Protein 5HV8 (pdb70)

Solvent-accessible surface area: 5661 Å² total; per-residue (Å²): 106,62,112,34,219,128,110,82,82,61,80,134,76,20,52,100,54,5,32,72,23,3,0,35,1,0,6,92,32,49,63,75,97,76,38,156,66,9,58,64,99,34,36,1,168,107,31,36,19,90,77,119,25,5,77,79,0,38,40,37,0,16,152,76,0,46,49,133,6,62,99,66,1,10,128,94,71,57,27,0,91,24,1,7,80,37,3,30,47,63,25,77,122,38,236

Radius of gyration: 12.17 Å; Cα contacts (8 Å, |Δi|>4): 109; chains: 1; bounding box: 34×26×21 Å

B-factor: mean 1.42, std 1.52, range [0.15, 10.18]

Nearest PDB structures (foldseek):
  5hv8-assembly1_A  TM=9.496E-01  e=5.974E-14  Mycobacterium ulcerans
  5hvc-assembly1_A  TM=9.156E-01  e=1.585E-11  Mycobacterium ulcerans
  6h0q-assembly1_A  TM=8.865E-01  e=1.321E-10  Mycobacterium ulcerans Agy99
  6h0j-assembly1_A  TM=8.607E-01  e=4.567E-07  Mycobacterium ulcerans Agy99
  7vrs-assembly1_C  TM=9.158E-01  e=1.319E-06  Streptomyces albus subsp. albus

Foldseek 3Di:
DACAVPPDHDLVNLLVCQLLQLLVLLCVLVVDDRSVPDDQADFSVVVPDDLVSLQSSVVSVCVVLVDDDDSCLCVVDGTSSRSSVVSSCVNVVPD

Sequence (95 aa):
GSHMRLNGLSPQQQQQTLATLVAAATATVLGHHTPESISPATAFKDLGIDSLTALELRNTLTHNTGLDLPPTLIFDHPTPHALTQHLHTRLTQSHGSHMRLNGLSPQQQQQTLATLVAAATATVLGHHTPESISPATAFKDLGIDSLTALELRNTLTHNTGLDLPPTLIFDHPTPHALTQHLHTRLTQSHGSHMRLNGLSPQQQQQTLATLVAAATATVLGHHTPESISPATAFKDLGIDSLTALELRNTLTHNTGLDLPPTLIFDHPTPHALTQHLHTRLTQSHGSHMRLNGLSPQQQQQTLATLVAAATATVLGHHTPESISPATAFKDLGIDSLTALELRNTLTHNTGLDLPPTLIFDHPTPHALTQHLHTRLTQSHGSHMRLNGLSPQQQQQTLATLVAAATATVLGHHTPESISPATAFKDLGIDSLTALELRNTLTHNTGLDLPPTLIFDHPTPHALTQHLHTRLTQSHGSHMRLNGLSPQQQQQTLATLVAAATATVLGHHTPESISPATAFKDLGIDSLTALELRNTLTHNTGLDLPPTLIFDHPTPHALTQHLHTRLTQSHGSHMRLNGLSPQQQQQTLATLVAAATATVLGHHTPESISPATAFKDLGIDSLTALELRNTLTHNTGLDLPPTLIFDHPTPHALTQHLHTRLTQSHGSHMRLNGLSPQQQQQTLATLVAAATATVLGHHTPESISPATAFKDLGIDSLTALELRNTLTHNTGLDLPPTLIFDHPTPHALTQHLHTRLTQSHGSHMRLNGLSPQQQQQTLATLVAAATATVLGHHTPESISPATAFKDLGIDSLTALELRNTLTHNTGLDLPPTLIFDHPTPHALTQHLHTRLTQSHGSHMRLNGLSPQQQQQTLATLVAAATATVLGHHTPESISPATAFKDLGIDSLTALELRNTLTHNTGLDLPPTLIFDHPTPHALTQHLHTRLTQSHGSHMRLNGLSPQQQQQTLATLVAAATATVLGHHTPESISPATAFKDLGIDSLTALELRNTLTHNTGLDLPPTLIFDHPTPHALTQHLHTRLTQSHGSHMRLNGLSPQQQQQTLATLVAAATATVLGHHTPESISPATAFKDLGIDSLTALELRNTLTHNTGLDLPPTLIFDHPTPHALTQHLHTRLTQSHGSHMRLNGLSPQQQQQTLATLVAAATATVLGHHTPESISPATAFKDLGIDSLTALELRNTLTHNTGLDLPPTLIFDHPTPHALTQHLHTRLTQSHGSHMRLNGLSPQQQQQTLATLVAAATATVLGHHTPESISPATAFKDLGIDSLTALELRNTLTHNTGLDLPPTLIFDHPTPHALTQHLHTRLTQSHGSHMRLNGLSPQQQQQTLATLVAAATATVLGHHTPESISPATAFKDLGIDSLTALELRNTLTHNTGLDLPPTLIFDHPTPHALTQHLHTRLTQSHGSHMRLNGLSPQQQQQTLATLVAAATATVLGHHTPESISPATAFKDLGIDSLTALELRNTLTHNTGLDLPPTLIFDHPTPHALTQHLHTRLTQSHGSHMRLNGLSPQQQQQTLATLVAAATATVLGHHTPESISPATAFKDLGIDSLTALELRNTLTHNTGLDLPPTLIFDHPTPHALTQHLHTRLTQSHGSHMRLNGLSPQQQQQTLATLVAAATATVLGHHTPESISPATAFKDLGIDSLTALELRNTLTHNTGLDLPPTLIFDHPTPHALTQHLHTRLTQSHGSHMRLNGLSPQQQQQTLATLVAAATATVLGHHTPESISPATAFKDLGIDSLTALELRNTLTHNTGLDLPPTLIFDHPTPHALTQHLHTRLTQSHGSHMRLNGLSPQQQQQTLATLVAAATATVLGHHTPESISPATAFKDLGIDSLTALELRNTLTHNTGLDLPPTLIFDHPTPHALTQHLHTRLTQSH

Organism: Mycobacterium ulcerans (strain Agy99) (NCBI:txid362242)

CATH classification: 1.10.1200.10

InterPro domains:
  IPR001227 Acyl transferase domain superfamily [G3DSA:3.40.366.10] (590-896)
  IPR006162 Phosphopantetheine attachment site [PS00012] (2091-2106)
  IPR009081 Phosphopantetheine binding ACP domain [PF00550] (2067-2132)
  IPR009081 Phosphopantetheine binding ACP domain [PS50075] (2061-2136)
  IPR011032 GroES-like superfamily [SSF50129] (1473-1600)
  IPR013154 Alcohol dehydrogenase-like, N-terminal [PF08240] (1487-1564)
  IPR013968 Polyketide synthase-like, ketoreductase domain [PF08659] (1783-1961)
  IPR014030 Beta-ketoacyl synthase-like, N-terminal domain [PF00109] (35-282)
  IPR014031 Beta-ketoacyl synthase, C-terminal domain [PF02801] (290-407)
  IPR014043 Acyl transferase domain [PF00698] (590-912)
  IPR014043 Acyl transferase domain [SM00827] (592-893)
  IPR016035 Acyl transferase/acyl hydrolase/lysophospholipase [SSF52151] (588-879)
  IPR016036 Malonyl-CoA ACP transacylase, ACP-binding [SSF55048] (719-783)
  IPR016039 Thiolase-like [G3DSA:3.40.47.10] (26-480)
  IPR016039 Thiolase-like [SSF53901] (31-396)
  IPR018201 Beta-ketoacyl synthase, active site [PS00606] (195-211)
  IPR020802 Thioesterase TesA-like [SM00824] (2203-2384)
  IPR020806 Polyketide synthase-like, phosphopantetheine-binding domain [SM00823] (2064-2136)
  IPR020807 Polyketide/metazoan fatty acid synthase-like, dehydratase domain [SM00826] (955-1128)
  IPR020841 Polyketide synthase, beta-ketoacyl synthase domain [PS52004] (34-457)

Structure (mmCIF, N/CA/C/O backbone):
data_5HV8
#
_entry.id   5HV8
#
loop_
_entity.id
_entity.type
_entity.pdbx_description
1 polymer 'Type I modular polyketide synthase'
2 non-polymer 'S-[2-({N-[(2R)-2-hydroxy-3,3-dimethyl-4-(phosphonooxy)butanoyl]-beta-alanyl}amino)ethyl] octanethioate'
#
loop_
_atom_site.group_PDB
_atom_site.id
_atom_site.type_symbol
_atom_site.label_atom_id
_atom_site.label_alt_id
_atom_site.label_comp_id
_atom_site.label_asym_id
_atom_site.label_entity_id
_atom_site.label_seq_id
_atom_site.pdbx_PDB_ins_code
_atom_site.Cartn_x
_atom_site.Cartn_y
_atom_site.Cartn_z
_atom_site.occupancy
_atom_site.B_iso_or_equiv
_atom_site.auth_seq_id
_atom_site.auth_comp_id
_atom_site.auth_asym_id
_atom_site.auth_atom_id
_atom_site.pdbx_PDB_model_num
ATOM 1 N N . GLY A 1 1 ? 10.952 -5.690 -12.093 1.00 6.58 2046 GLY A N 1
ATOM 2 C CA . GLY A 1 1 ? 10.140 -5.103 -11.004 1.00 6.00 2046 GLY A CA 1
ATOM 3 C C . GLY A 1 1 ? 11.001 -4.460 -9.939 1.00 4.95 2046 GLY A C 1
ATOM 4 O O . GLY A 1 1 ? 12.228 -4.451 -10.056 1.00 5.03 2046 GLY A O 1
ATOM 10 N N . SER A 1 2 ? 10.348 -3.939 -8.901 1.00 4.27 2047 SER A N 1
ATOM 11 C CA . SER A 1 2 ? 11.002 -3.238 -7.795 1.00 3.35 2047 SER A CA 1
ATOM 12 C C . SER A 1 2 ? 11.921 -2.115 -8.289 1.00 3.13 2047 SER A C 1
ATOM 13 O O . SER A 1 2 ? 13.108 -2.319 -8.550 1.00 3.47 2047 SER A O 1
ATOM 21 N N . HIS A 1 3 ? 11.347 -0.919 -8.388 1.00 3.12 2048 HIS A N 1
ATOM 22 C CA . HIS A 1 3 ? 12.077 0.292 -8.773 1.00 3.29 2048 HIS A CA 1
ATOM 23 C C . HIS A 1 3 ? 12.969 0.782 -7.625 1.00 2.68 2048 HIS A C 1
ATOM 24 O O . HIS A 1 3 ? 13.340 1.953 -7.554 1.00 3.15 2048 HIS A O 1
ATOM 39 N N . MET A 1 4 ? 13.301 -0.132 -6.732 1.00 2.16 2049 MET A N 1
ATOM 40 C CA . MET A 1 4 ? 13.977 0.188 -5.485 1.00 2.54 2049 MET A CA 1
ATOM 41 C C . MET A 1 4 ? 15.473 0.339 -5.667 1.00 3.09 2049 MET A C 1
ATOM 42 O O . MET A 1 4 ? 16.231 0.275 -4.702 1.00 3.75 2049 MET A O 1
ATOM 56 N N . ARG A 1 5 ? 15.905 0.544 -6.895 1.00 3.38 2050 ARG A N 1
ATOM 57 C CA . ARG A 1 5 ? 17.313 0.746 -7.151 1.00 4.33 2050 ARG A CA 1
ATOM 58 C C . ARG A 1 5 ? 17.726 2.135 -6.670 1.00 4.19 2050 ARG A C 1
ATOM 59 O O . ARG A 1 5 ? 18.908 2.459 -6.574 1.00 4.88 2050 ARG A O 1
ATOM 80 N N . LEU A 1 6 ? 16.724 2.942 -6.338 1.00 3.64 2051 LEU A N 1
ATOM 81 C CA . LEU A 1 6 ? 16.937 4.255 -5.740 1.00 3.84 2051 LEU A CA 1
ATOM 82 C C . LEU A 1 6 ? 17.140 4.118 -4.231 1.00 3.17 2051 LEU A C 1
ATOM 83 O O . LEU A 1 6 ? 16.926 5.067 -3.473 1.00 3.42 2051 LEU A O 1
ATOM 99 N N . ASN A 1 7 ? 17.540 2.922 -3.812 1.00 2.84 2052 ASN A N 1
ATOM 100 C CA . ASN A 1 7 ? 17.790 2.620 -2.408 1.00 3.03 2052 ASN A CA 1
ATOM 101 C C . ASN A 1 7 ? 18.859 3.539 -1.827 1.00 2.88 2052 ASN A C 1
ATOM 102 O O . ASN A 1 7 ? 19.725 4.044 -2.544 1.00 2.92 2052 ASN A O 1
ATOM 113 N N . GLY A 1 8 ? 18.785 3.752 -0.525 1.00 3.23 2053 GLY A N 1
ATOM 114 C CA . GLY A 1 8 ? 19.650 4.708 0.133 1.00 3.43 2053 GLY A CA 1
ATOM 115 C C . GLY A 1 8 ? 18.862 5.891 0.648 1.00 2.89 2053 GLY A C 1
ATOM 116 O O . GLY A 1 8 ? 19.429 6.905 1.057 1.00 2.97 2053 GLY A O 1
ATOM 120 N N . LEU A 1 9 ? 17.546 5.757 0.614 1.00 2.44 2054 LEU A N 1
ATOM 121 C CA . LEU A 1 9 ? 16.646 6.756 1.163 1.00 2.06 2054 LEU A CA 1
ATOM 122 C C . LEU A 1 9 ? 16.463 6.534 2.654 1.00 1.93 2054 LEU A C 1
ATOM 123 O O . LEU A 1 9 ? 16.543 5.403 3.136 1.00 2.10 2054 LEU A O 1
ATOM 139 N N . SER A 1 10 ? 16.228 7.612 3.380 1.00 1.75 2055 SER A N 1
ATOM 140 C CA . SER A 1 10 ? 15.870 7.517 4.781 1.00 1.71 2055 SER A CA 1
ATOM 141 C C . SER A 1 10 ? 14.449 6.967 4.892 1.00 1.44 2055 SER A C 1
ATOM 142 O O . SER A 1 10 ? 13.678 7.067 3.931 1.00 1.25 2055 SER A O 1
ATOM 150 N N . PRO A 1 11 ? 14.087 6.370 6.046 1.00 1.48 2056 PRO A N 1
ATOM 151 C CA . PRO A 1 11 ? 12.785 5.727 6.237 1.00 1.29 2056 PRO A CA 1
ATOM 152 C C . PRO A 1 11 ? 11.625 6.543 5.678 1.00 1.09 2056 PRO A C 1
ATOM 153 O O . PRO A 1 11 ? 10.860 6.053 4.848 1.00 0.87 2056 PRO A O 1
ATOM 164 N N . GLN A 1 12 ? 11.527 7.796 6.103 1.00 1.22 2057 GLN A N 1
ATOM 165 C CA . GLN A 1 12 ? 10.411 8.651 5.716 1.00 1.17 2057 GLN A CA 1
ATOM 166 C C . GLN A 1 12 ? 10.433 9.008 4.230 1.00 1.01 2057 GLN A C 1
ATOM 167 O O . GLN A 1 12 ? 9.380 9.226 3.633 1.00 0.95 2057 GLN A O 1
ATOM 181 N N . GLN A 1 13 ? 11.619 9.060 3.625 1.00 1.07 2058 GLN A N 1
ATOM 182 C CA . GLN A 1 13 ? 11.722 9.356 2.196 1.00 1.08 2058 GLN A CA 1
ATOM 183 C C . GLN A 1 13 ? 11.134 8.216 1.377 1.00 0.89 2058 GLN A C 1
ATOM 184 O O . GLN A 1 13 ? 10.564 8.427 0.305 1.00 0.84 2058 GLN A O 1
ATOM 198 N N . GLN A 1 14 ? 11.281 7.005 1.881 1.00 0.87 2059 GLN A N 1
ATOM 199 C CA . GLN A 1 14 ? 10.645 5.858 1.264 1.00 0.75 2059 GLN A CA 1
ATOM 200 C C . GLN A 1 14 ? 9.162 5.843 1.612 1.00 0.58 2059 GLN A C 1
ATOM 201 O O . GLN A 1 14 ? 8.320 5.650 0.742 1.00 0.54 2059 GLN A O 1
ATOM 215 N N . GLN A 1 15 ? 8.853 6.073 2.888 1.00 0.54 2060 GLN A N 1
ATOM 216 C CA . GLN A 1 15 ? 7.475 6.091 3.365 1.00 0.45 2060 GLN A CA 1
ATOM 217 C C . GLN A 1 15 ? 6.601 7.058 2.578 1.00 0.44 2060 GLN A C 1
ATOM 218 O O . GLN A 1 15 ? 5.488 6.712 2.217 1.00 0.42 2060 GLN A O 1
ATOM 232 N N . GLN A 1 16 ? 7.095 8.265 2.310 1.00 0.58 2061 GLN A N 1
ATOM 233 C CA . GLN A 1 16 ? 6.312 9.236 1.546 1.00 0.61 2061 GLN A CA 1
ATOM 234 C C . GLN A 1 16 ? 5.971 8.682 0.164 1.00 0.51 2061 GLN A C 1
ATOM 235 O O . GLN A 1 16 ? 4.857 8.850 -0.331 1.00 0.45 2061 GLN A O 1
ATOM 249 N N . THR A 1 17 ? 6.939 8.008 -0.436 1.00 0.53 2062 THR A N 1
ATOM 250 C CA . THR A 1 17 ? 6.740 7.307 -1.696 1.00 0.50 2062 THR A CA 1
ATOM 251 C C . THR A 1 17 ? 5.624 6.275 -1.570 1.00 0.39 2062 THR A C 1
ATOM 252 O O . THR A 1 17 ? 4.747 6.167 -2.430 1.00 0.42 2062 THR A O 1
ATOM 263 N N . LEU A 1 18 ? 5.650 5.546 -0.472 1.00 0.37 2063 LEU A N 1
ATOM 264 C CA . LEU A 1 18 ? 4.746 4.433 -0.261 1.00 0.29 2063 LEU A CA 1
ATOM 265 C C . LEU A 1 18 ? 3.364 4.915 0.157 1.00 0.22 2063 LEU A C 1
ATOM 266 O O . LEU A 1 18 ? 2.355 4.352 -0.257 1.00 0.21 2063 LEU A O 1
ATOM 282 N N . ALA A 1 19 ? 3.329 5.975 0.959 1.00 0.25 2064 ALA A N 1
ATOM 283 C CA . ALA A 1 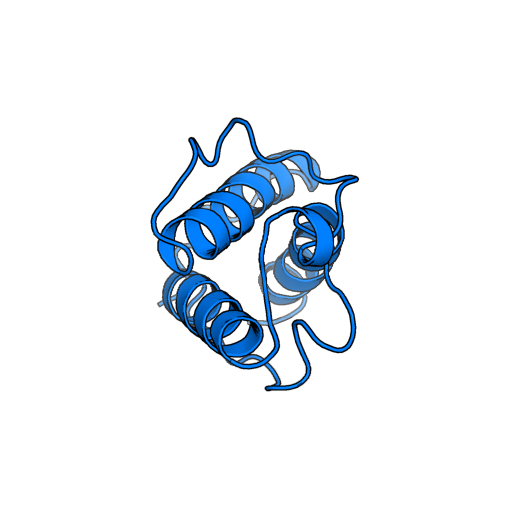19 ? 2.078 6.604 1.361 1.00 0.27 2064 ALA A CA 1
ATOM 284 C C . ALA A 1 19 ? 1.379 7.214 0.155 1.00 0.25 2064 ALA A C 1
ATOM 285 O O . ALA A 1 19 ? 0.161 7.394 0.148 1.00 0.30 2064 ALA A O 1
ATOM 292 N N . THR A 1 20 ? 2.162 7.530 -0.864 1.00 0.24 2065 THR A N 1
ATOM 293 C CA . THR A 1 20 ? 1.614 8.022 -2.115 1.00 0.27 2065 THR A CA 1
ATOM 294 C C . THR A 1 20 ? 1.158 6.841 -2.960 1.00 0.24 2065 THR A C 1
ATOM 295 O O . THR A 1 20 ? 0.117 6.891 -3.611 1.00 0.29 2065 THR A O 1
ATOM 306 N N . LEU A 1 21 ? 1.943 5.771 -2.909 1.00 0.21 2066 LEU A N 1
ATOM 307 C CA . LEU A 1 21 ? 1.639 4.540 -3.623 1.00 0.21 2066 LEU A CA 1
ATOM 308 C C . LEU A 1 21 ? 0.298 3.968 -3.195 1.00 0.18 2066 LEU A C 1
ATOM 309 O O . LEU A 1 21 ? -0.621 3.869 -3.994 1.00 0.20 2066 LEU A O 1
ATOM 325 N N . VAL A 1 22 ? 0.211 3.584 -1.933 1.00 0.17 2067 VAL A N 1
ATOM 326 C CA . VAL A 1 22 ? -1.001 2.982 -1.383 1.00 0.18 2067 VAL A CA 1
ATOM 327 C C . VAL A 1 22 ? -2.223 3.880 -1.596 1.00 0.19 2067 VAL A C 1
ATOM 328 O O . VAL A 1 22 ? -3.312 3.394 -1.904 1.00 0.22 2067 VAL A O 1
ATOM 341 N N . ALA A 1 23 ? -2.033 5.183 -1.450 1.00 0.19 2068 ALA A N 1
ATOM 342 C CA . ALA A 1 23 ? -3.095 6.140 -1.715 1.00 0.23 2068 ALA A CA 1
ATOM 343 C C . ALA A 1 23 ? -3.500 6.110 -3.184 1.00 0.23 2068 ALA A C 1
ATOM 344 O O . ALA A 1 23 ? -4.680 6.000 -3.506 1.00 0.29 2068 ALA A O 1
ATOM 351 N N . ALA A 1 24 ? -2.520 6.194 -4.078 1.00 0.20 2069 ALA A N 1
ATOM 352 C CA . ALA A 1 24 ? -2.792 6.139 -5.506 1.00 0.22 2069 ALA A CA 1
ATOM 353 C C . ALA A 1 24 ? -3.391 4.795 -5.867 1.00 0.23 2069 ALA A C 1
ATOM 354 O O . ALA A 1 24 ? -4.230 4.693 -6.759 1.00 0.29 2069 ALA A O 1
ATOM 361 N N . ALA A 1 25 ? -2.967 3.774 -5.143 1.00 0.21 2070 ALA A N 1
ATOM 362 C CA . ALA A 1 25 ? -3.485 2.438 -5.317 1.00 0.24 2070 ALA A CA 1
ATOM 363 C C . ALA A 1 25 ? -4.971 2.399 -4.987 1.00 0.26 2070 ALA A C 1
ATOM 364 O O . ALA A 1 25 ? -5.787 2.060 -5.838 1.00 0.34 2070 ALA A O 1
ATOM 371 N N . THR A 1 26 ? -5.319 2.813 -3.772 1.00 0.24 2071 THR A N 1
ATOM 372 C CA . THR A 1 26 ? -6.693 2.716 -3.290 1.00 0.28 2071 THR A CA 1
ATOM 373 C C . THR A 1 26 ? -7.613 3.658 -4.045 1.00 0.31 2071 THR A C 1
ATOM 374 O O . THR A 1 26 ? -8.764 3.321 -4.343 1.00 0.37 2071 THR A O 1
ATOM 385 N N . ALA A 1 27 ? -7.097 4.823 -4.387 1.00 0.31 2072 ALA A N 1
ATOM 386 C CA . ALA A 1 27 ? -7.876 5.792 -5.124 1.00 0.40 2072 ALA A CA 1
ATOM 387 C C . ALA A 1 27 ? -8.149 5.295 -6.539 1.00 0.42 2072 ALA A C 1
ATOM 388 O O . ALA A 1 27 ? -9.114 5.710 -7.172 1.00 0.54 2072 ALA A O 1
ATOM 395 N N . THR A 1 28 ? -7.309 4.386 -7.017 1.00 0.36 2073 THR A N 1
ATOM 396 C CA . THR A 1 28 ? -7.491 3.789 -8.333 1.00 0.40 2073 THR A CA 1
ATOM 397 C C . THR A 1 28 ? -8.523 2.662 -8.299 1.00 0.29 2073 THR A C 1
ATOM 398 O O . THR A 1 28 ? -9.374 2.572 -9.184 1.00 0.34 2073 THR A O 1
ATOM 409 N N . VAL A 1 29 ? -8.469 1.824 -7.266 1.00 0.20 2074 VAL A N 1
ATOM 410 C CA . VAL A 1 29 ? -9.395 0.691 -7.161 1.00 0.22 2074 VAL A CA 1
ATOM 411 C C . VAL A 1 29 ? -10.830 1.203 -7.059 1.00 0.27 2074 VAL A C 1
ATOM 412 O O . VAL A 1 29 ? -11.762 0.610 -7.603 1.00 0.41 2074 VAL A O 1
ATOM 425 N N . LEU A 1 30 ? -10.991 2.318 -6.357 1.00 0.27 2075 LEU A N 1
ATOM 426 C CA . LEU A 1 30 ? -12.297 2.952 -6.223 1.00 0.37 2075 LEU A CA 1
ATOM 427 C C . LEU A 1 30 ? -12.549 3.980 -7.324 1.00 0.42 2075 LEU A C 1
ATOM 428 O O . LEU A 1 30 ? -13.667 4.467 -7.488 1.00 1.24 2075 LEU A O 1
ATOM 444 N N . GLY A 1 31 ? -11.494 4.303 -8.067 1.00 1.16 2076 GLY A N 1
ATOM 445 C CA . GLY A 1 31 ? -11.593 5.256 -9.161 1.00 1.30 2076 GLY A CA 1
ATOM 446 C C . GLY A 1 31 ? -12.018 6.641 -8.708 1.00 0.86 2076 GLY A C 1
ATOM 447 O O . GLY A 1 31 ? -12.894 7.253 -9.318 1.00 1.11 2076 GLY A O 1
ATOM 451 N N . HIS A 1 32 ? -11.384 7.150 -7.657 1.00 0.88 2077 HIS A N 1
ATOM 452 C CA . HIS A 1 32 ? -11.791 8.420 -7.062 1.00 0.79 2077 HIS A CA 1
ATOM 453 C C . HIS A 1 32 ? -10.624 9.092 -6.342 1.00 1.18 2077 HIS A C 1
ATOM 454 O O . HIS A 1 32 ? -9.636 8.435 -6.044 1.00 2.09 2077 HIS A O 1
ATOM 469 N N . HIS A 1 33 ? -10.755 10.389 -6.076 1.00 1.15 2078 HIS A N 1
ATOM 470 C CA . HIS A 1 33 ? -9.955 11.086 -5.055 1.00 1.82 2078 HIS A CA 1
ATOM 471 C C . HIS A 1 33 ? -8.472 11.237 -5.409 1.00 1.20 2078 HIS A C 1
ATOM 472 O O . HIS A 1 33 ? -7.819 10.304 -5.865 1.00 1.46 2078 HIS A O 1
ATOM 487 N N . THR A 1 34 ? -7.952 12.435 -5.173 1.00 1.12 2079 THR A N 1
ATOM 488 C CA . THR A 1 34 ? -6.526 12.698 -5.287 1.00 0.78 2079 THR A CA 1
ATOM 489 C C . THR A 1 34 ? -5.769 11.907 -4.222 1.00 0.67 2079 THR A C 1
ATOM 490 O O . THR A 1 34 ? -6.004 12.086 -3.028 1.00 0.86 2079 THR A O 1
ATOM 501 N N . PRO A 1 35 ? -4.854 11.017 -4.640 1.00 0.48 2080 PRO A N 1
ATOM 502 C CA . PRO A 1 35 ? -4.091 10.159 -3.720 1.00 0.48 2080 PRO A CA 1
ATOM 503 C C . PRO A 1 35 ? -3.298 10.961 -2.694 1.00 0.69 2080 PRO A C 1
ATOM 504 O O . PRO A 1 35 ? -3.064 10.505 -1.576 1.00 0.70 2080 PRO A O 1
ATOM 515 N N . GLU A 1 36 ? -2.894 12.161 -3.078 1.00 0.93 2081 GLU A N 1
ATOM 516 C CA . GLU A 1 36 ? -2.146 13.042 -2.189 1.00 1.22 2081 GLU A CA 1
ATOM 517 C C . GLU A 1 36 ? -3.002 13.459 -1.002 1.00 1.21 2081 GLU A C 1
ATOM 518 O O . GLU A 1 36 ? -2.491 13.839 0.050 1.00 1.32 2081 GLU A O 1
ATOM 530 N N . SER A 1 37 ? -4.311 13.368 -1.182 1.00 1.13 2082 SER A N 1
ATOM 531 C CA . SER A 1 37 ? -5.256 13.830 -0.187 1.00 1.23 2082 SER A CA 1
ATOM 532 C C . SER A 1 37 ? -5.809 12.660 0.635 1.00 0.99 2082 SER A C 1
ATOM 533 O O . SER A 1 37 ? -6.726 12.835 1.436 1.00 1.06 2082 SER A O 1
ATOM 541 N N . ILE A 1 38 ? -5.261 11.465 0.429 1.00 0.76 2083 ILE A N 1
ATOM 542 C CA . ILE A 1 38 ? -5.659 10.305 1.211 1.00 0.55 2083 ILE A CA 1
ATOM 543 C C . ILE A 1 38 ? -4.898 10.274 2.530 1.00 0.43 2083 ILE A C 1
ATOM 544 O O . ILE A 1 38 ? -3.683 10.069 2.555 1.00 0.46 2083 ILE A O 1
ATOM 560 N N . SER A 1 39 ? -5.618 10.501 3.616 1.00 0.38 2084 SER A N 1
ATOM 561 C CA . SER A 1 39 ? -5.013 10.591 4.932 1.00 0.32 2084 SER A CA 1
ATOM 562 C C . SER A 1 39 ? -4.602 9.212 5.454 1.00 0.29 2084 SER A C 1
ATOM 563 O O . SER A 1 39 ? -5.404 8.280 5.499 1.00 0.31 2084 SER A O 1
ATOM 571 N N . PRO A 1 40 ? -3.325 9.086 5.850 1.00 0.29 2085 PRO A N 1
ATOM 572 C CA . PRO A 1 40 ? -2.740 7.833 6.350 1.00 0.28 2085 PRO A CA 1
ATOM 573 C C . PRO A 1 40 ? -3.432 7.288 7.584 1.00 0.28 2085 PRO A C 1
ATOM 574 O O . PRO A 1 40 ? -3.584 6.077 7.737 1.00 0.33 2085 PRO A O 1
ATOM 585 N N . ALA A 1 41 ? -3.816 8.188 8.468 1.00 0.30 2086 ALA A N 1
ATOM 586 C CA . ALA A 1 41 ? -4.466 7.813 9.721 1.00 0.36 2086 ALA A CA 1
ATOM 587 C C . ALA A 1 41 ? -5.896 7.319 9.503 1.00 0.30 2086 ALA A C 1
ATOM 588 O O . ALA A 1 41 ? -6.549 6.868 10.446 1.00 0.28 2086 ALA A O 1
ATOM 595 N N . THR A 1 42 ? -6.387 7.405 8.274 1.00 0.32 2087 THR A N 1
ATOM 596 C CA . THR A 1 42 ? -7.732 6.948 7.969 1.00 0.28 2087 THR A CA 1
ATOM 597 C C . THR A 1 42 ? -7.726 5.482 7.555 1.00 0.24 2087 THR A C 1
ATOM 598 O O . THR A 1 42 ? -6.738 4.972 7.033 1.00 0.28 2087 THR A O 1
ATOM 609 N N . ALA A 1 43 ? -8.842 4.824 7.786 1.00 0.23 2088 ALA A N 1
ATOM 610 C CA . ALA A 1 43 ? -8.999 3.417 7.461 1.00 0.25 2088 ALA A CA 1
ATOM 611 C C . ALA A 1 43 ? -9.583 3.266 6.070 1.00 0.22 2088 ALA A C 1
ATOM 612 O O . ALA A 1 43 ? -10.445 4.048 5.670 1.00 0.25 2088 ALA A O 1
ATOM 619 N N . PHE A 1 44 ? -9.120 2.249 5.340 1.00 0.21 2089 PHE A N 1
ATOM 620 C CA . PHE A 1 44 ? -9.637 1.958 4.001 1.00 0.20 2089 PHE A CA 1
ATOM 621 C C . PHE A 1 44 ? -11.147 1.797 4.026 1.00 0.24 2089 PHE A C 1
ATOM 622 O O . PHE A 1 44 ? -11.827 2.077 3.040 1.00 0.26 2089 PHE A O 1
ATOM 639 N N . LYS A 1 45 ? -11.646 1.335 5.161 1.00 0.30 2090 LYS A N 1
ATOM 640 C CA . LYS A 1 45 ? -13.062 1.335 5.467 1.00 0.40 2090 LYS A CA 1
ATOM 641 C C . LYS A 1 45 ? -13.700 2.650 5.048 1.00 0.37 2090 LYS A C 1
ATOM 642 O O . LYS A 1 45 ? -14.561 2.703 4.167 1.00 0.47 2090 LYS A O 1
ATOM 661 N N . ASP A 1 46 ? -13.237 3.704 5.702 1.00 0.33 2091 ASP A N 1
ATOM 662 C CA . ASP A 1 46 ? -13.725 5.056 5.478 1.00 0.35 2091 ASP A CA 1
ATOM 663 C C . ASP A 1 46 ? -13.495 5.520 4.038 1.00 0.33 2091 ASP A C 1
ATOM 664 O O . ASP A 1 46 ? -14.341 6.208 3.465 1.00 0.39 2091 ASP A O 1
ATOM 673 N N . LEU A 1 47 ? -12.359 5.144 3.447 1.00 0.30 2092 LEU A N 1
ATOM 674 C CA . LEU A 1 47 ? -12.040 5.568 2.085 1.00 0.32 2092 LEU A CA 1
ATOM 675 C C . LEU A 1 47 ? -12.986 4.936 1.060 1.00 0.30 2092 LEU A C 1
ATOM 676 O O . LEU A 1 47 ? -13.135 5.453 -0.050 1.00 0.36 2092 LEU A O 1
ATOM 692 N N . GLY A 1 48 ? -13.620 3.824 1.427 1.00 0.26 2093 GLY A N 1
ATOM 693 C CA . GLY A 1 48 ? -14.613 3.219 0.552 1.00 0.26 2093 GLY A CA 1
ATOM 694 C C . GLY A 1 48 ? -14.243 1.812 0.130 1.00 0.22 2093 GLY A C 1
ATOM 695 O O . GLY A 1 48 ? -14.868 1.237 -0.760 1.00 0.27 2093 GLY A O 1
ATOM 699 N N . ILE A 1 49 ? -13.225 1.265 0.766 1.00 0.22 2094 ILE A N 1
ATOM 700 C CA . ILE A 1 49 ? -12.725 -0.057 0.434 1.00 0.19 2094 ILE A CA 1
ATOM 701 C C . ILE A 1 49 ? -13.615 -1.157 1.007 1.00 0.18 2094 ILE A C 1
ATOM 702 O O . ILE A 1 49 ? -13.993 -1.120 2.179 1.00 0.22 2094 ILE A O 1
ATOM 718 N N . ASP A 1 50 ? -13.961 -2.120 0.164 1.00 0.19 2095 ASP A N 1
ATOM 719 C CA . ASP A 1 50 ? -14.671 -3.310 0.611 1.00 0.26 2095 ASP A CA 1
ATOM 720 C C . ASP A 1 50 ? -13.717 -4.489 0.597 1.00 0.21 2095 ASP A C 1
ATOM 721 O O . ASP A 1 50 ? -12.506 -4.304 0.547 1.00 0.23 2095 ASP A O 1
ATOM 730 N N . SER A 1 51 ? -14.246 -5.697 0.616 1.00 0.30 2096 SER A N 1
ATOM 731 C CA . SER A 1 51 ? -13.386 -6.868 0.628 1.00 0.35 2096 SER A CA 1
ATOM 732 C C . SER A 1 51 ? -12.825 -7.158 -0.756 1.00 0.30 2096 SER A C 1
ATOM 733 O O . SER A 1 51 ? -11.683 -7.594 -0.899 1.00 0.38 2096 SER A O 1
ATOM 740 N N . LEU A 1 52 ? -13.621 -6.879 -1.772 1.00 0.29 2097 LEU A N 1
ATOM 741 C CA . LEU A 1 52 ? -13.230 -7.154 -3.144 1.00 0.35 2097 LEU A CA 1
ATOM 742 C C . LEU A 1 52 ? -12.183 -6.157 -3.609 1.00 0.26 2097 LEU A C 1
ATOM 743 O O . LEU A 1 52 ? -11.190 -6.522 -4.226 1.00 0.35 2097 LEU A O 1
ATOM 759 N N . THR A 1 53 ? -12.401 -4.894 -3.297 1.00 0.19 2098 THR A N 1
ATOM 760 C CA . THR A 1 53 ? -11.475 -3.851 -3.693 1.00 0.16 2098 THR A CA 1
ATOM 761 C C . THR A 1 53 ? -10.244 -3.818 -2.798 1.00 0.15 2098 THR A C 1
ATOM 762 O O . THR A 1 53 ? -9.226 -3.222 -3.149 1.00 0.19 2098 THR A O 1
ATOM 773 N N . ALA A 1 54 ? -10.342 -4.470 -1.648 1.00 0.15 2099 ALA A N 1
ATOM 774 C CA . ALA A 1 54 ? -9.198 -4.642 -0.770 1.00 0.19 2099 ALA A CA 1
ATOM 775 C C . ALA A 1 54 ? -8.076 -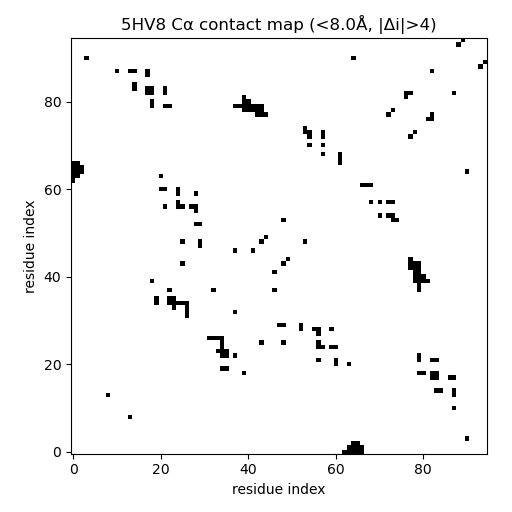5.375 -1.496 1.00 0.22 2099 ALA A C 1
ATOM 776 O O . ALA A 1 54 ? -6.926 -4.937 -1.494 1.00 0.29 2099 ALA A O 1
ATOM 783 N N . LEU A 1 55 ? -8.420 -6.479 -2.146 1.00 0.22 2100 LEU A N 1
ATOM 784 C CA . LEU A 1 55 ? -7.421 -7.278 -2.833 1.00 0.27 2100 LEU A CA 1
ATOM 785 C C . LEU A 1 55 ? -6.912 -6.550 -4.070 1.00 0.26 2100 LEU A C 1
ATOM 786 O O . LEU A 1 55 ? -5.731 -6.622 -4.389 1.00 0.29 2100 LEU A O 1
ATOM 802 N N . GLU A 1 56 ? -7.803 -5.827 -4.743 1.00 0.24 2101 GLU A N 1
ATOM 803 C CA . GLU A 1 56 ? -7.437 -5.033 -5.908 1.00 0.26 2101 GLU A CA 1
ATOM 804 C C . GLU A 1 56 ? -6.431 -3.945 -5.546 1.00 0.24 2101 GLU A C 1
ATOM 805 O O . GLU A 1 56 ? -5.511 -3.652 -6.315 1.00 0.27 2101 GLU A O 1
ATOM 817 N N . LEU A 1 57 ? -6.613 -3.338 -4.381 1.00 0.21 2102 LEU A N 1
ATOM 818 C CA . LEU A 1 57 ? -5.653 -2.384 -3.861 1.00 0.22 2102 LEU A CA 1
ATOM 819 C C . LEU A 1 57 ? -4.291 -3.044 -3.728 1.00 0.24 2102 LEU A C 1
ATOM 820 O O . LEU A 1 57 ? -3.291 -2.545 -4.252 1.00 0.27 2102 LEU A O 1
ATOM 836 N N . ARG A 1 58 ? -4.270 -4.170 -3.022 1.00 0.26 2103 ARG A N 1
ATOM 837 C CA . ARG A 1 58 ? -3.055 -4.938 -2.839 1.00 0.34 2103 ARG A CA 1
ATOM 838 C C . ARG A 1 58 ? -2.433 -5.249 -4.193 1.00 0.35 2103 ARG A C 1
ATOM 839 O O . ARG A 1 58 ? -1.248 -5.026 -4.403 1.00 0.43 2103 ARG A O 1
ATOM 860 N N . ASN A 1 59 ? -3.260 -5.758 -5.101 1.00 0.33 2104 ASN A N 1
ATOM 861 C CA . ASN A 1 59 ? -2.843 -6.071 -6.463 1.00 0.38 2104 ASN A CA 1
ATOM 862 C C . ASN A 1 59 ? -2.093 -4.901 -7.085 1.00 0.39 2104 ASN A C 1
ATOM 863 O O . ASN A 1 59 ? -0.996 -5.062 -7.619 1.00 0.48 2104 ASN A O 1
ATOM 874 N N . THR A 1 60 ? -2.679 -3.717 -6.982 1.00 0.33 2105 THR A N 1
ATOM 875 C CA . THR A 1 60 ? -2.096 -2.517 -7.555 1.00 0.39 2105 THR A CA 1
ATOM 876 C C . THR A 1 60 ? -0.730 -2.200 -6.939 1.00 0.42 2105 THR A C 1
ATOM 877 O O . THR A 1 60 ? 0.261 -2.048 -7.655 1.00 0.51 2105 THR A O 1
ATOM 888 N N . LEU A 1 61 ? -0.666 -2.124 -5.612 1.00 0.42 2106 LEU A N 1
ATOM 889 C CA . LEU A 1 61 ? 0.578 -1.756 -4.947 1.00 0.55 2106 LEU A CA 1
ATOM 890 C C . LEU A 1 61 ? 1.605 -2.889 -5.010 1.00 0.54 2106 LEU A C 1
ATOM 891 O O . LEU A 1 61 ? 2.801 -2.654 -4.860 1.00 0.56 2106 LEU A O 1
ATOM 907 N N . THR A 1 62 ? 1.141 -4.109 -5.253 1.00 0.56 2107 THR A N 1
ATOM 908 C CA . THR A 1 62 ? 2.035 -5.238 -5.462 1.00 0.62 2107 THR A CA 1
ATOM 909 C C . THR A 1 62 ? 2.689 -5.135 -6.841 1.00 0.60 2107 THR A C 1
ATOM 910 O O . THR A 1 62 ? 3.884 -5.392 -7.000 1.00 0.64 2107 THR A O 1
ATOM 921 N N . HIS A 1 63 ? 1.903 -4.719 -7.829 1.00 0.58 2108 HIS A N 1
ATOM 922 C CA . HIS A 1 63 ? 2.412 -4.521 -9.182 1.00 0.62 2108 HIS A CA 1
ATOM 923 C C . HIS A 1 63 ? 3.383 -3.348 -9.225 1.00 0.60 2108 HIS A C 1
ATOM 924 O O . HIS A 1 63 ? 4.244 -3.272 -10.098 1.00 0.68 2108 HIS A O 1
ATOM 939 N N . ASN A 1 64 ? 3.239 -2.437 -8.275 1.00 0.57 2109 ASN A N 1
ATOM 940 C CA . ASN A 1 64 ? 4.092 -1.261 -8.209 1.00 0.64 2109 ASN A CA 1
ATOM 941 C C . ASN A 1 64 ? 5.315 -1.498 -7.333 1.00 0.66 2109 ASN A C 1
ATOM 942 O O . ASN A 1 64 ? 6.207 -0.652 -7.261 1.00 0.85 2109 ASN A O 1
ATOM 953 N N . THR A 1 65 ? 5.359 -2.638 -6.659 1.00 0.65 2110 THR A N 1
ATOM 954 C CA . THR A 1 65 ? 6.500 -2.971 -5.821 1.00 0.78 2110 THR A CA 1
ATOM 955 C C . THR A 1 65 ? 7.340 -4.093 -6.428 1.00 0.81 2110 THR A C 1
ATOM 956 O O . THR A 1 65 ? 8.548 -4.157 -6.210 1.00 1.02 2110 THR A O 1
ATOM 967 N N . GLY A 1 66 ? 6.697 -4.978 -7.184 1.00 0.72 2111 GLY A N 1
ATOM 968 C CA . GLY A 1 66 ? 7.424 -6.015 -7.898 1.00 0.86 2111 GLY A CA 1
ATOM 969 C C . GLY A 1 66 ? 7.707 -7.233 -7.043 1.00 0.88 2111 GLY A C 1
ATOM 970 O O . GLY A 1 66 ? 8.415 -8.148 -7.462 1.00 1.05 2111 GLY A O 1
ATOM 974 N N . LEU A 1 67 ? 7.164 -7.245 -5.840 1.00 0.84 2112 LEU A N 1
ATOM 975 C CA . LEU A 1 67 ? 7.326 -8.373 -4.942 1.00 0.92 2112 LEU A CA 1
ATOM 976 C C . LEU A 1 67 ? 6.015 -9.119 -4.784 1.00 0.80 2112 LEU A C 1
ATOM 977 O O . LEU A 1 67 ? 5.061 -8.869 -5.519 1.00 0.97 2112 LEU A O 1
ATOM 993 N N . ASP A 1 68 ? 5.974 -10.036 -3.837 1.00 0.77 2113 ASP A N 1
ATOM 994 C CA . ASP A 1 68 ? 4.787 -10.838 -3.616 1.00 0.77 2113 ASP A CA 1
ATOM 995 C C . ASP A 1 68 ? 4.179 -10.513 -2.260 1.00 0.92 2113 ASP A C 1
ATOM 996 O O . ASP A 1 68 ? 4.897 -10.364 -1.267 1.00 1.14 2113 ASP A O 1
ATOM 1005 N N . LEU A 1 69 ? 2.862 -10.410 -2.220 1.00 1.05 2114 LEU A N 1
ATOM 1006 C CA . LEU A 1 69 ? 2.171 -9.953 -1.027 1.00 1.34 2114 LEU A CA 1
ATOM 1007 C C . LEU A 1 69 ? 0.979 -10.862 -0.712 1.00 1.00 2114 LEU A C 1
ATOM 1008 O O . LEU A 1 69 ? 0.280 -11.314 -1.618 1.00 1.04 2114 LEU A O 1
ATOM 1024 N N . PRO A 1 70 ? 0.742 -11.143 0.580 1.00 0.85 2115 PRO A N 1
ATOM 1025 C CA . PRO A 1 70 ? -0.340 -12.036 1.025 1.00 0.64 2115 PRO A CA 1
ATOM 1026 C C . PRO A 1 70 ? -1.722 -11.459 0.749 1.00 0.57 2115 PRO A C 1
ATOM 1027 O O . PRO A 1 70 ? -1.932 -10.257 0.872 1.00 0.58 2115 PRO A O 1
ATOM 1038 N N . PRO A 1 71 ? -2.695 -12.319 0.397 1.00 0.57 2116 PRO A N 1
ATOM 1039 C CA . PRO A 1 71 ? -4.081 -11.898 0.141 1.00 0.62 2116 PRO A CA 1
ATOM 1040 C C . PRO A 1 71 ? -4.765 -11.354 1.396 1.00 0.58 2116 PRO A C 1
ATOM 1041 O O . PRO A 1 71 ? -5.879 -10.840 1.335 1.00 0.68 2116 PRO A O 1
ATOM 1052 N N . THR A 1 72 ? -4.075 -11.455 2.521 1.00 0.54 2117 THR A N 1
ATOM 1053 C CA . THR A 1 72 ? -4.585 -10.976 3.797 1.00 0.59 2117 THR A CA 1
ATOM 1054 C C . THR A 1 72 ? -4.011 -9.605 4.107 1.00 0.50 2117 THR A C 1
ATOM 1055 O O . THR A 1 72 ? -4.245 -9.041 5.171 1.00 0.54 2117 THR A O 1
ATOM 1066 N N . LEU A 1 73 ? -3.242 -9.107 3.154 1.00 0.45 2118 LEU A N 1
ATOM 1067 C CA . LEU A 1 73 ? -2.607 -7.798 3.220 1.00 0.45 2118 LEU A CA 1
ATOM 1068 C C . LEU A 1 73 ? -3.514 -6.734 3.843 1.00 0.41 2118 LEU A C 1
ATOM 1069 O O . LEU A 1 73 ? -3.219 -6.199 4.914 1.00 0.43 2118 LEU A O 1
ATOM 1085 N N . ILE A 1 74 ? -4.619 -6.442 3.168 1.00 0.38 2119 ILE A N 1
ATOM 1086 C CA . ILE A 1 74 ? -5.545 -5.406 3.614 1.00 0.40 2119 ILE A CA 1
ATOM 1087 C C . ILE A 1 74 ? -6.349 -5.880 4.821 1.00 0.42 2119 ILE A C 1
ATOM 1088 O O . ILE A 1 74 ? -6.810 -5.080 5.631 1.00 0.50 2119 ILE A O 1
ATOM 1104 N N . PHE A 1 75 ? -6.491 -7.190 4.943 1.00 0.46 2120 PHE A N 1
ATOM 1105 C CA . PHE A 1 75 ? -7.222 -7.788 6.046 1.00 0.53 2120 PHE A CA 1
ATOM 1106 C C . PHE A 1 75 ? -6.494 -7.535 7.362 1.00 0.52 2120 PHE A C 1
ATOM 1107 O O . PHE A 1 75 ? -7.119 -7.308 8.399 1.00 0.60 2120 PHE A O 1
ATOM 1124 N N . ASP A 1 76 ? -5.171 -7.563 7.303 1.00 0.48 2121 ASP A N 1
ATOM 1125 C CA . ASP A 1 76 ? -4.341 -7.417 8.490 1.00 0.49 2121 ASP A CA 1
ATOM 1126 C C . ASP A 1 76 ? -3.989 -5.965 8.783 1.00 0.45 2121 ASP A C 1
ATOM 1127 O O . ASP A 1 76 ? -4.056 -5.532 9.930 1.00 0.51 2121 ASP A O 1
ATOM 1136 N N . HIS A 1 77 ? -3.605 -5.207 7.758 1.00 0.38 2122 HIS A N 1
ATOM 1137 C CA . HIS A 1 77 ? -3.095 -3.850 7.988 1.00 0.37 2122 HIS A CA 1
ATOM 1138 C C . HIS A 1 77 ? -3.811 -2.819 7.124 1.00 0.34 2122 HIS A C 1
ATOM 1139 O O . HIS A 1 77 ? -3.180 -2.202 6.267 1.00 0.32 2122 HIS A O 1
ATOM 1154 N N . PRO A 1 78 ? -5.121 -2.593 7.298 1.00 0.36 2123 PRO A N 1
ATOM 1155 C CA . PRO A 1 78 ? -5.799 -1.613 6.475 1.00 0.34 2123 PRO A CA 1
ATOM 1156 C C . PRO A 1 78 ? -5.633 -0.183 6.990 1.00 0.32 2123 PRO A C 1
ATOM 1157 O O . PRO A 1 78 ? -6.241 0.206 7.984 1.00 0.36 2123 PRO A O 1
ATOM 1168 N N . THR A 1 79 ? -4.808 0.566 6.267 1.00 0.27 2124 THR A N 1
ATOM 1169 C CA . THR A 1 79 ? -4.695 2.025 6.315 1.00 0.23 2124 THR A CA 1
ATOM 1170 C C . THR A 1 79 ? -3.681 2.396 5.248 1.00 0.22 2124 THR A C 1
ATOM 1171 O O . THR A 1 79 ? -2.890 1.533 4.853 1.00 0.26 2124 THR A O 1
ATOM 1182 N N . PRO A 1 80 ? -3.650 3.629 4.747 1.00 0.19 2125 PRO A N 1
ATOM 1183 C CA . PRO A 1 80 ? -2.548 4.047 3.894 1.00 0.18 2125 PRO A CA 1
ATOM 1184 C C . PRO A 1 80 ? -1.231 3.978 4.675 1.00 0.17 2125 PRO A C 1
ATOM 1185 O O . PRO A 1 80 ? -0.200 3.548 4.157 1.00 0.20 2125 PRO A O 1
ATOM 1196 N N . HIS A 1 81 ? -1.305 4.369 5.950 1.00 0.23 2126 HIS A N 1
ATOM 1197 C CA . HIS A 1 81 ? -0.152 4.361 6.849 1.00 0.31 2126 HIS A CA 1
ATOM 1198 C C . HIS A 1 81 ? 0.407 2.956 7.070 1.00 0.29 2126 HIS A C 1
ATOM 1199 O O . HIS A 1 81 ? 1.589 2.723 6.840 1.00 0.32 2126 HIS A O 1
ATOM 1214 N N . ALA A 1 82 ? -0.435 2.031 7.524 1.00 0.28 2127 ALA A N 1
ATOM 1215 C CA . ALA A 1 82 ? 0.031 0.699 7.909 1.00 0.29 2127 ALA A CA 1
ATOM 1216 C C . ALA A 1 82 ? 0.704 -0.019 6.748 1.00 0.26 2127 ALA A C 1
ATOM 1217 O O . ALA A 1 82 ? 1.724 -0.688 6.927 1.00 0.30 2127 ALA A O 1
ATOM 1224 N N . LEU A 1 83 ? 0.145 0.123 5.555 1.00 0.22 2128 LEU A N 1
ATOM 1225 C CA . LEU A 1 83 ? 0.741 -0.479 4.381 1.00 0.21 2128 LEU A CA 1
ATOM 1226 C C . LEU A 1 83 ? 2.071 0.182 4.055 1.00 0.21 2128 LEU A C 1
ATOM 1227 O O . LEU A 1 83 ? 3.006 -0.482 3.612 1.00 0.23 2128 LEU A O 1
ATOM 1243 N N . THR A 1 84 ? 2.151 1.486 4.295 1.00 0.21 2129 THR A N 1
ATOM 1244 C CA . THR A 1 84 ? 3.390 2.231 4.114 1.00 0.24 2129 THR A CA 1
ATOM 1245 C C . THR A 1 84 ? 4.522 1.590 4.908 1.00 0.25 2129 THR A C 1
ATOM 1246 O O . THR A 1 84 ? 5.646 1.457 4.424 1.00 0.33 2129 THR A O 1
ATOM 1257 N N . GLN A 1 85 ? 4.200 1.165 6.114 1.00 0.25 2130 GLN A N 1
ATOM 1258 C CA . GLN A 1 85 ? 5.181 0.551 6.999 1.00 0.28 2130 GLN A CA 1
ATOM 1259 C C . GLN A 1 85 ? 5.506 -0.856 6.522 1.00 0.23 2130 GLN A C 1
ATOM 1260 O O . GLN A 1 85 ? 6.675 -1.232 6.408 1.00 0.22 2130 GLN A O 1
ATOM 1274 N N . HIS A 1 86 ? 4.463 -1.628 6.232 1.00 0.25 2131 HIS A N 1
ATOM 1275 C CA . HIS A 1 86 ? 4.637 -3.004 5.788 1.00 0.27 2131 HIS A CA 1
ATOM 1276 C C . HIS A 1 86 ? 5.458 -3.053 4.507 1.00 0.26 2131 HIS A C 1
ATOM 1277 O O . HIS A 1 86 ? 6.435 -3.794 4.420 1.00 0.30 2131 HIS A O 1
ATOM 1292 N N . LEU A 1 87 ? 5.070 -2.252 3.521 1.00 0.27 2132 LEU A N 1
ATOM 1293 C CA . LEU A 1 87 ? 5.759 -2.238 2.239 1.00 0.33 2132 LEU A CA 1
ATOM 1294 C C . LEU A 1 87 ? 7.159 -1.659 2.377 1.00 0.35 2132 LEU A C 1
ATOM 1295 O O . LEU A 1 87 ? 8.056 -2.021 1.623 1.00 0.47 2132 LEU A O 1
ATOM 1311 N N . HIS A 1 88 ? 7.354 -0.775 3.350 1.00 0.28 2133 HIS A N 1
ATOM 1312 C CA . HIS A 1 88 ? 8.680 -0.237 3.620 1.00 0.34 2133 HIS A CA 1
ATOM 1313 C C . HIS A 1 88 ? 9.613 -1.367 4.045 1.00 0.38 2133 HIS A C 1
ATOM 1314 O O . HIS A 1 88 ? 10.727 -1.487 3.541 1.00 0.55 2133 HIS A O 1
ATOM 1329 N N . THR A 1 89 ? 9.126 -2.204 4.952 1.00 0.32 2134 THR A N 1
ATOM 1330 C CA . THR A 1 89 ? 9.860 -3.367 5.414 1.00 0.43 2134 THR A CA 1
ATOM 1331 C C . THR A 1 89 ? 10.042 -4.372 4.279 1.00 0.51 2134 THR A C 1
ATOM 1332 O O . THR A 1 89 ? 11.083 -5.010 4.160 1.00 0.66 2134 THR A O 1
ATOM 1343 N N . ARG A 1 90 ? 9.030 -4.489 3.430 1.00 0.52 2135 ARG A N 1
ATOM 1344 C CA . ARG A 1 90 ? 9.079 -5.405 2.298 1.00 0.71 2135 ARG A CA 1
ATOM 1345 C C . ARG A 1 90 ? 10.168 -5.006 1.304 1.00 0.88 2135 ARG A C 1
ATOM 1346 O O . ARG A 1 90 ? 10.692 -5.844 0.579 1.00 1.12 2135 ARG A O 1
ATOM 1367 N N . LEU A 1 91 ? 10.478 -3.718 1.261 1.00 0.92 2136 LEU A N 1
ATOM 1368 C CA . LEU A 1 91 ? 11.425 -3.187 0.291 1.00 1.20 2136 LEU A CA 1
ATOM 1369 C C . LEU A 1 91 ? 12.848 -3.172 0.834 1.00 1.16 2136 LEU A C 1
ATOM 1370 O O . LEU A 1 91 ? 13.801 -3.402 0.093 1.00 1.43 2136 LEU A O 1
ATOM 1386 N N . THR A 1 92 ? 12.992 -2.885 2.115 1.00 0.96 2137 THR A N 1
ATOM 1387 C CA . THR A 1 92 ? 14.311 -2.772 2.719 1.00 1.08 2137 THR A CA 1
ATOM 1388 C C . THR A 1 92 ? 14.777 -4.113 3.271 1.00 1.17 2137 THR A C 1
ATOM 1389 O O . THR A 1 92 ? 15.900 -4.557 3.020 1.00 1.41 2137 THR A O 1
ATOM 1400 N N . GLN A 1 93 ? 13.888 -4.755 4.003 1.00 1.17 2138 GLN A N 1
ATOM 1401 C CA . GLN A 1 93 ? 14.191 -5.991 4.692 1.00 1.45 2138 GLN A CA 1
ATOM 1402 C C . GLN A 1 93 ? 14.090 -7.196 3.755 1.00 1.71 2138 GLN A C 1
ATOM 1403 O O . GLN A 1 93 ? 14.761 -8.211 3.956 1.00 2.00 2138 GLN A O 1
ATOM 1417 N N . SER A 1 94 ? 13.274 -7.079 2.722 1.00 1.82 2139 SER A N 1
ATOM 1418 C CA . SER A 1 94 ? 13.080 -8.176 1.790 1.00 2.34 2139 SER A CA 1
ATOM 1419 C C . SER A 1 94 ? 13.536 -7.787 0.385 1.00 2.85 2139 SER A C 1
ATOM 1420 O O . SER A 1 94 ? 13.274 -6.679 -0.079 1.00 3.41 2139 SER A O 1
ATOM 1428 N N . HIS A 1 95 ? 14.226 -8.700 -0.287 1.00 3.20 2140 HIS A N 1
ATOM 1429 C CA . HIS A 1 95 ? 14.662 -8.474 -1.655 1.00 4.12 2140 HIS A CA 1
ATOM 1430 C C . HIS A 1 95 ? 14.521 -9.750 -2.473 1.00 4.36 2140 HIS A C 1
ATOM 1431 O O . HIS A 1 95 ? 13.737 -9.745 -3.443 1.00 4.66 2140 HIS A O 1
ATOM 1512 N N . GLY A 1 1 ? 8.711 -3.080 -12.245 1.00 6.58 2046 GLY A N 2
ATOM 1513 C CA . GLY A 1 1 ? 9.817 -3.354 -11.299 1.00 6.00 2046 GLY A CA 2
ATOM 1514 C C . GLY A 1 1 ? 9.491 -2.899 -9.896 1.00 4.95 2046 GLY A C 2
ATOM 1515 O O . GLY A 1 1 ? 8.488 -2.217 -9.676 1.00 5.03 2046 GLY A O 2
ATOM 1521 N N . SER A 1 2 ? 10.331 -3.274 -8.947 1.00 4.27 2047 SER A N 2
ATOM 1522 C CA . SER A 1 2 ? 10.140 -2.887 -7.562 1.00 3.35 2047 SER A CA 2
ATOM 1523 C C . SER A 1 2 ? 11.079 -1.742 -7.206 1.00 3.13 2047 SER A C 2
ATOM 1524 O O . SER A 1 2 ? 12.132 -1.571 -7.822 1.00 3.47 2047 SER A O 2
ATOM 1532 N N . HIS A 1 3 ? 10.706 -0.966 -6.196 1.00 3.12 2048 HIS A N 2
ATOM 1533 C CA . HIS A 1 3 ? 11.548 0.132 -5.730 1.00 3.29 2048 HIS A CA 2
ATOM 1534 C C . HIS A 1 3 ? 12.638 -0.390 -4.808 1.00 2.68 2048 HIS A C 2
ATOM 1535 O O . HIS A 1 3 ? 13.285 0.371 -4.095 1.00 3.15 2048 HIS A O 2
ATOM 1550 N N . MET A 1 4 ? 12.838 -1.697 -4.845 1.00 2.16 2049 MET A N 2
ATOM 1551 C CA . MET A 1 4 ? 13.855 -2.349 -4.043 1.00 2.54 2049 MET A CA 2
ATOM 1552 C C . MET A 1 4 ? 15.205 -2.203 -4.688 1.00 3.09 2049 MET A C 2
ATOM 1553 O O . MET A 1 4 ? 16.243 -2.341 -4.044 1.00 3.75 2049 MET A O 2
ATOM 1567 N N . ARG A 1 5 ? 15.182 -1.910 -5.970 1.00 3.38 2050 ARG A N 2
ATOM 1568 C CA . ARG A 1 5 ? 16.406 -1.704 -6.709 1.00 4.33 2050 ARG A CA 2
ATOM 1569 C C . ARG A 1 5 ? 16.913 -0.288 -6.472 1.00 4.19 2050 ARG A C 2
ATOM 1570 O O . ARG A 1 5 ? 18.000 0.088 -6.908 1.00 4.88 2050 ARG A O 2
ATOM 1591 N N . LEU A 1 6 ? 16.101 0.487 -5.764 1.00 3.64 2051 LEU A N 2
ATOM 1592 C CA . LEU A 1 6 ? 16.437 1.853 -5.402 1.00 3.84 2051 LEU A CA 2
ATOM 1593 C C . LEU A 1 6 ? 16.826 1.907 -3.931 1.00 3.17 2051 LEU A C 2
ATOM 1594 O O . LEU A 1 6 ? 16.737 2.953 -3.287 1.00 3.42 2051 LEU A O 2
ATOM 1610 N N . ASN A 1 7 ? 17.237 0.755 -3.412 1.00 2.84 2052 ASN A N 2
ATOM 1611 C CA . ASN A 1 7 ? 17.638 0.616 -2.016 1.00 3.03 2052 ASN A CA 2
ATOM 1612 C C . ASN A 1 7 ? 18.791 1.562 -1.684 1.00 2.88 2052 ASN A C 2
ATOM 1613 O O . ASN A 1 7 ? 19.609 1.886 -2.544 1.00 2.92 2052 ASN A O 2
ATOM 1624 N N . GLY A 1 8 ? 18.854 1.985 -0.432 1.00 3.23 2053 GLY A N 2
ATOM 1625 C CA . GLY A 1 8 ? 19.839 2.961 -0.022 1.00 3.43 2053 GLY A CA 2
ATOM 1626 C C . GLY A 1 8 ? 19.199 4.285 0.334 1.00 2.89 2053 GLY A C 2
ATOM 1627 O O . GLY A 1 8 ? 19.887 5.262 0.630 1.00 2.97 2053 GLY A O 2
ATOM 1631 N N . LEU A 1 9 ? 17.874 4.316 0.292 1.00 2.44 2054 LEU A N 2
ATOM 1632 C CA . LEU A 1 9 ? 17.118 5.490 0.695 1.00 2.06 2054 LEU A CA 2
ATOM 1633 C C . LEU A 1 9 ? 16.890 5.501 2.196 1.00 1.93 2054 LEU A C 2
ATOM 1634 O O . LEU A 1 9 ? 16.855 4.451 2.843 1.00 2.10 2054 LEU A O 2
ATOM 1650 N N . SER A 1 10 ? 16.732 6.693 2.742 1.00 1.75 2055 SER A N 2
ATOM 1651 C CA . SER A 1 10 ? 16.383 6.851 4.139 1.00 1.71 2055 SER A CA 2
ATOM 1652 C C . SER A 1 10 ? 14.891 6.574 4.316 1.00 1.44 2055 SER A C 2
ATOM 1653 O O . SER A 1 10 ? 14.122 6.727 3.364 1.00 1.25 2055 SER A O 2
ATOM 1661 N N . PRO A 1 11 ? 14.465 6.147 5.521 1.00 1.48 2056 PRO A N 2
ATOM 1662 C CA . PRO A 1 11 ? 13.071 5.784 5.798 1.00 1.29 2056 PRO A CA 2
ATOM 1663 C C . PRO A 1 11 ? 12.056 6.756 5.197 1.00 1.09 2056 PRO A C 2
ATOM 1664 O O . PRO A 1 11 ? 11.197 6.347 4.417 1.00 0.87 2056 PRO A O 2
ATOM 1675 N N . GLN A 1 12 ? 12.181 8.036 5.534 1.00 1.22 2057 GLN A N 2
ATOM 1676 C CA . GLN A 1 12 ? 11.235 9.055 5.077 1.00 1.17 2057 GLN A CA 2
ATOM 1677 C C . GLN A 1 12 ? 11.236 9.208 3.554 1.00 1.01 2057 GLN A C 2
ATOM 1678 O O . GLN A 1 12 ? 10.214 9.552 2.961 1.00 0.95 2057 GLN A O 2
ATOM 1692 N N . GLN A 1 13 ? 12.375 8.946 2.923 1.00 1.07 2058 GLN A N 2
ATOM 1693 C CA . GLN A 1 13 ? 12.479 9.050 1.470 1.00 1.08 2058 GLN A CA 2
ATOM 1694 C C . GLN A 1 13 ? 11.621 7.987 0.795 1.00 0.89 2058 GLN A C 2
ATOM 1695 O O . GLN A 1 13 ? 10.978 8.242 -0.219 1.00 0.84 2058 GLN A O 2
ATOM 1709 N N . GLN A 1 14 ? 11.623 6.795 1.364 1.00 0.87 2059 GLN A N 2
ATOM 1710 C CA . GLN A 1 14 ? 10.798 5.711 0.859 1.00 0.75 2059 GLN A CA 2
ATOM 1711 C C . GLN A 1 14 ? 9.348 5.886 1.298 1.00 0.58 2059 GLN A C 2
ATOM 1712 O O . GLN A 1 14 ? 8.439 5.792 0.482 1.00 0.54 2059 GLN A O 2
ATOM 1726 N N . GLN A 1 15 ? 9.140 6.144 2.589 1.00 0.54 2060 GLN A N 2
ATOM 1727 C CA . GLN A 1 15 ? 7.804 6.331 3.142 1.00 0.45 2060 GLN A CA 2
ATOM 1728 C C . GLN A 1 15 ? 6.955 7.296 2.324 1.00 0.44 2060 GLN A C 2
ATOM 1729 O O . GLN A 1 15 ? 5.799 7.004 2.057 1.00 0.42 2060 GLN A O 2
ATOM 1743 N N . GLN A 1 16 ? 7.518 8.425 1.911 1.00 0.58 2061 GLN A N 2
ATOM 1744 C CA . GLN A 1 16 ? 6.754 9.395 1.126 1.00 0.61 2061 GLN A CA 2
ATOM 1745 C C . GLN A 1 16 ? 6.282 8.781 -0.193 1.00 0.51 2061 GLN A C 2
ATOM 1746 O O . GLN A 1 16 ? 5.127 8.951 -0.587 1.00 0.45 2061 GLN A O 2
ATOM 1760 N N . THR A 1 17 ? 7.174 8.056 -0.858 1.00 0.53 2062 THR A N 2
ATOM 1761 C CA . THR A 1 17 ? 6.831 7.339 -2.079 1.00 0.50 2062 THR A CA 2
ATOM 1762 C C . THR A 1 17 ? 5.735 6.312 -1.814 1.00 0.39 2062 THR A C 2
ATOM 1763 O O . THR A 1 17 ? 4.674 6.339 -2.435 1.00 0.42 2062 THR A O 2
ATOM 1774 N N . LEU A 1 18 ? 6.002 5.422 -0.877 1.00 0.37 2063 LEU A N 2
ATOM 1775 C CA . LEU A 1 18 ? 5.102 4.343 -0.533 1.00 0.29 2063 LEU A CA 2
ATOM 1776 C C . LEU A 1 18 ? 3.758 4.857 -0.024 1.00 0.22 2063 LEU A C 2
ATOM 1777 O O . LEU A 1 18 ? 2.719 4.278 -0.330 1.00 0.21 2063 LEU A O 2
ATOM 1793 N N . ALA A 1 19 ? 3.783 5.951 0.733 1.00 0.25 2064 ALA A N 2
ATOM 1794 C CA . ALA A 1 19 ? 2.561 6.571 1.236 1.00 0.27 2064 ALA A CA 2
ATOM 1795 C C . ALA A 1 19 ? 1.733 7.136 0.094 1.00 0.25 2064 ALA A C 2
ATOM 1796 O O . ALA A 1 19 ? 0.512 7.253 0.193 1.00 0.30 2064 ALA A O 2
ATOM 1803 N N . THR A 1 20 ? 2.405 7.483 -0.990 1.00 0.24 2065 THR A N 2
ATOM 1804 C CA . THR A 1 20 ? 1.728 7.974 -2.173 1.00 0.27 2065 THR A CA 2
ATOM 1805 C C . THR A 1 20 ? 1.238 6.791 -2.996 1.00 0.24 2065 THR A C 2
ATOM 1806 O O . THR A 1 20 ? 0.145 6.821 -3.556 1.00 0.29 2065 THR A O 2
ATOM 1817 N N . LEU A 1 21 ? 2.057 5.744 -3.035 1.00 0.21 2066 LEU A N 2
ATOM 1818 C CA . LEU A 1 21 ? 1.700 4.490 -3.688 1.00 0.21 2066 LEU A CA 2
ATOM 1819 C C . LEU A 1 21 ? 0.398 3.944 -3.133 1.00 0.18 2066 LEU A C 2
ATOM 1820 O O . LEU A 1 21 ? -0.579 3.781 -3.856 1.00 0.20 2066 LEU A O 2
ATOM 1836 N N . VAL A 1 22 ? 0.407 3.661 -1.843 1.00 0.17 2067 VAL A N 2
ATOM 1837 C CA . VAL A 1 22 ? -0.754 3.096 -1.168 1.00 0.18 2067 VAL A CA 2
ATOM 1838 C C . VAL A 1 22 ? -1.993 3.976 -1.340 1.00 0.19 2067 VAL A C 2
ATOM 1839 O O . VAL A 1 22 ? -3.087 3.471 -1.603 1.00 0.22 2067 VAL A O 2
ATOM 1852 N N . ALA A 1 23 ? -1.821 5.286 -1.207 1.00 0.19 2068 ALA A N 2
ATOM 1853 C CA . ALA A 1 23 ? -2.912 6.215 -1.431 1.00 0.23 2068 ALA A CA 2
ATOM 1854 C C . ALA A 1 23 ? -3.406 6.120 -2.867 1.00 0.23 2068 ALA A C 2
ATOM 1855 O O . ALA A 1 23 ? -4.601 5.995 -3.104 1.00 0.29 2068 ALA A O 2
ATOM 1862 N N . ALA A 1 24 ? -2.481 6.153 -3.821 1.00 0.20 2069 ALA A N 2
ATOM 1863 C CA . ALA A 1 24 ? -2.841 6.062 -5.227 1.00 0.22 2069 ALA A CA 2
ATOM 1864 C C . ALA A 1 24 ? -3.542 4.748 -5.504 1.00 0.23 2069 ALA A C 2
ATOM 1865 O O . ALA A 1 24 ? -4.520 4.701 -6.244 1.00 0.29 2069 ALA A O 2
ATOM 1872 N N . ALA A 1 25 ? -3.048 3.693 -4.883 1.00 0.21 2070 ALA A N 2
ATOM 1873 C CA . ALA A 1 25 ? -3.644 2.380 -5.012 1.00 0.24 2070 ALA A CA 2
ATOM 1874 C C . ALA A 1 25 ? -5.084 2.386 -4.510 1.00 0.26 2070 ALA A C 2
ATOM 1875 O O . ALA A 1 25 ? -6.007 2.084 -5.264 1.00 0.34 2070 ALA A O 2
ATOM 1882 N N . THR A 1 26 ? -5.283 2.787 -3.255 1.00 0.24 2071 THR A N 2
ATOM 1883 C CA . THR A 1 26 ? -6.606 2.734 -2.645 1.00 0.28 2071 THR A CA 2
ATOM 1884 C C . THR A 1 26 ? -7.541 3.739 -3.297 1.00 0.31 2071 THR A C 2
ATOM 1885 O O . THR A 1 26 ? -8.761 3.564 -3.306 1.00 0.37 2071 THR A O 2
ATOM 1896 N N . ALA A 1 27 ? -6.959 4.781 -3.860 1.00 0.31 2072 ALA A N 2
ATOM 1897 C CA . ALA A 1 27 ? -7.731 5.773 -4.577 1.00 0.40 2072 ALA A CA 2
ATOM 1898 C C . ALA A 1 27 ? -8.152 5.260 -5.945 1.00 0.42 2072 ALA A C 2
ATOM 1899 O O . ALA A 1 27 ? -9.239 5.573 -6.408 1.00 0.54 2072 ALA A O 2
ATOM 1906 N N . THR A 1 28 ? -7.305 4.450 -6.573 1.00 0.36 2073 THR A N 2
ATOM 1907 C CA . THR A 1 28 ? -7.561 3.974 -7.929 1.00 0.40 2073 THR A CA 2
ATOM 1908 C C . THR A 1 28 ? -8.567 2.826 -7.954 1.00 0.29 2073 THR A C 2
ATOM 1909 O O . THR A 1 28 ? -9.458 2.800 -8.800 1.00 0.34 2073 THR A O 2
ATOM 1920 N N . VAL A 1 29 ? -8.441 1.891 -7.018 1.00 0.20 2074 VAL A N 2
ATOM 1921 C CA . VAL A 1 29 ? -9.348 0.740 -6.969 1.00 0.22 2074 VAL A CA 2
ATOM 1922 C C . VAL A 1 29 ? -10.774 1.224 -6.772 1.00 0.27 2074 VAL A C 2
ATOM 1923 O O . VAL A 1 29 ? -11.728 0.648 -7.288 1.00 0.41 2074 VAL A O 2
ATOM 1936 N N . LEU A 1 30 ? -10.895 2.296 -6.014 1.00 0.27 2075 LEU A N 2
ATOM 1937 C CA . LEU A 1 30 ? -12.187 2.927 -5.784 1.00 0.37 2075 LEU A CA 2
ATOM 1938 C C . LEU A 1 30 ? -12.499 3.954 -6.871 1.00 0.42 2075 LEU A C 2
ATOM 1939 O O . LEU A 1 30 ? -13.650 4.083 -7.285 1.00 1.24 2075 LEU A O 2
ATOM 1955 N N . GLY A 1 31 ? -11.475 4.658 -7.340 1.00 1.16 2076 GLY A N 2
ATOM 1956 C CA . GLY A 1 31 ? -11.664 5.693 -8.347 1.00 1.30 2076 GLY A CA 2
ATOM 1957 C C . GLY A 1 31 ? -12.575 6.792 -7.849 1.00 0.86 2076 GLY A C 2
ATOM 1958 O O . GLY A 1 31 ? -13.762 6.809 -8.178 1.00 1.11 2076 GLY A O 2
ATOM 1962 N N . HIS A 1 32 ? -12.031 7.715 -7.058 1.00 0.88 2077 HIS A N 2
ATOM 1963 C CA . HIS A 1 32 ? -12.881 8.664 -6.343 1.00 0.79 2077 HIS A CA 2
ATOM 1964 C C . HIS A 1 32 ? -12.098 9.771 -5.627 1.00 1.18 2077 HIS A C 2
ATOM 1965 O O . HIS A 1 32 ? -12.699 10.712 -5.111 1.00 2.09 2077 HIS A O 2
ATOM 1980 N N . HIS A 1 33 ? -10.774 9.677 -5.581 1.00 1.15 2078 HIS A N 2
ATOM 1981 C CA . HIS A 1 33 ? -10.018 10.549 -4.689 1.00 1.82 2078 HIS A CA 2
ATOM 1982 C C . HIS A 1 33 ? -8.582 10.730 -5.152 1.00 1.20 2078 HIS A C 2
ATOM 1983 O O . HIS A 1 33 ? -7.963 9.803 -5.660 1.00 1.46 2078 HIS A O 2
ATOM 1998 N N . THR A 1 34 ? -8.065 11.935 -4.968 1.00 1.12 2079 THR A N 2
ATOM 1999 C CA . THR A 1 34 ? -6.672 12.222 -5.244 1.00 0.78 2079 THR A CA 2
ATOM 2000 C C . THR A 1 34 ? -5.802 11.601 -4.146 1.00 0.67 2079 THR A C 2
ATOM 2001 O O . THR A 1 34 ? -6.069 11.791 -2.961 1.00 0.86 2079 THR A O 2
ATOM 2012 N N . PRO A 1 35 ? -4.734 10.869 -4.521 1.00 0.48 2080 PRO A N 2
ATOM 2013 C CA . PRO A 1 35 ? -3.912 10.118 -3.567 1.00 0.48 2080 PRO A CA 2
ATOM 2014 C C . PRO A 1 35 ? -3.156 11.058 -2.653 1.00 0.69 2080 PRO A C 2
ATOM 2015 O O . PRO A 1 35 ? -2.845 10.739 -1.507 1.00 0.70 2080 PRO A O 2
ATOM 2026 N N . GLU A 1 36 ? -2.876 12.228 -3.192 1.00 0.93 2081 GLU A N 2
ATOM 2027 C CA . GLU A 1 36 ? -2.213 13.291 -2.468 1.00 1.22 2081 GLU A CA 2
ATOM 2028 C C . GLU A 1 36 ? -3.063 13.732 -1.284 1.00 1.21 2081 GLU A C 2
ATOM 2029 O O . GLU A 1 36 ? -2.550 14.157 -0.250 1.00 1.32 2081 GLU A O 2
ATOM 2041 N N . SER A 1 37 ? -4.369 13.581 -1.444 1.00 1.13 2082 SER A N 2
ATOM 2042 C CA . SER A 1 37 ? -5.332 14.088 -0.491 1.00 1.23 2082 SER A CA 2
ATOM 2043 C C . SER A 1 37 ? -5.867 12.963 0.407 1.00 0.99 2082 SER A C 2
ATOM 2044 O O . SER A 1 37 ? -6.862 13.136 1.109 1.00 1.06 2082 SER A O 2
ATOM 2052 N N . ILE A 1 38 ? -5.220 11.803 0.368 1.00 0.76 2083 ILE A N 2
ATOM 2053 C CA . ILE A 1 38 ? -5.599 10.695 1.230 1.00 0.55 2083 ILE A CA 2
ATOM 2054 C C . ILE A 1 38 ? -4.954 10.825 2.603 1.00 0.43 2083 ILE A C 2
ATOM 2055 O O . ILE A 1 38 ? -3.743 11.023 2.719 1.00 0.46 2083 ILE A O 2
ATOM 2071 N N . SER A 1 39 ? -5.780 10.734 3.635 1.00 0.38 2084 SER A N 2
ATOM 2072 C CA . SER A 1 39 ? -5.317 10.858 5.005 1.00 0.32 2084 SER A CA 2
ATOM 2073 C C . SER A 1 39 ? -4.782 9.524 5.526 1.00 0.29 2084 SER A C 2
ATOM 2074 O O . SER A 1 39 ? -5.478 8.510 5.497 1.00 0.31 2084 SER A O 2
ATOM 2082 N N . PRO A 1 40 ? -3.531 9.527 6.012 1.00 0.29 2085 PRO A N 2
ATOM 2083 C CA . PRO A 1 40 ? -2.837 8.319 6.491 1.00 0.28 2085 PRO A CA 2
ATOM 2084 C C . PRO A 1 40 ? -3.493 7.669 7.703 1.00 0.28 2085 PRO A C 2
ATOM 2085 O O . PRO A 1 40 ? -3.439 6.450 7.863 1.00 0.33 2085 PRO A O 2
ATOM 2096 N N . ALA A 1 41 ? -4.091 8.487 8.556 1.00 0.30 2086 ALA A N 2
ATOM 2097 C CA . ALA A 1 41 ? -4.671 8.001 9.802 1.00 0.36 2086 ALA A CA 2
ATOM 2098 C C . ALA A 1 41 ? -6.052 7.382 9.597 1.00 0.30 2086 ALA A C 2
ATOM 2099 O O . ALA A 1 41 ? -6.588 6.735 10.502 1.00 0.28 2086 ALA A O 2
ATOM 2106 N N . THR A 1 42 ? -6.631 7.570 8.419 1.00 0.32 2087 THR A N 2
ATOM 2107 C CA . THR A 1 42 ? -7.961 7.049 8.152 1.00 0.28 2087 THR A CA 2
ATOM 2108 C C . THR A 1 42 ? -7.897 5.605 7.672 1.00 0.24 2087 THR A C 2
ATOM 2109 O O . THR A 1 42 ? -6.934 5.182 7.036 1.00 0.28 2087 THR A O 2
ATOM 2120 N N . ALA A 1 43 ? -8.947 4.870 7.970 1.00 0.23 2088 ALA A N 2
ATOM 2121 C CA . ALA A 1 43 ? -9.049 3.468 7.609 1.00 0.25 2088 ALA A CA 2
ATOM 2122 C C . ALA A 1 43 ? -9.668 3.330 6.237 1.00 0.22 2088 ALA A C 2
ATOM 2123 O O . ALA A 1 43 ? -10.618 4.030 5.903 1.00 0.25 2088 ALA A O 2
ATOM 2130 N N . PHE A 1 44 ? -9.118 2.410 5.452 1.00 0.21 2089 PHE A N 2
ATOM 2131 C CA . PHE A 1 44 ? -9.564 2.176 4.079 1.00 0.20 2089 PHE A CA 2
ATOM 2132 C C . PHE A 1 44 ? -11.062 1.930 3.987 1.00 0.24 2089 PHE A C 2
ATOM 2133 O O . PHE A 1 44 ? -11.679 2.251 2.975 1.00 0.26 2089 PHE A O 2
ATOM 2150 N N . LYS A 1 45 ? -11.640 1.354 5.034 1.00 0.30 2090 LYS A N 2
ATOM 2151 C CA . LYS A 1 45 ? -13.078 1.153 5.093 1.00 0.40 2090 LYS A CA 2
ATOM 2152 C C . LYS A 1 45 ? -13.815 2.480 4.974 1.00 0.37 2090 LYS A C 2
ATOM 2153 O O . LYS A 1 45 ? -14.833 2.583 4.288 1.00 0.47 2090 LYS A O 2
ATOM 2172 N N . ASP A 1 46 ? -13.268 3.497 5.633 1.00 0.33 2091 ASP A N 2
ATOM 2173 C CA . ASP A 1 46 ? -13.837 4.835 5.613 1.00 0.35 2091 ASP A CA 2
ATOM 2174 C C . ASP A 1 46 ? -13.631 5.484 4.246 1.00 0.33 2091 ASP A C 2
ATOM 2175 O O . ASP A 1 46 ? -14.441 6.300 3.807 1.00 0.39 2091 ASP A O 2
ATOM 2184 N N . LEU A 1 47 ? -12.542 5.115 3.570 1.00 0.30 2092 LEU A N 2
ATOM 2185 C CA . LEU A 1 47 ? -12.271 5.634 2.237 1.00 0.32 2092 LEU A CA 2
ATOM 2186 C C . LEU A 1 47 ? -13.127 4.921 1.189 1.00 0.30 2092 LEU A C 2
ATOM 2187 O O . LEU A 1 47 ? -13.341 5.451 0.098 1.00 0.36 2092 LEU A O 2
ATOM 2203 N N . GLY A 1 48 ? -13.607 3.720 1.510 1.00 0.26 2093 GLY A N 2
ATOM 2204 C CA . GLY A 1 48 ? -14.543 3.046 0.626 1.00 0.26 2093 GLY A CA 2
ATOM 2205 C C . GLY A 1 48 ? -14.139 1.625 0.268 1.00 0.22 2093 GLY A C 2
ATOM 2206 O O . GLY A 1 48 ? -14.823 0.967 -0.515 1.00 0.27 2093 GLY A O 2
ATOM 2210 N N . ILE A 1 49 ? -13.036 1.149 0.826 1.00 0.22 2094 ILE A N 2
ATOM 2211 C CA . ILE A 1 49 ? -12.548 -0.198 0.544 1.00 0.19 2094 ILE A CA 2
ATOM 2212 C C . ILE A 1 49 ? -13.504 -1.271 1.051 1.00 0.18 2094 ILE A C 2
ATOM 2213 O O . ILE A 1 49 ? -13.919 -1.256 2.210 1.00 0.22 2094 ILE A O 2
ATOM 2229 N N . ASP A 1 50 ? -13.860 -2.191 0.163 1.00 0.19 2095 ASP A N 2
ATOM 2230 C CA . ASP A 1 50 ? -14.614 -3.377 0.546 1.00 0.26 2095 ASP A CA 2
ATOM 2231 C C . ASP A 1 50 ? -13.692 -4.579 0.485 1.00 0.21 2095 ASP A C 2
ATOM 2232 O O . ASP A 1 50 ? -12.502 -4.428 0.236 1.00 0.23 2095 ASP A O 2
ATOM 2241 N N . SER A 1 51 ? -14.224 -5.769 0.684 1.00 0.30 2096 SER A N 2
ATOM 2242 C CA . SER A 1 51 ? -13.396 -6.958 0.555 1.00 0.35 2096 SER A CA 2
ATOM 2243 C C . SER A 1 51 ? -13.038 -7.185 -0.908 1.00 0.30 2096 SER A C 2
ATOM 2244 O O . SER A 1 51 ? -11.990 -7.745 -1.229 1.00 0.38 2096 SER A O 2
ATOM 2251 N N . LEU A 1 52 ? -13.915 -6.716 -1.779 1.00 0.29 2097 LEU A N 2
ATOM 2252 C CA . LEU A 1 52 ? -13.724 -6.831 -3.220 1.00 0.35 2097 LEU A CA 2
ATOM 2253 C C . LEU A 1 52 ? -12.512 -6.034 -3.666 1.00 0.26 2097 LEU A C 2
ATOM 2254 O O . LEU A 1 52 ? -11.560 -6.574 -4.216 1.00 0.35 2097 LEU A O 2
ATOM 2270 N N . THR A 1 53 ? -12.545 -4.745 -3.400 1.00 0.19 2098 THR A N 2
ATOM 2271 C CA . THR A 1 53 ? -11.464 -3.859 -3.799 1.00 0.16 2098 THR A CA 2
ATOM 2272 C C . THR A 1 53 ? -10.215 -4.055 -2.948 1.00 0.15 2098 THR A C 2
ATOM 2273 O O . THR A 1 53 ? -9.136 -3.566 -3.289 1.00 0.19 2098 THR A O 2
ATOM 2284 N N . ALA A 1 54 ? -10.362 -4.787 -1.854 1.00 0.15 2099 ALA A N 2
ATOM 2285 C CA . ALA A 1 54 ? -9.232 -5.144 -1.012 1.00 0.19 2099 ALA A CA 2
ATOM 2286 C C . ALA A 1 54 ? -8.218 -5.990 -1.781 1.00 0.22 2099 ALA A C 2
ATOM 2287 O O . ALA A 1 54 ? -7.010 -5.873 -1.565 1.00 0.29 2099 ALA A O 2
ATOM 2294 N N . LEU A 1 55 ? -8.694 -6.837 -2.688 1.00 0.22 2100 LEU A N 2
ATOM 2295 C CA . LEU A 1 55 ? -7.785 -7.658 -3.475 1.00 0.27 2100 LEU A CA 2
ATOM 2296 C C . LEU A 1 55 ? -7.127 -6.829 -4.575 1.00 0.26 2100 LEU A C 2
ATOM 2297 O O . LEU A 1 55 ? -5.924 -6.929 -4.790 1.00 0.29 2100 LEU A O 2
ATOM 2313 N N . GLU A 1 56 ? -7.911 -5.977 -5.237 1.00 0.24 2101 GLU A N 2
ATOM 2314 C CA . GLU A 1 56 ? -7.399 -5.106 -6.291 1.00 0.26 2101 GLU A CA 2
ATOM 2315 C C . GLU A 1 56 ? -6.325 -4.171 -5.764 1.00 0.24 2101 GLU A C 2
ATOM 2316 O O . GLU A 1 56 ? -5.328 -3.912 -6.436 1.00 0.27 2101 GLU A O 2
ATOM 2328 N N . LEU A 1 57 ? -6.538 -3.667 -4.565 1.00 0.21 2102 LEU A N 2
ATOM 2329 C CA . LEU A 1 57 ? -5.602 -2.758 -3.945 1.00 0.22 2102 LEU A CA 2
ATOM 2330 C C . LEU A 1 57 ? -4.256 -3.432 -3.727 1.00 0.24 2102 LEU A C 2
ATOM 2331 O O . LEU A 1 57 ? -3.217 -2.919 -4.148 1.00 0.27 2102 LEU A O 2
ATOM 2347 N N . ARG A 1 58 ? -4.275 -4.591 -3.083 1.00 0.26 2103 ARG A N 2
ATOM 2348 C CA . ARG A 1 58 ? -3.041 -5.303 -2.798 1.00 0.34 2103 ARG A CA 2
ATOM 2349 C C . ARG A 1 58 ? -2.417 -5.817 -4.091 1.00 0.35 2103 ARG A C 2
ATOM 2350 O O . ARG A 1 58 ? -1.208 -6.038 -4.152 1.00 0.43 2103 ARG A O 2
ATOM 2371 N N . ASN A 1 59 ? -3.248 -5.999 -5.119 1.00 0.33 2104 ASN A N 2
ATOM 2372 C CA . ASN A 1 59 ? -2.766 -6.344 -6.451 1.00 0.38 2104 ASN A CA 2
ATOM 2373 C C . ASN A 1 59 ? -1.799 -5.277 -6.945 1.00 0.39 2104 ASN A C 2
ATOM 2374 O O . ASN A 1 59 ? -0.711 -5.583 -7.428 1.00 0.48 2104 ASN A O 2
ATOM 2385 N N . THR A 1 60 ? -2.194 -4.019 -6.789 1.00 0.33 2105 THR A N 2
ATOM 2386 C CA . THR A 1 60 ? -1.370 -2.896 -7.209 1.00 0.39 2105 THR A CA 2
ATOM 2387 C C . THR A 1 60 ? -0.173 -2.706 -6.270 1.00 0.42 2105 THR A C 2
ATOM 2388 O O . THR A 1 60 ? 0.951 -2.469 -6.723 1.00 0.51 2105 THR A O 2
ATOM 2399 N N . LEU A 1 61 ? -0.419 -2.829 -4.966 1.00 0.42 2106 LEU A N 2
ATOM 2400 C CA . LEU A 1 61 ? 0.622 -2.633 -3.954 1.00 0.55 2106 LEU A CA 2
ATOM 2401 C C . LEU A 1 61 ? 1.754 -3.639 -4.112 1.00 0.54 2106 LEU A C 2
ATOM 2402 O O . LEU A 1 61 ? 2.922 -3.264 -4.247 1.00 0.56 2106 LEU A O 2
ATOM 2418 N N . THR A 1 62 ? 1.400 -4.915 -4.094 1.00 0.56 2107 THR A N 2
ATOM 2419 C CA . THR A 1 62 ? 2.380 -5.984 -4.154 1.00 0.62 2107 THR A CA 2
ATOM 2420 C C . THR A 1 62 ? 3.081 -6.002 -5.512 1.00 0.60 2107 THR A C 2
ATOM 2421 O O . THR A 1 62 ? 4.223 -6.430 -5.618 1.00 0.64 2107 THR A O 2
ATOM 2432 N N . HIS A 1 63 ? 2.396 -5.525 -6.545 1.00 0.58 2108 HIS A N 2
ATOM 2433 C CA . HIS A 1 63 ? 2.986 -5.441 -7.878 1.00 0.62 2108 HIS A CA 2
ATOM 2434 C C . HIS A 1 63 ? 4.099 -4.393 -7.919 1.00 0.60 2108 HIS A C 2
ATOM 2435 O O . HIS A 1 63 ? 5.054 -4.521 -8.678 1.00 0.68 2108 HIS A O 2
ATOM 2450 N N . ASN A 1 64 ? 3.975 -3.363 -7.092 1.00 0.57 2109 ASN A N 2
ATOM 2451 C CA . ASN A 1 64 ? 4.971 -2.293 -7.045 1.00 0.64 2109 ASN A CA 2
ATOM 2452 C C . ASN A 1 64 ? 6.212 -2.743 -6.285 1.00 0.66 2109 ASN A C 2
ATOM 2453 O O . ASN A 1 64 ? 7.298 -2.177 -6.429 1.00 0.85 2109 ASN A O 2
ATOM 2464 N N . THR A 1 65 ? 6.039 -3.761 -5.468 1.00 0.65 2110 THR A N 2
ATOM 2465 C CA . THR A 1 65 ? 7.092 -4.220 -4.588 1.00 0.78 2110 THR A CA 2
ATOM 2466 C C . THR A 1 65 ? 7.657 -5.590 -4.979 1.00 0.81 2110 THR A C 2
ATOM 2467 O O . THR A 1 65 ? 8.853 -5.832 -4.842 1.00 1.02 2110 THR A O 2
ATOM 2478 N N . GLY A 1 66 ? 6.806 -6.487 -5.444 1.00 0.72 2111 GLY A N 2
ATOM 2479 C CA . GLY A 1 66 ? 7.289 -7.743 -5.981 1.00 0.86 2111 GLY A CA 2
ATOM 2480 C C . GLY A 1 66 ? 7.125 -8.928 -5.045 1.00 0.88 2111 GLY A C 2
ATOM 2481 O O . GLY A 1 66 ? 7.536 -10.039 -5.388 1.00 1.05 2111 GLY A O 2
ATOM 2485 N N . LEU A 1 67 ? 6.551 -8.716 -3.859 1.00 0.84 2112 LEU A N 2
ATOM 2486 C CA . LEU A 1 67 ? 6.273 -9.820 -2.948 1.00 0.92 2112 LEU A CA 2
ATOM 2487 C C . LEU A 1 67 ? 5.213 -10.741 -3.523 1.00 0.80 2112 LEU A C 2
ATOM 2488 O O . LEU A 1 67 ? 4.807 -10.630 -4.679 1.00 0.97 2112 LEU A O 2
ATOM 2504 N N . ASP A 1 68 ? 4.763 -11.642 -2.684 1.00 0.77 2113 ASP A N 2
ATOM 2505 C CA . ASP A 1 68 ? 3.741 -12.598 -3.050 1.00 0.77 2113 ASP A CA 2
ATOM 2506 C C . ASP A 1 68 ? 2.394 -12.172 -2.478 1.00 0.92 2113 ASP A C 2
ATOM 2507 O O . ASP A 1 68 ? 2.293 -11.837 -1.298 1.00 1.14 2113 ASP A O 2
ATOM 2516 N N . LEU A 1 69 ? 1.379 -12.178 -3.334 1.00 1.05 2114 LEU A N 2
ATOM 2517 C CA . LEU A 1 69 ? 0.044 -11.669 -3.005 1.00 1.34 2114 LEU A CA 2
ATOM 2518 C C . LEU A 1 69 ? -0.614 -12.441 -1.861 1.00 1.00 2114 LEU A C 2
ATOM 2519 O O . LEU A 1 69 ? -1.026 -13.588 -2.032 1.00 1.04 2114 LEU A O 2
ATOM 2535 N N . PRO A 1 70 ? -0.724 -11.817 -0.676 1.00 0.85 2115 PRO A N 2
ATOM 2536 C CA . PRO A 1 70 ? -1.425 -12.388 0.462 1.00 0.64 2115 PRO A CA 2
ATOM 2537 C C . PRO A 1 70 ? -2.887 -11.962 0.505 1.00 0.57 2115 PRO A C 2
ATOM 2538 O O . PRO A 1 70 ? -3.186 -10.768 0.495 1.00 0.58 2115 PRO A O 2
ATOM 2549 N N . PRO A 1 71 ? -3.819 -12.918 0.591 1.00 0.57 2116 PRO A N 2
ATOM 2550 C CA . PRO A 1 71 ? -5.252 -12.613 0.667 1.00 0.62 2116 PRO A CA 2
ATOM 2551 C C . PRO A 1 71 ? -5.608 -11.801 1.912 1.00 0.58 2116 PRO A C 2
ATOM 2552 O O . PRO A 1 71 ? -6.715 -11.281 2.032 1.00 0.68 2116 PRO A O 2
ATOM 2563 N N . THR A 1 72 ? -4.654 -11.680 2.824 1.00 0.54 2117 THR A N 2
ATOM 2564 C CA . THR A 1 72 ? -4.895 -11.029 4.102 1.00 0.59 2117 THR A CA 2
ATOM 2565 C C . THR A 1 72 ? -4.311 -9.620 4.148 1.00 0.50 2117 THR A C 2
ATOM 2566 O O . THR A 1 72 ? -4.394 -8.945 5.170 1.00 0.54 2117 THR A O 2
ATOM 2577 N N . LEU A 1 73 ? -3.731 -9.185 3.034 1.00 0.45 2118 LEU A N 2
ATOM 2578 C CA . LEU A 1 73 ? -3.039 -7.899 2.959 1.00 0.45 2118 LEU A CA 2
ATOM 2579 C C . LEU A 1 73 ? -3.896 -6.757 3.514 1.00 0.41 2118 LEU A C 2
ATOM 2580 O O . LEU A 1 73 ? -3.573 -6.168 4.546 1.00 0.43 2118 LEU A O 2
ATOM 2596 N N . ILE A 1 74 ? -4.995 -6.461 2.833 1.00 0.38 2119 ILE A N 2
ATOM 2597 C CA . ILE A 1 74 ? -5.881 -5.373 3.238 1.00 0.40 2119 ILE A CA 2
ATOM 2598 C C . ILE A 1 74 ? -6.787 -5.825 4.383 1.00 0.42 2119 ILE A C 2
ATOM 2599 O O . ILE A 1 74 ? -7.393 -5.017 5.076 1.00 0.50 2119 ILE A O 2
ATOM 2615 N N . PHE A 1 75 ? -6.845 -7.129 4.585 1.00 0.46 2120 PHE A N 2
ATOM 2616 C CA . PHE A 1 75 ? -7.669 -7.713 5.627 1.00 0.53 2120 PHE A CA 2
ATOM 2617 C C . PHE A 1 75 ? -7.057 -7.449 6.999 1.00 0.52 2120 PHE A C 2
ATOM 2618 O O . PHE A 1 75 ? -7.766 -7.219 7.982 1.00 0.60 2120 PHE A O 2
ATOM 2635 N N . ASP A 1 76 ? -5.733 -7.485 7.050 1.00 0.48 2121 ASP A N 2
ATOM 2636 C CA . ASP A 1 76 ? -5.007 -7.293 8.294 1.00 0.49 2121 ASP A CA 2
ATOM 2637 C C . ASP A 1 76 ? -4.585 -5.844 8.493 1.00 0.45 2121 ASP A C 2
ATOM 2638 O O . ASP A 1 76 ? -4.610 -5.342 9.615 1.00 0.51 2121 ASP A O 2
ATOM 2647 N N . HIS A 1 77 ? -4.194 -5.165 7.419 1.00 0.38 2122 HIS A N 2
ATOM 2648 C CA . HIS A 1 77 ? -3.623 -3.825 7.561 1.00 0.37 2122 HIS A CA 2
ATOM 2649 C C . HIS A 1 77 ? -4.246 -2.821 6.594 1.00 0.34 2122 HIS A C 2
ATOM 2650 O O . HIS A 1 77 ? -3.536 -2.276 5.754 1.00 0.32 2122 HIS A O 2
ATOM 2665 N N . PRO A 1 78 ? -5.556 -2.534 6.660 1.00 0.36 2123 PRO A N 2
ATOM 2666 C CA . PRO A 1 78 ? -6.104 -1.502 5.800 1.00 0.34 2123 PRO A CA 2
ATOM 2667 C C . PRO A 1 78 ? -5.872 -0.114 6.391 1.00 0.32 2123 PRO A C 2
ATOM 2668 O O . PRO A 1 78 ? -6.543 0.297 7.338 1.00 0.36 2123 PRO A O 2
ATOM 2679 N N . THR A 1 79 ? -4.926 0.603 5.801 1.00 0.27 2124 THR A N 2
ATOM 2680 C CA . THR A 1 79 ? -4.619 1.987 6.155 1.00 0.23 2124 THR A CA 2
ATOM 2681 C C . THR A 1 79 ? -3.518 2.496 5.230 1.00 0.22 2124 THR A C 2
ATOM 2682 O O . THR A 1 79 ? -2.661 1.709 4.828 1.00 0.26 2124 THR A O 2
ATOM 2693 N N . PRO A 1 80 ? -3.495 3.786 4.871 1.00 0.19 2125 PRO A N 2
ATOM 2694 C CA . PRO A 1 80 ? -2.445 4.316 4.004 1.00 0.18 2125 PRO A CA 2
ATOM 2695 C C . PRO A 1 80 ? -1.065 4.199 4.657 1.00 0.17 2125 PRO A C 2
ATOM 2696 O O . PRO A 1 80 ? -0.163 3.539 4.129 1.00 0.20 2125 PRO A O 2
ATOM 2707 N N . HIS A 1 81 ? -0.926 4.805 5.834 1.00 0.23 2126 HIS A N 2
ATOM 2708 C CA . HIS A 1 81 ? 0.348 4.831 6.551 1.00 0.31 2126 HIS A CA 2
ATOM 2709 C C . HIS A 1 81 ? 0.787 3.433 6.976 1.00 0.29 2126 HIS A C 2
ATOM 2710 O O . HIS A 1 81 ? 1.963 3.089 6.871 1.00 0.32 2126 HIS A O 2
ATOM 2725 N N . ALA A 1 82 ? -0.153 2.634 7.460 1.00 0.28 2127 ALA A N 2
ATOM 2726 C CA . ALA A 1 82 ? 0.169 1.304 7.961 1.00 0.29 2127 ALA A CA 2
ATOM 2727 C C . ALA A 1 82 ? 0.707 0.414 6.852 1.00 0.26 2127 ALA A C 2
ATOM 2728 O O . ALA A 1 82 ? 1.706 -0.285 7.036 1.00 0.30 2127 ALA A O 2
ATOM 2735 N N . LEU A 1 83 ? 0.046 0.438 5.701 1.00 0.22 2128 LEU A N 2
ATOM 2736 C CA . LEU A 1 83 ? 0.529 -0.290 4.537 1.00 0.21 2128 LEU A CA 2
ATOM 2737 C C . LEU A 1 83 ? 1.890 0.233 4.097 1.00 0.21 2128 LEU A C 2
ATOM 2738 O O . LEU A 1 83 ? 2.732 -0.540 3.640 1.00 0.23 2128 LEU A O 2
ATOM 2754 N N . THR A 1 84 ? 2.106 1.540 4.245 1.00 0.21 2129 THR A N 2
ATOM 2755 C CA . THR A 1 84 ? 3.399 2.138 3.928 1.00 0.24 2129 THR A CA 2
ATOM 2756 C C . THR A 1 84 ? 4.506 1.407 4.666 1.00 0.25 2129 THR A C 2
ATOM 2757 O O . THR A 1 84 ? 5.509 1.015 4.076 1.00 0.33 2129 THR A O 2
ATOM 2768 N N . GLN A 1 85 ? 4.291 1.203 5.954 1.00 0.25 2130 GLN A N 2
ATOM 2769 C CA . GLN A 1 85 ? 5.259 0.537 6.805 1.00 0.28 2130 GLN A CA 2
ATOM 2770 C C . GLN A 1 85 ? 5.479 -0.908 6.362 1.00 0.23 2130 GLN A C 2
ATOM 2771 O O . GLN A 1 85 ? 6.597 -1.418 6.413 1.00 0.22 2130 GLN A O 2
ATOM 2785 N N . HIS A 1 86 ? 4.412 -1.561 5.908 1.00 0.25 2131 HIS A N 2
ATOM 2786 C CA . HIS A 1 86 ? 4.523 -2.932 5.423 1.00 0.27 2131 HIS A CA 2
ATOM 2787 C C . HIS A 1 86 ? 5.445 -2.991 4.213 1.00 0.26 2131 HIS A C 2
ATOM 2788 O O . HIS A 1 86 ? 6.433 -3.728 4.212 1.00 0.30 2131 HIS A O 2
ATOM 2803 N N . LEU A 1 87 ? 5.131 -2.206 3.191 1.00 0.27 2132 LEU A N 2
ATOM 2804 C CA . LEU A 1 87 ? 5.910 -2.238 1.965 1.00 0.33 2132 LEU A CA 2
ATOM 2805 C C . LEU A 1 87 ? 7.283 -1.611 2.182 1.00 0.35 2132 LEU A C 2
ATOM 2806 O O . LEU A 1 87 ? 8.241 -1.947 1.491 1.00 0.47 2132 LEU A O 2
ATOM 2822 N N . HIS A 1 88 ? 7.381 -0.714 3.157 1.00 0.28 2133 HIS A N 2
ATOM 2823 C CA . HIS A 1 88 ? 8.662 -0.123 3.524 1.00 0.34 2133 HIS A CA 2
ATOM 2824 C C . HIS A 1 88 ? 9.593 -1.199 4.057 1.00 0.38 2133 HIS A C 2
ATOM 2825 O O . HIS A 1 88 ? 10.772 -1.241 3.704 1.00 0.55 2133 HIS A O 2
ATOM 2840 N N . THR A 1 89 ? 9.048 -2.076 4.887 1.00 0.32 2134 THR A N 2
ATOM 2841 C CA . THR A 1 89 ? 9.800 -3.195 5.421 1.00 0.43 2134 THR A CA 2
ATOM 2842 C C . THR A 1 89 ? 10.210 -4.149 4.303 1.00 0.51 2134 THR A C 2
ATOM 2843 O O . THR A 1 89 ? 11.310 -4.696 4.322 1.00 0.66 2134 THR A O 2
ATOM 2854 N N . ARG A 1 90 ? 9.326 -4.326 3.319 1.00 0.52 2135 ARG A N 2
ATOM 2855 C CA . ARG A 1 90 ? 9.599 -5.178 2.174 1.00 0.71 2135 ARG A CA 2
ATOM 2856 C C . ARG A 1 90 ? 10.858 -4.718 1.441 1.00 0.88 2135 ARG A C 2
ATOM 2857 O O . ARG A 1 90 ? 11.608 -5.526 0.897 1.00 1.12 2135 ARG A O 2
ATOM 2878 N N . LEU A 1 91 ? 11.078 -3.409 1.449 1.00 0.92 2136 LEU A N 2
ATOM 2879 C CA . LEU A 1 91 ? 12.221 -2.807 0.781 1.00 1.20 2136 LEU A CA 2
ATOM 2880 C C . LEU A 1 91 ? 13.455 -2.843 1.672 1.00 1.16 2136 LEU A C 2
ATOM 2881 O O . LEU A 1 91 ? 14.551 -3.143 1.205 1.00 1.43 2136 LEU A O 2
ATOM 2897 N N . THR A 1 92 ? 13.269 -2.563 2.962 1.00 0.96 2137 THR A N 2
ATOM 2898 C CA . THR A 1 92 ? 14.384 -2.530 3.902 1.00 1.08 2137 THR A CA 2
ATOM 2899 C C . THR A 1 92 ? 14.916 -3.934 4.162 1.00 1.17 2137 THR A C 2
ATOM 2900 O O . THR A 1 92 ? 15.961 -4.115 4.787 1.00 1.41 2137 THR A O 2
ATOM 2911 N N . GLN A 1 93 ? 14.176 -4.923 3.677 1.00 1.17 2138 GLN A N 2
ATOM 2912 C CA . GLN A 1 93 ? 14.619 -6.301 3.672 1.00 1.45 2138 GLN A CA 2
ATOM 2913 C C . GLN A 1 93 ? 15.920 -6.449 2.879 1.00 1.71 2138 GLN A C 2
ATOM 2914 O O . GLN A 1 93 ? 16.686 -7.392 3.084 1.00 2.00 2138 GLN A O 2
ATOM 2928 N N . SER A 1 94 ? 16.168 -5.502 1.984 1.00 1.82 2139 SER A N 2
ATOM 2929 C CA . SER A 1 94 ? 17.367 -5.513 1.163 1.00 2.34 2139 SER A CA 2
ATOM 2930 C C . SER A 1 94 ? 18.534 -4.865 1.910 1.00 2.85 2139 SER A C 2
ATOM 2931 O O . SER A 1 94 ? 18.903 -3.723 1.637 1.00 3.41 2139 SER A O 2
ATOM 2939 N N . HIS A 1 95 ? 19.088 -5.593 2.872 1.00 3.20 2140 HIS A N 2
ATOM 2940 C CA . HIS A 1 95 ? 20.233 -5.118 3.647 1.00 4.12 2140 HIS A CA 2
ATOM 2941 C C . HIS A 1 95 ? 21.406 -4.752 2.737 1.00 4.36 2140 HIS A C 2
ATOM 2942 O O . HIS A 1 95 ? 21.845 -5.615 1.949 1.00 4.66 2140 HIS A O 2
ATOM 3023 N N . GLY A 1 1 ? 15.853 -9.916 -4.950 1.00 6.58 2046 GLY A N 3
ATOM 3024 C CA . GLY A 1 1 ? 15.368 -8.931 -3.957 1.00 6.00 2046 GLY A CA 3
ATOM 3025 C C . GLY A 1 1 ? 14.711 -7.740 -4.615 1.00 4.95 2046 GLY A C 3
ATOM 3026 O O . GLY A 1 1 ? 14.425 -7.763 -5.814 1.00 5.03 2046 GLY A O 3
ATOM 3032 N N . SER A 1 2 ? 14.472 -6.699 -3.836 1.00 4.27 2047 SER A N 3
ATOM 3033 C CA . SER A 1 2 ? 13.840 -5.498 -4.342 1.00 3.35 2047 SER A CA 3
ATOM 3034 C C . SER A 1 2 ? 14.878 -4.403 -4.570 1.00 3.13 2047 SER A C 3
ATOM 3035 O O . SER A 1 2 ? 15.749 -4.174 -3.729 1.00 3.47 2047 SER A O 3
ATOM 3043 N N . HIS A 1 3 ? 14.766 -3.717 -5.705 1.00 3.12 2048 HIS A N 3
ATOM 3044 C CA . HIS A 1 3 ? 15.695 -2.640 -6.065 1.00 3.29 2048 HIS A CA 3
ATOM 3045 C C . HIS A 1 3 ? 15.512 -1.432 -5.149 1.00 2.68 2048 HIS A C 3
ATOM 3046 O O . HIS A 1 3 ? 16.279 -0.471 -5.196 1.00 3.15 2048 HIS A O 3
ATOM 3061 N N . MET A 1 4 ? 14.489 -1.515 -4.317 1.00 2.16 2049 MET A N 3
ATOM 3062 C CA . MET A 1 4 ? 14.098 -0.435 -3.424 1.00 2.54 2049 MET A CA 3
ATOM 3063 C C . MET A 1 4 ? 15.207 -0.080 -2.462 1.00 3.09 2049 MET A C 3
ATOM 3064 O O . MET A 1 4 ? 15.673 1.055 -2.405 1.00 3.75 2049 MET A O 3
ATOM 3078 N N . ARG A 1 5 ? 15.619 -1.080 -1.716 1.00 3.38 2050 ARG A N 3
ATOM 3079 C CA . ARG A 1 5 ? 16.597 -0.909 -0.654 1.00 4.33 2050 ARG A CA 3
ATOM 3080 C C . ARG A 1 5 ? 17.976 -0.653 -1.246 1.00 4.19 2050 ARG A C 3
ATOM 3081 O O . ARG A 1 5 ? 18.871 -0.149 -0.572 1.00 4.88 2050 ARG A O 3
ATOM 3102 N N . LEU A 1 6 ? 18.132 -0.993 -2.518 1.00 3.64 2051 LEU A N 3
ATOM 3103 C CA . LEU A 1 6 ? 19.421 -0.884 -3.179 1.00 3.84 2051 LEU A CA 3
ATOM 3104 C C . LEU A 1 6 ? 19.754 0.567 -3.501 1.00 3.17 2051 LEU A C 3
ATOM 3105 O O . LEU A 1 6 ? 20.838 1.051 -3.162 1.00 3.42 2051 LEU A O 3
ATOM 3121 N N . ASN A 1 7 ? 18.829 1.266 -4.143 1.00 2.84 2052 ASN A N 3
ATOM 3122 C CA . ASN A 1 7 ? 19.111 2.615 -4.610 1.00 3.03 2052 ASN A CA 3
ATOM 3123 C C . ASN A 1 7 ? 18.713 3.675 -3.589 1.00 2.88 2052 ASN A C 3
ATOM 3124 O O . ASN A 1 7 ? 17.531 3.850 -3.292 1.00 2.92 2052 ASN A O 3
ATOM 3135 N N . GLY A 1 8 ? 19.736 4.373 -3.080 1.00 3.23 2053 GLY A N 3
ATOM 3136 C CA . GLY A 1 8 ? 19.579 5.588 -2.281 1.00 3.43 2053 GLY A CA 3
ATOM 3137 C C . GLY A 1 8 ? 18.420 5.599 -1.297 1.00 2.89 2053 GLY A C 3
ATOM 3138 O O . GLY A 1 8 ? 17.774 6.634 -1.130 1.00 2.97 2053 GLY A O 3
ATOM 3142 N N . LEU A 1 9 ? 18.145 4.486 -0.638 1.00 2.44 2054 LEU A N 3
ATOM 3143 C CA . LEU A 1 9 ? 17.036 4.448 0.290 1.00 2.06 2054 LEU A CA 3
ATOM 3144 C C . LEU A 1 9 ? 17.494 4.589 1.734 1.00 1.93 2054 LEU A C 3
ATOM 3145 O O . LEU A 1 9 ? 18.232 3.769 2.283 1.00 2.10 2054 LEU A O 3
ATOM 3161 N N . SER A 1 10 ? 17.111 5.720 2.274 1.00 1.75 2055 SER A N 3
ATOM 3162 C CA . SER A 1 10 ? 17.094 5.976 3.696 1.00 1.71 2055 SER A CA 3
ATOM 3163 C C . SER A 1 10 ? 15.637 5.863 4.128 1.00 1.44 2055 SER A C 3
ATOM 3164 O O . SER A 1 10 ? 14.766 6.152 3.315 1.00 1.25 2055 SER A O 3
ATOM 3172 N N . PRO A 1 11 ? 15.338 5.465 5.375 1.00 1.48 2056 PRO A N 3
ATOM 3173 C CA . PRO A 1 11 ? 13.965 5.161 5.820 1.00 1.29 2056 PRO A CA 3
ATOM 3174 C C . PRO A 1 11 ? 12.876 6.075 5.236 1.00 1.09 2056 PRO A C 3
ATOM 3175 O O . PRO A 1 11 ? 11.834 5.590 4.793 1.00 0.87 2056 PRO A O 3
ATOM 3186 N N . GLN A 1 12 ? 13.131 7.379 5.201 1.00 1.22 2057 GLN A N 3
ATOM 3187 C CA . GLN A 1 12 ? 12.138 8.346 4.727 1.00 1.17 2057 GLN A CA 3
ATOM 3188 C C . GLN A 1 12 ? 11.934 8.288 3.206 1.00 1.01 2057 GLN A C 3
ATOM 3189 O O . GLN A 1 12 ? 10.836 8.557 2.718 1.00 0.95 2057 GLN A O 3
ATOM 3203 N N . GLN A 1 13 ? 12.982 7.918 2.467 1.00 1.07 2058 GLN A N 3
ATOM 3204 C CA . GLN A 1 13 ? 12.928 7.875 0.999 1.00 1.08 2058 GLN A CA 3
ATOM 3205 C C . GLN A 1 13 ? 11.786 7.001 0.507 1.00 0.89 2058 GLN A C 3
ATOM 3206 O O . GLN A 1 13 ? 10.980 7.421 -0.319 1.00 0.84 2058 GLN A O 3
ATOM 3220 N N . GLN A 1 14 ? 11.714 5.786 1.018 1.00 0.87 2059 GLN A N 3
ATOM 3221 C CA . GLN A 1 14 ? 10.711 4.845 0.555 1.00 0.75 2059 GLN A CA 3
ATOM 3222 C C . GLN A 1 14 ? 9.340 5.146 1.146 1.00 0.58 2059 GLN A C 3
ATOM 3223 O O . GLN A 1 14 ? 8.334 4.981 0.470 1.00 0.54 2059 GLN A O 3
ATOM 3237 N N . GLN A 1 15 ? 9.295 5.607 2.391 1.00 0.54 2060 GLN A N 3
ATOM 3238 C CA . GLN A 1 15 ? 8.027 5.951 3.023 1.00 0.45 2060 GLN A CA 3
ATOM 3239 C C . GLN A 1 15 ? 7.211 6.926 2.182 1.00 0.44 2060 GLN A C 3
ATOM 3240 O O . GLN A 1 15 ? 6.026 6.702 1.962 1.00 0.42 2060 GLN A O 3
ATOM 3254 N N . GLN A 1 16 ? 7.836 7.994 1.694 1.00 0.58 2061 GLN A N 3
ATOM 3255 C CA . GLN A 1 16 ? 7.109 8.977 0.895 1.00 0.61 2061 GLN A CA 3
ATOM 3256 C C . GLN A 1 16 ? 6.597 8.353 -0.405 1.00 0.51 2061 GLN A C 3
ATOM 3257 O O . GLN A 1 16 ? 5.474 8.629 -0.835 1.00 0.45 2061 GLN A O 3
ATOM 3271 N N . THR A 1 17 ? 7.428 7.518 -1.016 1.00 0.53 2062 THR A N 3
ATOM 3272 C CA . THR A 1 17 ? 7.040 6.763 -2.201 1.00 0.50 2062 THR A CA 3
ATOM 3273 C C . THR A 1 17 ? 5.822 5.891 -1.913 1.00 0.39 2062 THR A C 3
ATOM 3274 O O . THR A 1 17 ? 4.771 6.038 -2.533 1.00 0.42 2062 THR A O 3
ATOM 3285 N N . LEU A 1 18 ? 5.983 4.996 -0.956 1.00 0.37 2063 LEU A N 3
ATOM 3286 C CA . LEU A 1 18 ? 4.959 4.050 -0.572 1.00 0.29 2063 LEU A CA 3
ATOM 3287 C C . LEU A 1 18 ? 3.684 4.742 -0.102 1.00 0.22 2063 LEU A C 3
ATOM 3288 O O . LEU A 1 18 ? 2.585 4.276 -0.392 1.00 0.21 2063 LEU A O 3
ATOM 3304 N N . ALA A 1 19 ? 3.836 5.856 0.606 1.00 0.25 2064 ALA A N 3
ATOM 3305 C CA . ALA A 1 19 ? 2.692 6.641 1.061 1.00 0.27 2064 ALA A CA 3
ATOM 3306 C C . ALA A 1 19 ? 1.915 7.201 -0.122 1.00 0.25 2064 ALA A C 3
ATOM 3307 O O . ALA A 1 19 ? 0.714 7.440 -0.032 1.00 0.30 2064 ALA A O 3
ATOM 3314 N N . THR A 1 20 ? 2.611 7.408 -1.228 1.00 0.24 2065 THR A N 3
ATOM 3315 C CA . THR A 1 20 ? 1.980 7.879 -2.445 1.00 0.27 2065 THR A CA 3
ATOM 3316 C C . THR A 1 20 ? 1.379 6.698 -3.188 1.00 0.24 2065 THR A C 3
ATOM 3317 O O . THR A 1 20 ? 0.273 6.777 -3.717 1.00 0.29 2065 THR A O 3
ATOM 3328 N N . LEU A 1 21 ? 2.123 5.600 -3.197 1.00 0.21 2066 LEU A N 3
ATOM 3329 C CA . LEU A 1 21 ? 1.681 4.360 -3.813 1.00 0.21 2066 LEU A CA 3
ATOM 3330 C C . LEU A 1 21 ? 0.345 3.918 -3.252 1.00 0.18 2066 LEU A C 3
ATOM 3331 O O . LEU A 1 21 ? -0.634 3.820 -3.980 1.00 0.20 2066 LEU A O 3
ATOM 3347 N N . VAL A 1 22 ? 0.320 3.649 -1.962 1.00 0.17 2067 VAL A N 3
ATOM 3348 C CA . VAL A 1 22 ? -0.887 3.168 -1.304 1.00 0.18 2067 VAL A CA 3
ATOM 3349 C C . VAL A 1 22 ? -2.050 4.146 -1.482 1.00 0.19 2067 VAL A C 3
ATOM 3350 O O . VAL A 1 22 ? -3.184 3.737 -1.733 1.00 0.22 2067 VAL A O 3
ATOM 3363 N N . ALA A 1 23 ? -1.754 5.432 -1.367 1.00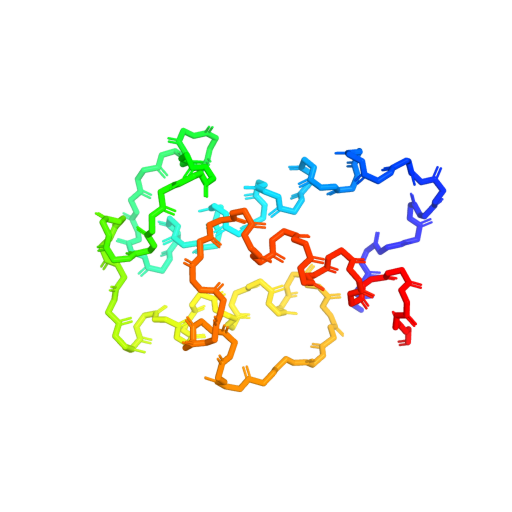 0.19 2068 ALA A N 3
ATOM 3364 C CA . ALA A 1 23 ? -2.745 6.472 -1.572 1.00 0.23 2068 ALA A CA 3
ATOM 3365 C C . ALA A 1 23 ? -3.288 6.434 -2.995 1.00 0.23 2068 ALA A C 3
ATOM 3366 O O . ALA A 1 23 ? -4.501 6.443 -3.206 1.00 0.29 2068 ALA A O 3
ATOM 3373 N N . ALA A 1 24 ? -2.390 6.381 -3.970 1.00 0.20 2069 ALA A N 3
ATOM 3374 C CA . ALA A 1 24 ? -2.785 6.340 -5.365 1.00 0.22 2069 ALA A CA 3
ATOM 3375 C C . ALA A 1 24 ? -3.464 5.023 -5.681 1.00 0.23 2069 ALA A C 3
ATOM 3376 O O . ALA A 1 24 ? -4.360 4.965 -6.517 1.00 0.29 2069 ALA A O 3
ATOM 3383 N N . ALA A 1 25 ? -3.046 3.977 -4.987 1.00 0.21 2070 ALA A N 3
ATOM 3384 C CA . ALA A 1 25 ? -3.642 2.668 -5.143 1.00 0.24 2070 ALA A CA 3
ATOM 3385 C C . ALA A 1 25 ? -5.103 2.721 -4.746 1.00 0.26 2070 ALA A C 3
ATOM 3386 O O . ALA A 1 25 ? -5.983 2.585 -5.591 1.00 0.34 2070 ALA A O 3
ATOM 3393 N N . THR A 1 26 ? -5.345 3.000 -3.466 1.00 0.24 2071 THR A N 3
ATOM 3394 C CA . THR A 1 26 ? -6.689 2.975 -2.903 1.00 0.28 2071 THR A CA 3
ATOM 3395 C C . THR A 1 26 ? -7.607 3.960 -3.604 1.00 0.31 2071 THR A C 3
ATOM 3396 O O . THR A 1 26 ? -8.812 3.723 -3.740 1.00 0.37 2071 THR A O 3
ATOM 3407 N N . ALA A 1 27 ? -7.035 5.055 -4.058 1.00 0.31 2072 ALA A N 3
ATOM 3408 C CA . ALA A 1 27 ? -7.807 6.067 -4.738 1.00 0.40 2072 ALA A CA 3
ATOM 3409 C C . ALA A 1 27 ? -8.224 5.609 -6.126 1.00 0.42 2072 ALA A C 3
ATOM 3410 O O . ALA A 1 27 ? -9.309 5.950 -6.591 1.00 0.54 2072 ALA A O 3
ATOM 3417 N N . THR A 1 28 ? -7.375 4.816 -6.765 1.00 0.36 2073 THR A N 3
ATOM 3418 C CA . THR A 1 28 ? -7.624 4.362 -8.124 1.00 0.40 2073 THR A CA 3
ATOM 3419 C C . THR A 1 28 ? -8.574 3.165 -8.154 1.00 0.29 2073 THR A C 3
ATOM 3420 O O . THR A 1 28 ? -9.363 3.023 -9.092 1.00 0.34 2073 THR A O 3
ATOM 3431 N N . VAL A 1 29 ? -8.508 2.317 -7.125 1.00 0.20 2074 VAL A N 3
ATOM 3432 C CA . VAL A 1 29 ? -9.393 1.151 -7.037 1.00 0.22 2074 VAL A CA 3
ATOM 3433 C C . VAL A 1 29 ? -10.839 1.587 -7.215 1.00 0.27 2074 VAL A C 3
ATOM 3434 O O . VAL A 1 29 ? -11.531 1.149 -8.134 1.00 0.41 2074 VAL A O 3
ATOM 3447 N N . LEU A 1 30 ? -11.282 2.456 -6.318 1.00 0.27 2075 LEU A N 3
ATOM 3448 C CA . LEU A 1 30 ? -12.596 3.052 -6.400 1.00 0.37 2075 LEU A CA 3
ATOM 3449 C C . LEU A 1 30 ? -12.667 4.096 -7.509 1.00 0.42 2075 LEU A C 3
ATOM 3450 O O . LEU A 1 30 ? -13.653 4.164 -8.237 1.00 1.24 2075 LEU A O 3
ATOM 3466 N N . GLY A 1 31 ? -11.617 4.897 -7.636 1.00 1.16 2076 GLY A N 3
ATOM 3467 C CA . GLY A 1 31 ? -11.652 6.020 -8.552 1.00 1.30 2076 GLY A CA 3
ATOM 3468 C C . GLY A 1 31 ? -12.546 7.115 -8.019 1.00 0.86 2076 GLY A C 3
ATOM 3469 O O . GLY A 1 31 ? -13.732 7.170 -8.353 1.00 1.11 2076 GLY A O 3
ATOM 3473 N N . HIS A 1 32 ? -11.993 7.986 -7.176 1.00 0.88 2077 HIS A N 3
ATOM 3474 C CA . HIS A 1 32 ? -12.826 8.928 -6.432 1.00 0.79 2077 HIS A CA 3
ATOM 3475 C C . HIS A 1 32 ? -12.022 9.951 -5.623 1.00 1.18 2077 HIS A C 3
ATOM 3476 O O . HIS A 1 32 ? -12.607 10.834 -5.003 1.00 2.09 2077 HIS A O 3
ATOM 3491 N N . HIS A 1 33 ? -10.699 9.848 -5.609 1.00 1.15 2078 HIS A N 3
ATOM 3492 C CA . HIS A 1 33 ? -9.923 10.644 -4.664 1.00 1.82 2078 HIS A CA 3
ATOM 3493 C C . HIS A 1 33 ? -8.525 10.938 -5.188 1.00 1.20 2078 HIS A C 3
ATOM 3494 O O . HIS A 1 33 ? -7.919 10.117 -5.874 1.00 1.46 2078 HIS A O 3
ATOM 3509 N N . THR A 1 34 ? -8.035 12.123 -4.868 1.00 1.12 2079 THR A N 3
ATOM 3510 C CA . THR A 1 34 ? -6.658 12.488 -5.130 1.00 0.78 2079 THR A CA 3
ATOM 3511 C C . THR A 1 34 ? -5.752 11.762 -4.138 1.00 0.67 2079 THR A C 3
ATOM 3512 O O . THR A 1 34 ? -5.975 11.832 -2.930 1.00 0.86 2079 THR A O 3
ATOM 3523 N N . PRO A 1 35 ? -4.710 11.065 -4.624 1.00 0.48 2080 PRO A N 3
ATOM 3524 C CA . PRO A 1 35 ? -3.806 10.291 -3.765 1.00 0.48 2080 PRO A CA 3
ATOM 3525 C C . PRO A 1 35 ? -3.052 11.201 -2.812 1.00 0.69 2080 PRO A C 3
ATOM 3526 O O . PRO A 1 35 ? -2.584 10.790 -1.755 1.00 0.70 2080 PRO A O 3
ATOM 3537 N N . GLU A 1 36 ? -2.953 12.452 -3.213 1.00 0.93 2081 GLU A N 3
ATOM 3538 C CA . GLU A 1 36 ? -2.286 13.474 -2.434 1.00 1.22 2081 GLU A CA 3
ATOM 3539 C C . GLU A 1 36 ? -3.120 13.845 -1.218 1.00 1.21 2081 GLU A C 3
ATOM 3540 O O . GLU A 1 36 ? -2.623 14.419 -0.251 1.00 1.32 2081 GLU A O 3
ATOM 3552 N N . SER A 1 37 ? -4.396 13.502 -1.284 1.00 1.13 2082 SER A N 3
ATOM 3553 C CA . SER A 1 37 ? -5.346 13.882 -0.263 1.00 1.23 2082 SER A CA 3
ATOM 3554 C C . SER A 1 37 ? -5.806 12.661 0.546 1.00 0.99 2082 SER A C 3
ATOM 3555 O O . SER A 1 37 ? -6.725 12.750 1.361 1.00 1.06 2082 SER A O 3
ATOM 3563 N N . ILE A 1 38 ? -5.179 11.511 0.313 1.00 0.76 2083 ILE A N 3
ATOM 3564 C CA . ILE A 1 38 ? -5.484 10.312 1.083 1.00 0.55 2083 ILE A CA 3
ATOM 3565 C C . ILE A 1 38 ? -4.963 10.463 2.506 1.00 0.43 2083 ILE A C 3
ATOM 3566 O O . ILE A 1 38 ? -3.752 10.524 2.726 1.00 0.46 2083 ILE A O 3
ATOM 3582 N N . SER A 1 39 ? -5.874 10.553 3.463 1.00 0.38 2084 SER A N 3
ATOM 3583 C CA . SER A 1 39 ? -5.492 10.705 4.854 1.00 0.32 2084 SER A CA 3
ATOM 3584 C C . SER A 1 39 ? -4.921 9.399 5.399 1.00 0.29 2084 SER A C 3
ATOM 3585 O O . SER A 1 39 ? -5.556 8.347 5.325 1.00 0.31 2084 SER A O 3
ATOM 3593 N N . PRO A 1 40 ? -3.706 9.468 5.959 1.00 0.29 2085 PRO A N 3
ATOM 3594 C CA . PRO A 1 40 ? -2.952 8.292 6.421 1.00 0.28 2085 PRO A CA 3
ATOM 3595 C C . PRO A 1 40 ? -3.596 7.572 7.598 1.00 0.28 2085 PRO A C 3
ATOM 3596 O O . PRO A 1 40 ? -3.469 6.355 7.732 1.00 0.33 2085 PRO A O 3
ATOM 3607 N N . ALA A 1 41 ? -4.270 8.330 8.450 1.00 0.30 2086 ALA A N 3
ATOM 3608 C CA . ALA A 1 41 ? -4.854 7.779 9.665 1.00 0.36 2086 ALA A CA 3
ATOM 3609 C C . ALA A 1 41 ? -6.213 7.137 9.407 1.00 0.30 2086 ALA A C 3
ATOM 3610 O O . ALA A 1 41 ? -6.716 6.382 10.241 1.00 0.28 2086 ALA A O 3
ATOM 3617 N N . THR A 1 42 ? -6.807 7.426 8.259 1.00 0.32 2087 THR A N 3
ATOM 3618 C CA . THR A 1 42 ? -8.126 6.897 7.946 1.00 0.28 2087 THR A CA 3
ATOM 3619 C C . THR A 1 42 ? -8.040 5.426 7.557 1.00 0.24 2087 THR A C 3
ATOM 3620 O O . THR A 1 42 ? -7.022 4.954 7.057 1.00 0.28 2087 THR A O 3
ATOM 3631 N N . ALA A 1 43 ? -9.125 4.716 7.787 1.00 0.23 2088 ALA A N 3
ATOM 3632 C CA . ALA A 1 43 ? -9.208 3.301 7.477 1.00 0.25 2088 ALA A CA 3
ATOM 3633 C C . ALA A 1 43 ? -9.783 3.111 6.087 1.00 0.22 2088 ALA A C 3
ATOM 3634 O O . ALA A 1 43 ? -10.661 3.865 5.670 1.00 0.25 2088 ALA A O 3
ATOM 3641 N N . PHE A 1 44 ? -9.297 2.095 5.378 1.00 0.21 2089 PHE A N 3
ATOM 3642 C CA . PHE A 1 44 ? -9.779 1.798 4.032 1.00 0.20 2089 PHE A CA 3
ATOM 3643 C C . PHE A 1 44 ? -11.279 1.546 4.039 1.00 0.24 2089 PHE A C 3
ATOM 3644 O O . PHE A 1 44 ? -11.963 1.804 3.051 1.00 0.26 2089 PHE A O 3
ATOM 3661 N N . LYS A 1 45 ? -11.773 1.061 5.169 1.00 0.30 2090 LYS A N 3
ATOM 3662 C CA . LYS A 1 45 ? -13.196 0.935 5.418 1.00 0.40 2090 LYS A CA 3
ATOM 3663 C C . LYS A 1 45 ? -13.903 2.244 5.074 1.00 0.37 2090 LYS A C 3
ATOM 3664 O O . LYS A 1 45 ? -14.867 2.274 4.307 1.00 0.47 2090 LYS A O 3
ATOM 3683 N N . ASP A 1 46 ? -13.387 3.317 5.647 1.00 0.33 2091 ASP A N 3
ATOM 3684 C CA . ASP A 1 46 ? -13.960 4.644 5.490 1.00 0.35 2091 ASP A CA 3
ATOM 3685 C C . ASP A 1 46 ? -13.644 5.250 4.126 1.00 0.33 2091 ASP A C 3
ATOM 3686 O O . ASP A 1 46 ? -14.413 6.067 3.621 1.00 0.39 2091 ASP A O 3
ATOM 3695 N N . LEU A 1 47 ? -12.517 4.863 3.527 1.00 0.30 2092 LEU A N 3
ATOM 3696 C CA . LEU A 1 47 ? -12.171 5.343 2.191 1.00 0.32 2092 LEU A CA 3
ATOM 3697 C C . LEU A 1 47 ? -13.095 4.737 1.139 1.00 0.30 2092 LEU A C 3
ATOM 3698 O O . LEU A 1 47 ? -13.213 5.263 0.030 1.00 0.36 2092 LEU A O 3
ATOM 3714 N N . GLY A 1 48 ? -13.728 3.621 1.484 1.00 0.26 2093 GLY A N 3
ATOM 3715 C CA . GLY A 1 48 ? -14.721 3.032 0.609 1.00 0.26 2093 GLY A CA 3
ATOM 3716 C C . GLY A 1 48 ? -14.334 1.642 0.156 1.00 0.22 2093 GLY A C 3
ATOM 3717 O O . GLY A 1 48 ? -15.022 1.028 -0.657 1.00 0.27 2093 GLY A O 3
ATOM 3721 N N . ILE A 1 49 ? -13.228 1.154 0.685 1.00 0.22 2094 ILE A N 3
ATOM 3722 C CA . ILE A 1 49 ? -12.713 -0.162 0.349 1.00 0.19 2094 ILE A CA 3
ATOM 3723 C C . ILE A 1 49 ? -13.589 -1.265 0.931 1.00 0.18 2094 ILE A C 3
ATOM 3724 O O . ILE A 1 49 ? -14.003 -1.201 2.091 1.00 0.22 2094 ILE A O 3
ATOM 3740 N N . ASP A 1 50 ? -13.873 -2.267 0.114 1.00 0.19 2095 ASP A N 3
ATOM 3741 C CA . ASP A 1 50 ? -14.611 -3.441 0.562 1.00 0.26 2095 ASP A CA 3
ATOM 3742 C C . ASP A 1 50 ? -13.706 -4.652 0.475 1.00 0.21 2095 ASP A C 3
ATOM 3743 O O . ASP A 1 50 ? -12.514 -4.511 0.231 1.00 0.23 2095 ASP A O 3
ATOM 3752 N N . SER A 1 51 ? -14.262 -5.838 0.637 1.00 0.30 2096 SER A N 3
ATOM 3753 C CA . SER A 1 51 ? -13.465 -7.047 0.510 1.00 0.35 2096 SER A CA 3
ATOM 3754 C C . SER A 1 51 ? -13.054 -7.253 -0.941 1.00 0.30 2096 SER A C 3
ATOM 3755 O O . SER A 1 51 ? -12.036 -7.879 -1.242 1.00 0.38 2096 SER A O 3
ATOM 3762 N N . LEU A 1 52 ? -13.854 -6.681 -1.822 1.00 0.29 2097 LEU A N 3
ATOM 3763 C CA . LEU A 1 52 ? -13.683 -6.832 -3.257 1.00 0.35 2097 LEU A CA 3
ATOM 3764 C C . LEU A 1 52 ? -12.537 -5.965 -3.745 1.00 0.26 2097 LEU A C 3
ATOM 3765 O O . LEU A 1 52 ? -11.652 -6.417 -4.463 1.00 0.35 2097 LEU A O 3
ATOM 3781 N N . THR A 1 53 ? -12.556 -4.716 -3.328 1.00 0.19 2098 THR A N 3
ATOM 3782 C CA . THR A 1 53 ? -11.531 -3.770 -3.721 1.00 0.16 2098 THR A CA 3
ATOM 3783 C C . THR A 1 53 ? -10.279 -3.893 -2.862 1.00 0.15 2098 THR A C 3
ATOM 3784 O O . THR A 1 53 ? -9.212 -3.409 -3.238 1.00 0.19 2098 THR A O 3
ATOM 3795 N N . ALA A 1 54 ? -10.407 -4.548 -1.714 1.00 0.15 2099 ALA A N 3
ATOM 3796 C CA . ALA A 1 54 ? -9.259 -4.829 -0.865 1.00 0.19 2099 ALA A CA 3
ATOM 3797 C C . ALA A 1 54 ? -8.221 -5.647 -1.619 1.00 0.22 2099 ALA A C 3
ATOM 3798 O O . ALA A 1 54 ? -7.020 -5.381 -1.538 1.00 0.29 2099 ALA A O 3
ATOM 3805 N N . LEU A 1 55 ? -8.685 -6.631 -2.377 1.00 0.22 2100 LEU A N 3
ATOM 3806 C CA . LEU A 1 55 ? -7.779 -7.472 -3.131 1.00 0.27 2100 LEU A CA 3
ATOM 3807 C C . LEU A 1 55 ? -7.223 -6.710 -4.328 1.00 0.26 2100 LEU A C 3
ATOM 3808 O O . LEU A 1 55 ? -6.034 -6.792 -4.610 1.00 0.29 2100 LEU A O 3
ATOM 3824 N N . GLU A 1 56 ? -8.075 -5.936 -5.002 1.00 0.24 2101 GLU A N 3
ATOM 3825 C CA . GLU A 1 56 ? -7.642 -5.097 -6.114 1.00 0.26 2101 GLU A CA 3
ATOM 3826 C C . GLU A 1 56 ? -6.569 -4.110 -5.677 1.00 0.24 2101 GLU A C 3
ATOM 3827 O O . GLU A 1 56 ? -5.624 -3.842 -6.418 1.00 0.27 2101 GLU A O 3
ATOM 3839 N N . LEU A 1 57 ? -6.724 -3.568 -4.482 1.00 0.21 2102 LEU A N 3
ATOM 3840 C CA . LEU A 1 57 ? -5.766 -2.625 -3.939 1.00 0.22 2102 LEU A CA 3
ATOM 3841 C C . LEU A 1 57 ? -4.396 -3.280 -3.793 1.00 0.24 2102 LEU A C 3
ATOM 3842 O O . LEU A 1 57 ? -3.410 -2.822 -4.374 1.00 0.27 2102 LEU A O 3
ATOM 3858 N N . ARG A 1 58 ? -4.342 -4.370 -3.030 1.00 0.26 2103 ARG A N 3
ATOM 3859 C CA . ARG A 1 58 ? -3.082 -5.058 -2.788 1.00 0.34 2103 ARG A CA 3
ATOM 3860 C C . ARG A 1 58 ? -2.547 -5.700 -4.067 1.00 0.35 2103 ARG A C 3
ATOM 3861 O O . ARG A 1 58 ? -1.353 -5.985 -4.165 1.00 0.43 2103 ARG A O 3
ATOM 3882 N N . ASN A 1 59 ? -3.428 -5.919 -5.043 1.00 0.33 2104 ASN A N 3
ATOM 3883 C CA . ASN A 1 59 ? -3.015 -6.379 -6.364 1.00 0.38 2104 ASN A CA 3
ATOM 3884 C C . ASN A 1 59 ? -2.011 -5.404 -6.965 1.00 0.39 2104 ASN A C 3
ATOM 3885 O O . ASN A 1 59 ? -0.929 -5.800 -7.401 1.00 0.48 2104 ASN A O 3
ATOM 3896 N N . THR A 1 60 ? -2.365 -4.124 -6.957 1.00 0.33 2105 THR A N 3
ATOM 3897 C CA . THR A 1 60 ? -1.509 -3.092 -7.516 1.00 0.39 2105 THR A CA 3
ATOM 3898 C C . THR A 1 60 ? -0.318 -2.807 -6.600 1.00 0.42 2105 THR A C 3
ATOM 3899 O O . THR A 1 60 ? 0.793 -2.564 -7.073 1.00 0.51 2105 THR A O 3
ATOM 3910 N N . LEU A 1 61 ? -0.547 -2.854 -5.289 1.00 0.42 2106 LEU A N 3
ATOM 3911 C CA . LEU A 1 61 ? 0.522 -2.632 -4.318 1.00 0.55 2106 LEU A CA 3
ATOM 3912 C C . LEU A 1 61 ? 1.654 -3.629 -4.525 1.00 0.54 2106 LEU A C 3
ATOM 3913 O O . LEU A 1 61 ? 2.824 -3.251 -4.609 1.00 0.56 2106 LEU A O 3
ATOM 3929 N N . THR A 1 62 ? 1.297 -4.900 -4.619 1.00 0.56 2107 THR A N 3
ATOM 3930 C CA . THR A 1 62 ? 2.274 -5.952 -4.826 1.00 0.62 2107 THR A CA 3
ATOM 3931 C C . THR A 1 62 ? 2.877 -5.853 -6.231 1.00 0.60 2107 THR A C 3
ATOM 3932 O O . THR A 1 62 ? 4.056 -6.138 -6.437 1.00 0.64 2107 THR A O 3
ATOM 3943 N N . HIS A 1 63 ? 2.059 -5.413 -7.184 1.00 0.58 2108 HIS A N 3
ATOM 3944 C CA . HIS A 1 63 ? 2.498 -5.229 -8.568 1.00 0.62 2108 HIS A CA 3
ATOM 3945 C C . HIS A 1 63 ? 3.602 -4.175 -8.640 1.00 0.60 2108 HIS A C 3
ATOM 3946 O O . HIS A 1 63 ? 4.597 -4.343 -9.347 1.00 0.68 2108 HIS A O 3
ATOM 3961 N N . ASN A 1 64 ? 3.417 -3.093 -7.901 1.00 0.57 2109 ASN A N 3
ATOM 3962 C CA . ASN A 1 64 ? 4.381 -1.998 -7.868 1.00 0.64 2109 ASN A CA 3
ATOM 3963 C C . ASN A 1 64 ? 5.669 -2.427 -7.177 1.00 0.66 2109 ASN A C 3
ATOM 3964 O O . ASN A 1 64 ? 6.765 -2.020 -7.562 1.00 0.85 2109 ASN A O 3
ATOM 3975 N N . THR A 1 65 ? 5.526 -3.256 -6.160 1.00 0.65 2110 THR A N 3
ATOM 3976 C CA . THR A 1 65 ? 6.636 -3.588 -5.289 1.00 0.78 2110 THR A CA 3
ATOM 3977 C C . THR A 1 65 ? 7.449 -4.781 -5.796 1.00 0.81 2110 THR A C 3
ATOM 3978 O O . THR A 1 65 ? 8.668 -4.828 -5.622 1.00 1.02 2110 THR A O 3
ATOM 3989 N N . GLY A 1 66 ? 6.775 -5.742 -6.417 1.00 0.72 2111 GLY A N 3
ATOM 3990 C CA . GLY A 1 66 ? 7.459 -6.909 -6.947 1.00 0.86 2111 GLY A CA 3
ATOM 3991 C C . GLY A 1 66 ? 7.475 -8.057 -5.959 1.00 0.88 2111 GLY A C 3
ATOM 3992 O O . GLY A 1 66 ? 8.101 -9.091 -6.200 1.00 1.05 2111 GLY A O 3
ATOM 3996 N N . LEU A 1 67 ? 6.790 -7.860 -4.842 1.00 0.84 2112 LEU A N 3
ATOM 3997 C CA . LEU A 1 67 ? 6.688 -8.868 -3.794 1.00 0.92 2112 LEU A CA 3
ATOM 3998 C C . LEU A 1 67 ? 5.704 -9.962 -4.186 1.00 0.80 2112 LEU A C 3
ATOM 3999 O O . LEU A 1 67 ? 5.248 -10.032 -5.331 1.00 0.97 2112 LEU A O 3
ATOM 4015 N N . ASP A 1 68 ? 5.391 -10.810 -3.226 1.00 0.77 2113 ASP A N 3
ATOM 4016 C CA . ASP A 1 68 ? 4.421 -11.871 -3.415 1.00 0.77 2113 ASP A CA 3
ATOM 4017 C C . ASP A 1 68 ? 3.086 -11.433 -2.837 1.00 0.92 2113 ASP A C 3
ATOM 4018 O O . ASP A 1 68 ? 3.051 -10.811 -1.779 1.00 1.14 2113 ASP A O 3
ATOM 4027 N N . LEU A 1 69 ? 2.007 -11.743 -3.540 1.00 1.05 2114 LEU A N 3
ATOM 4028 C CA . LEU A 1 69 ? 0.675 -11.257 -3.190 1.00 1.34 2114 LEU A CA 3
ATOM 4029 C C . LEU A 1 69 ? 0.041 -12.054 -2.046 1.00 1.00 2114 LEU A C 3
ATOM 4030 O O . LEU A 1 69 ? -0.389 -13.194 -2.240 1.00 1.04 2114 LEU A O 3
ATOM 4046 N N . PRO A 1 70 ? -0.027 -11.467 -0.837 1.00 0.85 2115 PRO A N 3
ATOM 4047 C CA . PRO A 1 70 ? -0.691 -12.077 0.304 1.00 0.64 2115 PRO A CA 3
ATOM 4048 C C . PRO A 1 70 ? -2.155 -11.666 0.404 1.00 0.57 2115 PRO A C 3
ATOM 4049 O O . PRO A 1 70 ? -2.489 -10.490 0.253 1.00 0.58 2115 PRO A O 3
ATOM 4060 N N . PRO A 1 71 ? -3.052 -12.616 0.691 1.00 0.57 2116 PRO A N 3
ATOM 4061 C CA . PRO A 1 71 ? -4.481 -12.326 0.839 1.00 0.62 2116 PRO A CA 3
ATOM 4062 C C . PRO A 1 71 ? -4.785 -11.581 2.139 1.00 0.58 2116 PRO A C 3
ATOM 4063 O O . PRO A 1 71 ? -5.914 -11.159 2.379 1.00 0.68 2116 PRO A O 3
ATOM 4074 N N . THR A 1 72 ? -3.764 -11.416 2.967 1.00 0.54 2117 THR A N 3
ATOM 4075 C CA . THR A 1 72 ? -3.927 -10.813 4.279 1.00 0.59 2117 THR A CA 3
ATOM 4076 C C . THR A 1 72 ? -3.443 -9.371 4.296 1.00 0.50 2117 THR A C 3
ATOM 4077 O O . THR A 1 72 ? -3.444 -8.721 5.337 1.00 0.54 2117 THR A O 3
ATOM 4088 N N . LEU A 1 73 ? -3.015 -8.891 3.138 1.00 0.45 2118 LEU A N 3
ATOM 4089 C CA . LEU A 1 73 ? -2.454 -7.551 3.007 1.00 0.45 2118 LEU A CA 3
ATOM 4090 C C . LEU A 1 73 ? -3.382 -6.486 3.597 1.00 0.41 2118 LEU A C 3
ATOM 4091 O O . LEU A 1 73 ? -3.053 -5.852 4.600 1.00 0.43 2118 LEU A O 3
ATOM 4107 N N . ILE A 1 74 ? -4.546 -6.311 2.985 1.00 0.38 2119 ILE A N 3
ATOM 4108 C CA . ILE A 1 74 ? -5.496 -5.293 3.425 1.00 0.40 2119 ILE A CA 3
ATOM 4109 C C . ILE A 1 74 ? -6.301 -5.811 4.618 1.00 0.42 2119 ILE A C 3
ATOM 4110 O O . ILE A 1 74 ? -6.952 -5.051 5.329 1.00 0.50 2119 ILE A O 3
ATOM 4126 N N . PHE A 1 75 ? -6.232 -7.115 4.835 1.00 0.46 2120 PHE A N 3
ATOM 4127 C CA . PHE A 1 75 ? -6.890 -7.748 5.968 1.00 0.53 2120 PHE A CA 3
ATOM 4128 C C . PHE A 1 75 ? -6.211 -7.346 7.272 1.00 0.52 2120 PHE A C 3
ATOM 4129 O O . PHE A 1 75 ? -6.852 -6.856 8.200 1.00 0.60 2120 PHE A O 3
ATOM 4146 N N . ASP A 1 76 ? -4.904 -7.556 7.323 1.00 0.48 2121 ASP A N 3
ATOM 4147 C CA . ASP A 1 76 ? -4.144 -7.365 8.550 1.00 0.49 2121 ASP A CA 3
ATOM 4148 C C . ASP A 1 76 ? -3.781 -5.906 8.767 1.00 0.45 2121 ASP A C 3
ATOM 4149 O O . ASP A 1 76 ? -3.864 -5.398 9.885 1.00 0.51 2121 ASP A O 3
ATOM 4158 N N . HIS A 1 77 ? -3.394 -5.226 7.698 1.00 0.38 2122 HIS A N 3
ATOM 4159 C CA . HIS A 1 77 ? -2.857 -3.874 7.827 1.00 0.37 2122 HIS A CA 3
ATOM 4160 C C . HIS A 1 77 ? -3.653 -2.864 7.004 1.00 0.34 2122 HIS A C 3
ATOM 4161 O O . HIS A 1 77 ? -3.071 -2.205 6.145 1.00 0.32 2122 HIS A O 3
ATOM 4176 N N . PRO A 1 78 ? -4.971 -2.687 7.205 1.00 0.36 2123 PRO A N 3
ATOM 4177 C CA . PRO A 1 78 ? -5.665 -1.693 6.416 1.00 0.34 2123 PRO A CA 3
ATOM 4178 C C . PRO A 1 78 ? -5.469 -0.292 6.986 1.00 0.32 2123 PRO A C 3
ATOM 4179 O O . PRO A 1 78 ? -6.076 0.087 7.989 1.00 0.36 2123 PRO A O 3
ATOM 4190 N N . THR A 1 79 ? -4.617 0.464 6.312 1.00 0.27 2124 THR A N 3
ATOM 4191 C CA . THR A 1 79 ? -4.419 1.889 6.535 1.00 0.23 2124 THR A CA 3
ATOM 4192 C C . THR A 1 79 ? -3.400 2.384 5.515 1.00 0.22 2124 THR A C 3
ATOM 4193 O O . THR A 1 79 ? -2.493 1.628 5.159 1.00 0.26 2124 THR A O 3
ATOM 4204 N N . PRO A 1 80 ? -3.501 3.619 5.024 1.00 0.19 2125 PRO A N 3
ATOM 4205 C CA . PRO A 1 80 ? -2.524 4.148 4.072 1.00 0.18 2125 PRO A CA 3
ATOM 4206 C C . PRO A 1 80 ? -1.118 4.180 4.674 1.00 0.17 2125 PRO A C 3
ATOM 4207 O O . PRO A 1 80 ? -0.175 3.607 4.120 1.00 0.20 2125 PRO A O 3
ATOM 4218 N N . HIS A 1 81 ? -0.999 4.813 5.838 1.00 0.23 2126 HIS A N 3
ATOM 4219 C CA . HIS A 1 81 ? 0.287 4.955 6.517 1.00 0.31 2126 HIS A CA 3
ATOM 4220 C C . HIS A 1 81 ? 0.828 3.612 7.000 1.00 0.29 2126 HIS A C 3
ATOM 4221 O O . HIS A 1 81 ? 2.037 3.392 7.002 1.00 0.32 2126 HIS A O 3
ATOM 4236 N N . ALA A 1 82 ? -0.059 2.722 7.410 1.00 0.28 2127 ALA A N 3
ATOM 4237 C CA . ALA A 1 82 ? 0.357 1.435 7.949 1.00 0.29 2127 ALA A CA 3
ATOM 4238 C C . ALA A 1 82 ? 0.934 0.546 6.858 1.00 0.26 2127 ALA A C 3
ATOM 4239 O O . ALA A 1 82 ? 1.933 -0.145 7.071 1.00 0.30 2127 ALA A O 3
ATOM 4246 N N . LEU A 1 83 ? 0.310 0.567 5.686 1.00 0.22 2128 LEU A N 3
ATOM 4247 C CA . LEU A 1 83 ? 0.847 -0.150 4.542 1.00 0.21 2128 LEU A CA 3
ATOM 4248 C C . LEU A 1 83 ? 2.201 0.423 4.152 1.00 0.21 2128 LEU A C 3
ATOM 4249 O O . LEU A 1 83 ? 3.081 -0.307 3.698 1.00 0.23 2128 LEU A O 3
ATOM 4265 N N . THR A 1 84 ? 2.368 1.728 4.360 1.00 0.21 2129 THR A N 3
ATOM 4266 C CA . THR A 1 84 ? 3.643 2.384 4.112 1.00 0.24 2129 THR A CA 3
ATOM 4267 C C . THR A 1 84 ? 4.753 1.722 4.913 1.00 0.25 2129 THR A C 3
ATOM 4268 O O . THR A 1 84 ? 5.869 1.576 4.432 1.00 0.33 2129 THR A O 3
ATOM 4279 N N . GLN A 1 85 ? 4.426 1.294 6.121 1.00 0.25 2130 GLN A N 3
ATOM 4280 C CA . GLN A 1 85 ? 5.414 0.680 6.999 1.00 0.28 2130 GLN A CA 3
ATOM 4281 C C . GLN A 1 85 ? 5.631 -0.777 6.620 1.00 0.23 2130 GLN A C 3
ATOM 4282 O O . GLN A 1 85 ? 6.769 -1.239 6.517 1.00 0.22 2130 GLN A O 3
ATOM 4296 N N . HIS A 1 86 ? 4.533 -1.496 6.407 1.00 0.25 2131 HIS A N 3
ATOM 4297 C CA . HIS A 1 86 ? 4.601 -2.914 6.071 1.00 0.27 2131 HIS A CA 3
ATOM 4298 C C . HIS A 1 86 ? 5.403 -3.123 4.799 1.00 0.26 2131 HIS A C 3
ATOM 4299 O O . HIS A 1 86 ? 6.384 -3.865 4.785 1.00 0.30 2131 HIS A O 3
ATOM 4314 N N . LEU A 1 87 ? 4.981 -2.457 3.735 1.00 0.27 2132 LEU A N 3
ATOM 4315 C CA . LEU A 1 87 ? 5.647 -2.589 2.448 1.00 0.33 2132 LEU A CA 3
ATOM 4316 C C . LEU A 1 87 ? 7.061 -2.024 2.509 1.00 0.35 2132 LEU A C 3
ATOM 4317 O O . LEU A 1 87 ? 7.946 -2.483 1.793 1.00 0.47 2132 LEU A O 3
ATOM 4333 N N . HIS A 1 88 ? 7.280 -1.047 3.387 1.00 0.28 2133 HIS A N 3
ATOM 4334 C CA . HIS A 1 88 ? 8.609 -0.474 3.563 1.00 0.34 2133 HIS A CA 3
ATOM 4335 C C . HIS A 1 88 ? 9.565 -1.534 4.080 1.00 0.38 2133 HIS A C 3
ATOM 4336 O O . HIS A 1 88 ? 10.713 -1.611 3.649 1.00 0.55 2133 HIS A O 3
ATOM 4351 N N . THR A 1 89 ? 9.078 -2.359 4.990 1.00 0.32 2134 THR A N 3
ATOM 4352 C CA . THR A 1 89 ? 9.867 -3.443 5.529 1.00 0.43 2134 THR A CA 3
ATOM 4353 C C . THR A 1 89 ? 10.033 -4.550 4.492 1.00 0.51 2134 THR A C 3
ATOM 4354 O O . THR A 1 89 ? 11.116 -5.092 4.335 1.00 0.66 2134 THR A O 3
ATOM 4365 N N . ARG A 1 90 ? 8.969 -4.836 3.749 1.00 0.52 2135 ARG A N 3
ATOM 4366 C CA . ARG A 1 90 ? 8.997 -5.872 2.723 1.00 0.71 2135 ARG A CA 3
ATOM 4367 C C . ARG A 1 90 ? 10.098 -5.595 1.700 1.00 0.88 2135 ARG A C 3
ATOM 4368 O O . ARG A 1 90 ? 10.837 -6.491 1.289 1.00 1.12 2135 ARG A O 3
ATOM 4389 N N . LEU A 1 91 ? 10.207 -4.329 1.330 1.00 0.92 2136 LEU A N 3
ATOM 4390 C CA . LEU A 1 91 ? 11.099 -3.888 0.274 1.00 1.20 2136 LEU A CA 3
ATOM 4391 C C . LEU A 1 91 ? 12.525 -3.685 0.775 1.00 1.16 2136 LEU A C 3
ATOM 4392 O O . LEU A 1 91 ? 13.466 -3.625 -0.016 1.00 1.43 2136 LEU A O 3
ATOM 4408 N N . THR A 1 92 ? 12.682 -3.560 2.082 1.00 0.96 2137 THR A N 3
ATOM 4409 C CA . THR A 1 92 ? 13.998 -3.358 2.661 1.00 1.08 2137 THR A CA 3
ATOM 4410 C C . THR A 1 92 ? 14.548 -4.664 3.219 1.00 1.17 2137 THR A C 3
ATOM 4411 O O . THR A 1 92 ? 15.754 -4.812 3.423 1.00 1.41 2137 THR A O 3
ATOM 4422 N N . GLN A 1 93 ? 13.650 -5.604 3.463 1.00 1.17 2138 GLN A N 3
ATOM 4423 C CA . GLN A 1 93 ? 14.016 -6.922 3.930 1.00 1.45 2138 GLN A CA 3
ATOM 4424 C C . GLN A 1 93 ? 14.599 -7.752 2.796 1.00 1.71 2138 GLN A C 3
ATOM 4425 O O . GLN A 1 93 ? 15.647 -8.381 2.947 1.00 2.00 2138 GLN A O 3
ATOM 4439 N N . SER A 1 94 ? 13.922 -7.745 1.663 1.00 1.82 2139 SER A N 3
ATOM 4440 C CA . SER A 1 94 ? 14.393 -8.460 0.493 1.00 2.34 2139 SER A CA 3
ATOM 4441 C C . SER A 1 94 ? 15.147 -7.507 -0.427 1.00 2.85 2139 SER A C 3
ATOM 4442 O O . SER A 1 94 ? 14.537 -6.704 -1.134 1.00 3.41 2139 SER A O 3
ATOM 4450 N N . HIS A 1 95 ? 16.471 -7.578 -0.398 1.00 3.20 2140 HIS A N 3
ATOM 4451 C CA . HIS A 1 95 ? 17.294 -6.717 -1.229 1.00 4.12 2140 HIS A CA 3
ATOM 4452 C C . HIS A 1 95 ? 18.479 -7.488 -1.804 1.00 4.36 2140 HIS A C 3
ATOM 4453 O O . HIS A 1 95 ? 18.324 -8.078 -2.889 1.00 4.66 2140 HIS A O 3
ATOM 4534 N N . GLY A 1 1 ? 12.399 -9.572 -8.693 1.00 6.58 2046 GLY A N 4
ATOM 4535 C CA . GLY A 1 1 ? 13.048 -8.264 -8.939 1.00 6.00 2046 GLY A CA 4
ATOM 4536 C C . GLY A 1 1 ? 12.190 -7.105 -8.481 1.00 4.95 2046 GLY A C 4
ATOM 4537 O O . GLY A 1 1 ? 10.962 -7.187 -8.506 1.00 5.03 2046 GLY A O 4
ATOM 4543 N N . SER A 1 2 ? 12.834 -6.030 -8.055 1.00 4.27 2047 SER A N 4
ATOM 4544 C CA . SER A 1 2 ? 12.131 -4.836 -7.617 1.00 3.35 2047 SER A CA 4
ATOM 4545 C C . SER A 1 2 ? 12.877 -3.589 -8.073 1.00 3.13 2047 SER A C 4
ATOM 4546 O O . SER A 1 2 ? 14.084 -3.629 -8.323 1.00 3.47 2047 SER A O 4
ATOM 4554 N N . HIS A 1 3 ? 12.151 -2.487 -8.184 1.00 3.12 2048 HIS A N 4
ATOM 4555 C CA . HIS A 1 3 ? 12.734 -1.206 -8.580 1.00 3.29 2048 HIS A CA 4
ATOM 4556 C C . HIS A 1 3 ? 13.329 -0.488 -7.370 1.00 2.68 2048 HIS A C 4
ATOM 4557 O O . HIS A 1 3 ? 13.505 0.730 -7.370 1.00 3.15 2048 HIS A O 4
ATOM 4572 N N . MET A 1 4 ? 13.633 -1.264 -6.344 1.00 2.16 2049 MET A N 4
ATOM 4573 C CA . MET A 1 4 ? 14.106 -0.739 -5.070 1.00 2.54 2049 MET A CA 4
ATOM 4574 C C . MET A 1 4 ? 15.616 -0.751 -4.991 1.00 3.09 2049 MET A C 4
ATOM 4575 O O . MET A 1 4 ? 16.190 -0.562 -3.921 1.00 3.75 2049 MET A O 4
ATOM 4589 N N . ARG A 1 5 ? 16.267 -0.959 -6.118 1.00 3.38 2050 ARG A N 4
ATOM 4590 C CA . ARG A 1 5 ? 17.706 -1.127 -6.116 1.00 4.33 2050 ARG A CA 4
ATOM 4591 C C . ARG A 1 5 ? 18.414 0.226 -6.043 1.00 4.19 2050 ARG A C 4
ATOM 4592 O O . ARG A 1 5 ? 19.638 0.312 -6.126 1.00 4.88 2050 ARG A O 4
ATOM 4613 N N . LEU A 1 6 ? 17.620 1.274 -5.858 1.00 3.64 2051 LEU A N 4
ATOM 4614 C CA . LEU A 1 6 ? 18.111 2.644 -5.707 1.00 3.84 2051 LEU A CA 4
ATOM 4615 C C . LEU A 1 6 ? 18.680 2.880 -4.305 1.00 3.17 2051 LEU A C 4
ATOM 4616 O O . LEU A 1 6 ? 18.617 3.999 -3.788 1.00 3.42 2051 LEU A O 4
ATOM 4632 N N . ASN A 1 7 ? 19.172 1.799 -3.688 1.00 2.84 2052 ASN A N 4
ATOM 4633 C CA . ASN A 1 7 ? 19.736 1.816 -2.331 1.00 3.03 2052 ASN A CA 4
ATOM 4634 C C . ASN A 1 7 ? 20.578 3.066 -2.069 1.00 2.88 2052 ASN A C 4
ATOM 4635 O O . ASN A 1 7 ? 21.209 3.618 -2.976 1.00 2.92 2052 ASN A O 4
ATOM 4646 N N . GLY A 1 8 ? 20.601 3.482 -0.814 1.00 3.23 2053 GLY A N 4
ATOM 4647 C CA . GLY A 1 8 ? 21.174 4.762 -0.456 1.00 3.43 2053 GLY A CA 4
ATOM 4648 C C . GLY A 1 8 ? 20.085 5.715 -0.028 1.00 2.89 2053 GLY A C 4
ATOM 4649 O O . GLY A 1 8 ? 20.337 6.871 0.315 1.00 2.97 2053 GLY A O 4
ATOM 4653 N N . LEU A 1 9 ? 18.865 5.198 -0.053 1.00 2.44 2054 LEU A N 4
ATOM 4654 C CA . LEU A 1 9 ? 17.683 5.946 0.324 1.00 2.06 2054 LEU A CA 4
ATOM 4655 C C . LEU A 1 9 ? 17.620 6.095 1.839 1.00 1.93 2054 LEU A C 4
ATOM 4656 O O . LEU A 1 9 ? 17.939 5.161 2.579 1.00 2.10 2054 LEU A O 4
ATOM 4672 N N . SER A 1 10 ? 17.250 7.273 2.299 1.00 1.75 2055 SER A N 4
ATOM 4673 C CA . SER A 1 10 ? 16.925 7.459 3.699 1.00 1.71 2055 SER A CA 4
ATOM 4674 C C . SER A 1 10 ? 15.509 6.930 3.908 1.00 1.44 2055 SER A C 4
ATOM 4675 O O . SER A 1 10 ? 14.685 7.070 3.015 1.00 1.25 2055 SER A O 4
ATOM 4683 N N . PRO A 1 11 ? 15.214 6.305 5.059 1.00 1.48 2056 PRO A N 4
ATOM 4684 C CA . PRO A 1 11 ? 13.931 5.629 5.314 1.00 1.29 2056 PRO A CA 4
ATOM 4685 C C . PRO A 1 11 ? 12.702 6.348 4.741 1.00 1.09 2056 PRO A C 4
ATOM 4686 O O . PRO A 1 11 ? 11.841 5.712 4.126 1.00 0.87 2056 PRO A O 4
ATOM 4697 N N . GLN A 1 12 ? 12.638 7.666 4.913 1.00 1.22 2057 GLN A N 4
ATOM 4698 C CA . GLN A 1 12 ? 11.476 8.442 4.478 1.00 1.17 2057 GLN A CA 4
ATOM 4699 C C . GLN A 1 12 ? 11.360 8.518 2.955 1.00 1.01 2057 GLN A C 4
ATOM 4700 O O . GLN A 1 12 ? 10.293 8.834 2.429 1.00 0.95 2057 GLN A O 4
ATOM 4714 N N . GLN A 1 13 ? 12.450 8.226 2.252 1.00 1.07 2058 GLN A N 4
ATOM 4715 C CA . GLN A 1 13 ? 12.442 8.215 0.790 1.00 1.08 2058 GLN A CA 4
ATOM 4716 C C . GLN A 1 13 ? 11.435 7.204 0.275 1.00 0.89 2058 GLN A C 4
ATOM 4717 O O . GLN A 1 13 ? 10.506 7.551 -0.448 1.00 0.84 2058 GLN A O 4
ATOM 4731 N N . GLN A 1 14 ? 11.620 5.953 0.652 1.00 0.87 2059 GLN A N 4
ATOM 4732 C CA . GLN A 1 14 ? 10.679 4.922 0.275 1.00 0.75 2059 GLN A CA 4
ATOM 4733 C C . GLN A 1 14 ? 9.318 5.163 0.919 1.00 0.58 2059 GLN A C 4
ATOM 4734 O O . GLN A 1 14 ? 8.295 5.002 0.268 1.00 0.54 2059 GLN A O 4
ATOM 4748 N N . GLN A 1 15 ? 9.299 5.570 2.187 1.00 0.54 2060 GLN A N 4
ATOM 4749 C CA . GLN A 1 15 ? 8.043 5.833 2.876 1.00 0.45 2060 GLN A CA 4
ATOM 4750 C C . GLN A 1 15 ? 7.154 6.817 2.116 1.00 0.44 2060 GLN A C 4
ATOM 4751 O O . GLN A 1 15 ? 5.955 6.600 2.018 1.00 0.42 2060 GLN A O 4
ATOM 4765 N N . GLN A 1 16 ? 7.725 7.886 1.568 1.00 0.58 2061 GLN A N 4
ATOM 4766 C CA . GLN A 1 16 ? 6.914 8.845 0.820 1.00 0.61 2061 GLN A CA 4
ATOM 4767 C C . GLN A 1 16 ? 6.390 8.218 -0.471 1.00 0.51 2061 GLN A C 4
ATOM 4768 O O . GLN A 1 16 ? 5.225 8.393 -0.827 1.00 0.45 2061 GLN A O 4
ATOM 4782 N N . THR A 1 17 ? 7.256 7.486 -1.160 1.00 0.53 2062 THR A N 4
ATOM 4783 C CA . THR A 1 17 ? 6.865 6.734 -2.348 1.00 0.50 2062 THR A CA 4
ATOM 4784 C C . THR A 1 17 ? 5.713 5.785 -2.038 1.00 0.39 2062 THR A C 4
ATOM 4785 O O . THR A 1 17 ? 4.650 5.861 -2.647 1.00 0.42 2062 THR A O 4
ATOM 4796 N N . LEU A 1 18 ? 5.940 4.903 -1.082 1.00 0.37 2063 LEU A N 4
ATOM 4797 C CA . LEU A 1 18 ? 4.963 3.923 -0.662 1.00 0.29 2063 LEU A CA 4
ATOM 4798 C C . LEU A 1 18 ? 3.680 4.583 -0.160 1.00 0.22 2063 LEU A C 4
ATOM 4799 O O . LEU A 1 18 ? 2.587 4.080 -0.410 1.00 0.21 2063 LEU A O 4
ATOM 4815 N N . ALA A 1 19 ? 3.816 5.717 0.526 1.00 0.25 2064 ALA A N 4
ATOM 4816 C CA . ALA A 1 19 ? 2.661 6.472 1.007 1.00 0.27 2064 ALA A CA 4
ATOM 4817 C C . ALA A 1 19 ? 1.848 7.027 -0.156 1.00 0.25 2064 ALA A C 4
ATOM 4818 O O . ALA A 1 19 ? 0.626 7.139 -0.077 1.00 0.30 2064 ALA A O 4
ATOM 4825 N N . THR A 1 20 ? 2.534 7.362 -1.237 1.00 0.24 2065 THR A N 4
ATOM 4826 C CA . THR A 1 20 ? 1.876 7.887 -2.419 1.00 0.27 2065 THR A CA 4
ATOM 4827 C C . THR A 1 20 ? 1.300 6.737 -3.227 1.00 0.24 2065 THR A C 4
ATOM 4828 O O . THR A 1 20 ? 0.207 6.831 -3.781 1.00 0.29 2065 THR A O 4
ATOM 4839 N N . LEU A 1 21 ? 2.050 5.645 -3.260 1.00 0.21 2066 LEU A N 4
ATOM 4840 C CA . LEU A 1 21 ? 1.623 4.419 -3.911 1.00 0.21 2066 LEU A CA 4
ATOM 4841 C C . LEU A 1 21 ? 0.294 3.947 -3.360 1.00 0.18 2066 LEU A C 4
ATOM 4842 O O . LEU A 1 21 ? -0.682 3.843 -4.090 1.00 0.20 2066 LEU A O 4
ATOM 4858 N N . VAL A 1 22 ? 0.273 3.662 -2.072 1.00 0.17 2067 VAL A N 4
ATOM 4859 C CA . VAL A 1 22 ? -0.930 3.166 -1.417 1.00 0.18 2067 VAL A CA 4
ATOM 4860 C C . VAL A 1 22 ? -2.103 4.134 -1.597 1.00 0.19 2067 VAL A C 4
ATOM 4861 O O . VAL A 1 22 ? -3.236 3.716 -1.846 1.00 0.22 2067 VAL A O 4
ATOM 4874 N N . ALA A 1 23 ? -1.816 5.421 -1.484 1.00 0.19 2068 ALA A N 4
ATOM 4875 C CA . ALA A 1 23 ? -2.811 6.458 -1.701 1.00 0.23 2068 ALA A CA 4
ATOM 4876 C C . ALA A 1 23 ? -3.355 6.409 -3.124 1.00 0.23 2068 ALA A C 4
ATOM 4877 O O . ALA A 1 23 ? -4.567 6.397 -3.335 1.00 0.29 2068 ALA A O 4
ATOM 4884 N N . ALA A 1 24 ? -2.455 6.370 -4.097 1.00 0.20 2069 ALA A N 4
ATOM 4885 C CA . ALA A 1 24 ? -2.846 6.312 -5.494 1.00 0.22 2069 ALA A CA 4
ATOM 4886 C C . ALA A 1 24 ? -3.520 4.991 -5.805 1.00 0.23 2069 ALA A C 4
ATOM 4887 O O . ALA A 1 24 ? -4.415 4.924 -6.642 1.00 0.29 2069 ALA A O 4
ATOM 4894 N N . ALA A 1 25 ? -3.094 3.947 -5.114 1.00 0.21 2070 ALA A N 4
ATOM 4895 C CA . ALA A 1 25 ? -3.674 2.632 -5.282 1.00 0.24 2070 ALA A CA 4
ATOM 4896 C C . ALA A 1 25 ? -5.137 2.650 -4.877 1.00 0.26 2070 ALA A C 4
ATOM 4897 O O . ALA A 1 25 ? -6.019 2.434 -5.704 1.00 0.34 2070 ALA A O 4
ATOM 4904 N N . THR A 1 26 ? -5.384 2.974 -3.613 1.00 0.24 2071 THR A N 4
ATOM 4905 C CA . THR A 1 26 ? -6.732 2.952 -3.059 1.00 0.28 2071 THR A CA 4
ATOM 4906 C C . THR A 1 26 ? -7.648 3.912 -3.805 1.00 0.31 2071 THR A C 4
ATOM 4907 O O . THR A 1 26 ? -8.820 3.613 -4.053 1.00 0.37 2071 THR A O 4
ATOM 4918 N N . ALA A 1 27 ? -7.098 5.046 -4.195 1.00 0.31 2072 ALA A N 4
ATOM 4919 C CA . ALA A 1 27 ? -7.870 6.056 -4.884 1.00 0.40 2072 ALA A CA 4
ATOM 4920 C C . ALA A 1 27 ? -8.240 5.615 -6.293 1.00 0.42 2072 ALA A C 4
ATOM 4921 O O . ALA A 1 27 ? -9.212 6.102 -6.857 1.00 0.54 2072 ALA A O 4
ATOM 4928 N N . THR A 1 28 ? -7.468 4.693 -6.850 1.00 0.36 2073 THR A N 4
ATOM 4929 C CA . THR A 1 28 ? -7.714 4.209 -8.201 1.00 0.40 2073 THR A CA 4
ATOM 4930 C C . THR A 1 28 ? -8.649 2.997 -8.212 1.00 0.29 2073 THR A C 4
ATOM 4931 O O . THR A 1 28 ? -9.468 2.856 -9.118 1.00 0.34 2073 THR A O 4
ATOM 4942 N N . VAL A 1 29 ? -8.545 2.134 -7.203 1.00 0.20 2074 VAL A N 4
ATOM 4943 C CA . VAL A 1 29 ? -9.411 0.953 -7.140 1.00 0.22 2074 VAL A CA 4
ATOM 4944 C C . VAL A 1 29 ? -10.854 1.399 -6.946 1.00 0.27 2074 VAL A C 4
ATOM 4945 O O . VAL A 1 29 ? -11.787 0.818 -7.504 1.00 0.41 2074 VAL A O 4
ATOM 4958 N N . LEU A 1 30 ? -11.016 2.446 -6.152 1.00 0.27 2075 LEU A N 4
ATOM 4959 C CA . LEU A 1 30 ? -12.323 3.052 -5.934 1.00 0.37 2075 LEU A CA 4
ATOM 4960 C C . LEU A 1 30 ? -12.616 4.120 -6.982 1.00 0.42 2075 LEU A C 4
ATOM 4961 O O . LEU A 1 30 ? -13.764 4.286 -7.388 1.00 1.24 2075 LEU A O 4
ATOM 4977 N N . GLY A 1 31 ? -11.580 4.830 -7.424 1.00 1.16 2076 GLY A N 4
ATOM 4978 C CA . GLY A 1 31 ? -11.763 5.905 -8.391 1.00 1.30 2076 GLY A CA 4
ATOM 4979 C C . GLY A 1 31 ? -12.682 6.984 -7.859 1.00 0.86 2076 GLY A C 4
ATOM 4980 O O . GLY A 1 31 ? -13.868 7.009 -8.189 1.00 1.11 2076 GLY A O 4
ATOM 4984 N N . HIS A 1 32 ? -12.141 7.885 -7.037 1.00 0.88 2077 HIS A N 4
ATOM 4985 C CA . HIS A 1 32 ? -12.997 8.814 -6.299 1.00 0.79 2077 HIS A CA 4
ATOM 4986 C C . HIS A 1 32 ? -12.213 9.884 -5.527 1.00 1.18 2077 HIS A C 4
ATOM 4987 O O . HIS A 1 32 ? -12.819 10.680 -4.814 1.00 2.09 2077 HIS A O 4
ATOM 5002 N N . HIS A 1 33 ? -10.889 9.920 -5.644 1.00 1.15 2078 HIS A N 4
ATOM 5003 C CA . HIS A 1 33 ? -10.108 10.775 -4.749 1.00 1.82 2078 HIS A CA 4
ATOM 5004 C C . HIS A 1 33 ? -8.703 11.029 -5.279 1.00 1.20 2078 HIS A C 4
ATOM 5005 O O . HIS A 1 33 ? -8.101 10.163 -5.908 1.00 1.46 2078 HIS A O 4
ATOM 5020 N N . THR A 1 34 ? -8.201 12.227 -5.017 1.00 1.12 2079 THR A N 4
ATOM 5021 C CA . THR A 1 34 ? -6.821 12.573 -5.306 1.00 0.78 2079 THR A CA 4
ATOM 5022 C C . THR A 1 34 ? -5.892 11.872 -4.313 1.00 0.67 2079 THR A C 4
ATOM 5023 O O . THR A 1 34 ? -6.019 12.050 -3.099 1.00 0.86 2079 THR A O 4
ATOM 5034 N N . PRO A 1 35 ? -4.948 11.062 -4.829 1.00 0.48 2080 PRO A N 4
ATOM 5035 C CA . PRO A 1 35 ? -4.024 10.266 -4.007 1.00 0.48 2080 PRO A CA 4
ATOM 5036 C C . PRO A 1 35 ? -3.237 11.120 -3.022 1.00 0.69 2080 PRO A C 4
ATOM 5037 O O . PRO A 1 35 ? -2.959 10.700 -1.903 1.00 0.70 2080 PRO A O 4
ATOM 5048 N N . GLU A 1 36 ? -2.895 12.326 -3.446 1.00 0.93 2081 GLU A N 4
ATOM 5049 C CA . GLU A 1 36 ? -2.167 13.259 -2.629 1.00 1.22 2081 GLU A CA 4
ATOM 5050 C C . GLU A 1 36 ? -2.939 13.595 -1.350 1.00 1.21 2081 GLU A C 4
ATOM 5051 O O . GLU A 1 36 ? -2.349 13.931 -0.321 1.00 1.32 2081 GLU A O 4
ATOM 5063 N N . SER A 1 37 ? -4.256 13.462 -1.412 1.00 1.13 2082 SER A N 4
ATOM 5064 C CA . SER A 1 37 ? -5.117 13.870 -0.317 1.00 1.23 2082 SER A CA 4
ATOM 5065 C C . SER A 1 37 ? -5.665 12.656 0.448 1.00 0.99 2082 SER A C 4
ATOM 5066 O O . SER A 1 37 ? -6.628 12.775 1.207 1.00 1.06 2082 SER A O 4
ATOM 5074 N N . ILE A 1 38 ? -5.072 11.485 0.235 1.00 0.76 2083 ILE A N 4
ATOM 5075 C CA . ILE A 1 38 ? -5.458 10.293 0.988 1.00 0.55 2083 ILE A CA 4
ATOM 5076 C C . ILE A 1 38 ? -4.951 10.398 2.422 1.00 0.43 2083 ILE A C 4
ATOM 5077 O O . ILE A 1 38 ? -3.739 10.385 2.663 1.00 0.46 2083 ILE A O 4
ATOM 5093 N N . SER A 1 39 ? -5.877 10.515 3.364 1.00 0.38 2084 SER A N 4
ATOM 5094 C CA . SER A 1 39 ? -5.520 10.693 4.763 1.00 0.32 2084 SER A CA 4
ATOM 5095 C C . SER A 1 39 ? -4.989 9.393 5.364 1.00 0.29 2084 SER A C 4
ATOM 5096 O O . SER A 1 39 ? -5.643 8.352 5.310 1.00 0.31 2084 SER A O 4
ATOM 5104 N N . PRO A 1 40 ? -3.787 9.461 5.951 1.00 0.29 2085 PRO A N 4
ATOM 5105 C CA . PRO A 1 40 ? -3.066 8.292 6.478 1.00 0.28 2085 PRO A CA 4
ATOM 5106 C C . PRO A 1 40 ? -3.725 7.644 7.692 1.00 0.28 2085 PRO A C 4
ATOM 5107 O O . PRO A 1 40 ? -3.620 6.431 7.884 1.00 0.33 2085 PRO A O 4
ATOM 5118 N N . ALA A 1 41 ? -4.380 8.451 8.517 1.00 0.30 2086 ALA A N 4
ATOM 5119 C CA . ALA A 1 41 ? -4.952 7.962 9.769 1.00 0.36 2086 ALA A CA 4
ATOM 5120 C C . ALA A 1 41 ? -6.301 7.277 9.558 1.00 0.30 2086 ALA A C 4
ATOM 5121 O O . ALA A 1 41 ? -6.800 6.589 10.450 1.00 0.28 2086 ALA A O 4
ATOM 5128 N N . THR A 1 42 ? -6.885 7.456 8.385 1.00 0.32 2087 THR A N 4
ATOM 5129 C CA . THR A 1 42 ? -8.185 6.876 8.097 1.00 0.28 2087 THR A CA 4
ATOM 5130 C C . THR A 1 42 ? -8.035 5.429 7.644 1.00 0.24 2087 THR A C 4
ATOM 5131 O O . THR A 1 42 ? -7.022 5.047 7.065 1.00 0.28 2087 THR A O 4
ATOM 5142 N N . ALA A 1 43 ? -9.054 4.640 7.905 1.00 0.23 2088 ALA A N 4
ATOM 5143 C CA . ALA A 1 43 ? -9.052 3.232 7.545 1.00 0.25 2088 ALA A CA 4
ATOM 5144 C C . ALA A 1 43 ? -9.639 3.057 6.159 1.00 0.22 2088 ALA A C 4
ATOM 5145 O O . ALA A 1 43 ? -10.596 3.743 5.805 1.00 0.25 2088 ALA A O 4
ATOM 5152 N N . PHE A 1 44 ? -9.067 2.140 5.378 1.00 0.21 2089 PHE A N 4
ATOM 5153 C CA . PHE A 1 44 ? -9.555 1.864 4.021 1.00 0.20 2089 PHE A CA 4
ATOM 5154 C C . PHE A 1 44 ? -11.046 1.585 4.018 1.00 0.24 2089 PHE A C 4
ATOM 5155 O O . PHE A 1 44 ? -11.743 1.897 3.055 1.00 0.26 2089 PHE A O 4
ATOM 5172 N N . LYS A 1 45 ? -11.513 1.001 5.107 1.00 0.30 2090 LYS A N 4
ATOM 5173 C CA . LYS A 1 45 ? -12.929 0.790 5.333 1.00 0.40 2090 LYS A CA 4
ATOM 5174 C C . LYS A 1 45 ? -13.704 2.081 5.101 1.00 0.37 2090 LYS A C 4
ATOM 5175 O O . LYS A 1 45 ? -14.623 2.138 4.285 1.00 0.47 2090 LYS A O 4
ATOM 5194 N N . ASP A 1 46 ? -13.295 3.121 5.813 1.00 0.33 2091 ASP A N 4
ATOM 5195 C CA . ASP A 1 46 ? -13.921 4.431 5.719 1.00 0.35 2091 ASP A CA 4
ATOM 5196 C C . ASP A 1 46 ? -13.618 5.107 4.374 1.00 0.33 2091 ASP A C 4
ATOM 5197 O O . ASP A 1 46 ? -14.417 5.907 3.881 1.00 0.39 2091 ASP A O 4
ATOM 5206 N N . LEU A 1 47 ? -12.465 4.791 3.777 1.00 0.30 2092 LEU A N 4
ATOM 5207 C CA . LEU A 1 47 ? -12.102 5.354 2.473 1.00 0.32 2092 LEU A CA 4
ATOM 5208 C C . LEU A 1 47 ? -13.036 4.855 1.368 1.00 0.30 2092 LEU A C 4
ATOM 5209 O O . LEU A 1 47 ? -13.144 5.483 0.314 1.00 0.36 2092 LEU A O 4
ATOM 5225 N N . GLY A 1 48 ? -13.698 3.728 1.609 1.00 0.26 2093 GLY A N 4
ATOM 5226 C CA . GLY A 1 48 ? -14.636 3.198 0.635 1.00 0.26 2093 GLY A CA 4
ATOM 5227 C C . GLY A 1 48 ? -14.285 1.789 0.214 1.00 0.22 2093 GLY A C 4
ATOM 5228 O O . GLY A 1 48 ? -15.059 1.123 -0.475 1.00 0.27 2093 GLY A O 4
ATOM 5232 N N . ILE A 1 49 ? -13.111 1.344 0.634 1.00 0.22 2094 ILE A N 4
ATOM 5233 C CA . ILE A 1 49 ? -12.611 0.018 0.315 1.00 0.19 2094 ILE A CA 4
ATOM 5234 C C . ILE A 1 49 ? -13.518 -1.071 0.869 1.00 0.18 2094 ILE A C 4
ATOM 5235 O O . ILE A 1 49 ? -13.904 -1.042 2.040 1.00 0.22 2094 ILE A O 4
ATOM 5251 N N . ASP A 1 50 ? -13.864 -2.021 0.017 1.00 0.19 2095 ASP A N 4
ATOM 5252 C CA . ASP A 1 50 ? -14.601 -3.196 0.447 1.00 0.26 2095 ASP A CA 4
ATOM 5253 C C . ASP A 1 50 ? -13.645 -4.366 0.529 1.00 0.21 2095 ASP A C 4
ATOM 5254 O O . ASP A 1 50 ? -12.442 -4.190 0.409 1.00 0.23 2095 ASP A O 4
ATOM 5263 N N . SER A 1 51 ? -14.170 -5.558 0.700 1.00 0.30 2096 SER A N 4
ATOM 5264 C CA . SER A 1 51 ? -13.332 -6.743 0.677 1.00 0.35 2096 SER A CA 4
ATOM 5265 C C . SER A 1 51 ? -12.930 -7.047 -0.757 1.00 0.30 2096 SER A C 4
ATOM 5266 O O . SER A 1 51 ? -11.883 -7.635 -1.025 1.00 0.38 2096 SER A O 4
ATOM 5273 N N . LEU A 1 52 ? -13.774 -6.595 -1.666 1.00 0.29 2097 LEU A N 4
ATOM 5274 C CA . LEU A 1 52 ? -13.595 -6.820 -3.091 1.00 0.35 2097 LEU A CA 4
ATOM 5275 C C . LEU A 1 52 ? -12.454 -5.976 -3.627 1.00 0.26 2097 LEU A C 4
ATOM 5276 O O . LEU A 1 52 ? -11.545 -6.472 -4.281 1.00 0.35 2097 LEU A O 4
ATOM 5292 N N . THR A 1 53 ? -12.507 -4.696 -3.335 1.00 0.19 2098 THR A N 4
ATOM 5293 C CA . THR A 1 53 ? -11.463 -3.782 -3.764 1.00 0.16 2098 THR A CA 4
ATOM 5294 C C . THR A 1 53 ? -10.218 -3.891 -2.893 1.00 0.15 2098 THR A C 4
ATOM 5295 O O . THR A 1 53 ? -9.152 -3.392 -3.257 1.00 0.19 2098 THR A O 4
ATOM 5306 N N . ALA A 1 54 ? -10.354 -4.551 -1.751 1.00 0.15 2099 ALA A N 4
ATOM 5307 C CA . ALA A 1 54 ? -9.218 -4.824 -0.883 1.00 0.19 2099 ALA A CA 4
ATOM 5308 C C . ALA A 1 54 ? -8.164 -5.652 -1.614 1.00 0.22 2099 ALA A C 4
ATOM 5309 O O . ALA A 1 54 ? -6.965 -5.415 -1.472 1.00 0.29 2099 ALA A O 4
ATOM 5316 N N . LEU A 1 55 ? -8.609 -6.617 -2.412 1.00 0.22 2100 LEU A N 4
ATOM 5317 C CA . LEU A 1 55 ? -7.678 -7.443 -3.165 1.00 0.27 2100 LEU A CA 4
ATOM 5318 C C . LEU A 1 55 ? -7.085 -6.654 -4.331 1.00 0.26 2100 LEU A C 4
ATOM 5319 O O . LEU A 1 55 ? -5.886 -6.723 -4.575 1.00 0.29 2100 LEU A O 4
ATOM 5335 N N . GLU A 1 56 ? -7.918 -5.876 -5.015 1.00 0.24 2101 GLU A N 4
ATOM 5336 C CA . GLU A 1 56 ? -7.470 -5.041 -6.125 1.00 0.26 2101 GLU A CA 4
ATOM 5337 C C . GLU A 1 56 ? -6.409 -4.042 -5.679 1.00 0.24 2101 GLU A C 4
ATOM 5338 O O . GLU A 1 56 ? -5.441 -3.779 -6.397 1.00 0.27 2101 GLU A O 4
ATOM 5350 N N . LEU A 1 57 ? -6.603 -3.476 -4.499 1.00 0.21 2102 LEU A N 4
ATOM 5351 C CA . LEU A 1 57 ? -5.649 -2.545 -3.936 1.00 0.22 2102 LEU A CA 4
ATOM 5352 C C . LEU A 1 57 ? -4.287 -3.210 -3.761 1.00 0.24 2102 LEU A C 4
ATOM 5353 O O . LEU A 1 57 ? -3.279 -2.728 -4.280 1.00 0.27 2102 LEU A O 4
ATOM 5369 N N . ARG A 1 58 ? -4.263 -4.333 -3.049 1.00 0.26 2103 ARG A N 4
ATOM 5370 C CA . ARG A 1 58 ? -3.008 -5.024 -2.779 1.00 0.34 2103 ARG A CA 4
ATOM 5371 C C . ARG A 1 58 ? -2.431 -5.625 -4.060 1.00 0.35 2103 ARG A C 4
ATOM 5372 O O . ARG A 1 58 ? -1.228 -5.884 -4.141 1.00 0.43 2103 ARG A O 4
ATOM 5393 N N . ASN A 1 59 ? -3.293 -5.846 -5.053 1.00 0.33 2104 ASN A N 4
ATOM 5394 C CA . ASN A 1 59 ? -2.853 -6.271 -6.376 1.00 0.38 2104 ASN A CA 4
ATOM 5395 C C . ASN A 1 59 ? -1.896 -5.237 -6.951 1.00 0.39 2104 ASN A C 4
ATOM 5396 O O . ASN A 1 59 ? -0.819 -5.575 -7.444 1.00 0.48 2104 ASN A O 4
ATOM 5407 N N . THR A 1 60 ? -2.285 -3.973 -6.855 1.00 0.33 2105 THR A N 4
ATOM 5408 C CA . THR A 1 60 ? -1.452 -2.879 -7.321 1.00 0.39 2105 THR A CA 4
ATOM 5409 C C . THR A 1 60 ? -0.211 -2.740 -6.447 1.00 0.42 2105 THR A C 4
ATOM 5410 O O . THR A 1 60 ? 0.902 -2.631 -6.953 1.00 0.51 2105 THR A O 4
ATOM 5421 N N . LEU A 1 61 ? -0.414 -2.775 -5.131 1.00 0.42 2106 LEU A N 4
ATOM 5422 C CA . LEU A 1 61 ? 0.677 -2.600 -4.175 1.00 0.55 2106 LEU A CA 4
ATOM 5423 C C . LEU A 1 61 ? 1.787 -3.620 -4.404 1.00 0.54 2106 LEU A C 4
ATOM 5424 O O . LEU A 1 61 ? 2.959 -3.264 -4.490 1.00 0.56 2106 LEU A O 4
ATOM 5440 N N . THR A 1 62 ? 1.408 -4.883 -4.520 1.00 0.56 2107 THR A N 4
ATOM 5441 C CA . THR A 1 62 ? 2.371 -5.953 -4.720 1.00 0.62 2107 THR A CA 4
ATOM 5442 C C . THR A 1 62 ? 3.069 -5.828 -6.075 1.00 0.60 2107 THR A C 4
ATOM 5443 O O . THR A 1 62 ? 4.287 -5.985 -6.178 1.00 0.64 2107 THR A O 4
ATOM 5454 N N . HIS A 1 63 ? 2.297 -5.517 -7.104 1.00 0.58 2108 HIS A N 4
ATOM 5455 C CA . HIS A 1 63 ? 2.827 -5.456 -8.458 1.00 0.62 2108 HIS A CA 4
ATOM 5456 C C . HIS A 1 63 ? 3.731 -4.241 -8.627 1.00 0.60 2108 HIS A C 4
ATOM 5457 O O . HIS A 1 63 ? 4.678 -4.261 -9.410 1.00 0.68 2108 HIS A O 4
ATOM 5472 N N . ASN A 1 64 ? 3.435 -3.193 -7.875 1.00 0.57 2109 ASN A N 4
ATOM 5473 C CA . ASN A 1 64 ? 4.174 -1.941 -7.966 1.00 0.64 2109 ASN A CA 4
ATOM 5474 C C . ASN A 1 64 ? 5.456 -2.008 -7.147 1.00 0.66 2109 ASN A C 4
ATOM 5475 O O . ASN A 1 64 ? 6.318 -1.139 -7.254 1.00 0.85 2109 ASN A O 4
ATOM 5486 N N . THR A 1 65 ? 5.580 -3.038 -6.322 1.00 0.65 2110 THR A N 4
ATOM 5487 C CA . THR A 1 65 ? 6.734 -3.171 -5.452 1.00 0.78 2110 THR A CA 4
ATOM 5488 C C . THR A 1 65 ? 7.688 -4.258 -5.936 1.00 0.81 2110 THR A C 4
ATOM 5489 O O . THR A 1 65 ? 8.906 -4.080 -5.915 1.00 1.02 2110 THR A O 4
ATOM 5500 N N . GLY A 1 66 ? 7.125 -5.371 -6.392 1.00 0.72 2111 GLY A N 4
ATOM 5501 C CA . GLY A 1 66 ? 7.938 -6.494 -6.821 1.00 0.86 2111 GLY A CA 4
ATOM 5502 C C . GLY A 1 66 ? 7.939 -7.608 -5.793 1.00 0.88 2111 GLY A C 4
ATOM 5503 O O . GLY A 1 66 ? 8.811 -8.479 -5.801 1.00 1.05 2111 GLY A O 4
ATOM 5507 N N . LEU A 1 67 ? 6.962 -7.566 -4.900 1.00 0.84 2112 LEU A N 4
ATOM 5508 C CA . LEU A 1 67 ? 6.813 -8.567 -3.853 1.00 0.92 2112 LEU A CA 4
ATOM 5509 C C . LEU A 1 67 ? 5.908 -9.699 -4.309 1.00 0.80 2112 LEU A C 4
ATOM 5510 O O . LEU A 1 67 ? 5.555 -9.799 -5.488 1.00 0.97 2112 LEU A O 4
ATOM 5526 N N . ASP A 1 68 ? 5.544 -10.546 -3.362 1.00 0.77 2113 ASP A N 4
ATOM 5527 C CA . ASP A 1 68 ? 4.654 -11.662 -3.623 1.00 0.77 2113 ASP A CA 4
ATOM 5528 C C . ASP A 1 68 ? 3.307 -11.414 -2.958 1.00 0.92 2113 ASP A C 4
ATOM 5529 O O . ASP A 1 68 ? 3.251 -11.018 -1.793 1.00 1.14 2113 ASP A O 4
ATOM 5538 N N . LEU A 1 69 ? 2.235 -11.659 -3.705 1.00 1.05 2114 LEU A N 4
ATOM 5539 C CA . LEU A 1 69 ? 0.885 -11.262 -3.309 1.00 1.34 2114 LEU A CA 4
ATOM 5540 C C . LEU A 1 69 ? 0.365 -12.038 -2.096 1.00 1.00 2114 LEU A C 4
ATOM 5541 O O . LEU A 1 69 ? 0.089 -13.235 -2.184 1.00 1.04 2114 LEU A O 4
ATOM 5557 N N . PRO A 1 70 ? 0.237 -11.362 -0.941 1.00 0.85 2115 PRO A N 4
ATOM 5558 C CA . PRO A 1 70 ? -0.393 -11.926 0.241 1.00 0.64 2115 PRO A CA 4
ATOM 5559 C C . PRO A 1 70 ? -1.884 -11.610 0.296 1.00 0.57 2115 PRO A C 4
ATOM 5560 O O . PRO A 1 70 ? -2.276 -10.445 0.230 1.00 0.58 2115 PRO A O 4
ATOM 5571 N N . PRO A 1 71 ? -2.739 -12.626 0.440 1.00 0.57 2116 PRO A N 4
ATOM 5572 C CA . PRO A 1 71 ? -4.187 -12.421 0.529 1.00 0.62 2116 PRO A CA 4
ATOM 5573 C C . PRO A 1 71 ? -4.589 -11.703 1.817 1.00 0.58 2116 PRO A C 4
ATOM 5574 O O . PRO A 1 71 ? -5.728 -11.266 1.971 1.00 0.68 2116 PRO A O 4
ATOM 5585 N N . THR A 1 72 ? -3.631 -11.556 2.720 1.00 0.54 2117 THR A N 4
ATOM 5586 C CA . THR A 1 72 ? -3.892 -11.004 4.039 1.00 0.59 2117 THR A CA 4
ATOM 5587 C C . THR A 1 72 ? -3.465 -9.543 4.135 1.00 0.50 2117 THR A C 4
ATOM 5588 O O . THR A 1 72 ? -3.587 -8.923 5.189 1.00 0.54 2117 THR A O 4
ATOM 5599 N N . LEU A 1 73 ? -2.983 -9.004 3.021 1.00 0.45 2118 LEU A N 4
ATOM 5600 C CA . LEU A 1 73 ? -2.447 -7.645 2.965 1.00 0.45 2118 LEU A CA 4
ATOM 5601 C C . LEU A 1 73 ? -3.400 -6.624 3.599 1.00 0.41 2118 LEU A C 4
ATOM 5602 O O . LEU A 1 73 ? -3.119 -6.075 4.665 1.00 0.43 2118 LEU A O 4
ATOM 5618 N N . ILE A 1 74 ? -4.530 -6.383 2.943 1.00 0.38 2119 ILE A N 4
ATOM 5619 C CA . ILE A 1 74 ? -5.503 -5.406 3.425 1.00 0.40 2119 ILE A CA 4
ATOM 5620 C C . ILE A 1 74 ? -6.311 -5.991 4.580 1.00 0.42 2119 ILE A C 4
ATOM 5621 O O . ILE A 1 74 ? -6.949 -5.272 5.344 1.00 0.50 2119 ILE A O 4
ATOM 5637 N N . PHE A 1 75 ? -6.252 -7.307 4.713 1.00 0.46 2120 PHE A N 4
ATOM 5638 C CA . PHE A 1 75 ? -6.980 -8.011 5.752 1.00 0.53 2120 PHE A CA 4
ATOM 5639 C C . PHE A 1 75 ? -6.356 -7.741 7.115 1.00 0.52 2120 PHE A C 4
ATOM 5640 O O . PHE A 1 75 ? -7.055 -7.606 8.120 1.00 0.60 2120 PHE A O 4
ATOM 5657 N N . ASP A 1 76 ? -5.035 -7.666 7.139 1.00 0.48 2121 ASP A N 4
ATOM 5658 C CA . ASP A 1 76 ? -4.300 -7.484 8.376 1.00 0.49 2121 ASP A CA 4
ATOM 5659 C C . ASP A 1 76 ? -3.959 -6.027 8.634 1.00 0.45 2121 ASP A C 4
ATOM 5660 O O . ASP A 1 76 ? -3.905 -5.593 9.784 1.00 0.51 2121 ASP A O 4
ATOM 5669 N N . HIS A 1 77 ? -3.714 -5.269 7.574 1.00 0.38 2122 HIS A N 4
ATOM 5670 C CA . HIS A 1 77 ? -3.209 -3.908 7.736 1.00 0.37 2122 HIS A CA 4
ATOM 5671 C C . HIS A 1 77 ? -3.966 -2.916 6.866 1.00 0.34 2122 HIS A C 4
ATOM 5672 O O . HIS A 1 77 ? -3.360 -2.306 5.987 1.00 0.32 2122 HIS A O 4
ATOM 5687 N N . PRO A 1 78 ? -5.278 -2.706 7.044 1.00 0.36 2123 PRO A N 4
ATOM 5688 C CA . PRO A 1 78 ? -5.931 -1.700 6.241 1.00 0.34 2123 PRO A CA 4
ATOM 5689 C C . PRO A 1 78 ? -5.722 -0.307 6.825 1.00 0.32 2123 PRO A C 4
ATOM 5690 O O . PRO A 1 78 ? -6.374 0.090 7.791 1.00 0.36 2123 PRO A O 4
ATOM 5701 N N . THR A 1 79 ? -4.824 0.435 6.193 1.00 0.27 2124 THR A N 4
ATOM 5702 C CA . THR A 1 79 ? -4.584 1.845 6.473 1.00 0.23 2124 THR A CA 4
ATOM 5703 C C . THR A 1 79 ? -3.515 2.360 5.508 1.00 0.22 2124 THR A C 4
ATOM 5704 O O . THR A 1 79 ? -2.574 1.624 5.204 1.00 0.26 2124 THR A O 4
ATOM 5715 N N . PRO A 1 80 ? -3.619 3.596 5.007 1.00 0.19 2125 PRO A N 4
ATOM 5716 C CA . PRO A 1 80 ? -2.639 4.130 4.053 1.00 0.18 2125 PRO A CA 4
ATOM 5717 C C . PRO A 1 80 ? -1.229 4.153 4.642 1.00 0.17 2125 PRO A C 4
ATOM 5718 O O . PRO A 1 80 ? -0.298 3.558 4.089 1.00 0.20 2125 PRO A O 4
ATOM 5729 N N . HIS A 1 81 ? -1.093 4.813 5.788 1.00 0.23 2126 HIS A N 4
ATOM 5730 C CA . HIS A 1 81 ? 0.195 4.946 6.462 1.00 0.31 2126 HIS A CA 4
ATOM 5731 C C . HIS A 1 81 ? 0.731 3.593 6.923 1.00 0.29 2126 HIS A C 4
ATOM 5732 O O . HIS A 1 81 ? 1.931 3.333 6.839 1.00 0.32 2126 HIS A O 4
ATOM 5747 N N . ALA A 1 82 ? -0.159 2.744 7.416 1.00 0.28 2127 ALA A N 4
ATOM 5748 C CA . ALA A 1 82 ? 0.233 1.445 7.945 1.00 0.29 2127 ALA A CA 4
ATOM 5749 C C . ALA A 1 82 ? 0.861 0.573 6.869 1.00 0.26 2127 ALA A C 4
ATOM 5750 O O . ALA A 1 82 ? 1.896 -0.057 7.091 1.00 0.30 2127 ALA A O 4
ATOM 5757 N N . LEU A 1 83 ? 0.232 0.542 5.699 1.00 0.22 2128 LEU A N 4
ATOM 5758 C CA . LEU A 1 83 ? 0.767 -0.205 4.572 1.00 0.21 2128 LEU A CA 4
ATOM 5759 C C . LEU A 1 83 ? 2.150 0.301 4.191 1.00 0.21 2128 LEU A C 4
ATOM 5760 O O . LEU A 1 83 ? 3.020 -0.489 3.839 1.00 0.23 2128 LEU A O 4
ATOM 5776 N N . THR A 1 84 ? 2.354 1.614 4.277 1.00 0.21 2129 THR A N 4
ATOM 5777 C CA . THR A 1 84 ? 3.657 2.199 3.989 1.00 0.24 2129 THR A CA 4
ATOM 5778 C C . THR A 1 84 ? 4.735 1.526 4.820 1.00 0.25 2129 THR A C 4
ATOM 5779 O O . THR A 1 84 ? 5.799 1.178 4.318 1.00 0.33 2129 THR A O 4
ATOM 5790 N N . GLN A 1 85 ? 4.424 1.323 6.082 1.00 0.25 2130 GLN A N 4
ATOM 5791 C CA . GLN A 1 85 ? 5.353 0.723 7.021 1.00 0.28 2130 GLN A CA 4
ATOM 5792 C C . GLN A 1 85 ? 5.589 -0.746 6.684 1.00 0.23 2130 GLN A C 4
ATOM 5793 O O . GLN A 1 85 ? 6.735 -1.188 6.577 1.00 0.22 2130 GLN A O 4
ATOM 5807 N N . HIS A 1 86 ? 4.500 -1.493 6.500 1.00 0.25 2131 HIS A N 4
ATOM 5808 C CA . HIS A 1 86 ? 4.589 -2.911 6.153 1.00 0.27 2131 HIS A CA 4
ATOM 5809 C C . HIS A 1 86 ? 5.384 -3.098 4.874 1.00 0.26 2131 HIS A C 4
ATOM 5810 O O . HIS A 1 86 ? 6.353 -3.856 4.834 1.00 0.30 2131 HIS A O 4
ATOM 5825 N N . LEU A 1 87 ? 4.960 -2.402 3.833 1.00 0.27 2132 LEU A N 4
ATOM 5826 C CA . LEU A 1 87 ? 5.604 -2.496 2.533 1.00 0.33 2132 LEU A CA 4
ATOM 5827 C C . LEU A 1 87 ? 7.055 -2.035 2.609 1.00 0.35 2132 LEU A C 4
ATOM 5828 O O . LEU A 1 87 ? 7.925 -2.611 1.961 1.00 0.47 2132 LEU A O 4
ATOM 5844 N N . HIS A 1 88 ? 7.324 -1.020 3.425 1.00 0.28 2133 HIS A N 4
ATOM 5845 C CA . HIS A 1 88 ? 8.683 -0.509 3.569 1.00 0.34 2133 HIS A CA 4
ATOM 5846 C C . HIS A 1 88 ? 9.603 -1.592 4.115 1.00 0.38 2133 HIS A C 4
ATOM 5847 O O . HIS A 1 88 ? 10.772 -1.673 3.736 1.00 0.55 2133 HIS A O 4
ATOM 5862 N N . THR A 1 89 ? 9.066 -2.427 4.989 1.00 0.32 2134 THR A N 4
ATOM 5863 C CA . THR A 1 89 ? 9.821 -3.533 5.544 1.00 0.43 2134 THR A CA 4
ATOM 5864 C C . THR A 1 89 ? 9.995 -4.640 4.504 1.00 0.51 2134 THR A C 4
ATOM 5865 O O . THR A 1 89 ? 11.064 -5.226 4.387 1.00 0.66 2134 THR A O 4
ATOM 5876 N N . ARG A 1 90 ? 8.941 -4.903 3.738 1.00 0.52 2135 ARG A N 4
ATOM 5877 C CA . ARG A 1 90 ? 8.953 -5.941 2.718 1.00 0.71 2135 ARG A CA 4
ATOM 5878 C C . ARG A 1 90 ? 10.100 -5.752 1.730 1.00 0.88 2135 ARG A C 4
ATOM 5879 O O . ARG A 1 90 ? 10.864 -6.678 1.461 1.00 1.12 2135 ARG A O 4
ATOM 5900 N N . LEU A 1 91 ? 10.206 -4.544 1.196 1.00 0.92 2136 LEU A N 4
ATOM 5901 C CA . LEU A 1 91 ? 11.208 -4.219 0.196 1.00 1.20 2136 LEU A CA 4
ATOM 5902 C C . LEU A 1 91 ? 12.621 -4.260 0.767 1.00 1.16 2136 LEU A C 4
ATOM 5903 O O . LEU A 1 91 ? 13.541 -4.746 0.111 1.00 1.43 2136 LEU A O 4
ATOM 5919 N N . THR A 1 92 ? 12.796 -3.775 1.987 1.00 0.96 2137 THR A N 4
ATOM 5920 C CA . THR A 1 92 ? 14.110 -3.794 2.616 1.00 1.08 2137 THR A CA 4
ATOM 5921 C C . THR A 1 92 ? 14.487 -5.223 3.000 1.00 1.17 2137 THR A C 4
ATOM 5922 O O . THR A 1 92 ? 15.664 -5.578 3.069 1.00 1.41 2137 THR A O 4
ATOM 5933 N N . GLN A 1 93 ? 13.466 -6.041 3.225 1.00 1.17 2138 GLN A N 4
ATOM 5934 C CA . GLN A 1 93 ? 13.634 -7.458 3.481 1.00 1.45 2138 GLN A CA 4
ATOM 5935 C C . GLN A 1 93 ? 13.804 -8.233 2.175 1.00 1.71 2138 GLN A C 4
ATOM 5936 O O . GLN A 1 93 ? 13.927 -9.458 2.178 1.00 2.00 2138 GLN A O 4
ATOM 5950 N N . SER A 1 94 ? 13.792 -7.513 1.063 1.00 1.82 2139 SER A N 4
ATOM 5951 C CA . SER A 1 94 ? 14.002 -8.110 -0.245 1.00 2.34 2139 SER A CA 4
ATOM 5952 C C . SER A 1 94 ? 15.300 -7.588 -0.849 1.00 2.85 2139 SER A C 4
ATOM 5953 O O . SER A 1 94 ? 15.386 -7.321 -2.049 1.00 3.41 2139 SER A O 4
ATOM 5961 N N . HIS A 1 95 ? 16.308 -7.447 -0.004 1.00 3.20 2140 HIS A N 4
ATOM 5962 C CA . HIS A 1 95 ? 17.600 -6.935 -0.426 1.00 4.12 2140 HIS A CA 4
ATOM 5963 C C . HIS A 1 95 ? 18.365 -8.005 -1.194 1.00 4.36 2140 HIS A C 4
ATOM 5964 O O . HIS A 1 95 ? 18.502 -7.874 -2.425 1.00 4.66 2140 HIS A O 4
ATOM 6045 N N . GLY A 1 1 ? 17.467 -7.300 -5.750 1.00 6.58 2046 GLY A N 5
ATOM 6046 C CA . GLY A 1 1 ? 16.326 -7.004 -4.852 1.00 6.00 2046 GLY A CA 5
ATOM 6047 C C . GLY A 1 1 ? 15.193 -6.322 -5.585 1.00 4.95 2046 GLY A C 5
ATOM 6048 O O . GLY A 1 1 ? 15.010 -6.528 -6.786 1.00 5.03 2046 GLY A O 5
ATOM 6054 N N . SER A 1 2 ? 14.432 -5.513 -4.868 1.00 4.27 2047 SER A N 5
ATOM 6055 C CA . SER A 1 2 ? 13.342 -4.763 -5.466 1.00 3.35 2047 SER A CA 5
ATOM 6056 C C . SER A 1 2 ? 13.609 -3.262 -5.365 1.00 3.13 2047 SER A C 5
ATOM 6057 O O . SER A 1 2 ? 12.785 -2.510 -4.857 1.00 3.47 2047 SER A O 5
ATOM 6065 N N . HIS A 1 3 ? 14.758 -2.829 -5.878 1.00 3.12 2048 HIS A N 5
ATOM 6066 C CA . HIS A 1 3 ? 15.177 -1.421 -5.800 1.00 3.29 2048 HIS A CA 5
ATOM 6067 C C . HIS A 1 3 ? 14.390 -0.537 -6.771 1.00 2.68 2048 HIS A C 5
ATOM 6068 O O . HIS A 1 3 ? 14.862 0.523 -7.181 1.00 3.15 2048 HIS A O 5
ATOM 6083 N N . MET A 1 4 ? 13.205 -1.008 -7.134 1.00 2.16 2049 MET A N 5
ATOM 6084 C CA . MET A 1 4 ? 12.315 -0.358 -8.096 1.00 2.54 2049 MET A CA 5
ATOM 6085 C C . MET A 1 4 ? 12.259 1.164 -7.966 1.00 3.09 2049 MET A C 5
ATOM 6086 O O . MET A 1 4 ? 12.827 1.893 -8.780 1.00 3.75 2049 MET A O 5
ATOM 6100 N N . ARG A 1 5 ? 11.583 1.635 -6.942 1.00 3.38 2050 ARG A N 5
ATOM 6101 C CA . ARG A 1 5 ? 11.335 3.061 -6.778 1.00 4.33 2050 ARG A CA 5
ATOM 6102 C C . ARG A 1 5 ? 12.048 3.641 -5.563 1.00 4.19 2050 ARG A C 5
ATOM 6103 O O . ARG A 1 5 ? 11.954 4.839 -5.298 1.00 4.88 2050 ARG A O 5
ATOM 6124 N N . LEU A 1 6 ? 12.753 2.802 -4.822 1.00 3.64 2051 LEU A N 5
ATOM 6125 C CA . LEU A 1 6 ? 13.362 3.246 -3.574 1.00 3.84 2051 LEU A CA 5
ATOM 6126 C C . LEU A 1 6 ? 14.872 3.078 -3.588 1.00 3.17 2051 LEU A C 5
ATOM 6127 O O . LEU A 1 6 ? 15.503 3.021 -2.531 1.00 3.42 2051 LEU A O 5
ATOM 6143 N N . ASN A 1 7 ? 15.456 3.007 -4.772 1.00 2.84 2052 ASN A N 5
ATOM 6144 C CA . ASN A 1 7 ? 16.891 2.804 -4.879 1.00 3.03 2052 ASN A CA 5
ATOM 6145 C C . ASN A 1 7 ? 17.631 4.046 -4.400 1.00 2.88 2052 ASN A C 5
ATOM 6146 O O . ASN A 1 7 ? 17.493 5.123 -4.975 1.00 2.92 2052 ASN A O 5
ATOM 6157 N N . GLY A 1 8 ? 18.409 3.885 -3.337 1.00 3.23 2053 GLY A N 5
ATOM 6158 C CA . GLY A 1 8 ? 19.166 4.993 -2.786 1.00 3.43 2053 GLY A CA 5
ATOM 6159 C C . GLY A 1 8 ? 18.310 5.944 -1.969 1.00 2.89 2053 GLY A C 5
ATOM 6160 O O . GLY A 1 8 ? 18.761 7.024 -1.590 1.00 2.97 2053 GLY A O 5
ATOM 6164 N N . LEU A 1 9 ? 17.074 5.547 -1.695 1.00 2.44 2054 LEU A N 5
ATOM 6165 C CA . LEU A 1 9 ? 16.149 6.381 -0.943 1.00 2.06 2054 LEU A CA 5
ATOM 6166 C C . LEU A 1 9 ? 16.344 6.198 0.554 1.00 1.93 2054 LEU A C 5
ATOM 6167 O O . LEU A 1 9 ? 16.643 5.100 1.027 1.00 2.10 2054 LEU A O 5
ATOM 6183 N N . SER A 1 10 ? 16.178 7.287 1.286 1.00 1.75 2055 SER A N 5
ATOM 6184 C CA . SER A 1 10 ? 16.285 7.270 2.736 1.00 1.71 2055 SER A CA 5
ATOM 6185 C C . SER A 1 10 ? 14.953 6.817 3.333 1.00 1.44 2055 SER A C 5
ATOM 6186 O O . SER A 1 10 ? 13.902 7.116 2.769 1.00 1.25 2055 SER A O 5
ATOM 6194 N N . PRO A 1 11 ? 14.984 6.080 4.461 1.00 1.48 2056 PRO A N 5
ATOM 6195 C CA . PRO A 1 11 ? 13.789 5.514 5.110 1.00 1.29 2056 PRO A CA 5
ATOM 6196 C C . PRO A 1 11 ? 12.559 6.427 5.085 1.00 1.09 2056 PRO A C 5
ATOM 6197 O O . PRO A 1 11 ? 11.474 5.998 4.682 1.00 0.87 2056 PRO A O 5
ATOM 6208 N N . GLN A 1 12 ? 12.733 7.679 5.490 1.00 1.22 2057 GLN A N 5
ATOM 6209 C CA . GLN A 1 12 ? 11.646 8.627 5.543 1.00 1.17 2057 GLN A CA 5
ATOM 6210 C C . GLN A 1 12 ? 11.125 8.938 4.140 1.00 1.01 2057 GLN A C 5
ATOM 6211 O O . GLN A 1 12 ? 9.918 8.952 3.904 1.00 0.95 2057 GLN A O 5
ATOM 6225 N N . GLN A 1 13 ? 12.051 9.160 3.212 1.00 1.07 2058 GLN A N 5
ATOM 6226 C CA . GLN A 1 13 ? 11.708 9.457 1.826 1.00 1.08 2058 GLN A CA 5
ATOM 6227 C C . GLN A 1 13 ? 10.921 8.307 1.212 1.00 0.89 2058 GLN A C 5
ATOM 6228 O O . GLN A 1 13 ? 10.016 8.513 0.401 1.00 0.84 2058 GLN A O 5
ATOM 6242 N N . GLN A 1 14 ? 11.269 7.096 1.621 1.00 0.87 2059 GLN A N 5
ATOM 6243 C CA . GLN A 1 14 ? 10.616 5.899 1.122 1.00 0.75 2059 GLN A CA 5
ATOM 6244 C C . GLN A 1 14 ? 9.160 5.858 1.561 1.00 0.58 2059 GLN A C 5
ATOM 6245 O O . GLN A 1 14 ? 8.277 5.556 0.762 1.00 0.54 2059 GLN A O 5
ATOM 6259 N N . GLN A 1 15 ? 8.909 6.168 2.832 1.00 0.54 2060 GLN A N 5
ATOM 6260 C CA . GLN A 1 15 ? 7.547 6.205 3.344 1.00 0.45 2060 GLN A CA 5
ATOM 6261 C C . GLN A 1 15 ? 6.688 7.174 2.549 1.00 0.44 2060 GLN A C 5
ATOM 6262 O O . GLN A 1 15 ? 5.532 6.886 2.272 1.00 0.42 2060 GLN A O 5
ATOM 6276 N N . GLN A 1 16 ? 7.261 8.311 2.176 1.00 0.58 2061 GLN A N 5
ATOM 6277 C CA . GLN A 1 16 ? 6.543 9.306 1.381 1.00 0.61 2061 GLN A CA 5
ATOM 6278 C C . GLN A 1 16 ? 6.055 8.681 0.088 1.00 0.51 2061 GLN A C 5
ATOM 6279 O O . GLN A 1 16 ? 4.890 8.817 -0.295 1.00 0.45 2061 GLN A O 5
ATOM 6293 N N . THR A 1 17 ? 6.974 8.000 -0.568 1.00 0.53 2062 THR A N 5
ATOM 6294 C CA . THR A 1 17 ? 6.676 7.257 -1.787 1.00 0.50 2062 THR A CA 5
ATOM 6295 C C . THR A 1 17 ? 5.524 6.278 -1.567 1.00 0.39 2062 THR A C 5
ATOM 6296 O O . THR A 1 17 ? 4.486 6.367 -2.219 1.00 0.42 2062 THR A O 5
ATOM 6307 N N . LEU A 1 18 ? 5.721 5.358 -0.640 1.00 0.37 2063 LEU A N 5
ATOM 6308 C CA . LEU A 1 18 ? 4.753 4.323 -0.342 1.00 0.29 2063 LEU A CA 5
ATOM 6309 C C . LEU A 1 18 ? 3.414 4.896 0.112 1.00 0.22 2063 LEU A C 5
ATOM 6310 O O . LEU A 1 18 ? 2.364 4.370 -0.250 1.00 0.21 2063 LEU A O 5
ATOM 6326 N N . ALA A 1 19 ? 3.454 5.980 0.880 1.00 0.25 2064 ALA A N 5
ATOM 6327 C CA . ALA A 1 19 ? 2.241 6.654 1.333 1.00 0.27 2064 ALA A CA 5
ATOM 6328 C C . ALA A 1 19 ? 1.466 7.230 0.155 1.00 0.25 2064 ALA A C 5
ATOM 6329 O O . ALA A 1 19 ? 0.248 7.404 0.216 1.00 0.30 2064 ALA A O 5
ATOM 6336 N N . THR A 1 20 ? 2.179 7.520 -0.919 1.00 0.24 2065 THR A N 5
ATOM 6337 C CA . THR A 1 20 ? 1.558 8.020 -2.129 1.00 0.27 2065 THR A CA 5
ATOM 6338 C C . THR A 1 20 ? 1.107 6.847 -2.990 1.00 0.24 2065 THR A C 5
ATOM 6339 O O . THR A 1 20 ? 0.056 6.895 -3.627 1.00 0.29 2065 THR A O 5
ATOM 6350 N N . LEU A 1 21 ? 1.910 5.787 -2.977 1.00 0.21 2066 LEU A N 5
ATOM 6351 C CA . LEU A 1 21 ? 1.588 4.555 -3.682 1.00 0.21 2066 LEU A CA 5
ATOM 6352 C C . LEU A 1 21 ? 0.265 3.983 -3.210 1.00 0.18 2066 LEU A C 5
ATOM 6353 O O . LEU A 1 21 ? -0.668 3.849 -3.986 1.00 0.20 2066 LEU A O 5
ATOM 6369 N N . VAL A 1 22 ? 0.207 3.634 -1.937 1.00 0.17 2067 VAL A N 5
ATOM 6370 C CA . VAL A 1 22 ? -0.989 3.040 -1.347 1.00 0.18 2067 VAL A CA 5
ATOM 6371 C C . VAL A 1 22 ? -2.215 3.930 -1.562 1.00 0.19 2067 VAL A C 5
ATOM 6372 O O . VAL A 1 22 ? -3.313 3.436 -1.823 1.00 0.22 2067 VAL A O 5
ATOM 6385 N N . ALA A 1 23 ? -2.018 5.236 -1.468 1.00 0.19 2068 ALA A N 5
ATOM 6386 C CA . ALA A 1 23 ? -3.079 6.183 -1.758 1.00 0.23 2068 ALA A CA 5
ATOM 6387 C C . ALA A 1 23 ? -3.503 6.081 -3.218 1.00 0.23 2068 ALA A C 5
ATOM 6388 O O . ALA A 1 23 ? -4.684 5.935 -3.518 1.00 0.29 2068 ALA A O 5
ATOM 6395 N N . ALA A 1 24 ? -2.537 6.140 -4.127 1.00 0.20 2069 ALA A N 5
ATOM 6396 C CA . ALA A 1 24 ? -2.823 6.011 -5.548 1.00 0.22 2069 ALA A CA 5
ATOM 6397 C C . ALA A 1 24 ? -3.433 4.655 -5.844 1.00 0.23 2069 ALA A C 5
ATOM 6398 O O . ALA A 1 24 ? -4.292 4.522 -6.709 1.00 0.29 2069 ALA A O 5
ATOM 6405 N N . ALA A 1 25 ? -2.992 3.658 -5.099 1.00 0.21 2070 ALA A N 5
ATOM 6406 C CA . ALA A 1 25 ? -3.513 2.317 -5.219 1.00 0.24 2070 ALA A CA 5
ATOM 6407 C C . ALA A 1 25 ? -4.996 2.289 -4.870 1.00 0.26 2070 ALA A C 5
ATOM 6408 O O . ALA A 1 25 ? -5.822 1.896 -5.689 1.00 0.34 2070 ALA A O 5
ATOM 6415 N N . THR A 1 26 ? -5.337 2.772 -3.677 1.00 0.24 2071 THR A N 5
ATOM 6416 C CA . THR A 1 26 ? -6.711 2.716 -3.196 1.00 0.28 2071 THR A CA 5
ATOM 6417 C C . THR A 1 26 ? -7.601 3.661 -3.989 1.00 0.31 2071 THR A C 5
ATOM 6418 O O . THR A 1 26 ? -8.785 3.392 -4.210 1.00 0.37 2071 THR A O 5
ATOM 6429 N N . ALA A 1 27 ? -7.020 4.753 -4.445 1.00 0.31 2072 ALA A N 5
ATOM 6430 C CA . ALA A 1 27 ? -7.753 5.706 -5.249 1.00 0.40 2072 ALA A CA 5
ATOM 6431 C C . ALA A 1 27 ? -8.029 5.142 -6.637 1.00 0.42 2072 ALA A C 5
ATOM 6432 O O . ALA A 1 27 ? -8.935 5.591 -7.321 1.00 0.54 2072 ALA A O 5
ATOM 6439 N N . THR A 1 28 ? -7.247 4.149 -7.037 1.00 0.36 2073 THR A N 5
ATOM 6440 C CA . THR A 1 28 ? -7.455 3.478 -8.314 1.00 0.40 2073 THR A CA 5
ATOM 6441 C C . THR A 1 28 ? -8.536 2.405 -8.201 1.00 0.29 2073 THR A C 5
ATOM 6442 O O . THR A 1 28 ? -9.375 2.258 -9.093 1.00 0.34 2073 THR A O 5
ATOM 6453 N N . VAL A 1 29 ? -8.527 1.672 -7.092 1.00 0.20 2074 VAL A N 5
ATOM 6454 C CA . VAL A 1 29 ? -9.484 0.585 -6.890 1.00 0.22 2074 VAL A CA 5
ATOM 6455 C C . VAL A 1 29 ? -10.895 1.153 -6.766 1.00 0.27 2074 VAL A C 5
ATOM 6456 O O . VAL A 1 29 ? -11.859 0.603 -7.301 1.00 0.41 2074 VAL A O 5
ATOM 6469 N N . LEU A 1 30 ? -10.995 2.264 -6.056 1.00 0.27 2075 LEU A N 5
ATOM 6470 C CA . LEU A 1 30 ? -12.273 2.935 -5.856 1.00 0.37 2075 LEU A CA 5
ATOM 6471 C C . LEU A 1 30 ? -12.542 3.981 -6.936 1.00 0.42 2075 LEU A C 5
ATOM 6472 O O . LEU A 1 30 ? -13.686 4.146 -7.356 1.00 1.24 2075 LEU A O 5
ATOM 6488 N N . GLY A 1 31 ? -11.502 4.672 -7.391 1.00 1.16 2076 GLY A N 5
ATOM 6489 C CA . GLY A 1 31 ? -11.687 5.751 -8.352 1.00 1.30 2076 GLY A CA 5
ATOM 6490 C C . GLY A 1 31 ? -12.586 6.837 -7.798 1.00 0.86 2076 GLY A C 5
ATOM 6491 O O . GLY A 1 31 ? -13.778 6.880 -8.112 1.00 1.11 2076 GLY A O 5
ATOM 6495 N N . HIS A 1 32 ? -12.026 7.717 -6.973 1.00 0.88 2077 HIS A N 5
ATOM 6496 C CA . HIS A 1 32 ? -12.856 8.647 -6.212 1.00 0.79 2077 HIS A CA 5
ATOM 6497 C C . HIS A 1 32 ? -12.053 9.751 -5.518 1.00 1.18 2077 HIS A C 5
ATOM 6498 O O . HIS A 1 32 ? -12.641 10.621 -4.880 1.00 2.09 2077 HIS A O 5
ATOM 6513 N N . HIS A 1 33 ? -10.729 9.727 -5.614 1.00 1.15 2078 HIS A N 5
ATOM 6514 C CA . HIS A 1 33 ? -9.929 10.632 -4.798 1.00 1.82 2078 HIS A CA 5
ATOM 6515 C C . HIS A 1 33 ? -8.528 10.813 -5.356 1.00 1.20 2078 HIS A C 5
ATOM 6516 O O . HIS A 1 33 ? -7.910 9.863 -5.818 1.00 1.46 2078 HIS A O 5
ATOM 6531 N N . THR A 1 34 ? -8.041 12.045 -5.311 1.00 1.12 2079 THR A N 5
ATOM 6532 C CA . THR A 1 34 ? -6.659 12.335 -5.648 1.00 0.78 2079 THR A CA 5
ATOM 6533 C C . THR A 1 34 ? -5.738 11.719 -4.597 1.00 0.67 2079 THR A C 5
ATOM 6534 O O . THR A 1 34 ? -5.836 12.040 -3.412 1.00 0.86 2079 THR A O 5
ATOM 6545 N N . PRO A 1 35 ? -4.840 10.819 -5.027 1.00 0.48 2080 PRO A N 5
ATOM 6546 C CA . PRO A 1 35 ? -3.948 10.072 -4.127 1.00 0.48 2080 PRO A CA 5
ATOM 6547 C C . PRO A 1 35 ? -3.124 10.982 -3.224 1.00 0.69 2080 PRO A C 5
ATOM 6548 O O . PRO A 1 35 ? -2.768 10.613 -2.106 1.00 0.70 2080 PRO A O 5
ATOM 6559 N N . GLU A 1 36 ? -2.841 12.177 -3.719 1.00 0.93 2081 GLU A N 5
ATOM 6560 C CA . GLU A 1 36 ? -2.054 13.159 -2.983 1.00 1.22 2081 GLU A CA 5
ATOM 6561 C C . GLU A 1 36 ? -2.800 13.631 -1.740 1.00 1.21 2081 GLU A C 5
ATOM 6562 O O . GLU A 1 36 ? -2.197 14.105 -0.780 1.00 1.32 2081 GLU A O 5
ATOM 6574 N N . SER A 1 37 ? -4.112 13.484 -1.767 1.00 1.13 2082 SER A N 5
ATOM 6575 C CA . SER A 1 37 ? -4.962 14.022 -0.728 1.00 1.23 2082 SER A CA 5
ATOM 6576 C C . SER A 1 37 ? -5.578 12.902 0.125 1.00 0.99 2082 SER A C 5
ATOM 6577 O O . SER A 1 37 ? -6.572 13.109 0.820 1.00 1.06 2082 SER A O 5
ATOM 6585 N N . ILE A 1 38 ? -5.002 11.708 0.058 1.00 0.76 2083 ILE A N 5
ATOM 6586 C CA . ILE A 1 38 ? -5.465 10.603 0.880 1.00 0.55 2083 ILE A CA 5
ATOM 6587 C C . ILE A 1 38 ? -4.769 10.622 2.237 1.00 0.43 2083 ILE A C 5
ATOM 6588 O O . ILE A 1 38 ? -3.544 10.522 2.321 1.00 0.46 2083 ILE A O 5
ATOM 6604 N N . SER A 1 39 ? -5.562 10.773 3.289 1.00 0.38 2084 SER A N 5
ATOM 6605 C CA . SER A 1 39 ? -5.039 10.878 4.642 1.00 0.32 2084 SER A CA 5
ATOM 6606 C C . SER A 1 39 ? -4.591 9.522 5.179 1.00 0.29 2084 SER A C 5
ATOM 6607 O O . SER A 1 39 ? -5.310 8.526 5.082 1.00 0.31 2084 SER A O 5
ATOM 6615 N N . PRO A 1 40 ? -3.384 9.484 5.762 1.00 0.29 2085 PRO A N 5
ATOM 6616 C CA . PRO A 1 40 ? -2.792 8.265 6.328 1.00 0.28 2085 PRO A CA 5
ATOM 6617 C C . PRO A 1 40 ? -3.493 7.792 7.597 1.00 0.28 2085 PRO A C 5
ATOM 6618 O O . PRO A 1 40 ? -3.536 6.593 7.880 1.00 0.33 2085 PRO A O 5
ATOM 6629 N N . ALA A 1 41 ? -4.026 8.741 8.361 1.00 0.30 2086 ALA A N 5
ATOM 6630 C CA . ALA A 1 41 ? -4.691 8.433 9.622 1.00 0.36 2086 ALA A CA 5
ATOM 6631 C C . ALA A 1 41 ? -6.067 7.816 9.395 1.00 0.30 2086 ALA A C 5
ATOM 6632 O O . ALA A 1 41 ? -6.670 7.263 10.319 1.00 0.28 2086 ALA A O 5
ATOM 6639 N N . THR A 1 42 ? -6.561 7.914 8.171 1.00 0.32 2087 THR A N 5
ATOM 6640 C CA . THR A 1 42 ? -7.857 7.362 7.833 1.00 0.28 2087 THR A CA 5
ATOM 6641 C C . THR A 1 42 ? -7.761 5.859 7.615 1.00 0.24 2087 THR A C 5
ATOM 6642 O O . THR A 1 42 ? -6.694 5.323 7.325 1.00 0.28 2087 THR A O 5
ATOM 6653 N N . ALA A 1 43 ? -8.888 5.198 7.755 1.00 0.23 2088 ALA A N 5
ATOM 6654 C CA . ALA A 1 43 ? -8.976 3.765 7.571 1.00 0.25 2088 ALA A CA 5
ATOM 6655 C C . ALA A 1 43 ? -9.535 3.464 6.194 1.00 0.22 2088 ALA A C 5
ATOM 6656 O O . ALA A 1 43 ? -10.352 4.224 5.678 1.00 0.25 2088 ALA A O 5
ATOM 6663 N N . PHE A 1 44 ? -9.104 2.356 5.599 1.00 0.21 2089 PHE A N 5
ATOM 6664 C CA . PHE A 1 44 ? -9.630 1.941 4.304 1.00 0.20 2089 PHE A CA 5
ATOM 6665 C C . PHE A 1 44 ? -11.119 1.661 4.412 1.00 0.24 2089 PHE A C 5
ATOM 6666 O O . PHE A 1 44 ? -11.859 1.791 3.440 1.00 0.26 2089 PHE A O 5
ATOM 6683 N N . LYS A 1 45 ? -11.538 1.286 5.613 1.00 0.30 2090 LYS A N 5
ATOM 6684 C CA . LYS A 1 45 ? -12.946 1.158 5.946 1.00 0.40 2090 LYS A CA 5
ATOM 6685 C C . LYS A 1 45 ? -13.684 2.435 5.564 1.00 0.37 2090 LYS A C 5
ATOM 6686 O O . LYS A 1 45 ? -14.670 2.414 4.829 1.00 0.47 2090 LYS A O 5
ATOM 6705 N N . ASP A 1 46 ? -13.176 3.544 6.074 1.00 0.33 2091 ASP A N 5
ATOM 6706 C CA . ASP A 1 46 ? -13.764 4.856 5.844 1.00 0.35 2091 ASP A CA 5
ATOM 6707 C C . ASP A 1 46 ? -13.575 5.307 4.402 1.00 0.33 2091 ASP A C 5
ATOM 6708 O O . ASP A 1 46 ? -14.485 5.873 3.797 1.00 0.39 2091 ASP A O 5
ATOM 6717 N N . LEU A 1 47 ? -12.392 5.053 3.855 1.00 0.30 2092 LEU A N 5
ATOM 6718 C CA . LEU A 1 47 ? -12.048 5.502 2.514 1.00 0.32 2092 LEU A CA 5
ATOM 6719 C C . LEU A 1 47 ? -12.883 4.813 1.433 1.00 0.30 2092 LEU A C 5
ATOM 6720 O O . LEU A 1 47 ? -12.992 5.325 0.319 1.00 0.36 2092 LEU A O 5
ATOM 6736 N N . GLY A 1 48 ? -13.468 3.660 1.754 1.00 0.26 2093 GLY A N 5
ATOM 6737 C CA . GLY A 1 48 ? -14.403 3.032 0.832 1.00 0.26 2093 GLY A CA 5
ATOM 6738 C C . GLY A 1 48 ? -13.989 1.640 0.392 1.00 0.22 2093 GLY A C 5
ATOM 6739 O O . GLY A 1 48 ? -14.576 1.080 -0.532 1.00 0.27 2093 GLY A O 5
ATOM 6743 N N . ILE A 1 49 ? -12.986 1.081 1.044 1.00 0.22 2094 ILE A N 5
ATOM 6744 C CA . ILE A 1 49 ? -12.484 -0.239 0.691 1.00 0.19 2094 ILE A CA 5
ATOM 6745 C C . ILE A 1 49 ? -13.436 -1.339 1.137 1.00 0.18 2094 ILE A C 5
ATOM 6746 O O . ILE A 1 49 ? -13.775 -1.451 2.318 1.00 0.22 2094 ILE A O 5
ATOM 6762 N N . ASP A 1 50 ? -13.879 -2.140 0.179 1.00 0.19 2095 ASP A N 5
ATOM 6763 C CA . ASP A 1 50 ? -14.687 -3.310 0.473 1.00 0.26 2095 ASP A CA 5
ATOM 6764 C C . ASP A 1 50 ? -13.835 -4.554 0.298 1.00 0.21 2095 ASP A C 5
ATOM 6765 O O . ASP A 1 50 ? -12.617 -4.459 0.218 1.00 0.23 2095 ASP A O 5
ATOM 6774 N N . SER A 1 51 ? -14.461 -5.713 0.207 1.00 0.30 2096 SER A N 5
ATOM 6775 C CA . SER A 1 51 ? -13.709 -6.955 0.121 1.00 0.35 2096 SER A CA 5
ATOM 6776 C C . SER A 1 51 ? -13.091 -7.138 -1.258 1.00 0.30 2096 SER A C 5
ATOM 6777 O O . SER A 1 51 ? -11.963 -7.615 -1.394 1.00 0.38 2096 SER A O 5
ATOM 6784 N N . LEU A 1 52 ? -13.832 -6.733 -2.268 1.00 0.29 2097 LEU A N 5
ATOM 6785 C CA . LEU A 1 52 ? -13.416 -6.904 -3.649 1.00 0.35 2097 LEU A CA 5
ATOM 6786 C C . LEU A 1 52 ? -12.308 -5.928 -4.000 1.00 0.26 2097 LEU A C 5
ATOM 6787 O O . LEU A 1 52 ? -11.348 -6.268 -4.680 1.00 0.35 2097 LEU A O 5
ATOM 6803 N N . THR A 1 53 ? -12.444 -4.708 -3.524 1.00 0.19 2098 THR A N 5
ATOM 6804 C CA . THR A 1 53 ? -11.451 -3.685 -3.784 1.00 0.16 2098 THR A CA 5
ATOM 6805 C C . THR A 1 53 ? -10.247 -3.805 -2.859 1.00 0.15 2098 THR A C 5
ATOM 6806 O O . THR A 1 53 ? -9.190 -3.229 -3.125 1.00 0.19 2098 THR A O 5
ATOM 6817 N N . ALA A 1 54 ? -10.398 -4.574 -1.789 1.00 0.15 2099 ALA A N 5
ATOM 6818 C CA . ALA A 1 54 ? -9.283 -4.870 -0.903 1.00 0.19 2099 ALA A CA 5
ATOM 6819 C C . ALA A 1 54 ? -8.188 -5.607 -1.663 1.00 0.22 2099 ALA A C 5
ATOM 6820 O O . ALA A 1 54 ? -7.006 -5.283 -1.546 1.00 0.29 2099 ALA A O 5
ATOM 6827 N N . LEU A 1 55 ? -8.586 -6.586 -2.465 1.00 0.22 2100 LEU A N 5
ATOM 6828 C CA . LEU A 1 55 ? -7.622 -7.357 -3.225 1.00 0.27 2100 LEU A CA 5
ATOM 6829 C C . LEU A 1 55 ? -7.015 -6.496 -4.323 1.00 0.26 2100 LEU A C 5
ATOM 6830 O O . LEU A 1 55 ? -5.815 -6.548 -4.561 1.00 0.29 2100 LEU A O 5
ATOM 6846 N N . GLU A 1 56 ? -7.847 -5.672 -4.947 1.00 0.24 2101 GLU A N 5
ATOM 6847 C CA . GLU A 1 56 ? -7.408 -4.784 -6.016 1.00 0.26 2101 GLU A CA 5
ATOM 6848 C C . GLU A 1 56 ? -6.327 -3.825 -5.537 1.00 0.24 2101 GLU A C 5
ATOM 6849 O O . GLU A 1 56 ? -5.360 -3.564 -6.250 1.00 0.27 2101 GLU A O 5
ATOM 6861 N N . LEU A 1 57 ? -6.495 -3.303 -4.330 1.00 0.21 2102 LEU A N 5
ATOM 6862 C CA . LEU A 1 57 ? -5.532 -2.381 -3.760 1.00 0.22 2102 LEU A CA 5
ATOM 6863 C C . LEU A 1 57 ? -4.171 -3.043 -3.636 1.00 0.24 2102 LEU A C 5
ATOM 6864 O O . LEU A 1 57 ? -3.170 -2.528 -4.140 1.00 0.27 2102 LEU A O 5
ATOM 6880 N N . ARG A 1 58 ? -4.135 -4.192 -2.965 1.00 0.26 2103 ARG A N 5
ATOM 6881 C CA . ARG A 1 58 ? -2.880 -4.891 -2.768 1.00 0.34 2103 ARG A CA 5
ATOM 6882 C C . ARG A 1 58 ? -2.320 -5.327 -4.121 1.00 0.35 2103 ARG A C 5
ATOM 6883 O O . ARG A 1 58 ? -1.113 -5.336 -4.314 1.00 0.43 2103 ARG A O 5
ATOM 6904 N N . ASN A 1 59 ? -3.209 -5.654 -5.064 1.00 0.33 2104 ASN A N 5
ATOM 6905 C CA . ASN A 1 59 ? -2.802 -5.970 -6.430 1.00 0.38 2104 ASN A CA 5
ATOM 6906 C C . ASN A 1 59 ? -1.979 -4.824 -7.008 1.00 0.39 2104 ASN A C 5
ATOM 6907 O O . ASN A 1 59 ? -0.859 -5.022 -7.485 1.00 0.48 2104 ASN A O 5
ATOM 6918 N N . THR A 1 60 ? -2.535 -3.620 -6.926 1.00 0.33 2105 THR A N 5
ATOM 6919 C CA . THR A 1 60 ? -1.902 -2.434 -7.480 1.00 0.39 2105 THR A CA 5
ATOM 6920 C C . THR A 1 60 ? -0.536 -2.176 -6.845 1.00 0.42 2105 THR A C 5
ATOM 6921 O O . THR A 1 60 ? 0.467 -2.029 -7.552 1.00 0.51 2105 THR A O 5
ATOM 6932 N N . LEU A 1 61 ? -0.485 -2.145 -5.518 1.00 0.42 2106 LEU A N 5
ATOM 6933 C CA . LEU A 1 61 ? 0.756 -1.820 -4.828 1.00 0.55 2106 LEU A CA 5
ATOM 6934 C C . LEU A 1 61 ? 1.772 -2.965 -4.907 1.00 0.54 2106 LEU A C 5
ATOM 6935 O O . LEU A 1 61 ? 2.975 -2.733 -4.783 1.00 0.56 2106 LEU A O 5
ATOM 6951 N N . THR A 1 62 ? 1.300 -4.188 -5.139 1.00 0.56 2107 THR A N 5
ATOM 6952 C CA . THR A 1 62 ? 2.198 -5.313 -5.367 1.00 0.62 2107 THR A CA 5
ATOM 6953 C C . THR A 1 62 ? 2.831 -5.208 -6.754 1.00 0.60 2107 THR A C 5
ATOM 6954 O O . THR A 1 62 ? 4.028 -5.437 -6.921 1.00 0.64 2107 THR A O 5
ATOM 6965 N N . HIS A 1 63 ? 2.023 -4.832 -7.744 1.00 0.58 2108 HIS A N 5
ATOM 6966 C CA . HIS A 1 63 ? 2.525 -4.637 -9.103 1.00 0.62 2108 HIS A CA 5
ATOM 6967 C C . HIS A 1 63 ? 3.558 -3.515 -9.136 1.00 0.60 2108 HIS A C 5
ATOM 6968 O O . HIS A 1 63 ? 4.501 -3.552 -9.924 1.00 0.68 2108 HIS A O 5
ATOM 6983 N N . ASN A 1 64 ? 3.374 -2.523 -8.274 1.00 0.57 2109 ASN A N 5
ATOM 6984 C CA . ASN A 1 64 ? 4.307 -1.405 -8.184 1.00 0.64 2109 ASN A CA 5
ATOM 6985 C C . ASN A 1 64 ? 5.623 -1.847 -7.561 1.00 0.66 2109 ASN A C 5
ATOM 6986 O O . ASN A 1 64 ? 6.696 -1.587 -8.101 1.00 0.85 2109 ASN A O 5
ATOM 6997 N N . THR A 1 65 ? 5.527 -2.521 -6.426 1.00 0.65 2110 THR A N 5
ATOM 6998 C CA . THR A 1 65 ? 6.701 -2.908 -5.665 1.00 0.78 2110 THR A CA 5
ATOM 6999 C C . THR A 1 65 ? 7.499 -3.998 -6.376 1.00 0.81 2110 THR A C 5
ATOM 7000 O O . THR A 1 65 ? 8.731 -3.991 -6.362 1.00 1.02 2110 THR A O 5
ATOM 7011 N N . GLY A 1 66 ? 6.793 -4.932 -6.997 1.00 0.72 2111 GLY A N 5
ATOM 7012 C CA . GLY A 1 66 ? 7.449 -5.962 -7.779 1.00 0.86 2111 GLY A CA 5
ATOM 7013 C C . GLY A 1 66 ? 7.566 -7.270 -7.030 1.00 0.88 2111 GLY A C 5
ATOM 7014 O O . GLY A 1 66 ? 7.583 -8.341 -7.635 1.00 1.05 2111 GLY A O 5
ATOM 7018 N N . LEU A 1 67 ? 7.649 -7.181 -5.711 1.00 0.84 2112 LEU A N 5
ATOM 7019 C CA . LEU A 1 67 ? 7.770 -8.361 -4.864 1.00 0.92 2112 LEU A CA 5
ATOM 7020 C C . LEU A 1 67 ? 6.408 -9.003 -4.618 1.00 0.80 2112 LEU A C 5
ATOM 7021 O O . LEU A 1 67 ? 5.408 -8.606 -5.213 1.00 0.97 2112 LEU A O 5
ATOM 7037 N N . ASP A 1 68 ? 6.381 -9.999 -3.748 1.00 0.77 2113 ASP A N 5
ATOM 7038 C CA . ASP A 1 68 ? 5.175 -10.785 -3.526 1.00 0.77 2113 ASP A CA 5
ATOM 7039 C C . ASP A 1 68 ? 4.513 -10.427 -2.206 1.00 0.92 2113 ASP A C 5
ATOM 7040 O O . ASP A 1 68 ? 5.171 -10.367 -1.166 1.00 1.14 2113 ASP A O 5
ATOM 7049 N N . LEU A 1 69 ? 3.212 -10.192 -2.258 1.00 1.05 2114 LEU A N 5
ATOM 7050 C CA . LEU A 1 69 ? 2.448 -9.811 -1.080 1.00 1.34 2114 LEU A CA 5
ATOM 7051 C C . LEU A 1 69 ? 1.279 -10.769 -0.863 1.00 1.00 2114 LEU A C 5
ATOM 7052 O O . LEU A 1 69 ? 0.664 -11.237 -1.821 1.00 1.04 2114 LEU A O 5
ATOM 7068 N N . PRO A 1 70 ? 0.976 -11.078 0.408 1.00 0.85 2115 PRO A N 5
ATOM 7069 C CA . PRO A 1 70 ? -0.089 -12.020 0.779 1.00 0.64 2115 PRO A CA 5
ATOM 7070 C C . PRO A 1 70 ? -1.490 -11.512 0.452 1.00 0.57 2115 PRO A C 5
ATOM 7071 O O . PRO A 1 70 ? -1.745 -10.308 0.452 1.00 0.58 2115 PRO A O 5
ATOM 7082 N N . PRO A 1 71 ? -2.425 -12.445 0.202 1.00 0.57 2116 PRO A N 5
ATOM 7083 C CA . PRO A 1 71 ? -3.834 -12.121 -0.050 1.00 0.62 2116 PRO A CA 5
ATOM 7084 C C . PRO A 1 71 ? -4.543 -11.638 1.213 1.00 0.58 2116 PRO A C 5
ATOM 7085 O O . PRO A 1 71 ? -5.713 -11.260 1.186 1.00 0.68 2116 PRO A O 5
ATOM 7096 N N . THR A 1 72 ? -3.810 -11.644 2.310 1.00 0.54 2117 THR A N 5
ATOM 7097 C CA . THR A 1 72 ? -4.317 -11.210 3.599 1.00 0.59 2117 THR A CA 5
ATOM 7098 C C . THR A 1 72 ? -3.844 -9.795 3.888 1.00 0.50 2117 THR A C 5
ATOM 7099 O O . THR A 1 72 ? -4.089 -9.244 4.956 1.00 0.54 2117 THR A O 5
ATOM 7110 N N . LEU A 1 73 ? -3.151 -9.238 2.905 1.00 0.45 2118 LEU A N 5
ATOM 7111 C CA . LEU A 1 73 ? -2.607 -7.886 2.957 1.00 0.45 2118 LEU A CA 5
ATOM 7112 C C . LEU A 1 73 ? -3.565 -6.886 3.611 1.00 0.41 2118 LEU A C 5
ATOM 7113 O O . LEU A 1 73 ? -3.277 -6.342 4.680 1.00 0.43 2118 LEU A O 5
ATOM 7129 N N . ILE A 1 74 ? -4.707 -6.663 2.971 1.00 0.38 2119 ILE A N 5
ATOM 7130 C CA . ILE A 1 74 ? -5.668 -5.666 3.432 1.00 0.40 2119 ILE A CA 5
ATOM 7131 C C . ILE A 1 74 ? -6.518 -6.226 4.576 1.00 0.42 2119 ILE A C 5
ATOM 7132 O O . ILE A 1 74 ? -7.264 -5.507 5.232 1.00 0.50 2119 ILE A O 5
ATOM 7148 N N . PHE A 1 75 ? -6.370 -7.517 4.825 1.00 0.46 2120 PHE A N 5
ATOM 7149 C CA . PHE A 1 75 ? -7.075 -8.178 5.905 1.00 0.53 2120 PHE A CA 5
ATOM 7150 C C . PHE A 1 75 ? -6.365 -7.913 7.230 1.00 0.52 2120 PHE A C 5
ATOM 7151 O O . PHE A 1 75 ? -7.001 -7.673 8.258 1.00 0.60 2120 PHE A O 5
ATOM 7168 N N . ASP A 1 76 ? -5.039 -7.947 7.187 1.00 0.48 2121 ASP A N 5
ATOM 7169 C CA . ASP A 1 76 ? -4.226 -7.744 8.374 1.00 0.49 2121 ASP A CA 5
ATOM 7170 C C . ASP A 1 76 ? -3.952 -6.271 8.630 1.00 0.45 2121 ASP A C 5
ATOM 7171 O O . ASP A 1 76 ? -4.047 -5.809 9.764 1.00 0.51 2121 ASP A O 5
ATOM 7180 N N . HIS A 1 77 ? -3.612 -5.525 7.585 1.00 0.38 2122 HIS A N 5
ATOM 7181 C CA . HIS A 1 77 ? -3.155 -4.148 7.775 1.00 0.37 2122 HIS A CA 5
ATOM 7182 C C . HIS A 1 77 ? -3.891 -3.172 6.865 1.00 0.34 2122 HIS A C 5
ATOM 7183 O O . HIS A 1 77 ? -3.258 -2.557 6.012 1.00 0.32 2122 HIS A O 5
ATOM 7198 N N . PRO A 1 78 ? -5.214 -2.984 6.983 1.00 0.36 2123 PRO A N 5
ATOM 7199 C CA . PRO A 1 78 ? -5.857 -1.989 6.149 1.00 0.34 2123 PRO A CA 5
ATOM 7200 C C . PRO A 1 78 ? -5.691 -0.587 6.727 1.00 0.32 2123 PRO A C 5
ATOM 7201 O O . PRO A 1 78 ? -6.367 -0.201 7.681 1.00 0.36 2123 PRO A O 5
ATOM 7212 N N . THR A 1 79 ? -4.799 0.172 6.107 1.00 0.27 2124 THR A N 5
ATOM 7213 C CA . THR A 1 79 ? -4.595 1.589 6.387 1.00 0.23 2124 THR A CA 5
ATOM 7214 C C . THR A 1 79 ? -3.537 2.130 5.428 1.00 0.22 2124 THR A C 5
ATOM 7215 O O . THR A 1 79 ? -2.604 1.400 5.089 1.00 0.26 2124 THR A O 5
ATOM 7226 N N . PRO A 1 80 ? -3.641 3.381 4.968 1.00 0.19 2125 PRO A N 5
ATOM 7227 C CA . PRO A 1 80 ? -2.660 3.944 4.036 1.00 0.18 2125 PRO A CA 5
ATOM 7228 C C . PRO A 1 80 ? -1.247 3.936 4.626 1.00 0.17 2125 PRO A C 5
ATOM 7229 O O . PRO A 1 80 ? -0.333 3.309 4.079 1.00 0.20 2125 PRO A O 5
ATOM 7240 N N . HIS A 1 81 ? -1.088 4.604 5.767 1.00 0.23 2126 HIS A N 5
ATOM 7241 C CA . HIS A 1 81 ? 0.209 4.706 6.436 1.00 0.31 2126 HIS A CA 5
ATOM 7242 C C . HIS A 1 81 ? 0.719 3.340 6.887 1.00 0.29 2126 HIS A C 5
ATOM 7243 O O . HIS A 1 81 ? 1.914 3.068 6.817 1.00 0.32 2126 HIS A O 5
ATOM 7258 N N . ALA A 1 82 ? -0.181 2.491 7.354 1.00 0.28 2127 ALA A N 5
ATOM 7259 C CA . ALA A 1 82 ? 0.210 1.189 7.875 1.00 0.29 2127 ALA A CA 5
ATOM 7260 C C . ALA A 1 82 ? 0.754 0.288 6.771 1.00 0.26 2127 ALA A C 5
ATOM 7261 O O . ALA A 1 82 ? 1.749 -0.410 6.969 1.00 0.30 2127 ALA A O 5
ATOM 7268 N N . LEU A 1 83 ? 0.109 0.299 5.609 1.00 0.22 2128 LEU A N 5
ATOM 7269 C CA . LEU A 1 83 ? 0.645 -0.403 4.451 1.00 0.21 2128 LEU A CA 5
ATOM 7270 C C . LEU A 1 83 ? 2.005 0.160 4.073 1.00 0.21 2128 LEU A C 5
ATOM 7271 O O . LEU A 1 83 ? 2.903 -0.583 3.680 1.00 0.23 2128 LEU A O 5
ATOM 7287 N N . THR A 1 84 ? 2.146 1.475 4.208 1.00 0.21 2129 THR A N 5
ATOM 7288 C CA . THR A 1 84 ? 3.423 2.141 3.989 1.00 0.24 2129 THR A CA 5
ATOM 7289 C C . THR A 1 84 ? 4.513 1.490 4.828 1.00 0.25 2129 THR A C 5
ATOM 7290 O O . THR A 1 84 ? 5.616 1.232 4.352 1.00 0.33 2129 THR A O 5
ATOM 7301 N N . GLN A 1 85 ? 4.171 1.191 6.066 1.00 0.25 2130 GLN A N 5
ATOM 7302 C CA . GLN A 1 85 ? 5.104 0.577 6.996 1.00 0.28 2130 GLN A CA 5
ATOM 7303 C C . GLN A 1 85 ? 5.406 -0.847 6.565 1.00 0.23 2130 GLN A C 5
ATOM 7304 O O . GLN A 1 85 ? 6.565 -1.259 6.515 1.00 0.22 2130 GLN A O 5
ATOM 7318 N N . HIS A 1 86 ? 4.356 -1.591 6.243 1.00 0.25 2131 HIS A N 5
ATOM 7319 C CA . HIS A 1 86 ? 4.501 -2.977 5.825 1.00 0.27 2131 HIS A CA 5
ATOM 7320 C C . HIS A 1 86 ? 5.382 -3.077 4.591 1.00 0.26 2131 HIS A C 5
ATOM 7321 O O . HIS A 1 86 ? 6.376 -3.800 4.587 1.00 0.30 2131 HIS A O 5
ATOM 7336 N N . LEU A 1 87 ? 5.008 -2.343 3.554 1.00 0.27 2132 LEU A N 5
ATOM 7337 C CA . LEU A 1 87 ? 5.748 -2.361 2.297 1.00 0.33 2132 LEU A CA 5
ATOM 7338 C C . LEU A 1 87 ? 7.174 -1.857 2.485 1.00 0.35 2132 LEU A C 5
ATOM 7339 O O . LEU A 1 87 ? 8.098 -2.349 1.836 1.00 0.47 2132 LEU A O 5
ATOM 7355 N N . HIS A 1 88 ? 7.355 -0.891 3.380 1.00 0.28 2133 HIS A N 5
ATOM 7356 C CA . HIS A 1 88 ? 8.684 -0.376 3.669 1.00 0.34 2133 HIS A CA 5
ATOM 7357 C C . HIS A 1 88 ? 9.522 -1.486 4.298 1.00 0.38 2133 HIS A C 5
ATOM 7358 O O . HIS A 1 88 ? 10.643 -1.741 3.885 1.00 0.55 2133 HIS A O 5
ATOM 7373 N N . THR A 1 89 ? 8.930 -2.192 5.247 1.00 0.32 2134 THR A N 5
ATOM 7374 C CA . THR A 1 89 ? 9.597 -3.285 5.935 1.00 0.43 2134 THR A CA 5
ATOM 7375 C C . THR A 1 89 ? 9.916 -4.442 4.976 1.00 0.51 2134 THR A C 5
ATOM 7376 O O . THR A 1 89 ? 10.707 -5.320 5.288 1.00 0.66 2134 THR A O 5
ATOM 7387 N N . ARG A 1 90 ? 9.273 -4.474 3.820 1.00 0.52 2135 ARG A N 5
ATOM 7388 C CA . ARG A 1 90 ? 9.510 -5.549 2.873 1.00 0.71 2135 ARG A CA 5
ATOM 7389 C C . ARG A 1 90 ? 10.825 -5.364 2.128 1.00 0.88 2135 ARG A C 5
ATOM 7390 O O . ARG A 1 90 ? 11.773 -6.126 2.330 1.00 1.12 2135 ARG A O 5
ATOM 7411 N N . LEU A 1 91 ? 10.881 -4.351 1.278 1.00 0.92 2136 LEU A N 5
ATOM 7412 C CA . LEU A 1 91 ? 12.033 -4.117 0.440 1.00 1.20 2136 LEU A CA 5
ATOM 7413 C C . LEU A 1 91 ? 13.166 -3.453 1.220 1.00 1.16 2136 LEU A C 5
ATOM 7414 O O . LEU A 1 91 ? 14.337 -3.768 1.023 1.00 1.43 2136 LEU A O 5
ATOM 7430 N N . THR A 1 92 ? 12.812 -2.564 2.127 1.00 0.96 2137 THR A N 5
ATOM 7431 C CA . THR A 1 92 ? 13.789 -1.767 2.836 1.00 1.08 2137 THR A CA 5
ATOM 7432 C C . THR A 1 92 ? 14.515 -2.596 3.888 1.00 1.17 2137 THR A C 5
ATOM 7433 O O . THR A 1 92 ? 15.726 -2.460 4.082 1.00 1.41 2137 THR A O 5
ATOM 7444 N N . GLN A 1 93 ? 13.774 -3.468 4.551 1.00 1.17 2138 GLN A N 5
ATOM 7445 C CA . GLN A 1 93 ? 14.363 -4.429 5.464 1.00 1.45 2138 GLN A CA 5
ATOM 7446 C C . GLN A 1 93 ? 14.998 -5.568 4.664 1.00 1.71 2138 GLN A C 5
ATOM 7447 O O . GLN A 1 93 ? 15.859 -6.292 5.172 1.00 2.00 2138 GLN A O 5
ATOM 7461 N N . SER A 1 94 ? 14.590 -5.682 3.399 1.00 1.82 2139 SER A N 5
ATOM 7462 C CA . SER A 1 94 ? 15.231 -6.570 2.434 1.00 2.34 2139 SER A CA 5
ATOM 7463 C C . SER A 1 94 ? 15.302 -8.005 2.946 1.00 2.85 2139 SER A C 5
ATOM 7464 O O . SER A 1 94 ? 16.322 -8.436 3.497 1.00 3.41 2139 SER A O 5
ATOM 7472 N N . HIS A 1 95 ? 14.220 -8.740 2.760 1.00 3.20 2140 HIS A N 5
ATOM 7473 C CA . HIS A 1 95 ? 14.177 -10.132 3.172 1.00 4.12 2140 HIS A CA 5
ATOM 7474 C C . HIS A 1 95 ? 14.569 -11.030 2.003 1.00 4.36 2140 HIS A C 5
ATOM 7475 O O . HIS A 1 95 ? 15.649 -11.647 2.072 1.00 4.66 2140 HIS A O 5
ATOM 7556 N N . GLY A 1 1 ? 15.044 -1.845 -13.055 1.00 6.58 2046 GLY A N 6
ATOM 7557 C CA . GLY A 1 1 ? 14.216 -0.939 -12.224 1.00 6.00 2046 GLY A CA 6
ATOM 7558 C C . GLY A 1 1 ? 14.332 -1.273 -10.756 1.00 4.95 2046 GLY A C 6
ATOM 7559 O O . GLY A 1 1 ? 14.994 -2.244 -10.389 1.00 5.03 2046 GLY A O 6
ATOM 7565 N N . SER A 1 2 ? 13.691 -0.483 -9.911 1.00 4.27 2047 SER A N 6
ATOM 7566 C CA . SER A 1 2 ? 13.732 -0.717 -8.481 1.00 3.35 2047 SER A CA 6
ATOM 7567 C C . SER A 1 2 ? 12.504 -1.485 -8.026 1.00 3.13 2047 SER A C 6
ATOM 7568 O O . SER A 1 2 ? 11.720 -1.967 -8.847 1.00 3.47 2047 SER A O 6
ATOM 7576 N N . HIS A 1 3 ? 12.337 -1.603 -6.719 1.00 3.12 2048 HIS A N 6
ATOM 7577 C CA . HIS A 1 3 ? 11.152 -2.228 -6.175 1.00 3.29 2048 HIS A CA 6
ATOM 7578 C C . HIS A 1 3 ? 9.950 -1.299 -6.258 1.00 2.68 2048 HIS A C 6
ATOM 7579 O O . HIS A 1 3 ? 8.877 -1.727 -6.670 1.00 3.15 2048 HIS A O 6
ATOM 7594 N N . MET A 1 4 ? 10.109 -0.023 -5.891 1.00 2.16 2049 MET A N 6
ATOM 7595 C CA . MET A 1 4 ? 8.963 0.878 -5.962 1.00 2.54 2049 MET A CA 6
ATOM 7596 C C . MET A 1 4 ? 9.062 1.848 -7.116 1.00 3.09 2049 MET A C 6
ATOM 7597 O O . MET A 1 4 ? 8.508 1.605 -8.187 1.00 3.75 2049 MET A O 6
ATOM 7611 N N . ARG A 1 5 ? 9.765 2.953 -6.902 1.00 3.38 2050 ARG A N 6
ATOM 7612 C CA . ARG A 1 5 ? 10.014 3.882 -7.977 1.00 4.33 2050 ARG A CA 6
ATOM 7613 C C . ARG A 1 5 ? 11.510 4.106 -8.220 1.00 4.19 2050 ARG A C 6
ATOM 7614 O O . ARG A 1 5 ? 12.035 3.838 -9.299 1.00 4.88 2050 ARG A O 6
ATOM 7635 N N . LEU A 1 6 ? 12.175 4.608 -7.180 1.00 3.64 2051 LEU A N 6
ATOM 7636 C CA . LEU A 1 6 ? 13.584 5.008 -7.244 1.00 3.84 2051 LEU A CA 6
ATOM 7637 C C . LEU A 1 6 ? 14.410 4.377 -6.125 1.00 3.17 2051 LEU A C 6
ATOM 7638 O O . LEU A 1 6 ? 15.401 4.972 -5.703 1.00 3.42 2051 LEU A O 6
ATOM 7654 N N . ASN A 1 7 ? 13.970 3.219 -5.618 1.00 2.84 2052 ASN A N 6
ATOM 7655 C CA . ASN A 1 7 ? 14.521 2.619 -4.381 1.00 3.03 2052 ASN A CA 6
ATOM 7656 C C . ASN A 1 7 ? 16.041 2.788 -4.239 1.00 2.88 2052 ASN A C 6
ATOM 7657 O O . ASN A 1 7 ? 16.786 2.815 -5.222 1.00 2.92 2052 ASN A O 6
ATOM 7668 N N . GLY A 1 8 ? 16.485 2.835 -2.992 1.00 3.23 2053 GLY A N 6
ATOM 7669 C CA . GLY A 1 8 ? 17.823 3.294 -2.678 1.00 3.43 2053 GLY A CA 6
ATOM 7670 C C . GLY A 1 8 ? 17.752 4.616 -1.946 1.00 2.89 2053 GLY A C 6
ATOM 7671 O O . GLY A 1 8 ? 18.702 5.400 -1.926 1.00 2.97 2053 GLY A O 6
ATOM 7675 N N . LEU A 1 9 ? 16.592 4.845 -1.347 1.00 2.44 2054 LEU A N 6
ATOM 7676 C CA . LEU A 1 9 ? 16.294 6.068 -0.623 1.00 2.06 2054 LEU A CA 6
ATOM 7677 C C . LEU A 1 9 ? 16.508 5.883 0.872 1.00 1.93 2054 LEU A C 6
ATOM 7678 O O . LEU A 1 9 ? 16.692 4.762 1.349 1.00 2.10 2054 LEU A O 6
ATOM 7694 N N . SER A 1 10 ? 16.484 6.989 1.600 1.00 1.75 2055 SER A N 6
ATOM 7695 C CA . SER A 1 10 ? 16.494 6.946 3.050 1.00 1.71 2055 SER A CA 6
ATOM 7696 C C . SER A 1 10 ? 15.097 6.571 3.547 1.00 1.44 2055 SER A C 6
ATOM 7697 O O . SER A 1 10 ? 14.120 6.771 2.827 1.00 1.25 2055 SER A O 6
ATOM 7705 N N . PRO A 1 11 ? 14.987 6.009 4.767 1.00 1.48 2056 PRO A N 6
ATOM 7706 C CA . PRO A 1 11 ? 13.715 5.553 5.348 1.00 1.29 2056 PRO A CA 6
ATOM 7707 C C . PRO A 1 11 ? 12.516 6.463 5.044 1.00 1.09 2056 PRO A C 6
ATOM 7708 O O . PRO A 1 11 ? 11.518 6.009 4.476 1.00 0.87 2056 PRO A O 6
ATOM 7719 N N . GLN A 1 12 ? 12.618 7.741 5.400 1.00 1.22 2057 GLN A N 6
ATOM 7720 C CA . GLN A 1 12 ? 11.513 8.681 5.196 1.00 1.17 2057 GLN A CA 6
ATOM 7721 C C . GLN A 1 12 ? 11.289 8.975 3.712 1.00 1.01 2057 GLN A C 6
ATOM 7722 O O . GLN A 1 12 ? 10.152 9.128 3.266 1.00 0.95 2057 GLN A O 6
ATOM 7736 N N . GLN A 1 13 ? 12.379 9.042 2.953 1.00 1.07 2058 GLN A N 6
ATOM 7737 C CA . GLN A 1 13 ? 12.305 9.239 1.506 1.00 1.08 2058 GLN A CA 6
ATOM 7738 C C . GLN A 1 13 ? 11.568 8.076 0.851 1.00 0.89 2058 GLN A C 6
ATOM 7739 O O . GLN A 1 13 ? 10.879 8.236 -0.158 1.00 0.84 2058 GLN A O 6
ATOM 7753 N N . GLN A 1 14 ? 11.731 6.900 1.430 1.00 0.87 2059 GLN A N 6
ATOM 7754 C CA . GLN A 1 14 ? 11.024 5.722 0.974 1.00 0.75 2059 GLN A CA 6
ATOM 7755 C C . GLN A 1 14 ? 9.551 5.806 1.371 1.00 0.58 2059 GLN A C 6
ATOM 7756 O O . GLN A 1 14 ? 8.674 5.690 0.523 1.00 0.54 2059 GLN A O 6
ATOM 7770 N N . GLN A 1 15 ? 9.285 6.034 2.658 1.00 0.54 2060 GLN A N 6
ATOM 7771 C CA . GLN A 1 15 ? 7.914 6.084 3.162 1.00 0.45 2060 GLN A CA 6
ATOM 7772 C C . GLN A 1 15 ? 7.046 7.099 2.430 1.00 0.44 2060 GLN A C 6
ATOM 7773 O O . GLN A 1 15 ? 5.892 6.809 2.137 1.00 0.42 2060 GLN A O 6
ATOM 7787 N N . GLN A 1 16 ? 7.581 8.278 2.130 1.00 0.58 2061 GLN A N 6
ATOM 7788 C CA . GLN A 1 16 ? 6.802 9.282 1.404 1.00 0.61 2061 GLN A CA 6
ATOM 7789 C C . GLN A 1 16 ? 6.345 8.730 0.055 1.00 0.51 2061 GLN A C 6
ATOM 7790 O O . GLN A 1 16 ? 5.225 8.978 -0.389 1.00 0.45 2061 GLN A O 6
ATOM 7804 N N . THR A 1 17 ? 7.223 7.968 -0.577 1.00 0.53 2062 THR A N 6
ATOM 7805 C CA . THR A 1 17 ? 6.901 7.263 -1.808 1.00 0.50 2062 THR A CA 6
ATOM 7806 C C . THR A 1 17 ? 5.759 6.275 -1.583 1.00 0.39 2062 THR A C 6
ATOM 7807 O O . THR A 1 17 ? 4.714 6.352 -2.225 1.00 0.42 2062 THR A O 6
ATOM 7818 N N . LEU A 1 18 ? 5.979 5.354 -0.659 1.00 0.37 2063 LEU A N 6
ATOM 7819 C CA . LEU A 1 18 ? 5.026 4.310 -0.334 1.00 0.29 2063 LEU A CA 6
ATOM 7820 C C . LEU A 1 18 ? 3.681 4.880 0.099 1.00 0.22 2063 LEU A C 6
ATOM 7821 O O . LEU A 1 18 ? 2.636 4.360 -0.282 1.00 0.21 2063 LEU A O 6
ATOM 7837 N N . ALA A 1 19 ? 3.717 5.952 0.881 1.00 0.25 2064 ALA A N 6
ATOM 7838 C CA . ALA A 1 19 ? 2.505 6.621 1.333 1.00 0.27 2064 ALA A CA 6
ATOM 7839 C C . ALA A 1 19 ? 1.735 7.197 0.155 1.00 0.25 2064 ALA A C 6
ATOM 7840 O O . ALA A 1 19 ? 0.514 7.337 0.206 1.00 0.30 2064 ALA A O 6
ATOM 7847 N N . THR A 1 20 ? 2.456 7.521 -0.908 1.00 0.24 2065 THR A N 6
ATOM 7848 C CA . THR A 1 20 ? 1.837 8.032 -2.115 1.00 0.27 2065 THR A CA 6
ATOM 7849 C C . THR A 1 20 ? 1.345 6.870 -2.969 1.00 0.24 2065 THR A C 6
ATOM 7850 O O . THR A 1 20 ? 0.284 6.940 -3.584 1.00 0.29 2065 THR A O 6
ATOM 7861 N N . LEU A 1 21 ? 2.125 5.794 -2.971 1.00 0.21 2066 LEU A N 6
ATOM 7862 C CA . LEU A 1 21 ? 1.767 4.577 -3.682 1.00 0.21 2066 LEU A CA 6
ATOM 7863 C C . LEU A 1 21 ? 0.439 4.032 -3.191 1.00 0.18 2066 LEU A C 6
ATOM 7864 O O . LEU A 1 21 ? -0.521 3.949 -3.948 1.00 0.20 2066 LEU A O 6
ATOM 7880 N N . VAL A 1 22 ? 0.404 3.664 -1.923 1.00 0.17 2067 VAL A N 6
ATOM 7881 C CA . VAL A 1 22 ? -0.792 3.090 -1.318 1.00 0.18 2067 VAL A CA 6
ATOM 7882 C C . VAL A 1 22 ? -2.001 4.009 -1.496 1.00 0.19 2067 VAL A C 6
ATOM 7883 O O . VAL A 1 22 ? -3.115 3.548 -1.762 1.00 0.22 2067 VAL A O 6
ATOM 7896 N N . ALA A 1 23 ? -1.770 5.307 -1.363 1.00 0.19 2068 ALA A N 6
ATOM 7897 C CA . ALA A 1 23 ? -2.795 6.298 -1.620 1.00 0.23 2068 ALA A CA 6
ATOM 7898 C C . ALA A 1 23 ? -3.280 6.202 -3.063 1.00 0.23 2068 ALA A C 6
ATOM 7899 O O . ALA A 1 23 ? -4.459 5.967 -3.315 1.00 0.29 2068 ALA A O 6
ATOM 7906 N N . ALA A 1 24 ? -2.360 6.345 -4.010 1.00 0.20 2069 ALA A N 6
ATOM 7907 C CA . ALA A 1 24 ? -2.704 6.287 -5.423 1.00 0.22 2069 ALA A CA 6
ATOM 7908 C C . ALA A 1 24 ? -3.334 4.946 -5.779 1.00 0.23 2069 ALA A C 6
ATOM 7909 O O . ALA A 1 24 ? -4.188 4.864 -6.663 1.00 0.29 2069 ALA A O 6
ATOM 7916 N N . ALA A 1 25 ? -2.921 3.905 -5.069 1.00 0.21 2070 ALA A N 6
ATOM 7917 C CA . ALA A 1 25 ? -3.455 2.573 -5.267 1.00 0.24 2070 ALA A CA 6
ATOM 7918 C C . ALA A 1 25 ? -4.943 2.534 -4.944 1.00 0.26 2070 ALA A C 6
ATOM 7919 O O . ALA A 1 25 ? -5.754 2.152 -5.783 1.00 0.34 2070 ALA A O 6
ATOM 7926 N N . THR A 1 26 ? -5.303 2.980 -3.743 1.00 0.24 2071 THR A N 6
ATOM 7927 C CA . THR A 1 26 ? -6.693 2.945 -3.302 1.00 0.28 2071 THR A CA 6
ATOM 7928 C C . THR A 1 26 ? -7.512 3.973 -4.070 1.00 0.31 2071 THR A C 6
ATOM 7929 O O . THR A 1 26 ? -8.728 3.848 -4.225 1.00 0.37 2071 THR A O 6
ATOM 7940 N N . ALA A 1 27 ? -6.816 4.982 -4.553 1.00 0.31 2072 ALA A N 6
ATOM 7941 C CA . ALA A 1 27 ? -7.403 5.999 -5.403 1.00 0.40 2072 ALA A CA 6
ATOM 7942 C C . ALA A 1 27 ? -7.707 5.436 -6.784 1.00 0.42 2072 ALA A C 6
ATOM 7943 O O . ALA A 1 27 ? -8.507 5.993 -7.527 1.00 0.54 2072 ALA A O 6
ATOM 7950 N N . THR A 1 28 ? -7.057 4.335 -7.123 1.00 0.36 2073 THR A N 6
ATOM 7951 C CA . THR A 1 28 ? -7.311 3.660 -8.385 1.00 0.40 2073 THR A CA 6
ATOM 7952 C C . THR A 1 28 ? -8.402 2.595 -8.237 1.00 0.29 2073 THR A C 6
ATOM 7953 O O . THR A 1 28 ? -9.227 2.406 -9.134 1.00 0.34 2073 THR A O 6
ATOM 7964 N N . VAL A 1 29 ? -8.409 1.903 -7.102 1.00 0.20 2074 VAL A N 6
ATOM 7965 C CA . VAL A 1 29 ? -9.395 0.849 -6.872 1.00 0.22 2074 VAL A CA 6
ATOM 7966 C C . VAL A 1 29 ? -10.772 1.468 -6.648 1.00 0.27 2074 VAL A C 6
ATOM 7967 O O . VAL A 1 29 ? -11.765 1.042 -7.236 1.00 0.41 2074 VAL A O 6
ATOM 7980 N N . LEU A 1 30 ? -10.812 2.488 -5.804 1.00 0.27 2075 LEU A N 6
ATOM 7981 C CA . LEU A 1 30 ? -12.039 3.229 -5.539 1.00 0.37 2075 LEU A CA 6
ATOM 7982 C C . LEU A 1 30 ? -12.171 4.424 -6.477 1.00 0.42 2075 LEU A C 6
ATOM 7983 O O . LEU A 1 30 ? -11.230 4.775 -7.187 1.00 1.24 2075 LEU A O 6
ATOM 7999 N N . GLY A 1 31 ? -13.336 5.061 -6.450 1.00 1.16 2076 GLY A N 6
ATOM 8000 C CA . GLY A 1 31 ? -13.597 6.186 -7.326 1.00 1.30 2076 GLY A CA 6
ATOM 8001 C C . GLY A 1 31 ? -13.348 7.521 -6.654 1.00 0.86 2076 GLY A C 6
ATOM 8002 O O . GLY A 1 31 ? -14.275 8.307 -6.448 1.00 1.11 2076 GLY A O 6
ATOM 8006 N N . HIS A 1 32 ? -12.093 7.777 -6.314 1.00 0.88 2077 HIS A N 6
ATOM 8007 C CA . HIS A 1 32 ? -11.696 9.039 -5.692 1.00 0.79 2077 HIS A CA 6
ATOM 8008 C C . HIS A 1 32 ? -10.220 9.296 -5.986 1.00 1.18 2077 HIS A C 6
ATOM 8009 O O . HIS A 1 32 ? -9.411 9.492 -5.083 1.00 2.09 2077 HIS A O 6
ATOM 8024 N N . HIS A 1 33 ? -9.867 9.298 -7.258 1.00 1.15 2078 HIS A N 6
ATOM 8025 C CA . HIS A 1 33 ? -8.463 9.285 -7.636 1.00 1.82 2078 HIS A CA 6
ATOM 8026 C C . HIS A 1 33 ? -7.798 10.656 -7.488 1.00 1.20 2078 HIS A C 6
ATOM 8027 O O . HIS A 1 33 ? -7.448 11.319 -8.462 1.00 1.46 2078 HIS A O 6
ATOM 8042 N N . THR A 1 34 ? -7.664 11.070 -6.241 1.00 1.12 2079 THR A N 6
ATOM 8043 C CA . THR A 1 34 ? -6.795 12.161 -5.857 1.00 0.78 2079 THR A CA 6
ATOM 8044 C C . THR A 1 34 ? -6.091 11.766 -4.564 1.00 0.67 2079 THR A C 6
ATOM 8045 O O . THR A 1 34 ? -6.633 11.950 -3.474 1.00 0.86 2079 THR A O 6
ATOM 8056 N N . PRO A 1 35 ? -4.877 11.204 -4.667 1.00 0.48 2080 PRO A N 6
ATOM 8057 C CA . PRO A 1 35 ? -4.163 10.637 -3.516 1.00 0.48 2080 PRO A CA 6
ATOM 8058 C C . PRO A 1 35 ? -3.841 11.698 -2.472 1.00 0.69 2080 PRO A C 6
ATOM 8059 O O . PRO A 1 35 ? -3.599 11.392 -1.305 1.00 0.70 2080 PRO A O 6
ATOM 8070 N N . GLU A 1 36 ? -3.865 12.947 -2.913 1.00 0.93 2081 GLU A N 6
ATOM 8071 C CA . GLU A 1 36 ? -3.648 14.092 -2.074 1.00 1.22 2081 GLU A CA 6
ATOM 8072 C C . GLU A 1 36 ? -4.705 14.177 -0.970 1.00 1.21 2081 GLU A C 6
ATOM 8073 O O . GLU A 1 36 ? -4.416 14.573 0.159 1.00 1.32 2081 GLU A O 6
ATOM 8085 N N . SER A 1 37 ? -5.922 13.770 -1.299 1.00 1.13 2082 SER A N 6
ATOM 8086 C CA . SER A 1 37 ? -7.045 13.901 -0.384 1.00 1.23 2082 SER A CA 6
ATOM 8087 C C . SER A 1 37 ? -7.169 12.662 0.509 1.00 0.99 2082 SER A C 6
ATOM 8088 O O . SER A 1 37 ? -8.072 12.567 1.342 1.00 1.06 2082 SER A O 6
ATOM 8096 N N . ILE A 1 38 ? -6.246 11.725 0.340 1.00 0.76 2083 ILE A N 6
ATOM 8097 C CA . ILE A 1 38 ? -6.235 10.506 1.132 1.00 0.55 2083 ILE A CA 6
ATOM 8098 C C . ILE A 1 38 ? -5.429 10.711 2.408 1.00 0.43 2083 ILE A C 6
ATOM 8099 O O . ILE A 1 38 ? -4.219 10.937 2.359 1.00 0.46 2083 ILE A O 6
ATOM 8115 N N . SER A 1 39 ? -6.110 10.652 3.543 1.00 0.38 2084 SER A N 6
ATOM 8116 C CA . SER A 1 39 ? -5.464 10.839 4.831 1.00 0.32 2084 SER A CA 6
ATOM 8117 C C . SER A 1 39 ? -4.841 9.528 5.303 1.00 0.29 2084 SER A C 6
ATOM 8118 O O . SER A 1 39 ? -5.484 8.479 5.289 1.00 0.31 2084 SER A O 6
ATOM 8126 N N . PRO A 1 40 ? -3.574 9.586 5.740 1.00 0.29 2085 PRO A N 6
ATOM 8127 C CA . PRO A 1 40 ? -2.786 8.400 6.104 1.00 0.28 2085 PRO A CA 6
ATOM 8128 C C . PRO A 1 40 ? -3.354 7.637 7.290 1.00 0.28 2085 PRO A C 6
ATOM 8129 O O . PRO A 1 40 ? -3.190 6.420 7.391 1.00 0.33 2085 PRO A O 6
ATOM 8140 N N . ALA A 1 41 ? -4.003 8.362 8.187 1.00 0.30 2086 ALA A N 6
ATOM 8141 C CA . ALA A 1 41 ? -4.511 7.776 9.421 1.00 0.36 2086 ALA A CA 6
ATOM 8142 C C . ALA A 1 41 ? -5.947 7.273 9.286 1.00 0.30 2086 ALA A C 6
ATOM 8143 O O . ALA A 1 41 ? -6.516 6.763 10.251 1.00 0.28 2086 ALA A O 6
ATOM 8150 N N . THR A 1 42 ? -6.541 7.405 8.110 1.00 0.32 2087 THR A N 6
ATOM 8151 C CA . THR A 1 42 ? -7.896 6.915 7.912 1.00 0.28 2087 THR A CA 6
ATOM 8152 C C . THR A 1 42 ? -7.872 5.454 7.506 1.00 0.24 2087 THR A C 6
ATOM 8153 O O . THR A 1 42 ? -6.984 5.009 6.788 1.00 0.28 2087 THR A O 6
ATOM 8164 N N . ALA A 1 43 ? -8.868 4.728 7.951 1.00 0.23 2088 ALA A N 6
ATOM 8165 C CA . ALA A 1 43 ? -8.969 3.307 7.673 1.00 0.25 2088 ALA A CA 6
ATOM 8166 C C . ALA A 1 43 ? -9.617 3.097 6.323 1.00 0.22 2088 ALA A C 6
ATOM 8167 O O . ALA A 1 43 ? -10.592 3.765 5.987 1.00 0.25 2088 ALA A O 6
ATOM 8174 N N . PHE A 1 44 ? -9.066 2.161 5.553 1.00 0.21 2089 PHE A N 6
ATOM 8175 C CA . PHE A 1 44 ? -9.567 1.861 4.211 1.00 0.20 2089 PHE A CA 6
ATOM 8176 C C . PHE A 1 44 ? -11.058 1.563 4.217 1.00 0.24 2089 PHE A C 6
ATOM 8177 O O . PHE A 1 44 ? -11.746 1.813 3.228 1.00 0.26 2089 PHE A O 6
ATOM 8194 N N . LYS A 1 45 ? -11.545 1.032 5.330 1.00 0.30 2090 LYS A N 6
ATOM 8195 C CA . LYS A 1 45 ? -12.961 0.804 5.524 1.00 0.40 2090 LYS A CA 6
ATOM 8196 C C . LYS A 1 45 ? -13.732 2.094 5.278 1.00 0.37 2090 LYS A C 6
ATOM 8197 O O . LYS A 1 45 ? -14.715 2.117 4.539 1.00 0.47 2090 LYS A O 6
ATOM 8216 N N . ASP A 1 46 ? -13.252 3.166 5.890 1.00 0.33 2091 ASP A N 6
ATOM 8217 C CA . ASP A 1 46 ? -13.902 4.465 5.807 1.00 0.35 2091 ASP A CA 6
ATOM 8218 C C . ASP A 1 46 ? -13.803 5.053 4.400 1.00 0.33 2091 ASP A C 6
ATOM 8219 O O . ASP A 1 46 ? -14.737 5.701 3.930 1.00 0.39 2091 ASP A O 6
ATOM 8228 N N . LEU A 1 47 ? -12.679 4.813 3.721 1.00 0.30 2092 LEU A N 6
ATOM 8229 C CA . LEU A 1 47 ? -12.475 5.359 2.382 1.00 0.32 2092 LEU A CA 6
ATOM 8230 C C . LEU A 1 47 ? -13.411 4.709 1.364 1.00 0.30 2092 LEU A C 6
ATOM 8231 O O . LEU A 1 47 ? -13.687 5.287 0.313 1.00 0.36 2092 LEU A O 6
ATOM 8247 N N . GLY A 1 48 ? -13.903 3.516 1.674 1.00 0.26 2093 GLY A N 6
ATOM 8248 C CA . GLY A 1 48 ? -14.830 2.855 0.775 1.00 0.26 2093 GLY A CA 6
ATOM 8249 C C . GLY A 1 48 ? -14.357 1.480 0.362 1.00 0.22 2093 GLY A C 6
ATOM 8250 O O . GLY A 1 48 ? -15.031 0.784 -0.401 1.00 0.27 2093 GLY A O 6
ATOM 8254 N N . ILE A 1 49 ? -13.193 1.094 0.861 1.00 0.22 2094 ILE A N 6
ATOM 8255 C CA . ILE A 1 49 ? -12.611 -0.203 0.560 1.00 0.19 2094 ILE A CA 6
ATOM 8256 C C . ILE A 1 49 ? -13.475 -1.332 1.099 1.00 0.18 2094 ILE A C 6
ATOM 8257 O O . ILE A 1 49 ? -13.799 -1.368 2.286 1.00 0.22 2094 ILE A O 6
ATOM 8273 N N . ASP A 1 50 ? -13.859 -2.233 0.214 1.00 0.19 2095 ASP A N 6
ATOM 8274 C CA . ASP A 1 50 ? -14.568 -3.438 0.612 1.00 0.26 2095 ASP A CA 6
ATOM 8275 C C . ASP A 1 50 ? -13.587 -4.589 0.679 1.00 0.21 2095 ASP A C 6
ATOM 8276 O O . ASP A 1 50 ? -12.382 -4.379 0.660 1.00 0.23 2095 ASP A O 6
ATOM 8285 N N . SER A 1 51 ? -14.091 -5.802 0.735 1.00 0.30 2096 SER A N 6
ATOM 8286 C CA . SER A 1 51 ? -13.227 -6.962 0.616 1.00 0.35 2096 SER A CA 6
ATOM 8287 C C . SER A 1 51 ? -12.874 -7.158 -0.852 1.00 0.30 2096 SER A C 6
ATOM 8288 O O . SER A 1 51 ? -11.884 -7.800 -1.201 1.00 0.38 2096 SER A O 6
ATOM 8295 N N . LEU A 1 52 ? -13.702 -6.557 -1.697 1.00 0.29 2097 LEU A N 6
ATOM 8296 C CA . LEU A 1 52 ? -13.549 -6.624 -3.142 1.00 0.35 2097 LEU A CA 6
ATOM 8297 C C . LEU A 1 52 ? -12.384 -5.766 -3.599 1.00 0.26 2097 LEU A C 6
ATOM 8298 O O . LEU A 1 52 ? -11.418 -6.253 -4.170 1.00 0.35 2097 LEU A O 6
ATOM 8314 N N . THR A 1 53 ? -12.471 -4.484 -3.317 1.00 0.19 2098 THR A N 6
ATOM 8315 C CA . THR A 1 53 ? -11.428 -3.553 -3.710 1.00 0.16 2098 THR A CA 6
ATOM 8316 C C . THR A 1 53 ? -10.182 -3.698 -2.845 1.00 0.15 2098 THR A C 6
ATOM 8317 O O . THR A 1 53 ? -9.139 -3.110 -3.134 1.00 0.19 2098 THR A O 6
ATOM 8328 N N . ALA A 1 54 ? -10.289 -4.500 -1.795 1.00 0.15 2099 ALA A N 6
ATOM 8329 C CA . ALA A 1 54 ? -9.144 -4.820 -0.963 1.00 0.19 2099 ALA A CA 6
ATOM 8330 C C . ALA A 1 54 ? -8.140 -5.657 -1.743 1.00 0.22 2099 ALA A C 6
ATOM 8331 O O . ALA A 1 54 ? -6.936 -5.406 -1.691 1.00 0.29 2099 ALA A O 6
ATOM 8338 N N . LEU A 1 55 ? -8.636 -6.646 -2.485 1.00 0.22 2100 LEU A N 6
ATOM 8339 C CA . LEU A 1 55 ? -7.760 -7.482 -3.292 1.00 0.27 2100 LEU A CA 6
ATOM 8340 C C . LEU A 1 55 ? -7.199 -6.679 -4.458 1.00 0.26 2100 LEU A C 6
ATOM 8341 O O . LEU A 1 55 ? -6.037 -6.833 -4.816 1.00 0.29 2100 LEU A O 6
ATOM 8357 N N . GLU A 1 56 ? -8.025 -5.801 -5.021 1.00 0.24 2101 GLU A N 6
ATOM 8358 C CA . GLU A 1 56 ? -7.598 -4.901 -6.085 1.00 0.26 2101 GLU A CA 6
ATOM 8359 C C . GLU A 1 56 ? -6.460 -4.007 -5.627 1.00 0.24 2101 GLU A C 6
ATOM 8360 O O . GLU A 1 56 ? -5.521 -3.744 -6.381 1.00 0.27 2101 GLU A O 6
ATOM 8372 N N . LEU A 1 57 ? -6.551 -3.527 -4.397 1.00 0.21 2102 LEU A N 6
ATOM 8373 C CA . LEU A 1 57 ? -5.496 -2.719 -3.825 1.00 0.22 2102 LEU A CA 6
ATOM 8374 C C . LEU A 1 57 ? -4.206 -3.522 -3.754 1.00 0.24 2102 LEU A C 6
ATOM 8375 O O . LEU A 1 57 ? -3.153 -3.046 -4.171 1.00 0.27 2102 LEU A O 6
ATOM 8391 N N . ARG A 1 58 ? -4.298 -4.751 -3.248 1.00 0.26 2103 ARG A N 6
ATOM 8392 C CA . ARG A 1 58 ? -3.139 -5.636 -3.196 1.00 0.34 2103 ARG A CA 6
ATOM 8393 C C . ARG A 1 58 ? -2.602 -5.861 -4.599 1.00 0.35 2103 ARG A C 6
ATOM 8394 O O . ARG A 1 58 ? -1.401 -5.783 -4.826 1.00 0.43 2103 ARG A O 6
ATOM 8415 N N . ASN A 1 59 ? -3.512 -6.139 -5.529 1.00 0.33 2104 ASN A N 6
ATOM 8416 C CA . ASN A 1 59 ? -3.172 -6.317 -6.940 1.00 0.38 2104 ASN A CA 6
ATOM 8417 C C . ASN A 1 59 ? -2.325 -5.155 -7.439 1.00 0.39 2104 ASN A C 6
ATOM 8418 O O . ASN A 1 59 ? -1.287 -5.349 -8.074 1.00 0.48 2104 ASN A O 6
ATOM 8429 N N . THR A 1 60 ? -2.766 -3.948 -7.122 1.00 0.33 2105 THR A N 6
ATOM 8430 C CA . THR A 1 60 ? -2.072 -2.746 -7.540 1.00 0.39 2105 THR A CA 6
ATOM 8431 C C . THR A 1 60 ? -0.725 -2.621 -6.824 1.00 0.42 2105 THR A C 6
ATOM 8432 O O . THR A 1 60 ? 0.301 -2.357 -7.450 1.00 0.51 2105 THR A O 6
ATOM 8443 N N . LEU A 1 61 ? -0.736 -2.839 -5.512 1.00 0.42 2106 LEU A N 6
ATOM 8444 C CA . LEU A 1 61 ? 0.472 -2.730 -4.699 1.00 0.55 2106 LEU A CA 6
ATOM 8445 C C . LEU A 1 61 ? 1.514 -3.768 -5.110 1.00 0.54 2106 LEU A C 6
ATOM 8446 O O . LEU A 1 61 ? 2.679 -3.440 -5.265 1.00 0.56 2106 LEU A O 6
ATOM 8462 N N . THR A 1 62 ? 1.088 -5.011 -5.300 1.00 0.56 2107 THR A N 6
ATOM 8463 C CA . THR A 1 62 ? 1.993 -6.091 -5.681 1.00 0.62 2107 THR A CA 6
ATOM 8464 C C . THR A 1 62 ? 2.741 -5.746 -6.970 1.00 0.60 2107 THR A C 6
ATOM 8465 O O . THR A 1 62 ? 3.958 -5.928 -7.072 1.00 0.64 2107 THR A O 6
ATOM 8476 N N . HIS A 1 63 ? 2.004 -5.216 -7.938 1.00 0.58 2108 HIS A N 6
ATOM 8477 C CA . HIS A 1 63 ? 2.571 -4.827 -9.223 1.00 0.62 2108 HIS A CA 6
ATOM 8478 C C . HIS A 1 63 ? 3.511 -3.628 -9.074 1.00 0.60 2108 HIS A C 6
ATOM 8479 O O . HIS A 1 63 ? 4.390 -3.412 -9.904 1.00 0.68 2108 HIS A O 6
ATOM 8494 N N . ASN A 1 64 ? 3.328 -2.862 -8.009 1.00 0.57 2109 ASN A N 6
ATOM 8495 C CA . ASN A 1 64 ? 4.080 -1.630 -7.814 1.00 0.64 2109 ASN A CA 6
ATOM 8496 C C . ASN A 1 64 ? 5.211 -1.794 -6.805 1.00 0.66 2109 ASN A C 6
ATOM 8497 O O . ASN A 1 64 ? 6.083 -0.933 -6.700 1.00 0.85 2109 ASN A O 6
ATOM 8508 N N . THR A 1 65 ? 5.195 -2.893 -6.067 1.00 0.65 2110 THR A N 6
ATOM 8509 C CA . THR A 1 65 ? 6.196 -3.136 -5.038 1.00 0.78 2110 THR A CA 6
ATOM 8510 C C . THR A 1 65 ? 7.233 -4.153 -5.510 1.00 0.81 2110 THR A C 6
ATOM 8511 O O . THR A 1 65 ? 8.308 -4.297 -4.916 1.00 1.02 2110 THR A O 6
ATOM 8522 N N . GLY A 1 66 ? 6.891 -4.875 -6.568 1.00 0.72 2111 GLY A N 6
ATOM 8523 C CA . GLY A 1 66 ? 7.836 -5.768 -7.204 1.00 0.86 2111 GLY A CA 6
ATOM 8524 C C . GLY A 1 66 ? 7.815 -7.172 -6.640 1.00 0.88 2111 GLY A C 6
ATOM 8525 O O . GLY A 1 66 ? 8.015 -8.141 -7.367 1.00 1.05 2111 GLY A O 6
ATOM 8529 N N . LEU A 1 67 ? 7.550 -7.287 -5.355 1.00 0.84 2112 LEU A N 6
ATOM 8530 C CA . LEU A 1 67 ? 7.537 -8.572 -4.687 1.00 0.92 2112 LEU A CA 6
ATOM 8531 C C . LEU A 1 67 ? 6.125 -9.047 -4.401 1.00 0.80 2112 LEU A C 6
ATOM 8532 O O . LEU A 1 67 ? 5.146 -8.387 -4.751 1.00 0.97 2112 LEU A O 6
ATOM 8548 N N . ASP A 1 68 ? 6.044 -10.200 -3.768 1.00 0.77 2113 ASP A N 6
ATOM 8549 C CA . ASP A 1 68 ? 4.781 -10.858 -3.505 1.00 0.77 2113 ASP A CA 6
ATOM 8550 C C . ASP A 1 68 ? 4.056 -10.199 -2.338 1.00 0.92 2113 ASP A C 6
ATOM 8551 O O . ASP A 1 68 ? 4.681 -9.548 -1.496 1.00 1.14 2113 ASP A O 6
ATOM 8560 N N . LEU A 1 69 ? 2.744 -10.363 -2.298 1.00 1.05 2114 LEU A N 6
ATOM 8561 C CA . LEU A 1 69 ? 1.929 -9.731 -1.277 1.00 1.34 2114 LEU A CA 6
ATOM 8562 C C . LEU A 1 69 ? 0.833 -10.694 -0.812 1.00 1.00 2114 LEU A C 6
ATOM 8563 O O . LEU A 1 69 ? 0.167 -11.325 -1.635 1.00 1.04 2114 LEU A O 6
ATOM 8579 N N . PRO A 1 70 ? 0.641 -10.822 0.512 1.00 0.85 2115 PRO A N 6
ATOM 8580 C CA . PRO A 1 70 ? -0.329 -11.762 1.094 1.00 0.64 2115 PRO A CA 6
ATOM 8581 C C . PRO A 1 70 ? -1.780 -11.353 0.850 1.00 0.57 2115 PRO A C 6
ATOM 8582 O O . PRO A 1 70 ? -2.099 -10.168 0.763 1.00 0.58 2115 PRO A O 6
ATOM 8593 N N . PRO A 1 71 ? -2.685 -12.343 0.755 1.00 0.57 2116 PRO A N 6
ATOM 8594 C CA . PRO A 1 71 ? -4.119 -12.099 0.555 1.00 0.62 2116 PRO A CA 6
ATOM 8595 C C . PRO A 1 71 ? -4.789 -11.511 1.796 1.00 0.58 2116 PRO A C 6
ATOM 8596 O O . PRO A 1 71 ? -5.947 -11.099 1.759 1.00 0.68 2116 PRO A O 6
ATOM 8607 N N . THR A 1 72 ? -4.051 -11.469 2.890 1.00 0.54 2117 THR A N 6
ATOM 8608 C CA . THR A 1 72 ? -4.551 -10.915 4.136 1.00 0.59 2117 THR A CA 6
ATOM 8609 C C . THR A 1 72 ? -4.034 -9.499 4.331 1.00 0.50 2117 THR A C 6
ATOM 8610 O O . THR A 1 72 ? -4.248 -8.885 5.368 1.00 0.54 2117 THR A O 6
ATOM 8621 N N . LEU A 1 73 ? -3.330 -9.013 3.315 1.00 0.45 2118 LEU A N 6
ATOM 8622 C CA . LEU A 1 73 ? -2.741 -7.677 3.301 1.00 0.45 2118 LEU A CA 6
ATOM 8623 C C . LEU A 1 73 ? -3.690 -6.612 3.866 1.00 0.41 2118 LEU A C 6
ATOM 8624 O O . LEU A 1 73 ? -3.413 -6.021 4.913 1.00 0.43 2118 LEU A O 6
ATOM 8640 N N . ILE A 1 74 ? -4.807 -6.383 3.182 1.00 0.38 2119 ILE A N 6
ATOM 8641 C CA . ILE A 1 74 ? -5.760 -5.358 3.598 1.00 0.40 2119 ILE A CA 6
ATOM 8642 C C . ILE A 1 74 ? -6.595 -5.857 4.774 1.00 0.42 2119 ILE A C 6
ATOM 8643 O O . ILE A 1 74 ? -7.061 -5.078 5.598 1.00 0.50 2119 ILE A O 6
ATOM 8659 N N . PHE A 1 75 ? -6.771 -7.170 4.839 1.00 0.46 2120 PHE A N 6
ATOM 8660 C CA . PHE A 1 75 ? -7.452 -7.814 5.959 1.00 0.53 2120 PHE A CA 6
ATOM 8661 C C . PHE A 1 75 ? -6.790 -7.434 7.279 1.00 0.52 2120 PHE A C 6
ATOM 8662 O O . PHE A 1 75 ? -7.454 -7.043 8.240 1.00 0.60 2120 PHE A O 6
ATOM 8679 N N . ASP A 1 76 ? -5.476 -7.558 7.303 1.00 0.48 2121 ASP A N 6
ATOM 8680 C CA . ASP A 1 76 ? -4.699 -7.343 8.514 1.00 0.49 2121 ASP A CA 6
ATOM 8681 C C . ASP A 1 76 ? -4.414 -5.863 8.749 1.00 0.45 2121 ASP A C 6
ATOM 8682 O O . ASP A 1 76 ? -4.633 -5.352 9.846 1.00 0.51 2121 ASP A O 6
ATOM 8691 N N . HIS A 1 77 ? -3.929 -5.173 7.722 1.00 0.38 2122 HIS A N 6
ATOM 8692 C CA . HIS A 1 77 ? -3.437 -3.806 7.908 1.00 0.37 2122 HIS A CA 6
ATOM 8693 C C . HIS A 1 77 ? -4.121 -2.821 6.968 1.00 0.34 2122 HIS A C 6
ATOM 8694 O O . HIS A 1 77 ? -3.458 -2.265 6.093 1.00 0.32 2122 HIS A O 6
ATOM 8709 N N . PRO A 1 78 ? -5.431 -2.559 7.087 1.00 0.36 2123 PRO A N 6
ATOM 8710 C CA . PRO A 1 78 ? -6.031 -1.571 6.217 1.00 0.34 2123 PRO A CA 6
ATOM 8711 C C . PRO A 1 78 ? -5.808 -0.156 6.744 1.00 0.32 2123 PRO A C 6
ATOM 8712 O O . PRO A 1 78 ? -6.459 0.284 7.692 1.00 0.36 2123 PRO A O 6
ATOM 8723 N N . THR A 1 79 ? -4.893 0.548 6.094 1.00 0.27 2124 THR A N 6
ATOM 8724 C CA . THR A 1 79 ? -4.639 1.966 6.323 1.00 0.23 2124 THR A CA 6
ATOM 8725 C C . THR A 1 79 ? -3.559 2.424 5.348 1.00 0.22 2124 THR A C 6
ATOM 8726 O O . THR A 1 79 ? -2.648 1.646 5.057 1.00 0.26 2124 THR A O 6
ATOM 8737 N N . PRO A 1 80 ? -3.620 3.651 4.822 1.00 0.19 2125 PRO A N 6
ATOM 8738 C CA . PRO A 1 80 ? -2.609 4.136 3.881 1.00 0.18 2125 PRO A CA 6
ATOM 8739 C C . PRO A 1 80 ? -1.206 4.091 4.493 1.00 0.17 2125 PRO A C 6
ATOM 8740 O O . PRO A 1 80 ? -0.321 3.389 4.000 1.00 0.20 2125 PRO A O 6
ATOM 8751 N N . HIS A 1 81 ? -1.034 4.805 5.606 1.00 0.23 2126 HIS A N 6
ATOM 8752 C CA . HIS A 1 81 ? 0.267 4.908 6.269 1.00 0.31 2126 HIS A CA 6
ATOM 8753 C C . HIS A 1 81 ? 0.731 3.571 6.841 1.00 0.29 2126 HIS A C 6
ATOM 8754 O O . HIS A 1 81 ? 1.926 3.297 6.900 1.00 0.32 2126 HIS A O 6
ATOM 8769 N N . ALA A 1 82 ? -0.203 2.748 7.278 1.00 0.28 2127 ALA A N 6
ATOM 8770 C CA . ALA A 1 82 ? 0.152 1.487 7.910 1.00 0.29 2127 ALA A CA 6
ATOM 8771 C C . ALA A 1 82 ? 0.711 0.507 6.891 1.00 0.26 2127 ALA A C 6
ATOM 8772 O O . ALA A 1 82 ? 1.679 -0.201 7.170 1.00 0.30 2127 ALA A O 6
ATOM 8779 N N . LEU A 1 83 ? 0.108 0.465 5.709 1.00 0.22 2128 LEU A N 6
ATOM 8780 C CA . LEU A 1 83 ? 0.668 -0.303 4.614 1.00 0.21 2128 LEU A CA 6
ATOM 8781 C C . LEU A 1 83 ? 2.044 0.227 4.250 1.00 0.21 2128 LEU A C 6
ATOM 8782 O O . LEU A 1 83 ? 2.940 -0.540 3.910 1.00 0.23 2128 LEU A O 6
ATOM 8798 N N . THR A 1 84 ? 2.205 1.544 4.338 1.00 0.21 2129 THR A N 6
ATOM 8799 C CA . THR A 1 84 ? 3.491 2.186 4.103 1.00 0.24 2129 THR A CA 6
ATOM 8800 C C . THR A 1 84 ? 4.576 1.551 4.967 1.00 0.25 2129 THR A C 6
ATOM 8801 O O . THR A 1 84 ? 5.709 1.363 4.527 1.00 0.33 2129 THR A O 6
ATOM 8812 N N . GLN A 1 85 ? 4.199 1.191 6.181 1.00 0.25 2130 GLN A N 6
ATOM 8813 C CA . GLN A 1 85 ? 5.125 0.584 7.127 1.00 0.28 2130 GLN A CA 6
ATOM 8814 C C . GLN A 1 85 ? 5.461 -0.838 6.693 1.00 0.23 2130 GLN A C 6
ATOM 8815 O O . GLN A 1 85 ? 6.626 -1.238 6.683 1.00 0.22 2130 GLN A O 6
ATOM 8829 N N . HIS A 1 86 ? 4.432 -1.591 6.313 1.00 0.25 2131 HIS A N 6
ATOM 8830 C CA . HIS A 1 86 ? 4.613 -2.974 5.886 1.00 0.27 2131 HIS A CA 6
ATOM 8831 C C . HIS A 1 86 ? 5.410 -3.035 4.589 1.00 0.26 2131 HIS A C 6
ATOM 8832 O O . HIS A 1 86 ? 6.325 -3.846 4.444 1.00 0.30 2131 HIS A O 6
ATOM 8847 N N . LEU A 1 87 ? 5.057 -2.183 3.643 1.00 0.27 2132 LEU A N 6
ATOM 8848 C CA . LEU A 1 87 ? 5.728 -2.173 2.358 1.00 0.33 2132 LEU A CA 6
ATOM 8849 C C . LEU A 1 87 ? 7.123 -1.575 2.475 1.00 0.35 2132 LEU A C 6
ATOM 8850 O O . LEU A 1 87 ? 7.976 -1.822 1.627 1.00 0.47 2132 LEU A O 6
ATOM 8866 N N . HIS A 1 88 ? 7.365 -0.801 3.529 1.00 0.28 2133 HIS A N 6
ATOM 8867 C CA . HIS A 1 88 ? 8.706 -0.301 3.787 1.00 0.34 2133 HIS A CA 6
ATOM 8868 C C . HIS A 1 88 ? 9.591 -1.446 4.257 1.00 0.38 2133 HIS A C 6
ATOM 8869 O O . HIS A 1 88 ? 10.795 -1.453 4.008 1.00 0.55 2133 HIS A O 6
ATOM 8884 N N . THR A 1 89 ? 8.980 -2.421 4.918 1.00 0.32 2134 THR A N 6
ATOM 8885 C CA . THR A 1 89 ? 9.679 -3.636 5.298 1.00 0.43 2134 THR A CA 6
ATOM 8886 C C . THR A 1 89 ? 9.990 -4.458 4.052 1.00 0.51 2134 THR A C 6
ATOM 8887 O O . THR A 1 89 ? 11.095 -4.968 3.888 1.00 0.66 2134 THR A O 6
ATOM 8898 N N . ARG A 1 90 ? 9.007 -4.547 3.160 1.00 0.52 2135 ARG A N 6
ATOM 8899 C CA . ARG A 1 90 ? 9.176 -5.242 1.889 1.00 0.71 2135 ARG A CA 6
ATOM 8900 C C . ARG A 1 90 ? 10.285 -4.576 1.073 1.00 0.88 2135 ARG A C 6
ATOM 8901 O O . ARG A 1 90 ? 11.084 -5.238 0.420 1.00 1.12 2135 ARG A O 6
ATOM 8922 N N . LEU A 1 91 ? 10.307 -3.251 1.117 1.00 0.92 2136 LEU A N 6
ATOM 8923 C CA . LEU A 1 91 ? 11.304 -2.461 0.429 1.00 1.20 2136 LEU A CA 6
ATOM 8924 C C . LEU A 1 91 ? 12.691 -2.640 1.035 1.00 1.16 2136 LEU A C 6
ATOM 8925 O O . LEU A 1 91 ? 13.676 -2.773 0.311 1.00 1.43 2136 LEU A O 6
ATOM 8941 N N . THR A 1 92 ? 12.767 -2.642 2.361 1.00 0.96 2137 THR A N 6
ATOM 8942 C CA . THR A 1 92 ? 14.044 -2.787 3.047 1.00 1.08 2137 THR A CA 6
ATOM 8943 C C . THR A 1 92 ? 14.574 -4.214 2.923 1.00 1.17 2137 THR A C 6
ATOM 8944 O O . THR A 1 92 ? 15.724 -4.495 3.269 1.00 1.41 2137 THR A O 6
ATOM 8955 N N . GLN A 1 93 ? 13.724 -5.105 2.429 1.00 1.17 2138 GLN A N 6
ATOM 8956 C CA . GLN A 1 93 ? 14.129 -6.449 2.071 1.00 1.45 2138 GLN A CA 6
ATOM 8957 C C . GLN A 1 93 ? 15.043 -6.415 0.847 1.00 1.71 2138 GLN A C 6
ATOM 8958 O O . GLN A 1 93 ? 15.762 -7.375 0.564 1.00 2.00 2138 GLN A O 6
ATOM 8972 N N . SER A 1 94 ? 14.985 -5.289 0.128 1.00 1.82 2139 SER A N 6
ATOM 8973 C CA . SER A 1 94 ? 15.890 -5.001 -0.979 1.00 2.34 2139 SER A CA 6
ATOM 8974 C C . SER A 1 94 ? 15.744 -6.035 -2.098 1.00 2.85 2139 SER A C 6
ATOM 8975 O O . SER A 1 94 ? 14.701 -6.677 -2.234 1.00 3.41 2139 SER A O 6
ATOM 8983 N N . HIS A 1 95 ? 16.776 -6.159 -2.917 1.00 3.20 2140 HIS A N 6
ATOM 8984 C CA . HIS A 1 95 ? 16.795 -7.139 -3.989 1.00 4.12 2140 HIS A CA 6
ATOM 8985 C C . HIS A 1 95 ? 18.071 -7.967 -3.906 1.00 4.36 2140 HIS A C 6
ATOM 8986 O O . HIS A 1 95 ? 19.124 -7.501 -4.380 1.00 4.66 2140 HIS A O 6
ATOM 9067 N N . GLY A 1 1 ? 18.388 -7.503 -3.968 1.00 6.58 2046 GLY A N 7
ATOM 9068 C CA . GLY A 1 1 ? 17.457 -7.730 -2.839 1.00 6.00 2046 GLY A CA 7
ATOM 9069 C C . GLY A 1 1 ? 16.156 -6.982 -3.025 1.00 4.95 2046 GLY A C 7
ATOM 9070 O O . GLY A 1 1 ? 15.398 -7.262 -3.956 1.00 5.03 2046 GLY A O 7
ATOM 9076 N N . SER A 1 2 ? 15.900 -6.017 -2.155 1.00 4.27 2047 SER A N 7
ATOM 9077 C CA . SER A 1 2 ? 14.665 -5.255 -2.210 1.00 3.35 2047 SER A CA 7
ATOM 9078 C C . SER A 1 2 ? 14.925 -3.769 -1.971 1.00 3.13 2047 SER A C 7
ATOM 9079 O O . SER A 1 2 ? 14.097 -3.066 -1.398 1.00 3.47 2047 SER A O 7
ATOM 9087 N N . HIS A 1 3 ? 16.073 -3.286 -2.428 1.00 3.12 2048 HIS A N 7
ATOM 9088 C CA . HIS A 1 3 ? 16.418 -1.875 -2.264 1.00 3.29 2048 HIS A CA 7
ATOM 9089 C C . HIS A 1 3 ? 15.999 -1.080 -3.490 1.00 2.68 2048 HIS A C 7
ATOM 9090 O O . HIS A 1 3 ? 16.475 0.026 -3.736 1.00 3.15 2048 HIS A O 7
ATOM 9105 N N . MET A 1 4 ? 15.067 -1.663 -4.225 1.00 2.16 2049 MET A N 7
ATOM 9106 C CA . MET A 1 4 ? 14.561 -1.118 -5.479 1.00 2.54 2049 MET A CA 7
ATOM 9107 C C . MET A 1 4 ? 13.991 0.291 -5.348 1.00 3.09 2049 MET A C 7
ATOM 9108 O O . MET A 1 4 ? 14.145 1.116 -6.246 1.00 3.75 2049 MET A O 7
ATOM 9122 N N . ARG A 1 5 ? 13.342 0.564 -4.237 1.00 3.38 2050 ARG A N 7
ATOM 9123 C CA . ARG A 1 5 ? 12.555 1.790 -4.106 1.00 4.33 2050 ARG A CA 7
ATOM 9124 C C . ARG A 1 5 ? 13.165 2.799 -3.137 1.00 4.19 2050 ARG A C 7
ATOM 9125 O O . ARG A 1 5 ? 12.590 3.860 -2.914 1.00 4.88 2050 ARG A O 7
ATOM 9146 N N . LEU A 1 6 ? 14.321 2.495 -2.566 1.00 3.64 2051 LEU A N 7
ATOM 9147 C CA . LEU A 1 6 ? 14.939 3.419 -1.615 1.00 3.84 2051 LEU A CA 7
ATOM 9148 C C . LEU A 1 6 ? 16.077 4.194 -2.253 1.00 3.17 2051 LEU A C 7
ATOM 9149 O O . LEU A 1 6 ? 16.965 4.691 -1.562 1.00 3.42 2051 LEU A O 7
ATOM 9165 N N . ASN A 1 7 ? 16.051 4.295 -3.573 1.00 2.84 2052 ASN A N 7
ATOM 9166 C CA . ASN A 1 7 ? 17.040 5.087 -4.286 1.00 3.03 2052 ASN A CA 7
ATOM 9167 C C . ASN A 1 7 ? 16.872 6.555 -3.932 1.00 2.88 2052 ASN A C 7
ATOM 9168 O O . ASN A 1 7 ? 15.822 7.144 -4.182 1.00 2.92 2052 ASN A O 7
ATOM 9179 N N . GLY A 1 8 ? 17.899 7.135 -3.327 1.00 3.23 2053 GLY A N 7
ATOM 9180 C CA . GLY A 1 8 ? 17.846 8.531 -2.930 1.00 3.43 2053 GLY A CA 7
ATOM 9181 C C . GLY A 1 8 ? 17.016 8.770 -1.674 1.00 2.89 2053 GLY A C 7
ATOM 9182 O O . GLY A 1 8 ? 17.296 9.691 -0.907 1.00 2.97 2053 GLY A O 7
ATOM 9186 N N . LEU A 1 9 ? 16.003 7.941 -1.456 1.00 2.44 2054 LEU A N 7
ATOM 9187 C CA . LEU A 1 9 ? 15.089 8.121 -0.337 1.00 2.06 2054 LEU A CA 7
ATOM 9188 C C . LEU A 1 9 ? 15.686 7.622 0.969 1.00 1.93 2054 LEU A C 7
ATOM 9189 O O . LEU A 1 9 ? 16.381 6.605 1.010 1.00 2.10 2054 LEU A O 7
ATOM 9205 N N . SER A 1 10 ? 15.423 8.365 2.026 1.00 1.75 2055 SER A N 7
ATOM 9206 C CA . SER A 1 10 ? 15.709 7.925 3.377 1.00 1.71 2055 SER A CA 7
ATOM 9207 C C . SER A 1 10 ? 14.455 7.245 3.935 1.00 1.44 2055 SER A C 7
ATOM 9208 O O . SER A 1 10 ? 13.400 7.320 3.301 1.00 1.25 2055 SER A O 7
ATOM 9216 N N . PRO A 1 11 ? 14.540 6.556 5.091 1.00 1.48 2056 PRO A N 7
ATOM 9217 C CA . PRO A 1 11 ? 13.388 5.880 5.707 1.00 1.29 2056 PRO A CA 7
ATOM 9218 C C . PRO A 1 11 ? 12.080 6.681 5.645 1.00 1.09 2056 PRO A C 7
ATOM 9219 O O . PRO A 1 11 ? 11.028 6.133 5.306 1.00 0.87 2056 PRO A O 7
ATOM 9230 N N . GLN A 1 12 ? 12.144 7.970 5.962 1.00 1.22 2057 GLN A N 7
ATOM 9231 C CA . GLN A 1 12 ? 10.954 8.819 5.953 1.00 1.17 2057 GLN A CA 7
ATOM 9232 C C . GLN A 1 12 ? 10.540 9.183 4.529 1.00 1.01 2057 GLN A C 7
ATOM 9233 O O . GLN A 1 12 ? 9.351 9.198 4.206 1.00 0.95 2057 GLN A O 7
ATOM 9247 N N . GLN A 1 13 ? 11.528 9.462 3.677 1.00 1.07 2058 GLN A N 7
ATOM 9248 C CA . GLN A 1 13 ? 11.269 9.780 2.272 1.00 1.08 2058 GLN A CA 7
ATOM 9249 C C . GLN A 1 13 ? 10.550 8.620 1.593 1.00 0.89 2058 GLN A C 7
ATOM 9250 O O . GLN A 1 13 ? 9.717 8.813 0.703 1.00 0.84 2058 GLN A O 7
ATOM 9264 N N . GLN A 1 14 ? 10.891 7.412 2.017 1.00 0.87 2059 GLN A N 7
ATOM 9265 C CA . GLN A 1 14 ? 10.222 6.214 1.545 1.00 0.75 2059 GLN A CA 7
ATOM 9266 C C . GLN A 1 14 ? 8.760 6.216 1.962 1.00 0.58 2059 GLN A C 7
ATOM 9267 O O . GLN A 1 14 ? 7.873 6.127 1.122 1.00 0.54 2059 GLN A O 7
ATOM 9281 N N . GLN A 1 15 ? 8.520 6.313 3.264 1.00 0.54 2060 GLN A N 7
ATOM 9282 C CA . GLN A 1 15 ? 7.176 6.272 3.818 1.00 0.45 2060 GLN A CA 7
ATOM 9283 C C . GLN A 1 15 ? 6.213 7.225 3.119 1.00 0.44 2060 GLN A C 7
ATOM 9284 O O . GLN A 1 15 ? 5.086 6.844 2.827 1.00 0.42 2060 GLN A O 7
ATOM 9298 N N . GLN A 1 16 ? 6.644 8.447 2.830 1.00 0.58 2061 GLN A N 7
ATOM 9299 C CA . GLN A 1 16 ? 5.767 9.385 2.134 1.00 0.61 2061 GLN A CA 7
ATOM 9300 C C . GLN A 1 16 ? 5.550 8.956 0.684 1.00 0.51 2061 GLN A C 7
ATOM 9301 O O . GLN A 1 16 ? 4.455 9.105 0.145 1.00 0.45 2061 GLN A O 7
ATOM 9315 N N . THR A 1 17 ? 6.594 8.419 0.064 1.00 0.53 2062 THR A N 7
ATOM 9316 C CA . THR A 1 17 ? 6.482 7.835 -1.269 1.00 0.50 2062 THR A CA 7
ATOM 9317 C C . THR A 1 17 ? 5.456 6.708 -1.278 1.00 0.39 2062 THR A C 7
ATOM 9318 O O . THR A 1 17 ? 4.485 6.741 -2.031 1.00 0.42 2062 THR A O 7
ATOM 9329 N N . LEU A 1 18 ? 5.689 5.714 -0.433 1.00 0.37 2063 LEU A N 7
ATOM 9330 C CA . LEU A 1 18 ? 4.806 4.577 -0.296 1.00 0.29 2063 LEU A CA 7
ATOM 9331 C C . LEU A 1 18 ? 3.398 5.011 0.074 1.00 0.22 2063 LEU A C 7
ATOM 9332 O O . LEU A 1 18 ? 2.430 4.464 -0.444 1.00 0.21 2063 LEU A O 7
ATOM 9348 N N . ALA A 1 19 ? 3.294 6.002 0.956 1.00 0.25 2064 ALA A N 7
ATOM 9349 C CA . ALA A 1 19 ? 2.002 6.579 1.313 1.00 0.27 2064 ALA A CA 7
ATOM 9350 C C . ALA A 1 19 ? 1.316 7.166 0.087 1.00 0.25 2064 ALA A C 7
ATOM 9351 O O . ALA A 1 19 ? 0.095 7.155 -0.012 1.00 0.30 2064 ALA A O 7
ATOM 9358 N N . THR A 1 20 ? 2.113 7.658 -0.853 1.00 0.24 2065 THR A N 7
ATOM 9359 C CA . THR A 1 20 ? 1.580 8.209 -2.090 1.00 0.27 2065 THR A CA 7
ATOM 9360 C C . THR A 1 20 ? 1.220 7.073 -3.041 1.00 0.24 2065 THR A C 7
ATOM 9361 O O . THR A 1 20 ? 0.245 7.150 -3.789 1.00 0.29 2065 THR A O 7
ATOM 9372 N N . LEU A 1 21 ? 2.016 6.014 -2.991 1.00 0.21 2066 LEU A N 7
ATOM 9373 C CA . LEU A 1 21 ? 1.758 4.817 -3.771 1.00 0.21 2066 LEU A CA 7
ATOM 9374 C C . LEU A 1 21 ? 0.446 4.178 -3.359 1.00 0.18 2066 LEU A C 7
ATOM 9375 O O . LEU A 1 21 ? -0.486 4.114 -4.146 1.00 0.20 2066 LEU A O 7
ATOM 9391 N N . VAL A 1 22 ? 0.389 3.710 -2.123 1.00 0.17 2067 VAL A N 7
ATOM 9392 C CA . VAL A 1 22 ? -0.802 3.047 -1.597 1.00 0.18 2067 VAL A CA 7
ATOM 9393 C C . VAL A 1 22 ? -2.043 3.930 -1.746 1.00 0.19 2067 VAL A C 7
ATOM 9394 O O . VAL A 1 22 ? -3.126 3.442 -2.064 1.00 0.22 2067 VAL A O 7
ATOM 9407 N N . ALA A 1 23 ? -1.877 5.228 -1.522 1.00 0.19 2068 ALA A N 7
ATOM 9408 C CA . ALA A 1 23 ? -2.951 6.181 -1.743 1.00 0.23 2068 ALA A CA 7
ATOM 9409 C C . ALA A 1 23 ? -3.405 6.146 -3.197 1.00 0.23 2068 ALA A C 7
ATOM 9410 O O . ALA A 1 23 ? -4.572 5.896 -3.483 1.00 0.29 2068 ALA A O 7
ATOM 9417 N N . ALA A 1 24 ? -2.478 6.364 -4.121 1.00 0.20 2069 ALA A N 7
ATOM 9418 C CA . ALA A 1 24 ? -2.807 6.333 -5.536 1.00 0.22 2069 ALA A CA 7
ATOM 9419 C C . ALA A 1 24 ? -3.350 4.964 -5.919 1.00 0.23 2069 ALA A C 7
ATOM 9420 O O . ALA A 1 24 ? -4.247 4.851 -6.753 1.00 0.29 2069 ALA A O 7
ATOM 9427 N N . ALA A 1 25 ? -2.818 3.939 -5.272 1.00 0.21 2070 ALA A N 7
ATOM 9428 C CA . ALA A 1 25 ? -3.256 2.575 -5.479 1.00 0.24 2070 ALA A CA 7
ATOM 9429 C C . ALA A 1 25 ? -4.727 2.417 -5.109 1.00 0.26 2070 ALA A C 7
ATOM 9430 O O . ALA A 1 25 ? -5.538 2.033 -5.946 1.00 0.34 2070 ALA A O 7
ATOM 9437 N N . THR A 1 26 ? -5.072 2.773 -3.875 1.00 0.24 2071 THR A N 7
ATOM 9438 C CA . THR A 1 26 ? -6.427 2.577 -3.368 1.00 0.28 2071 THR A CA 7
ATOM 9439 C C . THR A 1 26 ? -7.410 3.491 -4.078 1.00 0.31 2071 THR A C 7
ATOM 9440 O O . THR A 1 26 ? -8.582 3.158 -4.247 1.00 0.37 2071 THR A O 7
ATOM 9451 N N . ALA A 1 27 ? -6.918 4.633 -4.506 1.00 0.31 2072 ALA A N 7
ATOM 9452 C CA . ALA A 1 27 ? -7.725 5.578 -5.250 1.00 0.40 2072 ALA A CA 7
ATOM 9453 C C . ALA A 1 27 ? -7.972 5.079 -6.668 1.00 0.42 2072 ALA A C 7
ATOM 9454 O O . ALA A 1 27 ? -8.890 5.530 -7.345 1.00 0.54 2072 ALA A O 7
ATOM 9461 N N . THR A 1 28 ? -7.148 4.149 -7.112 1.00 0.36 2073 THR A N 7
ATOM 9462 C CA . THR A 1 28 ? -7.357 3.512 -8.403 1.00 0.40 2073 THR A CA 7
ATOM 9463 C C . THR A 1 28 ? -8.334 2.341 -8.275 1.00 0.29 2073 THR A C 7
ATOM 9464 O O . THR A 1 28 ? -9.095 2.051 -9.200 1.00 0.34 2073 THR A O 7
ATOM 9475 N N . VAL A 1 29 ? -8.323 1.678 -7.122 1.00 0.20 2074 VAL A N 7
ATOM 9476 C CA . VAL A 1 29 ? -9.217 0.545 -6.891 1.00 0.22 2074 VAL A CA 7
ATOM 9477 C C . VAL A 1 29 ? -10.641 1.051 -6.694 1.00 0.27 2074 VAL A C 7
ATOM 9478 O O . VAL A 1 29 ? -11.608 0.436 -7.141 1.00 0.41 2074 VAL A O 7
ATOM 9491 N N . LEU A 1 30 ? -10.751 2.184 -6.015 1.00 0.27 2075 LEU A N 7
ATOM 9492 C CA . LEU A 1 30 ? -12.038 2.816 -5.771 1.00 0.37 2075 LEU A CA 7
ATOM 9493 C C . LEU A 1 30 ? -12.417 3.754 -6.909 1.00 0.42 2075 LEU A C 7
ATOM 9494 O O . LEU A 1 30 ? -11.717 3.828 -7.918 1.00 1.24 2075 LEU A O 7
ATOM 9510 N N . GLY A 1 31 ? -13.526 4.463 -6.747 1.00 1.16 2076 GLY A N 7
ATOM 9511 C CA . GLY A 1 31 ? -13.955 5.406 -7.758 1.00 1.30 2076 GLY A CA 7
ATOM 9512 C C . GLY A 1 31 ? -13.191 6.708 -7.670 1.00 0.86 2076 GLY A C 7
ATOM 9513 O O . GLY A 1 31 ? -12.542 7.124 -8.636 1.00 1.11 2076 GLY A O 7
ATOM 9517 N N . HIS A 1 32 ? -13.263 7.349 -6.507 1.00 0.88 2077 HIS A N 7
ATOM 9518 C CA . HIS A 1 32 ? -12.535 8.592 -6.263 1.00 0.79 2077 HIS A CA 7
ATOM 9519 C C . HIS A 1 32 ? -11.034 8.352 -6.404 1.00 1.18 2077 HIS A C 7
ATOM 9520 O O . HIS A 1 32 ? -10.527 7.319 -5.968 1.00 2.09 2077 HIS A O 7
ATOM 9535 N N . HIS A 1 33 ? -10.321 9.296 -6.995 1.00 1.15 2078 HIS A N 7
ATOM 9536 C CA . HIS A 1 33 ? -8.894 9.124 -7.203 1.00 1.82 2078 HIS A CA 7
ATOM 9537 C C . HIS A 1 33 ? -8.132 10.428 -6.962 1.00 1.20 2078 HIS A C 7
ATOM 9538 O O . HIS A 1 33 ? -7.632 11.064 -7.886 1.00 1.46 2078 HIS A O 7
ATOM 9553 N N . THR A 1 34 ? -8.092 10.828 -5.702 1.00 1.12 2079 THR A N 7
ATOM 9554 C CA . THR A 1 34 ? -7.187 11.867 -5.239 1.00 0.78 2079 THR A CA 7
ATOM 9555 C C . THR A 1 34 ? -6.328 11.292 -4.122 1.00 0.67 2079 THR A C 7
ATOM 9556 O O . THR A 1 34 ? -6.757 11.225 -2.975 1.00 0.86 2079 THR A O 7
ATOM 9567 N N . PRO A 1 35 ? -5.108 10.848 -4.437 1.00 0.48 2080 PRO A N 7
ATOM 9568 C CA . PRO A 1 35 ? -4.237 10.190 -3.461 1.00 0.48 2080 PRO A CA 7
ATOM 9569 C C . PRO A 1 35 ? -3.794 11.162 -2.377 1.00 0.69 2080 PRO A C 7
ATOM 9570 O O . PRO A 1 35 ? -3.312 10.771 -1.314 1.00 0.70 2080 PRO A O 7
ATOM 9581 N N . GLU A 1 36 ? -3.964 12.436 -2.677 1.00 0.93 2081 GLU A N 7
ATOM 9582 C CA . GLU A 1 36 ? -3.653 13.510 -1.784 1.00 1.22 2081 GLU A CA 7
ATOM 9583 C C . GLU A 1 36 ? -4.600 13.529 -0.588 1.00 1.21 2081 GLU A C 7
ATOM 9584 O O . GLU A 1 36 ? -4.177 13.687 0.556 1.00 1.32 2081 GLU A O 7
ATOM 9596 N N . SER A 1 37 ? -5.880 13.349 -0.869 1.00 1.13 2082 SER A N 7
ATOM 9597 C CA . SER A 1 37 ? -6.910 13.479 0.143 1.00 1.23 2082 SER A CA 7
ATOM 9598 C C . SER A 1 37 ? -6.958 12.244 1.032 1.00 0.99 2082 SER A C 7
ATOM 9599 O O . SER A 1 37 ? -7.486 12.278 2.146 1.00 1.06 2082 SER A O 7
ATOM 9607 N N . ILE A 1 38 ? -6.374 11.172 0.531 1.00 0.76 2083 ILE A N 7
ATOM 9608 C CA . ILE A 1 38 ? -6.334 9.900 1.239 1.00 0.55 2083 ILE A CA 7
ATOM 9609 C C . ILE A 1 38 ? -5.452 10.006 2.477 1.00 0.43 2083 ILE A C 7
ATOM 9610 O O . ILE A 1 38 ? -4.226 9.902 2.397 1.00 0.46 2083 ILE A O 7
ATOM 9626 N N . SER A 1 39 ? -6.088 10.224 3.616 1.00 0.38 2084 SER A N 7
ATOM 9627 C CA . SER A 1 39 ? -5.378 10.450 4.861 1.00 0.32 2084 SER A CA 7
ATOM 9628 C C . SER A 1 39 ? -4.888 9.132 5.460 1.00 0.29 2084 SER A C 7
ATOM 9629 O O . SER A 1 39 ? -5.646 8.169 5.579 1.00 0.31 2084 SER A O 7
ATOM 9637 N N . PRO A 1 40 ? -3.603 9.090 5.857 1.00 0.29 2085 PRO A N 7
ATOM 9638 C CA . PRO A 1 40 ? -2.951 7.880 6.382 1.00 0.28 2085 PRO A CA 7
ATOM 9639 C C . PRO A 1 40 ? -3.584 7.369 7.663 1.00 0.28 2085 PRO A C 7
ATOM 9640 O O . PRO A 1 40 ? -3.589 6.166 7.929 1.00 0.33 2085 PRO A O 7
ATOM 9651 N N . ALA A 1 41 ? -4.095 8.293 8.458 1.00 0.30 2086 ALA A N 7
ATOM 9652 C CA . ALA A 1 41 ? -4.725 7.953 9.724 1.00 0.36 2086 ALA A CA 7
ATOM 9653 C C . ALA A 1 41 ? -6.108 7.342 9.516 1.00 0.30 2086 ALA A C 7
ATOM 9654 O O . ALA A 1 41 ? -6.668 6.731 10.427 1.00 0.28 2086 ALA A O 7
ATOM 9661 N N . THR A 1 42 ? -6.653 7.498 8.316 1.00 0.32 2087 THR A N 7
ATOM 9662 C CA . THR A 1 42 ? -7.968 6.963 8.013 1.00 0.28 2087 THR A CA 7
ATOM 9663 C C . THR A 1 42 ? -7.866 5.503 7.591 1.00 0.24 2087 THR A C 7
ATOM 9664 O O . THR A 1 42 ? -6.881 5.082 6.989 1.00 0.28 2087 THR A O 7
ATOM 9675 N N . ALA A 1 43 ? -8.903 4.757 7.899 1.00 0.23 2088 ALA A N 7
ATOM 9676 C CA . ALA A 1 43 ? -8.965 3.337 7.604 1.00 0.25 2088 ALA A CA 7
ATOM 9677 C C . ALA A 1 43 ? -9.496 3.122 6.204 1.00 0.22 2088 ALA A C 7
ATOM 9678 O O . ALA A 1 43 ? -10.377 3.856 5.760 1.00 0.25 2088 ALA A O 7
ATOM 9685 N N . PHE A 1 44 ? -8.965 2.112 5.515 1.00 0.21 2089 PHE A N 7
ATOM 9686 C CA . PHE A 1 44 ? -9.402 1.795 4.160 1.00 0.20 2089 PHE A CA 7
ATOM 9687 C C . PHE A 1 44 ? -10.914 1.629 4.104 1.00 0.24 2089 PHE A C 7
ATOM 9688 O O . PHE A 1 44 ? -11.543 1.956 3.101 1.00 0.26 2089 PHE A O 7
ATOM 9705 N N . LYS A 1 45 ? -11.480 1.138 5.198 1.00 0.30 2090 LYS A N 7
ATOM 9706 C CA . LYS A 1 45 ? -12.918 1.064 5.369 1.00 0.40 2090 LYS A CA 7
ATOM 9707 C C . LYS A 1 45 ? -13.562 2.401 5.044 1.00 0.37 2090 LYS A C 7
ATOM 9708 O O . LYS A 1 45 ? -14.384 2.518 4.134 1.00 0.47 2090 LYS A O 7
ATOM 9727 N N . ASP A 1 46 ? -13.163 3.401 5.817 1.00 0.33 2091 ASP A N 7
ATOM 9728 C CA . ASP A 1 46 ? -13.648 4.764 5.664 1.00 0.35 2091 ASP A CA 7
ATOM 9729 C C . ASP A 1 46 ? -13.332 5.329 4.278 1.00 0.33 2091 ASP A C 7
ATOM 9730 O O . ASP A 1 46 ? -14.122 6.093 3.722 1.00 0.39 2091 ASP A O 7
ATOM 9739 N N . LEU A 1 47 ? -12.183 4.949 3.710 1.00 0.30 2092 LEU A N 7
ATOM 9740 C CA . LEU A 1 47 ? -11.802 5.431 2.382 1.00 0.32 2092 LEU A CA 7
ATOM 9741 C C . LEU A 1 47 ? -12.725 4.880 1.296 1.00 0.30 2092 LEU A C 7
ATOM 9742 O O . LEU A 1 47 ? -12.831 5.467 0.217 1.00 0.36 2092 LEU A O 7
ATOM 9758 N N . GLY A 1 48 ? -13.391 3.764 1.576 1.00 0.26 2093 GLY A N 7
ATOM 9759 C CA . GLY A 1 48 ? -14.327 3.199 0.617 1.00 0.26 2093 GLY A CA 7
ATOM 9760 C C . GLY A 1 48 ? -14.026 1.748 0.296 1.00 0.22 2093 GLY A C 7
ATOM 9761 O O . GLY A 1 48 ? -14.803 1.081 -0.388 1.00 0.27 2093 GLY A O 7
ATOM 9765 N N . ILE A 1 49 ? -12.903 1.263 0.800 1.00 0.22 2094 ILE A N 7
ATOM 9766 C CA . ILE A 1 49 ? -12.450 -0.099 0.549 1.00 0.19 2094 ILE A CA 7
ATOM 9767 C C . ILE A 1 49 ? -13.418 -1.136 1.108 1.00 0.18 2094 ILE A C 7
ATOM 9768 O O . ILE A 1 49 ? -13.780 -1.099 2.286 1.00 0.22 2094 ILE A O 7
ATOM 9784 N N . ASP A 1 50 ? -13.834 -2.051 0.247 1.00 0.19 2095 ASP A N 7
ATOM 9785 C CA . ASP A 1 50 ? -14.617 -3.202 0.666 1.00 0.26 2095 ASP A CA 7
ATOM 9786 C C . ASP A 1 50 ? -13.711 -4.419 0.680 1.00 0.21 2095 ASP A C 7
ATOM 9787 O O . ASP A 1 50 ? -12.499 -4.285 0.581 1.00 0.23 2095 ASP A O 7
ATOM 9796 N N . SER A 1 51 ? -14.280 -5.604 0.774 1.00 0.30 2096 SER A N 7
ATOM 9797 C CA . SER A 1 51 ? -13.467 -6.806 0.680 1.00 0.35 2096 SER A CA 7
ATOM 9798 C C . SER A 1 51 ? -13.023 -7.006 -0.760 1.00 0.30 2096 SER A C 7
ATOM 9799 O O . SER A 1 51 ? -11.933 -7.506 -1.037 1.00 0.38 2096 SER A O 7
ATOM 9806 N N . LEU A 1 52 ? -13.879 -6.570 -1.664 1.00 0.29 2097 LEU A N 7
ATOM 9807 C CA . LEU A 1 52 ? -13.641 -6.669 -3.096 1.00 0.35 2097 LEU A CA 7
ATOM 9808 C C . LEU A 1 52 ? -12.427 -5.855 -3.497 1.00 0.26 2097 LEU A C 7
ATOM 9809 O O . LEU A 1 52 ? -11.446 -6.376 -4.012 1.00 0.35 2097 LEU A O 7
ATOM 9825 N N . THR A 1 53 ? -12.502 -4.571 -3.234 1.00 0.19 2098 THR A N 7
ATOM 9826 C CA . THR A 1 53 ? -11.451 -3.650 -3.625 1.00 0.16 2098 THR A CA 7
ATOM 9827 C C . THR A 1 53 ? -10.204 -3.778 -2.754 1.00 0.15 2098 THR A C 7
ATOM 9828 O O . THR A 1 53 ? -9.154 -3.216 -3.077 1.00 0.19 2098 THR A O 7
ATOM 9839 N N . ALA A 1 54 ? -10.312 -4.533 -1.668 1.00 0.15 2099 ALA A N 7
ATOM 9840 C CA . ALA A 1 54 ? -9.169 -4.792 -0.804 1.00 0.19 2099 ALA A CA 7
ATOM 9841 C C . ALA A 1 54 ? -8.074 -5.525 -1.574 1.00 0.22 2099 ALA A C 7
ATOM 9842 O O . ALA A 1 54 ? -6.891 -5.199 -1.460 1.00 0.29 2099 ALA A O 7
ATOM 9849 N N . LEU A 1 55 ? -8.476 -6.493 -2.386 1.00 0.22 2100 LEU A N 7
ATOM 9850 C CA . LEU A 1 55 ? -7.525 -7.276 -3.161 1.00 0.27 2100 LEU A CA 7
ATOM 9851 C C . LEU A 1 55 ? -6.997 -6.470 -4.343 1.00 0.26 2100 LEU A C 7
ATOM 9852 O O . LEU A 1 55 ? -5.838 -6.601 -4.718 1.00 0.29 2100 LEU A O 7
ATOM 9868 N N . GLU A 1 56 ? -7.851 -5.626 -4.910 1.00 0.24 2101 GLU A N 7
ATOM 9869 C CA . GLU A 1 56 ? -7.474 -4.775 -6.034 1.00 0.26 2101 GLU A CA 7
ATOM 9870 C C . GLU A 1 56 ? -6.349 -3.824 -5.648 1.00 0.24 2101 GLU A C 7
ATOM 9871 O O . GLU A 1 56 ? -5.457 -3.543 -6.449 1.00 0.27 2101 GLU A O 7
ATOM 9883 N N . LEU A 1 57 ? -6.391 -3.327 -4.421 1.00 0.21 2102 LEU A N 7
ATOM 9884 C CA . LEU A 1 57 ? -5.325 -2.488 -3.912 1.00 0.22 2102 LEU A CA 7
ATOM 9885 C C . LEU A 1 57 ? -4.040 -3.289 -3.839 1.00 0.24 2102 LEU A C 7
ATOM 9886 O O . LEU A 1 57 ? -2.994 -2.855 -4.330 1.00 0.27 2102 LEU A O 7
ATOM 9902 N N . ARG A 1 58 ? -4.139 -4.462 -3.226 1.00 0.26 2103 ARG A N 7
ATOM 9903 C CA . ARG A 1 58 ? -3.011 -5.365 -3.115 1.00 0.34 2103 ARG A CA 7
ATOM 9904 C C . ARG A 1 58 ? -2.434 -5.631 -4.503 1.00 0.35 2103 ARG A C 7
ATOM 9905 O O . ARG A 1 58 ? -1.227 -5.573 -4.708 1.00 0.43 2103 ARG A O 7
ATOM 9926 N N . ASN A 1 59 ? -3.327 -5.891 -5.455 1.00 0.33 2104 ASN A N 7
ATOM 9927 C CA . ASN A 1 59 ? -2.962 -6.077 -6.854 1.00 0.38 2104 ASN A CA 7
ATOM 9928 C C . ASN A 1 59 ? -2.134 -4.902 -7.367 1.00 0.39 2104 ASN A C 7
ATOM 9929 O O . ASN A 1 59 ? -1.060 -5.082 -7.945 1.00 0.48 2104 ASN A O 7
ATOM 9940 N N . THR A 1 60 ? -2.633 -3.700 -7.120 1.00 0.33 2105 THR A N 7
ATOM 9941 C CA . THR A 1 60 ? -2.039 -2.487 -7.659 1.00 0.39 2105 THR A CA 7
ATOM 9942 C C . THR A 1 60 ? -0.619 -2.249 -7.135 1.00 0.42 2105 THR A C 7
ATOM 9943 O O . THR A 1 60 ? 0.321 -2.133 -7.923 1.00 0.51 2105 THR A O 7
ATOM 9954 N N . LEU A 1 61 ? -0.449 -2.201 -5.818 1.00 0.42 2106 LEU A N 7
ATOM 9955 C CA . LEU A 1 61 ? 0.858 -1.881 -5.242 1.00 0.55 2106 LEU A CA 7
ATOM 9956 C C . LEU A 1 61 ? 1.881 -2.992 -5.494 1.00 0.54 2106 LEU A C 7
ATOM 9957 O O . LEU A 1 61 ? 3.087 -2.751 -5.448 1.00 0.56 2106 LEU A O 7
ATOM 9973 N N . THR A 1 62 ? 1.407 -4.196 -5.786 1.00 0.56 2107 THR A N 7
ATOM 9974 C CA . THR A 1 62 ? 2.290 -5.295 -6.137 1.00 0.62 2107 THR A CA 7
ATOM 9975 C C . THR A 1 62 ? 2.850 -5.102 -7.543 1.00 0.60 2107 THR A C 7
ATOM 9976 O O . THR A 1 62 ? 3.991 -5.464 -7.827 1.00 0.64 2107 THR A O 7
ATOM 9987 N N . HIS A 1 63 ? 2.049 -4.501 -8.414 1.00 0.58 2108 HIS A N 7
ATOM 9988 C CA . HIS A 1 63 ? 2.503 -4.168 -9.760 1.00 0.62 2108 HIS A CA 7
ATOM 9989 C C . HIS A 1 63 ? 3.485 -3.006 -9.704 1.00 0.60 2108 HIS A C 7
ATOM 9990 O O . HIS A 1 63 ? 4.251 -2.771 -10.637 1.00 0.68 2108 HIS A O 7
ATOM 10005 N N . ASN A 1 64 ? 3.453 -2.284 -8.595 1.00 0.57 2109 ASN A N 7
ATOM 10006 C CA . ASN A 1 64 ? 4.313 -1.130 -8.399 1.00 0.64 2109 ASN A CA 7
ATOM 10007 C C . ASN A 1 64 ? 5.602 -1.510 -7.681 1.00 0.66 2109 ASN A C 7
ATOM 10008 O O . ASN A 1 64 ? 6.598 -0.790 -7.759 1.00 0.85 2109 ASN A O 7
ATOM 10019 N N . THR A 1 65 ? 5.587 -2.634 -6.977 1.00 0.65 2110 THR A N 7
ATOM 10020 C CA . THR A 1 65 ? 6.771 -3.086 -6.268 1.00 0.78 2110 THR A CA 7
ATOM 10021 C C . THR A 1 65 ? 7.469 -4.230 -7.002 1.00 0.81 2110 THR A C 7
ATOM 10022 O O . THR A 1 65 ? 8.691 -4.252 -7.111 1.00 1.02 2110 THR A O 7
ATOM 10033 N N . GLY A 1 66 ? 6.687 -5.164 -7.526 1.00 0.72 2111 GLY A N 7
ATOM 10034 C CA . GLY A 1 66 ? 7.255 -6.286 -8.249 1.00 0.86 2111 GLY A CA 7
ATOM 10035 C C . GLY A 1 66 ? 7.471 -7.499 -7.362 1.00 0.88 2111 GLY A C 7
ATOM 10036 O O . GLY A 1 66 ? 7.843 -8.571 -7.842 1.00 1.05 2111 GLY A O 7
ATOM 10040 N N . LEU A 1 67 ? 7.233 -7.336 -6.068 1.00 0.84 2112 LEU A N 7
ATOM 10041 C CA . LEU A 1 67 ? 7.420 -8.419 -5.110 1.00 0.92 2112 LEU A CA 7
ATOM 10042 C C . LEU A 1 67 ? 6.130 -9.198 -4.917 1.00 0.80 2112 LEU A C 7
ATOM 10043 O O . LEU A 1 67 ? 5.165 -9.009 -5.653 1.00 0.97 2112 LEU A O 7
ATOM 10059 N N . ASP A 1 68 ? 6.131 -10.083 -3.940 1.00 0.77 2113 ASP A N 7
ATOM 10060 C CA . ASP A 1 68 ? 4.985 -10.934 -3.678 1.00 0.77 2113 ASP A CA 7
ATOM 10061 C C . ASP A 1 68 ? 4.342 -10.572 -2.355 1.00 0.92 2113 ASP A C 7
ATOM 10062 O O . ASP A 1 68 ? 4.953 -10.701 -1.294 1.00 1.14 2113 ASP A O 7
ATOM 10071 N N . LEU A 1 69 ? 3.105 -10.123 -2.431 1.00 1.05 2114 LEU A N 7
ATOM 10072 C CA . LEU A 1 69 ? 2.419 -9.554 -1.286 1.00 1.34 2114 LEU A CA 7
ATOM 10073 C C . LEU A 1 69 ? 1.479 -10.576 -0.622 1.00 1.00 2114 LEU A C 7
ATOM 10074 O O . LEU A 1 69 ? 1.121 -11.589 -1.226 1.00 1.04 2114 LEU A O 7
ATOM 10090 N N . PRO A 1 70 ? 1.083 -10.316 0.640 1.00 0.85 2115 PRO A N 7
ATOM 10091 C CA . PRO A 1 70 ? 0.193 -11.182 1.406 1.00 0.64 2115 PRO A CA 7
ATOM 10092 C C . PRO A 1 70 ? -1.279 -10.807 1.264 1.00 0.57 2115 PRO A C 7
ATOM 10093 O O . PRO A 1 70 ? -1.626 -9.629 1.146 1.00 0.58 2115 PRO A O 7
ATOM 10104 N N . PRO A 1 71 ? -2.171 -11.803 1.319 1.00 0.57 2116 PRO A N 7
ATOM 10105 C CA . PRO A 1 71 ? -3.618 -11.570 1.305 1.00 0.62 2116 PRO A CA 7
ATOM 10106 C C . PRO A 1 71 ? -4.100 -10.903 2.592 1.00 0.58 2116 PRO A C 7
ATOM 10107 O O . PRO A 1 71 ? -5.276 -10.574 2.738 1.00 0.68 2116 PRO A O 7
ATOM 10118 N N . THR A 1 72 ? -3.173 -10.691 3.516 1.00 0.54 2117 THR A N 7
ATOM 10119 C CA . THR A 1 72 ? -3.488 -10.115 4.807 1.00 0.59 2117 THR A CA 7
ATOM 10120 C C . THR A 1 72 ? -3.262 -8.605 4.836 1.00 0.50 2117 THR A C 7
ATOM 10121 O O . THR A 1 72 ? -3.486 -7.975 5.866 1.00 0.54 2117 THR A O 7
ATOM 10132 N N . LEU A 1 73 ? -2.804 -8.033 3.716 1.00 0.45 2118 LEU A N 7
ATOM 10133 C CA . LEU A 1 73 ? -2.612 -6.583 3.603 1.00 0.45 2118 LEU A CA 7
ATOM 10134 C C . LEU A 1 73 ? -3.729 -5.783 4.260 1.00 0.41 2118 LEU A C 7
ATOM 10135 O O . LEU A 1 73 ? -3.534 -5.163 5.304 1.00 0.43 2118 LEU A O 7
ATOM 10151 N N . ILE A 1 74 ? -4.901 -5.820 3.648 1.00 0.38 2119 ILE A N 7
ATOM 10152 C CA . ILE A 1 74 ? -6.011 -4.975 4.063 1.00 0.40 2119 ILE A CA 7
ATOM 10153 C C . ILE A 1 74 ? -6.753 -5.616 5.232 1.00 0.42 2119 ILE A C 7
ATOM 10154 O O . ILE A 1 74 ? -7.712 -5.067 5.769 1.00 0.50 2119 ILE A O 7
ATOM 10170 N N . PHE A 1 75 ? -6.288 -6.788 5.624 1.00 0.46 2120 PHE A N 7
ATOM 10171 C CA . PHE A 1 75 ? -6.852 -7.506 6.747 1.00 0.53 2120 PHE A CA 7
ATOM 10172 C C . PHE A 1 75 ? -6.167 -7.078 8.038 1.00 0.52 2120 PHE A C 7
ATOM 10173 O O . PHE A 1 75 ? -6.820 -6.743 9.025 1.00 0.60 2120 PHE A O 7
ATOM 10190 N N . ASP A 1 76 ? -4.841 -7.078 8.011 1.00 0.48 2121 ASP A N 7
ATOM 10191 C CA . ASP A 1 76 ? -4.043 -6.825 9.203 1.00 0.49 2121 ASP A CA 7
ATOM 10192 C C . ASP A 1 76 ? -3.575 -5.379 9.266 1.00 0.45 2121 ASP A C 7
ATOM 10193 O O . ASP A 1 76 ? -3.541 -4.769 10.338 1.00 0.51 2121 ASP A O 7
ATOM 10202 N N . HIS A 1 77 ? -3.235 -4.822 8.111 1.00 0.38 2122 HIS A N 7
ATOM 10203 C CA . HIS A 1 77 ? -2.594 -3.509 8.058 1.00 0.37 2122 HIS A CA 7
ATOM 10204 C C . HIS A 1 77 ? -3.411 -2.488 7.258 1.00 0.34 2122 HIS A C 7
ATOM 10205 O O . HIS A 1 77 ? -2.828 -1.760 6.454 1.00 0.32 2122 HIS A O 7
ATOM 10220 N N . PRO A 1 78 ? -4.748 -2.381 7.417 1.00 0.36 2123 PRO A N 7
ATOM 10221 C CA . PRO A 1 78 ? -5.485 -1.473 6.567 1.00 0.34 2123 PRO A CA 7
ATOM 10222 C C . PRO A 1 78 ? -5.439 -0.026 7.054 1.00 0.32 2123 PRO A C 7
ATOM 10223 O O . PRO A 1 78 ? -6.079 0.338 8.038 1.00 0.36 2123 PRO A O 7
ATOM 10234 N N . THR A 1 79 ? -4.662 0.759 6.323 1.00 0.27 2124 THR A N 7
ATOM 10235 C CA . THR A 1 79 ? -4.664 2.220 6.299 1.00 0.23 2124 THR A CA 7
ATOM 10236 C C . THR A 1 79 ? -3.652 2.597 5.235 1.00 0.22 2124 THR A C 7
ATOM 10237 O O . THR A 1 79 ? -2.817 1.755 4.893 1.00 0.26 2124 THR A O 7
ATOM 10248 N N . PRO A 1 80 ? -3.668 3.809 4.684 1.00 0.19 2125 PRO A N 7
ATOM 10249 C CA . PRO A 1 80 ? -2.601 4.227 3.781 1.00 0.18 2125 PRO A CA 7
ATOM 10250 C C . PRO A 1 80 ? -1.235 4.115 4.470 1.00 0.17 2125 PRO A C 7
ATOM 10251 O O . PRO A 1 80 ? -0.244 3.717 3.863 1.00 0.20 2125 PRO A O 7
ATOM 10262 N N . HIS A 1 81 ? -1.215 4.420 5.766 1.00 0.23 2126 HIS A N 7
ATOM 10263 C CA . HIS A 1 81 ? 0.022 4.406 6.542 1.00 0.31 2126 HIS A CA 7
ATOM 10264 C C . HIS A 1 81 ? 0.456 2.988 6.919 1.00 0.29 2126 HIS A C 7
ATOM 10265 O O . HIS A 1 81 ? 1.608 2.622 6.704 1.00 0.32 2126 HIS A O 7
ATOM 10280 N N . ALA A 1 82 ? -0.451 2.197 7.487 1.00 0.28 2127 ALA A N 7
ATOM 10281 C CA . ALA A 1 82 ? -0.099 0.855 7.953 1.00 0.29 2127 ALA A CA 7
ATOM 10282 C C . ALA A 1 82 ? 0.351 -0.027 6.799 1.00 0.26 2127 ALA A C 7
ATOM 10283 O O . ALA A 1 82 ? 1.247 -0.859 6.954 1.00 0.30 2127 ALA A O 7
ATOM 10290 N N . LEU A 1 83 ? -0.265 0.156 5.639 1.00 0.22 2128 LEU A N 7
ATOM 10291 C CA . LEU A 1 83 ? 0.136 -0.565 4.455 1.00 0.21 2128 LEU A CA 7
ATOM 10292 C C . LEU A 1 83 ? 1.528 -0.116 4.011 1.00 0.21 2128 LEU A C 7
ATOM 10293 O O . LEU A 1 83 ? 2.354 -0.934 3.598 1.00 0.23 2128 LEU A O 7
ATOM 10309 N N . THR A 1 84 ? 1.778 1.187 4.122 1.00 0.21 2129 THR A N 7
ATOM 10310 C CA . THR A 1 84 ? 3.098 1.753 3.858 1.00 0.24 2129 THR A CA 7
ATOM 10311 C C . THR A 1 84 ? 4.164 1.064 4.697 1.00 0.25 2129 THR A C 7
ATOM 10312 O O . THR A 1 84 ? 5.222 0.696 4.192 1.00 0.33 2129 THR A O 7
ATOM 10323 N N . GLN A 1 85 ? 3.863 0.880 5.970 1.00 0.25 2130 GLN A N 7
ATOM 10324 C CA . GLN A 1 85 ? 4.784 0.249 6.904 1.00 0.28 2130 GLN A CA 7
ATOM 10325 C C . GLN A 1 85 ? 5.201 -1.131 6.418 1.00 0.23 2130 GLN A C 7
ATOM 10326 O O . GLN A 1 85 ? 6.386 -1.471 6.424 1.00 0.22 2130 GLN A O 7
ATOM 10340 N N . HIS A 1 86 ? 4.228 -1.914 5.973 1.00 0.25 2131 HIS A N 7
ATOM 10341 C CA . HIS A 1 86 ? 4.495 -3.267 5.515 1.00 0.27 2131 HIS A CA 7
ATOM 10342 C C . HIS A 1 86 ? 5.400 -3.254 4.294 1.00 0.26 2131 HIS A C 7
ATOM 10343 O O . HIS A 1 86 ? 6.399 -3.969 4.238 1.00 0.30 2131 HIS A O 7
ATOM 10358 N N . LEU A 1 87 ? 5.042 -2.443 3.317 1.00 0.27 2132 LEU A N 7
ATOM 10359 C CA . LEU A 1 87 ? 5.829 -2.350 2.095 1.00 0.33 2132 LEU A CA 7
ATOM 10360 C C . LEU A 1 87 ? 7.170 -1.666 2.347 1.00 0.35 2132 LEU A C 7
ATOM 10361 O O . LEU A 1 87 ? 8.131 -1.892 1.617 1.00 0.47 2132 LEU A O 7
ATOM 10377 N N . HIS A 1 88 ? 7.242 -0.847 3.388 1.00 0.28 2133 HIS A N 7
ATOM 10378 C CA . HIS A 1 88 ? 8.507 -0.251 3.788 1.00 0.34 2133 HIS A CA 7
ATOM 10379 C C . HIS A 1 88 ? 9.408 -1.325 4.387 1.00 0.38 2133 HIS A C 7
ATOM 10380 O O . HIS A 1 88 ? 10.620 -1.322 4.180 1.00 0.55 2133 HIS A O 7
ATOM 10395 N N . THR A 1 89 ? 8.794 -2.254 5.108 1.00 0.32 2134 THR A N 7
ATOM 10396 C CA . THR A 1 89 ? 9.494 -3.391 5.672 1.00 0.43 2134 THR A CA 7
ATOM 10397 C C . THR A 1 89 ? 9.955 -4.325 4.555 1.00 0.51 2134 THR A C 7
ATOM 10398 O O . THR A 1 89 ? 10.990 -4.977 4.662 1.00 0.66 2134 THR A O 7
ATOM 10409 N N . ARG A 1 90 ? 9.202 -4.350 3.461 1.00 0.52 2135 ARG A N 7
ATOM 10410 C CA . ARG A 1 90 ? 9.588 -5.121 2.286 1.00 0.71 2135 ARG A CA 7
ATOM 10411 C C . ARG A 1 90 ? 10.899 -4.603 1.713 1.00 0.88 2135 ARG A C 7
ATOM 10412 O O . ARG A 1 90 ? 11.654 -5.343 1.091 1.00 1.12 2135 ARG A O 7
ATOM 10433 N N . LEU A 1 91 ? 11.154 -3.327 1.930 1.00 0.92 2136 LEU A N 7
ATOM 10434 C CA . LEU A 1 91 ? 12.287 -2.654 1.337 1.00 1.20 2136 LEU A CA 7
ATOM 10435 C C . LEU A 1 91 ? 13.499 -2.674 2.253 1.00 1.16 2136 LEU A C 7
ATOM 10436 O O . LEU A 1 91 ? 14.627 -2.879 1.805 1.00 1.43 2136 LEU A O 7
ATOM 10452 N N . THR A 1 92 ? 13.263 -2.462 3.533 1.00 0.96 2137 THR A N 7
ATOM 10453 C CA . THR A 1 92 ? 14.349 -2.344 4.489 1.00 1.08 2137 THR A CA 7
ATOM 10454 C C . THR A 1 92 ? 14.720 -3.708 5.053 1.00 1.17 2137 THR A C 7
ATOM 10455 O O . THR A 1 92 ? 15.895 -4.021 5.245 1.00 1.41 2137 THR A O 7
ATOM 10466 N N . GLN A 1 93 ? 13.705 -4.518 5.291 1.00 1.17 2138 GLN A N 7
ATOM 10467 C CA . GLN A 1 93 ? 13.889 -5.852 5.827 1.00 1.45 2138 GLN A CA 7
ATOM 10468 C C . GLN A 1 93 ? 14.002 -6.877 4.700 1.00 1.71 2138 GLN A C 7
ATOM 10469 O O . GLN A 1 93 ? 14.596 -7.948 4.873 1.00 2.00 2138 GLN A O 7
ATOM 10483 N N . SER A 1 94 ? 13.442 -6.524 3.543 1.00 1.82 2139 SER A N 7
ATOM 10484 C CA . SER A 1 94 ? 13.511 -7.356 2.346 1.00 2.34 2139 SER A CA 7
ATOM 10485 C C . SER A 1 94 ? 12.756 -8.669 2.559 1.00 2.85 2139 SER A C 7
ATOM 10486 O O . SER A 1 94 ? 11.900 -8.763 3.442 1.00 3.41 2139 SER A O 7
ATOM 10494 N N . HIS A 1 95 ? 13.049 -9.664 1.738 1.00 3.20 2140 HIS A N 7
ATOM 10495 C CA . HIS A 1 95 ? 12.433 -10.975 1.867 1.00 4.12 2140 HIS A CA 7
ATOM 10496 C C . HIS A 1 95 ? 13.286 -12.018 1.159 1.00 4.36 2140 HIS A C 7
ATOM 10497 O O . HIS A 1 95 ? 14.058 -12.719 1.843 1.00 4.66 2140 HIS A O 7
ATOM 10578 N N . GLY A 1 1 ? 13.980 -8.142 -8.854 1.00 6.58 2046 GLY A N 8
ATOM 10579 C CA . GLY A 1 1 ? 14.641 -6.813 -8.914 1.00 6.00 2046 GLY A CA 8
ATOM 10580 C C . GLY A 1 1 ? 14.207 -5.900 -7.785 1.00 4.95 2046 GLY A C 8
ATOM 10581 O O . GLY A 1 1 ? 13.856 -4.742 -8.014 1.00 5.03 2046 GLY A O 8
ATOM 10587 N N . SER A 1 2 ? 14.236 -6.407 -6.559 1.00 4.27 2047 SER A N 8
ATOM 10588 C CA . SER A 1 2 ? 13.774 -5.643 -5.411 1.00 3.35 2047 SER A CA 8
ATOM 10589 C C . SER A 1 2 ? 14.803 -5.667 -4.282 1.00 3.13 2047 SER A C 8
ATOM 10590 O O . SER A 1 2 ? 14.458 -5.564 -3.107 1.00 3.47 2047 SER A O 8
ATOM 10598 N N . HIS A 1 3 ? 16.073 -5.772 -4.650 1.00 3.12 2048 HIS A N 8
ATOM 10599 C CA . HIS A 1 3 ? 17.166 -5.730 -3.680 1.00 3.29 2048 HIS A CA 8
ATOM 10600 C C . HIS A 1 3 ? 17.583 -4.288 -3.423 1.00 2.68 2048 HIS A C 8
ATOM 10601 O O . HIS A 1 3 ? 18.703 -3.998 -3.013 1.00 3.15 2048 HIS A O 8
ATOM 10616 N N . MET A 1 4 ? 16.651 -3.393 -3.691 1.00 2.16 2049 MET A N 8
ATOM 10617 C CA . MET A 1 4 ? 16.822 -1.961 -3.489 1.00 2.54 2049 MET A CA 8
ATOM 10618 C C . MET A 1 4 ? 16.715 -1.569 -2.017 1.00 3.09 2049 MET A C 8
ATOM 10619 O O . MET A 1 4 ? 16.424 -0.414 -1.714 1.00 3.75 2049 MET A O 8
ATOM 10633 N N . ARG A 1 5 ? 16.953 -2.522 -1.114 1.00 3.38 2050 ARG A N 8
ATOM 10634 C CA . ARG A 1 5 ? 16.636 -2.336 0.303 1.00 4.33 2050 ARG A CA 8
ATOM 10635 C C . ARG A 1 5 ? 17.174 -1.017 0.868 1.00 4.19 2050 ARG A C 8
ATOM 10636 O O . ARG A 1 5 ? 16.426 -0.243 1.459 1.00 4.88 2050 ARG A O 8
ATOM 10657 N N . LEU A 1 6 ? 18.466 -0.765 0.701 1.00 3.64 2051 LEU A N 8
ATOM 10658 C CA . LEU A 1 6 ? 19.063 0.471 1.204 1.00 3.84 2051 LEU A CA 8
ATOM 10659 C C . LEU A 1 6 ? 19.729 1.263 0.086 1.00 3.17 2051 LEU A C 8
ATOM 10660 O O . LEU A 1 6 ? 20.464 2.214 0.349 1.00 3.42 2051 LEU A O 8
ATOM 10676 N N . ASN A 1 7 ? 19.468 0.890 -1.158 1.00 2.84 2052 ASN A N 8
ATOM 10677 C CA . ASN A 1 7 ? 20.178 1.496 -2.281 1.00 3.03 2052 ASN A CA 8
ATOM 10678 C C . ASN A 1 7 ? 19.646 2.889 -2.583 1.00 2.88 2052 ASN A C 8
ATOM 10679 O O . ASN A 1 7 ? 18.498 3.045 -2.998 1.00 2.92 2052 ASN A O 8
ATOM 10690 N N . GLY A 1 8 ? 20.504 3.893 -2.398 1.00 3.23 2053 GLY A N 8
ATOM 10691 C CA . GLY A 1 8 ? 20.173 5.276 -2.730 1.00 3.43 2053 GLY A CA 8
ATOM 10692 C C . GLY A 1 8 ? 19.046 5.874 -1.897 1.00 2.89 2053 GLY A C 8
ATOM 10693 O O . GLY A 1 8 ? 18.823 7.084 -1.934 1.00 2.97 2053 GLY A O 8
ATOM 10697 N N . LEU A 1 9 ? 18.339 5.039 -1.153 1.00 2.44 2054 LEU A N 8
ATOM 10698 C CA . LEU A 1 9 ? 17.148 5.457 -0.444 1.00 2.06 2054 LEU A CA 8
ATOM 10699 C C . LEU A 1 9 ? 17.422 5.702 1.041 1.00 1.93 2054 LEU A C 8
ATOM 10700 O O . LEU A 1 9 ? 18.066 4.894 1.714 1.00 2.10 2054 LEU A O 8
ATOM 10716 N N . SER A 1 10 ? 16.952 6.841 1.525 1.00 1.75 2055 SER A N 8
ATOM 10717 C CA . SER A 1 10 ? 16.896 7.117 2.951 1.00 1.71 2055 SER A CA 8
ATOM 10718 C C . SER A 1 10 ? 15.462 6.853 3.408 1.00 1.44 2055 SER A C 8
ATOM 10719 O O . SER A 1 10 ? 14.538 7.157 2.664 1.00 1.25 2055 SER A O 8
ATOM 10727 N N . PRO A 1 11 ? 15.257 6.303 4.622 1.00 1.48 2056 PRO A N 8
ATOM 10728 C CA . PRO A 1 11 ? 13.965 5.753 5.072 1.00 1.29 2056 PRO A CA 8
ATOM 10729 C C . PRO A 1 11 ? 12.718 6.501 4.578 1.00 1.09 2056 PRO A C 8
ATOM 10730 O O . PRO A 1 11 ? 11.797 5.875 4.045 1.00 0.87 2056 PRO A O 8
ATOM 10741 N N . GLN A 1 12 ? 12.693 7.825 4.725 1.00 1.22 2057 GLN A N 8
ATOM 10742 C CA . GLN A 1 12 ? 11.510 8.611 4.364 1.00 1.17 2057 GLN A CA 8
ATOM 10743 C C . GLN A 1 12 ? 11.238 8.596 2.855 1.00 1.01 2057 GLN A C 8
ATOM 10744 O O . GLN A 1 12 ? 10.090 8.720 2.432 1.00 0.95 2057 GLN A O 8
ATOM 10758 N N . GLN A 1 13 ? 12.286 8.418 2.054 1.00 1.07 2058 GLN A N 8
ATOM 10759 C CA . GLN A 1 13 ? 12.166 8.461 0.594 1.00 1.08 2058 GLN A CA 8
ATOM 10760 C C . GLN A 1 13 ? 11.199 7.401 0.075 1.00 0.89 2058 GLN A C 8
ATOM 10761 O O . GLN A 1 13 ? 10.300 7.697 -0.714 1.00 0.84 2058 GLN A O 8
ATOM 10775 N N . GLN A 1 14 ? 11.383 6.160 0.495 1.00 0.87 2059 GLN A N 8
ATOM 10776 C CA . GLN A 1 14 ? 10.461 5.112 0.101 1.00 0.75 2059 GLN A CA 8
ATOM 10777 C C . GLN A 1 14 ? 9.140 5.241 0.844 1.00 0.58 2059 GLN A C 8
ATOM 10778 O O . GLN A 1 14 ? 8.096 4.955 0.285 1.00 0.54 2059 GLN A O 8
ATOM 10792 N N . GLN A 1 15 ? 9.174 5.691 2.092 1.00 0.54 2060 GLN A N 8
ATOM 10793 C CA . GLN A 1 15 ? 7.944 5.891 2.842 1.00 0.45 2060 GLN A CA 8
ATOM 10794 C C . GLN A 1 15 ? 7.011 6.880 2.150 1.00 0.44 2060 GLN A C 8
ATOM 10795 O O . GLN A 1 15 ? 5.814 6.641 2.084 1.00 0.42 2060 GLN A O 8
ATOM 10809 N N . GLN A 1 16 ? 7.545 7.977 1.621 1.00 0.58 2061 GLN A N 8
ATOM 10810 C CA . GLN A 1 16 ? 6.702 8.931 0.907 1.00 0.61 2061 GLN A CA 8
ATOM 10811 C C . GLN A 1 16 ? 6.197 8.319 -0.394 1.00 0.51 2061 GLN A C 8
ATOM 10812 O O . GLN A 1 16 ? 5.045 8.514 -0.779 1.00 0.45 2061 GLN A O 8
ATOM 10826 N N . THR A 1 17 ? 7.071 7.579 -1.058 1.00 0.53 2062 THR A N 8
ATOM 10827 C CA . THR A 1 17 ? 6.704 6.827 -2.250 1.00 0.50 2062 THR A CA 8
ATOM 10828 C C . THR A 1 17 ? 5.549 5.875 -1.956 1.00 0.39 2062 THR A C 8
ATOM 10829 O O . THR A 1 17 ? 4.481 5.980 -2.549 1.00 0.42 2062 THR A O 8
ATOM 10840 N N . LEU A 1 18 ? 5.777 4.963 -1.027 1.00 0.37 2063 LEU A N 8
ATOM 10841 C CA . LEU A 1 18 ? 4.799 3.974 -0.630 1.00 0.29 2063 LEU A CA 8
ATOM 10842 C C . LEU A 1 18 ? 3.517 4.611 -0.097 1.00 0.22 2063 LEU A C 8
ATOM 10843 O O . LEU A 1 18 ? 2.428 4.113 -0.365 1.00 0.21 2063 LEU A O 8
ATOM 10859 N N . ALA A 1 19 ? 3.646 5.714 0.638 1.00 0.25 2064 ALA A N 8
ATOM 10860 C CA . ALA A 1 19 ? 2.482 6.435 1.150 1.00 0.27 2064 ALA A CA 8
ATOM 10861 C C . ALA A 1 19 ? 1.659 7.012 0.006 1.00 0.25 2064 ALA A C 8
ATOM 10862 O O . ALA A 1 19 ? 0.435 7.100 0.085 1.00 0.30 2064 ALA A O 8
ATOM 10869 N N . THR A 1 20 ? 2.338 7.383 -1.066 1.00 0.24 2065 THR A N 8
ATOM 10870 C CA . THR A 1 20 ? 1.667 7.917 -2.233 1.00 0.27 2065 THR A CA 8
ATOM 10871 C C . THR A 1 20 ? 1.153 6.767 -3.087 1.00 0.24 2065 THR A C 8
ATOM 10872 O O . THR A 1 20 ? 0.091 6.854 -3.697 1.00 0.29 2065 THR A O 8
ATOM 10883 N N . LEU A 1 21 ? 1.919 5.681 -3.100 1.00 0.21 2066 LEU A N 8
ATOM 10884 C CA . LEU A 1 21 ? 1.522 4.451 -3.763 1.00 0.21 2066 LEU A CA 8
ATOM 10885 C C . LEU A 1 21 ? 0.208 3.943 -3.211 1.00 0.18 2066 LEU A C 8
ATOM 10886 O O . LEU A 1 21 ? -0.761 3.814 -3.939 1.00 0.20 2066 LEU A O 8
ATOM 10902 N N . VAL A 1 22 ? 0.197 3.649 -1.923 1.00 0.17 2067 VAL A N 8
ATOM 10903 C CA . VAL A 1 22 ? -0.985 3.102 -1.271 1.00 0.18 2067 VAL A CA 8
ATOM 10904 C C . VAL A 1 22 ? -2.204 4.003 -1.478 1.00 0.19 2067 VAL A C 8
ATOM 10905 O O . VAL A 1 22 ? -3.304 3.520 -1.756 1.00 0.22 2067 VAL A O 8
ATOM 10918 N N . ALA A 1 23 ? -1.998 5.305 -1.361 1.00 0.19 2068 ALA A N 8
ATOM 10919 C CA . ALA A 1 23 ? -3.049 6.267 -1.631 1.00 0.23 2068 ALA A CA 8
ATOM 10920 C C . ALA A 1 23 ? -3.492 6.188 -3.088 1.00 0.23 2068 ALA A C 8
ATOM 10921 O O . ALA A 1 23 ? -4.676 6.023 -3.372 1.00 0.29 2068 ALA A O 8
ATOM 10928 N N . ALA A 1 24 ? -2.541 6.281 -4.009 1.00 0.20 2069 ALA A N 8
ATOM 10929 C CA . ALA A 1 24 ? -2.853 6.223 -5.429 1.00 0.22 2069 ALA A CA 8
ATOM 10930 C C . ALA A 1 24 ? -3.451 4.875 -5.788 1.00 0.23 2069 ALA A C 8
ATOM 10931 O O . ALA A 1 24 ? -4.256 4.771 -6.705 1.00 0.29 2069 ALA A O 8
ATOM 10938 N N . ALA A 1 25 ? -3.063 3.852 -5.048 1.00 0.21 2070 ALA A N 8
ATOM 10939 C CA . ALA A 1 25 ? -3.614 2.531 -5.223 1.00 0.24 2070 ALA A CA 8
ATOM 10940 C C . ALA A 1 25 ? -5.098 2.553 -4.907 1.00 0.26 2070 ALA A C 8
ATOM 10941 O O . ALA A 1 25 ? -5.927 2.356 -5.791 1.00 0.34 2070 ALA A O 8
ATOM 10948 N N . THR A 1 26 ? -5.423 2.878 -3.657 1.00 0.24 2071 THR A N 8
ATOM 10949 C CA . THR A 1 26 ? -6.795 2.815 -3.177 1.00 0.28 2071 THR A CA 8
ATOM 10950 C C . THR A 1 26 ? -7.675 3.812 -3.914 1.00 0.31 2071 THR A C 8
ATOM 10951 O O . THR A 1 26 ? -8.849 3.548 -4.193 1.00 0.37 2071 THR A O 8
ATOM 10962 N N . ALA A 1 27 ? -7.090 4.944 -4.259 1.00 0.31 2072 ALA A N 8
ATOM 10963 C CA . ALA A 1 27 ? -7.810 5.967 -4.979 1.00 0.40 2072 ALA A CA 8
ATOM 10964 C C . ALA A 1 27 ? -8.168 5.497 -6.377 1.00 0.42 2072 ALA A C 8
ATOM 10965 O O . ALA A 1 27 ? -9.164 5.936 -6.932 1.00 0.54 2072 ALA A O 8
ATOM 10972 N N . THR A 1 28 ? -7.368 4.590 -6.928 1.00 0.36 2073 THR A N 8
ATOM 10973 C CA . THR A 1 28 ? -7.593 4.094 -8.280 1.00 0.40 2073 THR A CA 8
ATOM 10974 C C . THR A 1 28 ? -8.485 2.850 -8.295 1.00 0.29 2073 THR A C 8
ATOM 10975 O O . THR A 1 28 ? -9.281 2.671 -9.217 1.00 0.34 2073 THR A O 8
ATOM 10986 N N . VAL A 1 29 ? -8.374 1.999 -7.273 1.00 0.20 2074 VAL A N 8
ATOM 10987 C CA . VAL A 1 29 ? -9.214 0.798 -7.201 1.00 0.22 2074 VAL A CA 8
ATOM 10988 C C . VAL A 1 29 ? -10.676 1.221 -7.160 1.00 0.27 2074 VAL A C 8
ATOM 10989 O O . VAL A 1 29 ? -11.557 0.559 -7.711 1.00 0.41 2074 VAL A O 8
ATOM 11002 N N . LEU A 1 30 ? -10.902 2.339 -6.489 1.00 0.27 2075 LEU A N 8
ATOM 11003 C CA . LEU A 1 30 ? -12.211 2.977 -6.451 1.00 0.37 2075 LEU A CA 8
ATOM 11004 C C . LEU A 1 30 ? -12.364 3.989 -7.589 1.00 0.42 2075 LEU A C 8
ATOM 11005 O O . LEU A 1 30 ? -13.426 4.079 -8.203 1.00 1.24 2075 LEU A O 8
ATOM 11021 N N . GLY A 1 31 ? -11.302 4.733 -7.876 1.00 1.16 2076 GLY A N 8
ATOM 11022 C CA . GLY A 1 31 ? -11.378 5.796 -8.869 1.00 1.30 2076 GLY A CA 8
ATOM 11023 C C . GLY A 1 31 ? -12.337 6.880 -8.428 1.00 0.86 2076 GLY A C 8
ATOM 11024 O O . GLY A 1 31 ? -13.479 6.926 -8.887 1.00 1.11 2076 GLY A O 8
ATOM 11028 N N . HIS A 1 32 ? -11.884 7.756 -7.532 1.00 0.88 2077 HIS A N 8
ATOM 11029 C CA . HIS A 1 32 ? -12.815 8.650 -6.847 1.00 0.79 2077 HIS A CA 8
ATOM 11030 C C . HIS A 1 32 ? -12.127 9.762 -6.044 1.00 1.18 2077 HIS A C 8
ATOM 11031 O O . HIS A 1 32 ? -12.811 10.622 -5.493 1.00 2.09 2077 HIS A O 8
ATOM 11046 N N . HIS A 1 33 ? -10.800 9.757 -5.959 1.00 1.15 2078 HIS A N 8
ATOM 11047 C CA . HIS A 1 33 ? -10.131 10.604 -4.974 1.00 1.82 2078 HIS A CA 8
ATOM 11048 C C . HIS A 1 33 ? -8.696 10.921 -5.375 1.00 1.20 2078 HIS A C 8
ATOM 11049 O O . HIS A 1 33 ? -8.014 10.100 -5.981 1.00 1.46 2078 HIS A O 8
ATOM 11064 N N . THR A 1 34 ? -8.256 12.125 -5.037 1.00 1.12 2079 THR A N 8
ATOM 11065 C CA . THR A 1 34 ? -6.865 12.509 -5.192 1.00 0.78 2079 THR A CA 8
ATOM 11066 C C . THR A 1 34 ? -6.018 11.819 -4.124 1.00 0.67 2079 THR A C 8
ATOM 11067 O O . THR A 1 34 ? -6.215 12.042 -2.930 1.00 0.86 2079 THR A O 8
ATOM 11078 N N . PRO A 1 35 ? -5.074 10.961 -4.550 1.00 0.48 2080 PRO A N 8
ATOM 11079 C CA . PRO A 1 35 ? -4.212 10.189 -3.642 1.00 0.48 2080 PRO A CA 8
ATOM 11080 C C . PRO A 1 35 ? -3.480 11.068 -2.634 1.00 0.69 2080 PRO A C 8
ATOM 11081 O O . PRO A 1 35 ? -3.261 10.669 -1.495 1.00 0.70 2080 PRO A O 8
ATOM 11092 N N . GLU A 1 36 ? -3.117 12.267 -3.061 1.00 0.93 2081 GLU A N 8
ATOM 11093 C CA . GLU A 1 36 ? -2.452 13.223 -2.214 1.00 1.22 2081 GLU A CA 8
ATOM 11094 C C . GLU A 1 36 ? -3.331 13.608 -1.021 1.00 1.21 2081 GLU A C 8
ATOM 11095 O O . GLU A 1 36 ? -2.833 13.981 0.042 1.00 1.32 2081 GLU A O 8
ATOM 11107 N N . SER A 1 37 ? -4.637 13.481 -1.194 1.00 1.13 2082 SER A N 8
ATOM 11108 C CA . SER A 1 37 ? -5.584 13.904 -0.180 1.00 1.23 2082 SER A CA 8
ATOM 11109 C C . SER A 1 37 ? -6.122 12.702 0.606 1.00 0.99 2082 SER A C 8
ATOM 11110 O O . SER A 1 37 ? -7.179 12.775 1.233 1.00 1.06 2082 SER A O 8
ATOM 11118 N N . ILE A 1 38 ? -5.409 11.585 0.552 1.00 0.76 2083 ILE A N 8
ATOM 11119 C CA . ILE A 1 38 ? -5.769 10.420 1.341 1.00 0.55 2083 ILE A CA 8
ATOM 11120 C C . ILE A 1 38 ? -5.092 10.467 2.704 1.00 0.43 2083 ILE A C 8
ATOM 11121 O O . ILE A 1 38 ? -3.866 10.473 2.805 1.00 0.46 2083 ILE A O 8
ATOM 11137 N N . SER A 1 39 ? -5.909 10.525 3.742 1.00 0.38 2084 SER A N 8
ATOM 11138 C CA . SER A 1 39 ? -5.423 10.662 5.103 1.00 0.32 2084 SER A CA 8
ATOM 11139 C C . SER A 1 39 ? -4.854 9.344 5.623 1.00 0.29 2084 SER A C 8
ATOM 11140 O O . SER A 1 39 ? -5.488 8.293 5.522 1.00 0.31 2084 SER A O 8
ATOM 11148 N N . PRO A 1 40 ? -3.647 9.407 6.205 1.00 0.29 2085 PRO A N 8
ATOM 11149 C CA . PRO A 1 40 ? -2.879 8.225 6.626 1.00 0.28 2085 PRO A CA 8
ATOM 11150 C C . PRO A 1 40 ? -3.524 7.442 7.762 1.00 0.28 2085 PRO A C 8
ATOM 11151 O O . PRO A 1 40 ? -3.349 6.228 7.863 1.00 0.33 2085 PRO A O 8
ATOM 11162 N N . ALA A 1 41 ? -4.250 8.138 8.622 1.00 0.30 2086 ALA A N 8
ATOM 11163 C CA . ALA A 1 41 ? -4.824 7.512 9.808 1.00 0.36 2086 ALA A CA 8
ATOM 11164 C C . ALA A 1 41 ? -6.224 6.955 9.563 1.00 0.30 2086 ALA A C 8
ATOM 11165 O O . ALA A 1 41 ? -6.810 6.335 10.452 1.00 0.28 2086 ALA A O 8
ATOM 11172 N N . THR A 1 42 ? -6.763 7.160 8.370 1.00 0.32 2087 THR A N 8
ATOM 11173 C CA . THR A 1 42 ? -8.108 6.690 8.073 1.00 0.28 2087 THR A CA 8
ATOM 11174 C C . THR A 1 42 ? -8.094 5.232 7.640 1.00 0.24 2087 THR A C 8
ATOM 11175 O O . THR A 1 42 ? -7.129 4.742 7.052 1.00 0.28 2087 THR A O 8
ATOM 11186 N N . ALA A 1 43 ? -9.185 4.557 7.928 1.00 0.23 2088 ALA A N 8
ATOM 11187 C CA . ALA A 1 43 ? -9.359 3.163 7.573 1.00 0.25 2088 ALA A CA 8
ATOM 11188 C C . ALA A 1 43 ? -9.882 3.065 6.155 1.00 0.22 2088 ALA A C 8
ATOM 11189 O O . ALA A 1 43 ? -10.785 3.805 5.772 1.00 0.25 2088 ALA A O 8
ATOM 11196 N N . PHE A 1 44 ? -9.308 2.143 5.383 1.00 0.21 2089 PHE A N 8
ATOM 11197 C CA . PHE A 1 44 ? -9.696 1.939 3.988 1.00 0.20 2089 PHE A CA 8
ATOM 11198 C C . PHE A 1 44 ? -11.194 1.740 3.838 1.00 0.24 2089 PHE A C 8
ATOM 11199 O O . PHE A 1 44 ? -11.765 2.091 2.813 1.00 0.26 2089 PHE A O 8
ATOM 11216 N N . LYS A 1 45 ? -11.815 1.184 4.865 1.00 0.30 2090 LYS A N 8
ATOM 11217 C CA . LYS A 1 45 ? -13.259 1.081 4.920 1.00 0.40 2090 LYS A CA 8
ATOM 11218 C C . LYS A 1 45 ? -13.912 2.436 4.646 1.00 0.37 2090 LYS A C 8
ATOM 11219 O O . LYS A 1 45 ? -14.710 2.574 3.719 1.00 0.47 2090 LYS A O 8
ATOM 11238 N N . ASP A 1 46 ? -13.559 3.423 5.464 1.00 0.33 2091 ASP A N 8
ATOM 11239 C CA . ASP A 1 46 ? -14.045 4.787 5.308 1.00 0.35 2091 ASP A CA 8
ATOM 11240 C C . ASP A 1 46 ? -13.779 5.336 3.904 1.00 0.33 2091 ASP A C 8
ATOM 11241 O O . ASP A 1 46 ? -14.631 6.016 3.333 1.00 0.39 2091 ASP A O 8
ATOM 11250 N N . LEU A 1 47 ? -12.604 5.034 3.343 1.00 0.30 2092 LEU A N 8
ATOM 11251 C CA . LEU A 1 47 ? -12.249 5.531 2.016 1.00 0.32 2092 LEU A CA 8
ATOM 11252 C C . LEU A 1 47 ? -13.100 4.882 0.922 1.00 0.30 2092 LEU A C 8
ATOM 11253 O O . LEU A 1 47 ? -13.223 5.427 -0.178 1.00 0.36 2092 LEU A O 8
ATOM 11269 N N . GLY A 1 48 ? -13.680 3.721 1.219 1.00 0.26 2093 GLY A N 8
ATOM 11270 C CA . GLY A 1 48 ? -14.587 3.081 0.278 1.00 0.26 2093 GLY A CA 8
ATOM 11271 C C . GLY A 1 48 ? -14.207 1.642 -0.013 1.00 0.22 2093 GLY A C 8
ATOM 11272 O O . GLY A 1 48 ? -14.804 0.990 -0.869 1.00 0.27 2093 GLY A O 8
ATOM 11276 N N . ILE A 1 49 ? -13.218 1.150 0.710 1.00 0.22 2094 ILE A N 8
ATOM 11277 C CA . ILE A 1 49 ? -12.682 -0.185 0.491 1.00 0.19 2094 ILE A CA 8
ATOM 11278 C C . ILE A 1 49 ? -13.498 -1.248 1.213 1.00 0.18 2094 ILE A C 8
ATOM 11279 O O . ILE A 1 49 ? -13.925 -1.054 2.353 1.00 0.22 2094 ILE A O 8
ATOM 11295 N N . ASP A 1 50 ? -13.712 -2.363 0.535 1.00 0.19 2095 ASP A N 8
ATOM 11296 C CA . ASP A 1 50 ? -14.273 -3.551 1.163 1.00 0.26 2095 ASP A CA 8
ATOM 11297 C C . ASP A 1 50 ? -13.542 -4.764 0.632 1.00 0.21 2095 ASP A C 8
ATOM 11298 O O . ASP A 1 50 ? -12.481 -4.623 0.033 1.00 0.23 2095 ASP A O 8
ATOM 11307 N N . SER A 1 51 ? -14.115 -5.939 0.819 1.00 0.30 2096 SER A N 8
ATOM 11308 C CA . SER A 1 51 ? -13.470 -7.188 0.448 1.00 0.35 2096 SER A CA 8
ATOM 11309 C C . SER A 1 51 ? -13.058 -7.197 -1.018 1.00 0.30 2096 SER A C 8
ATOM 11310 O O . SER A 1 51 ? -12.005 -7.726 -1.386 1.00 0.38 2096 SER A O 8
ATOM 11317 N N . LEU A 1 52 ? -13.901 -6.593 -1.834 1.00 0.29 2097 LEU A N 8
ATOM 11318 C CA . LEU A 1 52 ? -13.716 -6.529 -3.256 1.00 0.35 2097 LEU A CA 8
ATOM 11319 C C . LEU A 1 52 ? -12.467 -5.744 -3.628 1.00 0.26 2097 LEU A C 8
ATOM 11320 O O . LEU A 1 52 ? -11.553 -6.263 -4.256 1.00 0.35 2097 LEU A O 8
ATOM 11336 N N . THR A 1 53 ? -12.437 -4.492 -3.234 1.00 0.19 2098 THR A N 8
ATOM 11337 C CA . THR A 1 53 ? -11.358 -3.607 -3.623 1.00 0.16 2098 THR A CA 8
ATOM 11338 C C . THR A 1 53 ? -10.132 -3.770 -2.744 1.00 0.15 2098 THR A C 8
ATOM 11339 O O . THR A 1 53 ? -9.057 -3.270 -3.073 1.00 0.19 2098 THR A O 8
ATOM 11350 N N . ALA A 1 54 ? -10.289 -4.473 -1.633 1.00 0.15 2099 ALA A N 8
ATOM 11351 C CA . ALA A 1 54 ? -9.164 -4.791 -0.776 1.00 0.19 2099 ALA A CA 8
ATOM 11352 C C . ALA A 1 54 ? -8.142 -5.619 -1.542 1.00 0.22 2099 ALA A C 8
ATOM 11353 O O . ALA A 1 54 ? -6.936 -5.430 -1.393 1.00 0.29 2099 ALA A O 8
ATOM 11360 N N . LEU A 1 55 ? -8.626 -6.515 -2.394 1.00 0.22 2100 LEU A N 8
ATOM 11361 C CA . LEU A 1 55 ? -7.729 -7.340 -3.181 1.00 0.27 2100 LEU A CA 8
ATOM 11362 C C . LEU A 1 55 ? -7.139 -6.525 -4.327 1.00 0.26 2100 LEU A C 8
ATOM 11363 O O . LEU A 1 55 ? -5.962 -6.653 -4.632 1.00 0.29 2100 LEU A O 8
ATOM 11379 N N . GLU A 1 56 ? -7.956 -5.663 -4.929 1.00 0.24 2101 GLU A N 8
ATOM 11380 C CA . GLU A 1 56 ? -7.512 -4.806 -6.026 1.00 0.26 2101 GLU A CA 8
ATOM 11381 C C . GLU A 1 56 ? -6.436 -3.831 -5.562 1.00 0.24 2101 GLU A C 8
ATOM 11382 O O . GLU A 1 56 ? -5.440 -3.608 -6.257 1.00 0.27 2101 GLU A O 8
ATOM 11394 N N . LEU A 1 57 ? -6.652 -3.237 -4.398 1.00 0.21 2102 LEU A N 8
ATOM 11395 C CA . LEU A 1 57 ? -5.657 -2.384 -3.776 1.00 0.22 2102 LEU A CA 8
ATOM 11396 C C . LEU A 1 57 ? -4.352 -3.151 -3.587 1.00 0.24 2102 LEU A C 8
ATOM 11397 O O . LEU A 1 57 ? -3.298 -2.721 -4.055 1.00 0.27 2102 LEU A O 8
ATOM 11413 N N . ARG A 1 58 ? -4.440 -4.286 -2.898 1.00 0.26 2103 ARG A N 8
ATOM 11414 C CA . ARG A 1 58 ? -3.292 -5.157 -2.693 1.00 0.34 2103 ARG A CA 8
ATOM 11415 C C . ARG A 1 58 ? -2.631 -5.509 -4.021 1.00 0.35 2103 ARG A C 8
ATOM 11416 O O . ARG A 1 58 ? -1.409 -5.490 -4.129 1.00 0.43 2103 ARG A O 8
ATOM 11437 N N . ASN A 1 59 ? -3.447 -5.834 -5.019 1.00 0.33 2104 ASN A N 8
ATOM 11438 C CA . ASN A 1 59 ? -2.964 -6.114 -6.369 1.00 0.38 2104 ASN A CA 8
ATOM 11439 C C . ASN A 1 59 ? -2.056 -4.995 -6.857 1.00 0.39 2104 ASN A C 8
ATOM 11440 O O . ASN A 1 59 ? -0.931 -5.237 -7.293 1.00 0.48 2104 ASN A O 8
ATOM 11451 N N . THR A 1 60 ? -2.544 -3.767 -6.750 1.00 0.33 2105 THR A N 8
ATOM 11452 C CA . THR A 1 60 ? -1.793 -2.597 -7.178 1.00 0.39 2105 THR A CA 8
ATOM 11453 C C . THR A 1 60 ? -0.501 -2.459 -6.366 1.00 0.42 2105 THR A C 8
ATOM 11454 O O . THR A 1 60 ? 0.573 -2.218 -6.920 1.00 0.51 2105 THR A O 8
ATOM 11465 N N . LEU A 1 61 ? -0.616 -2.641 -5.053 1.00 0.42 2106 LEU A N 8
ATOM 11466 C CA . LEU A 1 61 ? 0.531 -2.570 -4.151 1.00 0.55 2106 LEU A CA 8
ATOM 11467 C C . LEU A 1 61 ? 1.571 -3.626 -4.517 1.00 0.54 2106 LEU A C 8
ATOM 11468 O O . LEU A 1 61 ? 2.776 -3.364 -4.507 1.00 0.56 2106 LEU A O 8
ATOM 11484 N N . THR A 1 62 ? 1.083 -4.810 -4.852 1.00 0.56 2107 THR A N 8
ATOM 11485 C CA . THR A 1 62 ? 1.927 -5.930 -5.231 1.00 0.62 2107 THR A CA 8
ATOM 11486 C C . THR A 1 62 ? 2.671 -5.638 -6.535 1.00 0.60 2107 THR A C 8
ATOM 11487 O O . THR A 1 62 ? 3.881 -5.851 -6.641 1.00 0.64 2107 THR A O 8
ATOM 11498 N N . HIS A 1 63 ? 1.941 -5.116 -7.514 1.00 0.58 2108 HIS A N 8
ATOM 11499 C CA . HIS A 1 63 ? 2.481 -4.904 -8.853 1.00 0.62 2108 HIS A CA 8
ATOM 11500 C C . HIS A 1 63 ? 3.459 -3.736 -8.888 1.00 0.60 2108 HIS A C 8
ATOM 11501 O O . HIS A 1 63 ? 4.322 -3.666 -9.762 1.00 0.68 2108 HIS A O 8
ATOM 11516 N N . ASN A 1 64 ? 3.322 -2.818 -7.940 1.00 0.57 2109 ASN A N 8
ATOM 11517 C CA . ASN A 1 64 ? 4.171 -1.633 -7.908 1.00 0.64 2109 ASN A CA 8
ATOM 11518 C C . ASN A 1 64 ? 5.608 -1.992 -7.557 1.00 0.66 2109 ASN A C 8
ATOM 11519 O O . ASN A 1 64 ? 6.547 -1.522 -8.198 1.00 0.85 2109 ASN A O 8
ATOM 11530 N N . THR A 1 65 ? 5.777 -2.816 -6.535 1.00 0.65 2110 THR A N 8
ATOM 11531 C CA . THR A 1 65 ? 7.104 -3.159 -6.056 1.00 0.78 2110 THR A CA 8
ATOM 11532 C C . THR A 1 65 ? 7.684 -4.367 -6.787 1.00 0.81 2110 THR A C 8
ATOM 11533 O O . THR A 1 65 ? 8.873 -4.395 -7.104 1.00 1.02 2110 THR A O 8
ATOM 11544 N N . GLY A 1 66 ? 6.847 -5.363 -7.057 1.00 0.72 2111 GLY A N 8
ATOM 11545 C CA . GLY A 1 66 ? 7.310 -6.540 -7.768 1.00 0.86 2111 GLY A CA 8
ATOM 11546 C C . GLY A 1 66 ? 7.295 -7.783 -6.901 1.00 0.88 2111 GLY A C 8
ATOM 11547 O O . GLY A 1 66 ? 7.417 -8.901 -7.404 1.00 1.05 2111 GLY A O 8
ATOM 11551 N N . LEU A 1 67 ? 7.147 -7.588 -5.598 1.00 0.84 2112 LEU A N 8
ATOM 11552 C CA . LEU A 1 67 ? 7.063 -8.702 -4.660 1.00 0.92 2112 LEU A CA 8
ATOM 11553 C C . LEU A 1 67 ? 5.673 -9.327 -4.694 1.00 0.80 2112 LEU A C 8
ATOM 11554 O O . LEU A 1 67 ? 4.870 -9.021 -5.574 1.00 0.97 2112 LEU A O 8
ATOM 11570 N N . ASP A 1 68 ? 5.403 -10.213 -3.748 1.00 0.77 2113 ASP A N 8
ATOM 11571 C CA . ASP A 1 68 ? 4.102 -10.860 -3.656 1.00 0.77 2113 ASP A CA 8
ATOM 11572 C C . ASP A 1 68 ? 3.486 -10.602 -2.287 1.00 0.92 2113 ASP A C 8
ATOM 11573 O O . ASP A 1 68 ? 4.160 -10.732 -1.264 1.00 1.14 2113 ASP A O 8
ATOM 11582 N N . LEU A 1 69 ? 2.217 -10.225 -2.269 1.00 1.05 2114 LEU A N 8
ATOM 11583 C CA . LEU A 1 69 ? 1.544 -9.880 -1.024 1.00 1.34 2114 LEU A CA 8
ATOM 11584 C C . LEU A 1 69 ? 0.465 -10.899 -0.677 1.00 1.00 2114 LEU A C 8
ATOM 11585 O O . LEU A 1 69 ? -0.245 -11.388 -1.552 1.00 1.04 2114 LEU A O 8
ATOM 11601 N N . PRO A 1 70 ? 0.340 -11.229 0.618 1.00 0.85 2115 PRO A N 8
ATOM 11602 C CA . PRO A 1 70 ? -0.685 -12.156 1.116 1.00 0.64 2115 PRO A CA 8
ATOM 11603 C C . PRO A 1 70 ? -2.090 -11.579 0.992 1.00 0.57 2115 PRO A C 8
ATOM 11604 O O . PRO A 1 70 ? -2.278 -10.375 1.117 1.00 0.58 2115 PRO A O 8
ATOM 11615 N N . PRO A 1 71 ? -3.099 -12.440 0.767 1.00 0.57 2116 PRO A N 8
ATOM 11616 C CA . PRO A 1 71 ? -4.509 -12.023 0.669 1.00 0.62 2116 PRO A CA 8
ATOM 11617 C C . PRO A 1 71 ? -5.019 -11.381 1.959 1.00 0.58 2116 PRO A C 8
ATOM 11618 O O . PRO A 1 71 ? -6.116 -10.823 2.002 1.00 0.68 2116 PRO A O 8
ATOM 11629 N N . THR A 1 72 ? -4.208 -11.459 3.001 1.00 0.54 2117 THR A N 8
ATOM 11630 C CA . THR A 1 72 ? -4.537 -10.882 4.292 1.00 0.59 2117 THR A CA 8
ATOM 11631 C C . THR A 1 72 ? -3.899 -9.504 4.441 1.00 0.50 2117 THR A C 8
ATOM 11632 O O . THR A 1 72 ? -3.968 -8.885 5.495 1.00 0.54 2117 THR A O 8
ATOM 11643 N N . LEU A 1 73 ? -3.252 -9.062 3.372 1.00 0.45 2118 LEU A N 8
ATOM 11644 C CA . LEU A 1 73 ? -2.637 -7.738 3.294 1.00 0.45 2118 LEU A CA 8
ATOM 11645 C C . LEU A 1 73 ? -3.553 -6.642 3.857 1.00 0.41 2118 LEU A C 8
ATOM 11646 O O . LEU A 1 73 ? -3.274 -6.069 4.914 1.00 0.43 2118 LEU A O 8
ATOM 11662 N N . ILE A 1 74 ? -4.645 -6.363 3.150 1.00 0.38 2119 ILE A N 8
ATOM 11663 C CA . ILE A 1 74 ? -5.582 -5.319 3.557 1.00 0.40 2119 ILE A CA 8
ATOM 11664 C C . ILE A 1 74 ? -6.441 -5.819 4.716 1.00 0.42 2119 ILE A C 8
ATOM 11665 O O . ILE A 1 74 ? -7.035 -5.042 5.462 1.00 0.50 2119 ILE A O 8
ATOM 11681 N N . PHE A 1 75 ? -6.479 -7.134 4.853 1.00 0.46 2120 PHE A N 8
ATOM 11682 C CA . PHE A 1 75 ? -7.186 -7.795 5.940 1.00 0.53 2120 PHE A CA 8
ATOM 11683 C C . PHE A 1 75 ? -6.563 -7.412 7.284 1.00 0.52 2120 PHE A C 8
ATOM 11684 O O . PHE A 1 75 ? -7.258 -7.033 8.227 1.00 0.60 2120 PHE A O 8
ATOM 11701 N N . ASP A 1 76 ? -5.242 -7.507 7.351 1.00 0.48 2121 ASP A N 8
ATOM 11702 C CA . ASP A 1 76 ? -4.508 -7.274 8.584 1.00 0.49 2121 ASP A CA 8
ATOM 11703 C C . ASP A 1 76 ? -4.153 -5.808 8.783 1.00 0.45 2121 ASP A C 8
ATOM 11704 O O . ASP A 1 76 ? -4.270 -5.284 9.889 1.00 0.51 2121 ASP A O 8
ATOM 11713 N N . HIS A 1 77 ? -3.711 -5.137 7.725 1.00 0.38 2122 HIS A N 8
ATOM 11714 C CA . HIS A 1 77 ? -3.166 -3.789 7.886 1.00 0.37 2122 HIS A CA 8
ATOM 11715 C C . HIS A 1 77 ? -3.869 -2.777 6.997 1.00 0.34 2122 HIS A C 8
ATOM 11716 O O . HIS A 1 77 ? -3.227 -2.188 6.131 1.00 0.32 2122 HIS A O 8
ATOM 11731 N N . PRO A 1 78 ? -5.173 -2.521 7.158 1.00 0.36 2123 PRO A N 8
ATOM 11732 C CA . PRO A 1 78 ? -5.787 -1.492 6.355 1.00 0.34 2123 PRO A CA 8
ATOM 11733 C C . PRO A 1 78 ? -5.534 -0.110 6.946 1.00 0.32 2123 PRO A C 8
ATOM 11734 O O . PRO A 1 78 ? -6.150 0.286 7.942 1.00 0.36 2123 PRO A O 8
ATOM 11745 N N . THR A 1 79 ? -4.628 0.613 6.306 1.00 0.27 2124 THR A N 8
ATOM 11746 C CA . THR A 1 79 ? -4.365 2.022 6.564 1.00 0.23 2124 THR A CA 8
ATOM 11747 C C . THR A 1 79 ? -3.297 2.499 5.583 1.00 0.22 2124 THR A C 8
ATOM 11748 O O . THR A 1 79 ? -2.380 1.735 5.276 1.00 0.26 2124 THR A O 8
ATOM 11759 N N . PRO A 1 80 ? -3.380 3.729 5.068 1.00 0.19 2125 PRO A N 8
ATOM 11760 C CA . PRO A 1 80 ? -2.388 4.234 4.111 1.00 0.18 2125 PRO A CA 8
ATOM 11761 C C . PRO A 1 80 ? -0.967 4.195 4.686 1.00 0.17 2125 PRO A C 8
ATOM 11762 O O . PRO A 1 80 ? -0.064 3.580 4.109 1.00 0.20 2125 PRO A O 8
ATOM 11773 N N . HIS A 1 81 ? -0.787 4.818 5.850 1.00 0.23 2126 HIS A N 8
ATOM 11774 C CA . HIS A 1 81 ? 0.526 4.902 6.487 1.00 0.31 2126 HIS A CA 8
ATOM 11775 C C . HIS A 1 81 ? 1.017 3.531 6.944 1.00 0.29 2126 HIS A C 8
ATOM 11776 O O . HIS A 1 81 ? 2.205 3.225 6.850 1.00 0.32 2126 HIS A O 8
ATOM 11791 N N . ALA A 1 82 ? 0.102 2.716 7.447 1.00 0.28 2127 ALA A N 8
ATOM 11792 C CA . ALA A 1 82 ? 0.459 1.405 7.973 1.00 0.29 2127 ALA A CA 8
ATOM 11793 C C . ALA A 1 82 ? 1.009 0.502 6.878 1.00 0.26 2127 ALA A C 8
ATOM 11794 O O . ALA A 1 82 ? 2.023 -0.173 7.069 1.00 0.30 2127 ALA A O 8
ATOM 11801 N N . LEU A 1 83 ? 0.347 0.499 5.727 1.00 0.22 2128 LEU A N 8
ATOM 11802 C CA . LEU A 1 83 ? 0.821 -0.270 4.587 1.00 0.21 2128 LEU A CA 8
ATOM 11803 C C . LEU A 1 83 ? 2.182 0.234 4.126 1.00 0.21 2128 LEU A C 8
ATOM 11804 O O . LEU A 1 83 ? 3.009 -0.547 3.656 1.00 0.23 2128 LEU A O 8
ATOM 11820 N N . THR A 1 84 ? 2.408 1.538 4.275 1.00 0.21 2129 THR A N 8
ATOM 11821 C CA . THR A 1 84 ? 3.696 2.136 3.947 1.00 0.24 2129 THR A CA 8
ATOM 11822 C C . THR A 1 84 ? 4.812 1.438 4.705 1.00 0.25 2129 THR A C 8
ATOM 11823 O O . THR A 1 84 ? 5.802 1.001 4.121 1.00 0.33 2129 THR A O 8
ATOM 11834 N N . GLN A 1 85 ? 4.625 1.324 6.006 1.00 0.25 2130 GLN A N 8
ATOM 11835 C CA . GLN A 1 85 ? 5.599 0.685 6.870 1.00 0.28 2130 GLN A CA 8
ATOM 11836 C C . GLN A 1 85 ? 5.741 -0.790 6.516 1.00 0.23 2130 GLN A C 8
ATOM 11837 O O . GLN A 1 85 ? 6.849 -1.331 6.503 1.00 0.22 2130 GLN A O 8
ATOM 11851 N N . HIS A 1 86 ? 4.616 -1.429 6.212 1.00 0.25 2131 HIS A N 8
ATOM 11852 C CA . HIS A 1 86 ? 4.616 -2.835 5.831 1.00 0.27 2131 HIS A CA 8
ATOM 11853 C C . HIS A 1 86 ? 5.456 -3.045 4.580 1.00 0.26 2131 HIS A C 8
ATOM 11854 O O . HIS A 1 86 ? 6.444 -3.775 4.606 1.00 0.30 2131 HIS A O 8
ATOM 11869 N N . LEU A 1 87 ? 5.066 -2.382 3.496 1.00 0.27 2132 LEU A N 8
ATOM 11870 C CA . LEU A 1 87 ? 5.760 -2.519 2.216 1.00 0.33 2132 LEU A CA 8
ATOM 11871 C C . LEU A 1 87 ? 7.210 -2.062 2.321 1.00 0.35 2132 LEU A C 8
ATOM 11872 O O . LEU A 1 87 ? 8.085 -2.593 1.635 1.00 0.47 2132 LEU A O 8
ATOM 11888 N N . HIS A 1 88 ? 7.469 -1.086 3.187 1.00 0.28 2133 HIS A N 8
ATOM 11889 C CA . HIS A 1 88 ? 8.822 -0.598 3.382 1.00 0.34 2133 HIS A CA 8
ATOM 11890 C C . HIS A 1 88 ? 9.680 -1.696 3.997 1.00 0.38 2133 HIS A C 8
ATOM 11891 O O . HIS A 1 88 ? 10.725 -2.048 3.454 1.00 0.55 2133 HIS A O 8
ATOM 11906 N N . THR A 1 89 ? 9.205 -2.261 5.101 1.00 0.32 2134 THR A N 8
ATOM 11907 C CA . THR A 1 89 ? 9.916 -3.315 5.810 1.00 0.43 2134 THR A CA 8
ATOM 11908 C C . THR A 1 89 ? 10.205 -4.499 4.896 1.00 0.51 2134 THR A C 8
ATOM 11909 O O . THR A 1 89 ? 11.299 -5.052 4.929 1.00 0.66 2134 THR A O 8
ATOM 11920 N N . ARG A 1 90 ? 9.234 -4.854 4.060 1.00 0.52 2135 ARG A N 8
ATOM 11921 C CA . ARG A 1 90 ? 9.357 -6.004 3.176 1.00 0.71 2135 ARG A CA 8
ATOM 11922 C C . ARG A 1 90 ? 10.687 -6.030 2.441 1.00 0.88 2135 ARG A C 8
ATOM 11923 O O . ARG A 1 90 ? 11.449 -6.986 2.564 1.00 1.12 2135 ARG A O 8
ATOM 11944 N N . LEU A 1 91 ? 10.969 -4.975 1.699 1.00 0.92 2136 LEU A N 8
ATOM 11945 C CA . LEU A 1 91 ? 12.147 -4.937 0.865 1.00 1.20 2136 LEU A CA 8
ATOM 11946 C C . LEU A 1 91 ? 13.358 -4.375 1.589 1.00 1.16 2136 LEU A C 8
ATOM 11947 O O . LEU A 1 91 ? 14.476 -4.798 1.328 1.00 1.43 2136 LEU A O 8
ATOM 11963 N N . THR A 1 92 ? 13.145 -3.446 2.510 1.00 0.96 2137 THR A N 8
ATOM 11964 C CA . THR A 1 92 ? 14.273 -2.766 3.146 1.00 1.08 2137 THR A CA 8
ATOM 11965 C C . THR A 1 92 ? 14.920 -3.661 4.190 1.00 1.17 2137 THR A C 8
ATOM 11966 O O . THR A 1 92 ? 16.130 -3.612 4.409 1.00 1.41 2137 THR A O 8
ATOM 11977 N N . GLN A 1 93 ? 14.101 -4.486 4.818 1.00 1.17 2138 GLN A N 8
ATOM 11978 C CA . GLN A 1 93 ? 14.572 -5.442 5.796 1.00 1.45 2138 GLN A CA 8
ATOM 11979 C C . GLN A 1 93 ? 15.014 -6.731 5.099 1.00 1.71 2138 GLN A C 8
ATOM 11980 O O . GLN A 1 93 ? 15.710 -7.565 5.684 1.00 2.00 2138 GLN A O 8
ATOM 11994 N N . SER A 1 94 ? 14.640 -6.861 3.829 1.00 1.82 2139 SER A N 8
ATOM 11995 C CA . SER A 1 94 ? 14.990 -8.029 3.031 1.00 2.34 2139 SER A CA 8
ATOM 11996 C C . SER A 1 94 ? 16.471 -8.003 2.662 1.00 2.85 2139 SER A C 8
ATOM 11997 O O . SER A 1 94 ? 17.132 -6.966 2.766 1.00 3.41 2139 SER A O 8
ATOM 12005 N N . HIS A 1 95 ? 16.990 -9.144 2.243 1.00 3.20 2140 HIS A N 8
ATOM 12006 C CA . HIS A 1 95 ? 18.379 -9.249 1.839 1.00 4.12 2140 HIS A CA 8
ATOM 12007 C C . HIS A 1 95 ? 18.465 -9.428 0.329 1.00 4.36 2140 HIS A C 8
ATOM 12008 O O . HIS A 1 95 ? 18.471 -10.585 -0.140 1.00 4.66 2140 HIS A O 8
ATOM 12089 N N . GLY A 1 1 ? 18.273 -4.973 0.416 1.00 6.58 2046 GLY A N 9
ATOM 12090 C CA . GLY A 1 1 ? 17.618 -3.739 -0.082 1.00 6.00 2046 GLY A CA 9
ATOM 12091 C C . GLY A 1 1 ? 17.117 -3.894 -1.501 1.00 4.95 2046 GLY A C 9
ATOM 12092 O O . GLY A 1 1 ? 17.456 -4.864 -2.180 1.00 5.03 2046 GLY A O 9
ATOM 12098 N N . SER A 1 2 ? 16.326 -2.935 -1.956 1.00 4.27 2047 SER A N 9
ATOM 12099 C CA . SER A 1 2 ? 15.717 -3.012 -3.271 1.00 3.35 2047 SER A CA 9
ATOM 12100 C C . SER A 1 2 ? 16.268 -1.925 -4.186 1.00 3.13 2047 SER A C 9
ATOM 12101 O O . SER A 1 2 ? 16.739 -0.885 -3.725 1.00 3.47 2047 SER A O 9
ATOM 12109 N N . HIS A 1 3 ? 16.183 -2.180 -5.487 1.00 3.12 2048 HIS A N 9
ATOM 12110 C CA . HIS A 1 3 ? 16.632 -1.242 -6.523 1.00 3.29 2048 HIS A CA 9
ATOM 12111 C C . HIS A 1 3 ? 15.708 -0.026 -6.621 1.00 2.68 2048 HIS A C 9
ATOM 12112 O O . HIS A 1 3 ? 15.637 0.619 -7.668 1.00 3.15 2048 HIS A O 9
ATOM 12127 N N . MET A 1 4 ? 14.994 0.257 -5.539 1.00 2.16 2049 MET A N 9
ATOM 12128 C CA . MET A 1 4 ? 13.938 1.258 -5.534 1.00 2.54 2049 MET A CA 9
ATOM 12129 C C . MET A 1 4 ? 14.363 2.579 -6.119 1.00 3.09 2049 MET A C 9
ATOM 12130 O O . MET A 1 4 ? 13.737 3.052 -7.069 1.00 3.75 2049 MET A O 9
ATOM 12144 N N . ARG A 1 5 ? 15.405 3.194 -5.596 1.00 3.38 2050 ARG A N 9
ATOM 12145 C CA . ARG A 1 5 ? 15.864 4.392 -6.265 1.00 4.33 2050 ARG A CA 9
ATOM 12146 C C . ARG A 1 5 ? 16.882 3.998 -7.318 1.00 4.19 2050 ARG A C 9
ATOM 12147 O O . ARG A 1 5 ? 16.602 4.107 -8.510 1.00 4.88 2050 ARG A O 9
ATOM 12168 N N . LEU A 1 6 ? 18.060 3.545 -6.887 1.00 3.64 2051 LEU A N 9
ATOM 12169 C CA . LEU A 1 6 ? 18.790 2.494 -7.574 1.00 3.84 2051 LEU A CA 9
ATOM 12170 C C . LEU A 1 6 ? 19.387 1.538 -6.549 1.00 3.17 2051 LEU A C 9
ATOM 12171 O O . LEU A 1 6 ? 19.045 0.360 -6.475 1.00 3.42 2051 LEU A O 9
ATOM 12187 N N . ASN A 1 7 ? 20.307 2.099 -5.764 1.00 2.84 2052 ASN A N 9
ATOM 12188 C CA . ASN A 1 7 ? 20.915 1.436 -4.615 1.00 3.03 2052 ASN A CA 9
ATOM 12189 C C . ASN A 1 7 ? 20.357 1.952 -3.295 1.00 2.88 2052 ASN A C 9
ATOM 12190 O O . ASN A 1 7 ? 19.921 3.102 -3.232 1.00 2.92 2052 ASN A O 9
ATOM 12201 N N . GLY A 1 8 ? 20.361 1.101 -2.267 1.00 3.23 2053 GLY A N 9
ATOM 12202 C CA . GLY A 1 8 ? 20.305 1.563 -0.877 1.00 3.43 2053 GLY A CA 9
ATOM 12203 C C . GLY A 1 8 ? 19.372 2.736 -0.613 1.00 2.89 2053 GLY A C 9
ATOM 12204 O O . GLY A 1 8 ? 19.835 3.824 -0.254 1.00 2.97 2053 GLY A O 9
ATOM 12208 N N . LEU A 1 9 ? 18.080 2.547 -0.836 1.00 2.44 2054 LEU A N 9
ATOM 12209 C CA . LEU A 1 9 ? 17.098 3.590 -0.579 1.00 2.06 2054 LEU A CA 9
ATOM 12210 C C . LEU A 1 9 ? 17.244 4.135 0.859 1.00 1.93 2054 LEU A C 9
ATOM 12211 O O . LEU A 1 9 ? 17.633 3.417 1.783 1.00 2.10 2054 LEU A O 9
ATOM 12227 N N . SER A 1 10 ? 16.963 5.416 1.029 1.00 1.75 2055 SER A N 9
ATOM 12228 C CA . SER A 1 10 ? 17.026 6.047 2.342 1.00 1.71 2055 SER A CA 9
ATOM 12229 C C . SER A 1 10 ? 15.648 5.986 2.994 1.00 1.44 2055 SER A C 9
ATOM 12230 O O . SER A 1 10 ? 14.650 6.192 2.315 1.00 1.25 2055 SER A O 9
ATOM 12238 N N . PRO A 1 11 ? 15.581 5.706 4.307 1.00 1.48 2056 PRO A N 9
ATOM 12239 C CA . PRO A 1 11 ? 14.325 5.432 5.025 1.00 1.29 2056 PRO A CA 9
ATOM 12240 C C . PRO A 1 11 ? 13.128 6.284 4.590 1.00 1.09 2056 PRO A C 9
ATOM 12241 O O . PRO A 1 11 ? 12.063 5.741 4.281 1.00 0.87 2056 PRO A O 9
ATOM 12252 N N . GLN A 1 12 ? 13.301 7.596 4.541 1.00 1.22 2057 GLN A N 9
ATOM 12253 C CA . GLN A 1 12 ? 12.193 8.487 4.224 1.00 1.17 2057 GLN A CA 9
ATOM 12254 C C . GLN A 1 12 ? 11.799 8.412 2.747 1.00 1.01 2057 GLN A C 9
ATOM 12255 O O . GLN A 1 12 ? 10.649 8.675 2.410 1.00 0.95 2057 GLN A O 9
ATOM 12269 N N . GLN A 1 13 ? 12.739 8.023 1.884 1.00 1.07 2058 GLN A N 9
ATOM 12270 C CA . GLN A 1 13 ? 12.478 7.906 0.444 1.00 1.08 2058 GLN A CA 9
ATOM 12271 C C . GLN A 1 13 ? 11.276 7.019 0.164 1.00 0.89 2058 GLN A C 9
ATOM 12272 O O . GLN A 1 13 ? 10.323 7.426 -0.501 1.00 0.84 2058 GLN A O 9
ATOM 12286 N N . GLN A 1 14 ? 11.332 5.798 0.668 1.00 0.87 2059 GLN A N 9
ATOM 12287 C CA . GLN A 1 14 ? 10.286 4.831 0.411 1.00 0.75 2059 GLN A CA 9
ATOM 12288 C C . GLN A 1 14 ? 8.987 5.222 1.097 1.00 0.58 2059 GLN A C 9
ATOM 12289 O O . GLN A 1 14 ? 7.915 5.016 0.547 1.00 0.54 2059 GLN A O 9
ATOM 12303 N N . GLN A 1 15 ? 9.075 5.801 2.287 1.00 0.54 2060 GLN A N 9
ATOM 12304 C CA . GLN A 1 15 ? 7.892 6.294 2.973 1.00 0.45 2060 GLN A CA 9
ATOM 12305 C C . GLN A 1 15 ? 7.162 7.359 2.155 1.00 0.44 2060 GLN A C 9
ATOM 12306 O O . GLN A 1 15 ? 6.003 7.646 2.415 1.00 0.42 2060 GLN A O 9
ATOM 12320 N N . GLN A 1 16 ? 7.840 7.955 1.181 1.00 0.58 2061 GLN A N 9
ATOM 12321 C CA . GLN A 1 16 ? 7.179 8.870 0.254 1.00 0.61 2061 GLN A CA 9
ATOM 12322 C C . GLN A 1 16 ? 6.484 8.068 -0.825 1.00 0.51 2061 GLN A C 9
ATOM 12323 O O . GLN A 1 16 ? 5.266 8.138 -0.994 1.00 0.45 2061 GLN A O 9
ATOM 12337 N N . THR A 1 17 ? 7.296 7.309 -1.545 1.00 0.53 2062 THR A N 9
ATOM 12338 C CA . THR A 1 17 ? 6.828 6.437 -2.617 1.00 0.50 2062 THR A CA 9
ATOM 12339 C C . THR A 1 17 ? 5.628 5.608 -2.179 1.00 0.39 2062 THR A C 9
ATOM 12340 O O . THR A 1 17 ? 4.560 5.678 -2.782 1.00 0.42 2062 THR A O 9
ATOM 12351 N N . LEU A 1 18 ? 5.818 4.845 -1.121 1.00 0.37 2063 LEU A N 9
ATOM 12352 C CA . LEU A 1 18 ? 4.801 3.974 -0.574 1.00 0.29 2063 LEU A CA 9
ATOM 12353 C C . LEU A 1 18 ? 3.563 4.751 -0.143 1.00 0.22 2063 LEU A C 9
ATOM 12354 O O . LEU A 1 18 ? 2.447 4.367 -0.482 1.00 0.21 2063 LEU A O 9
ATOM 12370 N N . ALA A 1 19 ? 3.765 5.852 0.580 1.00 0.25 2064 ALA A N 9
ATOM 12371 C CA . ALA A 1 19 ? 2.657 6.691 1.037 1.00 0.27 2064 ALA A CA 9
ATOM 12372 C C . ALA A 1 19 ? 1.842 7.220 -0.137 1.00 0.25 2064 ALA A C 9
ATOM 12373 O O . ALA A 1 19 ? 0.628 7.403 -0.032 1.00 0.30 2064 ALA A O 9
ATOM 12380 N N . THR A 1 20 ? 2.512 7.460 -1.254 1.00 0.24 2065 THR A N 9
ATOM 12381 C CA . THR A 1 20 ? 1.848 7.963 -2.441 1.00 0.27 2065 THR A CA 9
ATOM 12382 C C . THR A 1 20 ? 1.217 6.802 -3.196 1.00 0.24 2065 THR A C 9
ATOM 12383 O O . THR A 1 20 ? 0.118 6.912 -3.731 1.00 0.29 2065 THR A O 9
ATOM 12394 N N . LEU A 1 21 ? 1.925 5.681 -3.196 1.00 0.21 2066 LEU A N 9
ATOM 12395 C CA . LEU A 1 21 ? 1.470 4.460 -3.839 1.00 0.21 2066 LEU A CA 9
ATOM 12396 C C . LEU A 1 21 ? 0.159 3.991 -3.248 1.00 0.18 2066 LEU A C 9
ATOM 12397 O O . LEU A 1 21 ? -0.848 3.947 -3.935 1.00 0.20 2066 LEU A O 9
ATOM 12413 N N . VAL A 1 22 ? 0.190 3.644 -1.972 1.00 0.17 2067 VAL A N 9
ATOM 12414 C CA . VAL A 1 22 ? -0.984 3.119 -1.284 1.00 0.18 2067 VAL A CA 9
ATOM 12415 C C . VAL A 1 22 ? -2.201 4.022 -1.493 1.00 0.19 2067 VAL A C 9
ATOM 12416 O O . VAL A 1 22 ? -3.313 3.544 -1.733 1.00 0.22 2067 VAL A O 9
ATOM 12429 N N . ALA A 1 23 ? -1.970 5.323 -1.429 1.00 0.19 2068 ALA A N 9
ATOM 12430 C CA . ALA A 1 23 ? -3.007 6.305 -1.682 1.00 0.23 2068 ALA A CA 9
ATOM 12431 C C . ALA A 1 23 ? -3.476 6.248 -3.138 1.00 0.23 2068 ALA A C 9
ATOM 12432 O O . ALA A 1 23 ? -4.649 6.006 -3.410 1.00 0.29 2068 ALA A O 9
ATOM 12439 N N . ALA A 1 24 ? -2.554 6.437 -4.073 1.00 0.20 2069 ALA A N 9
ATOM 12440 C CA . ALA A 1 24 ? -2.897 6.470 -5.491 1.00 0.22 2069 ALA A CA 9
ATOM 12441 C C . ALA A 1 24 ? -3.458 5.129 -5.958 1.00 0.23 2069 ALA A C 9
ATOM 12442 O O . ALA A 1 24 ? -4.266 5.074 -6.886 1.00 0.29 2069 ALA A O 9
ATOM 12449 N N . ALA A 1 25 ? -3.038 4.060 -5.298 1.00 0.21 2070 ALA A N 9
ATOM 12450 C CA . ALA A 1 25 ? -3.495 2.723 -5.625 1.00 0.24 2070 ALA A CA 9
ATOM 12451 C C . ALA A 1 25 ? -4.973 2.578 -5.316 1.00 0.26 2070 ALA A C 9
ATOM 12452 O O . ALA A 1 25 ? -5.757 2.213 -6.185 1.00 0.34 2070 ALA A O 9
ATOM 12459 N N . THR A 1 26 ? -5.356 2.917 -4.090 1.00 0.24 2071 THR A N 9
ATOM 12460 C CA . THR A 1 26 ? -6.729 2.732 -3.647 1.00 0.28 2071 THR A CA 9
ATOM 12461 C C . THR A 1 26 ? -7.635 3.736 -4.337 1.00 0.31 2071 THR A C 9
ATOM 12462 O O . THR A 1 26 ? -8.813 3.485 -4.586 1.00 0.37 2071 THR A O 9
ATOM 12473 N N . ALA A 1 27 ? -7.044 4.862 -4.678 1.00 0.31 2072 ALA A N 9
ATOM 12474 C CA . ALA A 1 27 ? -7.712 5.890 -5.449 1.00 0.40 2072 ALA A CA 9
ATOM 12475 C C . ALA A 1 27 ? -7.971 5.411 -6.876 1.00 0.42 2072 ALA A C 9
ATOM 12476 O O . ALA A 1 27 ? -8.778 5.986 -7.601 1.00 0.54 2072 ALA A O 9
ATOM 12483 N N . THR A 1 28 ? -7.280 4.362 -7.277 1.00 0.36 2073 THR A N 9
ATOM 12484 C CA . THR A 1 28 ? -7.523 3.743 -8.569 1.00 0.40 2073 THR A CA 9
ATOM 12485 C C . THR A 1 28 ? -8.571 2.627 -8.461 1.00 0.29 2073 THR A C 9
ATOM 12486 O O . THR A 1 28 ? -9.381 2.432 -9.371 1.00 0.34 2073 THR A O 9
ATOM 12497 N N . VAL A 1 29 ? -8.560 1.910 -7.340 1.00 0.20 2074 VAL A N 9
ATOM 12498 C CA . VAL A 1 29 ? -9.474 0.782 -7.145 1.00 0.22 2074 VAL A CA 9
ATOM 12499 C C . VAL A 1 29 ? -10.881 1.290 -6.845 1.00 0.27 2074 VAL A C 9
ATOM 12500 O O . VAL A 1 29 ? -11.880 0.713 -7.278 1.00 0.41 2074 VAL A O 9
ATOM 12513 N N . LEU A 1 30 ? -10.939 2.377 -6.096 1.00 0.27 2075 LEU A N 9
ATOM 12514 C CA . LEU A 1 30 ? -12.204 3.006 -5.744 1.00 0.37 2075 LEU A CA 9
ATOM 12515 C C . LEU A 1 30 ? -12.650 3.997 -6.811 1.00 0.42 2075 LEU A C 9
ATOM 12516 O O . LEU A 1 30 ? -11.938 4.244 -7.786 1.00 1.24 2075 LEU A O 9
ATOM 12532 N N . GLY A 1 31 ? -13.842 4.554 -6.620 1.00 1.16 2076 GLY A N 9
ATOM 12533 C CA . GLY A 1 31 ? -14.409 5.468 -7.595 1.00 1.30 2076 GLY A CA 9
ATOM 12534 C C . GLY A 1 31 ? -14.026 6.911 -7.339 1.00 0.86 2076 GLY A C 9
ATOM 12535 O O . GLY A 1 31 ? -14.653 7.832 -7.861 1.00 1.11 2076 GLY A O 9
ATOM 12539 N N . HIS A 1 32 ? -12.999 7.106 -6.534 1.00 0.88 2077 HIS A N 9
ATOM 12540 C CA . HIS A 1 32 ? -12.470 8.433 -6.267 1.00 0.79 2077 HIS A CA 9
ATOM 12541 C C . HIS A 1 32 ? -10.959 8.391 -6.428 1.00 1.18 2077 HIS A C 9
ATOM 12542 O O . HIS A 1 32 ? -10.305 7.506 -5.882 1.00 2.09 2077 HIS A O 9
ATOM 12557 N N . HIS A 1 33 ? -10.393 9.319 -7.179 1.00 1.15 2078 HIS A N 9
ATOM 12558 C CA . HIS A 1 33 ? -8.962 9.288 -7.413 1.00 1.82 2078 HIS A CA 9
ATOM 12559 C C . HIS A 1 33 ? -8.302 10.624 -7.083 1.00 1.20 2078 HIS A C 9
ATOM 12560 O O . HIS A 1 33 ? -7.717 11.290 -7.934 1.00 1.46 2078 HIS A O 9
ATOM 12575 N N . THR A 1 34 ? -8.434 11.016 -5.832 1.00 1.12 2079 THR A N 9
ATOM 12576 C CA . THR A 1 34 ? -7.625 12.076 -5.269 1.00 0.78 2079 THR A CA 9
ATOM 12577 C C . THR A 1 34 ? -6.912 11.526 -4.040 1.00 0.67 2079 THR A C 9
ATOM 12578 O O . THR A 1 34 ? -7.515 11.397 -2.974 1.00 0.86 2079 THR A O 9
ATOM 12589 N N . PRO A 1 35 ? -5.624 11.182 -4.168 1.00 0.48 2080 PRO A N 9
ATOM 12590 C CA . PRO A 1 35 ? -4.864 10.560 -3.082 1.00 0.48 2080 PRO A CA 9
ATOM 12591 C C . PRO A 1 35 ? -4.618 11.555 -1.963 1.00 0.69 2080 PRO A C 9
ATOM 12592 O O . PRO A 1 35 ? -4.258 11.195 -0.842 1.00 0.70 2080 PRO A O 9
ATOM 12603 N N . GLU A 1 36 ? -4.837 12.811 -2.300 1.00 0.93 2081 GLU A N 9
ATOM 12604 C CA . GLU A 1 36 ? -4.658 13.920 -1.385 1.00 1.22 2081 GLU A CA 9
ATOM 12605 C C . GLU A 1 36 ? -5.655 13.837 -0.240 1.00 1.21 2081 GLU A C 9
ATOM 12606 O O . GLU A 1 36 ? -5.356 14.192 0.901 1.00 1.32 2081 GLU A O 9
ATOM 12618 N N . SER A 1 37 ? -6.836 13.334 -0.561 1.00 1.13 2082 SER A N 9
ATOM 12619 C CA . SER A 1 37 ? -7.918 13.239 0.395 1.00 1.23 2082 SER A CA 9
ATOM 12620 C C . SER A 1 37 ? -7.805 11.953 1.213 1.00 0.99 2082 SER A C 9
ATOM 12621 O O . SER A 1 37 ? -8.558 11.736 2.166 1.00 1.06 2082 SER A O 9
ATOM 12629 N N . ILE A 1 38 ? -6.842 11.116 0.856 1.00 0.76 2083 ILE A N 9
ATOM 12630 C CA . ILE A 1 38 ? -6.631 9.855 1.550 1.00 0.55 2083 ILE A CA 9
ATOM 12631 C C . ILE A 1 38 ? -5.720 10.067 2.755 1.00 0.43 2083 ILE A C 9
ATOM 12632 O O . ILE A 1 38 ? -4.495 10.059 2.637 1.00 0.46 2083 ILE A O 9
ATOM 12648 N N . SER A 1 39 ? -6.337 10.281 3.907 1.00 0.38 2084 SER A N 9
ATOM 12649 C CA . SER A 1 39 ? -5.609 10.565 5.135 1.00 0.32 2084 SER A CA 9
ATOM 12650 C C . SER A 1 39 ? -5.048 9.281 5.744 1.00 0.29 2084 SER A C 9
ATOM 12651 O O . SER A 1 39 ? -5.739 8.266 5.825 1.00 0.31 2084 SER A O 9
ATOM 12659 N N . PRO A 1 40 ? -3.780 9.326 6.192 1.00 0.29 2085 PRO A N 9
ATOM 12660 C CA . PRO A 1 40 ? -3.045 8.147 6.679 1.00 0.28 2085 PRO A CA 9
ATOM 12661 C C . PRO A 1 40 ? -3.615 7.564 7.967 1.00 0.28 2085 PRO A C 9
ATOM 12662 O O . PRO A 1 40 ? -3.496 6.365 8.217 1.00 0.33 2085 PRO A O 9
ATOM 12673 N N . ALA A 1 41 ? -4.211 8.416 8.786 1.00 0.30 2086 ALA A N 9
ATOM 12674 C CA . ALA A 1 41 ? -4.799 7.974 10.045 1.00 0.36 2086 ALA A CA 9
ATOM 12675 C C . ALA A 1 41 ? -6.156 7.311 9.825 1.00 0.30 2086 ALA A C 9
ATOM 12676 O O . ALA A 1 41 ? -6.641 6.567 10.681 1.00 0.28 2086 ALA A O 9
ATOM 12683 N N . THR A 1 42 ? -6.760 7.574 8.674 1.00 0.32 2087 THR A N 9
ATOM 12684 C CA . THR A 1 42 ? -8.072 7.033 8.359 1.00 0.28 2087 THR A CA 9
ATOM 12685 C C . THR A 1 42 ? -7.956 5.592 7.875 1.00 0.24 2087 THR A C 9
ATOM 12686 O O . THR A 1 42 ? -6.915 5.167 7.379 1.00 0.28 2087 THR A O 9
ATOM 12697 N N . ALA A 1 43 ? -9.037 4.854 8.020 1.00 0.23 2088 ALA A N 9
ATOM 12698 C CA . ALA A 1 43 ? -9.070 3.449 7.660 1.00 0.25 2088 ALA A CA 9
ATOM 12699 C C . ALA A 1 43 ? -9.612 3.274 6.255 1.00 0.22 2088 ALA A C 9
ATOM 12700 O O . ALA A 1 43 ? -10.487 4.025 5.824 1.00 0.25 2088 ALA A O 9
ATOM 12707 N N . PHE A 1 44 ? -9.099 2.268 5.547 1.00 0.21 2089 PHE A N 9
ATOM 12708 C CA . PHE A 1 44 ? -9.581 1.948 4.205 1.00 0.20 2089 PHE A CA 9
ATOM 12709 C C . PHE A 1 44 ? -11.081 1.701 4.208 1.00 0.24 2089 PHE A C 9
ATOM 12710 O O . PHE A 1 44 ? -11.753 1.924 3.206 1.00 0.26 2089 PHE A O 9
ATOM 12727 N N . LYS A 1 45 ? -11.581 1.233 5.345 1.00 0.30 2090 LYS A N 9
ATOM 12728 C CA . LYS A 1 45 ? -13.007 1.131 5.596 1.00 0.40 2090 LYS A CA 9
ATOM 12729 C C . LYS A 1 45 ? -13.711 2.418 5.204 1.00 0.37 2090 LYS A C 9
ATOM 12730 O O . LYS A 1 45 ? -14.552 2.453 4.306 1.00 0.47 2090 LYS A O 9
ATOM 12749 N N . ASP A 1 46 ? -13.329 3.476 5.903 1.00 0.33 2091 ASP A N 9
ATOM 12750 C CA . ASP A 1 46 ? -13.913 4.795 5.721 1.00 0.35 2091 ASP A CA 9
ATOM 12751 C C . ASP A 1 46 ? -13.574 5.385 4.352 1.00 0.33 2091 ASP A C 9
ATOM 12752 O O . ASP A 1 46 ? -14.338 6.182 3.811 1.00 0.39 2091 ASP A O 9
ATOM 12761 N N . LEU A 1 47 ? -12.432 4.992 3.788 1.00 0.30 2092 LEU A N 9
ATOM 12762 C CA . LEU A 1 47 ? -12.029 5.495 2.477 1.00 0.32 2092 LEU A CA 9
ATOM 12763 C C . LEU A 1 47 ? -12.864 4.878 1.353 1.00 0.30 2092 LEU A C 9
ATOM 12764 O O . LEU A 1 47 ? -12.945 5.443 0.260 1.00 0.36 2092 LEU A O 9
ATOM 12780 N N . GLY A 1 48 ? -13.475 3.725 1.613 1.00 0.26 2093 GLY A N 9
ATOM 12781 C CA . GLY A 1 48 ? -14.384 3.145 0.637 1.00 0.26 2093 GLY A CA 9
ATOM 12782 C C . GLY A 1 48 ? -14.023 1.728 0.242 1.00 0.22 2093 GLY A C 9
ATOM 12783 O O . GLY A 1 48 ? -14.672 1.136 -0.615 1.00 0.27 2093 GLY A O 9
ATOM 12787 N N . ILE A 1 49 ? -12.990 1.189 0.859 1.00 0.22 2094 ILE A N 9
ATOM 12788 C CA . ILE A 1 49 ? -12.516 -0.153 0.555 1.00 0.19 2094 ILE A CA 9
ATOM 12789 C C . ILE A 1 49 ? -13.442 -1.232 1.111 1.00 0.18 2094 ILE A C 9
ATOM 12790 O O . ILE A 1 49 ? -13.800 -1.217 2.290 1.00 0.22 2094 ILE A O 9
ATOM 12806 N N . ASP A 1 50 ? -13.832 -2.157 0.243 1.00 0.19 2095 ASP A N 9
ATOM 12807 C CA . ASP A 1 50 ? -14.537 -3.361 0.665 1.00 0.26 2095 ASP A CA 9
ATOM 12808 C C . ASP A 1 50 ? -13.634 -4.552 0.434 1.00 0.21 2095 ASP A C 9
ATOM 12809 O O . ASP A 1 50 ? -12.444 -4.386 0.217 1.00 0.23 2095 ASP A O 9
ATOM 12818 N N . SER A 1 51 ? -14.186 -5.750 0.448 1.00 0.30 2096 SER A N 9
ATOM 12819 C CA . SER A 1 51 ? -13.371 -6.929 0.204 1.00 0.35 2096 SER A CA 9
ATOM 12820 C C . SER A 1 51 ? -12.983 -7.016 -1.263 1.00 0.30 2096 SER A C 9
ATOM 12821 O O . SER A 1 51 ? -11.882 -7.447 -1.605 1.00 0.38 2096 SER A O 9
ATOM 12828 N N . LEU A 1 52 ? -13.887 -6.564 -2.116 1.00 0.29 2097 LEU A N 9
ATOM 12829 C CA . LEU A 1 52 ? -13.688 -6.624 -3.562 1.00 0.35 2097 LEU A CA 9
ATOM 12830 C C . LEU A 1 52 ? -12.485 -5.794 -3.963 1.00 0.26 2097 LEU A C 9
ATOM 12831 O O . LEU A 1 52 ? -11.623 -6.234 -4.716 1.00 0.35 2097 LEU A O 9
ATOM 12847 N N . THR A 1 53 ? -12.448 -4.583 -3.451 1.00 0.19 2098 THR A N 9
ATOM 12848 C CA . THR A 1 53 ? -11.387 -3.653 -3.773 1.00 0.16 2098 THR A CA 9
ATOM 12849 C C . THR A 1 53 ? -10.179 -3.819 -2.861 1.00 0.15 2098 THR A C 9
ATOM 12850 O O . THR A 1 53 ? -9.110 -3.273 -3.134 1.00 0.19 2098 THR A O 9
ATOM 12861 N N . ALA A 1 54 ? -10.341 -4.583 -1.787 1.00 0.15 2099 ALA A N 9
ATOM 12862 C CA . ALA A 1 54 ? -9.225 -4.888 -0.907 1.00 0.19 2099 ALA A CA 9
ATOM 12863 C C . ALA A 1 54 ? -8.182 -5.700 -1.659 1.00 0.22 2099 ALA A C 9
ATOM 12864 O O . ALA A 1 54 ? -6.982 -5.456 -1.542 1.00 0.29 2099 ALA A O 9
ATOM 12871 N N . LEU A 1 55 ? -8.645 -6.650 -2.458 1.00 0.22 2100 LEU A N 9
ATOM 12872 C CA . LEU A 1 55 ? -7.740 -7.465 -3.242 1.00 0.27 2100 LEU A CA 9
ATOM 12873 C C . LEU A 1 55 ? -7.167 -6.653 -4.400 1.00 0.26 2100 LEU A C 9
ATOM 12874 O O . LEU A 1 55 ? -5.986 -6.757 -4.697 1.00 0.29 2100 LEU A O 9
ATOM 12890 N N . GLU A 1 56 ? -8.001 -5.815 -5.015 1.00 0.24 2101 GLU A N 9
ATOM 12891 C CA . GLU A 1 56 ? -7.576 -4.954 -6.118 1.00 0.26 2101 GLU A CA 9
ATOM 12892 C C . GLU A 1 56 ? -6.468 -4.001 -5.683 1.00 0.24 2101 GLU A C 9
ATOM 12893 O O . GLU A 1 56 ? -5.499 -3.779 -6.413 1.00 0.27 2101 GLU A O 9
ATOM 12905 N N . LEU A 1 57 ? -6.625 -3.430 -4.499 1.00 0.21 2102 LEU A N 9
ATOM 12906 C CA . LEU A 1 57 ? -5.641 -2.553 -3.938 1.00 0.22 2102 LEU A CA 9
ATOM 12907 C C . LEU A 1 57 ? -4.330 -3.293 -3.708 1.00 0.24 2102 LEU A C 9
ATOM 12908 O O . LEU A 1 57 ? -3.269 -2.844 -4.145 1.00 0.27 2102 LEU A O 9
ATOM 12924 N N . ARG A 1 58 ? -4.416 -4.437 -3.046 1.00 0.26 2103 ARG A N 9
ATOM 12925 C CA . ARG A 1 58 ? -3.259 -5.286 -2.835 1.00 0.34 2103 ARG A CA 9
ATOM 12926 C C . ARG A 1 58 ? -2.634 -5.689 -4.168 1.00 0.35 2103 ARG A C 9
ATOM 12927 O O . ARG A 1 58 ? -1.415 -5.731 -4.296 1.00 0.43 2103 ARG A O 9
ATOM 12948 N N . ASN A 1 59 ? -3.482 -5.996 -5.146 1.00 0.33 2104 ASN A N 9
ATOM 12949 C CA . ASN A 1 59 ? -3.041 -6.339 -6.496 1.00 0.38 2104 ASN A CA 9
ATOM 12950 C C . ASN A 1 59 ? -2.069 -5.299 -7.035 1.00 0.39 2104 ASN A C 9
ATOM 12951 O O . ASN A 1 59 ? -0.985 -5.639 -7.514 1.00 0.48 2104 ASN A O 9
ATOM 12962 N N . THR A 1 60 ? -2.444 -4.031 -6.928 1.00 0.33 2105 THR A N 9
ATOM 12963 C CA . THR A 1 60 ? -1.592 -2.953 -7.400 1.00 0.39 2105 THR A CA 9
ATOM 12964 C C . THR A 1 60 ? -0.343 -2.844 -6.531 1.00 0.42 2105 THR A C 9
ATOM 12965 O O . THR A 1 60 ? 0.766 -2.735 -7.044 1.00 0.51 2105 THR A O 9
ATOM 12976 N N . LEU A 1 61 ? -0.534 -2.903 -5.216 1.00 0.42 2106 LEU A N 9
ATOM 12977 C CA . LEU A 1 61 ? 0.572 -2.802 -4.265 1.00 0.55 2106 LEU A CA 9
ATOM 12978 C C . LEU A 1 61 ? 1.623 -3.882 -4.522 1.00 0.54 2106 LEU A C 9
ATOM 12979 O O . LEU A 1 61 ? 2.826 -3.609 -4.518 1.00 0.56 2106 LEU A O 9
ATOM 12995 N N . THR A 1 62 ? 1.153 -5.099 -4.760 1.00 0.56 2107 THR A N 9
ATOM 12996 C CA . THR A 1 62 ? 2.022 -6.238 -5.025 1.00 0.62 2107 THR A CA 9
ATOM 12997 C C . THR A 1 62 ? 2.799 -6.043 -6.326 1.00 0.60 2107 THR A C 9
ATOM 12998 O O . THR A 1 62 ? 4.016 -6.239 -6.380 1.00 0.64 2107 THR A O 9
ATOM 13009 N N . HIS A 1 63 ? 2.091 -5.632 -7.368 1.00 0.58 2108 HIS A N 9
ATOM 13010 C CA . HIS A 1 63 ? 2.687 -5.470 -8.687 1.00 0.62 2108 HIS A CA 9
ATOM 13011 C C . HIS A 1 63 ? 3.598 -4.243 -8.740 1.00 0.60 2108 HIS A C 9
ATOM 13012 O O . HIS A 1 63 ? 4.610 -4.242 -9.440 1.00 0.68 2108 HIS A O 9
ATOM 13027 N N . ASN A 1 64 ? 3.238 -3.213 -7.989 1.00 0.57 2109 ASN A N 9
ATOM 13028 C CA . ASN A 1 64 ? 3.957 -1.944 -8.021 1.00 0.64 2109 ASN A CA 9
ATOM 13029 C C . ASN A 1 64 ? 5.316 -2.067 -7.342 1.00 0.66 2109 ASN A C 9
ATOM 13030 O O . ASN A 1 64 ? 6.292 -1.447 -7.770 1.00 0.85 2109 ASN A O 9
ATOM 13041 N N . THR A 1 65 ? 5.379 -2.866 -6.286 1.00 0.65 2110 THR A N 9
ATOM 13042 C CA . THR A 1 65 ? 6.615 -3.035 -5.538 1.00 0.78 2110 THR A CA 9
ATOM 13043 C C . THR A 1 65 ? 7.463 -4.165 -6.113 1.00 0.81 2110 THR A C 9
ATOM 13044 O O . THR A 1 65 ? 8.687 -4.055 -6.189 1.00 1.02 2110 THR A O 9
ATOM 13055 N N . GLY A 1 66 ? 6.812 -5.251 -6.514 1.00 0.72 2111 GLY A N 9
ATOM 13056 C CA . GLY A 1 66 ? 7.528 -6.367 -7.101 1.00 0.86 2111 GLY A CA 9
ATOM 13057 C C . GLY A 1 66 ? 7.528 -7.585 -6.202 1.00 0.88 2111 GLY A C 9
ATOM 13058 O O . GLY A 1 66 ? 7.627 -8.718 -6.676 1.00 1.05 2111 GLY A O 9
ATOM 13062 N N . LEU A 1 67 ? 7.418 -7.345 -4.903 1.00 0.84 2112 LEU A N 9
ATOM 13063 C CA . LEU A 1 67 ? 7.378 -8.412 -3.913 1.00 0.92 2112 LEU A CA 9
ATOM 13064 C C . LEU A 1 67 ? 6.015 -9.076 -3.873 1.00 0.80 2112 LEU A C 9
ATOM 13065 O O . LEU A 1 67 ? 5.129 -8.765 -4.667 1.00 0.97 2112 LEU A O 9
ATOM 13081 N N . ASP A 1 68 ? 5.859 -9.990 -2.932 1.00 0.77 2113 ASP A N 9
ATOM 13082 C CA . ASP A 1 68 ? 4.649 -10.785 -2.828 1.00 0.77 2113 ASP A CA 9
ATOM 13083 C C . ASP A 1 68 ? 3.877 -10.432 -1.573 1.00 0.92 2113 ASP A C 9
ATOM 13084 O O . ASP A 1 68 ? 4.412 -10.481 -0.464 1.00 1.14 2113 ASP A O 9
ATOM 13093 N N . LEU A 1 69 ? 2.623 -10.070 -1.753 1.00 1.05 2114 LEU A N 9
ATOM 13094 C CA . LEU A 1 69 ? 1.783 -9.674 -0.643 1.00 1.34 2114 LEU A CA 9
ATOM 13095 C C . LEU A 1 69 ? 0.770 -10.758 -0.316 1.00 1.00 2114 LEU A C 9
ATOM 13096 O O . LEU A 1 69 ? 0.199 -11.389 -1.210 1.00 1.04 2114 LEU A O 9
ATOM 13112 N N . PRO A 1 70 ? 0.564 -10.997 0.982 1.00 0.85 2115 PRO A N 9
ATOM 13113 C CA . PRO A 1 70 ? -0.393 -11.991 1.468 1.00 0.64 2115 PRO A CA 9
ATOM 13114 C C . PRO A 1 70 ? -1.821 -11.607 1.121 1.00 0.57 2115 PRO A C 9
ATOM 13115 O O . PRO A 1 70 ? -2.168 -10.431 1.115 1.00 0.58 2115 PRO A O 9
ATOM 13126 N N . PRO A 1 71 ? -2.673 -12.605 0.842 1.00 0.57 2116 PRO A N 9
ATOM 13127 C CA . PRO A 1 71 ? -4.076 -12.380 0.473 1.00 0.62 2116 PRO A CA 9
ATOM 13128 C C . PRO A 1 71 ? -4.863 -11.656 1.564 1.00 0.58 2116 PRO A C 9
ATOM 13129 O O . PRO A 1 71 ? -5.959 -11.162 1.322 1.00 0.68 2116 PRO A O 9
ATOM 13140 N N . THR A 1 72 ? -4.292 -11.588 2.757 1.00 0.54 2117 THR A N 9
ATOM 13141 C CA . THR A 1 72 ? -4.927 -10.906 3.872 1.00 0.59 2117 THR A CA 9
ATOM 13142 C C . THR A 1 72 ? -4.339 -9.515 4.081 1.00 0.50 2117 THR A C 9
ATOM 13143 O O . THR A 1 72 ? -4.654 -8.849 5.051 1.00 0.54 2117 THR A O 9
ATOM 13154 N N . LEU A 1 73 ? -3.458 -9.113 3.170 1.00 0.45 2118 LEU A N 9
ATOM 13155 C CA . LEU A 1 73 ? -2.790 -7.804 3.201 1.00 0.45 2118 LEU A CA 9
ATOM 13156 C C . LEU A 1 73 ? -3.698 -6.675 3.716 1.00 0.41 2118 LEU A C 9
ATOM 13157 O O . LEU A 1 73 ? -3.462 -6.121 4.793 1.00 0.43 2118 LEU A O 9
ATOM 13173 N N . ILE A 1 74 ? -4.732 -6.345 2.947 1.00 0.38 2119 ILE A N 9
ATOM 13174 C CA . ILE A 1 74 ? -5.633 -5.245 3.293 1.00 0.40 2119 ILE A CA 9
ATOM 13175 C C . ILE A 1 74 ? -6.565 -5.655 4.435 1.00 0.42 2119 ILE A C 9
ATOM 13176 O O . ILE A 1 74 ? -7.153 -4.819 5.113 1.00 0.50 2119 ILE A O 9
ATOM 13192 N N . PHE A 1 75 ? -6.671 -6.956 4.648 1.00 0.46 2120 PHE A N 9
ATOM 13193 C CA . PHE A 1 75 ? -7.515 -7.510 5.689 1.00 0.53 2120 PHE A CA 9
ATOM 13194 C C . PHE A 1 75 ? -6.870 -7.308 7.059 1.00 0.52 2120 PHE A C 9
ATOM 13195 O O . PHE A 1 75 ? -7.537 -6.951 8.028 1.00 0.60 2120 PHE A O 9
ATOM 13212 N N . ASP A 1 76 ? -5.562 -7.523 7.117 1.00 0.48 2121 ASP A N 9
ATOM 13213 C CA . ASP A 1 76 ? -4.807 -7.414 8.353 1.00 0.49 2121 ASP A CA 9
ATOM 13214 C C . ASP A 1 76 ? -4.475 -5.968 8.680 1.00 0.45 2121 ASP A C 9
ATOM 13215 O O . ASP A 1 76 ? -4.642 -5.526 9.816 1.00 0.51 2121 ASP A O 9
ATOM 13224 N N . HIS A 1 77 ? -3.995 -5.228 7.687 1.00 0.38 2122 HIS A N 9
ATOM 13225 C CA . HIS A 1 77 ? -3.498 -3.875 7.934 1.00 0.37 2122 HIS A CA 9
ATOM 13226 C C . HIS A 1 77 ? -4.171 -2.860 7.025 1.00 0.34 2122 HIS A C 9
ATOM 13227 O O . HIS A 1 77 ? -3.500 -2.268 6.182 1.00 0.32 2122 HIS A O 9
ATOM 13242 N N . PRO A 1 78 ? -5.484 -2.607 7.144 1.00 0.36 2123 PRO A N 9
ATOM 13243 C CA . PRO A 1 78 ? -6.078 -1.587 6.311 1.00 0.34 2123 PRO A CA 9
ATOM 13244 C C . PRO A 1 78 ? -5.820 -0.197 6.883 1.00 0.32 2123 PRO A C 9
ATOM 13245 O O . PRO A 1 78 ? -6.453 0.227 7.853 1.00 0.36 2123 PRO A O 9
ATOM 13256 N N . THR A 1 79 ? -4.898 0.507 6.239 1.00 0.27 2124 THR A N 9
ATOM 13257 C CA . THR A 1 79 ? -4.581 1.900 6.529 1.00 0.23 2124 THR A CA 9
ATOM 13258 C C . THR A 1 79 ? -3.527 2.382 5.536 1.00 0.22 2124 THR A C 9
ATOM 13259 O O . THR A 1 79 ? -2.677 1.588 5.129 1.00 0.26 2124 THR A O 9
ATOM 13270 N N . PRO A 1 80 ? -3.546 3.652 5.123 1.00 0.19 2125 PRO A N 9
ATOM 13271 C CA . PRO A 1 80 ? -2.580 4.162 4.141 1.00 0.18 2125 PRO A CA 9
ATOM 13272 C C . PRO A 1 80 ? -1.132 4.085 4.645 1.00 0.17 2125 PRO A C 9
ATOM 13273 O O . PRO A 1 80 ? -0.278 3.434 4.030 1.00 0.20 2125 PRO A O 9
ATOM 13284 N N . HIS A 1 81 ? -0.867 4.715 5.788 1.00 0.23 2126 HIS A N 9
ATOM 13285 C CA . HIS A 1 81 ? 0.491 4.795 6.324 1.00 0.31 2126 HIS A CA 9
ATOM 13286 C C . HIS A 1 81 ? 0.965 3.444 6.851 1.00 0.29 2126 HIS A C 9
ATOM 13287 O O . HIS A 1 81 ? 2.143 3.110 6.742 1.00 0.32 2126 HIS A O 9
ATOM 13302 N N . ALA A 1 82 ? 0.055 2.685 7.437 1.00 0.28 2127 ALA A N 9
ATOM 13303 C CA . ALA A 1 82 ? 0.401 1.393 8.013 1.00 0.29 2127 ALA A CA 9
ATOM 13304 C C . ALA A 1 82 ? 0.919 0.431 6.948 1.00 0.26 2127 ALA A C 9
ATOM 13305 O O . ALA A 1 82 ? 1.928 -0.247 7.153 1.00 0.30 2127 ALA A O 9
ATOM 13312 N N . LEU A 1 83 ? 0.233 0.375 5.807 1.00 0.22 2128 LEU A N 9
ATOM 13313 C CA . LEU A 1 83 ? 0.719 -0.392 4.670 1.00 0.21 2128 LEU A CA 9
ATOM 13314 C C . LEU A 1 83 ? 2.097 0.099 4.241 1.00 0.21 2128 LEU A C 9
ATOM 13315 O O . LEU A 1 83 ? 2.964 -0.700 3.882 1.00 0.23 2128 LEU A O 9
ATOM 13331 N N . THR A 1 84 ? 2.283 1.418 4.285 1.00 0.21 2129 THR A N 9
ATOM 13332 C CA . THR A 1 84 ? 3.564 2.031 3.960 1.00 0.24 2129 THR A CA 9
ATOM 13333 C C . THR A 1 84 ? 4.678 1.411 4.786 1.00 0.25 2129 THR A C 9
ATOM 13334 O O . THR A 1 84 ? 5.716 1.028 4.258 1.00 0.33 2129 THR A O 9
ATOM 13345 N N . GLN A 1 85 ? 4.434 1.289 6.074 1.00 0.25 2130 GLN A N 9
ATOM 13346 C CA . GLN A 1 85 ? 5.399 0.714 6.992 1.00 0.28 2130 GLN A CA 9
ATOM 13347 C C . GLN A 1 85 ? 5.684 -0.748 6.660 1.00 0.23 2130 GLN A C 9
ATOM 13348 O O . GLN A 1 85 ? 6.838 -1.178 6.681 1.00 0.22 2130 GLN A O 9
ATOM 13362 N N . HIS A 1 86 ? 4.635 -1.501 6.338 1.00 0.25 2131 HIS A N 9
ATOM 13363 C CA . HIS A 1 86 ? 4.791 -2.906 5.966 1.00 0.27 2131 HIS A CA 9
ATOM 13364 C C . HIS A 1 86 ? 5.691 -3.035 4.747 1.00 0.26 2131 HIS A C 9
ATOM 13365 O O . HIS A 1 86 ? 6.711 -3.722 4.784 1.00 0.30 2131 HIS A O 9
ATOM 13380 N N . LEU A 1 87 ? 5.304 -2.367 3.672 1.00 0.27 2132 LEU A N 9
ATOM 13381 C CA . LEU A 1 87 ? 6.067 -2.420 2.430 1.00 0.33 2132 LEU A CA 9
ATOM 13382 C C . LEU A 1 87 ? 7.450 -1.808 2.613 1.00 0.35 2132 LEU A C 9
ATOM 13383 O O . LEU A 1 87 ? 8.409 -2.224 1.968 1.00 0.47 2132 LEU A O 9
ATOM 13399 N N . HIS A 1 88 ? 7.554 -0.833 3.504 1.00 0.28 2133 HIS A N 9
ATOM 13400 C CA . HIS A 1 88 ? 8.833 -0.200 3.788 1.00 0.34 2133 HIS A CA 9
ATOM 13401 C C . HIS A 1 88 ? 9.810 -1.222 4.354 1.00 0.38 2133 HIS A C 9
ATOM 13402 O O . HIS A 1 88 ? 10.971 -1.262 3.957 1.00 0.55 2133 HIS A O 9
ATOM 13417 N N . THR A 1 89 ? 9.325 -2.059 5.260 1.00 0.32 2134 THR A N 9
ATOM 13418 C CA . THR A 1 89 ? 10.135 -3.114 5.839 1.00 0.43 2134 THR A CA 9
ATOM 13419 C C . THR A 1 89 ? 10.422 -4.195 4.804 1.00 0.51 2134 THR A C 9
ATOM 13420 O O . THR A 1 89 ? 11.501 -4.774 4.781 1.00 0.66 2134 THR A O 9
ATOM 13431 N N . ARG A 1 90 ? 9.453 -4.444 3.934 1.00 0.52 2135 ARG A N 9
ATOM 13432 C CA . ARG A 1 90 ? 9.597 -5.447 2.887 1.00 0.71 2135 ARG A CA 9
ATOM 13433 C C . ARG A 1 90 ? 10.779 -5.146 1.969 1.00 0.88 2135 ARG A C 9
ATOM 13434 O O . ARG A 1 90 ? 11.683 -5.959 1.825 1.00 1.12 2135 ARG A O 9
ATOM 13455 N N . LEU A 1 91 ? 10.756 -3.973 1.353 1.00 0.92 2136 LEU A N 9
ATOM 13456 C CA . LEU A 1 91 ? 11.761 -3.584 0.376 1.00 1.20 2136 LEU A CA 9
ATOM 13457 C C . LEU A 1 91 ? 13.142 -3.422 0.996 1.00 1.16 2136 LEU A C 9
ATOM 13458 O O . LEU A 1 91 ? 14.155 -3.663 0.339 1.00 1.43 2136 LEU A O 9
ATOM 13474 N N . THR A 1 92 ? 13.185 -3.016 2.253 1.00 0.96 2137 THR A N 9
ATOM 13475 C CA . THR A 1 92 ? 14.451 -2.851 2.944 1.00 1.08 2137 THR A CA 9
ATOM 13476 C C . THR A 1 92 ? 15.015 -4.213 3.335 1.00 1.17 2137 THR A C 9
ATOM 13477 O O . THR A 1 92 ? 16.229 -4.413 3.376 1.00 1.41 2137 THR A O 9
ATOM 13488 N N . GLN A 1 93 ? 14.111 -5.146 3.607 1.00 1.17 2138 GLN A N 9
ATOM 13489 C CA . GLN A 1 93 ? 14.463 -6.530 3.849 1.00 1.45 2138 GLN A CA 9
ATOM 13490 C C . GLN A 1 93 ? 14.814 -7.230 2.543 1.00 1.71 2138 GLN A C 9
ATOM 13491 O O . GLN A 1 93 ? 15.607 -8.174 2.522 1.00 2.00 2138 GLN A O 9
ATOM 13505 N N . SER A 1 94 ? 14.209 -6.735 1.461 1.00 1.82 2139 SER A N 9
ATOM 13506 C CA . SER A 1 94 ? 14.354 -7.285 0.113 1.00 2.34 2139 SER A CA 9
ATOM 13507 C C . SER A 1 94 ? 14.038 -8.782 0.076 1.00 2.85 2139 SER A C 9
ATOM 13508 O O . SER A 1 94 ? 13.351 -9.302 0.959 1.00 3.41 2139 SER A O 9
ATOM 13516 N N . HIS A 1 95 ? 14.503 -9.456 -0.969 1.00 3.20 2140 HIS A N 9
ATOM 13517 C CA . HIS A 1 95 ? 14.251 -10.882 -1.143 1.00 4.12 2140 HIS A CA 9
ATOM 13518 C C . HIS A 1 95 ? 14.856 -11.688 -0.005 1.00 4.36 2140 HIS A C 9
ATOM 13519 O O . HIS A 1 95 ? 16.100 -11.745 0.085 1.00 4.66 2140 HIS A O 9
ATOM 13600 N N . GLY A 1 1 ? 18.990 -3.037 -1.584 1.00 6.58 2046 GLY A N 10
ATOM 13601 C CA . GLY A 1 1 ? 18.324 -2.809 -2.890 1.00 6.00 2046 GLY A CA 10
ATOM 13602 C C . GLY A 1 1 ? 16.825 -2.995 -2.804 1.00 4.95 2046 GLY A C 10
ATOM 13603 O O . GLY A 1 1 ? 16.325 -3.602 -1.853 1.00 5.03 2046 GLY A O 10
ATOM 13609 N N . SER A 1 2 ? 16.109 -2.475 -3.788 1.00 4.27 2047 SER A N 10
ATOM 13610 C CA . SER A 1 2 ? 14.661 -2.579 -3.821 1.00 3.35 2047 SER A CA 10
ATOM 13611 C C . SER A 1 2 ? 14.140 -2.390 -5.235 1.00 3.13 2047 SER A C 10
ATOM 13612 O O . SER A 1 2 ? 14.684 -1.611 -6.021 1.00 3.47 2047 SER A O 10
ATOM 13620 N N . HIS A 1 3 ? 13.075 -3.106 -5.541 1.00 3.12 2048 HIS A N 10
ATOM 13621 C CA . HIS A 1 3 ? 12.443 -3.065 -6.856 1.00 3.29 2048 HIS A CA 10
ATOM 13622 C C . HIS A 1 3 ? 11.486 -1.886 -6.964 1.00 2.68 2048 HIS A C 10
ATOM 13623 O O . HIS A 1 3 ? 10.601 -1.869 -7.818 1.00 3.15 2048 HIS A O 10
ATOM 13638 N N . MET A 1 4 ? 11.688 -0.897 -6.110 1.00 2.16 2049 MET A N 10
ATOM 13639 C CA . MET A 1 4 ? 10.702 0.146 -5.894 1.00 2.54 2049 MET A CA 10
ATOM 13640 C C . MET A 1 4 ? 10.513 1.073 -7.069 1.00 3.09 2049 MET A C 10
ATOM 13641 O O . MET A 1 4 ? 9.475 1.024 -7.729 1.00 3.75 2049 MET A O 10
ATOM 13655 N N . ARG A 1 5 ? 11.470 1.929 -7.348 1.00 3.38 2050 ARG A N 10
ATOM 13656 C CA . ARG A 1 5 ? 11.275 2.807 -8.483 1.00 4.33 2050 ARG A CA 10
ATOM 13657 C C . ARG A 1 5 ? 11.956 2.204 -9.700 1.00 4.19 2050 ARG A C 10
ATOM 13658 O O . ARG A 1 5 ? 11.284 1.831 -10.658 1.00 4.88 2050 ARG A O 10
ATOM 13679 N N . LEU A 1 6 ? 13.279 2.098 -9.679 1.00 3.64 2051 LEU A N 10
ATOM 13680 C CA . LEU A 1 6 ? 13.949 0.999 -10.350 1.00 3.84 2051 LEU A CA 10
ATOM 13681 C C . LEU A 1 6 ? 15.070 0.436 -9.466 1.00 3.17 2051 LEU A C 10
ATOM 13682 O O . LEU A 1 6 ? 15.073 -0.745 -9.126 1.00 3.42 2051 LEU A O 10
ATOM 13698 N N . ASN A 1 7 ? 16.009 1.307 -9.076 1.00 2.84 2052 ASN A N 10
ATOM 13699 C CA . ASN A 1 7 ? 17.118 0.919 -8.204 1.00 3.03 2052 ASN A CA 10
ATOM 13700 C C . ASN A 1 7 ? 16.899 1.326 -6.744 1.00 2.88 2052 ASN A C 10
ATOM 13701 O O . ASN A 1 7 ? 16.678 2.500 -6.449 1.00 2.92 2052 ASN A O 10
ATOM 13712 N N . GLY A 1 8 ? 16.862 0.328 -5.868 1.00 3.23 2053 GLY A N 10
ATOM 13713 C CA . GLY A 1 8 ? 17.296 0.483 -4.479 1.00 3.43 2053 GLY A CA 10
ATOM 13714 C C . GLY A 1 8 ? 16.999 1.817 -3.809 1.00 2.89 2053 GLY A C 10
ATOM 13715 O O . GLY A 1 8 ? 17.938 2.532 -3.458 1.00 2.97 2053 GLY A O 10
ATOM 13719 N N . LEU A 1 9 ? 15.730 2.188 -3.658 1.00 2.44 2054 LEU A N 10
ATOM 13720 C CA . LEU A 1 9 ? 15.397 3.391 -2.901 1.00 2.06 2054 LEU A CA 10
ATOM 13721 C C . LEU A 1 9 ? 15.939 3.298 -1.484 1.00 1.93 2054 LEU A C 10
ATOM 13722 O O . LEU A 1 9 ? 15.975 2.219 -0.893 1.00 2.10 2054 LEU A O 10
ATOM 13738 N N . SER A 1 10 ? 16.355 4.427 -0.947 1.00 1.75 2055 SER A N 10
ATOM 13739 C CA . SER A 1 10 ? 16.801 4.495 0.428 1.00 1.71 2055 SER A CA 10
ATOM 13740 C C . SER A 1 10 ? 15.591 4.461 1.359 1.00 1.44 2055 SER A C 10
ATOM 13741 O O . SER A 1 10 ? 14.484 4.806 0.935 1.00 1.25 2055 SER A O 10
ATOM 13749 N N . PRO A 1 11 ? 15.772 4.023 2.621 1.00 1.48 2056 PRO A N 10
ATOM 13750 C CA . PRO A 1 11 ? 14.682 3.900 3.596 1.00 1.29 2056 PRO A CA 10
ATOM 13751 C C . PRO A 1 11 ? 13.690 5.066 3.560 1.00 1.09 2056 PRO A C 10
ATOM 13752 O O . PRO A 1 11 ? 12.476 4.852 3.480 1.00 0.87 2056 PRO A O 10
ATOM 13763 N N . GLN A 1 12 ? 14.211 6.286 3.614 1.00 1.22 2057 GLN A N 10
ATOM 13764 C CA . GLN A 1 12 ? 13.392 7.481 3.592 1.00 1.17 2057 GLN A CA 10
ATOM 13765 C C . GLN A 1 12 ? 12.644 7.640 2.270 1.00 1.01 2057 GLN A C 10
ATOM 13766 O O . GLN A 1 12 ? 11.438 7.895 2.262 1.00 0.95 2057 GLN A O 10
ATOM 13780 N N . GLN A 1 13 ? 13.359 7.489 1.154 1.00 1.07 2058 GLN A N 10
ATOM 13781 C CA . GLN A 1 13 ? 12.756 7.642 -0.171 1.00 1.08 2058 GLN A CA 10
ATOM 13782 C C . GLN A 1 13 ? 11.648 6.624 -0.376 1.00 0.89 2058 GLN A C 10
ATOM 13783 O O . GLN A 1 13 ? 10.629 6.922 -1.003 1.00 0.84 2058 GLN A O 10
ATOM 13797 N N . GLN A 1 14 ? 11.862 5.425 0.150 1.00 0.87 2059 GLN A N 10
ATOM 13798 C CA . GLN A 1 14 ? 10.864 4.372 0.089 1.00 0.75 2059 GLN A CA 10
ATOM 13799 C C . GLN A 1 14 ? 9.549 4.846 0.694 1.00 0.58 2059 GLN A C 10
ATOM 13800 O O . GLN A 1 14 ? 8.535 4.874 0.010 1.00 0.54 2059 GLN A O 10
ATOM 13814 N N . GLN A 1 15 ? 9.581 5.244 1.965 1.00 0.54 2060 GLN A N 10
ATOM 13815 C CA . GLN A 1 15 ? 8.394 5.739 2.654 1.00 0.45 2060 GLN A CA 10
ATOM 13816 C C . GLN A 1 15 ? 7.633 6.772 1.834 1.00 0.44 2060 GLN A C 10
ATOM 13817 O O . GLN A 1 15 ? 6.413 6.776 1.837 1.00 0.42 2060 GLN A O 10
ATOM 13831 N N . GLN A 1 16 ? 8.348 7.637 1.128 1.00 0.58 2061 GLN A N 10
ATOM 13832 C CA . GLN A 1 16 ? 7.705 8.645 0.293 1.00 0.61 2061 GLN A CA 10
ATOM 13833 C C . GLN A 1 16 ? 6.931 7.983 -0.838 1.00 0.51 2061 GLN A C 10
ATOM 13834 O O . GLN A 1 16 ? 5.724 8.186 -0.992 1.00 0.45 2061 GLN A O 10
ATOM 13848 N N . THR A 1 17 ? 7.647 7.194 -1.627 1.00 0.53 2062 THR A N 10
ATOM 13849 C CA . THR A 1 17 ? 7.053 6.448 -2.727 1.00 0.50 2062 THR A CA 10
ATOM 13850 C C . THR A 1 17 ? 5.899 5.570 -2.242 1.00 0.39 2062 THR A C 10
ATOM 13851 O O . THR A 1 17 ? 4.786 5.660 -2.752 1.00 0.42 2062 THR A O 10
ATOM 13862 N N . LEU A 1 18 ? 6.173 4.744 -1.246 1.00 0.37 2063 LEU A N 10
ATOM 13863 C CA . LEU A 1 18 ? 5.194 3.843 -0.668 1.00 0.29 2063 LEU A CA 10
ATOM 13864 C C . LEU A 1 18 ? 3.971 4.590 -0.134 1.00 0.22 2063 LEU A C 10
ATOM 13865 O O . LEU A 1 18 ? 2.840 4.146 -0.334 1.00 0.21 2063 LEU A O 10
ATOM 13881 N N . ALA A 1 19 ? 4.198 5.727 0.524 1.00 0.25 2064 ALA A N 10
ATOM 13882 C CA . ALA A 1 19 ? 3.107 6.542 1.062 1.00 0.27 2064 ALA A CA 10
ATOM 13883 C C . ALA A 1 19 ? 2.223 7.073 -0.057 1.00 0.25 2064 ALA A C 10
ATOM 13884 O O . ALA A 1 19 ? 1.017 7.254 0.115 1.00 0.30 2064 ALA A O 10
ATOM 13891 N N . THR A 1 20 ? 2.828 7.294 -1.210 1.00 0.24 2065 THR A N 10
ATOM 13892 C CA . THR A 1 20 ? 2.123 7.844 -2.351 1.00 0.27 2065 THR A CA 10
ATOM 13893 C C . THR A 1 20 ? 1.487 6.719 -3.153 1.00 0.24 2065 THR A C 10
ATOM 13894 O O . THR A 1 20 ? 0.405 6.874 -3.718 1.00 0.29 2065 THR A O 10
ATOM 13905 N N . LEU A 1 21 ? 2.170 5.581 -3.179 1.00 0.21 2066 LEU A N 10
ATOM 13906 C CA . LEU A 1 21 ? 1.670 4.389 -3.840 1.00 0.21 2066 LEU A CA 10
ATOM 13907 C C . LEU A 1 21 ? 0.334 3.981 -3.270 1.00 0.18 2066 LEU A C 10
ATOM 13908 O O . LEU A 1 21 ? -0.663 3.990 -3.967 1.00 0.20 2066 LEU A O 10
ATOM 13924 N N . VAL A 1 22 ? 0.330 3.624 -1.998 1.00 0.17 2067 VAL A N 10
ATOM 13925 C CA . VAL A 1 22 ? -0.883 3.170 -1.331 1.00 0.18 2067 VAL A CA 10
ATOM 13926 C C . VAL A 1 22 ? -2.008 4.197 -1.469 1.00 0.19 2067 VAL A C 10
ATOM 13927 O O . VAL A 1 22 ? -3.168 3.840 -1.696 1.00 0.22 2067 VAL A O 10
ATOM 13940 N N . ALA A 1 23 ? -1.647 5.467 -1.362 1.00 0.19 2068 ALA A N 10
ATOM 13941 C CA . ALA A 1 23 ? -2.592 6.556 -1.541 1.00 0.23 2068 ALA A CA 10
ATOM 13942 C C . ALA A 1 23 ? -3.196 6.529 -2.941 1.00 0.23 2068 ALA A C 10
ATOM 13943 O O . ALA A 1 23 ? -4.415 6.535 -3.103 1.00 0.29 2068 ALA A O 10
ATOM 13950 N N . ALA A 1 24 ? -2.340 6.478 -3.949 1.00 0.20 2069 ALA A N 10
ATOM 13951 C CA . ALA A 1 24 ? -2.789 6.437 -5.330 1.00 0.22 2069 ALA A CA 10
ATOM 13952 C C . ALA A 1 24 ? -3.441 5.096 -5.653 1.00 0.23 2069 ALA A C 10
ATOM 13953 O O . ALA A 1 24 ? -4.316 5.011 -6.512 1.00 0.29 2069 ALA A O 10
ATOM 13960 N N . ALA A 1 25 ? -3.023 4.063 -4.937 1.00 0.21 2070 ALA A N 10
ATOM 13961 C CA . ALA A 1 25 ? -3.504 2.710 -5.160 1.00 0.24 2070 ALA A CA 10
ATOM 13962 C C . ALA A 1 25 ? -4.978 2.607 -4.828 1.00 0.26 2070 ALA A C 10
ATOM 13963 O O . ALA A 1 25 ? -5.785 2.222 -5.669 1.00 0.34 2070 ALA A O 10
ATOM 13970 N N . THR A 1 26 ? -5.331 2.991 -3.608 1.00 0.24 2071 THR A N 10
ATOM 13971 C CA . THR A 1 26 ? -6.708 2.902 -3.152 1.00 0.28 2071 THR A CA 10
ATOM 13972 C C . THR A 1 26 ? -7.589 3.851 -3.950 1.00 0.31 2071 THR A C 10
ATOM 13973 O O . THR A 1 26 ? -8.782 3.615 -4.137 1.00 0.37 2071 THR A O 10
ATOM 13984 N N . ALA A 1 27 ? -6.973 4.908 -4.434 1.00 0.31 2072 ALA A N 10
ATOM 13985 C CA . ALA A 1 27 ? -7.647 5.880 -5.264 1.00 0.40 2072 ALA A CA 10
ATOM 13986 C C . ALA A 1 27 ? -7.851 5.336 -6.677 1.00 0.42 2072 ALA A C 10
ATOM 13987 O O . ALA A 1 27 ? -8.695 5.814 -7.428 1.00 0.54 2072 ALA A O 10
ATOM 13994 N N . THR A 1 28 ? -7.078 4.328 -7.030 1.00 0.36 2073 THR A N 10
ATOM 13995 C CA . THR A 1 28 ? -7.256 3.647 -8.303 1.00 0.40 2073 THR A CA 10
ATOM 13996 C C . THR A 1 28 ? -8.358 2.591 -8.202 1.00 0.29 2073 THR A C 10
ATOM 13997 O O . THR A 1 28 ? -9.176 2.442 -9.113 1.00 0.34 2073 THR A O 10
ATOM 14008 N N . VAL A 1 29 ? -8.390 1.880 -7.081 1.00 0.20 2074 VAL A N 10
ATOM 14009 C CA . VAL A 1 29 ? -9.368 0.813 -6.884 1.00 0.22 2074 VAL A CA 10
ATOM 14010 C C . VAL A 1 29 ? -10.760 1.410 -6.685 1.00 0.27 2074 VAL A C 10
ATOM 14011 O O . VAL A 1 29 ? -11.752 0.901 -7.207 1.00 0.41 2074 VAL A O 10
ATOM 14024 N N . LEU A 1 30 ? -10.815 2.501 -5.935 1.00 0.27 2075 LEU A N 10
ATOM 14025 C CA . LEU A 1 30 ? -12.068 3.211 -5.702 1.00 0.37 2075 LEU A CA 10
ATOM 14026 C C . LEU A 1 30 ? -12.348 4.208 -6.821 1.00 0.42 2075 LEU A C 10
ATOM 14027 O O . LEU A 1 30 ? -11.462 4.535 -7.612 1.00 1.24 2075 LEU A O 10
ATOM 14043 N N . GLY A 1 31 ? -13.582 4.695 -6.872 1.00 1.16 2076 GLY A N 10
ATOM 14044 C CA . GLY A 1 31 ? -14.001 5.586 -7.940 1.00 1.30 2076 GLY A CA 10
ATOM 14045 C C . GLY A 1 31 ? -13.677 7.039 -7.657 1.00 0.86 2076 GLY A C 10
ATOM 14046 O O . GLY A 1 31 ? -14.496 7.929 -7.895 1.00 1.11 2076 GLY A O 10
ATOM 14050 N N . HIS A 1 32 ? -12.484 7.272 -7.145 1.00 0.88 2077 HIS A N 10
ATOM 14051 C CA . HIS A 1 32 ? -11.991 8.615 -6.883 1.00 0.79 2077 HIS A CA 10
ATOM 14052 C C . HIS A 1 32 ? -10.473 8.550 -6.815 1.00 1.18 2077 HIS A C 10
ATOM 14053 O O . HIS A 1 32 ? -9.918 7.818 -6.001 1.00 2.09 2077 HIS A O 10
ATOM 14068 N N . HIS A 1 33 ? -9.791 9.277 -7.675 1.00 1.15 2078 HIS A N 10
ATOM 14069 C CA . HIS A 1 33 ? -8.351 9.152 -7.733 1.00 1.82 2078 HIS A CA 10
ATOM 14070 C C . HIS A 1 33 ? -7.655 10.499 -7.585 1.00 1.20 2078 HIS A C 10
ATOM 14071 O O . HIS A 1 33 ? -7.078 11.043 -8.525 1.00 1.46 2078 HIS A O 10
ATOM 14086 N N . THR A 1 34 ? -7.756 11.039 -6.385 1.00 1.12 2079 THR A N 10
ATOM 14087 C CA . THR A 1 34 ? -6.932 12.150 -5.964 1.00 0.78 2079 THR A CA 10
ATOM 14088 C C . THR A 1 34 ? -6.167 11.729 -4.713 1.00 0.67 2079 THR A C 10
ATOM 14089 O O . THR A 1 34 ? -6.694 11.796 -3.601 1.00 0.86 2079 THR A O 10
ATOM 14100 N N . PRO A 1 35 ? -4.920 11.260 -4.879 1.00 0.48 2080 PRO A N 10
ATOM 14101 C CA . PRO A 1 35 ? -4.119 10.700 -3.782 1.00 0.48 2080 PRO A CA 10
ATOM 14102 C C . PRO A 1 35 ? -3.843 11.729 -2.695 1.00 0.69 2080 PRO A C 10
ATOM 14103 O O . PRO A 1 35 ? -3.520 11.385 -1.556 1.00 0.70 2080 PRO A O 10
ATOM 14114 N N . GLU A 1 36 ? -3.993 12.991 -3.061 1.00 0.93 2081 GLU A N 10
ATOM 14115 C CA . GLU A 1 36 ? -3.857 14.096 -2.155 1.00 1.22 2081 GLU A CA 10
ATOM 14116 C C . GLU A 1 36 ? -4.922 14.043 -1.059 1.00 1.21 2081 GLU A C 10
ATOM 14117 O O . GLU A 1 36 ? -4.705 14.510 0.060 1.00 1.32 2081 GLU A O 10
ATOM 14129 N N . SER A 1 37 ? -6.058 13.444 -1.386 1.00 1.13 2082 SER A N 10
ATOM 14130 C CA . SER A 1 37 ? -7.197 13.419 -0.486 1.00 1.23 2082 SER A CA 10
ATOM 14131 C C . SER A 1 37 ? -7.214 12.134 0.348 1.00 0.99 2082 SER A C 10
ATOM 14132 O O . SER A 1 37 ? -8.093 11.935 1.188 1.00 1.06 2082 SER A O 10
ATOM 14140 N N . ILE A 1 38 ? -6.234 11.268 0.125 1.00 0.76 2083 ILE A N 10
ATOM 14141 C CA . ILE A 1 38 ? -6.139 10.022 0.874 1.00 0.55 2083 ILE A CA 10
ATOM 14142 C C . ILE A 1 38 ? -5.544 10.284 2.252 1.00 0.43 2083 ILE A C 10
ATOM 14143 O O . ILE A 1 38 ? -4.330 10.442 2.391 1.00 0.46 2083 ILE A O 10
ATOM 14159 N N . SER A 1 39 ? -6.393 10.344 3.263 1.00 0.38 2084 SER A N 10
ATOM 14160 C CA . SER A 1 39 ? -5.928 10.604 4.614 1.00 0.32 2084 SER A CA 10
ATOM 14161 C C . SER A 1 39 ? -5.339 9.343 5.237 1.00 0.29 2084 SER A C 10
ATOM 14162 O O . SER A 1 39 ? -5.997 8.308 5.322 1.00 0.31 2084 SER A O 10
ATOM 14170 N N . PRO A 1 40 ? -4.080 9.434 5.686 1.00 0.29 2085 PRO A N 10
ATOM 14171 C CA . PRO A 1 40 ? -3.330 8.298 6.245 1.00 0.28 2085 PRO A CA 10
ATOM 14172 C C . PRO A 1 40 ? -3.935 7.742 7.530 1.00 0.28 2085 PRO A C 10
ATOM 14173 O O . PRO A 1 40 ? -3.855 6.540 7.789 1.00 0.33 2085 PRO A O 10
ATOM 14184 N N . ALA A 1 41 ? -4.524 8.620 8.333 1.00 0.30 2086 ALA A N 10
ATOM 14185 C CA . ALA A 1 41 ? -5.077 8.227 9.624 1.00 0.36 2086 ALA A CA 10
ATOM 14186 C C . ALA A 1 41 ? -6.384 7.456 9.470 1.00 0.30 2086 ALA A C 10
ATOM 14187 O O . ALA A 1 41 ? -6.777 6.707 10.365 1.00 0.28 2086 ALA A O 10
ATOM 14194 N N . THR A 1 42 ? -7.049 7.632 8.338 1.00 0.32 2087 THR A N 10
ATOM 14195 C CA . THR A 1 42 ? -8.324 6.978 8.105 1.00 0.28 2087 THR A CA 10
ATOM 14196 C C . THR A 1 42 ? -8.118 5.515 7.721 1.00 0.24 2087 THR A C 10
ATOM 14197 O O . THR A 1 42 ? -7.090 5.142 7.155 1.00 0.28 2087 THR A O 10
ATOM 14208 N N . ALA A 1 43 ? -9.108 4.703 8.027 1.00 0.23 2088 ALA A N 10
ATOM 14209 C CA . ALA A 1 43 ? -9.070 3.282 7.725 1.00 0.25 2088 ALA A CA 10
ATOM 14210 C C . ALA A 1 43 ? -9.687 3.037 6.363 1.00 0.22 2088 ALA A C 10
ATOM 14211 O O . ALA A 1 43 ? -10.676 3.672 6.010 1.00 0.25 2088 ALA A O 10
ATOM 14218 N N . PHE A 1 44 ? -9.108 2.110 5.603 1.00 0.21 2089 PHE A N 10
ATOM 14219 C CA . PHE A 1 44 ? -9.621 1.783 4.270 1.00 0.20 2089 PHE A CA 10
ATOM 14220 C C . PHE A 1 44 ? -11.091 1.395 4.318 1.00 0.24 2089 PHE A C 10
ATOM 14221 O O . PHE A 1 44 ? -11.824 1.610 3.356 1.00 0.26 2089 PHE A O 10
ATOM 14238 N N . LYS A 1 45 ? -11.516 0.846 5.450 1.00 0.30 2090 LYS A N 10
ATOM 14239 C CA . LYS A 1 45 ? -12.891 0.498 5.670 1.00 0.40 2090 LYS A CA 10
ATOM 14240 C C . LYS A 1 45 ? -13.790 1.718 5.517 1.00 0.37 2090 LYS A C 10
ATOM 14241 O O . LYS A 1 45 ? -14.925 1.623 5.051 1.00 0.47 2090 LYS A O 10
ATOM 14260 N N . ASP A 1 46 ? -13.256 2.866 5.910 1.00 0.33 2091 ASP A N 10
ATOM 14261 C CA . ASP A 1 46 ? -13.983 4.121 5.832 1.00 0.35 2091 ASP A CA 10
ATOM 14262 C C . ASP A 1 46 ? -13.746 4.815 4.489 1.00 0.33 2091 ASP A C 10
ATOM 14263 O O . ASP A 1 46 ? -14.612 5.540 3.998 1.00 0.39 2091 ASP A O 10
ATOM 14272 N N . LEU A 1 47 ? -12.574 4.587 3.887 1.00 0.30 2092 LEU A N 10
ATOM 14273 C CA . LEU A 1 47 ? -12.253 5.205 2.601 1.00 0.32 2092 LEU A CA 10
ATOM 14274 C C . LEU A 1 47 ? -13.171 4.698 1.492 1.00 0.30 2092 LEU A C 10
ATOM 14275 O O . LEU A 1 47 ? -13.347 5.367 0.477 1.00 0.36 2092 LEU A O 10
ATOM 14291 N N . GLY A 1 48 ? -13.762 3.528 1.687 1.00 0.26 2093 GLY A N 10
ATOM 14292 C CA . GLY A 1 48 ? -14.651 2.979 0.678 1.00 0.26 2093 GLY A CA 10
ATOM 14293 C C . GLY A 1 48 ? -14.231 1.591 0.256 1.00 0.22 2093 GLY A C 10
ATOM 14294 O O . GLY A 1 48 ? -14.878 0.956 -0.578 1.00 0.27 2093 GLY A O 10
ATOM 14298 N N . ILE A 1 49 ? -13.138 1.130 0.834 1.00 0.22 2094 ILE A N 10
ATOM 14299 C CA . ILE A 1 49 ? -12.600 -0.184 0.546 1.00 0.19 2094 ILE A CA 10
ATOM 14300 C C . ILE A 1 49 ? -13.475 -1.283 1.119 1.00 0.18 2094 ILE A C 10
ATOM 14301 O O . ILE A 1 49 ? -13.810 -1.273 2.303 1.00 0.22 2094 ILE A O 10
ATOM 14317 N N . ASP A 1 50 ? -13.856 -2.211 0.263 1.00 0.19 2095 ASP A N 10
ATOM 14318 C CA . ASP A 1 50 ? -14.523 -3.429 0.695 1.00 0.26 2095 ASP A CA 10
ATOM 14319 C C . ASP A 1 50 ? -13.543 -4.570 0.545 1.00 0.21 2095 ASP A C 10
ATOM 14320 O O . ASP A 1 50 ? -12.373 -4.330 0.265 1.00 0.23 2095 ASP A O 10
ATOM 14329 N N . SER A 1 51 ? -13.986 -5.803 0.692 1.00 0.30 2096 SER A N 10
ATOM 14330 C CA . SER A 1 51 ? -13.065 -6.901 0.460 1.00 0.35 2096 SER A CA 10
ATOM 14331 C C . SER A 1 51 ? -12.818 -7.048 -1.034 1.00 0.30 2096 SER A C 10
ATOM 14332 O O . SER A 1 51 ? -11.796 -7.586 -1.464 1.00 0.38 2096 SER A O 10
ATOM 14339 N N . LEU A 1 52 ? -13.759 -6.528 -1.808 1.00 0.29 2097 LEU A N 10
ATOM 14340 C CA . LEU A 1 52 ? -13.675 -6.541 -3.260 1.00 0.35 2097 LEU A CA 10
ATOM 14341 C C . LEU A 1 52 ? -12.497 -5.699 -3.723 1.00 0.26 2097 LEU A C 10
ATOM 14342 O O . LEU A 1 52 ? -11.613 -6.165 -4.433 1.00 0.35 2097 LEU A O 10
ATOM 14358 N N . THR A 1 53 ? -12.489 -4.453 -3.291 1.00 0.19 2098 THR A N 10
ATOM 14359 C CA . THR A 1 53 ? -11.445 -3.522 -3.668 1.00 0.16 2098 THR A CA 10
ATOM 14360 C C . THR A 1 53 ? -10.191 -3.692 -2.816 1.00 0.15 2098 THR A C 10
ATOM 14361 O O . THR A 1 53 ? -9.131 -3.158 -3.146 1.00 0.19 2098 THR A O 10
ATOM 14372 N N . ALA A 1 54 ? -10.311 -4.447 -1.730 1.00 0.15 2099 ALA A N 10
ATOM 14373 C CA . ALA A 1 54 ? -9.165 -4.763 -0.894 1.00 0.19 2099 ALA A CA 10
ATOM 14374 C C . ALA A 1 54 ? -8.128 -5.547 -1.684 1.00 0.22 2099 ALA A C 10
ATOM 14375 O O . ALA A 1 54 ? -6.930 -5.274 -1.599 1.00 0.29 2099 ALA A O 10
ATOM 14382 N N . LEU A 1 55 ? -8.592 -6.509 -2.472 1.00 0.22 2100 LEU A N 10
ATOM 14383 C CA . LEU A 1 55 ? -7.690 -7.315 -3.277 1.00 0.27 2100 LEU A CA 10
ATOM 14384 C C . LEU A 1 55 ? -7.126 -6.490 -4.426 1.00 0.26 2100 LEU A C 10
ATOM 14385 O O . LEU A 1 55 ? -5.945 -6.596 -4.746 1.00 0.29 2100 LEU A O 10
ATOM 14401 N N . GLU A 1 56 ? -7.965 -5.638 -5.011 1.00 0.24 2101 GLU A N 10
ATOM 14402 C CA . GLU A 1 56 ? -7.544 -4.739 -6.080 1.00 0.26 2101 GLU A CA 10
ATOM 14403 C C . GLU A 1 56 ? -6.422 -3.823 -5.603 1.00 0.24 2101 GLU A C 10
ATOM 14404 O O . GLU A 1 56 ? -5.474 -3.539 -6.340 1.00 0.27 2101 GLU A O 10
ATOM 14416 N N . LEU A 1 57 ? -6.533 -3.361 -4.367 1.00 0.21 2102 LEU A N 10
ATOM 14417 C CA . LEU A 1 57 ? -5.500 -2.542 -3.768 1.00 0.22 2102 LEU A CA 10
ATOM 14418 C C . LEU A 1 57 ? -4.195 -3.322 -3.668 1.00 0.24 2102 LEU A C 10
ATOM 14419 O O . LEU A 1 57 ? -3.144 -2.838 -4.092 1.00 0.27 2102 LEU A O 10
ATOM 14435 N N . ARG A 1 58 ? -4.269 -4.538 -3.122 1.00 0.26 2103 ARG A N 10
ATOM 14436 C CA . ARG A 1 58 ? -3.098 -5.408 -3.034 1.00 0.34 2103 ARG A CA 10
ATOM 14437 C C . ARG A 1 58 ? -2.501 -5.605 -4.423 1.00 0.35 2103 ARG A C 10
ATOM 14438 O O . ARG A 1 58 ? -1.284 -5.550 -4.609 1.00 0.43 2103 ARG A O 10
ATOM 14459 N N . ASN A 1 59 ? -3.388 -5.827 -5.389 1.00 0.33 2104 ASN A N 10
ATOM 14460 C CA . ASN A 1 59 ? -3.013 -6.006 -6.787 1.00 0.38 2104 ASN A CA 10
ATOM 14461 C C . ASN A 1 59 ? -2.177 -4.837 -7.291 1.00 0.39 2104 ASN A C 10
ATOM 14462 O O . ASN A 1 59 ? -1.186 -5.029 -7.992 1.00 0.48 2104 ASN A O 10
ATOM 14473 N N . THR A 1 60 ? -2.575 -3.629 -6.923 1.00 0.33 2105 THR A N 10
ATOM 14474 C CA . THR A 1 60 ? -1.878 -2.431 -7.364 1.00 0.39 2105 THR A CA 10
ATOM 14475 C C . THR A 1 60 ? -0.562 -2.246 -6.602 1.00 0.42 2105 THR A C 10
ATOM 14476 O O . THR A 1 60 ? 0.472 -1.931 -7.196 1.00 0.51 2105 THR A O 10
ATOM 14487 N N . LEU A 1 61 ? -0.606 -2.463 -5.291 1.00 0.42 2106 LEU A N 10
ATOM 14488 C CA . LEU A 1 61 ? 0.575 -2.312 -4.441 1.00 0.55 2106 LEU A CA 10
ATOM 14489 C C . LEU A 1 61 ? 1.688 -3.249 -4.889 1.00 0.54 2106 LEU A C 10
ATOM 14490 O O . LEU A 1 61 ? 2.838 -2.837 -5.054 1.00 0.56 2106 LEU A O 10
ATOM 14506 N N . THR A 1 62 ? 1.332 -4.506 -5.091 1.00 0.56 2107 THR A N 10
ATOM 14507 C CA . THR A 1 62 ? 2.286 -5.519 -5.490 1.00 0.62 2107 THR A CA 10
ATOM 14508 C C . THR A 1 62 ? 2.824 -5.232 -6.892 1.00 0.60 2107 THR A C 10
ATOM 14509 O O . THR A 1 62 ? 4.012 -5.392 -7.159 1.00 0.64 2107 THR A O 10
ATOM 14520 N N . HIS A 1 63 ? 1.935 -4.782 -7.773 1.00 0.58 2108 HIS A N 10
ATOM 14521 C CA . HIS A 1 63 ? 2.291 -4.465 -9.155 1.00 0.62 2108 HIS A CA 10
ATOM 14522 C C . HIS A 1 63 ? 3.342 -3.356 -9.212 1.00 0.60 2108 HIS A C 10
ATOM 14523 O O . HIS A 1 63 ? 4.144 -3.292 -10.142 1.00 0.68 2108 HIS A O 10
ATOM 14538 N N . ASN A 1 64 ? 3.328 -2.485 -8.216 1.00 0.57 2109 ASN A N 10
ATOM 14539 C CA . ASN A 1 64 ? 4.271 -1.377 -8.158 1.00 0.64 2109 ASN A CA 10
ATOM 14540 C C . ASN A 1 64 ? 5.585 -1.808 -7.518 1.00 0.66 2109 ASN A C 10
ATOM 14541 O O . ASN A 1 64 ? 6.664 -1.449 -7.981 1.00 0.85 2109 ASN A O 10
ATOM 14552 N N . THR A 1 65 ? 5.481 -2.587 -6.456 1.00 0.65 2110 THR A N 10
ATOM 14553 C CA . THR A 1 65 ? 6.628 -2.893 -5.618 1.00 0.78 2110 THR A CA 10
ATOM 14554 C C . THR A 1 65 ? 7.386 -4.137 -6.081 1.00 0.81 2110 THR A C 10
ATOM 14555 O O . THR A 1 65 ? 8.598 -4.240 -5.898 1.00 1.02 2110 THR A O 10
ATOM 14566 N N . GLY A 1 66 ? 6.663 -5.085 -6.666 1.00 0.72 2111 GLY A N 10
ATOM 14567 C CA . GLY A 1 66 ? 7.261 -6.354 -7.039 1.00 0.86 2111 GLY A CA 10
ATOM 14568 C C . GLY A 1 66 ? 7.353 -7.291 -5.850 1.00 0.88 2111 GLY A C 10
ATOM 14569 O O . GLY A 1 66 ? 7.845 -8.416 -5.959 1.00 1.05 2111 GLY A O 10
ATOM 14573 N N . LEU A 1 67 ? 6.874 -6.813 -4.710 1.00 0.84 2112 LEU A N 10
ATOM 14574 C CA . LEU A 1 67 ? 6.923 -7.556 -3.462 1.00 0.92 2112 LEU A CA 10
ATOM 14575 C C . LEU A 1 67 ? 5.705 -8.447 -3.313 1.00 0.80 2112 LEU A C 10
ATOM 14576 O O . LEU A 1 67 ? 4.576 -7.965 -3.293 1.00 0.97 2112 LEU A O 10
ATOM 14592 N N . ASP A 1 68 ? 5.954 -9.745 -3.197 1.00 0.77 2113 ASP A N 10
ATOM 14593 C CA . ASP A 1 68 ? 4.899 -10.733 -3.003 1.00 0.77 2113 ASP A CA 10
ATOM 14594 C C . ASP A 1 68 ? 4.033 -10.363 -1.801 1.00 0.92 2113 ASP A C 10
ATOM 14595 O O . ASP A 1 68 ? 4.543 -9.859 -0.797 1.00 1.14 2113 ASP A O 10
ATOM 14604 N N . LEU A 1 69 ? 2.733 -10.595 -1.901 1.00 1.05 2114 LEU A N 10
ATOM 14605 C CA . LEU A 1 69 ? 1.811 -10.126 -0.878 1.00 1.34 2114 LEU A CA 10
ATOM 14606 C C . LEU A 1 69 ? 0.849 -11.232 -0.411 1.00 1.00 2114 LEU A C 10
ATOM 14607 O O . LEU A 1 69 ? 0.614 -12.209 -1.125 1.00 1.04 2114 LEU A O 10
ATOM 14623 N N . PRO A 1 70 ? 0.302 -11.092 0.813 1.00 0.85 2115 PRO A N 10
ATOM 14624 C CA . PRO A 1 70 ? -0.671 -12.009 1.388 1.00 0.64 2115 PRO A CA 10
ATOM 14625 C C . PRO A 1 70 ? -2.115 -11.553 1.152 1.00 0.57 2115 PRO A C 10
ATOM 14626 O O . PRO A 1 70 ? -2.397 -10.354 1.103 1.00 0.58 2115 PRO A O 10
ATOM 14637 N N . PRO A 1 71 ? -3.061 -12.500 1.046 1.00 0.57 2116 PRO A N 10
ATOM 14638 C CA . PRO A 1 71 ? -4.491 -12.183 0.890 1.00 0.62 2116 PRO A CA 10
ATOM 14639 C C . PRO A 1 71 ? -5.065 -11.477 2.124 1.00 0.58 2116 PRO A C 10
ATOM 14640 O O . PRO A 1 71 ? -6.191 -10.986 2.119 1.00 0.68 2116 PRO A O 10
ATOM 14651 N N . THR A 1 72 ? -4.259 -11.414 3.167 1.00 0.54 2117 THR A N 10
ATOM 14652 C CA . THR A 1 72 ? -4.643 -10.803 4.427 1.00 0.59 2117 THR A CA 10
ATOM 14653 C C . THR A 1 72 ? -4.055 -9.400 4.544 1.00 0.50 2117 THR A C 10
ATOM 14654 O O . THR A 1 72 ? -4.167 -8.755 5.580 1.00 0.54 2117 THR A O 10
ATOM 14665 N N . LEU A 1 73 ? -3.399 -8.963 3.474 1.00 0.45 2118 LEU A N 10
ATOM 14666 C CA . LEU A 1 73 ? -2.787 -7.635 3.394 1.00 0.45 2118 LEU A CA 10
ATOM 14667 C C . LEU A 1 73 ? -3.699 -6.541 3.972 1.00 0.41 2118 LEU A C 10
ATOM 14668 O O . LEU A 1 73 ? -3.384 -5.939 5.001 1.00 0.43 2118 LEU A O 10
ATOM 14684 N N . ILE A 1 74 ? -4.828 -6.297 3.312 1.00 0.38 2119 ILE A N 10
ATOM 14685 C CA . ILE A 1 74 ? -5.772 -5.271 3.755 1.00 0.40 2119 ILE A CA 10
ATOM 14686 C C . ILE A 1 74 ? -6.569 -5.772 4.957 1.00 0.42 2119 ILE A C 10
ATOM 14687 O O . ILE A 1 74 ? -7.115 -4.994 5.732 1.00 0.50 2119 ILE A O 10
ATOM 14703 N N . PHE A 1 75 ? -6.613 -7.088 5.098 1.00 0.46 2120 PHE A N 10
ATOM 14704 C CA . PHE A 1 75 ? -7.280 -7.739 6.221 1.00 0.53 2120 PHE A CA 10
ATOM 14705 C C . PHE A 1 75 ? -6.635 -7.308 7.541 1.00 0.52 2120 PHE A C 10
ATOM 14706 O O . PHE A 1 75 ? -7.319 -6.892 8.478 1.00 0.60 2120 PHE A O 10
ATOM 14723 N N . ASP A 1 76 ? -5.314 -7.403 7.590 1.00 0.48 2121 ASP A N 10
ATOM 14724 C CA . ASP A 1 76 ? -4.556 -7.092 8.791 1.00 0.49 2121 ASP A CA 10
ATOM 14725 C C . ASP A 1 76 ? -4.307 -5.600 8.939 1.00 0.45 2121 ASP A C 10
ATOM 14726 O O . ASP A 1 76 ? -4.467 -5.045 10.025 1.00 0.51 2121 ASP A O 10
ATOM 14735 N N . HIS A 1 77 ? -3.910 -4.945 7.854 1.00 0.38 2122 HIS A N 10
ATOM 14736 C CA . HIS A 1 77 ? -3.475 -3.552 7.945 1.00 0.37 2122 HIS A CA 10
ATOM 14737 C C . HIS A 1 77 ? -4.236 -2.657 6.983 1.00 0.34 2122 HIS A C 10
ATOM 14738 O O . HIS A 1 77 ? -3.641 -2.157 6.030 1.00 0.32 2122 HIS A O 10
ATOM 14753 N N . PRO A 1 78 ? -5.539 -2.408 7.169 1.00 0.36 2123 PRO A N 10
ATOM 14754 C CA . PRO A 1 78 ? -6.189 -1.449 6.311 1.00 0.34 2123 PRO A CA 10
ATOM 14755 C C . PRO A 1 78 ? -5.919 -0.033 6.805 1.00 0.32 2123 PRO A C 10
ATOM 14756 O O . PRO A 1 78 ? -6.521 0.432 7.771 1.00 0.36 2123 PRO A O 10
ATOM 14767 N N . THR A 1 79 ? -5.021 0.644 6.102 1.00 0.27 2124 THR A N 10
ATOM 14768 C CA . THR A 1 79 ? -4.666 2.035 6.355 1.00 0.23 2124 THR A CA 10
ATOM 14769 C C . THR A 1 79 ? -3.639 2.479 5.322 1.00 0.22 2124 THR A C 10
ATOM 14770 O O . THR A 1 79 ? -2.773 1.683 4.958 1.00 0.26 2124 THR A O 10
ATOM 14781 N N . PRO A 1 80 ? -3.693 3.719 4.835 1.00 0.19 2125 PRO A N 10
ATOM 14782 C CA . PRO A 1 80 ? -2.698 4.215 3.882 1.00 0.18 2125 PRO A CA 10
ATOM 14783 C C . PRO A 1 80 ? -1.288 4.207 4.481 1.00 0.17 2125 PRO A C 10
ATOM 14784 O O . PRO A 1 80 ? -0.378 3.559 3.958 1.00 0.20 2125 PRO A O 10
ATOM 14795 N N . HIS A 1 81 ? -1.136 4.890 5.613 1.00 0.23 2126 HIS A N 10
ATOM 14796 C CA . HIS A 1 81 ? 0.164 5.030 6.269 1.00 0.31 2126 HIS A CA 10
ATOM 14797 C C . HIS A 1 81 ? 0.747 3.680 6.692 1.00 0.29 2126 HIS A C 10
ATOM 14798 O O . HIS A 1 81 ? 1.942 3.438 6.531 1.00 0.32 2126 HIS A O 10
ATOM 14813 N N . ALA A 1 82 ? -0.092 2.809 7.230 1.00 0.28 2127 ALA A N 10
ATOM 14814 C CA . ALA A 1 82 ? 0.383 1.553 7.800 1.00 0.29 2127 ALA A CA 10
ATOM 14815 C C . ALA A 1 82 ? 0.894 0.600 6.725 1.00 0.26 2127 ALA A C 10
ATOM 14816 O O . ALA A 1 82 ? 1.852 -0.139 6.950 1.00 0.30 2127 ALA A O 10
ATOM 14823 N N . LEU A 1 83 ? 0.260 0.609 5.559 1.00 0.22 2128 LEU A N 10
ATOM 14824 C CA . LEU A 1 83 ? 0.725 -0.208 4.456 1.00 0.21 2128 LEU A CA 10
ATOM 14825 C C . LEU A 1 83 ? 2.113 0.229 4.005 1.00 0.21 2128 LEU A C 10
ATOM 14826 O O . LEU A 1 83 ? 2.923 -0.602 3.591 1.00 0.23 2128 LEU A O 10
ATOM 14842 N N . THR A 1 84 ? 2.385 1.534 4.095 1.00 0.21 2129 THR A N 10
ATOM 14843 C CA . THR A 1 84 ? 3.715 2.055 3.802 1.00 0.24 2129 THR A CA 10
ATOM 14844 C C . THR A 1 84 ? 4.745 1.334 4.647 1.00 0.25 2129 THR A C 10
ATOM 14845 O O . THR A 1 84 ? 5.783 0.906 4.155 1.00 0.33 2129 THR A O 10
ATOM 14856 N N . GLN A 1 85 ? 4.411 1.170 5.911 1.00 0.25 2130 GLN A N 10
ATOM 14857 C CA . GLN A 1 85 ? 5.309 0.562 6.877 1.00 0.28 2130 GLN A CA 10
ATOM 14858 C C . GLN A 1 85 ? 5.530 -0.908 6.544 1.00 0.23 2130 GLN A C 10
ATOM 14859 O O . GLN A 1 85 ? 6.664 -1.388 6.545 1.00 0.22 2130 GLN A O 10
ATOM 14873 N N . HIS A 1 86 ? 4.446 -1.614 6.230 1.00 0.25 2131 HIS A N 10
ATOM 14874 C CA . HIS A 1 86 ? 4.541 -3.028 5.886 1.00 0.27 2131 HIS A CA 10
ATOM 14875 C C . HIS A 1 86 ? 5.405 -3.228 4.648 1.00 0.26 2131 HIS A C 10
ATOM 14876 O O . HIS A 1 86 ? 6.334 -4.036 4.654 1.00 0.30 2131 HIS A O 10
ATOM 14891 N N . LEU A 1 87 ? 5.102 -2.493 3.587 1.00 0.27 2132 LEU A N 10
ATOM 14892 C CA . LEU A 1 87 ? 5.848 -2.631 2.348 1.00 0.33 2132 LEU A CA 10
ATOM 14893 C C . LEU A 1 87 ? 7.273 -2.120 2.520 1.00 0.35 2132 LEU A C 10
ATOM 14894 O O . LEU A 1 87 ? 8.183 -2.604 1.865 1.00 0.47 2132 LEU A O 10
ATOM 14910 N N . HIS A 1 88 ? 7.465 -1.167 3.427 1.00 0.28 2133 HIS A N 10
ATOM 14911 C CA . HIS A 1 88 ? 8.792 -0.621 3.708 1.00 0.34 2133 HIS A CA 10
ATOM 14912 C C . HIS A 1 88 ? 9.675 -1.671 4.374 1.00 0.38 2133 HIS A C 10
ATOM 14913 O O . HIS A 1 88 ? 10.894 -1.691 4.186 1.00 0.55 2133 HIS A O 10
ATOM 14928 N N . THR A 1 89 ? 9.047 -2.547 5.140 1.00 0.32 2134 THR A N 10
ATOM 14929 C CA . THR A 1 89 ? 9.753 -3.625 5.809 1.00 0.43 2134 THR A CA 10
ATOM 14930 C C . THR A 1 89 ? 10.247 -4.655 4.789 1.00 0.51 2134 THR A C 10
ATOM 14931 O O . THR A 1 89 ? 11.236 -5.346 5.014 1.00 0.66 2134 THR A O 10
ATOM 14942 N N . ARG A 1 90 ? 9.579 -4.706 3.639 1.00 0.52 2135 ARG A N 10
ATOM 14943 C CA . ARG A 1 90 ? 9.860 -5.708 2.621 1.00 0.71 2135 ARG A CA 10
ATOM 14944 C C . ARG A 1 90 ? 11.257 -5.528 2.020 1.00 0.88 2135 ARG A C 10
ATOM 14945 O O . ARG A 1 90 ? 11.901 -6.497 1.620 1.00 1.12 2135 ARG A O 10
ATOM 14966 N N . LEU A 1 91 ? 11.717 -4.284 1.955 1.00 0.92 2136 LEU A N 10
ATOM 14967 C CA . LEU A 1 91 ? 13.017 -3.971 1.386 1.00 1.20 2136 LEU A CA 10
ATOM 14968 C C . LEU A 1 91 ? 14.068 -4.019 2.478 1.00 1.16 2136 LEU A C 10
ATOM 14969 O O . LEU A 1 91 ? 15.147 -4.585 2.310 1.00 1.43 2136 LEU A O 10
ATOM 14985 N N . THR A 1 92 ? 13.713 -3.431 3.611 1.00 0.96 2137 THR A N 10
ATOM 14986 C CA . THR A 1 92 ? 14.647 -3.222 4.703 1.00 1.08 2137 THR A CA 10
ATOM 14987 C C . THR A 1 92 ? 15.005 -4.535 5.397 1.00 1.17 2137 THR A C 10
ATOM 14988 O O . THR A 1 92 ? 15.944 -4.599 6.193 1.00 1.41 2137 THR A O 10
ATOM 14999 N N . GLN A 1 93 ? 14.254 -5.582 5.084 1.00 1.17 2138 GLN A N 10
ATOM 15000 C CA . GLN A 1 93 ? 14.546 -6.912 5.581 1.00 1.45 2138 GLN A CA 10
ATOM 15001 C C . GLN A 1 93 ? 15.783 -7.498 4.904 1.00 1.71 2138 GLN A C 10
ATOM 15002 O O . GLN A 1 93 ? 16.312 -8.522 5.347 1.00 2.00 2138 GLN A O 10
ATOM 15016 N N . SER A 1 94 ? 16.231 -6.837 3.832 1.00 1.82 2139 SER A N 10
ATOM 15017 C CA . SER A 1 94 ? 17.408 -7.262 3.076 1.00 2.34 2139 SER A CA 10
ATOM 15018 C C . SER A 1 94 ? 17.133 -8.570 2.333 1.00 2.85 2139 SER A C 10
ATOM 15019 O O . SER A 1 94 ? 15.998 -9.052 2.305 1.00 3.41 2139 SER A O 10
ATOM 15027 N N . HIS A 1 95 ? 18.157 -9.124 1.703 1.00 3.20 2140 HIS A N 10
ATOM 15028 C CA . HIS A 1 95 ? 18.028 -10.397 1.013 1.00 4.12 2140 HIS A CA 10
ATOM 15029 C C . HIS A 1 95 ? 19.076 -11.374 1.517 1.00 4.36 2140 HIS A C 10
ATOM 15030 O O . HIS A 1 95 ? 20.207 -11.354 0.995 1.00 4.66 2140 HIS A O 10
ATOM 15111 N N . GLY A 1 1 ? 19.382 -5.423 -2.129 1.00 6.58 2046 GLY A N 11
ATOM 15112 C CA . GLY A 1 1 ? 18.459 -6.013 -1.136 1.00 6.00 2046 GLY A CA 11
ATOM 15113 C C . GLY A 1 1 ? 17.039 -6.053 -1.643 1.00 4.95 2046 GLY A C 11
ATOM 15114 O O . GLY A 1 1 ? 16.772 -6.579 -2.724 1.00 5.03 2046 GLY A O 11
ATOM 15120 N N . SER A 1 2 ? 16.120 -5.494 -0.869 1.00 4.27 2047 SER A N 11
ATOM 15121 C CA . SER A 1 2 ? 14.727 -5.451 -1.269 1.00 3.35 2047 SER A CA 11
ATOM 15122 C C . SER A 1 2 ? 14.349 -4.072 -1.808 1.00 3.13 2047 SER A C 11
ATOM 15123 O O . SER A 1 2 ? 13.179 -3.792 -2.034 1.00 3.47 2047 SER A O 11
ATOM 15131 N N . HIS A 1 3 ? 15.350 -3.226 -2.054 1.00 3.12 2048 HIS A N 11
ATOM 15132 C CA . HIS A 1 3 ? 15.116 -1.881 -2.596 1.00 3.29 2048 HIS A CA 11
ATOM 15133 C C . HIS A 1 3 ? 14.882 -1.942 -4.106 1.00 2.68 2048 HIS A C 11
ATOM 15134 O O . HIS A 1 3 ? 15.091 -0.966 -4.813 1.00 3.15 2048 HIS A O 11
ATOM 15149 N N . MET A 1 4 ? 14.447 -3.106 -4.561 1.00 2.16 2049 MET A N 11
ATOM 15150 C CA . MET A 1 4 ? 14.216 -3.427 -5.975 1.00 2.54 2049 MET A CA 11
ATOM 15151 C C . MET A 1 4 ? 13.710 -2.254 -6.817 1.00 3.09 2049 MET A C 11
ATOM 15152 O O . MET A 1 4 ? 14.275 -1.937 -7.861 1.00 3.75 2049 MET A O 11
ATOM 15166 N N . ARG A 1 5 ? 12.661 -1.610 -6.355 1.00 3.38 2050 ARG A N 11
ATOM 15167 C CA . ARG A 1 5 ? 12.016 -0.551 -7.127 1.00 4.33 2050 ARG A CA 11
ATOM 15168 C C . ARG A 1 5 ? 12.293 0.828 -6.528 1.00 4.19 2050 ARG A C 11
ATOM 15169 O O . ARG A 1 5 ? 12.001 1.849 -7.143 1.00 4.88 2050 ARG A O 11
ATOM 15190 N N . LEU A 1 6 ? 12.854 0.853 -5.327 1.00 3.64 2051 LEU A N 11
ATOM 15191 C CA . LEU A 1 6 ? 13.052 2.107 -4.598 1.00 3.84 2051 LEU A CA 11
ATOM 15192 C C . LEU A 1 6 ? 14.524 2.335 -4.293 1.00 3.17 2051 LEU A C 11
ATOM 15193 O O . LEU A 1 6 ? 14.874 3.024 -3.332 1.00 3.42 2051 LEU A O 11
ATOM 15209 N N . ASN A 1 7 ? 15.382 1.719 -5.093 1.00 2.84 2052 ASN A N 11
ATOM 15210 C CA . ASN A 1 7 ? 16.821 1.827 -4.905 1.00 3.03 2052 ASN A CA 11
ATOM 15211 C C . ASN A 1 7 ? 17.268 3.281 -4.996 1.00 2.88 2052 ASN A C 11
ATOM 15212 O O . ASN A 1 7 ? 16.915 3.997 -5.935 1.00 2.92 2052 ASN A O 11
ATOM 15223 N N . GLY A 1 8 ? 18.019 3.717 -3.999 1.00 3.23 2053 GLY A N 11
ATOM 15224 C CA . GLY A 1 8 ? 18.488 5.082 -3.964 1.00 3.43 2053 GLY A CA 11
ATOM 15225 C C . GLY A 1 8 ? 17.834 5.894 -2.865 1.00 2.89 2053 GLY A C 11
ATOM 15226 O O . GLY A 1 8 ? 18.420 6.857 -2.367 1.00 2.97 2053 GLY A O 11
ATOM 15230 N N . LEU A 1 9 ? 16.625 5.507 -2.479 1.00 2.44 2054 LEU A N 11
ATOM 15231 C CA . LEU A 1 9 ? 15.884 6.229 -1.458 1.00 2.06 2054 LEU A CA 11
ATOM 15232 C C . LEU A 1 9 ? 16.319 5.839 -0.055 1.00 1.93 2054 LEU A C 11
ATOM 15233 O O . LEU A 1 9 ? 16.620 4.677 0.223 1.00 2.10 2054 LEU A O 11
ATOM 15249 N N . SER A 1 10 ? 16.343 6.828 0.818 1.00 1.75 2055 SER A N 11
ATOM 15250 C CA . SER A 1 10 ? 16.538 6.603 2.235 1.00 1.71 2055 SER A CA 11
ATOM 15251 C C . SER A 1 10 ? 15.201 6.206 2.867 1.00 1.44 2055 SER A C 11
ATOM 15252 O O . SER A 1 10 ? 14.148 6.493 2.295 1.00 1.25 2055 SER A O 11
ATOM 15260 N N . PRO A 1 11 ? 15.227 5.531 4.035 1.00 1.48 2056 PRO A N 11
ATOM 15261 C CA . PRO A 1 11 ? 14.023 5.022 4.714 1.00 1.29 2056 PRO A CA 11
ATOM 15262 C C . PRO A 1 11 ? 12.811 5.957 4.642 1.00 1.09 2056 PRO A C 11
ATOM 15263 O O . PRO A 1 11 ? 11.729 5.545 4.209 1.00 0.87 2056 PRO A O 11
ATOM 15274 N N . GLN A 1 12 ? 12.994 7.201 5.063 1.00 1.22 2057 GLN A N 11
ATOM 15275 C CA . GLN A 1 12 ? 11.919 8.176 5.085 1.00 1.17 2057 GLN A CA 11
ATOM 15276 C C . GLN A 1 12 ? 11.389 8.471 3.683 1.00 1.01 2057 GLN A C 11
ATOM 15277 O O . GLN A 1 12 ? 10.177 8.573 3.475 1.00 0.95 2057 GLN A O 11
ATOM 15291 N N . GLN A 1 13 ? 12.301 8.596 2.724 1.00 1.07 2058 GLN A N 11
ATOM 15292 C CA . GLN A 1 13 ? 11.932 8.924 1.350 1.00 1.08 2058 GLN A CA 11
ATOM 15293 C C . GLN A 1 13 ? 11.208 7.754 0.698 1.00 0.89 2058 GLN A C 11
ATOM 15294 O O . GLN A 1 13 ? 10.378 7.934 -0.198 1.00 0.84 2058 GLN A O 11
ATOM 15308 N N . GLN A 1 14 ? 11.527 6.551 1.145 1.00 0.87 2059 GLN A N 11
ATOM 15309 C CA . GLN A 1 14 ? 10.807 5.374 0.698 1.00 0.75 2059 GLN A CA 11
ATOM 15310 C C . GLN A 1 14 ? 9.360 5.456 1.168 1.00 0.58 2059 GLN A C 11
ATOM 15311 O O . GLN A 1 14 ? 8.437 5.280 0.382 1.00 0.54 2059 GLN A O 11
ATOM 15325 N N . GLN A 1 15 ? 9.173 5.748 2.454 1.00 0.54 2060 GLN A N 11
ATOM 15326 C CA . GLN A 1 15 ? 7.841 5.866 3.032 1.00 0.45 2060 GLN A CA 11
ATOM 15327 C C . GLN A 1 15 ? 6.963 6.851 2.275 1.00 0.44 2060 GLN A C 11
ATOM 15328 O O . GLN A 1 15 ? 5.833 6.524 1.948 1.00 0.42 2060 GLN A O 11
ATOM 15342 N N . GLN A 1 16 ? 7.469 8.046 1.987 1.00 0.58 2061 GLN A N 11
ATOM 15343 C CA . GLN A 1 16 ? 6.650 9.039 1.295 1.00 0.61 2061 GLN A CA 11
ATOM 15344 C C . GLN A 1 16 ? 6.238 8.528 -0.080 1.00 0.51 2061 GLN A C 11
ATOM 15345 O O . GLN A 1 16 ? 5.123 8.772 -0.536 1.00 0.45 2061 GLN A O 11
ATOM 15359 N N . THR A 1 17 ? 7.142 7.811 -0.724 1.00 0.53 2062 THR A N 11
ATOM 15360 C CA . THR A 1 17 ? 6.836 7.129 -1.973 1.00 0.50 2062 THR A CA 11
ATOM 15361 C C . THR A 1 17 ? 5.695 6.131 -1.779 1.00 0.39 2062 THR A C 11
ATOM 15362 O O . THR A 1 17 ? 4.646 6.242 -2.408 1.00 0.42 2062 THR A O 11
ATOM 15373 N N . LEU A 1 18 ? 5.916 5.163 -0.900 1.00 0.37 2063 LEU A N 11
ATOM 15374 C CA . LEU A 1 18 ? 4.941 4.131 -0.602 1.00 0.29 2063 LEU A CA 11
ATOM 15375 C C . LEU A 1 18 ? 3.615 4.712 -0.112 1.00 0.22 2063 LEU A C 11
ATOM 15376 O O . LEU A 1 18 ? 2.553 4.170 -0.408 1.00 0.21 2063 LEU A O 11
ATOM 15392 N N . ALA A 1 19 ? 3.683 5.816 0.627 1.00 0.25 2064 ALA A N 11
ATOM 15393 C CA . ALA A 1 19 ? 2.486 6.496 1.118 1.00 0.27 2064 ALA A CA 11
ATOM 15394 C C . ALA A 1 19 ? 1.713 7.126 -0.031 1.00 0.25 2064 ALA A C 11
ATOM 15395 O O . ALA A 1 19 ? 0.499 7.316 0.047 1.00 0.30 2064 ALA A O 11
ATOM 15402 N N . THR A 1 20 ? 2.423 7.448 -1.096 1.00 0.24 2065 THR A N 11
ATOM 15403 C CA . THR A 1 20 ? 1.802 7.994 -2.287 1.00 0.27 2065 THR A CA 11
ATOM 15404 C C . THR A 1 20 ? 1.309 6.847 -3.160 1.00 0.24 2065 THR A C 11
ATOM 15405 O O . THR A 1 20 ? 0.258 6.933 -3.796 1.00 0.29 2065 THR A O 11
ATOM 15416 N N . LEU A 1 21 ? 2.080 5.765 -3.156 1.00 0.21 2066 LEU A N 11
ATOM 15417 C CA . LEU A 1 21 ? 1.702 4.532 -3.828 1.00 0.21 2066 LEU A CA 11
ATOM 15418 C C . LEU A 1 21 ? 0.368 4.030 -3.314 1.00 0.18 2066 LEU A C 11
ATOM 15419 O O . LEU A 1 21 ? -0.584 3.921 -4.069 1.00 0.20 2066 LEU A O 11
ATOM 15435 N N . VAL A 1 22 ? 0.317 3.723 -2.030 1.00 0.17 2067 VAL A N 11
ATOM 15436 C CA . VAL A 1 22 ? -0.896 3.200 -1.411 1.00 0.18 2067 VAL A CA 11
ATOM 15437 C C . VAL A 1 22 ? -2.085 4.142 -1.619 1.00 0.19 2067 VAL A C 11
ATOM 15438 O O . VAL A 1 22 ? -3.207 3.696 -1.874 1.00 0.22 2067 VAL A O 11
ATOM 15451 N N . ALA A 1 23 ? -1.830 5.439 -1.524 1.00 0.19 2068 ALA A N 11
ATOM 15452 C CA . ALA A 1 23 ? -2.847 6.440 -1.804 1.00 0.23 2068 ALA A CA 11
ATOM 15453 C C . ALA A 1 23 ? -3.357 6.296 -3.235 1.00 0.23 2068 ALA A C 11
ATOM 15454 O O . ALA A 1 23 ? -4.552 6.117 -3.461 1.00 0.29 2068 ALA A O 11
ATOM 15461 N N . ALA A 1 24 ? -2.448 6.336 -4.200 1.00 0.20 2069 ALA A N 11
ATOM 15462 C CA . ALA A 1 24 ? -2.826 6.202 -5.599 1.00 0.22 2069 ALA A CA 11
ATOM 15463 C C . ALA A 1 24 ? -3.390 4.811 -5.872 1.00 0.23 2069 ALA A C 11
ATOM 15464 O O . ALA A 1 24 ? -4.223 4.631 -6.757 1.00 0.29 2069 ALA A O 11
ATOM 15471 N N . ALA A 1 25 ? -2.952 3.840 -5.082 1.00 0.21 2070 ALA A N 11
ATOM 15472 C CA . ALA A 1 25 ? -3.416 2.469 -5.206 1.00 0.24 2070 ALA A CA 11
ATOM 15473 C C . ALA A 1 25 ? -4.903 2.379 -4.907 1.00 0.26 2070 ALA A C 11
ATOM 15474 O O . ALA A 1 25 ? -5.674 1.858 -5.710 1.00 0.34 2070 ALA A O 11
ATOM 15481 N N . THR A 1 26 ? -5.314 2.923 -3.767 1.00 0.24 2071 THR A N 11
ATOM 15482 C CA . THR A 1 26 ? -6.707 2.854 -3.361 1.00 0.28 2071 THR A CA 11
ATOM 15483 C C . THR A 1 26 ? -7.541 3.823 -4.183 1.00 0.31 2071 THR A C 11
ATOM 15484 O O . THR A 1 26 ? -8.753 3.659 -4.334 1.00 0.37 2071 THR A O 11
ATOM 15495 N N . ALA A 1 27 ? -6.870 4.823 -4.728 1.00 0.31 2072 ALA A N 11
ATOM 15496 C CA . ALA A 1 27 ? -7.494 5.748 -5.656 1.00 0.40 2072 ALA A CA 11
ATOM 15497 C C . ALA A 1 27 ? -7.737 5.070 -6.999 1.00 0.42 2072 ALA A C 11
ATOM 15498 O O . ALA A 1 27 ? -8.548 5.528 -7.791 1.00 0.54 2072 ALA A O 11
ATOM 15505 N N . THR A 1 28 ? -7.024 3.989 -7.254 1.00 0.36 2073 THR A N 11
ATOM 15506 C CA . THR A 1 28 ? -7.218 3.227 -8.478 1.00 0.40 2073 THR A CA 11
ATOM 15507 C C . THR A 1 28 ? -8.369 2.234 -8.315 1.00 0.29 2073 THR A C 11
ATOM 15508 O O . THR A 1 28 ? -9.087 1.927 -9.270 1.00 0.34 2073 THR A O 11
ATOM 15519 N N . VAL A 1 29 ? -8.557 1.750 -7.094 1.00 0.20 2074 VAL A N 11
ATOM 15520 C CA . VAL A 1 29 ? -9.610 0.781 -6.820 1.00 0.22 2074 VAL A CA 11
ATOM 15521 C C . VAL A 1 29 ? -10.959 1.494 -6.725 1.00 0.27 2074 VAL A C 11
ATOM 15522 O O . VAL A 1 29 ? -11.955 1.046 -7.292 1.00 0.41 2074 VAL A O 11
ATOM 15535 N N . LEU A 1 30 ? -10.973 2.610 -6.010 1.00 0.27 2075 LEU A N 11
ATOM 15536 C CA . LEU A 1 30 ? -12.169 3.435 -5.888 1.00 0.37 2075 LEU A CA 11
ATOM 15537 C C . LEU A 1 30 ? -12.191 4.511 -6.970 1.00 0.42 2075 LEU A C 11
ATOM 15538 O O . LEU A 1 30 ? -11.204 5.214 -7.177 1.00 1.24 2075 LEU A O 11
ATOM 15554 N N . GLY A 1 31 ? -13.339 4.653 -7.624 1.00 1.16 2076 GLY A N 11
ATOM 15555 C CA . GLY A 1 31 ? -13.448 5.485 -8.816 1.00 1.30 2076 GLY A CA 11
ATOM 15556 C C . GLY A 1 31 ? -13.191 6.970 -8.600 1.00 0.86 2076 GLY A C 11
ATOM 15557 O O . GLY A 1 31 ? -12.905 7.683 -9.560 1.00 1.11 2076 GLY A O 11
ATOM 15561 N N . HIS A 1 32 ? -13.295 7.448 -7.360 1.00 0.88 2077 HIS A N 11
ATOM 15562 C CA . HIS A 1 32 ? -13.070 8.873 -7.076 1.00 0.79 2077 HIS A CA 11
ATOM 15563 C C . HIS A 1 32 ? -11.665 9.290 -7.513 1.00 1.18 2077 HIS A C 11
ATOM 15564 O O . HIS A 1 32 ? -11.459 10.404 -7.991 1.00 2.09 2077 HIS A O 11
ATOM 15579 N N . HIS A 1 33 ? -10.722 8.360 -7.343 1.00 1.15 2078 HIS A N 11
ATOM 15580 C CA . HIS A 1 33 ? -9.319 8.526 -7.725 1.00 1.82 2078 HIS A CA 11
ATOM 15581 C C . HIS A 1 33 ? -8.769 9.934 -7.476 1.00 1.20 2078 HIS A C 11
ATOM 15582 O O . HIS A 1 33 ? -8.669 10.757 -8.385 1.00 1.46 2078 HIS A O 11
ATOM 15597 N N . THR A 1 34 ? -8.425 10.196 -6.229 1.00 1.12 2079 THR A N 11
ATOM 15598 C CA . THR A 1 34 ? -7.686 11.392 -5.862 1.00 0.78 2079 THR A CA 11
ATOM 15599 C C . THR A 1 34 ? -6.879 11.109 -4.603 1.00 0.67 2079 THR A C 11
ATOM 15600 O O . THR A 1 34 ? -7.418 11.110 -3.500 1.00 0.86 2079 THR A O 11
ATOM 15611 N N . PRO A 1 35 ? -5.576 10.830 -4.750 1.00 0.48 2080 PRO A N 11
ATOM 15612 C CA . PRO A 1 35 ? -4.709 10.501 -3.617 1.00 0.48 2080 PRO A CA 11
ATOM 15613 C C . PRO A 1 35 ? -4.521 11.699 -2.693 1.00 0.69 2080 PRO A C 11
ATOM 15614 O O . PRO A 1 35 ? -4.143 11.553 -1.530 1.00 0.70 2080 PRO A O 11
ATOM 15625 N N . GLU A 1 36 ? -4.803 12.876 -3.237 1.00 0.93 2081 GLU A N 11
ATOM 15626 C CA . GLU A 1 36 ? -4.718 14.138 -2.531 1.00 1.22 2081 GLU A CA 11
ATOM 15627 C C . GLU A 1 36 ? -5.413 14.094 -1.169 1.00 1.21 2081 GLU A C 11
ATOM 15628 O O . GLU A 1 36 ? -4.828 14.460 -0.150 1.00 1.32 2081 GLU A O 11
ATOM 15640 N N . SER A 1 37 ? -6.652 13.622 -1.158 1.00 1.13 2082 SER A N 11
ATOM 15641 C CA . SER A 1 37 ? -7.483 13.693 0.034 1.00 1.23 2082 SER A CA 11
ATOM 15642 C C . SER A 1 37 ? -7.496 12.363 0.793 1.00 0.99 2082 SER A C 11
ATOM 15643 O O . SER A 1 37 ? -8.319 12.155 1.687 1.00 1.06 2082 SER A O 11
ATOM 15651 N N . ILE A 1 38 ? -6.576 11.468 0.451 1.00 0.76 2083 ILE A N 11
ATOM 15652 C CA . ILE A 1 38 ? -6.480 10.190 1.136 1.00 0.55 2083 ILE A CA 11
ATOM 15653 C C . ILE A 1 38 ? -5.609 10.327 2.379 1.00 0.43 2083 ILE A C 11
ATOM 15654 O O . ILE A 1 38 ? -4.381 10.237 2.311 1.00 0.46 2083 ILE A O 11
ATOM 15670 N N . SER A 1 39 ? -6.257 10.576 3.510 1.00 0.38 2084 SER A N 11
ATOM 15671 C CA . SER A 1 39 ? -5.558 10.780 4.767 1.00 0.32 2084 SER A CA 11
ATOM 15672 C C . SER A 1 39 ? -4.982 9.467 5.294 1.00 0.29 2084 SER A C 11
ATOM 15673 O O . SER A 1 39 ? -5.661 8.439 5.321 1.00 0.31 2084 SER A O 11
ATOM 15681 N N . PRO A 1 40 ? -3.713 9.505 5.729 1.00 0.29 2085 PRO A N 11
ATOM 15682 C CA . PRO A 1 40 ? -2.951 8.310 6.122 1.00 0.28 2085 PRO A CA 11
ATOM 15683 C C . PRO A 1 40 ? -3.482 7.628 7.375 1.00 0.28 2085 PRO A C 11
ATOM 15684 O O . PRO A 1 40 ? -3.378 6.408 7.514 1.00 0.33 2085 PRO A O 11
ATOM 15695 N N . ALA A 1 41 ? -4.033 8.417 8.284 1.00 0.30 2086 ALA A N 11
ATOM 15696 C CA . ALA A 1 41 ? -4.497 7.900 9.564 1.00 0.36 2086 ALA A CA 11
ATOM 15697 C C . ALA A 1 41 ? -5.927 7.369 9.485 1.00 0.30 2086 ALA A C 11
ATOM 15698 O O . ALA A 1 41 ? -6.453 6.844 10.468 1.00 0.28 2086 ALA A O 11
ATOM 15705 N N . THR A 1 42 ? -6.559 7.503 8.324 1.00 0.32 2087 THR A N 11
ATOM 15706 C CA . THR A 1 42 ? -7.913 7.000 8.149 1.00 0.28 2087 THR A CA 11
ATOM 15707 C C . THR A 1 42 ? -7.882 5.526 7.778 1.00 0.24 2087 THR A C 11
ATOM 15708 O O . THR A 1 42 ? -6.933 5.045 7.164 1.00 0.28 2087 THR A O 11
ATOM 15719 N N . ALA A 1 43 ? -8.931 4.831 8.146 1.00 0.23 2088 ALA A N 11
ATOM 15720 C CA . ALA A 1 43 ? -9.050 3.408 7.891 1.00 0.25 2088 ALA A CA 11
ATOM 15721 C C . ALA A 1 43 ? -9.678 3.182 6.528 1.00 0.22 2088 ALA A C 11
ATOM 15722 O O . ALA A 1 43 ? -10.611 3.888 6.151 1.00 0.25 2088 ALA A O 11
ATOM 15729 N N . PHE A 1 44 ? -9.165 2.194 5.789 1.00 0.21 2089 PHE A N 11
ATOM 15730 C CA . PHE A 1 44 ? -9.683 1.892 4.451 1.00 0.20 2089 PHE A CA 11
ATOM 15731 C C . PHE A 1 44 ? -11.167 1.563 4.500 1.00 0.24 2089 PHE A C 11
ATOM 15732 O O . PHE A 1 44 ? -11.871 1.704 3.500 1.00 0.26 2089 PHE A O 11
ATOM 15749 N N . LYS A 1 45 ? -11.630 1.123 5.667 1.00 0.30 2090 LYS A N 11
ATOM 15750 C CA . LYS A 1 45 ? -13.047 1.028 5.958 1.00 0.40 2090 LYS A CA 11
ATOM 15751 C C . LYS A 1 45 ? -13.752 2.308 5.548 1.00 0.37 2090 LYS A C 11
ATOM 15752 O O . LYS A 1 45 ? -14.629 2.319 4.684 1.00 0.47 2090 LYS A O 11
ATOM 15771 N N . ASP A 1 46 ? -13.325 3.390 6.185 1.00 0.33 2091 ASP A N 11
ATOM 15772 C CA . ASP A 1 46 ? -13.921 4.700 5.994 1.00 0.35 2091 ASP A CA 11
ATOM 15773 C C . ASP A 1 46 ? -13.663 5.235 4.587 1.00 0.33 2091 ASP A C 11
ATOM 15774 O O . ASP A 1 46 ? -14.480 5.986 4.051 1.00 0.39 2091 ASP A O 11
ATOM 15783 N N . LEU A 1 47 ? -12.539 4.850 3.979 1.00 0.30 2092 LEU A N 11
ATOM 15784 C CA . LEU A 1 47 ? -12.213 5.327 2.637 1.00 0.32 2092 LEU A CA 11
ATOM 15785 C C . LEU A 1 47 ? -13.137 4.723 1.576 1.00 0.30 2092 LEU A C 11
ATOM 15786 O O . LEU A 1 47 ? -13.307 5.304 0.505 1.00 0.36 2092 LEU A O 11
ATOM 15802 N N . GLY A 1 48 ? -13.744 3.576 1.870 1.00 0.26 2093 GLY A N 11
ATOM 15803 C CA . GLY A 1 48 ? -14.678 2.980 0.924 1.00 0.26 2093 GLY A CA 11
ATOM 15804 C C . GLY A 1 48 ? -14.236 1.617 0.435 1.00 0.22 2093 GLY A C 11
ATOM 15805 O O . GLY A 1 48 ? -14.795 1.075 -0.518 1.00 0.27 2093 GLY A O 11
ATOM 15809 N N . ILE A 1 49 ? -13.232 1.064 1.092 1.00 0.22 2094 ILE A N 11
ATOM 15810 C CA . ILE A 1 49 ? -12.662 -0.217 0.710 1.00 0.19 2094 ILE A CA 11
ATOM 15811 C C . ILE A 1 49 ? -13.499 -1.390 1.219 1.00 0.18 2094 ILE A C 11
ATOM 15812 O O . ILE A 1 49 ? -13.847 -1.459 2.399 1.00 0.22 2094 ILE A O 11
ATOM 15828 N N . ASP A 1 50 ? -13.829 -2.301 0.311 1.00 0.19 2095 ASP A N 11
ATOM 15829 C CA . ASP A 1 50 ? -14.487 -3.550 0.671 1.00 0.26 2095 ASP A CA 11
ATOM 15830 C C . ASP A 1 50 ? -13.513 -4.689 0.448 1.00 0.21 2095 ASP A C 11
ATOM 15831 O O . ASP A 1 50 ? -12.333 -4.453 0.247 1.00 0.23 2095 ASP A O 11
ATOM 15840 N N . SER A 1 51 ? -14.003 -5.916 0.442 1.00 0.30 2096 SER A N 11
ATOM 15841 C CA . SER A 1 51 ? -13.136 -7.062 0.202 1.00 0.35 2096 SER A CA 11
ATOM 15842 C C . SER A 1 51 ? -12.678 -7.076 -1.244 1.00 0.30 2096 SER A C 11
ATOM 15843 O O . SER A 1 51 ? -11.518 -7.363 -1.549 1.00 0.38 2096 SER A O 11
ATOM 15850 N N . LEU A 1 52 ? -13.609 -6.738 -2.117 1.00 0.29 2097 LEU A N 11
ATOM 15851 C CA . LEU A 1 52 ? -13.378 -6.665 -3.533 1.00 0.35 2097 LEU A CA 11
ATOM 15852 C C . LEU A 1 52 ? -12.226 -5.725 -3.859 1.00 0.26 2097 LEU A C 11
ATOM 15853 O O . LEU A 1 52 ? -11.275 -6.094 -4.537 1.00 0.35 2097 LEU A O 11
ATOM 15869 N N . THR A 1 53 ? -12.317 -4.509 -3.364 1.00 0.19 2098 THR A N 11
ATOM 15870 C CA . THR A 1 53 ? -11.316 -3.502 -3.642 1.00 0.16 2098 THR A CA 11
ATOM 15871 C C . THR A 1 53 ? -10.097 -3.639 -2.739 1.00 0.15 2098 THR A C 11
ATOM 15872 O O . THR A 1 53 ? -9.051 -3.049 -3.007 1.00 0.19 2098 THR A O 11
ATOM 15883 N N . ALA A 1 54 ? -10.229 -4.432 -1.684 1.00 0.15 2099 ALA A N 11
ATOM 15884 C CA . ALA A 1 54 ? -9.100 -4.743 -0.822 1.00 0.19 2099 ALA A CA 11
ATOM 15885 C C . ALA A 1 54 ? -8.038 -5.500 -1.611 1.00 0.22 2099 ALA A C 11
ATOM 15886 O O . ALA A 1 54 ? -6.852 -5.177 -1.553 1.00 0.29 2099 ALA A O 11
ATOM 15893 N N . LEU A 1 55 ? -8.472 -6.489 -2.379 1.00 0.22 2100 LEU A N 11
ATOM 15894 C CA . LEU A 1 55 ? -7.544 -7.275 -3.171 1.00 0.27 2100 LEU A CA 11
ATOM 15895 C C . LEU A 1 55 ? -6.998 -6.451 -4.334 1.00 0.26 2100 LEU A C 11
ATOM 15896 O O . LEU A 1 55 ? -5.830 -6.573 -4.678 1.00 0.29 2100 LEU A O 11
ATOM 15912 N N . GLU A 1 56 ? -7.841 -5.596 -4.912 1.00 0.24 2101 GLU A N 11
ATOM 15913 C CA . GLU A 1 56 ? -7.425 -4.688 -5.979 1.00 0.26 2101 GLU A CA 11
ATOM 15914 C C . GLU A 1 56 ? -6.326 -3.745 -5.508 1.00 0.24 2101 GLU A C 11
ATOM 15915 O O . GLU A 1 56 ? -5.362 -3.481 -6.231 1.00 0.27 2101 GLU A O 11
ATOM 15927 N N . LEU A 1 57 ? -6.483 -3.223 -4.301 1.00 0.21 2102 LEU A N 11
ATOM 15928 C CA . LEU A 1 57 ? -5.472 -2.373 -3.703 1.00 0.22 2102 LEU A CA 11
ATOM 15929 C C . LEU A 1 57 ? -4.165 -3.147 -3.572 1.00 0.24 2102 LEU A C 11
ATOM 15930 O O . LEU A 1 57 ? -3.115 -2.700 -4.035 1.00 0.27 2102 LEU A O 11
ATOM 15946 N N . ARG A 1 58 ? -4.252 -4.317 -2.947 1.00 0.26 2103 ARG A N 11
ATOM 15947 C CA . ARG A 1 58 ? -3.116 -5.214 -2.811 1.00 0.34 2103 ARG A CA 11
ATOM 15948 C C . ARG A 1 58 ? -2.499 -5.530 -4.173 1.00 0.35 2103 ARG A C 11
ATOM 15949 O O . ARG A 1 58 ? -1.283 -5.592 -4.302 1.00 0.43 2103 ARG A O 11
ATOM 15970 N N . ASN A 1 59 ? -3.350 -5.737 -5.175 1.00 0.33 2104 ASN A N 11
ATOM 15971 C CA . ASN A 1 59 ? -2.907 -5.978 -6.548 1.00 0.38 2104 ASN A CA 11
ATOM 15972 C C . ASN A 1 59 ? -1.967 -4.875 -7.016 1.00 0.39 2104 ASN A C 11
ATOM 15973 O O . ASN A 1 59 ? -0.872 -5.144 -7.511 1.00 0.48 2104 ASN A O 11
ATOM 15984 N N . THR A 1 60 ? -2.392 -3.635 -6.829 1.00 0.33 2105 THR A N 11
ATOM 15985 C CA . THR A 1 60 ? -1.609 -2.481 -7.244 1.00 0.39 2105 THR A CA 11
ATOM 15986 C C . THR A 1 60 ? -0.319 -2.371 -6.424 1.00 0.42 2105 THR A C 11
ATOM 15987 O O . THR A 1 60 ? 0.753 -2.094 -6.964 1.00 0.51 2105 THR A O 11
ATOM 15998 N N . LEU A 1 61 ? -0.434 -2.606 -5.120 1.00 0.42 2106 LEU A N 11
ATOM 15999 C CA . LEU A 1 61 ? 0.717 -2.569 -4.220 1.00 0.55 2106 LEU A CA 11
ATOM 16000 C C . LEU A 1 61 ? 1.728 -3.649 -4.588 1.00 0.54 2106 LEU A C 11
ATOM 16001 O O . LEU A 1 61 ? 2.934 -3.394 -4.666 1.00 0.56 2106 LEU A O 11
ATOM 16017 N N . THR A 1 62 ? 1.215 -4.848 -4.821 1.00 0.56 2107 THR A N 11
ATOM 16018 C CA . THR A 1 62 ? 2.026 -5.992 -5.201 1.00 0.62 2107 THR A CA 11
ATOM 16019 C C . THR A 1 62 ? 2.743 -5.733 -6.522 1.00 0.60 2107 THR A C 11
ATOM 16020 O O . THR A 1 62 ? 3.953 -5.926 -6.637 1.00 0.64 2107 THR A O 11
ATOM 16031 N N . HIS A 1 63 ? 1.986 -5.265 -7.508 1.00 0.58 2108 HIS A N 11
ATOM 16032 C CA . HIS A 1 63 ? 2.511 -5.073 -8.851 1.00 0.62 2108 HIS A CA 11
ATOM 16033 C C . HIS A 1 63 ? 3.534 -3.942 -8.885 1.00 0.60 2108 HIS A C 11
ATOM 16034 O O . HIS A 1 63 ? 4.431 -3.935 -9.728 1.00 0.68 2108 HIS A O 11
ATOM 16049 N N . ASN A 1 64 ? 3.396 -2.988 -7.971 1.00 0.57 2109 ASN A N 11
ATOM 16050 C CA . ASN A 1 64 ? 4.327 -1.868 -7.898 1.00 0.64 2109 ASN A CA 11
ATOM 16051 C C . ASN A 1 64 ? 5.673 -2.315 -7.344 1.00 0.66 2109 ASN A C 11
ATOM 16052 O O . ASN A 1 64 ? 6.726 -1.884 -7.818 1.00 0.85 2109 ASN A O 11
ATOM 16063 N N . THR A 1 65 ? 5.637 -3.171 -6.333 1.00 0.65 2110 THR A N 11
ATOM 16064 C CA . THR A 1 65 ? 6.853 -3.588 -5.662 1.00 0.78 2110 THR A CA 11
ATOM 16065 C C . THR A 1 65 ? 7.518 -4.760 -6.378 1.00 0.81 2110 THR A C 11
ATOM 16066 O O . THR A 1 65 ? 8.737 -4.789 -6.533 1.00 1.02 2110 THR A O 11
ATOM 16077 N N . GLY A 1 66 ? 6.717 -5.714 -6.828 1.00 0.72 2111 GLY A N 11
ATOM 16078 C CA . GLY A 1 66 ? 7.253 -6.848 -7.553 1.00 0.86 2111 GLY A CA 11
ATOM 16079 C C . GLY A 1 66 ? 7.275 -8.117 -6.726 1.00 0.88 2111 GLY A C 11
ATOM 16080 O O . GLY A 1 66 ? 7.350 -9.218 -7.274 1.00 1.05 2111 GLY A O 11
ATOM 16084 N N . LEU A 1 67 ? 7.218 -7.970 -5.406 1.00 0.84 2112 LEU A N 11
ATOM 16085 C CA . LEU A 1 67 ? 7.183 -9.124 -4.518 1.00 0.92 2112 LEU A CA 11
ATOM 16086 C C . LEU A 1 67 ? 5.757 -9.605 -4.328 1.00 0.80 2112 LEU A C 11
ATOM 16087 O O . LEU A 1 67 ? 4.830 -9.082 -4.943 1.00 0.97 2112 LEU A O 11
ATOM 16103 N N . ASP A 1 68 ? 5.586 -10.596 -3.475 1.00 0.77 2113 ASP A N 11
ATOM 16104 C CA . ASP A 1 68 ? 4.285 -11.208 -3.276 1.00 0.77 2113 ASP A CA 11
ATOM 16105 C C . ASP A 1 68 ? 3.685 -10.782 -1.948 1.00 0.92 2113 ASP A C 11
ATOM 16106 O O . ASP A 1 68 ? 4.383 -10.690 -0.936 1.00 1.14 2113 ASP A O 11
ATOM 16115 N N . LEU A 1 69 ? 2.393 -10.507 -1.967 1.00 1.05 2114 LEU A N 11
ATOM 16116 C CA . LEU A 1 69 ? 1.670 -10.107 -0.774 1.00 1.34 2114 LEU A CA 11
ATOM 16117 C C . LEU A 1 69 ? 0.532 -11.077 -0.503 1.00 1.00 2114 LEU A C 11
ATOM 16118 O O . LEU A 1 69 ? -0.151 -11.512 -1.429 1.00 1.04 2114 LEU A O 11
ATOM 16134 N N . PRO A 1 70 ? 0.313 -11.422 0.771 1.00 0.85 2115 PRO A N 11
ATOM 16135 C CA . PRO A 1 70 ? -0.745 -12.350 1.172 1.00 0.64 2115 PRO A CA 11
ATOM 16136 C C . PRO A 1 70 ? -2.127 -11.806 0.842 1.00 0.57 2115 PRO A C 11
ATOM 16137 O O . PRO A 1 70 ? -2.351 -10.600 0.892 1.00 0.58 2115 PRO A O 11
ATOM 16148 N N . PRO A 1 71 ? -3.078 -12.697 0.509 1.00 0.57 2116 PRO A N 11
ATOM 16149 C CA . PRO A 1 71 ? -4.456 -12.310 0.166 1.00 0.62 2116 PRO A CA 11
ATOM 16150 C C . PRO A 1 71 ? -5.172 -11.623 1.326 1.00 0.58 2116 PRO A C 11
ATOM 16151 O O . PRO A 1 71 ? -6.264 -11.083 1.167 1.00 0.68 2116 PRO A O 11
ATOM 16162 N N . THR A 1 72 ? -4.534 -11.644 2.485 1.00 0.54 2117 THR A N 11
ATOM 16163 C CA . THR A 1 72 ? -5.073 -11.038 3.689 1.00 0.59 2117 THR A CA 11
ATOM 16164 C C . THR A 1 72 ? -4.426 -9.681 3.955 1.00 0.50 2117 THR A C 11
ATOM 16165 O O . THR A 1 72 ? -4.692 -9.047 4.969 1.00 0.54 2117 THR A O 11
ATOM 16176 N N . LEU A 1 73 ? -3.563 -9.272 3.029 1.00 0.45 2118 LEU A N 11
ATOM 16177 C CA . LEU A 1 73 ? -2.838 -7.996 3.087 1.00 0.45 2118 LEU A CA 11
ATOM 16178 C C . LEU A 1 73 ? -3.685 -6.860 3.673 1.00 0.41 2118 LEU A C 11
ATOM 16179 O O . LEU A 1 73 ? -3.389 -6.339 4.751 1.00 0.43 2118 LEU A O 11
ATOM 16195 N N . ILE A 1 74 ? -4.739 -6.491 2.959 1.00 0.38 2119 ILE A N 11
ATOM 16196 C CA . ILE A 1 74 ? -5.588 -5.371 3.353 1.00 0.40 2119 ILE A CA 11
ATOM 16197 C C . ILE A 1 74 ? -6.513 -5.771 4.501 1.00 0.42 2119 ILE A C 11
ATOM 16198 O O . ILE A 1 74 ? -6.995 -4.931 5.251 1.00 0.50 2119 ILE A O 11
ATOM 16214 N N . PHE A 1 75 ? -6.728 -7.067 4.644 1.00 0.46 2120 PHE A N 11
ATOM 16215 C CA . PHE A 1 75 ? -7.574 -7.601 5.695 1.00 0.53 2120 PHE A CA 11
ATOM 16216 C C . PHE A 1 75 ? -6.903 -7.420 7.055 1.00 0.52 2120 PHE A C 11
ATOM 16217 O O . PHE A 1 75 ? -7.564 -7.155 8.063 1.00 0.60 2120 PHE A O 11
ATOM 16234 N N . ASP A 1 76 ? -5.581 -7.549 7.068 1.00 0.48 2121 ASP A N 11
ATOM 16235 C CA . ASP A 1 76 ? -4.805 -7.437 8.291 1.00 0.49 2121 ASP A CA 11
ATOM 16236 C C . ASP A 1 76 ? -4.394 -6.002 8.579 1.00 0.45 2121 ASP A C 11
ATOM 16237 O O . ASP A 1 76 ? -4.479 -5.552 9.721 1.00 0.51 2121 ASP A O 11
ATOM 16246 N N . HIS A 1 77 ? -3.944 -5.278 7.557 1.00 0.38 2122 HIS A N 11
ATOM 16247 C CA . HIS A 1 77 ? -3.433 -3.920 7.770 1.00 0.37 2122 HIS A CA 11
ATOM 16248 C C . HIS A 1 77 ? -4.141 -2.909 6.885 1.00 0.34 2122 HIS A C 11
ATOM 16249 O O . HIS A 1 77 ? -3.502 -2.320 6.018 1.00 0.32 2122 HIS A O 11
ATOM 16264 N N . PRO A 1 78 ? -5.449 -2.663 7.041 1.00 0.36 2123 PRO A N 11
ATOM 16265 C CA . PRO A 1 78 ? -6.062 -1.640 6.227 1.00 0.34 2123 PRO A CA 11
ATOM 16266 C C . PRO A 1 78 ? -5.818 -0.256 6.816 1.00 0.32 2123 PRO A C 11
ATOM 16267 O O . PRO A 1 78 ? -6.441 0.144 7.800 1.00 0.36 2123 PRO A O 11
ATOM 16278 N N . THR A 1 79 ? -4.907 0.465 6.181 1.00 0.27 2124 THR A N 11
ATOM 16279 C CA . THR A 1 79 ? -4.635 1.866 6.459 1.00 0.23 2124 THR A CA 11
ATOM 16280 C C . THR A 1 79 ? -3.565 2.354 5.486 1.00 0.22 2124 THR A C 11
ATOM 16281 O O . THR A 1 79 ? -2.611 1.618 5.224 1.00 0.26 2124 THR A O 11
ATOM 16292 N N . PRO A 1 80 ? -3.687 3.562 4.926 1.00 0.19 2125 PRO A N 11
ATOM 16293 C CA . PRO A 1 80 ? -2.738 4.047 3.918 1.00 0.18 2125 PRO A CA 11
ATOM 16294 C C . PRO A 1 80 ? -1.294 4.027 4.429 1.00 0.17 2125 PRO A C 11
ATOM 16295 O O . PRO A 1 80 ? -0.428 3.358 3.857 1.00 0.20 2125 PRO A O 11
ATOM 16306 N N . HIS A 1 81 ? -1.055 4.721 5.538 1.00 0.23 2126 HIS A N 11
ATOM 16307 C CA . HIS A 1 81 ? 0.286 4.832 6.108 1.00 0.31 2126 HIS A CA 11
ATOM 16308 C C . HIS A 1 81 ? 0.779 3.492 6.645 1.00 0.29 2126 HIS A C 11
ATOM 16309 O O . HIS A 1 81 ? 1.969 3.199 6.593 1.00 0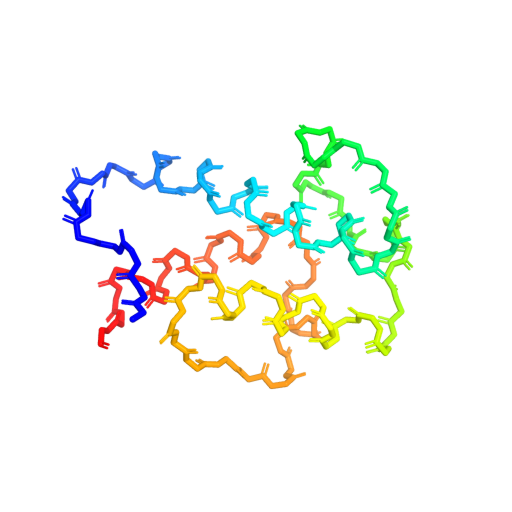.32 2126 HIS A O 11
ATOM 16324 N N . ALA A 1 82 ? -0.131 2.692 7.170 1.00 0.28 2127 ALA A N 11
ATOM 16325 C CA . ALA A 1 82 ? 0.240 1.416 7.765 1.00 0.29 2127 ALA A CA 11
ATOM 16326 C C . ALA A 1 82 ? 0.748 0.449 6.706 1.00 0.26 2127 ALA A C 11
ATOM 16327 O O . ALA A 1 82 ? 1.724 -0.271 6.926 1.00 0.30 2127 ALA A O 11
ATOM 16334 N N . LEU A 1 83 ? 0.088 0.433 5.555 1.00 0.22 2128 LEU A N 11
ATOM 16335 C CA . LEU A 1 83 ? 0.575 -0.326 4.416 1.00 0.21 2128 LEU A CA 11
ATOM 16336 C C . LEU A 1 83 ? 1.956 0.168 4.003 1.00 0.21 2128 LEU A C 11
ATOM 16337 O O . LEU A 1 83 ? 2.815 -0.624 3.618 1.00 0.23 2128 LEU A O 11
ATOM 16353 N N . THR A 1 84 ? 2.159 1.482 4.097 1.00 0.21 2129 THR A N 11
ATOM 16354 C CA . THR A 1 84 ? 3.460 2.083 3.840 1.00 0.24 2129 THR A CA 11
ATOM 16355 C C . THR A 1 84 ? 4.524 1.430 4.702 1.00 0.25 2129 THR A C 11
ATOM 16356 O O . THR A 1 84 ? 5.605 1.093 4.229 1.00 0.33 2129 THR A O 11
ATOM 16367 N N . GLN A 1 85 ? 4.189 1.234 5.963 1.00 0.25 2130 GLN A N 11
ATOM 16368 C CA . GLN A 1 85 ? 5.106 0.631 6.915 1.00 0.28 2130 GLN A CA 11
ATOM 16369 C C . GLN A 1 85 ? 5.352 -0.821 6.544 1.00 0.23 2130 GLN A C 11
ATOM 16370 O O . GLN A 1 85 ? 6.494 -1.270 6.483 1.00 0.22 2130 GLN A O 11
ATOM 16384 N N . HIS A 1 86 ? 4.270 -1.542 6.269 1.00 0.25 2131 HIS A N 11
ATOM 16385 C CA . HIS A 1 86 ? 4.363 -2.950 5.909 1.00 0.27 2131 HIS A CA 11
ATOM 16386 C C . HIS A 1 86 ? 5.228 -3.138 4.672 1.00 0.26 2131 HIS A C 11
ATOM 16387 O O . HIS A 1 86 ? 6.192 -3.901 4.684 1.00 0.30 2131 HIS A O 11
ATOM 16402 N N . LEU A 1 87 ? 4.874 -2.442 3.605 1.00 0.27 2132 LEU A N 11
ATOM 16403 C CA . LEU A 1 87 ? 5.608 -2.556 2.354 1.00 0.33 2132 LEU A CA 11
ATOM 16404 C C . LEU A 1 87 ? 7.028 -2.030 2.498 1.00 0.35 2132 LEU A C 11
ATOM 16405 O O . LEU A 1 87 ? 7.933 -2.500 1.814 1.00 0.47 2132 LEU A O 11
ATOM 16421 N N . HIS A 1 88 ? 7.237 -1.076 3.400 1.00 0.28 2133 HIS A N 11
ATOM 16422 C CA . HIS A 1 88 ? 8.578 -0.572 3.646 1.00 0.34 2133 HIS A CA 11
ATOM 16423 C C . HIS A 1 88 ? 9.400 -1.619 4.387 1.00 0.38 2133 HIS A C 11
ATOM 16424 O O . HIS A 1 88 ? 10.614 -1.700 4.215 1.00 0.55 2133 HIS A O 11
ATOM 16439 N N . THR A 1 89 ? 8.730 -2.418 5.205 1.00 0.32 2134 THR A N 11
ATOM 16440 C CA . THR A 1 89 ? 9.376 -3.515 5.901 1.00 0.43 2134 THR A CA 11
ATOM 16441 C C . THR A 1 89 ? 9.747 -4.615 4.909 1.00 0.51 2134 THR A C 11
ATOM 16442 O O . THR A 1 89 ? 10.836 -5.178 4.981 1.00 0.66 2134 THR A O 11
ATOM 16453 N N . ARG A 1 90 ? 8.845 -4.889 3.968 1.00 0.52 2135 ARG A N 11
ATOM 16454 C CA . ARG A 1 90 ? 9.129 -5.807 2.867 1.00 0.71 2135 ARG A CA 11
ATOM 16455 C C . ARG A 1 90 ? 10.352 -5.307 2.097 1.00 0.88 2135 ARG A C 11
ATOM 16456 O O . ARG A 1 90 ? 11.274 -6.056 1.783 1.00 1.12 2135 ARG A O 11
ATOM 16477 N N . LEU A 1 91 ? 10.323 -4.010 1.824 1.00 0.92 2136 LEU A N 11
ATOM 16478 C CA . LEU A 1 91 ? 11.342 -3.303 1.068 1.00 1.20 2136 LEU A CA 11
ATOM 16479 C C . LEU A 1 91 ? 12.690 -3.250 1.794 1.00 1.16 2136 LEU A C 11
ATOM 16480 O O . LEU A 1 91 ? 13.726 -3.027 1.171 1.00 1.43 2136 LEU A O 11
ATOM 16496 N N . THR A 1 92 ? 12.677 -3.428 3.103 1.00 0.96 2137 THR A N 11
ATOM 16497 C CA . THR A 1 92 ? 13.904 -3.349 3.885 1.00 1.08 2137 THR A CA 11
ATOM 16498 C C . THR A 1 92 ? 14.313 -4.712 4.423 1.00 1.17 2137 THR A C 11
ATOM 16499 O O . THR A 1 92 ? 15.362 -4.856 5.051 1.00 1.41 2137 THR A O 11
ATOM 16510 N N . GLN A 1 93 ? 13.468 -5.698 4.172 1.00 1.17 2138 GLN A N 11
ATOM 16511 C CA . GLN A 1 93 ? 13.664 -7.052 4.670 1.00 1.45 2138 GLN A CA 11
ATOM 16512 C C . GLN A 1 93 ? 15.031 -7.610 4.283 1.00 1.71 2138 GLN A C 11
ATOM 16513 O O . GLN A 1 93 ? 15.734 -8.176 5.121 1.00 2.00 2138 GLN A O 11
ATOM 16527 N N . SER A 1 94 ? 15.410 -7.455 3.025 1.00 1.82 2139 SER A N 11
ATOM 16528 C CA . SER A 1 94 ? 16.746 -7.830 2.595 1.00 2.34 2139 SER A CA 11
ATOM 16529 C C . SER A 1 94 ? 17.623 -6.589 2.479 1.00 2.85 2139 SER A C 11
ATOM 16530 O O . SER A 1 94 ? 17.247 -5.613 1.822 1.00 3.41 2139 SER A O 11
ATOM 16538 N N . HIS A 1 95 ? 18.779 -6.623 3.135 1.00 3.20 2140 HIS A N 11
ATOM 16539 C CA . HIS A 1 95 ? 19.717 -5.506 3.095 1.00 4.12 2140 HIS A CA 11
ATOM 16540 C C . HIS A 1 95 ? 20.162 -5.230 1.659 1.00 4.36 2140 HIS A C 11
ATOM 16541 O O . HIS A 1 95 ? 19.940 -4.103 1.174 1.00 4.66 2140 HIS A O 11
ATOM 16622 N N . GLY A 1 1 ? 16.233 -11.382 -3.424 1.00 6.58 2046 GLY A N 12
ATOM 16623 C CA . GLY A 1 1 ? 16.565 -10.129 -2.711 1.00 6.00 2046 GLY A CA 12
ATOM 16624 C C . GLY A 1 1 ? 15.865 -8.935 -3.318 1.00 4.95 2046 GLY A C 12
ATOM 16625 O O . GLY A 1 1 ? 14.827 -9.084 -3.964 1.00 5.03 2046 GLY A O 12
ATOM 16631 N N . SER A 1 2 ? 16.429 -7.755 -3.116 1.00 4.27 2047 SER A N 12
ATOM 16632 C CA . SER A 1 2 ? 15.852 -6.532 -3.647 1.00 3.35 2047 SER A CA 12
ATOM 16633 C C . SER A 1 2 ? 16.925 -5.465 -3.775 1.00 3.13 2047 SER A C 12
ATOM 16634 O O . SER A 1 2 ? 18.038 -5.639 -3.291 1.00 3.47 2047 SER A O 12
ATOM 16642 N N . HIS A 1 3 ? 16.583 -4.358 -4.415 1.00 3.12 2048 HIS A N 12
ATOM 16643 C CA . HIS A 1 3 ? 17.488 -3.216 -4.496 1.00 3.29 2048 HIS A CA 12
ATOM 16644 C C . HIS A 1 3 ? 17.140 -2.210 -3.403 1.00 2.68 2048 HIS A C 12
ATOM 16645 O O . HIS A 1 3 ? 17.508 -1.040 -3.475 1.00 3.15 2048 HIS A O 12
ATOM 16660 N N . MET A 1 4 ? 16.449 -2.692 -2.377 1.00 2.16 2049 MET A N 12
ATOM 16661 C CA . MET A 1 4 ? 15.823 -1.817 -1.393 1.00 2.54 2049 MET A CA 12
ATOM 16662 C C . MET A 1 4 ? 16.616 -1.698 -0.100 1.00 3.09 2049 MET A C 12
ATOM 16663 O O . MET A 1 4 ? 16.191 -0.995 0.815 1.00 3.75 2049 MET A O 12
ATOM 16677 N N . ARG A 1 5 ? 17.746 -2.374 0.014 1.00 3.38 2050 ARG A N 12
ATOM 16678 C CA . ARG A 1 5 ? 18.344 -2.495 1.332 1.00 4.33 2050 ARG A CA 12
ATOM 16679 C C . ARG A 1 5 ? 19.231 -1.304 1.671 1.00 4.19 2050 ARG A C 12
ATOM 16680 O O . ARG A 1 5 ? 19.030 -0.642 2.688 1.00 4.88 2050 ARG A O 12
ATOM 16701 N N . LEU A 1 6 ? 20.200 -1.019 0.815 1.00 3.64 2051 LEU A N 12
ATOM 16702 C CA . LEU A 1 6 ? 21.200 -0.004 1.126 1.00 3.84 2051 LEU A CA 12
ATOM 16703 C C . LEU A 1 6 ? 21.295 1.083 0.060 1.00 3.17 2051 LEU A C 12
ATOM 16704 O O . LEU A 1 6 ? 21.246 2.272 0.368 1.00 3.42 2051 LEU A O 12
ATOM 16720 N N . ASN A 1 7 ? 21.426 0.665 -1.191 1.00 2.84 2052 ASN A N 12
ATOM 16721 C CA . ASN A 1 7 ? 21.829 1.574 -2.262 1.00 3.03 2052 ASN A CA 12
ATOM 16722 C C . ASN A 1 7 ? 20.685 2.449 -2.763 1.00 2.88 2052 ASN A C 12
ATOM 16723 O O . ASN A 1 7 ? 19.623 1.957 -3.146 1.00 2.92 2052 ASN A O 12
ATOM 16734 N N . GLY A 1 8 ? 20.922 3.752 -2.725 1.00 3.23 2053 GLY A N 12
ATOM 16735 C CA . GLY A 1 8 ? 20.067 4.718 -3.387 1.00 3.43 2053 GLY A CA 12
ATOM 16736 C C . GLY A 1 8 ? 18.838 5.117 -2.595 1.00 2.89 2053 GLY A C 12
ATOM 16737 O O . GLY A 1 8 ? 18.412 6.271 -2.659 1.00 2.97 2053 GLY A O 12
ATOM 16741 N N . LEU A 1 9 ? 18.258 4.192 -1.851 1.00 2.44 2054 LEU A N 12
ATOM 16742 C CA . LEU A 1 9 ? 17.114 4.517 -1.039 1.00 2.06 2054 LEU A CA 12
ATOM 16743 C C . LEU A 1 9 ? 17.482 4.650 0.434 1.00 1.93 2054 LEU A C 12
ATOM 16744 O O . LEU A 1 9 ? 18.020 3.725 1.052 1.00 2.10 2054 LEU A O 12
ATOM 16760 N N . SER A 1 10 ? 17.204 5.821 0.975 1.00 1.75 2055 SER A N 12
ATOM 16761 C CA . SER A 1 10 ? 17.234 6.037 2.409 1.00 1.71 2055 SER A CA 12
ATOM 16762 C C . SER A 1 10 ? 15.807 5.842 2.918 1.00 1.44 2055 SER A C 12
ATOM 16763 O O . SER A 1 10 ? 14.874 6.209 2.214 1.00 1.25 2055 SER A O 12
ATOM 16771 N N . PRO A 1 11 ? 15.615 5.274 4.126 1.00 1.48 2056 PRO A N 12
ATOM 16772 C CA . PRO A 1 11 ? 14.302 4.809 4.620 1.00 1.29 2056 PRO A CA 12
ATOM 16773 C C . PRO A 1 11 ? 13.105 5.683 4.224 1.00 1.09 2056 PRO A C 12
ATOM 16774 O O . PRO A 1 11 ? 12.081 5.164 3.774 1.00 0.87 2056 PRO A O 12
ATOM 16785 N N . GLN A 1 12 ? 13.242 6.996 4.368 1.00 1.22 2057 GLN A N 12
ATOM 16786 C CA . GLN A 1 12 ? 12.145 7.925 4.100 1.00 1.17 2057 GLN A CA 12
ATOM 16787 C C . GLN A 1 12 ? 11.774 7.962 2.614 1.00 1.01 2057 GLN A C 12
ATOM 16788 O O . GLN A 1 12 ? 10.617 8.196 2.266 1.00 0.95 2057 GLN A O 12
ATOM 16802 N N . GLN A 1 13 ? 12.752 7.706 1.751 1.00 1.07 2058 GLN A N 12
ATOM 16803 C CA . GLN A 1 13 ? 12.566 7.806 0.302 1.00 1.08 2058 GLN A CA 12
ATOM 16804 C C . GLN A 1 13 ? 11.474 6.870 -0.199 1.00 0.89 2058 GLN A C 12
ATOM 16805 O O . GLN A 1 13 ? 10.568 7.293 -0.909 1.00 0.84 2058 GLN A O 12
ATOM 16819 N N . GLN A 1 14 ? 11.553 5.597 0.153 1.00 0.87 2059 GLN A N 12
ATOM 16820 C CA . GLN A 1 14 ? 10.524 4.662 -0.263 1.00 0.75 2059 GLN A CA 12
ATOM 16821 C C . GLN A 1 14 ? 9.232 4.876 0.511 1.00 0.58 2059 GLN A C 12
ATOM 16822 O O . GLN A 1 14 ? 8.157 4.713 -0.041 1.00 0.54 2059 GLN A O 12
ATOM 16836 N N . GLN A 1 15 ? 9.323 5.257 1.780 1.00 0.54 2060 GLN A N 12
ATOM 16837 C CA . GLN A 1 15 ? 8.125 5.516 2.565 1.00 0.45 2060 GLN A CA 12
ATOM 16838 C C . GLN A 1 15 ? 7.244 6.586 1.927 1.00 0.44 2060 GLN A C 12
ATOM 16839 O O . GLN A 1 15 ? 6.033 6.415 1.851 1.00 0.42 2060 GLN A O 12
ATOM 16853 N N . GLN A 1 16 ? 7.836 7.675 1.449 1.00 0.58 2061 GLN A N 12
ATOM 16854 C CA . GLN A 1 16 ? 7.046 8.716 0.794 1.00 0.61 2061 GLN A CA 12
ATOM 16855 C C . GLN A 1 16 ? 6.449 8.191 -0.512 1.00 0.51 2061 GLN A C 12
ATOM 16856 O O . GLN A 1 16 ? 5.301 8.490 -0.849 1.00 0.45 2061 GLN A O 12
ATOM 16870 N N . THR A 1 17 ? 7.232 7.403 -1.236 1.00 0.53 2062 THR A N 12
ATOM 16871 C CA . THR A 1 17 ? 6.756 6.725 -2.437 1.00 0.50 2062 THR A CA 12
ATOM 16872 C C . THR A 1 17 ? 5.557 5.834 -2.120 1.00 0.39 2062 THR A C 12
ATOM 16873 O O . THR A 1 17 ? 4.468 6.025 -2.659 1.00 0.42 2062 THR A O 12
ATOM 16884 N N . LEU A 1 18 ? 5.767 4.876 -1.234 1.00 0.37 2063 LEU A N 12
ATOM 16885 C CA . LEU A 1 18 ? 4.749 3.926 -0.836 1.00 0.29 2063 LEU A CA 12
ATOM 16886 C C . LEU A 1 18 ? 3.526 4.605 -0.234 1.00 0.22 2063 LEU A C 12
ATOM 16887 O O . LEU A 1 18 ? 2.403 4.175 -0.478 1.00 0.21 2063 LEU A O 12
ATOM 16903 N N . ALA A 1 19 ? 3.743 5.667 0.538 1.00 0.25 2064 ALA A N 12
ATOM 16904 C CA . ALA A 1 19 ? 2.640 6.423 1.130 1.00 0.27 2064 ALA A CA 12
ATOM 16905 C C . ALA A 1 19 ? 1.786 7.066 0.048 1.00 0.25 2064 ALA A C 12
ATOM 16906 O O . ALA A 1 19 ? 0.589 7.285 0.229 1.00 0.30 2064 ALA A O 12
ATOM 16913 N N . THR A 1 20 ? 2.409 7.356 -1.082 1.00 0.24 2065 THR A N 12
ATOM 16914 C CA . THR A 1 20 ? 1.700 7.926 -2.210 1.00 0.27 2065 THR A CA 12
ATOM 16915 C C . THR A 1 20 ? 1.099 6.806 -3.046 1.00 0.24 2065 THR A C 12
ATOM 16916 O O . THR A 1 20 ? 0.007 6.936 -3.591 1.00 0.29 2065 THR A O 12
ATOM 16927 N N . LEU A 1 21 ? 1.829 5.698 -3.120 1.00 0.21 2066 LEU A N 12
ATOM 16928 C CA . LEU A 1 21 ? 1.377 4.509 -3.822 1.00 0.21 2066 LEU A CA 12
ATOM 16929 C C . LEU A 1 21 ? 0.076 4.000 -3.245 1.00 0.18 2066 LEU A C 12
ATOM 16930 O O . LEU A 1 21 ? -0.925 3.966 -3.930 1.00 0.20 2066 LEU A O 12
ATOM 16946 N N . VAL A 1 22 ? 0.107 3.601 -1.987 1.00 0.17 2067 VAL A N 12
ATOM 16947 C CA . VAL A 1 22 ? -1.075 3.062 -1.317 1.00 0.18 2067 VAL A CA 12
ATOM 16948 C C . VAL A 1 22 ? -2.271 4.018 -1.429 1.00 0.19 2067 VAL A C 12
ATOM 16949 O O . VAL A 1 22 ? -3.401 3.588 -1.674 1.00 0.22 2067 VAL A O 12
ATOM 16962 N N . ALA A 1 23 ? -2.010 5.309 -1.262 1.00 0.19 2068 ALA A N 12
ATOM 16963 C CA . ALA A 1 23 ? -3.025 6.333 -1.441 1.00 0.23 2068 ALA A CA 12
ATOM 16964 C C . ALA A 1 23 ? -3.557 6.332 -2.873 1.00 0.23 2068 ALA A C 12
ATOM 16965 O O . ALA A 1 23 ? -4.760 6.207 -3.095 1.00 0.29 2068 ALA A O 12
ATOM 16972 N N . ALA A 1 24 ? -2.661 6.456 -3.844 1.00 0.20 2069 ALA A N 12
ATOM 16973 C CA . ALA A 1 24 ? -3.054 6.448 -5.244 1.00 0.22 2069 ALA A CA 12
ATOM 16974 C C . ALA A 1 24 ? -3.712 5.129 -5.603 1.00 0.23 2069 ALA A C 12
ATOM 16975 O O . ALA A 1 24 ? -4.666 5.090 -6.374 1.00 0.29 2069 ALA A O 12
ATOM 16982 N N . ALA A 1 25 ? -3.204 4.059 -5.012 1.00 0.21 2070 ALA A N 12
ATOM 16983 C CA . ALA A 1 25 ? -3.741 2.732 -5.213 1.00 0.24 2070 ALA A CA 12
ATOM 16984 C C . ALA A 1 25 ? -5.206 2.694 -4.813 1.00 0.26 2070 ALA A C 12
ATOM 16985 O O . ALA A 1 25 ? -6.066 2.398 -5.634 1.00 0.34 2070 ALA A O 12
ATOM 16992 N N . THR A 1 26 ? -5.490 3.063 -3.565 1.00 0.24 2071 THR A N 12
ATOM 16993 C CA . THR A 1 26 ? -6.839 2.952 -3.026 1.00 0.28 2071 THR A CA 12
ATOM 16994 C C . THR A 1 26 ? -7.793 3.881 -3.761 1.00 0.31 2071 THR A C 12
ATOM 16995 O O . THR A 1 26 ? -8.959 3.546 -3.995 1.00 0.37 2071 THR A O 12
ATOM 17006 N N . ALA A 1 27 ? -7.287 5.033 -4.161 1.00 0.31 2072 ALA A N 12
ATOM 17007 C CA . ALA A 1 27 ? -8.092 5.979 -4.902 1.00 0.40 2072 ALA A CA 12
ATOM 17008 C C . ALA A 1 27 ? -8.319 5.504 -6.327 1.00 0.42 2072 ALA A C 12
ATOM 17009 O O . ALA A 1 27 ? -9.246 5.954 -6.983 1.00 0.54 2072 ALA A O 12
ATOM 17016 N N . THR A 1 28 ? -7.470 4.599 -6.794 1.00 0.36 2073 THR A N 12
ATOM 17017 C CA . THR A 1 28 ? -7.601 4.039 -8.134 1.00 0.40 2073 THR A CA 12
ATOM 17018 C C . THR A 1 28 ? -8.545 2.835 -8.152 1.00 0.29 2073 THR A C 12
ATOM 17019 O O . THR A 1 28 ? -9.351 2.690 -9.074 1.00 0.34 2073 THR A O 12
ATOM 17030 N N . VAL A 1 29 ? -8.458 1.981 -7.134 1.00 0.20 2074 VAL A N 12
ATOM 17031 C CA . VAL A 1 29 ? -9.316 0.794 -7.069 1.00 0.22 2074 VAL A CA 12
ATOM 17032 C C . VAL A 1 29 ? -10.770 1.232 -6.945 1.00 0.27 2074 VAL A C 12
ATOM 17033 O O . VAL A 1 29 ? -11.681 0.598 -7.474 1.00 0.41 2074 VAL A O 12
ATOM 17046 N N . LEU A 1 30 ? -10.964 2.333 -6.233 1.00 0.27 2075 LEU A N 12
ATOM 17047 C CA . LEU A 1 30 ? -12.282 2.945 -6.112 1.00 0.37 2075 LEU A CA 12
ATOM 17048 C C . LEU A 1 30 ? -12.516 3.985 -7.211 1.00 0.42 2075 LEU A C 12
ATOM 17049 O O . LEU A 1 30 ? -13.653 4.196 -7.626 1.00 1.24 2075 LEU A O 12
ATOM 17065 N N . GLY A 1 31 ? -11.442 4.617 -7.683 1.00 1.16 2076 GLY A N 12
ATOM 17066 C CA . GLY A 1 31 ? -11.553 5.637 -8.723 1.00 1.30 2076 GLY A CA 12
ATOM 17067 C C . GLY A 1 31 ? -12.519 6.742 -8.340 1.00 0.86 2076 GLY A C 12
ATOM 17068 O O . GLY A 1 31 ? -13.652 6.769 -8.828 1.00 1.11 2076 GLY A O 12
ATOM 17072 N N . HIS A 1 32 ? -12.081 7.669 -7.484 1.00 0.88 2077 HIS A N 12
ATOM 17073 C CA . HIS A 1 32 ? -13.025 8.621 -6.888 1.00 0.79 2077 HIS A CA 12
ATOM 17074 C C . HIS A 1 32 ? -12.356 9.732 -6.061 1.00 1.18 2077 HIS A C 12
ATOM 17075 O O . HIS A 1 32 ? -13.056 10.513 -5.427 1.00 2.09 2077 HIS A O 12
ATOM 17090 N N . HIS A 1 33 ? -11.027 9.807 -6.042 1.00 1.15 2078 HIS A N 12
ATOM 17091 C CA . HIS A 1 33 ? -10.350 10.770 -5.162 1.00 1.82 2078 HIS A CA 12
ATOM 17092 C C . HIS A 1 33 ? -8.968 11.153 -5.653 1.00 1.20 2078 HIS A C 12
ATOM 17093 O O . HIS A 1 33 ? -8.325 10.415 -6.401 1.00 1.46 2078 HIS A O 12
ATOM 17108 N N . THR A 1 34 ? -8.524 12.315 -5.199 1.00 1.12 2079 THR A N 12
ATOM 17109 C CA . THR A 1 34 ? -7.133 12.704 -5.288 1.00 0.78 2079 THR A CA 12
ATOM 17110 C C . THR A 1 34 ? -6.366 12.027 -4.155 1.00 0.67 2079 THR A C 12
ATOM 17111 O O . THR A 1 34 ? -6.677 12.235 -2.983 1.00 0.86 2079 THR A O 12
ATOM 17122 N N . PRO A 1 35 ? -5.365 11.200 -4.487 1.00 0.48 2080 PRO A N 12
ATOM 17123 C CA . PRO A 1 35 ? -4.608 10.425 -3.492 1.00 0.48 2080 PRO A CA 12
ATOM 17124 C C . PRO A 1 35 ? -3.919 11.306 -2.454 1.00 0.69 2080 PRO A C 12
ATOM 17125 O O . PRO A 1 35 ? -3.624 10.861 -1.346 1.00 0.70 2080 PRO A O 12
ATOM 17136 N N . GLU A 1 36 ? -3.671 12.558 -2.817 1.00 0.93 2081 GLU A N 12
ATOM 17137 C CA . GLU A 1 36 ? -3.051 13.514 -1.906 1.00 1.22 2081 GLU A CA 12
ATOM 17138 C C . GLU A 1 36 ? -3.993 13.835 -0.753 1.00 1.21 2081 GLU A C 12
ATOM 17139 O O . GLU A 1 36 ? -3.561 14.141 0.358 1.00 1.32 2081 GLU A O 12
ATOM 17151 N N . SER A 1 37 ? -5.283 13.735 -1.030 1.00 1.13 2082 SER A N 12
ATOM 17152 C CA . SER A 1 37 ? -6.312 14.084 -0.069 1.00 1.23 2082 SER A CA 12
ATOM 17153 C C . SER A 1 37 ? -6.546 12.946 0.918 1.00 0.99 2082 SER A C 12
ATOM 17154 O O . SER A 1 37 ? -7.129 13.137 1.990 1.00 1.06 2082 SER A O 12
ATOM 17162 N N . ILE A 1 38 ? -6.067 11.772 0.552 1.00 0.76 2083 ILE A N 12
ATOM 17163 C CA . ILE A 1 38 ? -6.229 10.576 1.361 1.00 0.55 2083 ILE A CA 12
ATOM 17164 C C . ILE A 1 38 ? -5.409 10.663 2.643 1.00 0.43 2083 ILE A C 12
ATOM 17165 O O . ILE A 1 38 ? -4.183 10.782 2.606 1.00 0.46 2083 ILE A O 12
ATOM 17181 N N . SER A 1 39 ? -6.102 10.625 3.773 1.00 0.38 2084 SER A N 12
ATOM 17182 C CA . SER A 1 39 ? -5.461 10.745 5.070 1.00 0.32 2084 SER A CA 12
ATOM 17183 C C . SER A 1 39 ? -4.879 9.404 5.516 1.00 0.29 2084 SER A C 12
ATOM 17184 O O . SER A 1 39 ? -5.550 8.373 5.472 1.00 0.31 2084 SER A O 12
ATOM 17192 N N . PRO A 1 40 ? -3.612 9.421 5.954 1.00 0.29 2085 PRO A N 12
ATOM 17193 C CA . PRO A 1 40 ? -2.859 8.212 6.325 1.00 0.28 2085 PRO A CA 12
ATOM 17194 C C . PRO A 1 40 ? -3.431 7.483 7.533 1.00 0.28 2085 PRO A C 12
ATOM 17195 O O . PRO A 1 40 ? -3.254 6.273 7.674 1.00 0.33 2085 PRO A O 12
ATOM 17206 N N . ALA A 1 41 ? -4.098 8.221 8.404 1.00 0.30 2086 ALA A N 12
ATOM 17207 C CA . ALA A 1 41 ? -4.637 7.644 9.633 1.00 0.36 2086 ALA A CA 12
ATOM 17208 C C . ALA A 1 41 ? -6.068 7.124 9.470 1.00 0.30 2086 ALA A C 12
ATOM 17209 O O . ALA A 1 41 ? -6.700 6.731 10.453 1.00 0.28 2086 ALA A O 12
ATOM 17216 N N . THR A 1 42 ? -6.583 7.112 8.247 1.00 0.32 2087 THR A N 12
ATOM 17217 C CA . THR A 1 42 ? -7.945 6.643 8.016 1.00 0.28 2087 THR A CA 12
ATOM 17218 C C . THR A 1 42 ? -7.971 5.173 7.615 1.00 0.24 2087 THR A C 12
ATOM 17219 O O . THR A 1 42 ? -7.046 4.662 6.983 1.00 0.28 2087 THR A O 12
ATOM 17230 N N . ALA A 1 43 ? -9.057 4.515 7.970 1.00 0.23 2088 ALA A N 12
ATOM 17231 C CA . ALA A 1 43 ? -9.264 3.115 7.644 1.00 0.25 2088 ALA A CA 12
ATOM 17232 C C . ALA A 1 43 ? -9.856 2.997 6.257 1.00 0.22 2088 ALA A C 12
ATOM 17233 O O . ALA A 1 43 ? -10.771 3.729 5.899 1.00 0.25 2088 ALA A O 12
ATOM 17240 N N . PHE A 1 44 ? -9.312 2.066 5.482 1.00 0.21 2089 PHE A N 12
ATOM 17241 C CA . PHE A 1 44 ? -9.731 1.854 4.096 1.00 0.20 2089 PHE A CA 12
ATOM 17242 C C . PHE A 1 44 ? -11.234 1.652 3.947 1.00 0.24 2089 PHE A C 12
ATOM 17243 O O . PHE A 1 44 ? -11.804 2.004 2.918 1.00 0.26 2089 PHE A O 12
ATOM 17260 N N . LYS A 1 45 ? -11.868 1.093 4.968 1.00 0.30 2090 LYS A N 12
ATOM 17261 C CA . LYS A 1 45 ? -13.317 0.948 4.983 1.00 0.40 2090 LYS A CA 12
ATOM 17262 C C . LYS A 1 45 ? -13.967 2.303 4.799 1.00 0.37 2090 LYS A C 12
ATOM 17263 O O . LYS A 1 45 ? -14.904 2.463 4.018 1.00 0.47 2090 LYS A O 12
ATOM 17282 N N . ASP A 1 46 ? -13.431 3.279 5.516 1.00 0.33 2091 ASP A N 12
ATOM 17283 C CA . ASP A 1 46 ? -13.946 4.645 5.465 1.00 0.35 2091 ASP A CA 12
ATOM 17284 C C . ASP A 1 46 ? -13.766 5.248 4.071 1.00 0.33 2091 ASP A C 12
ATOM 17285 O O . ASP A 1 46 ? -14.625 5.989 3.593 1.00 0.39 2091 ASP A O 12
ATOM 17294 N N . LEU A 1 47 ? -12.656 4.914 3.415 1.00 0.30 2092 LEU A N 12
ATOM 17295 C CA . LEU A 1 47 ? -12.369 5.445 2.087 1.00 0.32 2092 LEU A CA 12
ATOM 17296 C C . LEU A 1 47 ? -13.282 4.825 1.028 1.00 0.30 2092 LEU A C 12
ATOM 17297 O O . LEU A 1 47 ? -13.459 5.391 -0.054 1.00 0.36 2092 LEU A O 12
ATOM 17313 N N . GLY A 1 48 ? -13.858 3.668 1.335 1.00 0.26 2093 GLY A N 12
ATOM 17314 C CA . GLY A 1 48 ? -14.778 3.033 0.406 1.00 0.26 2093 GLY A CA 12
ATOM 17315 C C . GLY A 1 48 ? -14.347 1.630 0.032 1.00 0.22 2093 GLY A C 12
ATOM 17316 O O . GLY A 1 48 ? -14.994 0.965 -0.779 1.00 0.27 2093 GLY A O 12
ATOM 17320 N N . ILE A 1 49 ? -13.253 1.187 0.629 1.00 0.22 2094 ILE A N 12
ATOM 17321 C CA . ILE A 1 49 ? -12.684 -0.123 0.350 1.00 0.19 2094 ILE A CA 12
ATOM 17322 C C . ILE A 1 49 ? -13.584 -1.249 0.855 1.00 0.18 2094 ILE A C 12
ATOM 17323 O O . ILE A 1 49 ? -14.059 -1.218 1.992 1.00 0.22 2094 ILE A O 12
ATOM 17339 N N . ASP A 1 50 ? -13.829 -2.229 -0.010 1.00 0.19 2095 ASP A N 12
ATOM 17340 C CA . ASP A 1 50 ? -14.565 -3.431 0.368 1.00 0.26 2095 ASP A CA 12
ATOM 17341 C C . ASP A 1 50 ? -13.641 -4.630 0.313 1.00 0.21 2095 ASP A C 12
ATOM 17342 O O . ASP A 1 50 ? -12.427 -4.485 0.307 1.00 0.23 2095 ASP A O 12
ATOM 17351 N N . SER A 1 51 ? -14.230 -5.810 0.258 1.00 0.30 2096 SER A N 12
ATOM 17352 C CA . SER A 1 51 ? -13.485 -7.055 0.182 1.00 0.35 2096 SER A CA 12
ATOM 17353 C C . SER A 1 51 ? -12.686 -7.140 -1.111 1.00 0.30 2096 SER A C 12
ATOM 17354 O O . SER A 1 51 ? -11.482 -7.394 -1.110 1.00 0.38 2096 SER A O 12
ATOM 17361 N N . LEU A 1 52 ? -13.384 -6.907 -2.202 1.00 0.29 2097 LEU A N 12
ATOM 17362 C CA . LEU A 1 52 ? -12.823 -7.031 -3.541 1.00 0.35 2097 LEU A CA 12
ATOM 17363 C C . LEU A 1 52 ? -11.781 -5.967 -3.792 1.00 0.26 2097 LEU A C 12
ATOM 17364 O O . LEU A 1 52 ? -10.648 -6.251 -4.158 1.00 0.35 2097 LEU A O 12
ATOM 17380 N N . THR A 1 53 ? -12.168 -4.739 -3.585 1.00 0.19 2098 THR A N 12
ATOM 17381 C CA . THR A 1 53 ? -11.267 -3.626 -3.805 1.00 0.16 2098 THR A CA 12
ATOM 17382 C C . THR A 1 53 ? -10.094 -3.628 -2.829 1.00 0.15 2098 THR A C 12
ATOM 17383 O O . THR A 1 53 ? -9.082 -2.967 -3.064 1.00 0.19 2098 THR A O 12
ATOM 17394 N N . ALA A 1 54 ? -10.221 -4.391 -1.751 1.00 0.15 2099 ALA A N 12
ATOM 17395 C CA . ALA A 1 54 ? -9.105 -4.611 -0.848 1.00 0.19 2099 ALA A CA 12
ATOM 17396 C C . ALA A 1 54 ? -8.007 -5.378 -1.565 1.00 0.22 2099 ALA A C 12
ATOM 17397 O O . ALA A 1 54 ? -6.839 -4.987 -1.532 1.00 0.29 2099 ALA A O 12
ATOM 17404 N N . LEU A 1 55 ? -8.383 -6.456 -2.245 1.00 0.22 2100 LEU A N 12
ATOM 17405 C CA . LEU A 1 55 ? -7.403 -7.258 -2.946 1.00 0.27 2100 LEU A CA 12
ATOM 17406 C C . LEU A 1 55 ? -6.841 -6.470 -4.119 1.00 0.26 2100 LEU A C 12
ATOM 17407 O O . LEU A 1 55 ? -5.652 -6.526 -4.381 1.00 0.29 2100 LEU A O 12
ATOM 17423 N N . GLU A 1 56 ? -7.694 -5.703 -4.789 1.00 0.24 2101 GLU A N 12
ATOM 17424 C CA . GLU A 1 56 ? -7.267 -4.844 -5.888 1.00 0.26 2101 GLU A CA 12
ATOM 17425 C C . GLU A 1 56 ? -6.218 -3.835 -5.435 1.00 0.24 2101 GLU A C 12
ATOM 17426 O O . GLU A 1 56 ? -5.213 -3.615 -6.119 1.00 0.27 2101 GLU A O 12
ATOM 17438 N N . LEU A 1 57 ? -6.460 -3.208 -4.294 1.00 0.21 2102 LEU A N 12
ATOM 17439 C CA . LEU A 1 57 ? -5.491 -2.306 -3.704 1.00 0.22 2102 LEU A CA 12
ATOM 17440 C C . LEU A 1 57 ? -4.169 -3.024 -3.461 1.00 0.24 2102 LEU A C 12
ATOM 17441 O O . LEU A 1 57 ? -3.120 -2.585 -3.940 1.00 0.27 2102 LEU A O 12
ATOM 17457 N N . ARG A 1 58 ? -4.222 -4.132 -2.723 1.00 0.26 2103 ARG A N 12
ATOM 17458 C CA . ARG A 1 58 ? -3.008 -4.858 -2.384 1.00 0.34 2103 ARG A CA 12
ATOM 17459 C C . ARG A 1 58 ? -2.344 -5.392 -3.655 1.00 0.35 2103 ARG A C 12
ATOM 17460 O O . ARG A 1 58 ? -1.126 -5.455 -3.732 1.00 0.43 2103 ARG A O 12
ATOM 17481 N N . ASN A 1 59 ? -3.157 -5.750 -4.652 1.00 0.33 2104 ASN A N 12
ATOM 17482 C CA . ASN A 1 59 ? -2.653 -6.166 -5.960 1.00 0.38 2104 ASN A CA 12
ATOM 17483 C C . ASN A 1 59 ? -1.707 -5.117 -6.508 1.00 0.39 2104 ASN A C 12
ATOM 17484 O O . ASN A 1 59 ? -0.595 -5.421 -6.942 1.00 0.48 2104 ASN A O 12
ATOM 17495 N N . THR A 1 60 ? -2.155 -3.875 -6.448 1.00 0.33 2105 THR A N 12
ATOM 17496 C CA . THR A 1 60 ? -1.404 -2.758 -6.977 1.00 0.39 2105 THR A CA 12
ATOM 17497 C C . THR A 1 60 ? -0.088 -2.568 -6.225 1.00 0.42 2105 THR A C 12
ATOM 17498 O O . THR A 1 60 ? 0.979 -2.558 -6.832 1.00 0.51 2105 THR A O 12
ATOM 17509 N N . LEU A 1 61 ? -0.162 -2.449 -4.902 1.00 0.42 2106 LEU A N 12
ATOM 17510 C CA . LEU A 1 61 ? 1.032 -2.176 -4.106 1.00 0.55 2106 LEU A CA 12
ATOM 17511 C C . LEU A 1 61 ? 1.973 -3.386 -4.054 1.00 0.54 2106 LEU A C 12
ATOM 17512 O O . LEU A 1 61 ? 3.180 -3.231 -3.861 1.00 0.56 2106 LEU A O 12
ATOM 17528 N N . THR A 1 62 ? 1.424 -4.581 -4.256 1.00 0.56 2107 THR A N 12
ATOM 17529 C CA . THR A 1 62 ? 2.232 -5.789 -4.365 1.00 0.62 2107 THR A CA 12
ATOM 17530 C C . THR A 1 62 ? 3.029 -5.780 -5.665 1.00 0.60 2107 THR A C 12
ATOM 17531 O O . THR A 1 62 ? 4.255 -5.918 -5.666 1.00 0.64 2107 THR A O 12
ATOM 17542 N N . HIS A 1 63 ? 2.319 -5.589 -6.771 1.00 0.58 2108 HIS A N 12
ATOM 17543 C CA . HIS A 1 63 ? 2.927 -5.621 -8.096 1.00 0.62 2108 HIS A CA 12
ATOM 17544 C C . HIS A 1 63 ? 3.849 -4.423 -8.302 1.00 0.60 2108 HIS A C 12
ATOM 17545 O O . HIS A 1 63 ? 4.783 -4.474 -9.101 1.00 0.68 2108 HIS A O 12
ATOM 17560 N N . ASN A 1 64 ? 3.582 -3.356 -7.566 1.00 0.57 2109 ASN A N 12
ATOM 17561 C CA . ASN A 1 64 ? 4.347 -2.120 -7.689 1.00 0.64 2109 ASN A CA 12
ATOM 17562 C C . ASN A 1 64 ? 5.779 -2.308 -7.192 1.00 0.66 2109 ASN A C 12
ATOM 17563 O O . ASN A 1 64 ? 6.718 -1.728 -7.740 1.00 0.85 2109 ASN A O 12
ATOM 17574 N N . THR A 1 65 ? 5.944 -3.123 -6.158 1.00 0.65 2110 THR A N 12
ATOM 17575 C CA . THR A 1 65 ? 7.260 -3.379 -5.588 1.00 0.78 2110 THR A CA 12
ATOM 17576 C C . THR A 1 65 ? 7.867 -4.682 -6.107 1.00 0.81 2110 THR A C 12
ATOM 17577 O O . THR A 1 65 ? 9.082 -4.788 -6.269 1.00 1.02 2110 THR A O 12
ATOM 17588 N N . GLY A 1 66 ? 7.018 -5.670 -6.364 1.00 0.72 2111 GLY A N 12
ATOM 17589 C CA . GLY A 1 66 ? 7.498 -6.960 -6.829 1.00 0.86 2111 GLY A CA 12
ATOM 17590 C C . GLY A 1 66 ? 7.431 -8.013 -5.742 1.00 0.88 2111 GLY A C 12
ATOM 17591 O O . GLY A 1 66 ? 8.027 -9.086 -5.854 1.00 1.05 2111 GLY A O 12
ATOM 17595 N N . LEU A 1 67 ? 6.695 -7.697 -4.689 1.00 0.84 2112 LEU A N 12
ATOM 17596 C CA . LEU A 1 67 ? 6.567 -8.566 -3.529 1.00 0.92 2112 LEU A CA 12
ATOM 17597 C C . LEU A 1 67 ? 5.549 -9.674 -3.737 1.00 0.80 2112 LEU A C 12
ATOM 17598 O O . LEU A 1 67 ? 4.955 -9.815 -4.812 1.00 0.97 2112 LEU A O 12
ATOM 17614 N N . ASP A 1 68 ? 5.383 -10.464 -2.689 1.00 0.77 2113 ASP A N 12
ATOM 17615 C CA . ASP A 1 68 ? 4.379 -11.511 -2.638 1.00 0.77 2113 ASP A CA 12
ATOM 17616 C C . ASP A 1 68 ? 3.616 -11.378 -1.332 1.00 0.92 2113 ASP A C 12
ATOM 17617 O O . ASP A 1 68 ? 4.186 -11.527 -0.249 1.00 1.14 2113 ASP A O 12
ATOM 17626 N N . LEU A 1 69 ? 2.337 -11.078 -1.435 1.00 1.05 2114 LEU A N 12
ATOM 17627 C CA . LEU A 1 69 ? 1.561 -10.656 -0.277 1.00 1.34 2114 LEU A CA 12
ATOM 17628 C C . LEU A 1 69 ? 0.344 -11.544 -0.043 1.00 1.00 2114 LEU A C 12
ATOM 17629 O O . LEU A 1 69 ? -0.163 -12.186 -0.963 1.00 1.04 2114 LEU A O 12
ATOM 17645 N N . PRO A 1 70 ? -0.127 -11.591 1.214 1.00 0.85 2115 PRO A N 12
ATOM 17646 C CA . PRO A 1 70 ? -1.322 -12.346 1.600 1.00 0.64 2115 PRO A CA 12
ATOM 17647 C C . PRO A 1 70 ? -2.613 -11.633 1.205 1.00 0.57 2115 PRO A C 12
ATOM 17648 O O . PRO A 1 70 ? -2.660 -10.406 1.136 1.00 0.58 2115 PRO A O 12
ATOM 17659 N N . PRO A 1 71 ? -3.691 -12.403 0.967 1.00 0.57 2116 PRO A N 12
ATOM 17660 C CA . PRO A 1 71 ? -5.005 -11.850 0.606 1.00 0.62 2116 PRO A CA 12
ATOM 17661 C C . PRO A 1 71 ? -5.662 -11.120 1.775 1.00 0.58 2116 PRO A C 12
ATOM 17662 O O . PRO A 1 71 ? -6.712 -10.498 1.629 1.00 0.68 2116 PRO A O 12
ATOM 17673 N N . THR A 1 72 ? -5.014 -11.198 2.925 1.00 0.54 2117 THR A N 12
ATOM 17674 C CA . THR A 1 72 ? -5.495 -10.580 4.149 1.00 0.59 2117 THR A CA 12
ATOM 17675 C C . THR A 1 72 ? -4.764 -9.273 4.411 1.00 0.50 2117 THR A C 12
ATOM 17676 O O . THR A 1 72 ? -4.956 -8.634 5.441 1.00 0.54 2117 THR A O 12
ATOM 17687 N N . LEU A 1 73 ? -3.904 -8.916 3.464 1.00 0.45 2118 LEU A N 12
ATOM 17688 C CA . LEU A 1 73 ? -3.133 -7.675 3.485 1.00 0.45 2118 LEU A CA 12
ATOM 17689 C C . LEU A 1 73 ? -3.935 -6.489 4.044 1.00 0.41 2118 LEU A C 12
ATOM 17690 O O . LEU A 1 73 ? -3.576 -5.915 5.076 1.00 0.43 2118 LEU A O 12
ATOM 17706 N N . ILE A 1 74 ? -5.021 -6.139 3.363 1.00 0.38 2119 ILE A N 12
ATOM 17707 C CA . ILE A 1 74 ? -5.826 -4.976 3.734 1.00 0.40 2119 ILE A CA 12
ATOM 17708 C C . ILE A 1 74 ? -6.637 -5.255 4.999 1.00 0.42 2119 ILE A C 12
ATOM 17709 O O . ILE A 1 74 ? -6.990 -4.343 5.740 1.00 0.50 2119 ILE A O 12
ATOM 17725 N N . PHE A 1 75 ? -6.924 -6.523 5.235 1.00 0.46 2120 PHE A N 12
ATOM 17726 C CA . PHE A 1 75 ? -7.661 -6.941 6.419 1.00 0.53 2120 PHE A CA 12
ATOM 17727 C C . PHE A 1 75 ? -6.834 -6.697 7.678 1.00 0.52 2120 PHE A C 12
ATOM 17728 O O . PHE A 1 75 ? -7.303 -6.083 8.639 1.00 0.60 2120 PHE A O 12
ATOM 17745 N N . ASP A 1 76 ? -5.601 -7.172 7.653 1.00 0.48 2121 ASP A N 12
ATOM 17746 C CA . ASP A 1 76 ? -4.716 -7.079 8.805 1.00 0.49 2121 ASP A CA 12
ATOM 17747 C C . ASP A 1 76 ? -4.190 -5.667 9.027 1.00 0.45 2121 ASP A C 12
ATOM 17748 O O . ASP A 1 76 ? -4.072 -5.226 10.167 1.00 0.51 2121 ASP A O 12
ATOM 17757 N N . HIS A 1 77 ? -3.868 -4.951 7.958 1.00 0.38 2122 HIS A N 12
ATOM 17758 C CA . HIS A 1 77 ? -3.281 -3.618 8.113 1.00 0.37 2122 HIS A CA 12
ATOM 17759 C C . HIS A 1 77 ? -4.012 -2.589 7.264 1.00 0.34 2122 HIS A C 12
ATOM 17760 O O . HIS A 1 77 ? -3.419 -2.038 6.339 1.00 0.32 2122 HIS A O 12
ATOM 17775 N N . PRO A 1 78 ? -5.293 -2.285 7.521 1.00 0.36 2123 PRO A N 12
ATOM 17776 C CA . PRO A 1 78 ? -5.950 -1.283 6.714 1.00 0.34 2123 PRO A CA 12
ATOM 17777 C C . PRO A 1 78 ? -5.620 0.120 7.196 1.00 0.32 2123 PRO A C 12
ATOM 17778 O O . PRO A 1 78 ? -6.154 0.593 8.204 1.00 0.36 2123 PRO A O 12
ATOM 17789 N N . THR A 1 79 ? -4.743 0.774 6.450 1.00 0.27 2124 THR A N 12
ATOM 17790 C CA . THR A 1 79 ? -4.423 2.185 6.605 1.00 0.23 2124 THR A CA 12
ATOM 17791 C C . THR A 1 79 ? -3.394 2.561 5.546 1.00 0.22 2124 THR A C 12
ATOM 17792 O O . THR A 1 79 ? -2.538 1.736 5.223 1.00 0.26 2124 THR A O 12
ATOM 17803 N N . PRO A 1 80 ? -3.441 3.768 4.977 1.00 0.19 2125 PRO A N 12
ATOM 17804 C CA . PRO A 1 80 ? -2.460 4.180 3.971 1.00 0.18 2125 PRO A CA 12
ATOM 17805 C C . PRO A 1 80 ? -1.022 4.105 4.505 1.00 0.17 2125 PRO A C 12
ATOM 17806 O O . PRO A 1 80 ? -0.173 3.414 3.941 1.00 0.20 2125 PRO A O 12
ATOM 17817 N N . HIS A 1 81 ? -0.769 4.779 5.629 1.00 0.23 2126 HIS A N 12
ATOM 17818 C CA . HIS A 1 81 ? 0.581 4.856 6.194 1.00 0.31 2126 HIS A CA 12
ATOM 17819 C C . HIS A 1 81 ? 1.045 3.504 6.724 1.00 0.29 2126 HIS A C 12
ATOM 17820 O O . HIS A 1 81 ? 2.228 3.173 6.647 1.00 0.32 2126 HIS A O 12
ATOM 17835 N N . ALA A 1 82 ? 0.117 2.732 7.269 1.00 0.28 2127 ALA A N 12
ATOM 17836 C CA . ALA A 1 82 ? 0.452 1.445 7.857 1.00 0.29 2127 ALA A CA 12
ATOM 17837 C C . ALA A 1 82 ? 0.947 0.475 6.794 1.00 0.26 2127 ALA A C 12
ATOM 17838 O O . ALA A 1 82 ? 1.922 -0.251 7.007 1.00 0.30 2127 ALA A O 12
ATOM 17845 N N . LEU A 1 83 ? 0.285 0.472 5.641 1.00 0.22 2128 LEU A N 12
ATOM 17846 C CA . LEU A 1 83 ? 0.732 -0.339 4.523 1.00 0.21 2128 LEU A CA 12
ATOM 17847 C C . LEU A 1 83 ? 2.103 0.120 4.045 1.00 0.21 2128 LEU A C 12
ATOM 17848 O O . LEU A 1 83 ? 2.922 -0.698 3.638 1.00 0.23 2128 LEU A O 12
ATOM 17864 N N . THR A 1 84 ? 2.346 1.429 4.107 1.00 0.21 2129 THR A N 12
ATOM 17865 C CA . THR A 1 84 ? 3.642 1.993 3.741 1.00 0.24 2129 THR A CA 12
ATOM 17866 C C . THR A 1 84 ? 4.769 1.277 4.462 1.00 0.25 2129 THR A C 12
ATOM 17867 O O . THR A 1 84 ? 5.722 0.802 3.847 1.00 0.33 2129 THR A O 12
ATOM 17878 N N . GLN A 1 85 ? 4.632 1.191 5.768 1.00 0.25 2130 GLN A N 12
ATOM 17879 C CA . GLN A 1 85 ? 5.651 0.592 6.607 1.00 0.28 2130 GLN A CA 12
ATOM 17880 C C . GLN A 1 85 ? 5.756 -0.898 6.338 1.00 0.23 2130 GLN A C 12
ATOM 17881 O O . GLN A 1 85 ? 6.855 -1.436 6.208 1.00 0.22 2130 GLN A O 12
ATOM 17895 N N . HIS A 1 86 ? 4.607 -1.556 6.234 1.00 0.25 2131 HIS A N 12
ATOM 17896 C CA . HIS A 1 86 ? 4.578 -2.984 5.956 1.00 0.27 2131 HIS A CA 12
ATOM 17897 C C . HIS A 1 86 ? 5.276 -3.275 4.637 1.00 0.26 2131 HIS A C 12
ATOM 17898 O O . HIS A 1 86 ? 6.246 -4.027 4.593 1.00 0.30 2131 HIS A O 12
ATOM 17913 N N . LEU A 1 87 ? 4.787 -2.650 3.575 1.00 0.27 2132 LEU A N 12
ATOM 17914 C CA . LEU A 1 87 ? 5.320 -2.866 2.234 1.00 0.33 2132 LEU A CA 12
ATOM 17915 C C . LEU A 1 87 ? 6.790 -2.483 2.152 1.00 0.35 2132 LEU A C 12
ATOM 17916 O O . LEU A 1 87 ? 7.559 -3.109 1.422 1.00 0.47 2132 LEU A O 12
ATOM 17932 N N . HIS A 1 88 ? 7.184 -1.467 2.911 1.00 0.28 2133 HIS A N 12
ATOM 17933 C CA . HIS A 1 88 ? 8.572 -1.047 2.940 1.00 0.34 2133 HIS A CA 12
ATOM 17934 C C . HIS A 1 88 ? 9.439 -2.164 3.512 1.00 0.38 2133 HIS A C 12
ATOM 17935 O O . HIS A 1 88 ? 10.334 -2.670 2.838 1.00 0.55 2133 HIS A O 12
ATOM 17950 N N . THR A 1 89 ? 9.114 -2.581 4.729 1.00 0.32 2134 THR A N 12
ATOM 17951 C CA . THR A 1 89 ? 9.885 -3.580 5.451 1.00 0.43 2134 THR A CA 12
ATOM 17952 C C . THR A 1 89 ? 9.856 -4.937 4.750 1.00 0.51 2134 THR A C 12
ATOM 17953 O O . THR A 1 89 ? 10.747 -5.755 4.943 1.00 0.66 2134 THR A O 12
ATOM 17964 N N . ARG A 1 90 ? 8.842 -5.177 3.928 1.00 0.52 2135 ARG A N 12
ATOM 17965 C CA . ARG A 1 90 ? 8.754 -6.428 3.193 1.00 0.71 2135 ARG A CA 12
ATOM 17966 C C . ARG A 1 90 ? 9.982 -6.635 2.320 1.00 0.88 2135 ARG A C 12
ATOM 17967 O O . ARG A 1 90 ? 10.627 -7.681 2.370 1.00 1.12 2135 ARG A O 12
ATOM 17988 N N . LEU A 1 91 ? 10.310 -5.622 1.536 1.00 0.92 2136 LEU A N 12
ATOM 17989 C CA . LEU A 1 91 ? 11.359 -5.740 0.551 1.00 1.20 2136 LEU A CA 12
ATOM 17990 C C . LEU A 1 91 ? 12.686 -5.218 1.088 1.00 1.16 2136 LEU A C 12
ATOM 17991 O O . LEU A 1 91 ? 13.750 -5.721 0.722 1.00 1.43 2136 LEU A O 12
ATOM 18007 N N . THR A 1 92 ? 12.628 -4.228 1.972 1.00 0.96 2137 THR A N 12
ATOM 18008 C CA . THR A 1 92 ? 13.850 -3.628 2.508 1.00 1.08 2137 THR A CA 12
ATOM 18009 C C . THR A 1 92 ? 14.511 -4.582 3.486 1.00 1.17 2137 THR A C 12
ATOM 18010 O O . THR A 1 92 ? 15.722 -4.815 3.434 1.00 1.41 2137 THR A O 12
ATOM 18021 N N . GLN A 1 93 ? 13.702 -5.134 4.373 1.00 1.17 2138 GLN A N 12
ATOM 18022 C CA . GLN A 1 93 ? 14.161 -6.129 5.319 1.00 1.45 2138 GLN A CA 12
ATOM 18023 C C . GLN A 1 93 ? 14.341 -7.473 4.609 1.00 1.71 2138 GLN A C 12
ATOM 18024 O O . GLN A 1 93 ? 15.084 -8.345 5.071 1.00 2.00 2138 GLN A O 12
ATOM 18038 N N . SER A 1 94 ? 13.661 -7.603 3.463 1.00 1.82 2139 SER A N 12
ATOM 18039 C CA . SER A 1 94 ? 13.826 -8.738 2.556 1.00 2.34 2139 SER A CA 12
ATOM 18040 C C . SER A 1 94 ? 13.304 -10.038 3.166 1.00 2.85 2139 SER A C 12
ATOM 18041 O O . SER A 1 94 ? 12.826 -10.059 4.303 1.00 3.41 2139 SER A O 12
ATOM 18049 N N . HIS A 1 95 ? 13.372 -11.117 2.396 1.00 3.20 2140 HIS A N 12
ATOM 18050 C CA . HIS A 1 95 ? 12.894 -12.416 2.846 1.00 4.12 2140 HIS A CA 12
ATOM 18051 C C . HIS A 1 95 ? 13.837 -13.519 2.398 1.00 4.36 2140 HIS A C 12
ATOM 18052 O O . HIS A 1 95 ? 13.621 -14.089 1.309 1.00 4.66 2140 HIS A O 12
ATOM 18133 N N . GLY A 1 1 ? 10.717 -1.023 -9.121 1.00 6.58 2046 GLY A N 13
ATOM 18134 C CA . GLY A 1 1 ? 11.392 -2.243 -8.619 1.00 6.00 2046 GLY A CA 13
ATOM 18135 C C . GLY A 1 1 ? 11.404 -2.301 -7.106 1.00 4.95 2046 GLY A C 13
ATOM 18136 O O . GLY A 1 1 ? 10.963 -1.364 -6.441 1.00 5.03 2046 GLY A O 13
ATOM 18142 N N . SER A 1 2 ? 11.916 -3.395 -6.558 1.00 4.27 2047 SER A N 13
ATOM 18143 C CA . SER A 1 2 ? 11.946 -3.583 -5.116 1.00 3.35 2047 SER A CA 13
ATOM 18144 C C . SER A 1 2 ? 13.289 -3.150 -4.539 1.00 3.13 2047 SER A C 13
ATOM 18145 O O . SER A 1 2 ? 13.533 -3.271 -3.342 1.00 3.47 2047 SER A O 13
ATOM 18153 N N . HIS A 1 3 ? 14.154 -2.630 -5.395 1.00 3.12 2048 HIS A N 13
ATOM 18154 C CA . HIS A 1 3 ? 15.438 -2.098 -4.960 1.00 3.29 2048 HIS A CA 13
ATOM 18155 C C . HIS A 1 3 ? 15.306 -0.613 -4.671 1.00 2.68 2048 HIS A C 13
ATOM 18156 O O . HIS A 1 3 ? 16.272 0.150 -4.712 1.00 3.15 2048 HIS A O 13
ATOM 18171 N N . MET A 1 4 ? 14.070 -0.227 -4.395 1.00 2.16 2049 MET A N 13
ATOM 18172 C CA . MET A 1 4 ? 13.723 1.104 -3.908 1.00 2.54 2049 MET A CA 13
ATOM 18173 C C . MET A 1 4 ? 14.292 1.365 -2.509 1.00 3.09 2049 MET A C 13
ATOM 18174 O O . MET A 1 4 ? 13.810 2.236 -1.786 1.00 3.75 2049 MET A O 13
ATOM 18188 N N . ARG A 1 5 ? 15.302 0.598 -2.125 1.00 3.38 2050 ARG A N 13
ATOM 18189 C CA . ARG A 1 5 ? 15.845 0.669 -0.783 1.00 4.33 2050 ARG A CA 13
ATOM 18190 C C . ARG A 1 5 ? 16.915 1.745 -0.686 1.00 4.19 2050 ARG A C 13
ATOM 18191 O O . ARG A 1 5 ? 16.869 2.611 0.187 1.00 4.88 2050 ARG A O 13
ATOM 18212 N N . LEU A 1 6 ? 17.874 1.683 -1.600 1.00 3.64 2051 LEU A N 13
ATOM 18213 C CA . LEU A 1 6 ? 19.022 2.579 -1.567 1.00 3.84 2051 LEU A CA 13
ATOM 18214 C C . LEU A 1 6 ? 19.041 3.502 -2.776 1.00 3.17 2051 LEU A C 13
ATOM 18215 O O . LEU A 1 6 ? 19.628 4.587 -2.729 1.00 3.42 2051 LEU A O 13
ATOM 18231 N N . ASN A 1 7 ? 18.408 3.075 -3.862 1.00 2.84 2052 ASN A N 13
ATOM 18232 C CA . ASN A 1 7 ? 18.451 3.840 -5.099 1.00 3.03 2052 ASN A CA 13
ATOM 18233 C C . ASN A 1 7 ? 17.505 5.030 -5.029 1.00 2.88 2052 ASN A C 13
ATOM 18234 O O . ASN A 1 7 ? 16.286 4.864 -4.956 1.00 2.92 2052 ASN A O 13
ATOM 18245 N N . GLY A 1 8 ? 18.088 6.225 -5.073 1.00 3.23 2053 GLY A N 13
ATOM 18246 C CA . GLY A 1 8 ? 17.326 7.467 -5.069 1.00 3.43 2053 GLY A CA 13
ATOM 18247 C C . GLY A 1 8 ? 16.602 7.756 -3.760 1.00 2.89 2053 GLY A C 13
ATOM 18248 O O . GLY A 1 8 ? 16.455 8.914 -3.372 1.00 2.97 2053 GLY A O 13
ATOM 18252 N N . LEU A 1 9 ? 16.165 6.713 -3.073 1.00 2.44 2054 LEU A N 13
ATOM 18253 C CA . LEU A 1 9 ? 15.373 6.854 -1.874 1.00 2.06 2054 LEU A CA 13
ATOM 18254 C C . LEU A 1 9 ? 16.183 6.665 -0.600 1.00 1.93 2054 LEU A C 13
ATOM 18255 O O . LEU A 1 9 ? 17.091 5.835 -0.525 1.00 2.10 2054 LEU A O 13
ATOM 18271 N N . SER A 1 10 ? 15.846 7.474 0.384 1.00 1.75 2055 SER A N 13
ATOM 18272 C CA . SER A 1 10 ? 16.276 7.272 1.750 1.00 1.71 2055 SER A CA 13
ATOM 18273 C C . SER A 1 10 ? 15.143 6.575 2.505 1.00 1.44 2055 SER A C 13
ATOM 18274 O O . SER A 1 10 ? 14.037 6.486 1.969 1.00 1.25 2055 SER A O 13
ATOM 18282 N N . PRO A 1 11 ? 15.383 6.051 3.725 1.00 1.48 2056 PRO A N 13
ATOM 18283 C CA . PRO A 1 11 ? 14.328 5.437 4.543 1.00 1.29 2056 PRO A CA 13
ATOM 18284 C C . PRO A 1 11 ? 13.018 6.230 4.519 1.00 1.09 2056 PRO A C 13
ATOM 18285 O O . PRO A 1 11 ? 11.936 5.658 4.352 1.00 0.87 2056 PRO A O 13
ATOM 18296 N N . GLN A 1 12 ? 13.127 7.549 4.662 1.00 1.22 2057 GLN A N 13
ATOM 18297 C CA . GLN A 1 12 ? 11.965 8.431 4.607 1.00 1.17 2057 GLN A CA 13
ATOM 18298 C C . GLN A 1 12 ? 11.351 8.452 3.209 1.00 1.01 2057 GLN A C 13
ATOM 18299 O O . GLN A 1 12 ? 10.147 8.253 3.053 1.00 0.95 2057 GLN A O 13
ATOM 18313 N N . GLN A 1 13 ? 12.189 8.676 2.197 1.00 1.07 2058 GLN A N 13
ATOM 18314 C CA . GLN A 1 13 ? 11.726 8.768 0.811 1.00 1.08 2058 GLN A CA 13
ATOM 18315 C C . GLN A 1 13 ? 10.980 7.512 0.383 1.00 0.89 2058 GLN A C 13
ATOM 18316 O O . GLN A 1 13 ? 10.031 7.587 -0.401 1.00 0.84 2058 GLN A O 13
ATOM 18330 N N . GLN A 1 14 ? 11.420 6.361 0.881 1.00 0.87 2059 GLN A N 13
ATOM 18331 C CA . GLN A 1 14 ? 10.717 5.116 0.643 1.00 0.75 2059 GLN A CA 13
ATOM 18332 C C . GLN A 1 14 ? 9.277 5.249 1.102 1.00 0.58 2059 GLN A C 13
ATOM 18333 O O . GLN A 1 14 ? 8.354 5.125 0.309 1.00 0.54 2059 GLN A O 13
ATOM 18347 N N . GLN A 1 15 ? 9.098 5.533 2.387 1.00 0.54 2060 GLN A N 13
ATOM 18348 C CA . GLN A 1 15 ? 7.775 5.694 2.964 1.00 0.45 2060 GLN A CA 13
ATOM 18349 C C . GLN A 1 15 ? 6.948 6.735 2.218 1.00 0.44 2060 GLN A C 13
ATOM 18350 O O . GLN A 1 15 ? 5.755 6.552 2.041 1.00 0.42 2060 GLN A O 13
ATOM 18364 N N . GLN A 1 16 ? 7.577 7.819 1.779 1.00 0.58 2061 GLN A N 13
ATOM 18365 C CA . GLN A 1 16 ? 6.881 8.825 0.983 1.00 0.61 2061 GLN A CA 13
ATOM 18366 C C . GLN A 1 16 ? 6.336 8.198 -0.290 1.00 0.51 2061 GLN A C 13
ATOM 18367 O O . GLN A 1 16 ? 5.142 8.285 -0.583 1.00 0.45 2061 GLN A O 13
ATOM 18381 N N . THR A 1 17 ? 7.233 7.577 -1.038 1.00 0.53 2062 THR A N 13
ATOM 18382 C CA . THR A 1 17 ? 6.872 6.828 -2.237 1.00 0.50 2062 THR A CA 13
ATOM 18383 C C . THR A 1 17 ? 5.742 5.839 -1.953 1.00 0.39 2062 THR A C 13
ATOM 18384 O O . THR A 1 17 ? 4.678 5.902 -2.566 1.00 0.42 2062 THR A O 13
ATOM 18395 N N . LEU A 1 18 ? 5.994 4.935 -1.018 1.00 0.37 2063 LEU A N 13
ATOM 18396 C CA . LEU A 1 18 ? 5.047 3.917 -0.616 1.00 0.29 2063 LEU A CA 13
ATOM 18397 C C . LEU A 1 18 ? 3.706 4.515 -0.194 1.00 0.22 2063 LEU A C 13
ATOM 18398 O O . LEU A 1 18 ? 2.652 3.997 -0.564 1.00 0.21 2063 LEU A O 13
ATOM 18414 N N . ALA A 1 19 ? 3.748 5.608 0.564 1.00 0.25 2064 ALA A N 13
ATOM 18415 C CA . ALA A 1 19 ? 2.535 6.289 1.012 1.00 0.27 2064 ALA A CA 13
ATOM 18416 C C . ALA A 1 19 ? 1.790 6.908 -0.161 1.00 0.25 2064 ALA A C 13
ATOM 18417 O O . ALA A 1 19 ? 0.569 7.036 -0.134 1.00 0.30 2064 ALA A O 13
ATOM 18424 N N . THR A 1 20 ? 2.527 7.282 -1.195 1.00 0.24 2065 THR A N 13
ATOM 18425 C CA . THR A 1 20 ? 1.925 7.858 -2.384 1.00 0.27 2065 THR A CA 13
ATOM 18426 C C . THR A 1 20 ? 1.362 6.741 -3.250 1.00 0.24 2065 THR A C 13
ATOM 18427 O O . THR A 1 20 ? 0.312 6.882 -3.879 1.00 0.29 2065 THR A O 13
ATOM 18438 N N . LEU A 1 21 ? 2.075 5.625 -3.251 1.00 0.21 2066 LEU A N 13
ATOM 18439 C CA . LEU A 1 21 ? 1.664 4.434 -3.968 1.00 0.21 2066 LEU A CA 13
ATOM 18440 C C . LEU A 1 21 ? 0.339 3.918 -3.445 1.00 0.18 2066 LEU A C 13
ATOM 18441 O O . LEU A 1 21 ? -0.640 3.879 -4.172 1.00 0.20 2066 LEU A O 13
ATOM 18457 N N . VAL A 1 22 ? 0.328 3.519 -2.184 1.00 0.17 2067 VAL A N 13
ATOM 18458 C CA . VAL A 1 22 ? -0.875 2.977 -1.561 1.00 0.18 2067 VAL A CA 13
ATOM 18459 C C . VAL A 1 22 ? -2.049 3.951 -1.685 1.00 0.19 2067 VAL A C 13
ATOM 18460 O O . VAL A 1 22 ? -3.184 3.543 -1.929 1.00 0.22 2067 VAL A O 13
ATOM 18473 N N . ALA A 1 23 ? -1.758 5.235 -1.533 1.00 0.19 2068 ALA A N 13
ATOM 18474 C CA . ALA A 1 23 ? -2.751 6.282 -1.710 1.00 0.23 2068 ALA A CA 13
ATOM 18475 C C . ALA A 1 23 ? -3.322 6.263 -3.124 1.00 0.23 2068 ALA A C 13
ATOM 18476 O O . ALA A 1 23 ? -4.535 6.204 -3.309 1.00 0.29 2068 ALA A O 13
ATOM 18483 N N . ALA A 1 24 ? -2.444 6.303 -4.119 1.00 0.20 2069 ALA A N 13
ATOM 18484 C CA . ALA A 1 24 ? -2.865 6.267 -5.513 1.00 0.22 2069 ALA A CA 13
ATOM 18485 C C . ALA A 1 24 ? -3.528 4.944 -5.832 1.00 0.23 2069 ALA A C 13
ATOM 18486 O O . ALA A 1 24 ? -4.489 4.889 -6.598 1.00 0.29 2069 ALA A O 13
ATOM 18493 N N . ALA A 1 25 ? -3.018 3.887 -5.224 1.00 0.21 2070 ALA A N 13
ATOM 18494 C CA . ALA A 1 25 ? -3.576 2.565 -5.382 1.00 0.24 2070 ALA A CA 13
ATOM 18495 C C . ALA A 1 25 ? -5.022 2.550 -4.908 1.00 0.26 2070 ALA A C 13
ATOM 18496 O O . ALA A 1 25 ? -5.936 2.355 -5.704 1.00 0.34 2070 ALA A O 13
ATOM 18503 N N . THR A 1 26 ? -5.222 2.832 -3.623 1.00 0.24 2071 THR A N 13
ATOM 18504 C CA . THR A 1 26 ? -6.547 2.784 -3.015 1.00 0.28 2071 THR A CA 13
ATOM 18505 C C . THR A 1 26 ? -7.495 3.775 -3.671 1.00 0.31 2071 THR A C 13
ATOM 18506 O O . THR A 1 26 ? -8.700 3.527 -3.778 1.00 0.37 2071 THR A O 13
ATOM 18517 N N . ALA A 1 27 ? -6.952 4.891 -4.119 1.00 0.31 2072 ALA A N 13
ATOM 18518 C CA . ALA A 1 27 ? -7.761 5.904 -4.753 1.00 0.40 2072 ALA A CA 13
ATOM 18519 C C . ALA A 1 27 ? -8.219 5.459 -6.129 1.00 0.42 2072 ALA A C 13
ATOM 18520 O O . ALA A 1 27 ? -9.263 5.890 -6.596 1.00 0.54 2072 ALA A O 13
ATOM 18527 N N . THR A 1 28 ? -7.451 4.579 -6.760 1.00 0.36 2073 THR A N 13
ATOM 18528 C CA . THR A 1 28 ? -7.773 4.110 -8.101 1.00 0.40 2073 THR A CA 13
ATOM 18529 C C . THR A 1 28 ? -8.693 2.890 -8.064 1.00 0.29 2073 THR A C 13
ATOM 18530 O O . THR A 1 28 ? -9.548 2.731 -8.937 1.00 0.34 2073 THR A O 13
ATOM 18541 N N . VAL A 1 29 ? -8.542 2.042 -7.045 1.00 0.20 2074 VAL A N 13
ATOM 18542 C CA . VAL A 1 29 ? -9.402 0.862 -6.911 1.00 0.22 2074 VAL A CA 13
ATOM 18543 C C . VAL A 1 29 ? -10.853 1.314 -6.785 1.00 0.27 2074 VAL A C 13
ATOM 18544 O O . VAL A 1 29 ? -11.773 0.686 -7.310 1.00 0.41 2074 VAL A O 13
ATOM 18557 N N . LEU A 1 30 ? -11.034 2.414 -6.071 1.00 0.27 2075 LEU A N 13
ATOM 18558 C CA . LEU A 1 30 ? -12.343 3.038 -5.927 1.00 0.37 2075 LEU A CA 13
ATOM 18559 C C . LEU A 1 30 ? -12.578 4.088 -7.014 1.00 0.42 2075 LEU A C 13
ATOM 18560 O O . LEU A 1 30 ? -13.705 4.263 -7.470 1.00 1.24 2075 LEU A O 13
ATOM 18576 N N . GLY A 1 31 ? -11.514 4.772 -7.427 1.00 1.16 2076 GLY A N 13
ATOM 18577 C CA . GLY A 1 31 ? -11.639 5.844 -8.407 1.00 1.30 2076 GLY A CA 13
ATOM 18578 C C . GLY A 1 31 ? -12.547 6.949 -7.907 1.00 0.86 2076 GLY A C 13
ATOM 18579 O O . GLY A 1 31 ? -13.721 7.004 -8.278 1.00 1.11 2076 GLY A O 13
ATOM 18583 N N . HIS A 1 32 ? -12.015 7.841 -7.069 1.00 0.88 2077 HIS A N 13
ATOM 18584 C CA . HIS A 1 32 ? -12.880 8.775 -6.347 1.00 0.79 2077 HIS A CA 13
ATOM 18585 C C . HIS A 1 32 ? -12.110 9.843 -5.559 1.00 1.18 2077 HIS A C 13
ATOM 18586 O O . HIS A 1 32 ? -12.728 10.676 -4.901 1.00 2.09 2077 HIS A O 13
ATOM 18601 N N . HIS A 1 33 ? -10.782 9.831 -5.601 1.00 1.15 2078 HIS A N 13
ATOM 18602 C CA . HIS A 1 33 ? -10.017 10.687 -4.696 1.00 1.82 2078 HIS A CA 13
ATOM 18603 C C . HIS A 1 33 ? -8.614 10.961 -5.225 1.00 1.20 2078 HIS A C 13
ATOM 18604 O O . HIS A 1 33 ? -8.003 10.111 -5.871 1.00 1.46 2078 HIS A O 13
ATOM 18619 N N . THR A 1 34 ? -8.124 12.159 -4.948 1.00 1.12 2079 THR A N 13
ATOM 18620 C CA . THR A 1 34 ? -6.753 12.526 -5.256 1.00 0.78 2079 THR A CA 13
ATOM 18621 C C . THR A 1 34 ? -5.796 11.806 -4.309 1.00 0.67 2079 THR A C 13
ATOM 18622 O O . THR A 1 34 ? -5.878 11.970 -3.092 1.00 0.86 2079 THR A O 13
ATOM 18633 N N . PRO A 1 35 ? -4.879 10.991 -4.862 1.00 0.48 2080 PRO A N 13
ATOM 18634 C CA . PRO A 1 35 ? -3.932 10.185 -4.074 1.00 0.48 2080 PRO A CA 13
ATOM 18635 C C . PRO A 1 35 ? -3.087 11.030 -3.132 1.00 0.69 2080 PRO A C 13
ATOM 18636 O O . PRO A 1 35 ? -2.714 10.594 -2.044 1.00 0.70 2080 PRO A O 13
ATOM 18647 N N . GLU A 1 36 ? -2.789 12.242 -3.566 1.00 0.93 2081 GLU A N 13
ATOM 18648 C CA . GLU A 1 36 ? -2.028 13.180 -2.793 1.00 1.22 2081 GLU A CA 13
ATOM 18649 C C . GLU A 1 36 ? -2.762 13.559 -1.505 1.00 1.21 2081 GLU A C 13
ATOM 18650 O O . GLU A 1 36 ? -2.141 13.873 -0.490 1.00 1.32 2081 GLU A O 13
ATOM 18662 N N . SER A 1 37 ? -4.084 13.484 -1.542 1.00 1.13 2082 SER A N 13
ATOM 18663 C CA . SER A 1 37 ? -4.903 13.910 -0.421 1.00 1.23 2082 SER A CA 13
ATOM 18664 C C . SER A 1 37 ? -5.467 12.706 0.342 1.00 0.99 2082 SER A C 13
ATOM 18665 O O . SER A 1 37 ? -6.435 12.833 1.093 1.00 1.06 2082 SER A O 13
ATOM 18673 N N . ILE A 1 38 ? -4.880 11.533 0.137 1.00 0.76 2083 ILE A N 13
ATOM 18674 C CA . ILE A 1 38 ? -5.259 10.357 0.905 1.00 0.55 2083 ILE A CA 13
ATOM 18675 C C . ILE A 1 38 ? -4.732 10.489 2.329 1.00 0.43 2083 ILE A C 13
ATOM 18676 O O . ILE A 1 38 ? -3.525 10.607 2.546 1.00 0.46 2083 ILE A O 13
ATOM 18692 N N . SER A 1 39 ? -5.638 10.505 3.294 1.00 0.38 2084 SER A N 13
ATOM 18693 C CA . SER A 1 39 ? -5.255 10.650 4.685 1.00 0.32 2084 SER A CA 13
ATOM 18694 C C . SER A 1 39 ? -4.811 9.312 5.267 1.00 0.29 2084 SER A C 13
ATOM 18695 O O . SER A 1 39 ? -5.558 8.332 5.247 1.00 0.31 2084 SER A O 13
ATOM 18703 N N . PRO A 1 40 ? -3.580 9.269 5.787 1.00 0.29 2085 PRO A N 13
ATOM 18704 C CA . PRO A 1 40 ? -2.965 8.052 6.341 1.00 0.28 2085 PRO A CA 13
ATOM 18705 C C . PRO A 1 40 ? -3.667 7.525 7.585 1.00 0.28 2085 PRO A C 13
ATOM 18706 O O . PRO A 1 40 ? -3.675 6.319 7.833 1.00 0.33 2085 PRO A O 13
ATOM 18717 N N . ALA A 1 41 ? -4.244 8.431 8.364 1.00 0.30 2086 ALA A N 13
ATOM 18718 C CA . ALA A 1 41 ? -4.866 8.066 9.634 1.00 0.36 2086 ALA A CA 13
ATOM 18719 C C . ALA A 1 41 ? -6.231 7.413 9.443 1.00 0.30 2086 ALA A C 13
ATOM 18720 O O . ALA A 1 41 ? -6.767 6.803 10.369 1.00 0.28 2086 ALA A O 13
ATOM 18727 N N . THR A 1 42 ? -6.798 7.538 8.252 1.00 0.32 2087 THR A N 13
ATOM 18728 C CA . THR A 1 42 ? -8.117 6.986 7.992 1.00 0.28 2087 THR A CA 13
ATOM 18729 C C . THR A 1 42 ? -8.026 5.512 7.640 1.00 0.24 2087 THR A C 13
ATOM 18730 O O . THR A 1 42 ? -7.059 5.059 7.031 1.00 0.28 2087 THR A O 13
ATOM 18741 N N . ALA A 1 43 ? -9.056 4.783 8.007 1.00 0.23 2088 ALA A N 13
ATOM 18742 C CA . ALA A 1 43 ? -9.138 3.364 7.722 1.00 0.25 2088 ALA A CA 13
ATOM 18743 C C . ALA A 1 43 ? -9.696 3.167 6.327 1.00 0.22 2088 ALA A C 13
ATOM 18744 O O . ALA A 1 43 ? -10.656 3.834 5.947 1.00 0.25 2088 ALA A O 13
ATOM 18751 N N . PHE A 1 44 ? -9.088 2.253 5.570 1.00 0.21 2089 PHE A N 13
ATOM 18752 C CA . PHE A 1 44 ? -9.530 1.954 4.205 1.00 0.20 2089 PHE A CA 13
ATOM 18753 C C . PHE A 1 44 ? -11.030 1.710 4.148 1.00 0.24 2089 PHE A C 13
ATOM 18754 O O . PHE A 1 44 ? -11.692 2.067 3.172 1.00 0.26 2089 PHE A O 13
ATOM 18771 N N . LYS A 1 45 ? -11.550 1.109 5.205 1.00 0.30 2090 LYS A N 13
ATOM 18772 C CA . LYS A 1 45 ? -12.967 0.859 5.347 1.00 0.40 2090 LYS A CA 13
ATOM 18773 C C . LYS A 1 45 ? -13.765 2.135 5.104 1.00 0.37 2090 LYS A C 13
ATOM 18774 O O . LYS A 1 45 ? -14.720 2.149 4.329 1.00 0.47 2090 LYS A O 13
ATOM 18793 N N . ASP A 1 46 ? -13.347 3.201 5.765 1.00 0.33 2091 ASP A N 13
ATOM 18794 C CA . ASP A 1 46 ? -14.041 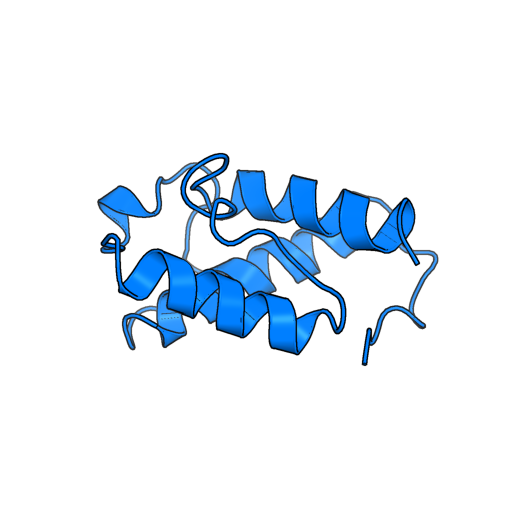4.480 5.699 1.00 0.35 2091 ASP A CA 13
ATOM 18795 C C . ASP A 1 46 ? -14.001 5.076 4.295 1.00 0.33 2091 ASP A C 13
ATOM 18796 O O . ASP A 1 46 ? -14.987 5.647 3.835 1.00 0.39 2091 ASP A O 13
ATOM 18805 N N . LEU A 1 47 ? -12.869 4.935 3.610 1.00 0.30 2092 LEU A N 13
ATOM 18806 C CA . LEU A 1 47 ? -12.710 5.526 2.289 1.00 0.32 2092 LEU A CA 13
ATOM 18807 C C . LEU A 1 47 ? -13.585 4.823 1.257 1.00 0.30 2092 LEU A C 13
ATOM 18808 O O . LEU A 1 47 ? -13.895 5.392 0.209 1.00 0.36 2092 LEU A O 13
ATOM 18824 N N . GLY A 1 48 ? -13.986 3.596 1.554 1.00 0.26 2093 GLY A N 13
ATOM 18825 C CA . GLY A 1 48 ? -14.865 2.876 0.652 1.00 0.26 2093 GLY A CA 13
ATOM 18826 C C . GLY A 1 48 ? -14.311 1.528 0.258 1.00 0.22 2093 GLY A C 13
ATOM 18827 O O . GLY A 1 48 ? -14.876 0.843 -0.595 1.00 0.27 2093 GLY A O 13
ATOM 18831 N N . ILE A 1 49 ? -13.201 1.153 0.869 1.00 0.22 2094 ILE A N 13
ATOM 18832 C CA . ILE A 1 49 ? -12.565 -0.119 0.585 1.00 0.19 2094 ILE A CA 13
ATOM 18833 C C . ILE A 1 49 ? -13.400 -1.282 1.098 1.00 0.18 2094 ILE A C 13
ATOM 18834 O O . ILE A 1 49 ? -13.662 -1.400 2.299 1.00 0.22 2094 ILE A O 13
ATOM 18850 N N . ASP A 1 50 ? -13.831 -2.122 0.176 1.00 0.19 2095 ASP A N 13
ATOM 18851 C CA . ASP A 1 50 ? -14.488 -3.365 0.536 1.00 0.26 2095 ASP A CA 13
ATOM 18852 C C . ASP A 1 50 ? -13.439 -4.457 0.576 1.00 0.21 2095 ASP A C 13
ATOM 18853 O O . ASP A 1 50 ? -12.256 -4.179 0.440 1.00 0.23 2095 ASP A O 13
ATOM 18862 N N . SER A 1 51 ? -13.849 -5.694 0.735 1.00 0.30 2096 SER A N 13
ATOM 18863 C CA . SER A 1 51 ? -12.892 -6.784 0.657 1.00 0.35 2096 SER A CA 13
ATOM 18864 C C . SER A 1 51 ? -12.552 -7.051 -0.802 1.00 0.30 2096 SER A C 13
ATOM 18865 O O . SER A 1 51 ? -11.499 -7.595 -1.132 1.00 0.38 2096 SER A O 13
ATOM 18872 N N . LEU A 1 52 ? -13.454 -6.618 -1.665 1.00 0.29 2097 LEU A N 13
ATOM 18873 C CA . LEU A 1 52 ? -13.323 -6.803 -3.101 1.00 0.35 2097 LEU A CA 13
ATOM 18874 C C . LEU A 1 52 ? -12.229 -5.905 -3.656 1.00 0.26 2097 LEU A C 13
ATOM 18875 O O . LEU A 1 52 ? -11.345 -6.350 -4.380 1.00 0.35 2097 LEU A O 13
ATOM 18891 N N . THR A 1 53 ? -12.299 -4.636 -3.305 1.00 0.19 2098 THR A N 13
ATOM 18892 C CA . THR A 1 53 ? -11.304 -3.668 -3.736 1.00 0.16 2098 THR A CA 13
ATOM 18893 C C . THR A 1 53 ? -10.041 -3.725 -2.885 1.00 0.15 2098 THR A C 13
ATOM 18894 O O . THR A 1 53 ? -9.000 -3.191 -3.270 1.00 0.19 2098 THR A O 13
ATOM 18905 N N . ALA A 1 54 ? -10.133 -4.391 -1.741 1.00 0.15 2099 ALA A N 13
ATOM 18906 C CA . ALA A 1 54 ? -8.979 -4.591 -0.876 1.00 0.19 2099 ALA A CA 13
ATOM 18907 C C . ALA A 1 54 ? -7.885 -5.353 -1.610 1.00 0.22 2099 ALA A C 13
ATOM 18908 O O . ALA A 1 54 ? -6.703 -5.013 -1.522 1.00 0.29 2099 ALA A O 13
ATOM 18915 N N . LEU A 1 55 ? -8.284 -6.379 -2.351 1.00 0.22 2100 LEU A N 13
ATOM 18916 C CA . LEU A 1 55 ? -7.333 -7.182 -3.095 1.00 0.27 2100 LEU A CA 13
ATOM 18917 C C . LEU A 1 55 ? -6.813 -6.410 -4.301 1.00 0.26 2100 LEU A C 13
ATOM 18918 O O . LEU A 1 55 ? -5.639 -6.498 -4.632 1.00 0.29 2100 LEU A O 13
ATOM 18934 N N . GLU A 1 56 ? -7.687 -5.627 -4.926 1.00 0.24 2101 GLU A N 13
ATOM 18935 C CA . GLU A 1 56 ? -7.317 -4.801 -6.069 1.00 0.26 2101 GLU A CA 13
ATOM 18936 C C . GLU A 1 56 ? -6.265 -3.768 -5.685 1.00 0.24 2101 GLU A C 13
ATOM 18937 O O . GLU A 1 56 ? -5.339 -3.493 -6.452 1.00 0.27 2101 GLU A O 13
ATOM 18949 N N . LEU A 1 57 ? -6.423 -3.183 -4.507 1.00 0.21 2102 LEU A N 13
ATOM 18950 C CA . LEU A 1 57 ? -5.420 -2.294 -3.953 1.00 0.22 2102 LEU A CA 13
ATOM 18951 C C . LEU A 1 57 ? -4.087 -3.019 -3.866 1.00 0.24 2102 LEU A C 13
ATOM 18952 O O . LEU A 1 57 ? -3.073 -2.561 -4.401 1.00 0.27 2102 LEU A O 13
ATOM 18968 N N . ARG A 1 58 ? -4.113 -4.163 -3.192 1.00 0.26 2103 ARG A N 13
ATOM 18969 C CA . ARG A 1 58 ? -2.936 -4.991 -3.021 1.00 0.34 2103 ARG A CA 13
ATOM 18970 C C . ARG A 1 58 ? -2.328 -5.331 -4.379 1.00 0.35 2103 ARG A C 13
ATOM 18971 O O . ARG A 1 58 ? -1.128 -5.194 -4.581 1.00 0.43 2103 ARG A O 13
ATOM 18992 N N . ASN A 1 59 ? -3.182 -5.763 -5.302 1.00 0.33 2104 ASN A N 13
ATOM 18993 C CA . ASN A 1 59 ? -2.781 -6.076 -6.671 1.00 0.38 2104 ASN A CA 13
ATOM 18994 C C . ASN A 1 59 ? -1.973 -4.936 -7.272 1.00 0.39 2104 ASN A C 13
ATOM 18995 O O . ASN A 1 59 ? -0.909 -5.149 -7.856 1.00 0.48 2104 ASN A O 13
ATOM 19006 N N . THR A 1 60 ? -2.474 -3.724 -7.093 1.00 0.33 2105 THR A N 13
ATOM 19007 C CA . THR A 1 60 ? -1.843 -2.541 -7.647 1.00 0.39 2105 THR A CA 13
ATOM 19008 C C . THR A 1 60 ? -0.470 -2.291 -7.020 1.00 0.42 2105 THR A C 13
ATOM 19009 O O . THR A 1 60 ? 0.528 -2.157 -7.733 1.00 0.51 2105 THR A O 13
ATOM 19020 N N . LEU A 1 61 ? -0.412 -2.242 -5.692 1.00 0.42 2106 LEU A N 13
ATOM 19021 C CA . LEU A 1 61 ? 0.840 -1.932 -5.010 1.00 0.55 2106 LEU A CA 13
ATOM 19022 C C . LEU A 1 61 ? 1.846 -3.074 -5.135 1.00 0.54 2106 LEU A C 13
ATOM 19023 O O . LEU A 1 61 ? 3.052 -2.844 -5.137 1.00 0.56 2106 LEU A O 13
ATOM 19039 N N . THR A 1 62 ? 1.350 -4.297 -5.264 1.00 0.56 2107 THR A N 13
ATOM 19040 C CA . THR A 1 62 ? 2.208 -5.450 -5.503 1.00 0.62 2107 THR A CA 13
ATOM 19041 C C . THR A 1 62 ? 2.880 -5.331 -6.871 1.00 0.60 2107 THR A C 13
ATOM 19042 O O . THR A 1 62 ? 4.088 -5.522 -7.007 1.00 0.64 2107 THR A O 13
ATOM 19053 N N . HIS A 1 63 ? 2.083 -4.979 -7.873 1.00 0.58 2108 HIS A N 13
ATOM 19054 C CA . HIS A 1 63 ? 2.576 -4.796 -9.234 1.00 0.62 2108 HIS A CA 13
ATOM 19055 C C . HIS A 1 63 ? 3.572 -3.637 -9.309 1.00 0.60 2108 HIS A C 13
ATOM 19056 O O . HIS A 1 63 ? 4.509 -3.662 -10.104 1.00 0.68 2108 HIS A O 13
ATOM 19071 N N . ASN A 1 64 ? 3.367 -2.628 -8.473 1.00 0.57 2109 ASN A N 13
ATOM 19072 C CA . ASN A 1 64 ? 4.207 -1.435 -8.493 1.00 0.64 2109 ASN A CA 13
ATOM 19073 C C . ASN A 1 64 ? 5.508 -1.634 -7.719 1.00 0.66 2109 ASN A C 13
ATOM 19074 O O . ASN A 1 64 ? 6.518 -1.003 -8.026 1.00 0.85 2109 ASN A O 13
ATOM 19085 N N . THR A 1 65 ? 5.486 -2.500 -6.717 1.00 0.65 2110 THR A N 13
ATOM 19086 C CA . THR A 1 65 ? 6.673 -2.745 -5.912 1.00 0.78 2110 THR A CA 13
ATOM 19087 C C . THR A 1 65 ? 7.505 -3.884 -6.491 1.00 0.81 2110 THR A C 13
ATOM 19088 O O . THR A 1 65 ? 8.735 -3.825 -6.498 1.00 1.02 2110 THR A O 13
ATOM 19099 N N . GLY A 1 66 ? 6.832 -4.920 -6.970 1.00 0.72 2111 GLY A N 13
ATOM 19100 C CA . GLY A 1 66 ? 7.522 -6.035 -7.586 1.00 0.86 2111 GLY A CA 13
ATOM 19101 C C . GLY A 1 66 ? 7.505 -7.273 -6.716 1.00 0.88 2111 GLY A C 13
ATOM 19102 O O . GLY A 1 66 ? 7.506 -8.397 -7.217 1.00 1.05 2111 GLY A O 13
ATOM 19106 N N . LEU A 1 67 ? 7.479 -7.071 -5.410 1.00 0.84 2112 LEU A N 13
ATOM 19107 C CA . LEU A 1 67 ? 7.461 -8.180 -4.470 1.00 0.92 2112 LEU A CA 13
ATOM 19108 C C . LEU A 1 67 ? 6.030 -8.533 -4.096 1.00 0.80 2112 LEU A C 13
ATOM 19109 O O . LEU A 1 67 ? 5.123 -7.719 -4.243 1.00 0.97 2112 LEU A O 13
ATOM 19125 N N . ASP A 1 68 ? 5.838 -9.757 -3.634 1.00 0.77 2113 ASP A N 13
ATOM 19126 C CA . ASP A 1 68 ? 4.502 -10.298 -3.423 1.00 0.77 2113 ASP A CA 13
ATOM 19127 C C . ASP A 1 68 ? 3.996 -10.021 -2.013 1.00 0.92 2113 ASP A C 13
ATOM 19128 O O . ASP A 1 68 ? 4.642 -10.381 -1.030 1.00 1.14 2113 ASP A O 13
ATOM 19137 N N . LEU A 1 69 ? 2.839 -9.377 -1.927 1.00 1.05 2114 LEU A N 13
ATOM 19138 C CA . LEU A 1 69 ? 2.223 -9.066 -0.643 1.00 1.34 2114 LEU A CA 13
ATOM 19139 C C . LEU A 1 69 ? 1.044 -9.998 -0.381 1.00 1.00 2114 LEU A C 13
ATOM 19140 O O . LEU A 1 69 ? 0.318 -10.361 -1.302 1.00 1.04 2114 LEU A O 13
ATOM 19156 N N . PRO A 1 70 ? 0.838 -10.390 0.887 1.00 0.85 2115 PRO A N 13
ATOM 19157 C CA . PRO A 1 70 ? -0.246 -11.302 1.277 1.00 0.64 2115 PRO A CA 13
ATOM 19158 C C . PRO A 1 70 ? -1.626 -10.710 1.030 1.00 0.57 2115 PRO A C 13
ATOM 19159 O O . PRO A 1 70 ? -1.839 -9.512 1.217 1.00 0.58 2115 PRO A O 13
ATOM 19170 N N . PRO A 1 71 ? -2.592 -11.554 0.622 1.00 0.57 2116 PRO A N 13
ATOM 19171 C CA . PRO A 1 71 ? -3.990 -11.141 0.429 1.00 0.62 2116 PRO A CA 13
ATOM 19172 C C . PRO A 1 71 ? -4.623 -10.648 1.729 1.00 0.58 2116 PRO A C 13
ATOM 19173 O O . PRO A 1 71 ? -5.711 -10.071 1.730 1.00 0.68 2116 PRO A O 13
ATOM 19184 N N . THR A 1 72 ? -3.919 -10.873 2.827 1.00 0.54 2117 THR A N 13
ATOM 19185 C CA . THR A 1 72 ? -4.352 -10.431 4.140 1.00 0.59 2117 THR A CA 13
ATOM 19186 C C . THR A 1 72 ? -3.860 -9.015 4.443 1.00 0.50 2117 THR A C 13
ATOM 19187 O O . THR A 1 72 ? -3.995 -8.538 5.569 1.00 0.54 2117 THR A O 13
ATOM 19198 N N . LEU A 1 73 ? -3.229 -8.378 3.450 1.00 0.45 2118 LEU A N 13
ATOM 19199 C CA . LEU A 1 73 ? -2.874 -6.958 3.521 1.00 0.45 2118 LEU A CA 13
ATOM 19200 C C . LEU A 1 73 ? -3.904 -6.129 4.283 1.00 0.41 2118 LEU A C 13
ATOM 19201 O O . LEU A 1 73 ? -3.656 -5.666 5.397 1.00 0.43 2118 LEU A O 13
ATOM 19217 N N . ILE A 1 74 ? -5.069 -5.970 3.668 1.00 0.38 2119 ILE A N 13
ATOM 19218 C CA . ILE A 1 74 ? -6.116 -5.096 4.184 1.00 0.40 2119 ILE A CA 13
ATOM 19219 C C . ILE A 1 74 ? -6.902 -5.819 5.280 1.00 0.42 2119 ILE A C 13
ATOM 19220 O O . ILE A 1 74 ? -7.833 -5.281 5.878 1.00 0.50 2119 ILE A O 13
ATOM 19236 N N . PHE A 1 75 ? -6.498 -7.048 5.534 1.00 0.46 2120 PHE A N 13
ATOM 19237 C CA . PHE A 1 75 ? -7.076 -7.866 6.583 1.00 0.53 2120 PHE A CA 13
ATOM 19238 C C . PHE A 1 75 ? -6.411 -7.522 7.912 1.00 0.52 2120 PHE A C 13
ATOM 19239 O O . PHE A 1 75 ? -7.081 -7.299 8.922 1.00 0.60 2120 PHE A O 13
ATOM 19256 N N . ASP A 1 76 ? -5.085 -7.457 7.894 1.00 0.48 2121 ASP A N 13
ATOM 19257 C CA . ASP A 1 76 ? -4.316 -7.211 9.108 1.00 0.49 2121 ASP A CA 13
ATOM 19258 C C . ASP A 1 76 ? -3.925 -5.747 9.239 1.00 0.45 2121 ASP A C 13
ATOM 19259 O O . ASP A 1 76 ? -4.008 -5.170 10.324 1.00 0.51 2121 ASP A O 13
ATOM 19268 N N . HIS A 1 77 ? -3.505 -5.139 8.135 1.00 0.38 2122 HIS A N 13
ATOM 19269 C CA . HIS A 1 77 ? -2.983 -3.774 8.182 1.00 0.37 2122 HIS A CA 13
ATOM 19270 C C . HIS A 1 77 ? -3.774 -2.834 7.278 1.00 0.34 2122 HIS A C 13
ATOM 19271 O O . HIS A 1 77 ? -3.187 -2.239 6.373 1.00 0.32 2122 HIS A O 13
ATOM 19286 N N . PRO A 1 78 ? -5.096 -2.657 7.453 1.00 0.36 2123 PRO A N 13
ATOM 19287 C CA . PRO A 1 78 ? -5.791 -1.726 6.591 1.00 0.34 2123 PRO A CA 13
ATOM 19288 C C . PRO A 1 78 ? -5.622 -0.291 7.075 1.00 0.32 2123 PRO A C 13
ATOM 19289 O O . PRO A 1 78 ? -6.256 0.145 8.040 1.00 0.36 2123 PRO A O 13
ATOM 19300 N N . THR A 1 79 ? -4.770 0.431 6.369 1.00 0.27 2124 THR A N 13
ATOM 19301 C CA . THR A 1 79 ? -4.576 1.864 6.525 1.00 0.23 2124 THR A CA 13
ATOM 19302 C C . THR A 1 79 ? -3.552 2.308 5.487 1.00 0.22 2124 THR A C 13
ATOM 19303 O O . THR A 1 79 ? -2.654 1.527 5.166 1.00 0.26 2124 THR A O 13
ATOM 19314 N N . PRO A 1 80 ? -3.642 3.522 4.939 1.00 0.19 2125 PRO A N 13
ATOM 19315 C CA . PRO A 1 80 ? -2.677 3.982 3.939 1.00 0.18 2125 PRO A CA 13
ATOM 19316 C C . PRO A 1 80 ? -1.251 3.940 4.486 1.00 0.17 2125 PRO A C 13
ATOM 19317 O O . PRO A 1 80 ? -0.364 3.322 3.896 1.00 0.20 2125 PRO A O 13
ATOM 19328 N N . HIS A 1 81 ? -1.059 4.553 5.652 1.00 0.23 2126 HIS A N 13
ATOM 19329 C CA . HIS A 1 81 ? 0.251 4.593 6.296 1.00 0.31 2126 HIS A CA 13
ATOM 19330 C C . HIS A 1 81 ? 0.694 3.201 6.728 1.00 0.29 2126 HIS A C 13
ATOM 19331 O O . HIS A 1 81 ? 1.870 2.866 6.643 1.00 0.32 2126 HIS A O 13
ATOM 19346 N N . ALA A 1 82 ? -0.251 2.395 7.188 1.00 0.28 2127 ALA A N 13
ATOM 19347 C CA . ALA A 1 82 ? 0.069 1.077 7.719 1.00 0.29 2127 ALA A CA 13
ATOM 19348 C C . ALA A 1 82 ? 0.603 0.154 6.633 1.00 0.26 2127 ALA A C 13
ATOM 19349 O O . ALA A 1 82 ? 1.523 -0.633 6.874 1.00 0.30 2127 ALA A O 13
ATOM 19356 N N . LEU A 1 83 ? 0.023 0.238 5.439 1.00 0.22 2128 LEU A N 13
ATOM 19357 C CA . LEU A 1 83 ? 0.560 -0.486 4.304 1.00 0.21 2128 LEU A CA 13
ATOM 19358 C C . LEU A 1 83 ? 1.936 0.051 3.960 1.00 0.21 2128 LEU A C 13
ATOM 19359 O O . LEU A 1 83 ? 2.842 -0.718 3.651 1.00 0.23 2128 LEU A O 13
ATOM 19375 N N . THR A 1 84 ? 2.090 1.371 4.034 1.00 0.21 2129 THR A N 13
ATOM 19376 C CA . THR A 1 84 ? 3.387 2.005 3.837 1.00 0.24 2129 THR A CA 13
ATOM 19377 C C . THR A 1 84 ? 4.428 1.369 4.744 1.00 0.25 2129 THR A C 13
ATOM 19378 O O . THR A 1 84 ? 5.549 1.102 4.326 1.00 0.33 2129 THR A O 13
ATOM 19389 N N . GLN A 1 85 ? 4.029 1.110 5.977 1.00 0.25 2130 GLN A N 13
ATOM 19390 C CA . GLN A 1 85 ? 4.902 0.472 6.949 1.00 0.28 2130 GLN A CA 13
ATOM 19391 C C . GLN A 1 85 ? 5.260 -0.931 6.483 1.00 0.23 2130 GLN A C 13
ATOM 19392 O O . GLN A 1 85 ? 6.427 -1.300 6.457 1.00 0.22 2130 GLN A O 13
ATOM 19406 N N . HIS A 1 86 ? 4.245 -1.695 6.091 1.00 0.25 2131 HIS A N 13
ATOM 19407 C CA . HIS A 1 86 ? 4.444 -3.074 5.647 1.00 0.27 2131 HIS A CA 13
ATOM 19408 C C . HIS A 1 86 ? 5.335 -3.120 4.417 1.00 0.26 2131 HIS A C 13
ATOM 19409 O O . HIS A 1 86 ? 6.290 -3.892 4.353 1.00 0.30 2131 HIS A O 13
ATOM 19424 N N . LEU A 1 87 ? 4.999 -2.302 3.436 1.00 0.27 2132 LEU A N 13
ATOM 19425 C CA . LEU A 1 87 ? 5.786 -2.215 2.218 1.00 0.33 2132 LEU A CA 13
ATOM 19426 C C . LEU A 1 87 ? 7.192 -1.714 2.522 1.00 0.35 2132 LEU A C 13
ATOM 19427 O O . LEU A 1 87 ? 8.148 -2.111 1.867 1.00 0.47 2132 LEU A O 13
ATOM 19443 N N . HIS A 1 88 ? 7.318 -0.858 3.531 1.00 0.28 2133 HIS A N 13
ATOM 19444 C CA . HIS A 1 88 ? 8.620 -0.347 3.935 1.00 0.34 2133 HIS A CA 13
ATOM 19445 C C . HIS A 1 88 ? 9.413 -1.439 4.646 1.00 0.38 2133 HIS A C 13
ATOM 19446 O O . HIS A 1 88 ? 10.636 -1.512 4.517 1.00 0.55 2133 HIS A O 13
ATOM 19461 N N . THR A 1 89 ? 8.704 -2.298 5.371 1.00 0.32 2134 THR A N 13
ATOM 19462 C CA . THR A 1 89 ? 9.316 -3.430 6.040 1.00 0.43 2134 THR A CA 13
ATOM 19463 C C . THR A 1 89 ? 9.894 -4.394 5.008 1.00 0.51 2134 THR A C 13
ATOM 19464 O O . THR A 1 89 ? 10.903 -5.045 5.250 1.00 0.66 2134 THR A O 13
ATOM 19475 N N . ARG A 1 90 ? 9.262 -4.444 3.841 1.00 0.52 2135 ARG A N 13
ATOM 19476 C CA . ARG A 1 90 ? 9.727 -5.282 2.744 1.00 0.71 2135 ARG A CA 13
ATOM 19477 C C . ARG A 1 90 ? 11.168 -4.950 2.365 1.00 0.88 2135 ARG A C 13
ATOM 19478 O O . ARG A 1 90 ? 11.938 -5.827 1.978 1.00 1.12 2135 ARG A O 13
ATOM 19499 N N . LEU A 1 91 ? 11.532 -3.680 2.488 1.00 0.92 2136 LEU A N 13
ATOM 19500 C CA . LEU A 1 91 ? 12.869 -3.239 2.148 1.00 1.20 2136 LEU A CA 13
ATOM 19501 C C . LEU A 1 91 ? 13.796 -3.330 3.352 1.00 1.16 2136 LEU A C 13
ATOM 19502 O O . LEU A 1 91 ? 14.975 -3.651 3.215 1.00 1.43 2136 LEU A O 13
ATOM 19518 N N . THR A 1 92 ? 13.253 -3.050 4.529 1.00 0.96 2137 THR A N 13
ATOM 19519 C CA . THR A 1 92 ? 14.047 -3.008 5.745 1.00 1.08 2137 THR A CA 13
ATOM 19520 C C . THR A 1 92 ? 14.348 -4.416 6.258 1.00 1.17 2137 THR A C 13
ATOM 19521 O O . THR A 1 92 ? 15.256 -4.616 7.069 1.00 1.41 2137 THR A O 13
ATOM 19532 N N . GLN A 1 93 ? 13.568 -5.382 5.783 1.00 1.17 2138 GLN A N 13
ATOM 19533 C CA . GLN A 1 93 ? 13.777 -6.787 6.099 1.00 1.45 2138 GLN A CA 13
ATOM 19534 C C . GLN A 1 93 ? 15.173 -7.240 5.688 1.00 1.71 2138 GLN A C 13
ATOM 19535 O O . GLN A 1 93 ? 15.910 -7.801 6.499 1.00 2.00 2138 GLN A O 13
ATOM 19549 N N . SER A 1 94 ? 15.531 -6.968 4.434 1.00 1.82 2139 SER A N 13
ATOM 19550 C CA . SER A 1 94 ? 16.834 -7.347 3.889 1.00 2.34 2139 SER A CA 13
ATOM 19551 C C . SER A 1 94 ? 17.044 -8.864 3.916 1.00 2.85 2139 SER A C 13
ATOM 19552 O O . SER A 1 94 ? 16.199 -9.624 4.402 1.00 3.41 2139 SER A O 13
ATOM 19560 N N . HIS A 1 95 ? 18.165 -9.307 3.372 1.00 3.20 2140 HIS A N 13
ATOM 19561 C CA . HIS A 1 95 ? 18.508 -10.718 3.381 1.00 4.12 2140 HIS A CA 13
ATOM 19562 C C . HIS A 1 95 ? 19.837 -10.920 4.094 1.00 4.36 2140 HIS A C 13
ATOM 19563 O O . HIS A 1 95 ? 19.826 -11.352 5.263 1.00 4.66 2140 HIS A O 13
ATOM 19644 N N . GLY A 1 1 ? 9.701 -2.412 -11.278 1.00 6.58 2046 GLY A N 14
ATOM 19645 C CA . GLY A 1 1 ? 10.843 -1.669 -10.695 1.00 6.00 2046 GLY A CA 14
ATOM 19646 C C . GLY A 1 1 ? 10.602 -1.291 -9.249 1.00 4.95 2046 GLY A C 14
ATOM 19647 O O . GLY A 1 1 ? 10.008 -0.249 -8.960 1.00 5.03 2046 GLY A O 14
ATOM 19653 N N . SER A 1 2 ? 11.050 -2.143 -8.336 1.00 4.27 2047 SER A N 14
ATOM 19654 C CA . SER A 1 2 ? 10.922 -1.873 -6.914 1.00 3.35 2047 SER A CA 14
ATOM 19655 C C . SER A 1 2 ? 11.993 -0.885 -6.471 1.00 3.13 2047 SER A C 14
ATOM 19656 O O . SER A 1 2 ? 13.097 -0.865 -7.018 1.00 3.47 2047 SER A O 14
ATOM 19664 N N . HIS A 1 3 ? 11.677 -0.078 -5.467 1.00 3.12 2048 HIS A N 14
ATOM 19665 C CA . HIS A 1 3 ? 12.608 0.938 -4.978 1.00 3.29 2048 HIS A CA 14
ATOM 19666 C C . HIS A 1 3 ? 13.650 0.322 -4.048 1.00 2.68 2048 HIS A C 14
ATOM 19667 O O . HIS A 1 3 ? 14.292 1.014 -3.261 1.00 3.15 2048 HIS A O 14
ATOM 19682 N N . MET A 1 4 ? 13.824 -0.989 -4.171 1.00 2.16 2049 MET A N 14
ATOM 19683 C CA . MET A 1 4 ? 14.791 -1.737 -3.374 1.00 2.54 2049 MET A CA 14
ATOM 19684 C C . MET A 1 4 ? 16.208 -1.345 -3.737 1.00 3.09 2049 MET A C 14
ATOM 19685 O O . MET A 1 4 ? 17.137 -1.480 -2.943 1.00 3.75 2049 MET A O 14
ATOM 19699 N N . ARG A 1 5 ? 16.357 -0.847 -4.945 1.00 3.38 2050 ARG A N 14
ATOM 19700 C CA . ARG A 1 5 ? 17.668 -0.541 -5.488 1.00 4.33 2050 ARG A CA 14
ATOM 19701 C C . ARG A 1 5 ? 18.132 0.848 -5.058 1.00 4.19 2050 ARG A C 14
ATOM 19702 O O . ARG A 1 5 ? 19.237 1.275 -5.386 1.00 4.88 2050 ARG A O 14
ATOM 19723 N N . LEU A 1 6 ? 17.286 1.543 -4.314 1.00 3.64 2051 LEU A N 14
ATOM 19724 C CA . LEU A 1 6 ? 17.568 2.913 -3.903 1.00 3.84 2051 LEU A CA 14
ATOM 19725 C C . LEU A 1 6 ? 18.240 2.957 -2.534 1.00 3.17 2051 LEU A C 14
ATOM 19726 O O . LEU A 1 6 ? 18.132 3.953 -1.817 1.00 3.42 2051 LEU A O 14
ATOM 19742 N N . ASN A 1 7 ? 18.906 1.860 -2.168 1.00 2.84 2052 ASN A N 14
ATOM 19743 C CA . ASN A 1 7 ? 19.625 1.771 -0.894 1.00 3.03 2052 ASN A CA 14
ATOM 19744 C C . ASN A 1 7 ? 20.513 2.996 -0.680 1.00 2.88 2052 ASN A C 14
ATOM 19745 O O . ASN A 1 7 ? 21.147 3.496 -1.614 1.00 2.92 2052 ASN A O 14
ATOM 19756 N N . GLY A 1 8 ? 20.550 3.470 0.557 1.00 3.23 2053 GLY A N 14
ATOM 19757 C CA . GLY A 1 8 ? 21.201 4.730 0.860 1.00 3.43 2053 GLY A CA 14
ATOM 19758 C C . GLY A 1 8 ? 20.174 5.796 1.179 1.00 2.89 2053 GLY A C 14
ATOM 19759 O O . GLY A 1 8 ? 20.509 6.913 1.570 1.00 2.97 2053 GLY A O 14
ATOM 19763 N N . LEU A 1 9 ? 18.917 5.424 0.997 1.00 2.44 2054 LEU A N 14
ATOM 19764 C CA . LEU A 1 9 ? 17.780 6.280 1.299 1.00 2.06 2054 LEU A CA 14
ATOM 19765 C C . LEU A 1 9 ? 17.604 6.411 2.810 1.00 1.93 2054 LEU A C 14
ATOM 19766 O O . LEU A 1 9 ? 17.934 5.490 3.561 1.00 2.10 2054 LEU A O 14
ATOM 19782 N N . SER A 1 10 ? 17.109 7.556 3.251 1.00 1.75 2055 SER A N 14
ATOM 19783 C CA . SER A 1 10 ? 16.693 7.722 4.634 1.00 1.71 2055 SER A CA 14
ATOM 19784 C C . SER A 1 10 ? 15.313 7.090 4.800 1.00 1.44 2055 SER A C 14
ATOM 19785 O O . SER A 1 10 ? 14.517 7.141 3.872 1.00 1.25 2055 SER A O 14
ATOM 19793 N N . PRO A 1 11 ? 15.009 6.488 5.963 1.00 1.48 2056 PRO A N 14
ATOM 19794 C CA . PRO A 1 11 ? 13.757 5.743 6.184 1.00 1.29 2056 PRO A CA 14
ATOM 19795 C C . PRO A 1 11 ? 12.513 6.407 5.590 1.00 1.09 2056 PRO A C 14
ATOM 19796 O O . PRO A 1 11 ? 11.720 5.749 4.911 1.00 0.87 2056 PRO A O 14
ATOM 19807 N N . GLN A 1 12 ? 12.359 7.706 5.813 1.00 1.22 2057 GLN A N 14
ATOM 19808 C CA . GLN A 1 12 ? 11.162 8.416 5.373 1.00 1.17 2057 GLN A CA 14
ATOM 19809 C C . GLN A 1 12 ? 11.134 8.608 3.855 1.00 1.01 2057 GLN A C 14
ATOM 19810 O O . GLN A 1 12 ? 10.075 8.856 3.282 1.00 0.95 2057 GLN A O 14
ATOM 19824 N N . GLN A 1 13 ? 12.293 8.476 3.208 1.00 1.07 2058 GLN A N 14
ATOM 19825 C CA . GLN A 1 13 ? 12.390 8.624 1.755 1.00 1.08 2058 GLN A CA 14
ATOM 19826 C C . GLN A 1 13 ? 11.465 7.652 1.049 1.00 0.89 2058 GLN A C 14
ATOM 19827 O O . GLN A 1 13 ? 10.664 8.041 0.201 1.00 0.84 2058 GLN A O 14
ATOM 19841 N N . GLN A 1 14 ? 11.597 6.383 1.380 1.00 0.87 2059 GLN A N 14
ATOM 19842 C CA . GLN A 1 14 ? 10.708 5.379 0.840 1.00 0.75 2059 GLN A CA 14
ATOM 19843 C C . GLN A 1 14 ? 9.296 5.552 1.386 1.00 0.58 2059 GLN A C 14
ATOM 19844 O O . GLN A 1 14 ? 8.328 5.453 0.641 1.00 0.54 2059 GLN A O 14
ATOM 19858 N N . GLN A 1 15 ? 9.181 5.831 2.679 1.00 0.54 2060 GLN A N 14
ATOM 19859 C CA . GLN A 1 15 ? 7.878 5.976 3.313 1.00 0.45 2060 GLN A CA 14
ATOM 19860 C C . GLN A 1 15 ? 6.994 7.009 2.607 1.00 0.44 2060 GLN A C 14
ATOM 19861 O O . GLN A 1 15 ? 5.804 6.778 2.436 1.00 0.42 2060 GLN A O 14
ATOM 19875 N N . GLN A 1 16 ? 7.561 8.138 2.187 1.00 0.58 2061 GLN A N 14
ATOM 19876 C CA . GLN A 1 16 ? 6.773 9.141 1.471 1.00 0.61 2061 GLN A CA 14
ATOM 19877 C C . GLN A 1 16 ? 6.341 8.618 0.099 1.00 0.51 2061 GLN A C 14
ATOM 19878 O O . GLN A 1 16 ? 5.205 8.835 -0.332 1.00 0.45 2061 GLN A O 14
ATOM 19892 N N . THR A 1 17 ? 7.250 7.923 -0.575 1.00 0.53 2062 THR A N 14
ATOM 19893 C CA . THR A 1 17 ? 6.941 7.270 -1.843 1.00 0.50 2062 THR A CA 14
ATOM 19894 C C . THR A 1 17 ? 5.778 6.296 -1.680 1.00 0.39 2062 THR A C 14
ATOM 19895 O O . THR A 1 17 ? 4.744 6.419 -2.339 1.00 0.42 2062 THR A O 14
ATOM 19906 N N . LEU A 1 18 ? 5.970 5.339 -0.791 1.00 0.37 2063 LEU A N 14
ATOM 19907 C CA . LEU A 1 18 ? 5.005 4.297 -0.525 1.00 0.29 2063 LEU A CA 14
ATOM 19908 C C . LEU A 1 18 ? 3.684 4.857 -0.005 1.00 0.22 2063 LEU A C 14
ATOM 19909 O O . LEU A 1 18 ? 2.620 4.340 -0.334 1.00 0.21 2063 LEU A O 14
ATOM 19925 N N . ALA A 1 19 ? 3.755 5.925 0.787 1.00 0.25 2064 ALA A N 14
ATOM 19926 C CA . ALA A 1 19 ? 2.553 6.583 1.298 1.00 0.27 2064 ALA A CA 14
ATOM 19927 C C . ALA A 1 19 ? 1.753 7.202 0.164 1.00 0.25 2064 ALA A C 14
ATOM 19928 O O . ALA A 1 19 ? 0.534 7.343 0.252 1.00 0.30 2064 ALA A O 14
ATOM 19935 N N . THR A 1 20 ? 2.447 7.563 -0.903 1.00 0.24 2065 THR A N 14
ATOM 19936 C CA . THR A 1 20 ? 1.799 8.111 -2.078 1.00 0.27 2065 THR A CA 14
ATOM 19937 C C . THR A 1 20 ? 1.333 6.973 -2.976 1.00 0.24 2065 THR A C 14
ATOM 19938 O O . THR A 1 20 ? 0.300 7.068 -3.636 1.00 0.29 2065 THR A O 14
ATOM 19949 N N . LEU A 1 21 ? 2.099 5.887 -2.966 1.00 0.21 2066 LEU A N 14
ATOM 19950 C CA . LEU A 1 21 ? 1.747 4.685 -3.708 1.00 0.21 2066 LEU A CA 14
ATOM 19951 C C . LEU A 1 21 ? 0.411 4.147 -3.244 1.00 0.18 2066 LEU A C 14
ATOM 19952 O O . LEU A 1 21 ? -0.535 4.092 -4.010 1.00 0.20 2066 LEU A O 14
ATOM 19968 N N . VAL A 1 22 ? 0.353 3.752 -1.984 1.00 0.17 2067 VAL A N 14
ATOM 19969 C CA . VAL A 1 22 ? -0.869 3.208 -1.400 1.00 0.18 2067 VAL A CA 14
ATOM 19970 C C . VAL A 1 22 ? -2.045 4.175 -1.574 1.00 0.19 2067 VAL A C 14
ATOM 19971 O O . VAL A 1 22 ? -3.175 3.759 -1.846 1.00 0.22 2067 VAL A O 14
ATOM 19984 N N . ALA A 1 23 ? -1.760 5.460 -1.432 1.00 0.19 2068 ALA A N 14
ATOM 19985 C CA . ALA A 1 23 ? -2.748 6.501 -1.652 1.00 0.23 2068 ALA A CA 14
ATOM 19986 C C . ALA A 1 23 ? -3.289 6.443 -3.077 1.00 0.23 2068 ALA A C 14
ATOM 19987 O O . ALA A 1 23 ? -4.499 6.394 -3.289 1.00 0.29 2068 ALA A O 14
ATOM 19994 N N . ALA A 1 24 ? -2.385 6.434 -4.046 1.00 0.20 2069 ALA A N 14
ATOM 19995 C CA . ALA A 1 24 ? -2.764 6.366 -5.449 1.00 0.22 2069 ALA A CA 14
ATOM 19996 C C . ALA A 1 24 ? -3.315 4.990 -5.796 1.00 0.23 2069 ALA A C 14
ATOM 19997 O O . ALA A 1 24 ? -4.138 4.849 -6.700 1.00 0.29 2069 ALA A O 14
ATOM 20004 N N . ALA A 1 25 ? -2.870 3.983 -5.059 1.00 0.21 2070 ALA A N 14
ATOM 20005 C CA . ALA A 1 25 ? -3.306 2.615 -5.271 1.00 0.24 2070 ALA A CA 14
ATOM 20006 C C . ALA A 1 25 ? -4.800 2.503 -5.031 1.00 0.26 2070 ALA A C 14
ATOM 20007 O O . ALA A 1 25 ? -5.550 2.088 -5.909 1.00 0.34 2070 ALA A O 14
ATOM 20014 N N . THR A 1 26 ? -5.229 2.923 -3.850 1.00 0.24 2071 THR A N 14
ATOM 20015 C CA . THR A 1 26 ? -6.632 2.850 -3.480 1.00 0.28 2071 THR A CA 14
ATOM 20016 C C . THR A 1 26 ? -7.443 3.863 -4.279 1.00 0.31 2071 THR A C 14
ATOM 20017 O O . THR A 1 26 ? -8.620 3.653 -4.564 1.00 0.37 2071 THR A O 14
ATOM 20028 N N . ALA A 1 27 ? -6.786 4.948 -4.665 1.00 0.31 2072 ALA A N 14
ATOM 20029 C CA . ALA A 1 27 ? -7.390 5.949 -5.532 1.00 0.40 2072 ALA A CA 14
ATOM 20030 C C . ALA A 1 27 ? -7.615 5.383 -6.926 1.00 0.42 2072 ALA A C 14
ATOM 20031 O O . ALA A 1 27 ? -8.335 5.958 -7.732 1.00 0.54 2072 ALA A O 14
ATOM 20038 N N . THR A 1 28 ? -6.978 4.262 -7.208 1.00 0.36 2073 THR A N 14
ATOM 20039 C CA . THR A 1 28 ? -7.188 3.560 -8.461 1.00 0.40 2073 THR A CA 14
ATOM 20040 C C . THR A 1 28 ? -8.320 2.538 -8.339 1.00 0.29 2073 THR A C 14
ATOM 20041 O O . THR A 1 28 ? -9.099 2.344 -9.273 1.00 0.34 2073 THR A O 14
ATOM 20052 N N . VAL A 1 29 ? -8.422 1.901 -7.175 1.00 0.20 2074 VAL A N 14
ATOM 20053 C CA . VAL A 1 29 ? -9.416 0.846 -6.972 1.00 0.22 2074 VAL A CA 14
ATOM 20054 C C . VAL A 1 29 ? -10.779 1.453 -6.636 1.00 0.27 2074 VAL A C 14
ATOM 20055 O O . VAL A 1 29 ? -11.818 0.972 -7.089 1.00 0.41 2074 VAL A O 14
ATOM 20068 N N . LEU A 1 30 ? -10.757 2.509 -5.837 1.00 0.27 2075 LEU A N 14
ATOM 20069 C CA . LEU A 1 30 ? -11.972 3.214 -5.446 1.00 0.37 2075 LEU A CA 14
ATOM 20070 C C . LEU A 1 30 ? -12.296 4.339 -6.411 1.00 0.42 2075 LEU A C 14
ATOM 20071 O O . LEU A 1 30 ? -11.403 5.037 -6.881 1.00 1.24 2075 LEU A O 14
ATOM 20087 N N . GLY A 1 31 ? -13.587 4.532 -6.653 1.00 1.16 2076 GLY A N 14
ATOM 20088 C CA . GLY A 1 31 ? -14.046 5.476 -7.653 1.00 1.30 2076 GLY A CA 14
ATOM 20089 C C . GLY A 1 31 ? -13.828 6.931 -7.278 1.00 0.86 2076 GLY A C 14
ATOM 20090 O O . GLY A 1 31 ? -13.825 7.794 -8.153 1.00 1.11 2076 GLY A O 14
ATOM 20094 N N . HIS A 1 32 ? -13.649 7.216 -5.989 1.00 0.88 2077 HIS A N 14
ATOM 20095 C CA . HIS A 1 32 ? -13.408 8.595 -5.552 1.00 0.79 2077 HIS A CA 14
ATOM 20096 C C . HIS A 1 32 ? -12.063 9.101 -6.076 1.00 1.18 2077 HIS A C 14
ATOM 20097 O O . HIS A 1 32 ? -11.895 10.290 -6.343 1.00 2.09 2077 HIS A O 14
ATOM 20112 N N . HIS A 1 33 ? -11.122 8.169 -6.238 1.00 1.15 2078 HIS A N 14
ATOM 20113 C CA . HIS A 1 33 ? -9.763 8.470 -6.705 1.00 1.82 2078 HIS A CA 14
ATOM 20114 C C . HIS A 1 33 ? -9.101 9.550 -5.844 1.00 1.20 2078 HIS A C 14
ATOM 20115 O O . HIS A 1 33 ? -9.493 9.765 -4.699 1.00 1.46 2078 HIS A O 14
ATOM 20130 N N . THR A 1 34 ? -8.091 10.211 -6.409 1.00 1.12 2079 THR A N 14
ATOM 20131 C CA . THR A 1 34 ? -7.361 11.283 -5.733 1.00 0.78 2079 THR A CA 14
ATOM 20132 C C . THR A 1 34 ? -6.529 10.752 -4.566 1.00 0.67 2079 THR A C 14
ATOM 20133 O O . THR A 1 34 ? -7.047 10.506 -3.475 1.00 0.86 2079 THR A O 14
ATOM 20144 N N . PRO A 1 35 ? -5.215 10.593 -4.772 1.00 0.48 2080 PRO A N 14
ATOM 20145 C CA . PRO A 1 35 ? -4.301 10.135 -3.723 1.00 0.48 2080 PRO A CA 14
ATOM 20146 C C . PRO A 1 35 ? -4.124 11.209 -2.656 1.00 0.69 2080 PRO A C 14
ATOM 20147 O O . PRO A 1 35 ? -3.639 10.959 -1.551 1.00 0.70 2080 PRO A O 14
ATOM 20158 N N . GLU A 1 36 ? -4.544 12.408 -3.016 1.00 0.93 2081 GLU A N 14
ATOM 20159 C CA . GLU A 1 36 ? -4.469 13.572 -2.153 1.00 1.22 2081 GLU A CA 14
ATOM 20160 C C . GLU A 1 36 ? -5.449 13.448 -0.997 1.00 1.21 2081 GLU A C 14
ATOM 20161 O O . GLU A 1 36 ? -5.146 13.798 0.144 1.00 1.32 2081 GLU A O 14
ATOM 20173 N N . SER A 1 37 ? -6.620 12.916 -1.309 1.00 1.13 2082 SER A N 14
ATOM 20174 C CA . SER A 1 37 ? -7.712 12.842 -0.359 1.00 1.23 2082 SER A CA 14
ATOM 20175 C C . SER A 1 37 ? -7.554 11.635 0.563 1.00 0.99 2082 SER A C 14
ATOM 20176 O O . SER A 1 37 ? -8.375 11.398 1.450 1.00 1.06 2082 SER A O 14
ATOM 20184 N N . ILE A 1 38 ? -6.482 10.885 0.351 1.00 0.76 2083 ILE A N 14
ATOM 20185 C CA . ILE A 1 38 ? -6.185 9.725 1.170 1.00 0.55 2083 ILE A CA 14
ATOM 20186 C C . ILE A 1 38 ? -5.528 10.155 2.475 1.00 0.43 2083 ILE A C 14
ATOM 20187 O O . ILE A 1 38 ? -4.344 10.501 2.499 1.00 0.46 2083 ILE A O 14
ATOM 20203 N N . SER A 1 39 ? -6.298 10.158 3.547 1.00 0.38 2084 SER A N 14
ATOM 20204 C CA . SER A 1 39 ? -5.764 10.489 4.853 1.00 0.32 2084 SER A CA 14
ATOM 20205 C C . SER A 1 39 ? -5.141 9.250 5.492 1.00 0.29 2084 SER A C 14
ATOM 20206 O O . SER A 1 39 ? -5.763 8.191 5.555 1.00 0.31 2084 SER A O 14
ATOM 20214 N N . PRO A 1 40 ? -3.898 9.385 5.979 1.00 0.29 2085 PRO A N 14
ATOM 20215 C CA . PRO A 1 40 ? -3.081 8.258 6.458 1.00 0.28 2085 PRO A CA 14
ATOM 20216 C C . PRO A 1 40 ? -3.640 7.580 7.701 1.00 0.28 2085 PRO A C 14
ATOM 20217 O O . PRO A 1 40 ? -3.448 6.380 7.896 1.00 0.33 2085 PRO A O 14
ATOM 20228 N N . ALA A 1 41 ? -4.318 8.348 8.538 1.00 0.30 2086 ALA A N 14
ATOM 20229 C CA . ALA A 1 41 ? -4.836 7.823 9.794 1.00 0.36 2086 ALA A CA 14
ATOM 20230 C C . ALA A 1 41 ? -6.205 7.173 9.619 1.00 0.30 2086 ALA A C 14
ATOM 20231 O O . ALA A 1 41 ? -6.706 6.516 10.533 1.00 0.28 2086 ALA A O 14
ATOM 20238 N N . THR A 1 42 ? -6.807 7.349 8.452 1.00 0.32 2087 THR A N 14
ATOM 20239 C CA . THR A 1 42 ? -8.129 6.802 8.200 1.00 0.28 2087 THR A CA 14
ATOM 20240 C C . THR A 1 42 ? -8.038 5.339 7.779 1.00 0.24 2087 THR A C 14
ATOM 20241 O O . THR A 1 42 ? -7.042 4.898 7.206 1.00 0.28 2087 THR A O 14
ATOM 20252 N N . ALA A 1 43 ? -9.097 4.613 8.059 1.00 0.23 2088 ALA A N 14
ATOM 20253 C CA . ALA A 1 43 ? -9.190 3.204 7.731 1.00 0.25 2088 ALA A CA 14
ATOM 20254 C C . ALA A 1 43 ? -9.767 3.040 6.340 1.00 0.22 2088 ALA A C 14
ATOM 20255 O O . ALA A 1 43 ? -10.690 3.757 5.959 1.00 0.25 2088 ALA A O 14
ATOM 20262 N N . PHE A 1 44 ? -9.222 2.086 5.588 1.00 0.21 2089 PHE A N 14
ATOM 20263 C CA . PHE A 1 44 ? -9.659 1.846 4.216 1.00 0.20 2089 PHE A CA 14
ATOM 20264 C C . PHE A 1 44 ? -11.147 1.547 4.140 1.00 0.24 2089 PHE A C 14
ATOM 20265 O O . PHE A 1 44 ? -11.771 1.765 3.105 1.00 0.26 2089 PHE A O 14
ATOM 20282 N N . LYS A 1 45 ? -11.702 1.059 5.238 1.00 0.30 2090 LYS A N 14
ATOM 20283 C CA . LYS A 1 45 ? -13.133 0.949 5.395 1.00 0.40 2090 LYS A CA 14
ATOM 20284 C C . LYS A 1 45 ? -13.805 2.281 5.070 1.00 0.37 2090 LYS A C 14
ATOM 20285 O O . LYS A 1 45 ? -14.559 2.394 4.104 1.00 0.47 2090 LYS A O 14
ATOM 20304 N N . ASP A 1 46 ? -13.508 3.275 5.896 1.00 0.33 2091 ASP A N 14
ATOM 20305 C CA . ASP A 1 46 ? -14.005 4.631 5.726 1.00 0.35 2091 ASP A CA 14
ATOM 20306 C C . ASP A 1 46 ? -13.645 5.231 4.364 1.00 0.33 2091 ASP A C 14
ATOM 20307 O O . ASP A 1 46 ? -14.358 6.102 3.868 1.00 0.39 2091 ASP A O 14
ATOM 20316 N N . LEU A 1 47 ? -12.546 4.784 3.755 1.00 0.30 2092 LEU A N 14
ATOM 20317 C CA . LEU A 1 47 ? -12.168 5.290 2.438 1.00 0.32 2092 LEU A CA 14
ATOM 20318 C C . LEU A 1 47 ? -13.037 4.696 1.330 1.00 0.30 2092 LEU A C 14
ATOM 20319 O O . LEU A 1 47 ? -13.157 5.284 0.257 1.00 0.36 2092 LEU A O 14
ATOM 20335 N N . GLY A 1 48 ? -13.643 3.541 1.582 1.00 0.26 2093 GLY A N 14
ATOM 20336 C CA . GLY A 1 48 ? -14.532 2.950 0.594 1.00 0.26 2093 GLY A CA 14
ATOM 20337 C C . GLY A 1 48 ? -14.136 1.538 0.204 1.00 0.22 2093 GLY A C 14
ATOM 20338 O O . GLY A 1 48 ? -14.798 0.909 -0.622 1.00 0.27 2093 GLY A O 14
ATOM 20342 N N . ILE A 1 49 ? -13.058 1.048 0.791 1.00 0.22 2094 ILE A N 14
ATOM 20343 C CA . ILE A 1 49 ? -12.565 -0.292 0.520 1.00 0.19 2094 ILE A CA 14
ATOM 20344 C C . ILE A 1 49 ? -13.503 -1.369 1.057 1.00 0.18 2094 ILE A C 14
ATOM 20345 O O . ILE A 1 49 ? -13.848 -1.382 2.240 1.00 0.22 2094 ILE A O 14
ATOM 20361 N N . ASP A 1 50 ? -13.927 -2.254 0.166 1.00 0.19 2095 ASP A N 14
ATOM 20362 C CA . ASP A 1 50 ? -14.666 -3.448 0.554 1.00 0.26 2095 ASP A CA 14
ATOM 20363 C C . ASP A 1 50 ? -13.718 -4.629 0.490 1.00 0.21 2095 ASP A C 14
ATOM 20364 O O . ASP A 1 50 ? -12.515 -4.441 0.390 1.00 0.23 2095 ASP A O 14
ATOM 20373 N N . SER A 1 51 ? -14.239 -5.838 0.522 1.00 0.30 2096 SER A N 14
ATOM 20374 C CA . SER A 1 51 ? -13.387 -7.004 0.329 1.00 0.35 2096 SER A CA 14
ATOM 20375 C C . SER A 1 51 ? -13.004 -7.115 -1.136 1.00 0.30 2096 SER A C 14
ATOM 20376 O O . SER A 1 51 ? -11.907 -7.550 -1.484 1.00 0.38 2096 SER A O 14
ATOM 20383 N N . LEU A 1 52 ? -13.922 -6.670 -1.975 1.00 0.29 2097 LEU A N 14
ATOM 20384 C CA . LEU A 1 52 ? -13.756 -6.711 -3.421 1.00 0.35 2097 LEU A CA 14
ATOM 20385 C C . LEU A 1 52 ? -12.551 -5.889 -3.840 1.00 0.26 2097 LEU A C 14
ATOM 20386 O O . LEU A 1 52 ? -11.684 -6.349 -4.578 1.00 0.35 2097 LEU A O 14
ATOM 20402 N N . THR A 1 53 ? -12.510 -4.667 -3.356 1.00 0.19 2098 THR A N 14
ATOM 20403 C CA . THR A 1 53 ? -11.441 -3.750 -3.689 1.00 0.16 2098 THR A CA 14
ATOM 20404 C C . THR A 1 53 ? -10.239 -3.918 -2.769 1.00 0.15 2098 THR A C 14
ATOM 20405 O O . THR A 1 53 ? -9.164 -3.379 -3.037 1.00 0.19 2098 THR A O 14
ATOM 20416 N N . ALA A 1 54 ? -10.414 -4.688 -1.702 1.00 0.15 2099 ALA A N 14
ATOM 20417 C CA . ALA A 1 54 ? -9.315 -4.990 -0.799 1.00 0.19 2099 ALA A CA 14
ATOM 20418 C C . ALA A 1 54 ? -8.245 -5.787 -1.531 1.00 0.22 2099 ALA A C 14
ATOM 20419 O O . ALA A 1 54 ? -7.049 -5.566 -1.346 1.00 0.29 2099 ALA A O 14
ATOM 20426 N N . LEU A 1 55 ? -8.677 -6.698 -2.390 1.00 0.22 2100 LEU A N 14
ATOM 20427 C CA . LEU A 1 55 ? -7.744 -7.502 -3.154 1.00 0.27 2100 LEU A CA 14
ATOM 20428 C C . LEU A 1 55 ? -7.151 -6.691 -4.302 1.00 0.26 2100 LEU A C 14
ATOM 20429 O O . LEU A 1 55 ? -5.969 -6.812 -4.598 1.00 0.29 2100 LEU A O 14
ATOM 20445 N N . GLU A 1 56 ? -7.969 -5.838 -4.913 1.00 0.24 2101 GLU A N 14
ATOM 20446 C CA . GLU A 1 56 ? -7.530 -4.995 -6.023 1.00 0.26 2101 GLU A CA 14
ATOM 20447 C C . GLU A 1 56 ? -6.454 -4.009 -5.588 1.00 0.24 2101 GLU A C 14
ATOM 20448 O O . GLU A 1 56 ? -5.479 -3.781 -6.308 1.00 0.27 2101 GLU A O 14
ATOM 20460 N N . LEU A 1 57 ? -6.636 -3.411 -4.419 1.00 0.21 2102 LEU A N 14
ATOM 20461 C CA . LEU A 1 57 ? -5.631 -2.529 -3.859 1.00 0.22 2102 LEU A CA 14
ATOM 20462 C C . LEU A 1 57 ? -4.330 -3.293 -3.650 1.00 0.24 2102 LEU A C 14
ATOM 20463 O O . LEU A 1 57 ? -3.272 -2.879 -4.124 1.00 0.27 2102 LEU A O 14
ATOM 20479 N N . ARG A 1 58 ? -4.425 -4.411 -2.938 1.00 0.26 2103 ARG A N 14
ATOM 20480 C CA . ARG A 1 58 ? -3.286 -5.279 -2.708 1.00 0.34 2103 ARG A CA 14
ATOM 20481 C C . ARG A 1 58 ? -2.636 -5.685 -4.029 1.00 0.35 2103 ARG A C 14
ATOM 20482 O O . ARG A 1 58 ? -1.418 -5.725 -4.130 1.00 0.43 2103 ARG A O 14
ATOM 20503 N N . ASN A 1 59 ? -3.462 -5.991 -5.027 1.00 0.33 2104 ASN A N 14
ATOM 20504 C CA . ASN A 1 59 ? -2.986 -6.298 -6.375 1.00 0.38 2104 ASN A CA 14
ATOM 20505 C C . ASN A 1 59 ? -2.030 -5.225 -6.871 1.00 0.39 2104 ASN A C 14
ATOM 20506 O O . ASN A 1 59 ? -0.934 -5.523 -7.342 1.00 0.48 2104 ASN A O 14
ATOM 20517 N N . THR A 1 60 ? -2.446 -3.976 -6.733 1.00 0.33 2105 THR A N 14
ATOM 20518 C CA . THR A 1 60 ? -1.636 -2.847 -7.151 1.00 0.39 2105 THR A CA 14
ATOM 20519 C C . THR A 1 60 ? -0.353 -2.766 -6.317 1.00 0.42 2105 THR A C 14
ATOM 20520 O O . THR A 1 60 ? 0.737 -2.538 -6.846 1.00 0.51 2105 THR A O 14
ATOM 20531 N N . LEU A 1 61 ? -0.494 -2.986 -5.014 1.00 0.42 2106 LEU A N 14
ATOM 20532 C CA . LEU A 1 61 ? 0.634 -2.941 -4.086 1.00 0.55 2106 LEU A CA 14
ATOM 20533 C C . LEU A 1 61 ? 1.628 -4.067 -4.370 1.00 0.54 2106 LEU A C 14
ATOM 20534 O O . LEU A 1 61 ? 2.841 -3.868 -4.325 1.00 0.56 2106 LEU A O 14
ATOM 20550 N N . THR A 1 62 ? 1.104 -5.245 -4.675 1.00 0.56 2107 THR A N 14
ATOM 20551 C CA . THR A 1 62 ? 1.929 -6.405 -4.977 1.00 0.62 2107 THR A CA 14
ATOM 20552 C C . THR A 1 62 ? 2.583 -6.238 -6.352 1.00 0.60 2107 THR A C 14
ATOM 20553 O O . THR A 1 62 ? 3.670 -6.756 -6.612 1.00 0.64 2107 THR A O 14
ATOM 20564 N N . HIS A 1 63 ? 1.906 -5.497 -7.223 1.00 0.58 2108 HIS A N 14
ATOM 20565 C CA . HIS A 1 63 ? 2.406 -5.224 -8.565 1.00 0.62 2108 HIS A CA 14
ATOM 20566 C C . HIS A 1 63 ? 3.540 -4.200 -8.520 1.00 0.60 2108 HIS A C 14
ATOM 20567 O O . HIS A 1 63 ? 4.375 -4.150 -9.425 1.00 0.68 2108 HIS A O 14
ATOM 20582 N N . ASN A 1 64 ? 3.557 -3.383 -7.469 1.00 0.57 2109 ASN A N 14
ATOM 20583 C CA . ASN A 1 64 ? 4.615 -2.389 -7.278 1.00 0.64 2109 ASN A CA 14
ATOM 20584 C C . ASN A 1 64 ? 5.983 -3.052 -7.218 1.00 0.66 2109 ASN A C 14
ATOM 20585 O O . ASN A 1 64 ? 6.902 -2.685 -7.949 1.00 0.85 2109 ASN A O 14
ATOM 20596 N N . THR A 1 65 ? 6.093 -4.045 -6.363 1.00 0.65 2110 THR A N 14
ATOM 20597 C CA . THR A 1 65 ? 7.378 -4.623 -6.033 1.00 0.78 2110 THR A CA 14
ATOM 20598 C C . THR A 1 65 ? 7.591 -5.992 -6.672 1.00 0.81 2110 THR A C 14
ATOM 20599 O O . THR A 1 65 ? 8.709 -6.509 -6.701 1.00 1.02 2110 THR A O 14
ATOM 20610 N N . GLY A 1 66 ? 6.519 -6.589 -7.171 1.00 0.72 2111 GLY A N 14
ATOM 20611 C CA . GLY A 1 66 ? 6.639 -7.852 -7.873 1.00 0.86 2111 GLY A CA 14
ATOM 20612 C C . GLY A 1 66 ? 6.826 -9.029 -6.937 1.00 0.88 2111 GLY A C 14
ATOM 20613 O O . GLY A 1 66 ? 6.820 -10.183 -7.371 1.00 1.05 2111 GLY A O 14
ATOM 20617 N N . LEU A 1 67 ? 7.010 -8.739 -5.656 1.00 0.84 2112 LEU A N 14
ATOM 20618 C CA . LEU A 1 67 ? 7.154 -9.774 -4.644 1.00 0.92 2112 LEU A CA 14
ATOM 20619 C C . LEU A 1 67 ? 5.796 -10.347 -4.284 1.00 0.80 2112 LEU A C 14
ATOM 20620 O O . LEU A 1 67 ? 4.796 -10.040 -4.929 1.00 0.97 2112 LEU A O 14
ATOM 20636 N N . ASP A 1 68 ? 5.759 -11.174 -3.262 1.00 0.77 2113 ASP A N 14
ATOM 20637 C CA . ASP A 1 68 ? 4.524 -11.829 -2.876 1.00 0.77 2113 ASP A CA 14
ATOM 20638 C C . ASP A 1 68 ? 3.923 -11.142 -1.664 1.00 0.92 2113 ASP A C 14
ATOM 20639 O O . ASP A 1 68 ? 4.644 -10.706 -0.763 1.00 1.14 2113 ASP A O 14
ATOM 20648 N N . LEU A 1 69 ? 2.609 -11.030 -1.658 1.00 1.05 2114 LEU A N 14
ATOM 20649 C CA . LEU A 1 69 ? 1.909 -10.316 -0.610 1.00 1.34 2114 LEU A CA 14
ATOM 20650 C C . LEU A 1 69 ? 0.669 -11.106 -0.199 1.00 1.00 2114 LEU A C 14
ATOM 20651 O O . LEU A 1 69 ? -0.085 -11.570 -1.056 1.00 1.04 2114 LEU A O 14
ATOM 20667 N N . PRO A 1 70 ? 0.454 -11.285 1.116 1.00 0.85 2115 PRO A N 14
ATOM 20668 C CA . PRO A 1 70 ? -0.659 -12.088 1.647 1.00 0.64 2115 PRO A CA 14
ATOM 20669 C C . PRO A 1 70 ? -2.018 -11.498 1.301 1.00 0.57 2115 PRO A C 14
ATOM 20670 O O . PRO A 1 70 ? -2.195 -10.285 1.327 1.00 0.58 2115 PRO A O 14
ATOM 20681 N N . PRO A 1 71 ? -3.004 -12.360 0.993 1.00 0.57 2116 PRO A N 14
ATOM 20682 C CA . PRO A 1 71 ? -4.371 -11.929 0.678 1.00 0.62 2116 PRO A CA 14
ATOM 20683 C C . PRO A 1 71 ? -5.005 -11.175 1.836 1.00 0.58 2116 PRO A C 14
ATOM 20684 O O . PRO A 1 71 ? -5.938 -10.395 1.654 1.00 0.68 2116 PRO A O 14
ATOM 20695 N N . THR A 1 72 ? -4.465 -11.399 3.018 1.00 0.54 2117 THR A N 14
ATOM 20696 C CA . THR A 1 72 ? -4.958 -10.766 4.234 1.00 0.59 2117 THR A CA 14
ATOM 20697 C C . THR A 1 72 ? -4.359 -9.376 4.414 1.00 0.50 2117 THR A C 14
ATOM 20698 O O . THR A 1 72 ? -4.605 -8.713 5.412 1.00 0.54 2117 THR A O 14
ATOM 20709 N N . LEU A 1 73 ? -3.561 -8.969 3.437 1.00 0.45 2118 LEU A N 14
ATOM 20710 C CA . LEU A 1 73 ? -2.904 -7.663 3.418 1.00 0.45 2118 LEU A CA 14
ATOM 20711 C C . LEU A 1 73 ? -3.823 -6.532 3.897 1.00 0.41 2118 LEU A C 14
ATOM 20712 O O . LEU A 1 73 ? -3.622 -5.970 4.977 1.00 0.43 2118 LEU A O 14
ATOM 20728 N N . ILE A 1 74 ? -4.832 -6.214 3.094 1.00 0.38 2119 ILE A N 14
ATOM 20729 C CA . ILE A 1 74 ? -5.743 -5.112 3.396 1.00 0.40 2119 ILE A CA 14
ATOM 20730 C C . ILE A 1 74 ? -6.714 -5.513 4.505 1.00 0.42 2119 ILE A C 14
ATOM 20731 O O . ILE A 1 74 ? -7.317 -4.669 5.164 1.00 0.50 2119 ILE A O 14
ATOM 20747 N N . PHE A 1 75 ? -6.837 -6.815 4.714 1.00 0.46 2120 PHE A N 14
ATOM 20748 C CA . PHE A 1 75 ? -7.702 -7.358 5.743 1.00 0.53 2120 PHE A CA 14
ATOM 20749 C C . PHE A 1 75 ? -7.122 -7.063 7.124 1.00 0.52 2120 PHE A C 14
ATOM 20750 O O . PHE A 1 75 ? -7.844 -6.722 8.062 1.00 0.60 2120 PHE A O 14
ATOM 20767 N N . ASP A 1 76 ? -5.806 -7.180 7.226 1.00 0.48 2121 ASP A N 14
ATOM 20768 C CA . ASP A 1 76 ? -5.117 -7.069 8.503 1.00 0.49 2121 ASP A CA 14
ATOM 20769 C C . ASP A 1 76 ? -4.662 -5.646 8.780 1.00 0.45 2121 ASP A C 14
ATOM 20770 O O . ASP A 1 76 ? -4.797 -5.157 9.900 1.00 0.51 2121 ASP A O 14
ATOM 20779 N N . HIS A 1 77 ? -4.115 -4.979 7.768 1.00 0.38 2122 HIS A N 14
ATOM 20780 C CA . HIS A 1 77 ? -3.560 -3.639 7.970 1.00 0.37 2122 HIS A CA 14
ATOM 20781 C C . HIS A 1 77 ? -4.203 -2.627 7.039 1.00 0.34 2122 HIS A C 14
ATOM 20782 O O . HIS A 1 77 ? -3.520 -2.091 6.168 1.00 0.32 2122 HIS A O 14
ATOM 20797 N N . PRO A 1 78 ? -5.505 -2.327 7.156 1.00 0.36 2123 PRO A N 14
ATOM 20798 C CA . PRO A 1 78 ? -6.060 -1.297 6.309 1.00 0.34 2123 PRO A CA 14
ATOM 20799 C C . PRO A 1 78 ? -5.771 0.086 6.878 1.00 0.32 2123 PRO A C 14
ATOM 20800 O O . PRO A 1 78 ? -6.420 0.539 7.822 1.00 0.36 2123 PRO A O 14
ATOM 20811 N N . THR A 1 79 ? -4.815 0.752 6.250 1.00 0.27 2124 THR A N 14
ATOM 20812 C CA . THR A 1 79 ? -4.450 2.127 6.550 1.00 0.23 2124 THR A CA 14
ATOM 20813 C C . THR A 1 79 ? -3.362 2.566 5.574 1.00 0.22 2124 THR A C 14
ATOM 20814 O O . THR A 1 79 ? -2.448 1.788 5.300 1.00 0.26 2124 THR A O 14
ATOM 20825 N N . PRO A 1 80 ? -3.423 3.782 5.029 1.00 0.19 2125 PRO A N 14
ATOM 20826 C CA . PRO A 1 80 ? -2.441 4.236 4.037 1.00 0.18 2125 PRO A CA 14
ATOM 20827 C C . PRO A 1 80 ? -1.012 4.213 4.582 1.00 0.17 2125 PRO A C 14
ATOM 20828 O O . PRO A 1 80 ? -0.127 3.565 4.014 1.00 0.20 2125 PRO A O 14
ATOM 20839 N N . HIS A 1 81 ? -0.804 4.885 5.708 1.00 0.23 2126 HIS A N 14
ATOM 20840 C CA . HIS A 1 81 ? 0.526 5.008 6.294 1.00 0.31 2126 HIS A CA 14
ATOM 20841 C C . HIS A 1 81 ? 1.015 3.675 6.855 1.00 0.29 2126 HIS A C 14
ATOM 20842 O O . HIS A 1 81 ? 2.213 3.399 6.866 1.00 0.32 2126 HIS A O 14
ATOM 20857 N N . ALA A 1 82 ? 0.091 2.852 7.324 1.00 0.28 2127 ALA A N 14
ATOM 20858 C CA . ALA A 1 82 ? 0.453 1.569 7.906 1.00 0.29 2127 ALA A CA 14
ATOM 20859 C C . ALA A 1 82 ? 0.916 0.595 6.832 1.00 0.26 2127 ALA A C 14
ATOM 20860 O O . ALA A 1 82 ? 1.914 -0.108 7.015 1.00 0.30 2127 ALA A O 14
ATOM 20867 N N . LEU A 1 83 ? 0.191 0.551 5.715 1.00 0.22 2128 LEU A N 14
ATOM 20868 C CA . LEU A 1 83 ? 0.628 -0.219 4.559 1.00 0.21 2128 LEU A CA 14
ATOM 20869 C C . LEU A 1 83 ? 2.013 0.230 4.114 1.00 0.21 2128 LEU A C 14
ATOM 20870 O O . LEU A 1 83 ? 2.844 -0.591 3.725 1.00 0.23 2128 LEU A O 14
ATOM 20886 N N . THR A 1 84 ? 2.242 1.543 4.177 1.00 0.21 2129 THR A N 14
ATOM 20887 C CA . THR A 1 84 ? 3.536 2.130 3.842 1.00 0.24 2129 THR A CA 14
ATOM 20888 C C . THR A 1 84 ? 4.662 1.399 4.550 1.00 0.25 2129 THR A C 14
ATOM 20889 O O . THR A 1 84 ? 5.612 0.932 3.925 1.00 0.33 2129 THR A O 14
ATOM 20900 N N . GLN A 1 85 ? 4.525 1.287 5.854 1.00 0.25 2130 GLN A N 14
ATOM 20901 C CA . GLN A 1 85 ? 5.531 0.661 6.682 1.00 0.28 2130 GLN A CA 14
ATOM 20902 C C . GLN A 1 85 ? 5.692 -0.811 6.341 1.00 0.23 2130 GLN A C 14
ATOM 20903 O O . GLN A 1 85 ? 6.798 -1.341 6.378 1.00 0.22 2130 GLN A O 14
ATOM 20917 N N . HIS A 1 86 ? 4.592 -1.468 5.994 1.00 0.25 2131 HIS A N 14
ATOM 20918 C CA . HIS A 1 86 ? 4.637 -2.884 5.653 1.00 0.27 2131 HIS A CA 14
ATOM 20919 C C . HIS A 1 86 ? 5.401 -3.107 4.360 1.00 0.26 2131 HIS A C 14
ATOM 20920 O O . HIS A 1 86 ? 6.321 -3.922 4.302 1.00 0.30 2131 HIS A O 14
ATOM 20935 N N . LEU A 1 87 ? 5.002 -2.395 3.320 1.00 0.27 2132 LEU A N 14
ATOM 20936 C CA . LEU A 1 87 ? 5.674 -2.500 2.030 1.00 0.33 2132 LEU A CA 14
ATOM 20937 C C . LEU A 1 87 ? 7.114 -2.015 2.142 1.00 0.35 2132 LEU A C 14
ATOM 20938 O O . LEU A 1 87 ? 7.992 -2.485 1.424 1.00 0.47 2132 LEU A O 14
ATOM 20954 N N . HIS A 1 88 ? 7.354 -1.092 3.067 1.00 0.28 2133 HIS A N 14
ATOM 20955 C CA . HIS A 1 88 ? 8.702 -0.622 3.345 1.00 0.34 2133 HIS A CA 14
ATOM 20956 C C . HIS A 1 88 ? 9.545 -1.765 3.909 1.00 0.38 2133 HIS A C 14
ATOM 20957 O O . HIS A 1 88 ? 10.696 -1.950 3.518 1.00 0.55 2133 HIS A O 14
ATOM 20972 N N . THR A 1 89 ? 8.946 -2.538 4.811 1.00 0.32 2134 THR A N 14
ATOM 20973 C CA . THR A 1 89 ? 9.585 -3.715 5.381 1.00 0.43 2134 THR A CA 14
ATOM 20974 C C . THR A 1 89 ? 9.909 -4.742 4.295 1.00 0.51 2134 THR A C 14
ATOM 20975 O O . THR A 1 89 ? 10.929 -5.426 4.356 1.00 0.66 2134 THR A O 14
ATOM 20986 N N . ARG A 1 90 ? 9.057 -4.820 3.283 1.00 0.52 2135 ARG A N 14
ATOM 20987 C CA . ARG A 1 90 ? 9.244 -5.777 2.199 1.00 0.71 2135 ARG A CA 14
ATOM 20988 C C . ARG A 1 90 ? 10.465 -5.411 1.357 1.00 0.88 2135 ARG A C 14
ATOM 20989 O O . ARG A 1 90 ? 10.973 -6.228 0.590 1.00 1.12 2135 ARG A O 14
ATOM 21010 N N . LEU A 1 91 ? 10.911 -4.171 1.495 1.00 0.92 2136 LEU A N 14
ATOM 21011 C CA . LEU A 1 91 ? 12.029 -3.658 0.720 1.00 1.20 2136 LEU A CA 14
ATOM 21012 C C . LEU A 1 91 ? 13.314 -3.637 1.539 1.00 1.16 2136 LEU A C 14
ATOM 21013 O O . LEU A 1 91 ? 14.388 -3.941 1.028 1.00 1.43 2136 LEU A O 14
ATOM 21029 N N . THR A 1 92 ? 13.200 -3.274 2.808 1.00 0.96 2137 THR A N 14
ATOM 21030 C CA . THR A 1 92 ? 14.370 -3.110 3.658 1.00 1.08 2137 THR A CA 14
ATOM 21031 C C . THR A 1 92 ? 14.718 -4.404 4.384 1.00 1.17 2137 THR A C 14
ATOM 21032 O O . THR A 1 92 ? 15.886 -4.775 4.500 1.00 1.41 2137 THR A O 14
ATOM 21043 N N . GLN A 1 93 ? 13.696 -5.084 4.875 1.00 1.17 2138 GLN A N 14
ATOM 21044 C CA . GLN A 1 93 ? 13.885 -6.338 5.580 1.00 1.45 2138 GLN A CA 14
ATOM 21045 C C . GLN A 1 93 ? 14.012 -7.496 4.597 1.00 1.71 2138 GLN A C 14
ATOM 21046 O O . GLN A 1 93 ? 14.755 -8.445 4.837 1.00 2.00 2138 GLN A O 14
ATOM 21060 N N . SER A 1 94 ? 13.300 -7.409 3.488 1.00 1.82 2139 SER A N 14
ATOM 21061 C CA . SER A 1 94 ? 13.312 -8.470 2.501 1.00 2.34 2139 SER A CA 14
ATOM 21062 C C . SER A 1 94 ? 14.135 -8.058 1.284 1.00 2.85 2139 SER A C 14
ATOM 21063 O O . SER A 1 94 ? 13.759 -7.149 0.546 1.00 3.41 2139 SER A O 14
ATOM 21071 N N . HIS A 1 95 ? 15.265 -8.722 1.089 1.00 3.20 2140 HIS A N 14
ATOM 21072 C CA . HIS A 1 95 ? 16.138 -8.428 -0.033 1.00 4.12 2140 HIS A CA 14
ATOM 21073 C C . HIS A 1 95 ? 16.893 -9.684 -0.449 1.00 4.36 2140 HIS A C 14
ATOM 21074 O O . HIS A 1 95 ? 17.958 -9.962 0.138 1.00 4.66 2140 HIS A O 14
ATOM 21155 N N . GLY A 1 1 ? 8.253 -5.416 -11.529 1.00 6.58 2046 GLY A N 15
ATOM 21156 C CA . GLY A 1 1 ? 9.555 -5.255 -10.840 1.00 6.00 2046 GLY A CA 15
ATOM 21157 C C . GLY A 1 1 ? 9.413 -4.497 -9.539 1.00 4.95 2046 GLY A C 15
ATOM 21158 O O . GLY A 1 1 ? 8.324 -4.030 -9.204 1.00 5.03 2046 GLY A O 15
ATOM 21164 N N . SER A 1 2 ? 10.508 -4.372 -8.805 1.00 4.27 2047 SER A N 15
ATOM 21165 C CA . SER A 1 2 ? 10.507 -3.643 -7.551 1.00 3.35 2047 SER A CA 15
ATOM 21166 C C . SER A 1 2 ? 11.347 -2.374 -7.680 1.00 3.13 2047 SER A C 15
ATOM 21167 O O . SER A 1 2 ? 11.965 -2.125 -8.715 1.00 3.47 2047 SER A O 15
ATOM 21175 N N . HIS A 1 3 ? 11.347 -1.571 -6.627 1.00 3.12 2048 HIS A N 15
ATOM 21176 C CA . HIS A 1 3 ? 12.102 -0.325 -6.599 1.00 3.29 2048 HIS A CA 15
ATOM 21177 C C . HIS A 1 3 ? 13.255 -0.454 -5.613 1.00 2.68 2048 HIS A C 15
ATOM 21178 O O . HIS A 1 3 ? 13.791 0.538 -5.122 1.00 3.15 2048 HIS A O 15
ATOM 21193 N N . MET A 1 4 ? 13.626 -1.698 -5.332 1.00 2.16 2049 MET A N 15
ATOM 21194 C CA . MET A 1 4 ? 14.656 -2.009 -4.343 1.00 2.54 2049 MET A CA 15
ATOM 21195 C C . MET A 1 4 ? 16.033 -1.636 -4.833 1.00 3.09 2049 MET A C 15
ATOM 21196 O O . MET A 1 4 ? 16.980 -1.546 -4.053 1.00 3.75 2049 MET A O 15
ATOM 21210 N N . ARG A 1 5 ? 16.147 -1.427 -6.125 1.00 3.38 2050 ARG A N 15
ATOM 21211 C CA . ARG A 1 5 ? 17.421 -1.073 -6.707 1.00 4.33 2050 ARG A CA 15
ATOM 21212 C C . ARG A 1 5 ? 17.840 0.321 -6.249 1.00 4.19 2050 ARG A C 15
ATOM 21213 O O . ARG A 1 5 ? 19.017 0.681 -6.273 1.00 4.88 2050 ARG A O 15
ATOM 21234 N N . LEU A 1 6 ? 16.861 1.092 -5.799 1.00 3.64 2051 LEU A N 15
ATOM 21235 C CA . LEU A 1 6 ? 17.104 2.429 -5.283 1.00 3.84 2051 LEU A CA 15
ATOM 21236 C C . LEU A 1 6 ? 17.425 2.374 -3.794 1.00 3.17 2051 LEU A C 15
ATOM 21237 O O . LEU A 1 6 ? 17.246 3.356 -3.075 1.00 3.42 2051 LEU A O 15
ATOM 21253 N N . ASN A 1 7 ? 17.885 1.211 -3.337 1.00 2.84 2052 ASN A N 15
ATOM 21254 C CA . ASN A 1 7 ? 18.258 1.023 -1.938 1.00 3.03 2052 ASN A CA 15
ATOM 21255 C C . ASN A 1 7 ? 19.270 2.072 -1.503 1.00 2.88 2052 ASN A C 15
ATOM 21256 O O . ASN A 1 7 ? 20.087 2.542 -2.297 1.00 2.92 2052 ASN A O 15
ATOM 21267 N N . GLY A 1 8 ? 19.209 2.437 -0.237 1.00 3.23 2053 GLY A N 15
ATOM 21268 C CA . GLY A 1 8 ? 20.018 3.525 0.260 1.00 3.43 2053 GLY A CA 15
ATOM 21269 C C . GLY A 1 8 ? 19.164 4.722 0.608 1.00 2.89 2053 GLY A C 15
ATOM 21270 O O . GLY A 1 8 ? 19.630 5.675 1.238 1.00 2.97 2053 GLY A O 15
ATOM 21274 N N . LEU A 1 9 ? 17.906 4.672 0.184 1.00 2.44 2054 LEU A N 15
ATOM 21275 C CA . LEU A 1 9 ? 16.934 5.694 0.528 1.00 2.06 2054 LEU A CA 15
ATOM 21276 C C . LEU A 1 9 ? 16.696 5.717 2.025 1.00 1.93 2054 LEU A C 15
ATOM 21277 O O . LEU A 1 9 ? 16.551 4.669 2.659 1.00 2.10 2054 LEU A O 15
ATOM 21293 N N . SER A 1 10 ? 16.668 6.910 2.586 1.00 1.75 2055 SER A N 15
ATOM 21294 C CA . SER A 1 10 ? 16.339 7.084 3.983 1.00 1.71 2055 SER A CA 15
ATOM 21295 C C . SER A 1 10 ? 14.859 6.772 4.203 1.00 1.44 2055 SER A C 15
ATOM 21296 O O . SER A 1 10 ? 14.069 6.846 3.258 1.00 1.25 2055 SER A O 15
ATOM 21304 N N . PRO A 1 11 ? 14.468 6.393 5.437 1.00 1.48 2056 PRO A N 15
ATOM 21305 C CA . PRO A 1 11 ? 13.092 5.994 5.755 1.00 1.29 2056 PRO A CA 15
ATOM 21306 C C . PRO A 1 11 ? 12.034 6.896 5.122 1.00 1.09 2056 PRO A C 15
ATOM 21307 O O . PRO A 1 11 ? 11.098 6.407 4.488 1.00 0.87 2056 PRO A O 15
ATOM 21318 N N . GLN A 1 12 ? 12.210 8.205 5.261 1.00 1.22 2057 GLN A N 15
ATOM 21319 C CA . GLN A 1 12 ? 11.232 9.173 4.771 1.00 1.17 2057 GLN A CA 15
ATOM 21320 C C . GLN A 1 12 ? 11.119 9.171 3.245 1.00 1.01 2057 GLN A C 15
ATOM 21321 O O . GLN A 1 12 ? 10.061 9.484 2.701 1.00 0.95 2057 GLN A O 15
ATOM 21335 N N . GLN A 1 13 ? 12.199 8.825 2.554 1.00 1.07 2058 GLN A N 15
ATOM 21336 C CA . GLN A 1 13 ? 12.194 8.824 1.091 1.00 1.08 2058 GLN A CA 15
ATOM 21337 C C . GLN A 1 13 ? 11.354 7.673 0.559 1.00 0.89 2058 GLN A C 15
ATOM 21338 O O . GLN A 1 13 ? 10.571 7.834 -0.378 1.00 0.84 2058 GLN A O 15
ATOM 21352 N N . GLN A 1 14 ? 11.532 6.506 1.151 1.00 0.87 2059 GLN A N 15
ATOM 21353 C CA . GLN A 1 14 ? 10.715 5.361 0.811 1.00 0.75 2059 GLN A CA 15
ATOM 21354 C C . GLN A 1 14 ? 9.277 5.573 1.277 1.00 0.58 2059 GLN A C 15
ATOM 21355 O O . GLN A 1 14 ? 8.344 5.424 0.495 1.00 0.54 2059 GLN A O 15
ATOM 21369 N N . GLN A 1 15 ? 9.102 5.947 2.543 1.00 0.54 2060 GLN A N 15
ATOM 21370 C CA . GLN A 1 15 ? 7.772 6.159 3.100 1.00 0.45 2060 GLN A CA 15
ATOM 21371 C C . GLN A 1 15 ? 6.934 7.141 2.288 1.00 0.44 2060 GLN A C 15
ATOM 21372 O O . GLN A 1 15 ? 5.740 6.926 2.129 1.00 0.42 2060 GLN A O 15
ATOM 21386 N N . GLN A 1 16 ? 7.532 8.211 1.773 1.00 0.58 2061 GLN A N 15
ATOM 21387 C CA . GLN A 1 16 ? 6.759 9.163 0.978 1.00 0.61 2061 GLN A CA 15
ATOM 21388 C C . GLN A 1 16 ? 6.285 8.508 -0.315 1.00 0.51 2061 GLN A C 15
ATOM 21389 O O . GLN A 1 16 ? 5.131 8.664 -0.713 1.00 0.45 2061 GLN A O 15
ATOM 21403 N N . THR A 1 17 ? 7.179 7.768 -0.955 1.00 0.53 2062 THR A N 15
ATOM 21404 C CA . THR A 1 17 ? 6.847 7.009 -2.153 1.00 0.50 2062 THR A CA 15
ATOM 21405 C C . THR A 1 17 ? 5.706 6.038 -1.877 1.00 0.39 2062 THR A C 15
ATOM 21406 O O . THR A 1 17 ? 4.640 6.118 -2.485 1.00 0.42 2062 THR A O 15
ATOM 21417 N N . LEU A 1 18 ? 5.945 5.137 -0.940 1.00 0.37 2063 LEU A N 15
ATOM 21418 C CA . LEU A 1 18 ? 5.005 4.104 -0.567 1.00 0.29 2063 LEU A CA 15
ATOM 21419 C C . LEU A 1 18 ? 3.672 4.684 -0.095 1.00 0.22 2063 LEU A C 15
ATOM 21420 O O . LEU A 1 18 ? 2.617 4.116 -0.374 1.00 0.21 2063 LEU A O 15
ATOM 21436 N N . ALA A 1 19 ? 3.719 5.816 0.601 1.00 0.25 2064 ALA A N 15
ATOM 21437 C CA . ALA A 1 19 ? 2.501 6.485 1.053 1.00 0.27 2064 ALA A CA 15
ATOM 21438 C C . ALA A 1 19 ? 1.728 7.059 -0.126 1.00 0.25 2064 ALA A C 15
ATOM 21439 O O . ALA A 1 19 ? 0.501 7.108 -0.108 1.00 0.30 2064 ALA A O 15
ATOM 21446 N N . THR A 1 20 ? 2.449 7.474 -1.155 1.00 0.24 2065 THR A N 15
ATOM 21447 C CA . THR A 1 20 ? 1.820 8.015 -2.349 1.00 0.27 2065 THR A CA 15
ATOM 21448 C C . THR A 1 20 ? 1.324 6.863 -3.216 1.00 0.24 2065 THR A C 15
ATOM 21449 O O . THR A 1 20 ? 0.333 6.982 -3.938 1.00 0.29 2065 THR A O 15
ATOM 21460 N N . LEU A 1 21 ? 2.029 5.745 -3.117 1.00 0.21 2066 LEU A N 15
ATOM 21461 C CA . LEU A 1 21 ? 1.629 4.507 -3.765 1.00 0.21 2066 LEU A CA 15
ATOM 21462 C C . LEU A 1 21 ? 0.297 4.027 -3.224 1.00 0.18 2066 LEU A C 15
ATOM 21463 O O . LEU A 1 21 ? -0.684 3.972 -3.949 1.00 0.20 2066 LEU A O 15
ATOM 21479 N N . VAL A 1 22 ? 0.281 3.682 -1.944 1.00 0.17 2067 VAL A N 15
ATOM 21480 C CA . VAL A 1 22 ? -0.923 3.174 -1.291 1.00 0.18 2067 VAL A CA 15
ATOM 21481 C C . VAL A 1 22 ? -2.105 4.132 -1.467 1.00 0.19 2067 VAL A C 15
ATOM 21482 O O . VAL A 1 22 ? -3.236 3.701 -1.705 1.00 0.22 2067 VAL A O 15
ATOM 21495 N N . ALA A 1 23 ? -1.831 5.424 -1.359 1.00 0.19 2068 ALA A N 15
ATOM 21496 C CA . ALA A 1 23 ? -2.834 6.451 -1.592 1.00 0.23 2068 ALA A CA 15
ATOM 21497 C C . ALA A 1 23 ? -3.394 6.358 -3.006 1.00 0.23 2068 ALA A C 15
ATOM 21498 O O . ALA A 1 23 ? -4.606 6.307 -3.198 1.00 0.29 2068 ALA A O 15
ATOM 21505 N N . ALA A 1 24 ? -2.509 6.325 -3.993 1.00 0.20 2069 ALA A N 15
ATOM 21506 C CA . ALA A 1 24 ? -2.926 6.224 -5.382 1.00 0.22 2069 ALA A CA 15
ATOM 21507 C C . ALA A 1 24 ? -3.538 4.865 -5.656 1.00 0.23 2069 ALA A C 15
ATOM 21508 O O . ALA A 1 24 ? -4.422 4.732 -6.495 1.00 0.29 2069 ALA A O 15
ATOM 21515 N N . ALA A 1 25 ? -3.071 3.863 -4.934 1.00 0.21 2070 ALA A N 15
ATOM 21516 C CA . ALA A 1 25 ? -3.602 2.524 -5.047 1.00 0.24 2070 ALA A CA 15
ATOM 21517 C C . ALA A 1 25 ? -5.072 2.525 -4.672 1.00 0.26 2070 ALA A C 15
ATOM 21518 O O . ALA A 1 25 ? -5.935 2.289 -5.512 1.00 0.34 2070 ALA A O 15
ATOM 21525 N N . THR A 1 26 ? -5.349 2.871 -3.420 1.00 0.24 2071 THR A N 15
ATOM 21526 C CA . THR A 1 26 ? -6.708 2.863 -2.899 1.00 0.28 2071 THR A CA 15
ATOM 21527 C C . THR A 1 26 ? -7.603 3.807 -3.685 1.00 0.31 2071 THR A C 15
ATOM 21528 O O . THR A 1 26 ? -8.781 3.524 -3.922 1.00 0.37 2071 THR A O 15
ATOM 21539 N N . ALA A 1 27 ? -7.030 4.913 -4.117 1.00 0.31 2072 ALA A N 15
ATOM 21540 C CA . ALA A 1 27 ? -7.780 5.906 -4.844 1.00 0.40 2072 ALA A CA 15
ATOM 21541 C C . ALA A 1 27 ? -8.154 5.416 -6.234 1.00 0.42 2072 ALA A C 15
ATOM 21542 O O . ALA A 1 27 ? -9.166 5.836 -6.779 1.00 0.54 2072 ALA A O 15
ATOM 21549 N N . THR A 1 28 ? -7.351 4.514 -6.792 1.00 0.36 2073 THR A N 15
ATOM 21550 C CA . THR A 1 28 ? -7.577 4.032 -8.149 1.00 0.40 2073 THR A CA 15
ATOM 21551 C C . THR A 1 28 ? -8.481 2.799 -8.179 1.00 0.29 2073 THR A C 15
ATOM 21552 O O . THR A 1 28 ? -9.300 2.656 -9.087 1.00 0.34 2073 THR A O 15
ATOM 21563 N N . VAL A 1 29 ? -8.353 1.921 -7.185 1.00 0.20 2074 VAL A N 15
ATOM 21564 C CA . VAL A 1 29 ? -9.206 0.729 -7.122 1.00 0.22 2074 VAL A CA 15
ATOM 21565 C C . VAL A 1 29 ? -10.661 1.170 -7.033 1.00 0.27 2074 VAL A C 15
ATOM 21566 O O . VAL A 1 29 ? -11.565 0.526 -7.565 1.00 0.41 2074 VAL A O 15
ATOM 21579 N N . LEU A 1 30 ? -10.859 2.289 -6.357 1.00 0.27 2075 LEU A N 15
ATOM 21580 C CA . LEU A 1 30 ? -12.169 2.919 -6.274 1.00 0.37 2075 LEU A CA 15
ATOM 21581 C C . LEU A 1 30 ? -12.372 3.907 -7.422 1.00 0.42 2075 LEU A C 15
ATOM 21582 O O . LEU A 1 30 ? -13.430 3.916 -8.054 1.00 1.24 2075 LEU A O 15
ATOM 21598 N N . GLY A 1 31 ? -11.356 4.713 -7.703 1.00 1.16 2076 GLY A N 15
ATOM 21599 C CA . GLY A 1 31 ? -11.473 5.737 -8.730 1.00 1.30 2076 GLY A CA 15
ATOM 21600 C C . GLY A 1 31 ? -12.410 6.841 -8.297 1.00 0.86 2076 GLY A C 15
ATOM 21601 O O . GLY A 1 31 ? -13.562 6.888 -8.734 1.00 1.11 2076 GLY A O 15
ATOM 21605 N N . HIS A 1 32 ? -11.927 7.735 -7.438 1.00 0.88 2077 HIS A N 15
ATOM 21606 C CA . HIS A 1 32 ? -12.817 8.697 -6.793 1.00 0.79 2077 HIS A CA 15
ATOM 21607 C C . HIS A 1 32 ? -12.069 9.803 -6.041 1.00 1.18 2077 HIS A C 15
ATOM 21608 O O . HIS A 1 32 ? -12.702 10.707 -5.498 1.00 2.09 2077 HIS A O 15
ATOM 21623 N N . HIS A 1 33 ? -10.743 9.746 -5.991 1.00 1.15 2078 HIS A N 15
ATOM 21624 C CA . HIS A 1 33 ? -10.012 10.618 -5.077 1.00 1.82 2078 HIS A CA 15
ATOM 21625 C C . HIS A 1 33 ? -8.573 10.834 -5.519 1.00 1.20 2078 HIS A C 15
ATOM 21626 O O . HIS A 1 33 ? -7.918 9.922 -6.011 1.00 1.46 2078 HIS A O 15
ATOM 21641 N N . THR A 1 34 ? -8.101 12.056 -5.338 1.00 1.12 2079 THR A N 15
ATOM 21642 C CA . THR A 1 34 ? -6.711 12.394 -5.572 1.00 0.78 2079 THR A CA 15
ATOM 21643 C C . THR A 1 34 ? -5.837 11.736 -4.501 1.00 0.67 2079 THR A C 15
ATOM 21644 O O . THR A 1 34 ? -6.117 11.860 -3.308 1.00 0.86 2079 THR A O 15
ATOM 21655 N N . PRO A 1 35 ? -4.753 11.048 -4.903 1.00 0.48 2080 PRO A N 15
ATOM 21656 C CA . PRO A 1 35 ? -3.925 10.261 -3.980 1.00 0.48 2080 PRO A CA 15
ATOM 21657 C C . PRO A 1 35 ? -3.189 11.162 -3.010 1.00 0.69 2080 PRO A C 15
ATOM 21658 O O . PRO A 1 35 ? -2.843 10.776 -1.897 1.00 0.70 2080 PRO A O 15
ATOM 21669 N N . GLU A 1 36 ? -2.971 12.382 -3.460 1.00 0.93 2081 GLU A N 15
ATOM 21670 C CA . GLU A 1 36 ? -2.303 13.403 -2.679 1.00 1.22 2081 GLU A CA 15
ATOM 21671 C C . GLU A 1 36 ? -3.146 13.788 -1.467 1.00 1.21 2081 GLU A C 15
ATOM 21672 O O . GLU A 1 36 ? -2.646 14.341 -0.489 1.00 1.32 2081 GLU A O 15
ATOM 21684 N N . SER A 1 37 ? -4.429 13.471 -1.542 1.00 1.13 2082 SER A N 15
ATOM 21685 C CA . SER A 1 37 ? -5.383 13.881 -0.533 1.00 1.23 2082 SER A CA 15
ATOM 21686 C C . SER A 1 37 ? -5.876 12.677 0.287 1.00 0.99 2082 SER A C 15
ATOM 21687 O O . SER A 1 37 ? -6.879 12.762 0.995 1.00 1.06 2082 SER A O 15
ATOM 21695 N N . ILE A 1 38 ? -5.178 11.550 0.185 1.00 0.76 2083 ILE A N 15
ATOM 21696 C CA . ILE A 1 38 ? -5.515 10.371 0.977 1.00 0.55 2083 ILE A CA 15
ATOM 21697 C C . ILE A 1 38 ? -4.972 10.519 2.396 1.00 0.43 2083 ILE A C 15
ATOM 21698 O O . ILE A 1 38 ? -3.765 10.654 2.593 1.00 0.46 2083 ILE A O 15
ATOM 21714 N N . SER A 1 39 ? -5.863 10.514 3.376 1.00 0.38 2084 SER A N 15
ATOM 21715 C CA . SER A 1 39 ? -5.464 10.684 4.765 1.00 0.32 2084 SER A CA 15
ATOM 21716 C C . SER A 1 39 ? -4.959 9.369 5.355 1.00 0.29 2084 SER A C 15
ATOM 21717 O O . SER A 1 39 ? -5.621 8.336 5.264 1.00 0.31 2084 SER A O 15
ATOM 21725 N N . PRO A 1 40 ? -3.771 9.409 5.976 1.00 0.29 2085 PRO A N 15
ATOM 21726 C CA . PRO A 1 40 ? -3.085 8.218 6.496 1.00 0.28 2085 PRO A CA 15
ATOM 21727 C C . PRO A 1 40 ? -3.756 7.586 7.715 1.00 0.28 2085 PRO A C 15
ATOM 21728 O O . PRO A 1 40 ? -3.703 6.371 7.891 1.00 0.33 2085 PRO A O 15
ATOM 21739 N N . ALA A 1 41 ? -4.371 8.403 8.558 1.00 0.30 2086 ALA A N 15
ATOM 21740 C CA . ALA A 1 41 ? -4.937 7.911 9.811 1.00 0.36 2086 ALA A CA 15
ATOM 21741 C C . ALA A 1 41 ? -6.306 7.270 9.607 1.00 0.30 2086 ALA A C 15
ATOM 21742 O O . ALA A 1 41 ? -6.816 6.586 10.498 1.00 0.28 2086 ALA A O 15
ATOM 21749 N N . THR A 1 42 ? -6.896 7.487 8.443 1.00 0.32 2087 THR A N 15
ATOM 21750 C CA . THR A 1 42 ? -8.219 6.959 8.152 1.00 0.28 2087 THR A CA 15
ATOM 21751 C C . THR A 1 42 ? -8.141 5.489 7.744 1.00 0.24 2087 THR A C 15
ATOM 21752 O O . THR A 1 42 ? -7.119 5.018 7.246 1.00 0.28 2087 THR A O 15
ATOM 21763 N N . ALA A 1 43 ? -9.233 4.780 7.957 1.00 0.23 2088 ALA A N 15
ATOM 21764 C CA . ALA A 1 43 ? -9.323 3.371 7.612 1.00 0.25 2088 ALA A CA 15
ATOM 21765 C C . ALA A 1 43 ? -9.806 3.220 6.183 1.00 0.22 2088 ALA A C 15
ATOM 21766 O O . ALA A 1 43 ? -10.676 3.969 5.739 1.00 0.25 2088 ALA A O 15
ATOM 21773 N N . PHE A 1 44 ? -9.251 2.243 5.464 1.00 0.21 2089 PHE A N 15
ATOM 21774 C CA . PHE A 1 44 ? -9.680 1.960 4.092 1.00 0.20 2089 PHE A CA 15
ATOM 21775 C C . PHE A 1 44 ? -11.174 1.696 4.037 1.00 0.24 2089 PHE A C 15
ATOM 21776 O O . PHE A 1 44 ? -11.821 1.956 3.025 1.00 0.26 2089 PHE A O 15
ATOM 21793 N N . LYS A 1 45 ? -11.703 1.184 5.139 1.00 0.30 2090 LYS A N 15
ATOM 21794 C CA . LYS A 1 45 ? -13.133 1.028 5.325 1.00 0.40 2090 LYS A CA 15
ATOM 21795 C C . LYS A 1 45 ? -13.853 2.318 4.950 1.00 0.37 2090 LYS A C 15
ATOM 21796 O O . LYS A 1 45 ? -14.796 2.327 4.159 1.00 0.47 2090 LYS A O 15
ATOM 21815 N N . ASP A 1 46 ? -13.372 3.401 5.531 1.00 0.33 2091 ASP A N 15
ATOM 21816 C CA . ASP A 1 46 ? -13.968 4.716 5.357 1.00 0.35 2091 ASP A CA 15
ATOM 21817 C C . ASP A 1 46 ? -13.686 5.287 3.968 1.00 0.33 2091 ASP A C 15
ATOM 21818 O O . ASP A 1 46 ? -14.530 5.976 3.395 1.00 0.39 2091 ASP A O 15
ATOM 21827 N N . LEU A 1 47 ? -12.501 5.003 3.422 1.00 0.30 2092 LEU A N 15
ATOM 21828 C CA . LEU A 1 47 ? -12.136 5.514 2.103 1.00 0.32 2092 LEU A CA 15
ATOM 21829 C C . LEU A 1 47 ? -12.991 4.884 1.005 1.00 0.30 2092 LEU A C 15
ATOM 21830 O O . LEU A 1 47 ? -13.116 5.444 -0.088 1.00 0.36 2092 LEU A O 15
ATOM 21846 N N . GLY A 1 48 ? -13.578 3.727 1.293 1.00 0.26 2093 GLY A N 15
ATOM 21847 C CA . GLY A 1 48 ? -14.484 3.101 0.348 1.00 0.26 2093 GLY A CA 15
ATOM 21848 C C . GLY A 1 48 ? -14.058 1.698 -0.022 1.00 0.22 2093 GLY A C 15
ATOM 21849 O O . GLY A 1 48 ? -14.597 1.102 -0.955 1.00 0.27 2093 GLY A O 15
ATOM 21853 N N . ILE A 1 49 ? -13.092 1.174 0.707 1.00 0.22 2094 ILE A N 15
ATOM 21854 C CA . ILE A 1 49 ? -12.560 -0.152 0.446 1.00 0.19 2094 ILE A CA 15
ATOM 21855 C C . ILE A 1 49 ? -13.448 -1.230 1.045 1.00 0.18 2094 ILE A C 15
ATOM 21856 O O . ILE A 1 49 ? -13.770 -1.194 2.235 1.00 0.22 2094 ILE A O 15
ATOM 21872 N N . ASP A 1 50 ? -13.850 -2.173 0.213 1.00 0.19 2095 ASP A N 15
ATOM 21873 C CA . ASP A 1 50 ? -14.577 -3.346 0.679 1.00 0.26 2095 ASP A CA 15
ATOM 21874 C C . ASP A 1 50 ? -13.668 -4.552 0.541 1.00 0.21 2095 ASP A C 15
ATOM 21875 O O . ASP A 1 50 ? -12.486 -4.395 0.257 1.00 0.23 2095 ASP A O 15
ATOM 21884 N N . SER A 1 51 ? -14.200 -5.751 0.705 1.00 0.30 2096 SER A N 15
ATOM 21885 C CA . SER A 1 51 ? -13.382 -6.942 0.514 1.00 0.35 2096 SER A CA 15
ATOM 21886 C C . SER A 1 51 ? -13.072 -7.130 -0.965 1.00 0.30 2096 SER A C 15
ATOM 21887 O O . SER A 1 51 ? -12.069 -7.741 -1.340 1.00 0.38 2096 SER A O 15
ATOM 21894 N N . LEU A 1 52 ? -13.941 -6.572 -1.795 1.00 0.29 2097 LEU A N 15
ATOM 21895 C CA . LEU A 1 52 ? -13.789 -6.633 -3.243 1.00 0.35 2097 LEU A CA 15
ATOM 21896 C C . LEU A 1 52 ? -12.567 -5.856 -3.680 1.00 0.26 2097 LEU A C 15
ATOM 21897 O O . LEU A 1 52 ? -11.687 -6.370 -4.367 1.00 0.35 2097 LEU A O 15
ATOM 21913 N N . THR A 1 53 ? -12.531 -4.606 -3.280 1.00 0.19 2098 THR A N 15
ATOM 21914 C CA . THR A 1 53 ? -11.453 -3.714 -3.662 1.00 0.16 2098 THR A CA 15
ATOM 21915 C C . THR A 1 53 ? -10.225 -3.883 -2.781 1.00 0.15 2098 THR A C 15
ATOM 21916 O O . THR A 1 53 ? -9.142 -3.407 -3.123 1.00 0.19 2098 THR A O 15
ATOM 21927 N N . ALA A 1 54 ? -10.391 -4.565 -1.656 1.00 0.15 2099 ALA A N 15
ATOM 21928 C CA . ALA A 1 54 ? -9.266 -4.899 -0.794 1.00 0.19 2099 ALA A CA 15
ATOM 21929 C C . ALA A 1 54 ? -8.214 -5.687 -1.569 1.00 0.22 2099 ALA A C 15
ATOM 21930 O O . ALA A 1 54 ? -7.015 -5.440 -1.437 1.00 0.29 2099 ALA A O 15
ATOM 21937 N N . LEU A 1 55 ? -8.663 -6.613 -2.407 1.00 0.22 2100 LEU A N 15
ATOM 21938 C CA . LEU A 1 55 ? -7.739 -7.418 -3.190 1.00 0.27 2100 LEU A CA 15
ATOM 21939 C C . LEU A 1 55 ? -7.159 -6.605 -4.344 1.00 0.26 2100 LEU A C 15
ATOM 21940 O O . LEU A 1 55 ? -5.989 -6.751 -4.682 1.00 0.29 2100 LEU A O 15
ATOM 21956 N N . GLU A 1 56 ? -7.977 -5.730 -4.925 1.00 0.24 2101 GLU A N 15
ATOM 21957 C CA . GLU A 1 56 ? -7.543 -4.859 -6.012 1.00 0.26 2101 GLU A CA 15
ATOM 21958 C C . GLU A 1 56 ? -6.462 -3.896 -5.540 1.00 0.24 2101 GLU A C 15
ATOM 21959 O O . GLU A 1 56 ? -5.504 -3.618 -6.263 1.00 0.27 2101 GLU A O 15
ATOM 21971 N N . LEU A 1 57 ? -6.631 -3.377 -4.335 1.00 0.21 2102 LEU A N 15
ATOM 21972 C CA . LEU A 1 57 ? -5.627 -2.529 -3.719 1.00 0.22 2102 LEU A CA 15
ATOM 21973 C C . LEU A 1 57 ? -4.320 -3.296 -3.540 1.00 0.24 2102 LEU A C 15
ATOM 21974 O O . LEU A 1 57 ? -3.260 -2.842 -3.970 1.00 0.27 2102 LEU A O 15
ATOM 21990 N N . ARG A 1 58 ? -4.408 -4.460 -2.896 1.00 0.26 2103 ARG A N 15
ATOM 21991 C CA . ARG A 1 58 ? -3.261 -5.345 -2.734 1.00 0.34 2103 ARG A CA 15
ATOM 21992 C C . ARG A 1 58 ? -2.608 -5.635 -4.081 1.00 0.35 2103 ARG A C 15
ATOM 21993 O O . ARG A 1 58 ? -1.385 -5.689 -4.185 1.00 0.43 2103 ARG A O 15
ATOM 22014 N N . ASN A 1 59 ? -3.437 -5.826 -5.102 1.00 0.33 2104 ASN A N 15
ATOM 22015 C CA . ASN A 1 59 ? -2.962 -6.020 -6.466 1.00 0.38 2104 ASN A CA 15
ATOM 22016 C C . ASN A 1 59 ? -1.998 -4.909 -6.871 1.00 0.39 2104 ASN A C 15
ATOM 22017 O O . ASN A 1 59 ? -0.869 -5.174 -7.286 1.00 0.48 2104 ASN A O 15
ATOM 22028 N N . THR A 1 60 ? -2.434 -3.664 -6.718 1.00 0.33 2105 THR A N 15
ATOM 22029 C CA . THR A 1 60 ? -1.603 -2.513 -7.047 1.00 0.39 2105 THR A CA 15
ATOM 22030 C C . THR A 1 60 ? -0.343 -2.480 -6.177 1.00 0.42 2105 THR A C 15
ATOM 22031 O O . THR A 1 60 ? 0.764 -2.275 -6.676 1.00 0.51 2105 THR A O 15
ATOM 22042 N N . LEU A 1 61 ? -0.527 -2.710 -4.881 1.00 0.42 2106 LEU A N 15
ATOM 22043 C CA . LEU A 1 61 ? 0.573 -2.678 -3.918 1.00 0.55 2106 LEU A CA 15
ATOM 22044 C C . LEU A 1 61 ? 1.637 -3.721 -4.251 1.00 0.54 2106 LEU A C 15
ATOM 22045 O O . LEU A 1 61 ? 2.836 -3.465 -4.126 1.00 0.56 2106 LEU A O 15
ATOM 22061 N N . THR A 1 62 ? 1.189 -4.889 -4.686 1.00 0.56 2107 THR A N 15
ATOM 22062 C CA . THR A 1 62 ? 2.085 -5.983 -5.022 1.00 0.62 2107 THR A CA 15
ATOM 22063 C C . THR A 1 62 ? 2.914 -5.653 -6.266 1.00 0.60 2107 THR A C 15
ATOM 22064 O O . THR A 1 62 ? 4.075 -6.040 -6.372 1.00 0.64 2107 THR A O 15
ATOM 22075 N N . HIS A 1 63 ? 2.321 -4.897 -7.186 1.00 0.58 2108 HIS A N 15
ATOM 22076 C CA . HIS A 1 63 ? 2.986 -4.557 -8.444 1.00 0.62 2108 HIS A CA 15
ATOM 22077 C C . HIS A 1 63 ? 4.165 -3.616 -8.224 1.00 0.60 2108 HIS A C 15
ATOM 22078 O O . HIS A 1 63 ? 5.046 -3.509 -9.078 1.00 0.68 2108 HIS A O 15
ATOM 22093 N N . ASN A 1 64 ? 4.185 -2.943 -7.081 1.00 0.57 2109 ASN A N 15
ATOM 22094 C CA . ASN A 1 64 ? 5.272 -2.024 -6.756 1.00 0.64 2109 ASN A CA 15
ATOM 22095 C C . ASN A 1 64 ? 6.553 -2.781 -6.426 1.00 0.66 2109 ASN A C 15
ATOM 22096 O O . ASN A 1 64 ? 7.658 -2.294 -6.668 1.00 0.85 2109 ASN A O 15
ATOM 22107 N N . THR A 1 65 ? 6.402 -3.970 -5.871 1.00 0.65 2110 THR A N 15
ATOM 22108 C CA . THR A 1 65 ? 7.552 -4.750 -5.439 1.00 0.78 2110 THR A CA 15
ATOM 22109 C C . THR A 1 65 ? 7.757 -6.009 -6.284 1.00 0.81 2110 THR A C 15
ATOM 22110 O O . THR A 1 65 ? 8.870 -6.524 -6.390 1.00 1.02 2110 THR A O 15
ATOM 22121 N N . GLY A 1 66 ? 6.683 -6.510 -6.879 1.00 0.72 2111 GLY A N 15
ATOM 22122 C CA . GLY A 1 66 ? 6.766 -7.741 -7.648 1.00 0.86 2111 GLY A CA 15
ATOM 22123 C C . GLY A 1 66 ? 6.851 -8.952 -6.744 1.00 0.88 2111 GLY A C 15
ATOM 22124 O O . GLY A 1 66 ? 7.042 -10.082 -7.199 1.00 1.05 2111 GLY A O 15
ATOM 22128 N N . LEU A 1 67 ? 6.714 -8.693 -5.455 1.00 0.84 2112 LEU A N 15
ATOM 22129 C CA . LEU A 1 67 ? 6.759 -9.717 -4.428 1.00 0.92 2112 LEU A CA 15
ATOM 22130 C C . LEU A 1 67 ? 5.442 -10.459 -4.354 1.00 0.80 2112 LEU A C 15
ATOM 22131 O O . LEU A 1 67 ? 4.597 -10.353 -5.242 1.00 0.97 2112 LEU A O 15
ATOM 22147 N N . ASP A 1 68 ? 5.283 -11.234 -3.305 1.00 0.77 2113 ASP A N 15
ATOM 22148 C CA . ASP A 1 68 ? 4.068 -11.992 -3.120 1.00 0.77 2113 ASP A CA 15
ATOM 22149 C C . ASP A 1 68 ? 3.426 -11.646 -1.799 1.00 0.92 2113 ASP A C 15
ATOM 22150 O O . ASP A 1 68 ? 3.797 -12.162 -0.744 1.00 1.14 2113 ASP A O 15
ATOM 22159 N N . LEU A 1 69 ? 2.477 -10.746 -1.878 1.00 1.05 2114 LEU A N 15
ATOM 22160 C CA . LEU A 1 69 ? 1.760 -10.272 -0.710 1.00 1.34 2114 LEU A CA 15
ATOM 22161 C C . LEU A 1 69 ? 0.530 -11.135 -0.476 1.00 1.00 2114 LEU A C 15
ATOM 22162 O O . LEU A 1 69 ? -0.223 -11.419 -1.408 1.00 1.04 2114 LEU A O 15
ATOM 22178 N N . PRO A 1 70 ? 0.316 -11.560 0.776 1.00 0.85 2115 PRO A N 15
ATOM 22179 C CA . PRO A 1 70 ? -0.802 -12.435 1.145 1.00 0.64 2115 PRO A CA 15
ATOM 22180 C C . PRO A 1 70 ? -2.145 -11.787 0.861 1.00 0.57 2115 PRO A C 15
ATOM 22181 O O . PRO A 1 70 ? -2.295 -10.580 1.017 1.00 0.58 2115 PRO A O 15
ATOM 22192 N N . PRO A 1 71 ? -3.145 -12.579 0.440 1.00 0.57 2116 PRO A N 15
ATOM 22193 C CA . PRO A 1 71 ? -4.509 -12.085 0.203 1.00 0.62 2116 PRO A CA 15
ATOM 22194 C C . PRO A 1 71 ? -5.131 -11.467 1.457 1.00 0.58 2116 PRO A C 15
ATOM 22195 O O . PRO A 1 71 ? -6.187 -10.841 1.394 1.00 0.68 2116 PRO A O 15
ATOM 22206 N N . THR A 1 72 ? -4.457 -11.637 2.584 1.00 0.54 2117 THR A N 15
ATOM 22207 C CA . THR A 1 72 ? -4.890 -11.066 3.848 1.00 0.59 2117 THR A CA 15
ATOM 22208 C C . THR A 1 72 ? -4.226 -9.710 4.087 1.00 0.50 2117 THR A C 15
ATOM 22209 O O . THR A 1 72 ? -4.388 -9.108 5.139 1.00 0.54 2117 THR A O 15
ATOM 22220 N N . LEU A 1 73 ? -3.454 -9.272 3.100 1.00 0.45 2118 LEU A N 15
ATOM 22221 C CA . LEU A 1 73 ? -2.776 -7.971 3.108 1.00 0.45 2118 LEU A CA 15
ATOM 22222 C C . LEU A 1 73 ? -3.655 -6.861 3.702 1.00 0.41 2118 LEU A C 15
ATOM 22223 O O . LEU A 1 73 ? -3.391 -6.365 4.801 1.00 0.43 2118 LEU A O 15
ATOM 22239 N N . ILE A 1 74 ? -4.701 -6.488 2.974 1.00 0.38 2119 ILE A N 15
ATOM 22240 C CA . ILE A 1 74 ? -5.586 -5.400 3.387 1.00 0.40 2119 ILE A CA 15
ATOM 22241 C C . ILE A 1 74 ? -6.482 -5.849 4.540 1.00 0.42 2119 ILE A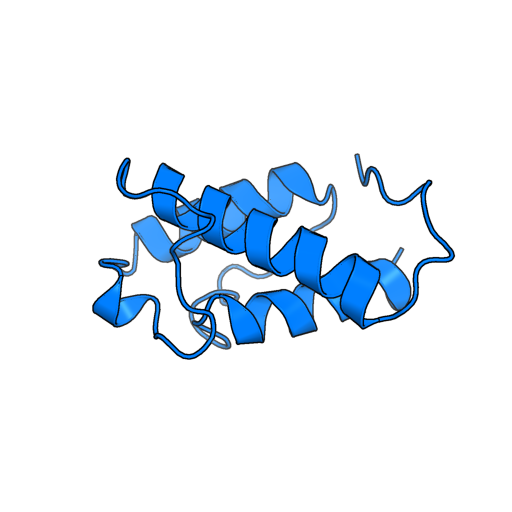 C 15
ATOM 22242 O O . ILE A 1 74 ? -7.010 -5.036 5.296 1.00 0.50 2119 ILE A O 15
ATOM 22258 N N . PHE A 1 75 ? -6.623 -7.155 4.678 1.00 0.46 2120 PHE A N 15
ATOM 22259 C CA . PHE A 1 75 ? -7.451 -7.743 5.713 1.00 0.53 2120 PHE A CA 15
ATOM 22260 C C . PHE A 1 75 ? -6.789 -7.594 7.081 1.00 0.52 2120 PHE A C 15
ATOM 22261 O O . PHE A 1 75 ? -7.462 -7.468 8.104 1.00 0.60 2120 PHE A O 15
ATOM 22278 N N . ASP A 1 76 ? -5.466 -7.608 7.084 1.00 0.48 2121 ASP A N 15
ATOM 22279 C CA . ASP A 1 76 ? -4.695 -7.524 8.317 1.00 0.49 2121 ASP A CA 15
ATOM 22280 C C . ASP A 1 76 ? -4.298 -6.095 8.647 1.00 0.45 2121 ASP A C 15
ATOM 22281 O O . ASP A 1 76 ? -4.316 -5.702 9.810 1.00 0.51 2121 ASP A O 15
ATOM 22290 N N . HIS A 1 77 ? -3.926 -5.318 7.635 1.00 0.38 2122 HIS A N 15
ATOM 22291 C CA . HIS A 1 77 ? -3.418 -3.966 7.881 1.00 0.37 2122 HIS A CA 15
ATOM 22292 C C . HIS A 1 77 ? -4.111 -2.942 7.000 1.00 0.34 2122 HIS A C 15
ATOM 22293 O O . HIS A 1 77 ? -3.460 -2.343 6.147 1.00 0.32 2122 HIS A O 15
ATOM 22308 N N . PRO A 1 78 ? -5.419 -2.690 7.151 1.00 0.36 2123 PRO A N 15
ATOM 22309 C CA . PRO A 1 78 ? -6.026 -1.660 6.344 1.00 0.34 2123 PRO A CA 15
ATOM 22310 C C . PRO A 1 78 ? -5.758 -0.286 6.940 1.00 0.32 2123 PRO A C 15
ATOM 22311 O O . PRO A 1 78 ? -6.380 0.119 7.921 1.00 0.36 2123 PRO A O 15
ATOM 22322 N N . THR A 1 79 ? -4.838 0.426 6.303 1.00 0.27 2124 THR A N 15
ATOM 22323 C CA . THR A 1 79 ? -4.503 1.807 6.630 1.00 0.23 2124 THR A CA 15
ATOM 22324 C C . THR A 1 79 ? -3.451 2.306 5.644 1.00 0.22 2124 THR A C 15
ATOM 22325 O O . THR A 1 79 ? -2.530 1.555 5.320 1.00 0.26 2124 THR A O 15
ATOM 22336 N N . PRO A 1 80 ? -3.554 3.541 5.146 1.00 0.19 2125 PRO A N 15
ATOM 22337 C CA . PRO A 1 80 ? -2.609 4.058 4.151 1.00 0.18 2125 PRO A CA 15
ATOM 22338 C C . PRO A 1 80 ? -1.156 4.011 4.640 1.00 0.17 2125 PRO A C 15
ATOM 22339 O O . PRO A 1 80 ? -0.308 3.350 4.032 1.00 0.20 2125 PRO A O 15
ATOM 22350 N N . HIS A 1 81 ? -0.883 4.676 5.761 1.00 0.23 2126 HIS A N 15
ATOM 22351 C CA . HIS A 1 81 ? 0.484 4.787 6.266 1.00 0.31 2126 HIS A CA 15
ATOM 22352 C C . HIS A 1 81 ? 1.001 3.454 6.799 1.00 0.29 2126 HIS A C 15
ATOM 22353 O O . HIS A 1 81 ? 2.188 3.157 6.692 1.00 0.32 2126 HIS A O 15
ATOM 22368 N N . ALA A 1 82 ? 0.122 2.663 7.389 1.00 0.28 2127 ALA A N 15
ATOM 22369 C CA . ALA A 1 82 ? 0.529 1.388 7.966 1.00 0.29 2127 ALA A CA 15
ATOM 22370 C C . ALA A 1 82 ? 0.996 0.418 6.888 1.00 0.26 2127 ALA A C 15
ATOM 22371 O O . ALA A 1 82 ? 1.995 -0.279 7.061 1.00 0.30 2127 ALA A O 15
ATOM 22378 N N . LEU A 1 83 ? 0.270 0.370 5.777 1.00 0.22 2128 LEU A N 15
ATOM 22379 C CA . LEU A 1 83 ? 0.723 -0.377 4.612 1.00 0.21 2128 LEU A CA 15
ATOM 22380 C C . LEU A 1 83 ? 2.085 0.127 4.153 1.00 0.21 2128 LEU A C 15
ATOM 22381 O O . LEU A 1 83 ? 2.948 -0.663 3.766 1.00 0.23 2128 LEU A O 15
ATOM 22397 N N . THR A 1 84 ? 2.265 1.446 4.201 1.00 0.21 2129 THR A N 15
ATOM 22398 C CA . THR A 1 84 ? 3.544 2.065 3.879 1.00 0.24 2129 THR A CA 15
ATOM 22399 C C . THR A 1 84 ? 4.663 1.425 4.687 1.00 0.25 2129 THR A C 15
ATOM 22400 O O . THR A 1 84 ? 5.733 1.125 4.163 1.00 0.33 2129 THR A O 15
ATOM 22411 N N . GLN A 1 85 ? 4.383 1.195 5.957 1.00 0.25 2130 GLN A N 15
ATOM 22412 C CA . GLN A 1 85 ? 5.340 0.577 6.861 1.00 0.28 2130 GLN A CA 15
ATOM 22413 C C . GLN A 1 85 ? 5.648 -0.845 6.419 1.00 0.23 2130 GLN A C 15
ATOM 22414 O O . GLN A 1 85 ? 6.809 -1.257 6.385 1.00 0.22 2130 GLN A O 15
ATOM 22428 N N . HIS A 1 86 ? 4.603 -1.588 6.067 1.00 0.25 2131 HIS A N 15
ATOM 22429 C CA . HIS A 1 86 ? 4.760 -2.975 5.656 1.00 0.27 2131 HIS A CA 15
ATOM 22430 C C . HIS A 1 86 ? 5.626 -3.077 4.409 1.00 0.26 2131 HIS A C 15
ATOM 22431 O O . HIS A 1 86 ? 6.603 -3.829 4.380 1.00 0.30 2131 HIS A O 15
ATOM 22446 N N . LEU A 1 87 ? 5.262 -2.333 3.377 1.00 0.27 2132 LEU A N 15
ATOM 22447 C CA . LEU A 1 87 ? 6.010 -2.370 2.138 1.00 0.33 2132 LEU A CA 15
ATOM 22448 C C . LEU A 1 87 ? 7.407 -1.802 2.351 1.00 0.35 2132 LEU A C 15
ATOM 22449 O O . LEU A 1 87 ? 8.358 -2.236 1.712 1.00 0.47 2132 LEU A O 15
ATOM 22465 N N . HIS A 1 88 ? 7.536 -0.862 3.285 1.00 0.28 2133 HIS A N 15
ATOM 22466 C CA . HIS A 1 88 ? 8.831 -0.262 3.586 1.00 0.34 2133 HIS A CA 15
ATOM 22467 C C . HIS A 1 88 ? 9.812 -1.321 4.076 1.00 0.38 2133 HIS A C 15
ATOM 22468 O O . HIS A 1 88 ? 11.004 -1.263 3.773 1.00 0.55 2133 HIS A O 15
ATOM 22483 N N . THR A 1 89 ? 9.306 -2.291 4.822 1.00 0.32 2134 THR A N 15
ATOM 22484 C CA . THR A 1 89 ? 10.118 -3.405 5.270 1.00 0.43 2134 THR A CA 15
ATOM 22485 C C . THR A 1 89 ? 10.479 -4.300 4.085 1.00 0.51 2134 THR A C 15
ATOM 22486 O O . THR A 1 89 ? 11.619 -4.734 3.947 1.00 0.66 2134 THR A O 15
ATOM 22497 N N . ARG A 1 90 ? 9.500 -4.535 3.215 1.00 0.52 2135 ARG A N 15
ATOM 22498 C CA . ARG A 1 90 ? 9.689 -5.355 2.024 1.00 0.71 2135 ARG A CA 15
ATOM 22499 C C . ARG A 1 90 ? 10.770 -4.773 1.108 1.00 0.88 2135 ARG A C 15
ATOM 22500 O O . ARG A 1 90 ? 11.609 -5.502 0.591 1.00 1.12 2135 ARG A O 15
ATOM 22521 N N . LEU A 1 91 ? 10.739 -3.457 0.914 1.00 0.92 2136 LEU A N 15
ATOM 22522 C CA . LEU A 1 91 ? 11.743 -2.768 0.112 1.00 1.20 2136 LEU A CA 15
ATOM 22523 C C . LEU A 1 91 ? 13.128 -2.852 0.751 1.00 1.16 2136 LEU A C 15
ATOM 22524 O O . LEU A 1 91 ? 14.113 -3.141 0.075 1.00 1.43 2136 LEU A O 15
ATOM 22540 N N . THR A 1 92 ? 13.196 -2.621 2.058 1.00 0.96 2137 THR A N 15
ATOM 22541 C CA . THR A 1 92 ? 14.474 -2.607 2.765 1.00 1.08 2137 THR A CA 15
ATOM 22542 C C . THR A 1 92 ? 15.036 -4.016 2.938 1.00 1.17 2137 THR A C 15
ATOM 22543 O O . THR A 1 92 ? 16.176 -4.197 3.372 1.00 1.41 2137 THR A O 15
ATOM 22554 N N . GLN A 1 93 ? 14.223 -5.006 2.601 1.00 1.17 2138 GLN A N 15
ATOM 22555 C CA . GLN A 1 93 ? 14.631 -6.398 2.626 1.00 1.45 2138 GLN A CA 15
ATOM 22556 C C . GLN A 1 93 ? 15.718 -6.678 1.592 1.00 1.71 2138 GLN A C 15
ATOM 22557 O O . GLN A 1 93 ? 16.473 -7.644 1.713 1.00 2.00 2138 GLN A O 15
ATOM 22571 N N . SER A 1 94 ? 15.789 -5.840 0.570 1.00 1.82 2139 SER A N 15
ATOM 22572 C CA . SER A 1 94 ? 16.763 -6.020 -0.488 1.00 2.34 2139 SER A CA 15
ATOM 22573 C C . SER A 1 94 ? 17.732 -4.848 -0.524 1.00 2.85 2139 SER A C 15
ATOM 22574 O O . SER A 1 94 ? 17.325 -3.687 -0.467 1.00 3.41 2139 SER A O 15
ATOM 22582 N N . HIS A 1 95 ? 19.015 -5.161 -0.593 1.00 3.20 2140 HIS A N 15
ATOM 22583 C CA . HIS A 1 95 ? 20.046 -4.145 -0.692 1.00 4.12 2140 HIS A CA 15
ATOM 22584 C C . HIS A 1 95 ? 21.179 -4.662 -1.569 1.00 4.36 2140 HIS A C 15
ATOM 22585 O O . HIS A 1 95 ? 22.200 -5.119 -1.020 1.00 4.66 2140 HIS A O 15
ATOM 22666 N N . GLY A 1 1 ? 8.170 -2.300 -12.634 1.00 6.58 2046 GLY A N 16
ATOM 22667 C CA . GLY A 1 1 ? 9.296 -2.556 -11.707 1.00 6.00 2046 GLY A CA 16
ATOM 22668 C C . GLY A 1 1 ? 9.010 -2.032 -10.320 1.00 4.95 2046 GLY A C 16
ATOM 22669 O O . GLY A 1 1 ? 7.971 -1.410 -10.088 1.00 5.03 2046 GLY A O 16
ATOM 22675 N N . SER A 1 2 ? 9.922 -2.278 -9.398 1.00 4.27 2047 SER A N 16
ATOM 22676 C CA . SER A 1 2 ? 9.766 -1.810 -8.034 1.00 3.35 2047 SER A CA 16
ATOM 22677 C C . SER A 1 2 ? 10.507 -0.492 -7.846 1.00 3.13 2047 SER A C 16
ATOM 22678 O O . SER A 1 2 ? 11.669 -0.365 -8.227 1.00 3.47 2047 SER A O 16
ATOM 22686 N N . HIS A 1 3 ? 9.833 0.483 -7.250 1.00 3.12 2048 HIS A N 16
ATOM 22687 C CA . HIS A 1 3 ? 10.476 1.736 -6.840 1.00 3.29 2048 HIS A CA 16
ATOM 22688 C C . HIS A 1 3 ? 11.358 1.505 -5.606 1.00 2.68 2048 HIS A C 16
ATOM 22689 O O . HIS A 1 3 ? 11.604 2.407 -4.807 1.00 3.15 2048 HIS A O 16
ATOM 22704 N N . MET A 1 4 ? 11.800 0.264 -5.455 1.00 2.16 2049 MET A N 16
ATOM 22705 C CA . MET A 1 4 ? 12.627 -0.162 -4.338 1.00 2.54 2049 MET A CA 16
ATOM 22706 C C . MET A 1 4 ? 14.089 0.183 -4.548 1.00 3.09 2049 MET A C 16
ATOM 22707 O O . MET A 1 4 ? 14.959 -0.360 -3.870 1.00 3.75 2049 MET A O 16
ATOM 22721 N N . ARG A 1 5 ? 14.368 1.070 -5.482 1.00 3.38 2050 ARG A N 16
ATOM 22722 C CA . ARG A 1 5 ? 15.735 1.487 -5.707 1.00 4.33 2050 ARG A CA 16
ATOM 22723 C C . ARG A 1 5 ? 16.088 2.616 -4.753 1.00 4.19 2050 ARG A C 16
ATOM 22724 O O . ARG A 1 5 ? 17.254 2.974 -4.590 1.00 4.88 2050 ARG A O 16
ATOM 22745 N N . LEU A 1 6 ? 15.062 3.158 -4.108 1.00 3.64 2051 LEU A N 16
ATOM 22746 C CA . LEU A 1 6 ? 15.240 4.184 -3.090 1.00 3.84 2051 LEU A CA 16
ATOM 22747 C C . LEU A 1 6 ? 15.534 3.540 -1.738 1.00 3.17 2051 LEU A C 16
ATOM 22748 O O . LEU A 1 6 ? 15.425 4.177 -0.689 1.00 3.42 2051 LEU A O 16
ATOM 22764 N N . ASN A 1 7 ? 15.902 2.265 -1.775 1.00 2.84 2052 ASN A N 16
ATOM 22765 C CA . ASN A 1 7 ? 16.281 1.542 -0.574 1.00 3.03 2052 ASN A CA 16
ATOM 22766 C C . ASN A 1 7 ? 17.574 2.114 -0.011 1.00 2.88 2052 ASN A C 16
ATOM 22767 O O . ASN A 1 7 ? 18.529 2.368 -0.747 1.00 2.92 2052 ASN A O 16
ATOM 22778 N N . GLY A 1 8 ? 17.601 2.331 1.290 1.00 3.23 2053 GLY A N 16
ATOM 22779 C CA . GLY A 1 8 ? 18.767 2.922 1.907 1.00 3.43 2053 GLY A CA 16
ATOM 22780 C C . GLY A 1 8 ? 18.494 4.321 2.409 1.00 2.89 2053 GLY A C 16
ATOM 22781 O O . GLY A 1 8 ? 19.354 4.947 3.029 1.00 2.97 2053 GLY A O 16
ATOM 22785 N N . LEU A 1 9 ? 17.302 4.820 2.119 1.00 2.44 2054 LEU A N 16
ATOM 22786 C CA . LEU A 1 9 ? 16.837 6.071 2.691 1.00 2.06 2054 LEU A CA 16
ATOM 22787 C C . LEU A 1 9 ? 16.475 5.870 4.157 1.00 1.93 2054 LEU A C 16
ATOM 22788 O O . LEU A 1 9 ? 16.449 4.740 4.653 1.00 2.10 2054 LEU A O 16
ATOM 22804 N N . SER A 1 10 ? 16.197 6.961 4.848 1.00 1.75 2055 SER A N 16
ATOM 22805 C CA . SER A 1 10 ? 15.726 6.885 6.216 1.00 1.71 2055 SER A CA 16
ATOM 22806 C C . SER A 1 10 ? 14.261 6.445 6.221 1.00 1.44 2055 SER A C 16
ATOM 22807 O O . SER A 1 10 ? 13.587 6.548 5.192 1.00 1.25 2055 SER A O 16
ATOM 22815 N N . PRO A 1 11 ? 13.753 5.931 7.360 1.00 1.48 2056 PRO A N 16
ATOM 22816 C CA . PRO A 1 11 ? 12.389 5.397 7.457 1.00 1.29 2056 PRO A CA 16
ATOM 22817 C C . PRO A 1 11 ? 11.339 6.286 6.791 1.00 1.09 2056 PRO A C 16
ATOM 22818 O O . PRO A 1 11 ? 10.626 5.838 5.893 1.00 0.87 2056 PRO A O 16
ATOM 22829 N N . GLN A 1 12 ? 11.271 7.545 7.205 1.00 1.22 2057 GLN A N 16
ATOM 22830 C CA . GLN A 1 12 ? 10.283 8.478 6.668 1.00 1.17 2057 GLN A CA 16
ATOM 22831 C C . GLN A 1 12 ? 10.560 8.802 5.205 1.00 1.01 2057 GLN A C 16
ATOM 22832 O O . GLN A 1 12 ? 9.635 8.937 4.402 1.00 0.95 2057 GLN A O 16
ATOM 22846 N N . GLN A 1 13 ? 11.839 8.908 4.863 1.00 1.07 2058 GLN A N 16
ATOM 22847 C CA . GLN A 1 13 ? 12.254 9.209 3.496 1.00 1.08 2058 GLN A CA 16
ATOM 22848 C C . GLN A 1 13 ? 11.789 8.119 2.537 1.00 0.89 2058 GLN A C 16
ATOM 22849 O O . GLN A 1 13 ? 11.495 8.384 1.371 1.00 0.84 2058 GLN A O 16
ATOM 22863 N N . GLN A 1 14 ? 11.736 6.890 3.028 1.00 0.87 2059 GLN A N 16
ATOM 22864 C CA . GLN A 1 14 ? 11.179 5.795 2.254 1.00 0.75 2059 GLN A CA 16
ATOM 22865 C C . GLN A 1 14 ? 9.654 5.800 2.331 1.00 0.58 2059 GLN A C 16
ATOM 22866 O O . GLN A 1 14 ? 8.985 5.650 1.317 1.00 0.54 2059 GLN A O 16
ATOM 22880 N N . GLN A 1 15 ? 9.113 5.986 3.535 1.00 0.54 2060 GLN A N 16
ATOM 22881 C CA . GLN A 1 15 ? 7.666 5.976 3.746 1.00 0.45 2060 GLN A CA 16
ATOM 22882 C C . GLN A 1 15 ? 6.918 6.888 2.779 1.00 0.44 2060 GLN A C 16
ATOM 22883 O O . GLN A 1 15 ? 5.862 6.517 2.282 1.00 0.42 2060 GLN A O 16
ATOM 22897 N N . GLN A 1 16 ? 7.457 8.067 2.505 1.00 0.58 2061 GLN A N 16
ATOM 22898 C CA . GLN A 1 16 ? 6.761 9.031 1.658 1.00 0.61 2061 GLN A CA 16
ATOM 22899 C C . GLN A 1 16 ? 6.454 8.465 0.266 1.00 0.51 2061 GLN A C 16
ATOM 22900 O O . GLN A 1 16 ? 5.333 8.599 -0.223 1.00 0.45 2061 GLN A O 16
ATOM 22914 N N . THR A 1 17 ? 7.424 7.804 -0.362 1.00 0.53 2062 THR A N 16
ATOM 22915 C CA . THR A 1 17 ? 7.200 7.227 -1.687 1.00 0.50 2062 THR A CA 16
ATOM 22916 C C . THR A 1 17 ? 6.276 6.013 -1.604 1.00 0.39 2062 THR A C 16
ATOM 22917 O O . THR A 1 17 ? 5.680 5.595 -2.597 1.00 0.42 2062 THR A O 16
ATOM 22928 N N . LEU A 1 18 ? 6.118 5.481 -0.405 1.00 0.37 2063 LEU A N 16
ATOM 22929 C CA . LEU A 1 18 ? 5.262 4.328 -0.188 1.00 0.29 2063 LEU A CA 16
ATOM 22930 C C . LEU A 1 18 ? 3.841 4.783 0.092 1.00 0.22 2063 LEU A C 16
ATOM 22931 O O . LEU A 1 18 ? 2.878 4.172 -0.373 1.00 0.21 2063 LEU A O 16
ATOM 22947 N N . ALA A 1 19 ? 3.727 5.876 0.835 1.00 0.25 2064 ALA A N 16
ATOM 22948 C CA . ALA A 1 19 ? 2.446 6.517 1.081 1.00 0.27 2064 ALA A CA 16
ATOM 22949 C C . ALA A 1 19 ? 1.881 7.061 -0.223 1.00 0.25 2064 ALA A C 16
ATOM 22950 O O . ALA A 1 19 ? 0.669 7.134 -0.411 1.00 0.30 2064 ALA A O 16
ATOM 22957 N N . THR A 1 20 ? 2.782 7.416 -1.130 1.00 0.24 2065 THR A N 16
ATOM 22958 C CA . THR A 1 20 ? 2.399 7.906 -2.443 1.00 0.27 2065 THR A CA 16
ATOM 22959 C C . THR A 1 20 ? 1.905 6.746 -3.301 1.00 0.24 2065 THR A C 16
ATOM 22960 O O . THR A 1 20 ? 1.043 6.912 -4.164 1.00 0.29 2065 THR A O 16
ATOM 22971 N N . LEU A 1 21 ? 2.449 5.563 -3.041 1.00 0.21 2066 LEU A N 16
ATOM 22972 C CA . LEU A 1 21 ? 2.006 4.356 -3.717 1.00 0.21 2066 LEU A CA 16
ATOM 22973 C C . LEU A 1 21 ? 0.627 3.957 -3.243 1.00 0.18 2066 LEU A C 16
ATOM 22974 O O . LEU A 1 21 ? -0.316 3.949 -4.019 1.00 0.20 2066 LEU A O 16
ATOM 22990 N N . VAL A 1 22 ? 0.526 3.627 -1.969 1.00 0.17 2067 VAL A N 16
ATOM 22991 C CA . VAL A 1 22 ? -0.723 3.141 -1.392 1.00 0.18 2067 VAL A CA 16
ATOM 22992 C C . VAL A 1 22 ? -1.889 4.102 -1.656 1.00 0.19 2067 VAL A C 16
ATOM 22993 O O . VAL A 1 22 ? -3.003 3.666 -1.961 1.00 0.22 2067 VAL A O 16
ATOM 23006 N N . ALA A 1 23 ? -1.628 5.400 -1.559 1.00 0.19 2068 ALA A N 16
ATOM 23007 C CA . ALA A 1 23 ? -2.632 6.405 -1.882 1.00 0.23 2068 ALA A CA 16
ATOM 23008 C C . ALA A 1 23 ? -3.045 6.300 -3.348 1.00 0.23 2068 ALA A C 16
ATOM 23009 O O . ALA A 1 23 ? -4.227 6.169 -3.661 1.00 0.29 2068 ALA A O 16
ATOM 23016 N N . ALA A 1 24 ? -2.068 6.322 -4.248 1.00 0.20 2069 ALA A N 16
ATOM 23017 C CA . ALA A 1 24 ? -2.349 6.220 -5.671 1.00 0.22 2069 ALA A CA 16
ATOM 23018 C C . ALA A 1 24 ? -2.980 4.871 -5.996 1.00 0.23 2069 ALA A C 16
ATOM 23019 O O . ALA A 1 24 ? -3.798 4.755 -6.911 1.00 0.29 2069 ALA A O 16
ATOM 23026 N N . ALA A 1 25 ? -2.608 3.863 -5.219 1.00 0.21 2070 ALA A N 16
ATOM 23027 C CA . ALA A 1 25 ? -3.130 2.521 -5.383 1.00 0.24 2070 ALA A CA 16
ATOM 23028 C C . ALA A 1 25 ? -4.629 2.504 -5.163 1.00 0.26 2070 ALA A C 16
ATOM 23029 O O . ALA A 1 25 ? -5.388 2.175 -6.070 1.00 0.34 2070 ALA A O 16
ATOM 23036 N N . THR A 1 26 ? -5.052 2.909 -3.969 1.00 0.24 2071 THR A N 16
ATOM 23037 C CA . THR A 1 26 ? -6.455 2.829 -3.592 1.00 0.28 2071 THR A CA 16
ATOM 23038 C C . THR A 1 26 ? -7.283 3.826 -4.395 1.00 0.31 2071 THR A C 16
ATOM 23039 O O . THR A 1 26 ? -8.464 3.605 -4.664 1.00 0.37 2071 THR A O 16
ATOM 23050 N N . ALA A 1 27 ? -6.640 4.907 -4.805 1.00 0.31 2072 ALA A N 16
ATOM 23051 C CA . ALA A 1 27 ? -7.267 5.882 -5.680 1.00 0.40 2072 ALA A CA 16
ATOM 23052 C C . ALA A 1 27 ? -7.579 5.258 -7.033 1.00 0.42 2072 ALA A C 16
ATOM 23053 O O . ALA A 1 27 ? -8.603 5.558 -7.636 1.00 0.54 2072 ALA A O 16
ATOM 23060 N N . THR A 1 28 ? -6.708 4.378 -7.498 1.00 0.36 2073 THR A N 16
ATOM 23061 C CA . THR A 1 28 ? -6.933 3.683 -8.754 1.00 0.40 2073 THR A CA 16
ATOM 23062 C C . THR A 1 28 ? -8.101 2.702 -8.622 1.00 0.29 2073 THR A C 16
ATOM 23063 O O . THR A 1 28 ? -8.878 2.504 -9.558 1.00 0.34 2073 THR A O 16
ATOM 23074 N N . VAL A 1 29 ? -8.235 2.121 -7.436 1.00 0.20 2074 VAL A N 16
ATOM 23075 C CA . VAL A 1 29 ? -9.263 1.117 -7.180 1.00 0.22 2074 VAL A CA 16
ATOM 23076 C C . VAL A 1 29 ? -10.642 1.755 -7.106 1.00 0.27 2074 VAL A C 16
ATOM 23077 O O . VAL A 1 29 ? -11.522 1.455 -7.911 1.00 0.41 2074 VAL A O 16
ATOM 23090 N N . LEU A 1 30 ? -10.816 2.642 -6.138 1.00 0.27 2075 LEU A N 16
ATOM 23091 C CA . LEU A 1 30 ? -12.090 3.309 -5.926 1.00 0.37 2075 LEU A CA 16
ATOM 23092 C C . LEU A 1 30 ? -12.397 4.295 -7.046 1.00 0.42 2075 LEU A C 16
ATOM 23093 O O . LEU A 1 30 ? -11.512 5.017 -7.511 1.00 1.24 2075 LEU A O 16
ATOM 23109 N N . GLY A 1 31 ? -13.660 4.336 -7.457 1.00 1.16 2076 GLY A N 16
ATOM 23110 C CA . GLY A 1 31 ? -14.067 5.186 -8.560 1.00 1.30 2076 GLY A CA 16
ATOM 23111 C C . GLY A 1 31 ? -14.092 6.660 -8.201 1.00 0.86 2076 GLY A C 16
ATOM 23112 O O . GLY A 1 31 ? -15.152 7.216 -7.911 1.00 1.11 2076 GLY A O 16
ATOM 23116 N N . HIS A 1 32 ? -12.918 7.278 -8.225 1.00 0.88 2077 HIS A N 16
ATOM 23117 C CA . HIS A 1 32 ? -12.760 8.712 -7.972 1.00 0.79 2077 HIS A CA 16
ATOM 23118 C C . HIS A 1 32 ? -11.302 9.102 -8.195 1.00 1.18 2077 HIS A C 16
ATOM 23119 O O . HIS A 1 32 ? -11.010 10.168 -8.730 1.00 2.09 2077 HIS A O 16
ATOM 23134 N N . HIS A 1 33 ? -10.402 8.201 -7.793 1.00 1.15 2078 HIS A N 16
ATOM 23135 C CA . HIS A 1 33 ? -8.958 8.399 -7.907 1.00 1.82 2078 HIS A CA 16
ATOM 23136 C C . HIS A 1 33 ? -8.514 9.787 -7.450 1.00 1.20 2078 HIS A C 16
ATOM 23137 O O . HIS A 1 33 ? -8.314 10.701 -8.250 1.00 1.46 2078 HIS A O 16
ATOM 23152 N N . THR A 1 34 ? -8.357 9.926 -6.146 1.00 1.12 2079 THR A N 16
ATOM 23153 C CA . THR A 1 34 ? -7.861 11.154 -5.561 1.00 0.78 2079 THR A CA 16
ATOM 23154 C C . THR A 1 34 ? -6.991 10.833 -4.357 1.00 0.67 2079 THR A C 16
ATOM 23155 O O . THR A 1 34 ? -7.502 10.609 -3.263 1.00 0.86 2079 THR A O 16
ATOM 23166 N N . PRO A 1 35 ? -5.667 10.803 -4.538 1.00 0.48 2080 PRO A N 16
ATOM 23167 C CA . PRO A 1 35 ? -4.733 10.493 -3.461 1.00 0.48 2080 PRO A CA 16
ATOM 23168 C C . PRO A 1 35 ? -4.616 11.672 -2.509 1.00 0.69 2080 PRO A C 16
ATOM 23169 O O . PRO A 1 35 ? -4.191 11.539 -1.361 1.00 0.70 2080 PRO A O 16
ATOM 23180 N N . GLU A 1 36 ? -5.036 12.820 -3.017 1.00 0.93 2081 GLU A N 16
ATOM 23181 C CA . GLU A 1 36 ? -5.016 14.074 -2.285 1.00 1.22 2081 GLU A CA 16
ATOM 23182 C C . GLU A 1 36 ? -5.876 13.992 -1.033 1.00 1.21 2081 GLU A C 16
ATOM 23183 O O . GLU A 1 36 ? -5.541 14.560 0.003 1.00 1.32 2081 GLU A O 16
ATOM 23195 N N . SER A 1 37 ? -6.977 13.266 -1.137 1.00 1.13 2082 SER A N 16
ATOM 23196 C CA . SER A 1 37 ? -7.954 13.212 -0.066 1.00 1.23 2082 SER A CA 16
ATOM 23197 C C . SER A 1 37 ? -7.787 11.944 0.773 1.00 0.99 2082 SER A C 16
ATOM 23198 O O . SER A 1 37 ? -8.590 11.671 1.667 1.00 1.06 2082 SER A O 16
ATOM 23206 N N . ILE A 1 38 ? -6.742 11.174 0.504 1.00 0.76 2083 ILE A N 16
ATOM 23207 C CA . ILE A 1 38 ? -6.508 9.954 1.253 1.00 0.55 2083 ILE A CA 16
ATOM 23208 C C . ILE A 1 38 ? -5.702 10.250 2.508 1.00 0.43 2083 ILE A C 16
ATOM 23209 O O . ILE A 1 38 ? -4.475 10.373 2.466 1.00 0.46 2083 ILE A O 16
ATOM 23225 N N . SER A 1 39 ? -6.409 10.398 3.617 1.00 0.38 2084 SER A N 16
ATOM 23226 C CA . SER A 1 39 ? -5.783 10.682 4.893 1.00 0.32 2084 SER A CA 16
ATOM 23227 C C . SER A 1 39 ? -5.244 9.402 5.524 1.00 0.29 2084 SER A C 16
ATOM 23228 O O . SER A 1 39 ? -5.937 8.389 5.592 1.00 0.31 2084 SER A O 16
ATOM 23236 N N . PRO A 1 40 ? -3.990 9.448 5.996 1.00 0.29 2085 PRO A N 16
ATOM 23237 C CA . PRO A 1 40 ? -3.301 8.287 6.578 1.00 0.28 2085 PRO A CA 16
ATOM 23238 C C . PRO A 1 40 ? -3.890 7.856 7.914 1.00 0.28 2085 PRO A C 16
ATOM 23239 O O . PRO A 1 40 ? -3.766 6.698 8.316 1.00 0.33 2085 PRO A O 16
ATOM 23250 N N . ALA A 1 41 ? -4.505 8.805 8.604 1.00 0.30 2086 ALA A N 16
ATOM 23251 C CA . ALA A 1 41 ? -5.118 8.542 9.900 1.00 0.36 2086 ALA A CA 16
ATOM 23252 C C . ALA A 1 41 ? -6.409 7.745 9.750 1.00 0.30 2086 ALA A C 16
ATOM 23253 O O . ALA A 1 41 ? -6.835 7.050 10.674 1.00 0.28 2086 ALA A O 16
ATOM 23260 N N . THR A 1 42 ? -7.024 7.844 8.581 1.00 0.32 2087 THR A N 16
ATOM 23261 C CA . THR A 1 42 ? -8.268 7.146 8.314 1.00 0.28 2087 THR A CA 16
ATOM 23262 C C . THR A 1 42 ? -7.987 5.714 7.864 1.00 0.24 2087 THR A C 16
ATOM 23263 O O . THR A 1 42 ? -6.906 5.410 7.365 1.00 0.28 2087 THR A O 16
ATOM 23274 N N . ALA A 1 43 ? -8.962 4.846 8.048 1.00 0.23 2088 ALA A N 16
ATOM 23275 C CA . ALA A 1 43 ? -8.832 3.444 7.681 1.00 0.25 2088 ALA A CA 16
ATOM 23276 C C . ALA A 1 43 ? -9.438 3.198 6.313 1.00 0.22 2088 ALA A C 16
ATOM 23277 O O . ALA A 1 43 ? -10.414 3.848 5.952 1.00 0.25 2088 ALA A O 16
ATOM 23284 N N . PHE A 1 44 ? -8.872 2.259 5.557 1.00 0.21 2089 PHE A N 16
ATOM 23285 C CA . PHE A 1 44 ? -9.416 1.902 4.245 1.00 0.20 2089 PHE A CA 16
ATOM 23286 C C . PHE A 1 44 ? -10.892 1.556 4.346 1.00 0.24 2089 PHE A C 16
ATOM 23287 O O . PHE A 1 44 ? -11.670 1.830 3.432 1.00 0.26 2089 PHE A O 16
ATOM 23304 N N . LYS A 1 45 ? -11.262 0.974 5.476 1.00 0.30 2090 LYS A N 16
ATOM 23305 C CA . LYS A 1 45 ? -12.627 0.650 5.778 1.00 0.40 2090 LYS A CA 16
ATOM 23306 C C . LYS A 1 45 ? -13.518 1.874 5.619 1.00 0.37 2090 LYS A C 16
ATOM 23307 O O . LYS A 1 45 ? -14.597 1.816 5.030 1.00 0.47 2090 LYS A O 16
ATOM 23326 N N . ASP A 1 46 ? -13.026 2.986 6.141 1.00 0.33 2091 ASP A N 16
ATOM 23327 C CA . ASP A 1 46 ? -13.725 4.259 6.075 1.00 0.35 2091 ASP A CA 16
ATOM 23328 C C . ASP A 1 46 ? -13.535 4.945 4.722 1.00 0.33 2091 ASP A C 16
ATOM 23329 O O . ASP A 1 46 ? -14.422 5.663 4.266 1.00 0.39 2091 ASP A O 16
ATOM 23338 N N . LEU A 1 47 ? -12.385 4.727 4.077 1.00 0.30 2092 LEU A N 16
ATOM 23339 C CA . LEU A 1 47 ? -12.112 5.363 2.787 1.00 0.32 2092 LEU A CA 16
ATOM 23340 C C . LEU A 1 47 ? -12.988 4.789 1.675 1.00 0.30 2092 LEU A C 16
ATOM 23341 O O . LEU A 1 47 ? -13.215 5.450 0.664 1.00 0.36 2092 LEU A O 16
ATOM 23357 N N . GLY A 1 48 ? -13.487 3.574 1.859 1.00 0.26 2093 GLY A N 16
ATOM 23358 C CA . GLY A 1 48 ? -14.365 2.993 0.859 1.00 0.26 2093 GLY A CA 16
ATOM 23359 C C . GLY A 1 48 ? -13.907 1.628 0.391 1.00 0.22 2093 GLY A C 16
ATOM 23360 O O . GLY A 1 48 ? -14.315 1.159 -0.672 1.00 0.27 2093 GLY A O 16
ATOM 23364 N N . ILE A 1 49 ? -13.049 0.998 1.174 1.00 0.22 2094 ILE A N 16
ATOM 23365 C CA . ILE A 1 49 ? -12.550 -0.329 0.863 1.00 0.19 2094 ILE A CA 16
ATOM 23366 C C . ILE A 1 49 ? -13.445 -1.413 1.454 1.00 0.18 2094 ILE A C 16
ATOM 23367 O O . ILE A 1 49 ? -13.816 -1.360 2.627 1.00 0.22 2094 ILE A O 16
ATOM 23383 N N . ASP A 1 50 ? -13.808 -2.374 0.618 1.00 0.19 2095 ASP A N 16
ATOM 23384 C CA . ASP A 1 50 ? -14.522 -3.561 1.064 1.00 0.26 2095 ASP A CA 16
ATOM 23385 C C . ASP A 1 50 ? -13.644 -4.767 0.798 1.00 0.21 2095 ASP A C 16
ATOM 23386 O O . ASP A 1 50 ? -12.461 -4.610 0.518 1.00 0.23 2095 ASP A O 16
ATOM 23395 N N . SER A 1 51 ? -14.204 -5.963 0.849 1.00 0.30 2096 SER A N 16
ATOM 23396 C CA . SER A 1 51 ? -13.415 -7.139 0.526 1.00 0.35 2096 SER A CA 16
ATOM 23397 C C . SER A 1 51 ? -13.121 -7.175 -0.967 1.00 0.30 2096 SER A C 16
ATOM 23398 O O . SER A 1 51 ? -12.119 -7.739 -1.409 1.00 0.38 2096 SER A O 16
ATOM 23405 N N . LEU A 1 52 ? -13.999 -6.536 -1.725 1.00 0.29 2097 LEU A N 16
ATOM 23406 C CA . LEU A 1 52 ? -13.872 -6.465 -3.172 1.00 0.35 2097 LEU A CA 16
ATOM 23407 C C . LEU A 1 52 ? -12.633 -5.678 -3.557 1.00 0.26 2097 LEU A C 16
ATOM 23408 O O . LEU A 1 52 ? -11.716 -6.194 -4.191 1.00 0.35 2097 LEU A O 16
ATOM 23424 N N . THR A 1 53 ? -12.611 -4.428 -3.138 1.00 0.19 2098 THR A N 16
ATOM 23425 C CA . THR A 1 53 ? -11.526 -3.526 -3.475 1.00 0.16 2098 THR A CA 16
ATOM 23426 C C . THR A 1 53 ? -10.256 -3.843 -2.698 1.00 0.15 2098 THR A C 16
ATOM 23427 O O . THR A 1 53 ? -9.168 -3.421 -3.084 1.00 0.19 2098 THR A O 16
ATOM 23438 N N . ALA A 1 54 ? -10.395 -4.594 -1.614 1.00 0.15 2099 ALA A N 16
ATOM 23439 C CA . ALA A 1 54 ? -9.248 -5.013 -0.824 1.00 0.19 2099 ALA A CA 16
ATOM 23440 C C . ALA A 1 54 ? -8.269 -5.814 -1.675 1.00 0.22 2099 ALA A C 16
ATOM 23441 O O . ALA A 1 54 ? -7.057 -5.609 -1.608 1.00 0.29 2099 ALA A O 16
ATOM 23448 N N . LEU A 1 55 ? -8.793 -6.709 -2.498 1.00 0.22 2100 LEU A N 16
ATOM 23449 C CA . LEU A 1 55 ? -7.941 -7.532 -3.331 1.00 0.27 2100 LEU A CA 16
ATOM 23450 C C . LEU A 1 55 ? -7.450 -6.733 -4.534 1.00 0.26 2100 LEU A C 16
ATOM 23451 O O . LEU A 1 55 ? -6.312 -6.887 -4.955 1.00 0.29 2100 LEU A O 16
ATOM 23467 N N . GLU A 1 56 ? -8.304 -5.849 -5.053 1.00 0.24 2101 GLU A N 16
ATOM 23468 C CA . GLU A 1 56 ? -7.949 -4.988 -6.180 1.00 0.26 2101 GLU A CA 16
ATOM 23469 C C . GLU A 1 56 ? -6.802 -4.053 -5.810 1.00 0.24 2101 GLU A C 16
ATOM 23470 O O . GLU A 1 56 ? -5.897 -3.801 -6.612 1.00 0.27 2101 GLU A O 16
ATOM 23482 N N . LEU A 1 57 ? -6.857 -3.528 -4.596 1.00 0.21 2102 LEU A N 16
ATOM 23483 C CA . LEU A 1 57 ? -5.816 -2.657 -4.088 1.00 0.22 2102 LEU A CA 16
ATOM 23484 C C . LEU A 1 57 ? -4.513 -3.430 -3.972 1.00 0.24 2102 LEU A C 16
ATOM 23485 O O . LEU A 1 57 ? -3.481 -3.013 -4.498 1.00 0.27 2102 LEU A O 16
ATOM 23501 N N . ARG A 1 58 ? -4.576 -4.559 -3.277 1.00 0.26 2103 ARG A N 16
ATOM 23502 C CA . ARG A 1 58 ? -3.444 -5.453 -3.145 1.00 0.34 2103 ARG A CA 16
ATOM 23503 C C . ARG A 1 58 ? -2.897 -5.843 -4.518 1.00 0.35 2103 ARG A C 16
ATOM 23504 O O . ARG A 1 58 ? -1.688 -5.899 -4.712 1.00 0.43 2103 ARG A O 16
ATOM 23525 N N . ASN A 1 59 ? -3.799 -6.114 -5.460 1.00 0.33 2104 ASN A N 16
ATOM 23526 C CA . ASN A 1 59 ? -3.432 -6.382 -6.851 1.00 0.38 2104 ASN A CA 16
ATOM 23527 C C . ASN A 1 59 ? -2.497 -5.300 -7.383 1.00 0.39 2104 ASN A C 16
ATOM 23528 O O . ASN A 1 59 ? -1.431 -5.594 -7.928 1.00 0.48 2104 ASN A O 16
ATOM 23539 N N . THR A 1 60 ? -2.897 -4.049 -7.196 1.00 0.33 2105 THR A N 16
ATOM 23540 C CA . THR A 1 60 ? -2.106 -2.908 -7.638 1.00 0.39 2105 THR A CA 16
ATOM 23541 C C . THR A 1 60 ? -0.795 -2.817 -6.853 1.00 0.42 2105 THR A C 16
ATOM 23542 O O . THR A 1 60 ? 0.275 -2.621 -7.434 1.00 0.51 2105 THR A O 16
ATOM 23553 N N . LEU A 1 61 ? -0.886 -2.975 -5.535 1.00 0.42 2106 LEU A N 16
ATOM 23554 C CA . LEU A 1 61 ? 0.284 -2.940 -4.661 1.00 0.55 2106 LEU A CA 16
ATOM 23555 C C . LEU A 1 61 ? 1.297 -4.011 -5.052 1.00 0.54 2106 LEU A C 16
ATOM 23556 O O . LEU A 1 61 ? 2.497 -3.752 -5.089 1.00 0.56 2106 LEU A O 16
ATOM 23572 N N . THR A 1 62 ? 0.809 -5.207 -5.358 1.00 0.56 2107 THR A N 16
ATOM 23573 C CA . THR A 1 62 ? 1.672 -6.313 -5.750 1.00 0.62 2107 THR A CA 16
ATOM 23574 C C . THR A 1 62 ? 2.422 -5.978 -7.040 1.00 0.60 2107 THR A C 16
ATOM 23575 O O . THR A 1 62 ? 3.630 -6.191 -7.147 1.00 0.64 2107 THR A O 16
ATOM 23586 N N . HIS A 1 63 ? 1.698 -5.419 -8.001 1.00 0.58 2108 HIS A N 16
ATOM 23587 C CA . HIS A 1 63 ? 2.267 -5.075 -9.299 1.00 0.62 2108 HIS A CA 16
ATOM 23588 C C . HIS A 1 63 ? 3.273 -3.932 -9.170 1.00 0.60 2108 HIS A C 16
ATOM 23589 O O . HIS A 1 63 ? 4.198 -3.812 -9.972 1.00 0.68 2108 HIS A O 16
ATOM 23604 N N . ASN A 1 64 ? 3.094 -3.107 -8.150 1.00 0.57 2109 ASN A N 16
ATOM 23605 C CA . ASN A 1 64 ? 3.950 -1.948 -7.941 1.00 0.64 2109 ASN A CA 16
ATOM 23606 C C . ASN A 1 64 ? 5.109 -2.268 -7.003 1.00 0.66 2109 ASN A C 16
ATOM 23607 O O . ASN A 1 64 ? 5.984 -1.433 -6.769 1.00 0.85 2109 ASN A O 16
ATOM 23618 N N . THR A 1 65 ? 5.115 -3.475 -6.459 1.00 0.65 2110 THR A N 16
ATOM 23619 C CA . THR A 1 65 ? 6.203 -3.906 -5.601 1.00 0.78 2110 THR A CA 16
ATOM 23620 C C . THR A 1 65 ? 7.041 -4.988 -6.273 1.00 0.81 2110 THR A C 16
ATOM 23621 O O . THR A 1 65 ? 8.223 -5.141 -5.975 1.00 1.02 2110 THR A O 16
ATOM 23632 N N . GLY A 1 66 ? 6.418 -5.750 -7.166 1.00 0.72 2111 GLY A N 16
ATOM 23633 C CA . GLY A 1 66 ? 7.149 -6.721 -7.964 1.00 0.86 2111 GLY A CA 16
ATOM 23634 C C . GLY A 1 66 ? 7.347 -8.041 -7.248 1.00 0.88 2111 GLY A C 16
ATOM 23635 O O . GLY A 1 66 ? 7.695 -9.050 -7.865 1.00 1.05 2111 GLY A O 16
ATOM 23639 N N . LEU A 1 67 ? 7.108 -8.037 -5.951 1.00 0.84 2112 LEU A N 16
ATOM 23640 C CA . LEU A 1 67 ? 7.316 -9.210 -5.122 1.00 0.92 2112 LEU A CA 16
ATOM 23641 C C . LEU A 1 67 ? 5.994 -9.872 -4.786 1.00 0.80 2112 LEU A C 16
ATOM 23642 O O . LEU A 1 67 ? 4.952 -9.522 -5.341 1.00 0.97 2112 LEU A O 16
ATOM 23658 N N . ASP A 1 68 ? 6.038 -10.826 -3.876 1.00 0.77 2113 ASP A N 16
ATOM 23659 C CA . ASP A 1 68 ? 4.858 -11.596 -3.528 1.00 0.77 2113 ASP A CA 16
ATOM 23660 C C . ASP A 1 68 ? 4.504 -11.398 -2.067 1.00 0.92 2113 ASP A C 16
ATOM 23661 O O . ASP A 1 68 ? 5.286 -11.726 -1.176 1.00 1.14 2113 ASP A O 16
ATOM 23670 N N . LEU A 1 69 ? 3.330 -10.849 -1.836 1.00 1.05 2114 LEU A N 16
ATOM 23671 C CA . LEU A 1 69 ? 2.849 -10.600 -0.491 1.00 1.34 2114 LEU A CA 16
ATOM 23672 C C . LEU A 1 69 ? 1.537 -11.378 -0.265 1.00 1.00 2114 LEU A C 16
ATOM 23673 O O . LEU A 1 69 ? 1.054 -12.028 -1.193 1.00 1.04 2114 LEU A O 16
ATOM 23689 N N . PRO A 1 70 ? 0.934 -11.340 0.941 1.00 0.85 2115 PRO A N 16
ATOM 23690 C CA . PRO A 1 70 ? -0.192 -12.200 1.275 1.00 0.64 2115 PRO A CA 16
ATOM 23691 C C . PRO A 1 70 ? -1.539 -11.589 0.899 1.00 0.57 2115 PRO A C 16
ATOM 23692 O O . PRO A 1 70 ? -1.689 -10.369 0.857 1.00 0.58 2115 PRO A O 16
ATOM 23703 N N . PRO A 1 71 ? -2.549 -12.444 0.640 1.00 0.57 2116 PRO A N 16
ATOM 23704 C CA . PRO A 1 71 ? -3.906 -11.997 0.311 1.00 0.62 2116 PRO A CA 16
ATOM 23705 C C . PRO A 1 71 ? -4.581 -11.343 1.507 1.00 0.58 2116 PRO A C 16
ATOM 23706 O O . PRO A 1 71 ? -5.582 -10.642 1.374 1.00 0.68 2116 PRO A O 16
ATOM 23717 N N . THR A 1 72 ? -4.002 -11.570 2.671 1.00 0.54 2117 THR A N 16
ATOM 23718 C CA . THR A 1 72 ? -4.497 -11.002 3.913 1.00 0.59 2117 THR A CA 16
ATOM 23719 C C . THR A 1 72 ? -3.975 -9.582 4.107 1.00 0.50 2117 THR A C 16
ATOM 23720 O O . THR A 1 72 ? -4.283 -8.930 5.099 1.00 0.54 2117 THR A O 16
ATOM 23731 N N . LEU A 1 73 ? -3.173 -9.142 3.142 1.00 0.45 2118 LEU A N 16
ATOM 23732 C CA . LEU A 1 73 ? -2.615 -7.789 3.089 1.00 0.45 2118 LEU A CA 16
ATOM 23733 C C . LEU A 1 73 ? -3.574 -6.727 3.645 1.00 0.41 2118 LEU A C 16
ATOM 23734 O O . LEU A 1 73 ? -3.315 -6.127 4.691 1.00 0.43 2118 LEU A O 16
ATOM 23750 N N . ILE A 1 74 ? -4.685 -6.510 2.950 1.00 0.38 2119 ILE A N 16
ATOM 23751 C CA . ILE A 1 74 ? -5.631 -5.461 3.321 1.00 0.40 2119 ILE A CA 16
ATOM 23752 C C . ILE A 1 74 ? -6.518 -5.915 4.482 1.00 0.42 2119 ILE A C 16
ATOM 23753 O O . ILE A 1 74 ? -7.098 -5.100 5.193 1.00 0.50 2119 ILE A O 16
ATOM 23769 N N . PHE A 1 75 ? -6.606 -7.224 4.675 1.00 0.46 2120 PHE A N 16
ATOM 23770 C CA . PHE A 1 75 ? -7.382 -7.791 5.765 1.00 0.53 2120 PHE A CA 16
ATOM 23771 C C . PHE A 1 75 ? -6.741 -7.437 7.102 1.00 0.52 2120 PHE A C 16
ATOM 23772 O O . PHE A 1 75 ? -7.408 -6.979 8.031 1.00 0.60 2120 PHE A O 16
ATOM 23789 N N . ASP A 1 76 ? -5.433 -7.646 7.172 1.00 0.48 2121 ASP A N 16
ATOM 23790 C CA . ASP A 1 76 ? -4.679 -7.464 8.398 1.00 0.49 2121 ASP A CA 16
ATOM 23791 C C . ASP A 1 76 ? -4.333 -6.006 8.647 1.00 0.45 2121 ASP A C 16
ATOM 23792 O O . ASP A 1 76 ? -4.432 -5.525 9.772 1.00 0.51 2121 ASP A O 16
ATOM 23801 N N . HIS A 1 77 ? -3.922 -5.293 7.603 1.00 0.38 2122 HIS A N 16
ATOM 23802 C CA . HIS A 1 77 ? -3.425 -3.930 7.788 1.00 0.37 2122 HIS A CA 16
ATOM 23803 C C . HIS A 1 77 ? -4.143 -2.937 6.882 1.00 0.34 2122 HIS A C 16
ATOM 23804 O O . HIS A 1 77 ? -3.503 -2.330 6.025 1.00 0.32 2122 HIS A O 16
ATOM 23819 N N . PRO A 1 78 ? -5.464 -2.725 7.017 1.00 0.36 2123 PRO A N 16
ATOM 23820 C CA . PRO A 1 78 ? -6.105 -1.729 6.186 1.00 0.34 2123 PRO A CA 16
ATOM 23821 C C . PRO A 1 78 ? -5.916 -0.327 6.756 1.00 0.32 2123 PRO A C 16
ATOM 23822 O O . PRO A 1 78 ? -6.584 0.075 7.714 1.00 0.36 2123 PRO A O 16
ATOM 23833 N N . THR A 1 79 ? -5.024 0.417 6.124 1.00 0.27 2124 THR A N 16
ATOM 23834 C CA . THR A 1 79 ? -4.778 1.822 6.414 1.00 0.23 2124 THR A CA 16
ATOM 23835 C C . THR A 1 79 ? -3.732 2.338 5.432 1.00 0.22 2124 THR A C 16
ATOM 23836 O O . THR A 1 79 ? -2.859 1.571 5.023 1.00 0.26 2124 THR A O 16
ATOM 23847 N N . PRO A 1 80 ? -3.771 3.612 5.037 1.00 0.19 2125 PRO A N 16
ATOM 23848 C CA . PRO A 1 80 ? -2.782 4.160 4.106 1.00 0.18 2125 PRO A CA 16
ATOM 23849 C C . PRO A 1 80 ? -1.380 4.153 4.720 1.00 0.17 2125 PRO A C 16
ATOM 23850 O O . PRO A 1 80 ? -0.443 3.569 4.167 1.00 0.20 2125 PRO A O 16
ATOM 23861 N N . HIS A 1 81 ? -1.263 4.764 5.898 1.00 0.23 2126 HIS A N 16
ATOM 23862 C CA . HIS A 1 81 ? 0.017 4.890 6.591 1.00 0.31 2126 HIS A CA 16
ATOM 23863 C C . HIS A 1 81 ? 0.543 3.538 7.066 1.00 0.29 2126 HIS A C 16
ATOM 23864 O O . HIS A 1 81 ? 1.751 3.326 7.131 1.00 0.32 2126 HIS A O 16
ATOM 23879 N N . ALA A 1 82 ? -0.357 2.628 7.396 1.00 0.28 2127 ALA A N 16
ATOM 23880 C CA . ALA A 1 82 ? 0.049 1.342 7.943 1.00 0.29 2127 ALA A CA 16
ATOM 23881 C C . ALA A 1 82 ? 0.624 0.433 6.867 1.00 0.26 2127 ALA A C 16
ATOM 23882 O O . ALA A 1 82 ? 1.622 -0.251 7.100 1.00 0.30 2127 ALA A O 16
ATOM 23889 N N . LEU A 1 83 ? 0.008 0.421 5.686 1.00 0.22 2128 LEU A N 16
ATOM 23890 C CA . LEU A 1 83 ? 0.583 -0.289 4.555 1.00 0.21 2128 LEU A CA 16
ATOM 23891 C C . LEU A 1 83 ? 1.941 0.300 4.220 1.00 0.21 2128 LEU A C 16
ATOM 23892 O O . LEU A 1 83 ? 2.869 -0.417 3.848 1.00 0.23 2128 LEU A O 16
ATOM 23908 N N . THR A 1 84 ? 2.041 1.615 4.380 1.00 0.21 2129 THR A N 16
ATOM 23909 C CA . THR A 1 84 ? 3.286 2.335 4.171 1.00 0.24 2129 THR A CA 16
ATOM 23910 C C . THR A 1 84 ? 4.416 1.714 4.990 1.00 0.25 2129 THR A C 16
ATOM 23911 O O . THR A 1 84 ? 5.553 1.612 4.530 1.00 0.33 2129 THR A O 16
ATOM 23922 N N . GLN A 1 85 ? 4.082 1.266 6.191 1.00 0.25 2130 GLN A N 16
ATOM 23923 C CA . GLN A 1 85 ? 5.064 0.658 7.076 1.00 0.28 2130 GLN A CA 16
ATOM 23924 C C . GLN A 1 85 ? 5.426 -0.741 6.589 1.00 0.23 2130 GLN A C 16
ATOM 23925 O O . GLN A 1 85 ? 6.581 -1.155 6.667 1.00 0.22 2130 GLN A O 16
ATOM 23939 N N . HIS A 1 86 ? 4.437 -1.460 6.066 1.00 0.25 2131 HIS A N 16
ATOM 23940 C CA . HIS A 1 86 ? 4.655 -2.827 5.609 1.00 0.27 2131 HIS A CA 16
ATOM 23941 C C . HIS A 1 86 ? 5.504 -2.846 4.345 1.00 0.26 2131 HIS A C 16
ATOM 23942 O O . HIS A 1 86 ? 6.414 -3.662 4.206 1.00 0.30 2131 HIS A O 16
ATOM 23957 N N . LEU A 1 87 ? 5.205 -1.949 3.417 1.00 0.27 2132 LEU A N 16
ATOM 23958 C CA . LEU A 1 87 ? 5.979 -1.872 2.191 1.00 0.33 2132 LEU A CA 16
ATOM 23959 C C . LEU A 1 87 ? 7.336 -1.237 2.459 1.00 0.35 2132 LEU A C 16
ATOM 23960 O O . LEU A 1 87 ? 8.276 -1.416 1.688 1.00 0.47 2132 LEU A O 16
ATOM 23976 N N . HIS A 1 88 ? 7.436 -0.512 3.568 1.00 0.28 2133 HIS A N 16
ATOM 23977 C CA . HIS A 1 88 ? 8.714 0.015 4.022 1.00 0.34 2133 HIS A CA 16
ATOM 23978 C C . HIS A 1 88 ? 9.659 -1.137 4.326 1.00 0.38 2133 HIS A C 16
ATOM 23979 O O . HIS A 1 88 ? 10.850 -1.069 4.023 1.00 0.55 2133 HIS A O 16
ATOM 23994 N N . THR A 1 89 ? 9.105 -2.197 4.900 1.00 0.32 2134 THR A N 16
ATOM 23995 C CA . THR A 1 89 ? 9.856 -3.402 5.190 1.00 0.43 2134 THR A CA 16
ATOM 23996 C C . THR A 1 89 ? 10.349 -4.054 3.902 1.00 0.51 2134 THR A C 16
ATOM 23997 O O . THR A 1 89 ? 11.470 -4.544 3.838 1.00 0.66 2134 THR A O 16
ATOM 24008 N N . ARG A 1 90 ? 9.514 -4.035 2.869 1.00 0.52 2135 ARG A N 16
ATOM 24009 C CA . ARG A 1 90 ? 9.864 -4.658 1.601 1.00 0.71 2135 ARG A CA 16
ATOM 24010 C C . ARG A 1 90 ? 11.078 -3.979 0.979 1.00 0.88 2135 ARG A C 16
ATOM 24011 O O . ARG A 1 90 ? 11.929 -4.631 0.372 1.00 1.12 2135 ARG A O 16
ATOM 24032 N N . LEU A 1 91 ? 11.148 -2.666 1.140 1.00 0.92 2136 LEU A N 16
ATOM 24033 C CA . LEU A 1 91 ? 12.248 -1.883 0.599 1.00 1.20 2136 LEU A CA 16
ATOM 24034 C C . LEU A 1 91 ? 13.528 -2.096 1.402 1.00 1.16 2136 LEU A C 16
ATOM 24035 O O . LEU A 1 91 ? 14.605 -2.227 0.830 1.00 1.43 2136 LEU A O 16
ATOM 24051 N N . THR A 1 92 ? 13.407 -2.146 2.726 1.00 0.96 2137 THR A N 16
ATOM 24052 C CA . THR A 1 92 ? 14.569 -2.330 3.590 1.00 1.08 2137 THR A CA 16
ATOM 24053 C C . THR A 1 92 ? 15.057 -3.777 3.553 1.00 1.17 2137 THR A C 16
ATOM 24054 O O . THR A 1 92 ? 16.214 -4.068 3.861 1.00 1.41 2137 THR A O 16
ATOM 24065 N N . GLN A 1 93 ? 14.156 -4.680 3.182 1.00 1.17 2138 GLN A N 16
ATOM 24066 C CA . GLN A 1 93 ? 14.497 -6.075 2.972 1.00 1.45 2138 GLN A CA 16
ATOM 24067 C C . GLN A 1 93 ? 15.341 -6.237 1.715 1.00 1.71 2138 GLN A C 16
ATOM 24068 O O . GLN A 1 93 ? 16.107 -7.192 1.583 1.00 2.00 2138 GLN A O 16
ATOM 24082 N N . SER A 1 94 ? 15.200 -5.294 0.798 1.00 1.82 2139 SER A N 16
ATOM 24083 C CA . SER A 1 94 ? 15.960 -5.312 -0.434 1.00 2.34 2139 SER A CA 16
ATOM 24084 C C . SER A 1 94 ? 17.263 -4.540 -0.248 1.00 2.85 2139 SER A C 16
ATOM 24085 O O . SER A 1 94 ? 17.252 -3.352 0.069 1.00 3.41 2139 SER A O 16
ATOM 24093 N N . HIS A 1 95 ? 18.383 -5.221 -0.421 1.00 3.20 2140 HIS A N 16
ATOM 24094 C CA . HIS A 1 95 ? 19.681 -4.585 -0.257 1.00 4.12 2140 HIS A CA 16
ATOM 24095 C C . HIS A 1 95 ? 20.390 -4.477 -1.595 1.00 4.36 2140 HIS A C 16
ATOM 24096 O O . HIS A 1 95 ? 21.143 -5.403 -1.950 1.00 4.66 2140 HIS A O 16
ATOM 24177 N N . GLY A 1 1 ? 17.608 -9.474 -2.521 1.00 6.58 2046 GLY A N 17
ATOM 24178 C CA . GLY A 1 1 ? 16.442 -8.859 -1.845 1.00 6.00 2046 GLY A CA 17
ATOM 24179 C C . GLY A 1 1 ? 16.017 -7.578 -2.519 1.00 4.95 2046 GLY A C 17
ATOM 24180 O O . GLY A 1 1 ? 16.730 -7.058 -3.376 1.00 5.03 2046 GLY A O 17
ATOM 24186 N N . SER A 1 2 ? 14.871 -7.059 -2.127 1.00 4.27 2047 SER A N 17
ATOM 24187 C CA . SER A 1 2 ? 14.309 -5.885 -2.765 1.00 3.35 2047 SER A CA 17
ATOM 24188 C C . SER A 1 2 ? 14.950 -4.602 -2.233 1.00 3.13 2047 SER A C 17
ATOM 24189 O O . SER A 1 2 ? 14.843 -4.280 -1.051 1.00 3.47 2047 SER A O 17
ATOM 24197 N N . HIS A 1 3 ? 15.641 -3.890 -3.110 1.00 3.12 2048 HIS A N 17
ATOM 24198 C CA . HIS A 1 3 ? 16.169 -2.568 -2.787 1.00 3.29 2048 HIS A CA 17
ATOM 24199 C C . HIS A 1 3 ? 15.493 -1.539 -3.679 1.00 2.68 2048 HIS A C 17
ATOM 24200 O O . HIS A 1 3 ? 15.994 -0.434 -3.869 1.00 3.15 2048 HIS A O 17
ATOM 24215 N N . MET A 1 4 ? 14.338 -1.935 -4.205 1.00 2.16 2049 MET A N 17
ATOM 24216 C CA . MET A 1 4 ? 13.599 -1.172 -5.213 1.00 2.54 2049 MET A CA 17
ATOM 24217 C C . MET A 1 4 ? 13.456 0.308 -4.887 1.00 3.09 2049 MET A C 17
ATOM 24218 O O . MET A 1 4 ? 13.579 1.160 -5.763 1.00 3.75 2049 MET A O 17
ATOM 24232 N N . ARG A 1 5 ? 13.194 0.609 -3.637 1.00 3.38 2050 ARG A N 17
ATOM 24233 C CA . ARG A 1 5 ? 12.924 1.981 -3.239 1.00 4.33 2050 ARG A CA 17
ATOM 24234 C C . ARG A 1 5 ? 14.096 2.567 -2.463 1.00 4.19 2050 ARG A C 17
ATOM 24235 O O . ARG A 1 5 ? 14.004 3.658 -1.920 1.00 4.88 2050 ARG A O 17
ATOM 24256 N N . LEU A 1 6 ? 15.194 1.827 -2.409 1.00 3.64 2051 LEU A N 17
ATOM 24257 C CA . LEU A 1 6 ? 16.382 2.269 -1.685 1.00 3.84 2051 LEU A CA 17
ATOM 24258 C C . LEU A 1 6 ? 17.298 3.068 -2.600 1.00 3.17 2051 LEU A C 17
ATOM 24259 O O . LEU A 1 6 ? 18.258 3.694 -2.149 1.00 3.42 2051 LEU A O 17
ATOM 24275 N N . ASN A 1 7 ? 16.996 3.037 -3.888 1.00 2.84 2052 ASN A N 17
ATOM 24276 C CA . ASN A 1 7 ? 17.764 3.782 -4.873 1.00 3.03 2052 ASN A CA 17
ATOM 24277 C C . ASN A 1 7 ? 17.386 5.258 -4.816 1.00 2.88 2052 ASN A C 17
ATOM 24278 O O . ASN A 1 7 ? 16.236 5.621 -5.063 1.00 2.92 2052 ASN A O 17
ATOM 24289 N N . GLY A 1 8 ? 18.355 6.097 -4.472 1.00 3.23 2053 GLY A N 17
ATOM 24290 C CA . GLY A 1 8 ? 18.128 7.532 -4.377 1.00 3.43 2053 GLY A CA 17
ATOM 24291 C C . GLY A 1 8 ? 17.333 7.935 -3.142 1.00 2.89 2053 GLY A C 17
ATOM 24292 O O . GLY A 1 8 ? 17.525 9.024 -2.600 1.00 2.97 2053 GLY A O 17
ATOM 24296 N N . LEU A 1 9 ? 16.446 7.061 -2.694 1.00 2.44 2054 LEU A N 17
ATOM 24297 C CA . LEU A 1 9 ? 15.591 7.333 -1.559 1.00 2.06 2054 LEU A CA 17
ATOM 24298 C C . LEU A 1 9 ? 16.199 6.852 -0.253 1.00 1.93 2054 LEU A C 17
ATOM 24299 O O . LEU A 1 9 ? 16.567 5.683 -0.111 1.00 2.10 2054 LEU A O 17
ATOM 24315 N N . SER A 1 10 ? 16.301 7.766 0.695 1.00 1.75 2055 SER A N 17
ATOM 24316 C CA . SER A 1 10 ? 16.647 7.421 2.061 1.00 1.71 2055 SER A CA 17
ATOM 24317 C C . SER A 1 10 ? 15.453 6.713 2.708 1.00 1.44 2055 SER A C 17
ATOM 24318 O O . SER A 1 10 ? 14.347 6.771 2.167 1.00 1.25 2055 SER A O 17
ATOM 24326 N N . PRO A 1 11 ? 15.651 6.024 3.849 1.00 1.48 2056 PRO A N 17
ATOM 24327 C CA . PRO A 1 11 ? 14.578 5.296 4.541 1.00 1.29 2056 PRO A CA 17
ATOM 24328 C C . PRO A 1 11 ? 13.249 6.057 4.596 1.00 1.09 2056 PRO A C 17
ATOM 24329 O O . PRO A 1 11 ? 12.203 5.512 4.235 1.00 0.87 2056 PRO A O 17
ATOM 24340 N N . GLN A 1 12 ? 13.288 7.308 5.036 1.00 1.22 2057 GLN A N 17
ATOM 24341 C CA . GLN A 1 12 ? 12.083 8.109 5.163 1.00 1.17 2057 GLN A CA 17
ATOM 24342 C C . GLN A 1 12 ? 11.539 8.556 3.805 1.00 1.01 2057 GLN A C 17
ATOM 24343 O O . GLN A 1 12 ? 10.328 8.696 3.634 1.00 0.95 2057 GLN A O 17
ATOM 24357 N N . GLN A 1 13 ? 12.432 8.767 2.837 1.00 1.07 2058 GLN A N 17
ATOM 24358 C CA . GLN A 1 13 ? 12.018 9.170 1.490 1.00 1.08 2058 GLN A CA 17
ATOM 24359 C C . GLN A 1 13 ? 11.169 8.072 0.860 1.00 0.89 2058 GLN A C 17
ATOM 24360 O O . GLN A 1 13 ? 10.267 8.336 0.060 1.00 0.84 2058 GLN A O 17
ATOM 24374 N N . GLN A 1 14 ? 11.483 6.834 1.215 1.00 0.87 2059 GLN A N 17
ATOM 24375 C CA . GLN A 1 14 ? 10.692 5.694 0.806 1.00 0.75 2059 GLN A CA 17
ATOM 24376 C C . GLN A 1 14 ? 9.260 5.836 1.303 1.00 0.58 2059 GLN A C 17
ATOM 24377 O O . GLN A 1 14 ? 8.323 5.722 0.524 1.00 0.54 2059 GLN A O 17
ATOM 24391 N N . GLN A 1 15 ? 9.099 6.106 2.597 1.00 0.54 2060 GLN A N 17
ATOM 24392 C CA . GLN A 1 15 ? 7.776 6.210 3.200 1.00 0.45 2060 GLN A CA 17
ATOM 24393 C C . GLN A 1 15 ? 6.855 7.156 2.441 1.00 0.44 2060 GLN A C 17
ATOM 24394 O O . GLN A 1 15 ? 5.745 6.773 2.102 1.00 0.42 2060 GLN A O 17
ATOM 24408 N N . GLN A 1 16 ? 7.303 8.377 2.165 1.00 0.58 2061 GLN A N 17
ATOM 24409 C CA . GLN A 1 16 ? 6.450 9.331 1.455 1.00 0.61 2061 GLN A CA 17
ATOM 24410 C C . GLN A 1 16 ? 6.068 8.792 0.079 1.00 0.51 2061 GLN A C 17
ATOM 24411 O O . GLN A 1 16 ? 4.934 8.955 -0.368 1.00 0.45 2061 GLN A O 17
ATOM 24425 N N . THR A 1 17 ? 7.018 8.143 -0.576 1.00 0.53 2062 THR A N 17
ATOM 24426 C CA . THR A 1 17 ? 6.763 7.469 -1.841 1.00 0.50 2062 THR A CA 17
ATOM 24427 C C . THR A 1 17 ? 5.684 6.401 -1.673 1.00 0.39 2062 THR A C 17
ATOM 24428 O O . THR A 1 17 ? 4.642 6.453 -2.318 1.00 0.42 2062 THR A O 17
ATOM 24439 N N . LEU A 1 18 ? 5.949 5.443 -0.795 1.00 0.37 2063 LEU A N 17
ATOM 24440 C CA . LEU A 1 18 ? 5.028 4.365 -0.497 1.00 0.29 2063 LEU A CA 17
ATOM 24441 C C . LEU A 1 18 ? 3.658 4.889 -0.065 1.00 0.22 2063 LEU A C 17
ATOM 24442 O O . LEU A 1 18 ? 2.633 4.327 -0.442 1.00 0.21 2063 LEU A O 17
ATOM 24458 N N . ALA A 1 19 ? 3.652 5.971 0.706 1.00 0.25 2064 ALA A N 17
ATOM 24459 C CA . ALA A 1 19 ? 2.412 6.592 1.163 1.00 0.27 2064 ALA A CA 17
ATOM 24460 C C . ALA A 1 19 ? 1.644 7.201 -0.003 1.00 0.25 2064 ALA A C 17
ATOM 24461 O O . ALA A 1 19 ? 0.418 7.305 0.033 1.00 0.30 2064 ALA A O 17
ATOM 24468 N N . THR A 1 20 ? 2.370 7.592 -1.038 1.00 0.24 2065 THR A N 17
ATOM 24469 C CA . THR A 1 20 ? 1.753 8.149 -2.228 1.00 0.27 2065 THR A CA 17
ATOM 24470 C C . THR A 1 20 ? 1.349 7.015 -3.164 1.00 0.24 2065 THR A C 17
ATOM 24471 O O . THR A 1 20 ? 0.327 7.087 -3.849 1.00 0.29 2065 THR A O 17
ATOM 24482 N N . LEU A 1 21 ? 2.159 5.964 -3.168 1.00 0.21 2066 LEU A N 17
ATOM 24483 C CA . LEU A 1 21 ? 1.854 4.751 -3.906 1.00 0.21 2066 LEU A CA 17
ATOM 24484 C C . LEU A 1 21 ? 0.539 4.162 -3.437 1.00 0.18 2066 LEU A C 17
ATOM 24485 O O . LEU A 1 21 ? -0.411 4.055 -4.202 1.00 0.20 2066 LEU A O 17
ATOM 24501 N N . VAL A 1 22 ? 0.501 3.785 -2.172 1.00 0.17 2067 VAL A N 17
ATOM 24502 C CA . VAL A 1 22 ? -0.680 3.167 -1.591 1.00 0.18 2067 VAL A CA 17
ATOM 24503 C C . VAL A 1 22 ? -1.908 4.071 -1.716 1.00 0.19 2067 VAL A C 17
ATOM 24504 O O . VAL A 1 22 ? -3.015 3.594 -1.971 1.00 0.22 2067 VAL A O 17
ATOM 24517 N N . ALA A 1 23 ? -1.711 5.372 -1.540 1.00 0.19 2068 ALA A N 17
ATOM 24518 C CA . ALA A 1 23 ? -2.779 6.334 -1.761 1.00 0.23 2068 ALA A CA 17
ATOM 24519 C C . ALA A 1 23 ? -3.301 6.218 -3.187 1.00 0.23 2068 ALA A C 17
ATOM 24520 O O . ALA A 1 23 ? -4.496 6.061 -3.406 1.00 0.29 2068 ALA A O 17
ATOM 24527 N N . ALA A 1 24 ? -2.397 6.255 -4.157 1.00 0.20 2069 ALA A N 17
ATOM 24528 C CA . ALA A 1 24 ? -2.779 6.102 -5.550 1.00 0.22 2069 ALA A CA 17
ATOM 24529 C C . ALA A 1 24 ? -3.368 4.719 -5.799 1.00 0.23 2069 ALA A C 17
ATOM 24530 O O . ALA A 1 24 ? -4.244 4.555 -6.638 1.00 0.29 2069 ALA A O 17
ATOM 24537 N N . ALA A 1 25 ? -2.894 3.734 -5.052 1.00 0.21 2070 ALA A N 17
ATOM 24538 C CA . ALA A 1 25 ? -3.378 2.368 -5.175 1.00 0.24 2070 ALA A CA 17
ATOM 24539 C C . ALA A 1 25 ? -4.840 2.263 -4.761 1.00 0.26 2070 ALA A C 17
ATOM 24540 O O . ALA A 1 25 ? -5.666 1.734 -5.506 1.00 0.34 2070 ALA A O 17
ATOM 24547 N N . THR A 1 26 ? -5.164 2.788 -3.583 1.00 0.24 2071 THR A N 17
ATOM 24548 C CA . THR A 1 26 ? -6.526 2.720 -3.077 1.00 0.28 2071 THR A CA 17
ATOM 24549 C C . THR A 1 26 ? -7.406 3.735 -3.793 1.00 0.31 2071 THR A C 17
ATOM 24550 O O . THR A 1 26 ? -8.633 3.638 -3.788 1.00 0.37 2071 THR A O 17
ATOM 24561 N N . ALA A 1 27 ? -6.764 4.704 -4.414 1.00 0.31 2072 ALA A N 17
ATOM 24562 C CA . ALA A 1 27 ? -7.452 5.619 -5.309 1.00 0.40 2072 ALA A CA 17
ATOM 24563 C C . ALA A 1 27 ? -7.796 4.922 -6.616 1.00 0.42 2072 ALA A C 17
ATOM 24564 O O . ALA A 1 27 ? -8.878 5.108 -7.138 1.00 0.54 2072 ALA A O 17
ATOM 24571 N N . THR A 1 28 ? -6.891 4.096 -7.121 1.00 0.36 2073 THR A N 17
ATOM 24572 C CA . THR A 1 28 ? -7.107 3.409 -8.391 1.00 0.40 2073 THR A CA 17
ATOM 24573 C C . THR A 1 28 ? -8.274 2.420 -8.307 1.00 0.29 2073 THR A C 17
ATOM 24574 O O . THR A 1 28 ? -9.032 2.257 -9.265 1.00 0.34 2073 THR A O 17
ATOM 24585 N N . VAL A 1 29 ? -8.424 1.777 -7.158 1.00 0.20 2074 VAL A N 17
ATOM 24586 C CA . VAL A 1 29 ? -9.516 0.827 -6.962 1.00 0.22 2074 VAL A CA 17
ATOM 24587 C C . VAL A 1 29 ? -10.858 1.536 -6.797 1.00 0.27 2074 VAL A C 17
ATOM 24588 O O . VAL A 1 29 ? -11.788 1.317 -7.573 1.00 0.41 2074 VAL A O 17
ATOM 24601 N N . LEU A 1 30 ? -10.953 2.358 -5.769 1.00 0.27 2075 LEU A N 17
ATOM 24602 C CA . LEU A 1 30 ? -12.138 3.167 -5.512 1.00 0.37 2075 LEU A CA 17
ATOM 24603 C C . LEU A 1 30 ? -12.429 4.132 -6.654 1.00 0.42 2075 LEU A C 17
ATOM 24604 O O . LEU A 1 30 ? -11.574 4.919 -7.039 1.00 1.24 2075 LEU A O 17
ATOM 24620 N N . GLY A 1 31 ? -13.668 4.094 -7.136 1.00 1.16 2076 GLY A N 17
ATOM 24621 C CA . GLY A 1 31 ? -14.072 4.832 -8.328 1.00 1.30 2076 GLY A CA 17
ATOM 24622 C C . GLY A 1 31 ? -13.734 6.317 -8.318 1.00 0.86 2076 GLY A C 17
ATOM 24623 O O . GLY A 1 31 ? -13.494 6.896 -9.374 1.00 1.11 2076 GLY A O 17
ATOM 24627 N N . HIS A 1 32 ? -13.716 6.940 -7.144 1.00 0.88 2077 HIS A N 17
ATOM 24628 C CA . HIS A 1 32 ? -13.425 8.376 -7.045 1.00 0.79 2077 HIS A CA 17
ATOM 24629 C C . HIS A 1 32 ? -11.984 8.681 -7.473 1.00 1.18 2077 HIS A C 17
ATOM 24630 O O . HIS A 1 32 ? -11.713 9.747 -8.014 1.00 2.09 2077 HIS A O 17
ATOM 24645 N N . HIS A 1 33 ? -11.088 7.722 -7.245 1.00 1.15 2078 HIS A N 17
ATOM 24646 C CA . HIS A 1 33 ? -9.649 7.867 -7.515 1.00 1.82 2078 HIS A CA 17
ATOM 24647 C C . HIS A 1 33 ? -9.103 9.240 -7.097 1.00 1.20 2078 HIS A C 17
ATOM 24648 O O . HIS A 1 33 ? -8.894 10.115 -7.940 1.00 1.46 2078 HIS A O 17
ATOM 24663 N N . THR A 1 34 ? -8.848 9.419 -5.807 1.00 1.12 2079 THR A N 17
ATOM 24664 C CA . THR A 1 34 ? -8.285 10.673 -5.314 1.00 0.78 2079 THR A CA 17
ATOM 24665 C C . THR A 1 34 ? -7.334 10.412 -4.153 1.00 0.67 2079 THR A C 17
ATOM 24666 O O . THR A 1 34 ? -7.775 10.222 -3.021 1.00 0.86 2079 THR A O 17
ATOM 24677 N N . PRO A 1 35 ? -6.019 10.397 -4.414 1.00 0.48 2080 PRO A N 17
ATOM 24678 C CA . PRO A 1 35 ? -5.008 10.150 -3.383 1.00 0.48 2080 PRO A CA 17
ATOM 24679 C C . PRO A 1 35 ? -4.867 11.330 -2.428 1.00 0.69 2080 PRO A C 17
ATOM 24680 O O . PRO A 1 35 ? -4.375 11.192 -1.309 1.00 0.70 2080 PRO A O 17
ATOM 24691 N N . GLU A 1 36 ? -5.329 12.481 -2.884 1.00 0.93 2081 GLU A N 17
ATOM 24692 C CA . GLU A 1 36 ? -5.240 13.719 -2.152 1.00 1.22 2081 GLU A CA 17
ATOM 24693 C C . GLU A 1 36 ? -6.015 13.665 -0.834 1.00 1.21 2081 GLU A C 17
ATOM 24694 O O . GLU A 1 36 ? -5.573 14.205 0.179 1.00 1.32 2081 GLU A O 17
ATOM 24706 N N . SER A 1 37 ? -7.158 12.997 -0.850 1.00 1.13 2082 SER A N 17
ATOM 24707 C CA . SER A 1 37 ? -8.046 12.985 0.304 1.00 1.23 2082 SER A CA 17
ATOM 24708 C C . SER A 1 37 ? -7.883 11.697 1.111 1.00 0.99 2082 SER A C 17
ATOM 24709 O O . SER A 1 37 ? -8.752 11.331 1.907 1.00 1.06 2082 SER A O 17
ATOM 24717 N N . ILE A 1 38 ? -6.770 11.008 0.911 1.00 0.76 2083 ILE A N 17
ATOM 24718 C CA . ILE A 1 38 ? -6.513 9.778 1.628 1.00 0.55 2083 ILE A CA 17
ATOM 24719 C C . ILE A 1 38 ? -5.641 10.041 2.845 1.00 0.43 2083 ILE A C 17
ATOM 24720 O O . ILE A 1 38 ? -4.410 10.004 2.777 1.00 0.46 2083 ILE A O 17
ATOM 24736 N N . SER A 1 39 ? -6.300 10.319 3.954 1.00 0.38 2084 SER A N 17
ATOM 24737 C CA . SER A 1 39 ? -5.624 10.631 5.195 1.00 0.32 2084 SER A CA 17
ATOM 24738 C C . SER A 1 39 ? -5.059 9.363 5.832 1.00 0.29 2084 SER A C 17
ATOM 24739 O O . SER A 1 39 ? -5.772 8.379 6.026 1.00 0.31 2084 SER A O 17
ATOM 24747 N N . PRO A 1 40 ? -3.757 9.388 6.168 1.00 0.29 2085 PRO A N 17
ATOM 24748 C CA . PRO A 1 40 ? -3.019 8.222 6.679 1.00 0.28 2085 PRO A CA 17
ATOM 24749 C C . PRO A 1 40 ? -3.570 7.686 7.992 1.00 0.28 2085 PRO A C 17
ATOM 24750 O O . PRO A 1 40 ? -3.478 6.491 8.268 1.00 0.33 2085 PRO A O 17
ATOM 24761 N N . ALA A 1 41 ? -4.128 8.572 8.802 1.00 0.30 2086 ALA A N 17
ATOM 24762 C CA . ALA A 1 41 ? -4.683 8.181 10.092 1.00 0.36 2086 ALA A CA 17
ATOM 24763 C C . ALA A 1 41 ? -5.992 7.411 9.936 1.00 0.30 2086 ALA A C 17
ATOM 24764 O O . ALA A 1 41 ? -6.436 6.732 10.861 1.00 0.28 2086 ALA A O 17
ATOM 24771 N N . THR A 1 42 ? -6.602 7.501 8.764 1.00 0.32 2087 THR A N 17
ATOM 24772 C CA . THR A 1 42 ? -7.882 6.854 8.530 1.00 0.28 2087 THR A CA 17
ATOM 24773 C C . THR A 1 42 ? -7.693 5.444 7.976 1.00 0.24 2087 THR A C 17
ATOM 24774 O O . THR A 1 42 ? -6.666 5.125 7.383 1.00 0.28 2087 THR A O 17
ATOM 24785 N N . ALA A 1 43 ? -8.700 4.617 8.178 1.00 0.23 2088 ALA A N 17
ATOM 24786 C CA . ALA A 1 43 ? -8.695 3.243 7.705 1.00 0.25 2088 ALA A CA 17
ATOM 24787 C C . ALA A 1 43 ? -9.360 3.162 6.346 1.00 0.22 2088 ALA A C 17
ATOM 24788 O O . ALA A 1 43 ? -10.359 3.836 6.101 1.00 0.25 2088 ALA A O 17
ATOM 24795 N N . PHE A 1 44 ? -8.810 2.319 5.471 1.00 0.21 2089 PHE A N 17
ATOM 24796 C CA . PHE A 1 44 ? -9.343 2.152 4.119 1.00 0.20 2089 PHE A CA 17
ATOM 24797 C C . PHE A 1 44 ? -10.809 1.764 4.140 1.00 0.24 2089 PHE A C 17
ATOM 24798 O O . PHE A 1 44 ? -11.530 2.030 3.186 1.00 0.26 2089 PHE A O 17
ATOM 24815 N N . LYS A 1 45 ? -11.231 1.120 5.217 1.00 0.30 2090 LYS A N 17
ATOM 24816 C CA . LYS A 1 45 ? -12.637 0.839 5.438 1.00 0.40 2090 LYS A CA 17
ATOM 24817 C C . LYS A 1 45 ? -13.452 2.127 5.317 1.00 0.37 2090 LYS A C 17
ATOM 24818 O O . LYS A 1 45 ? -14.358 2.228 4.487 1.00 0.47 2090 LYS A O 17
ATOM 24837 N N . ASP A 1 46 ? -13.112 3.105 6.152 1.00 0.33 2091 ASP A N 17
ATOM 24838 C CA . ASP A 1 46 ? -13.715 4.429 6.094 1.00 0.35 2091 ASP A CA 17
ATOM 24839 C C . ASP A 1 46 ? -13.549 5.067 4.713 1.00 0.33 2091 ASP A C 17
ATOM 24840 O O . ASP A 1 46 ? -14.484 5.679 4.196 1.00 0.39 2091 ASP A O 17
ATOM 24849 N N . LEU A 1 47 ? -12.370 4.915 4.104 1.00 0.30 2092 LEU A N 17
ATOM 24850 C CA . LEU A 1 47 ? -12.114 5.531 2.806 1.00 0.32 2092 LEU A CA 17
ATOM 24851 C C . LEU A 1 47 ? -12.941 4.886 1.689 1.00 0.30 2092 LEU A C 17
ATOM 24852 O O . LEU A 1 47 ? -13.212 5.529 0.677 1.00 0.36 2092 LEU A O 17
ATOM 24868 N N . GLY A 1 48 ? -13.369 3.640 1.872 1.00 0.26 2093 GLY A N 17
ATOM 24869 C CA . GLY A 1 48 ? -14.260 3.036 0.896 1.00 0.26 2093 GLY A CA 17
ATOM 24870 C C . GLY A 1 48 ? -13.845 1.649 0.431 1.00 0.22 2093 GLY A C 17
ATOM 24871 O O . GLY A 1 48 ? -14.553 1.033 -0.362 1.00 0.27 2093 GLY A O 17
ATOM 24875 N N . ILE A 1 49 ? -12.707 1.155 0.904 1.00 0.22 2094 ILE A N 17
ATOM 24876 C CA . ILE A 1 49 ? -12.277 -0.203 0.590 1.00 0.19 2094 ILE A CA 17
ATOM 24877 C C . ILE A 1 49 ? -13.292 -1.227 1.079 1.00 0.18 2094 ILE A C 17
ATOM 24878 O O . ILE A 1 49 ? -13.625 -1.281 2.266 1.00 0.22 2094 ILE A O 17
ATOM 24894 N N . ASP A 1 50 ? -13.797 -2.026 0.152 1.00 0.19 2095 ASP A N 17
ATOM 24895 C CA . ASP A 1 50 ? -14.746 -3.073 0.484 1.00 0.26 2095 ASP A CA 17
ATOM 24896 C C . ASP A 1 50 ? -14.049 -4.422 0.448 1.00 0.21 2095 ASP A C 17
ATOM 24897 O O . ASP A 1 50 ? -12.825 -4.493 0.448 1.00 0.23 2095 ASP A O 17
ATOM 24906 N N . SER A 1 51 ? -14.828 -5.484 0.389 1.00 0.30 2096 SER A N 17
ATOM 24907 C CA . SER A 1 51 ? -14.286 -6.831 0.320 1.00 0.35 2096 SER A CA 17
ATOM 24908 C C . SER A 1 51 ? -13.618 -7.066 -1.027 1.00 0.30 2096 SER A C 17
ATOM 24909 O O . SER A 1 51 ? -12.600 -7.752 -1.128 1.00 0.38 2096 SER A O 17
ATOM 24916 N N . LEU A 1 52 ? -14.189 -6.453 -2.050 1.00 0.29 2097 LEU A N 17
ATOM 24917 C CA . LEU A 1 52 ? -13.726 -6.624 -3.423 1.00 0.35 2097 LEU A CA 17
ATOM 24918 C C . LEU A 1 52 ? -12.425 -5.882 -3.650 1.00 0.26 2097 LEU A C 17
ATOM 24919 O O . LEU A 1 52 ? -11.397 -6.471 -3.980 1.00 0.35 2097 LEU A O 17
ATOM 24935 N N . THR A 1 53 ? -12.481 -4.580 -3.452 1.00 0.19 2098 THR A N 17
ATOM 24936 C CA . THR A 1 53 ? -11.351 -3.710 -3.730 1.00 0.16 2098 THR A CA 17
ATOM 24937 C C . THR A 1 53 ? -10.177 -3.953 -2.791 1.00 0.15 2098 THR A C 17
ATOM 24938 O O . THR A 1 53 ? -9.072 -3.470 -3.035 1.00 0.19 2098 THR A O 17
ATOM 24949 N N . ALA A 1 54 ? -10.408 -4.723 -1.737 1.00 0.15 2099 ALA A N 17
ATOM 24950 C CA . ALA A 1 54 ? -9.336 -5.103 -0.831 1.00 0.19 2099 ALA A CA 17
ATOM 24951 C C . ALA A 1 54 ? -8.285 -5.931 -1.560 1.00 0.22 2099 ALA A C 17
ATOM 24952 O O . ALA A 1 54 ? -7.086 -5.757 -1.351 1.00 0.29 2099 ALA A O 17
ATOM 24959 N N . LEU A 1 55 ? -8.725 -6.823 -2.434 1.00 0.22 2100 LEU A N 17
ATOM 24960 C CA . LEU A 1 55 ? -7.791 -7.661 -3.163 1.00 0.27 2100 LEU A CA 17
ATOM 24961 C C . LEU A 1 55 ? -7.236 -6.916 -4.376 1.00 0.26 2100 LEU A C 17
ATOM 24962 O O . LEU A 1 55 ? -6.054 -7.032 -4.689 1.00 0.29 2100 LEU A O 17
ATOM 24978 N N . GLU A 1 56 ? -8.083 -6.120 -5.028 1.00 0.24 2101 GLU A N 17
ATOM 24979 C CA . GLU A 1 56 ? -7.675 -5.333 -6.191 1.00 0.26 2101 GLU A CA 17
ATOM 24980 C C . GLU A 1 56 ? -6.587 -4.325 -5.823 1.00 0.24 2101 GLU A C 17
ATOM 24981 O O . GLU A 1 56 ? -5.645 -4.100 -6.588 1.00 0.27 2101 GLU A O 17
ATOM 24993 N N . LEU A 1 57 ? -6.736 -3.704 -4.659 1.00 0.21 2102 LEU A N 17
ATOM 24994 C CA . LEU A 1 57 ? -5.755 -2.759 -4.160 1.00 0.22 2102 LEU A CA 17
ATOM 24995 C C . LEU A 1 57 ? -4.407 -3.455 -4.026 1.00 0.24 2102 LEU A C 17
ATOM 24996 O O . LEU A 1 57 ? -3.399 -3.011 -4.577 1.00 0.27 2102 LEU A O 17
ATOM 25012 N N . ARG A 1 58 ? -4.416 -4.554 -3.279 1.00 0.26 2103 ARG A N 17
ATOM 25013 C CA . ARG A 1 58 ? -3.238 -5.375 -3.083 1.00 0.34 2103 ARG A CA 17
ATOM 25014 C C . ARG A 1 58 ? -2.648 -5.806 -4.421 1.00 0.35 2103 ARG A C 17
ATOM 25015 O O . ARG A 1 58 ? -1.435 -5.799 -4.596 1.00 0.43 2103 ARG A O 17
ATOM 25036 N N . ASN A 1 59 ? -3.516 -6.186 -5.352 1.00 0.33 2104 ASN A N 17
ATOM 25037 C CA . ASN A 1 59 ? -3.106 -6.537 -6.709 1.00 0.38 2104 ASN A CA 17
ATOM 25038 C C . ASN A 1 59 ? -2.239 -5.439 -7.318 1.00 0.39 2104 ASN A C 17
ATOM 25039 O O . ASN A 1 59 ? -1.235 -5.714 -7.975 1.00 0.48 2104 ASN A O 17
ATOM 25050 N N . THR A 1 60 ? -2.622 -4.195 -7.075 1.00 0.33 2105 THR A N 17
ATOM 25051 C CA . THR A 1 60 ? -1.868 -3.055 -7.567 1.00 0.39 2105 THR A CA 17
ATOM 25052 C C . THR A 1 60 ? -0.563 -2.892 -6.777 1.00 0.42 2105 THR A C 17
ATOM 25053 O O . THR A 1 60 ? 0.508 -2.701 -7.354 1.00 0.51 2105 THR A O 17
ATOM 25064 N N . LEU A 1 61 ? -0.665 -2.991 -5.454 1.00 0.42 2106 LEU A N 17
ATOM 25065 C CA . LEU A 1 61 ? 0.493 -2.881 -4.565 1.00 0.55 2106 LEU A CA 17
ATOM 25066 C C . LEU A 1 61 ? 1.543 -3.945 -4.871 1.00 0.54 2106 LEU A C 17
ATOM 25067 O O . LEU A 1 61 ? 2.732 -3.644 -4.947 1.00 0.56 2106 LEU A O 17
ATOM 25083 N N . THR A 1 62 ? 1.097 -5.181 -5.048 1.00 0.56 2107 THR A N 17
ATOM 25084 C CA . THR A 1 62 ? 1.997 -6.294 -5.328 1.00 0.62 2107 THR A CA 17
ATOM 25085 C C . THR A 1 62 ? 2.780 -6.030 -6.614 1.00 0.60 2107 THR A C 17
ATOM 25086 O O . THR A 1 62 ? 3.983 -6.279 -6.692 1.00 0.64 2107 THR A O 17
ATOM 25097 N N . HIS A 1 63 ? 2.087 -5.480 -7.603 1.00 0.58 2108 HIS A N 17
ATOM 25098 C CA . HIS A 1 63 ? 2.687 -5.174 -8.895 1.00 0.62 2108 HIS A CA 17
ATOM 25099 C C . HIS A 1 63 ? 3.638 -3.978 -8.793 1.00 0.60 2108 HIS A C 17
ATOM 25100 O O . HIS A 1 63 ? 4.601 -3.873 -9.550 1.00 0.68 2108 HIS A O 17
ATOM 25115 N N . ASN A 1 64 ? 3.369 -3.088 -7.847 1.00 0.57 2109 ASN A N 17
ATOM 25116 C CA . ASN A 1 64 ? 4.161 -1.875 -7.686 1.00 0.64 2109 ASN A CA 17
ATOM 25117 C C . ASN A 1 64 ? 5.346 -2.105 -6.756 1.00 0.66 2109 ASN A C 17
ATOM 25118 O O . ASN A 1 64 ? 6.241 -1.262 -6.645 1.00 0.85 2109 ASN A O 17
ATOM 25129 N N . THR A 1 65 ? 5.345 -3.244 -6.088 1.00 0.65 2110 THR A N 17
ATOM 25130 C CA . THR A 1 65 ? 6.434 -3.603 -5.200 1.00 0.78 2110 THR A CA 17
ATOM 25131 C C . THR A 1 65 ? 7.301 -4.700 -5.818 1.00 0.81 2110 THR A C 17
ATOM 25132 O O . THR A 1 65 ? 8.526 -4.674 -5.712 1.00 1.02 2110 THR A O 17
ATOM 25143 N N . GLY A 1 66 ? 6.660 -5.663 -6.468 1.00 0.72 2111 GLY A N 17
ATOM 25144 C CA . GLY A 1 66 ? 7.391 -6.692 -7.182 1.00 0.86 2111 GLY A CA 17
ATOM 25145 C C . GLY A 1 66 ? 7.679 -7.906 -6.327 1.00 0.88 2111 GLY A C 17
ATOM 25146 O O . GLY A 1 66 ? 8.027 -8.967 -6.843 1.00 1.05 2111 GLY A O 17
ATOM 25150 N N . LEU A 1 67 ? 7.536 -7.751 -5.020 1.00 0.84 2112 LEU A N 17
ATOM 25151 C CA . LEU A 1 67 ? 7.782 -8.842 -4.094 1.00 0.92 2112 LEU A CA 17
ATOM 25152 C C . LEU A 1 67 ? 6.492 -9.598 -3.815 1.00 0.80 2112 LEU A C 17
ATOM 25153 O O . LEU A 1 67 ? 5.464 -9.348 -4.448 1.00 0.97 2112 LEU A O 17
ATOM 25169 N N . ASP A 1 68 ? 6.548 -10.523 -2.875 1.00 0.77 2113 ASP A N 17
ATOM 25170 C CA . ASP A 1 68 ? 5.411 -11.379 -2.597 1.00 0.77 2113 ASP A CA 17
ATOM 25171 C C . ASP A 1 68 ? 4.892 -11.161 -1.186 1.00 0.92 2113 ASP A C 17
ATOM 25172 O O . ASP A 1 68 ? 5.609 -11.359 -0.204 1.00 1.14 2113 ASP A O 17
ATOM 25181 N N . LEU A 1 69 ? 3.644 -10.740 -1.105 1.00 1.05 2114 LEU A N 17
ATOM 25182 C CA . LEU A 1 69 ? 2.990 -10.491 0.166 1.00 1.34 2114 LEU A CA 17
ATOM 25183 C C . LEU A 1 69 ? 1.709 -11.350 0.256 1.00 1.00 2114 LEU A C 17
ATOM 25184 O O . LEU A 1 69 ? 1.388 -12.058 -0.703 1.00 1.04 2114 LEU A O 17
ATOM 25200 N N . PRO A 1 70 ? 0.958 -11.316 1.378 1.00 0.85 2115 PRO A N 17
ATOM 25201 C CA . PRO A 1 70 ? -0.155 -12.227 1.604 1.00 0.64 2115 PRO A CA 17
ATOM 25202 C C . PRO A 1 70 ? -1.480 -11.681 1.085 1.00 0.57 2115 PRO A C 17
ATOM 25203 O O . PRO A 1 70 ? -1.670 -10.469 0.982 1.00 0.58 2115 PRO A O 17
ATOM 25214 N N . PRO A 1 71 ? -2.427 -12.579 0.769 1.00 0.57 2116 PRO A N 17
ATOM 25215 C CA . PRO A 1 71 ? -3.772 -12.195 0.330 1.00 0.62 2116 PRO A CA 17
ATOM 25216 C C . PRO A 1 71 ? -4.555 -11.490 1.437 1.00 0.58 2116 PRO A C 17
ATOM 25217 O O . PRO A 1 71 ? -5.607 -10.905 1.195 1.00 0.68 2116 PRO A O 17
ATOM 25228 N N . THR A 1 72 ? -4.014 -11.534 2.645 1.00 0.54 2117 THR A N 17
ATOM 25229 C CA . THR A 1 72 ? -4.636 -10.903 3.797 1.00 0.59 2117 THR A CA 17
ATOM 25230 C C . THR A 1 72 ? -4.101 -9.490 3.992 1.00 0.50 2117 THR A C 17
ATOM 25231 O O . THR A 1 72 ? -4.453 -8.812 4.951 1.00 0.54 2117 THR A O 17
ATOM 25242 N N . LEU A 1 73 ? -3.232 -9.082 3.073 1.00 0.45 2118 LEU A N 17
ATOM 25243 C CA . LEU A 1 73 ? -2.641 -7.742 3.043 1.00 0.45 2118 LEU A CA 17
ATOM 25244 C C . LEU A 1 73 ? -3.622 -6.642 3.486 1.00 0.41 2118 LEU A C 17
ATOM 25245 O O . LEU A 1 73 ? -3.467 -6.062 4.563 1.00 0.43 2118 LEU A O 17
ATOM 25261 N N . ILE A 1 74 ? -4.632 -6.364 2.662 1.00 0.38 2119 ILE A N 17
ATOM 25262 C CA . ILE A 1 74 ? -5.577 -5.285 2.948 1.00 0.40 2119 ILE A CA 17
ATOM 25263 C C . ILE A 1 74 ? -6.587 -5.730 3.999 1.00 0.42 2119 ILE A C 17
ATOM 25264 O O . ILE A 1 74 ? -7.196 -4.915 4.686 1.00 0.50 2119 ILE A O 17
ATOM 25280 N N . PHE A 1 75 ? -6.727 -7.037 4.135 1.00 0.46 2120 PHE A N 17
ATOM 25281 C CA . PHE A 1 75 ? -7.643 -7.625 5.091 1.00 0.53 2120 PHE A CA 17
ATOM 25282 C C . PHE A 1 75 ? -7.176 -7.337 6.513 1.00 0.52 2120 PHE A C 17
ATOM 25283 O O . PHE A 1 75 ? -7.985 -7.143 7.421 1.00 0.60 2120 PHE A O 17
ATOM 25300 N N . ASP A 1 76 ? -5.862 -7.310 6.691 1.00 0.48 2121 ASP A N 17
ATOM 25301 C CA . ASP A 1 76 ? -5.267 -7.120 8.004 1.00 0.49 2121 ASP A CA 17
ATOM 25302 C C . ASP A 1 76 ? -4.938 -5.657 8.251 1.00 0.45 2121 ASP A C 17
ATOM 25303 O O . ASP A 1 76 ? -5.235 -5.117 9.314 1.00 0.51 2121 ASP A O 17
ATOM 25312 N N . HIS A 1 77 ? -4.329 -5.007 7.261 1.00 0.38 2122 HIS A N 17
ATOM 25313 C CA . HIS A 1 77 ? -3.819 -3.653 7.458 1.00 0.37 2122 HIS A CA 17
ATOM 25314 C C . HIS A 1 77 ? -4.448 -2.666 6.482 1.00 0.34 2122 HIS A C 17
ATOM 25315 O O . HIS A 1 77 ? -3.735 -2.092 5.661 1.00 0.32 2122 HIS A O 17
ATOM 25330 N N . PRO A 1 78 ? -5.768 -2.413 6.524 1.00 0.36 2123 PRO A N 17
ATOM 25331 C CA . PRO A 1 78 ? -6.324 -1.411 5.639 1.00 0.34 2123 PRO A CA 17
ATOM 25332 C C . PRO A 1 78 ? -6.083 -0.024 6.214 1.00 0.32 2123 PRO A C 17
ATOM 25333 O O . PRO A 1 78 ? -6.779 0.421 7.128 1.00 0.36 2123 PRO A O 17
ATOM 25344 N N . THR A 1 79 ? -5.126 0.667 5.618 1.00 0.27 2124 THR A N 17
ATOM 25345 C CA . THR A 1 79 ? -4.685 1.975 6.078 1.00 0.23 2124 THR A CA 17
ATOM 25346 C C . THR A 1 79 ? -3.624 2.506 5.121 1.00 0.22 2124 THR A C 17
ATOM 25347 O O . THR A 1 79 ? -2.834 1.718 4.604 1.00 0.26 2124 THR A O 17
ATOM 25358 N N . PRO A 1 80 ? -3.567 3.814 4.859 1.00 0.19 2125 PRO A N 17
ATOM 25359 C CA . PRO A 1 80 ? -2.555 4.371 3.959 1.00 0.18 2125 PRO A CA 17
ATOM 25360 C C . PRO A 1 80 ? -1.141 4.235 4.524 1.00 0.17 2125 PRO A C 17
ATOM 25361 O O . PRO A 1 80 ? -0.289 3.561 3.938 1.00 0.20 2125 PRO A O 17
ATOM 25372 N N . HIS A 1 81 ? -0.906 4.840 5.685 1.00 0.23 2126 HIS A N 17
ATOM 25373 C CA . HIS A 1 81 ? 0.434 4.890 6.262 1.00 0.31 2126 HIS A CA 17
ATOM 25374 C C . HIS A 1 81 ? 0.877 3.522 6.772 1.00 0.29 2126 HIS A C 17
ATOM 25375 O O . HIS A 1 81 ? 2.060 3.191 6.730 1.00 0.32 2126 HIS A O 17
ATOM 25390 N N . ALA A 1 82 ? -0.065 2.736 7.261 1.00 0.28 2127 ALA A N 17
ATOM 25391 C CA . ALA A 1 82 ? 0.256 1.430 7.811 1.00 0.29 2127 ALA A CA 17
ATOM 25392 C C . ALA A 1 82 ? 0.742 0.477 6.729 1.00 0.26 2127 ALA A C 17
ATOM 25393 O O . ALA A 1 82 ? 1.673 -0.300 6.953 1.00 0.30 2127 ALA A O 17
ATOM 25400 N N . LEU A 1 83 ? 0.114 0.531 5.555 1.00 0.22 2128 LEU A N 17
ATOM 25401 C CA . LEU A 1 83 ? 0.612 -0.211 4.412 1.00 0.21 2128 LEU A CA 17
ATOM 25402 C C . LEU A 1 83 ? 2.004 0.284 4.045 1.00 0.21 2128 LEU A C 17
ATOM 25403 O O . LEU A 1 83 ? 2.885 -0.507 3.707 1.00 0.23 2128 LEU A O 17
ATOM 25419 N N . THR A 1 84 ? 2.187 1.604 4.129 1.00 0.21 2129 THR A N 17
ATOM 25420 C CA . THR A 1 84 ? 3.486 2.224 3.902 1.00 0.24 2129 THR A CA 17
ATOM 25421 C C . THR A 1 84 ? 4.552 1.568 4.759 1.00 0.25 2129 THR A C 17
ATOM 25422 O O . THR A 1 84 ? 5.567 1.103 4.253 1.00 0.33 2129 THR A O 17
ATOM 25433 N N . GLN A 1 85 ? 4.295 1.515 6.053 1.00 0.25 2130 GLN A N 17
ATOM 25434 C CA . GLN A 1 85 ? 5.224 0.922 7.000 1.00 0.28 2130 GLN A CA 17
ATOM 25435 C C . GLN A 1 85 ? 5.480 -0.539 6.659 1.00 0.23 2130 GLN A C 17
ATOM 25436 O O . GLN A 1 85 ? 6.612 -1.007 6.721 1.00 0.22 2130 GLN A O 17
ATOM 25450 N N . HIS A 1 86 ? 4.428 -1.249 6.274 1.00 0.25 2131 HIS A N 17
ATOM 25451 C CA . HIS A 1 86 ? 4.542 -2.669 5.967 1.00 0.27 2131 HIS A CA 17
ATOM 25452 C C . HIS A 1 86 ? 5.472 -2.895 4.785 1.00 0.26 2131 HIS A C 17
ATOM 25453 O O . HIS A 1 86 ? 6.442 -3.647 4.878 1.00 0.30 2131 HIS A O 17
ATOM 25468 N N . LEU A 1 87 ? 5.176 -2.240 3.675 1.00 0.27 2132 LEU A N 17
ATOM 25469 C CA . LEU A 1 87 ? 5.989 -2.388 2.474 1.00 0.33 2132 LEU A CA 17
ATOM 25470 C C . LEU A 1 87 ? 7.354 -1.732 2.655 1.00 0.35 2132 LEU A C 17
ATOM 25471 O O . LEU A 1 87 ? 8.311 -2.074 1.962 1.00 0.47 2132 LEU A O 17
ATOM 25487 N N . HIS A 1 88 ? 7.444 -0.803 3.597 1.00 0.28 2133 HIS A N 17
ATOM 25488 C CA . HIS A 1 88 ? 8.717 -0.189 3.939 1.00 0.34 2133 HIS A CA 17
ATOM 25489 C C . HIS A 1 88 ? 9.571 -1.180 4.725 1.00 0.38 2133 HIS A C 17
ATOM 25490 O O . HIS A 1 88 ? 10.789 -1.230 4.563 1.00 0.55 2133 HIS A O 17
ATOM 25505 N N . THR A 1 89 ? 8.911 -1.986 5.549 1.00 0.32 2134 THR A N 17
ATOM 25506 C CA . THR A 1 89 ? 9.584 -3.004 6.338 1.00 0.43 2134 THR A CA 17
ATOM 25507 C C . THR A 1 89 ? 10.134 -4.101 5.431 1.00 0.51 2134 THR A C 17
ATOM 25508 O O . THR A 1 89 ? 11.154 -4.715 5.734 1.00 0.66 2134 THR A O 17
ATOM 25519 N N . ARG A 1 90 ? 9.461 -4.321 4.303 1.00 0.52 2135 ARG A N 17
ATOM 25520 C CA . ARG A 1 90 ? 9.897 -5.314 3.324 1.00 0.71 2135 ARG A CA 17
ATOM 25521 C C . ARG A 1 90 ? 11.339 -5.059 2.900 1.00 0.88 2135 ARG A C 17
ATOM 25522 O O . ARG A 1 90 ? 12.148 -5.979 2.789 1.00 1.12 2135 ARG A O 17
ATOM 25543 N N . LEU A 1 91 ? 11.643 -3.791 2.674 1.00 0.92 2136 LEU A N 17
ATOM 25544 C CA . LEU A 1 91 ? 12.929 -3.378 2.156 1.00 1.20 2136 LEU A CA 17
ATOM 25545 C C . LEU A 1 91 ? 13.950 -3.216 3.271 1.00 1.16 2136 LEU A C 17
ATOM 25546 O O . LEU A 1 91 ? 15.138 -3.493 3.090 1.00 1.43 2136 LEU A O 17
ATOM 25562 N N . THR A 1 92 ? 13.484 -2.764 4.425 1.00 0.96 2137 THR A N 17
ATOM 25563 C CA . THR A 1 92 ? 14.360 -2.545 5.560 1.00 1.08 2137 THR A CA 17
ATOM 25564 C C . THR A 1 92 ? 14.768 -3.876 6.186 1.00 1.17 2137 THR A C 17
ATOM 25565 O O . THR A 1 92 ? 15.731 -3.949 6.945 1.00 1.41 2137 THR A O 17
ATOM 25576 N N . GLN A 1 93 ? 14.017 -4.923 5.855 1.00 1.17 2138 GLN A N 17
ATOM 25577 C CA . GLN A 1 93 ? 14.341 -6.278 6.262 1.00 1.45 2138 GLN A CA 17
ATOM 25578 C C . GLN A 1 93 ? 15.665 -6.731 5.654 1.00 1.71 2138 GLN A C 17
ATOM 25579 O O . GLN A 1 93 ? 16.526 -7.276 6.346 1.00 2.00 2138 GLN A O 17
ATOM 25593 N N . SER A 1 94 ? 15.820 -6.500 4.358 1.00 1.82 2139 SER A N 17
ATOM 25594 C CA . SER A 1 94 ? 17.036 -6.874 3.654 1.00 2.34 2139 SER A CA 17
ATOM 25595 C C . SER A 1 94 ? 18.158 -5.874 3.931 1.00 2.85 2139 SER A C 17
ATOM 25596 O O . SER A 1 94 ? 18.166 -4.765 3.391 1.00 3.41 2139 SER A O 17
ATOM 25604 N N . HIS A 1 95 ? 19.095 -6.266 4.784 1.00 3.20 2140 HIS A N 17
ATOM 25605 C CA . HIS A 1 95 ? 20.202 -5.396 5.158 1.00 4.12 2140 HIS A CA 17
ATOM 25606 C C . HIS A 1 95 ? 21.419 -5.681 4.293 1.00 4.36 2140 HIS A C 17
ATOM 25607 O O . HIS A 1 95 ? 21.648 -4.925 3.326 1.00 4.66 2140 HIS A O 17
ATOM 25688 N N . GLY A 1 1 ? 15.157 -6.392 -7.663 1.00 6.58 2046 GLY A N 18
ATOM 25689 C CA . GLY A 1 1 ? 14.012 -5.478 -7.877 1.00 6.00 2046 GLY A CA 18
ATOM 25690 C C . GLY A 1 1 ? 13.752 -4.610 -6.670 1.00 4.95 2046 GLY A C 18
ATOM 25691 O O . GLY A 1 1 ? 14.518 -4.646 -5.704 1.00 5.03 2046 GLY A O 18
ATOM 25697 N N . SER A 1 2 ? 12.666 -3.841 -6.724 1.00 4.27 2047 SER A N 18
ATOM 25698 C CA . SER A 1 2 ? 12.308 -2.917 -5.657 1.00 3.35 2047 SER A CA 18
ATOM 25699 C C . SER A 1 2 ? 13.430 -1.909 -5.434 1.00 3.13 2047 SER A C 18
ATOM 25700 O O . SER A 1 2 ? 14.141 -1.950 -4.429 1.00 3.47 2047 SER A O 18
ATOM 25708 N N . HIS A 1 3 ? 13.548 -0.986 -6.378 1.00 3.12 2048 HIS A N 18
ATOM 25709 C CA . HIS A 1 3 ? 14.644 -0.013 -6.422 1.00 3.29 2048 HIS A CA 18
ATOM 25710 C C . HIS A 1 3 ? 14.586 1.008 -5.282 1.00 2.68 2048 HIS A C 18
ATOM 25711 O O . HIS A 1 3 ? 15.288 2.018 -5.317 1.00 3.15 2048 HIS A O 18
ATOM 25726 N N . MET A 1 4 ? 13.765 0.745 -4.282 1.00 2.16 2049 MET A N 18
ATOM 25727 C CA . MET A 1 4 ? 13.507 1.715 -3.226 1.00 2.54 2049 MET A CA 18
ATOM 25728 C C . MET A 1 4 ? 14.759 2.003 -2.431 1.00 3.09 2049 MET A C 18
ATOM 25729 O O . MET A 1 4 ? 15.292 3.107 -2.445 1.00 3.75 2049 MET A O 18
ATOM 25743 N N . ARG A 1 5 ? 15.226 0.975 -1.760 1.00 3.38 2050 ARG A N 18
ATOM 25744 C CA . ARG A 1 5 ? 16.354 1.091 -0.853 1.00 4.33 2050 ARG A CA 18
ATOM 25745 C C . ARG A 1 5 ? 17.670 1.206 -1.621 1.00 4.19 2050 ARG A C 18
ATOM 25746 O O . ARG A 1 5 ? 18.731 1.441 -1.041 1.00 4.88 2050 ARG A O 18
ATOM 25767 N N . LEU A 1 6 ? 17.600 1.043 -2.934 1.00 3.64 2051 LEU A N 18
ATOM 25768 C CA . LEU A 1 6 ? 18.803 1.018 -3.747 1.00 3.84 2051 LEU A CA 18
ATOM 25769 C C . LEU A 1 6 ? 19.002 2.340 -4.479 1.00 3.17 2051 LEU A C 18
ATOM 25770 O O . LEU A 1 6 ? 20.061 2.959 -4.376 1.00 3.42 2051 LEU A O 18
ATOM 25786 N N . ASN A 1 7 ? 17.987 2.780 -5.211 1.00 2.84 2052 ASN A N 18
ATOM 25787 C CA . ASN A 1 7 ? 18.102 4.004 -5.993 1.00 3.03 2052 ASN A CA 18
ATOM 25788 C C . ASN A 1 7 ? 17.585 5.220 -5.233 1.00 2.88 2052 ASN A C 18
ATOM 25789 O O . ASN A 1 7 ? 16.395 5.307 -4.928 1.00 2.92 2052 ASN A O 18
ATOM 25800 N N . GLY A 1 8 ? 18.490 6.151 -4.948 1.00 3.23 2053 GLY A N 18
ATOM 25801 C CA . GLY A 1 8 ? 18.127 7.493 -4.502 1.00 3.43 2053 GLY A CA 18
ATOM 25802 C C . GLY A 1 8 ? 17.485 7.604 -3.122 1.00 2.89 2053 GLY A C 18
ATOM 25803 O O . GLY A 1 8 ? 17.677 8.612 -2.441 1.00 2.97 2053 GLY A O 18
ATOM 25807 N N . LEU A 1 9 ? 16.726 6.610 -2.695 1.00 2.44 2054 LEU A N 18
ATOM 25808 C CA . LEU A 1 9 ? 15.994 6.714 -1.443 1.00 2.06 2054 LEU A CA 18
ATOM 25809 C C . LEU A 1 9 ? 16.723 6.059 -0.284 1.00 1.93 2054 LEU A C 18
ATOM 25810 O O . LEU A 1 9 ? 17.335 4.999 -0.426 1.00 2.10 2054 LEU A O 18
ATOM 25826 N N . SER A 1 10 ? 16.652 6.717 0.857 1.00 1.75 2055 SER A N 18
ATOM 25827 C CA . SER A 1 10 ? 17.071 6.141 2.116 1.00 1.71 2055 SER A CA 18
ATOM 25828 C C . SER A 1 10 ? 15.822 5.630 2.839 1.00 1.44 2055 SER A C 18
ATOM 25829 O O . SER A 1 10 ? 14.709 5.934 2.402 1.00 1.25 2055 SER A O 18
ATOM 25837 N N . PRO A 1 11 ? 15.967 4.832 3.919 1.00 1.48 2056 PRO A N 18
ATOM 25838 C CA . PRO A 1 11 ? 14.830 4.327 4.699 1.00 1.29 2056 PRO A CA 18
ATOM 25839 C C . PRO A 1 11 ? 13.705 5.347 4.898 1.00 1.09 2056 PRO A C 18
ATOM 25840 O O . PRO A 1 11 ? 12.538 5.042 4.644 1.00 0.87 2056 PRO A O 18
ATOM 25851 N N . GLN A 1 12 ? 14.055 6.553 5.330 1.00 1.22 2057 GLN A N 18
ATOM 25852 C CA . GLN A 1 12 ? 13.057 7.592 5.585 1.00 1.17 2057 GLN A CA 18
ATOM 25853 C C . GLN A 1 12 ? 12.399 8.073 4.294 1.00 1.01 2057 GLN A C 18
ATOM 25854 O O . GLN A 1 12 ? 11.195 8.326 4.257 1.00 0.95 2057 GLN A O 18
ATOM 25868 N N . GLN A 1 13 ? 13.191 8.177 3.233 1.00 1.07 2058 GLN A N 18
ATOM 25869 C CA . GLN A 1 13 ? 12.716 8.737 1.971 1.00 1.08 2058 GLN A CA 18
ATOM 25870 C C . GLN A 1 13 ? 11.751 7.791 1.266 1.00 0.89 2058 GLN A C 18
ATOM 25871 O O . GLN A 1 13 ? 10.878 8.229 0.523 1.00 0.84 2058 GLN A O 18
ATOM 25885 N N . GLN A 1 14 ? 11.924 6.497 1.494 1.00 0.87 2059 GLN A N 18
ATOM 25886 C CA . GLN A 1 14 ? 11.048 5.490 0.919 1.00 0.75 2059 GLN A CA 18
ATOM 25887 C C . GLN A 1 14 ? 9.594 5.722 1.319 1.00 0.58 2059 GLN A C 18
ATOM 25888 O O . GLN A 1 14 ? 8.696 5.619 0.489 1.00 0.54 2059 GLN A O 18
ATOM 25902 N N . GLN A 1 15 ? 9.374 6.053 2.586 1.00 0.54 2060 GLN A N 18
ATOM 25903 C CA . GLN A 1 15 ? 8.025 6.165 3.132 1.00 0.45 2060 GLN A CA 18
ATOM 25904 C C . GLN A 1 15 ? 7.133 7.115 2.341 1.00 0.44 2060 GLN A C 18
ATOM 25905 O O . GLN A 1 15 ? 5.983 6.787 2.087 1.00 0.42 2060 GLN A O 18
ATOM 25919 N N . GLN A 1 16 ? 7.645 8.272 1.934 1.00 0.58 2061 GLN A N 18
ATOM 25920 C CA . GLN A 1 16 ? 6.824 9.217 1.177 1.00 0.61 2061 GLN A CA 18
ATOM 25921 C C . GLN A 1 16 ? 6.358 8.592 -0.136 1.00 0.51 2061 GLN A C 18
ATOM 25922 O O . GLN A 1 16 ? 5.203 8.739 -0.527 1.00 0.45 2061 GLN A O 18
ATOM 25936 N N . THR A 1 17 ? 7.264 7.888 -0.797 1.00 0.53 2062 THR A N 18
ATOM 25937 C CA . THR A 1 17 ? 6.942 7.151 -2.009 1.00 0.50 2062 THR A CA 18
ATOM 25938 C C . THR A 1 17 ? 5.841 6.128 -1.742 1.00 0.39 2062 THR A C 18
ATOM 25939 O O . THR A 1 17 ? 4.766 6.181 -2.339 1.00 0.42 2062 THR A O 18
ATOM 25950 N N . LEU A 1 18 ? 6.118 5.218 -0.822 1.00 0.37 2063 LEU A N 18
ATOM 25951 C CA . LEU A 1 18 ? 5.192 4.172 -0.443 1.00 0.29 2063 LEU A CA 18
ATOM 25952 C C . LEU A 1 18 ? 3.841 4.734 -0.011 1.00 0.22 2063 LEU A C 18
ATOM 25953 O O . LEU A 1 18 ? 2.807 4.302 -0.506 1.00 0.21 2063 LEU A O 18
ATOM 25969 N N . ALA A 1 19 ? 3.863 5.717 0.885 1.00 0.25 2064 ALA A N 18
ATOM 25970 C CA . ALA A 1 19 ? 2.641 6.320 1.421 1.00 0.27 2064 ALA A CA 18
ATOM 25971 C C . ALA A 1 19 ? 1.775 6.911 0.319 1.00 0.25 2064 ALA A C 18
ATOM 25972 O O . ALA A 1 19 ? 0.554 7.007 0.452 1.00 0.30 2064 ALA A O 18
ATOM 25979 N N . THR A 1 20 ? 2.417 7.291 -0.770 1.00 0.24 2065 THR A N 18
ATOM 25980 C CA . THR A 1 20 ? 1.727 7.905 -1.889 1.00 0.27 2065 THR A CA 18
ATOM 25981 C C . THR A 1 20 ? 1.286 6.830 -2.869 1.00 0.24 2065 THR A C 18
ATOM 25982 O O . THR A 1 20 ? 0.233 6.935 -3.493 1.00 0.29 2065 THR A O 18
ATOM 25993 N N . LEU A 1 21 ? 2.098 5.785 -2.978 1.00 0.21 2066 LEU A N 18
ATOM 25994 C CA . LEU A 1 21 ? 1.755 4.624 -3.777 1.00 0.21 2066 LEU A CA 18
ATOM 25995 C C . LEU A 1 21 ? 0.452 4.017 -3.281 1.00 0.18 2066 LEU A C 18
ATOM 25996 O O . LEU A 1 21 ? -0.508 3.890 -4.031 1.00 0.20 2066 LEU A O 18
ATOM 26012 N N . VAL A 1 22 ? 0.456 3.639 -2.011 1.00 0.17 2067 VAL A N 18
ATOM 26013 C CA . VAL A 1 22 ? -0.740 3.147 -1.318 1.00 0.18 2067 VAL A CA 18
ATOM 26014 C C . VAL A 1 22 ? -1.936 4.025 -1.616 1.00 0.19 2067 VAL A C 18
ATOM 26015 O O . VAL A 1 22 ? -3.001 3.565 -2.033 1.00 0.22 2067 VAL A O 18
ATOM 26028 N N . ALA A 1 23 ? -1.727 5.299 -1.367 1.00 0.19 2068 ALA A N 18
ATOM 26029 C CA . ALA A 1 23 ? -2.747 6.308 -1.529 1.00 0.23 2068 ALA A CA 18
ATOM 26030 C C . ALA A 1 23 ? -3.283 6.346 -2.959 1.00 0.23 2068 ALA A C 18
ATOM 26031 O O . ALA A 1 23 ? -4.493 6.383 -3.173 1.00 0.29 2068 ALA A O 18
ATOM 26038 N N . ALA A 1 24 ? -2.383 6.319 -3.932 1.00 0.20 2069 ALA A N 18
ATOM 26039 C CA . ALA A 1 24 ? -2.773 6.308 -5.334 1.00 0.22 2069 ALA A CA 18
ATOM 26040 C C . ALA A 1 24 ? -3.413 4.980 -5.709 1.00 0.23 2069 ALA A C 18
ATOM 26041 O O . ALA A 1 24 ? -4.309 4.928 -6.553 1.00 0.29 2069 ALA A O 18
ATOM 26048 N N . ALA A 1 25 ? -2.952 3.915 -5.071 1.00 0.21 2070 ALA A N 18
ATOM 26049 C CA . ALA A 1 25 ? -3.482 2.583 -5.298 1.00 0.24 2070 ALA A CA 18
ATOM 26050 C C . ALA A 1 25 ? -4.951 2.518 -4.913 1.00 0.26 2070 ALA A C 18
ATOM 26051 O O . ALA A 1 25 ? -5.800 2.193 -5.739 1.00 0.34 2070 ALA A O 18
ATOM 26058 N N . THR A 1 26 ? -5.250 2.875 -3.668 1.00 0.24 2071 THR A N 18
ATOM 26059 C CA . THR A 1 26 ? -6.617 2.817 -3.162 1.00 0.28 2071 THR A CA 18
ATOM 26060 C C . THR A 1 26 ? -7.500 3.801 -3.913 1.00 0.31 2071 THR A C 18
ATOM 26061 O O . THR A 1 26 ? -8.692 3.573 -4.113 1.00 0.37 2071 THR A O 18
ATOM 26072 N N . ALA A 1 27 ? -6.884 4.877 -4.357 1.00 0.31 2072 ALA A N 18
ATOM 26073 C CA . ALA A 1 27 ? -7.572 5.895 -5.118 1.00 0.40 2072 ALA A CA 18
ATOM 26074 C C . ALA A 1 27 ? -7.868 5.417 -6.534 1.00 0.42 2072 ALA A C 18
ATOM 26075 O O . ALA A 1 27 ? -8.744 5.951 -7.205 1.00 0.54 2072 ALA A O 18
ATOM 26082 N N . THR A 1 28 ? -7.145 4.400 -6.969 1.00 0.36 2073 THR A N 18
ATOM 26083 C CA . THR A 1 28 ? -7.383 3.788 -8.267 1.00 0.40 2073 THR A CA 18
ATOM 26084 C C . THR A 1 28 ? -8.446 2.688 -8.176 1.00 0.29 2073 THR A C 18
ATOM 26085 O O . THR A 1 28 ? -9.293 2.556 -9.064 1.00 0.34 2073 THR A O 18
ATOM 26096 N N . VAL A 1 29 ? -8.409 1.909 -7.100 1.00 0.20 2074 VAL A N 18
ATOM 26097 C CA . VAL A 1 29 ? -9.373 0.824 -6.916 1.00 0.22 2074 VAL A CA 18
ATOM 26098 C C . VAL A 1 29 ? -10.749 1.412 -6.633 1.00 0.27 2074 VAL A C 18
ATOM 26099 O O . VAL A 1 29 ? -11.772 0.917 -7.104 1.00 0.41 2074 VAL A O 18
ATOM 26112 N N . LEU A 1 30 ? -10.752 2.474 -5.846 1.00 0.27 2075 LEU A N 18
ATOM 26113 C CA . LEU A 1 30 ? -11.964 3.229 -5.572 1.00 0.37 2075 LEU A CA 18
ATOM 26114 C C . LEU A 1 30 ? -12.124 4.367 -6.577 1.00 0.42 2075 LEU A C 18
ATOM 26115 O O . LEU A 1 30 ? -11.250 4.596 -7.409 1.00 1.24 2075 LEU A O 18
ATOM 26131 N N . GLY A 1 31 ? -13.241 5.076 -6.496 1.00 1.16 2076 GLY A N 18
ATOM 26132 C CA . GLY A 1 31 ? -13.522 6.127 -7.455 1.00 1.30 2076 GLY A CA 18
ATOM 26133 C C . GLY A 1 31 ? -13.227 7.511 -6.916 1.00 0.86 2076 GLY A C 18
ATOM 26134 O O . GLY A 1 31 ? -14.122 8.352 -6.827 1.00 1.11 2076 GLY A O 18
ATOM 26138 N N . HIS A 1 32 ? -11.973 7.748 -6.562 1.00 0.88 2077 HIS A N 18
ATOM 26139 C CA . HIS A 1 32 ? -11.546 9.046 -6.045 1.00 0.79 2077 HIS A CA 18
ATOM 26140 C C . HIS A 1 32 ? -10.035 9.183 -6.179 1.00 1.18 2077 HIS A C 18
ATOM 26141 O O . HIS A 1 32 ? -9.325 9.425 -5.202 1.00 2.09 2077 HIS A O 18
ATOM 26156 N N . HIS A 1 33 ? -9.541 9.032 -7.396 1.00 1.15 2078 HIS A N 18
ATOM 26157 C CA . HIS A 1 33 ? -8.109 8.977 -7.622 1.00 1.82 2078 HIS A CA 18
ATOM 26158 C C . HIS A 1 33 ? -7.450 10.351 -7.509 1.00 1.20 2078 HIS A C 18
ATOM 26159 O O . HIS A 1 33 ? -7.072 10.976 -8.498 1.00 1.46 2078 HIS A O 18
ATOM 26174 N N . THR A 1 34 ? -7.346 10.803 -6.275 1.00 1.12 2079 THR A N 18
ATOM 26175 C CA . THR A 1 34 ? -6.509 11.921 -5.910 1.00 0.78 2079 THR A CA 18
ATOM 26176 C C . THR A 1 34 ? -5.785 11.569 -4.616 1.00 0.67 2079 THR A C 18
ATOM 26177 O O . THR A 1 34 ? -6.333 11.732 -3.526 1.00 0.86 2079 THR A O 18
ATOM 26188 N N . PRO A 1 35 ? -4.549 11.060 -4.725 1.00 0.48 2080 PRO A N 18
ATOM 26189 C CA . PRO A 1 35 ? -3.789 10.537 -3.579 1.00 0.48 2080 PRO A CA 18
ATOM 26190 C C . PRO A 1 35 ? -3.514 11.610 -2.531 1.00 0.69 2080 PRO A C 18
ATOM 26191 O O . PRO A 1 35 ? -3.206 11.315 -1.376 1.00 0.70 2080 P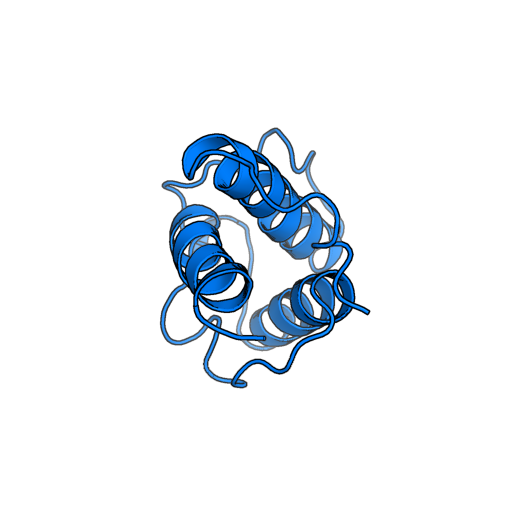RO A O 18
ATOM 26202 N N . GLU A 1 36 ? -3.641 12.853 -2.955 1.00 0.93 2081 GLU A N 18
ATOM 26203 C CA . GLU A 1 36 ? -3.505 13.998 -2.100 1.00 1.22 2081 GLU A CA 18
ATOM 26204 C C . GLU A 1 36 ? -4.561 13.988 -0.993 1.00 1.21 2081 GLU A C 18
ATOM 26205 O O . GLU A 1 36 ? -4.283 14.347 0.151 1.00 1.32 2081 GLU A O 18
ATOM 26217 N N . SER A 1 37 ? -5.759 13.537 -1.334 1.00 1.13 2082 SER A N 18
ATOM 26218 C CA . SER A 1 37 ? -6.878 13.579 -0.407 1.00 1.23 2082 SER A CA 18
ATOM 26219 C C . SER A 1 37 ? -7.032 12.245 0.331 1.00 0.99 2082 SER A C 18
ATOM 26220 O O . SER A 1 37 ? -8.057 11.984 0.961 1.00 1.06 2082 SER A O 18
ATOM 26228 N N . ILE A 1 38 ? -6.015 11.398 0.247 1.00 0.76 2083 ILE A N 18
ATOM 26229 C CA . ILE A 1 38 ? -6.001 10.151 1.000 1.00 0.55 2083 ILE A CA 18
ATOM 26230 C C . ILE A 1 38 ? -5.420 10.395 2.387 1.00 0.43 2083 ILE A C 18
ATOM 26231 O O . ILE A 1 38 ? -4.211 10.589 2.530 1.00 0.46 2083 ILE A O 18
ATOM 26247 N N . SER A 1 39 ? -6.272 10.409 3.398 1.00 0.38 2084 SER A N 18
ATOM 26248 C CA . SER A 1 39 ? -5.811 10.622 4.762 1.00 0.32 2084 SER A CA 18
ATOM 26249 C C . SER A 1 39 ? -5.173 9.351 5.317 1.00 0.29 2084 SER A C 18
ATOM 26250 O O . SER A 1 39 ? -5.782 8.283 5.315 1.00 0.31 2084 SER A O 18
ATOM 26258 N N . PRO A 1 40 ? -3.930 9.469 5.806 1.00 0.29 2085 PRO A N 18
ATOM 26259 C CA . PRO A 1 40 ? -3.123 8.328 6.269 1.00 0.28 2085 PRO A CA 18
ATOM 26260 C C . PRO A 1 40 ? -3.674 7.652 7.518 1.00 0.28 2085 PRO A C 18
ATOM 26261 O O . PRO A 1 40 ? -3.493 6.449 7.711 1.00 0.33 2085 PRO A O 18
ATOM 26272 N N . ALA A 1 41 ? -4.329 8.427 8.366 1.00 0.30 2086 ALA A N 18
ATOM 26273 C CA . ALA A 1 41 ? -4.836 7.912 9.631 1.00 0.36 2086 ALA A CA 18
ATOM 26274 C C . ALA A 1 41 ? -6.209 7.264 9.476 1.00 0.30 2086 ALA A C 18
ATOM 26275 O O . ALA A 1 41 ? -6.713 6.630 10.404 1.00 0.28 2086 ALA A O 18
ATOM 26282 N N . THR A 1 42 ? -6.814 7.419 8.309 1.00 0.32 2087 THR A N 18
ATOM 26283 C CA . THR A 1 42 ? -8.142 6.880 8.079 1.00 0.28 2087 THR A CA 18
ATOM 26284 C C . THR A 1 42 ? -8.074 5.416 7.659 1.00 0.24 2087 THR A C 18
ATOM 26285 O O . THR A 1 42 ? -7.090 4.961 7.074 1.00 0.28 2087 THR A O 18
ATOM 26296 N N . ALA A 1 43 ? -9.132 4.695 7.959 1.00 0.23 2088 ALA A N 18
ATOM 26297 C CA . ALA A 1 43 ? -9.220 3.277 7.668 1.00 0.25 2088 ALA A CA 18
ATOM 26298 C C . ALA A 1 43 ? -9.796 3.073 6.282 1.00 0.22 2088 ALA A C 18
ATOM 26299 O O . ALA A 1 43 ? -10.735 3.762 5.892 1.00 0.25 2088 ALA A O 18
ATOM 26306 N N . PHE A 1 44 ? -9.233 2.113 5.549 1.00 0.21 2089 PHE A N 18
ATOM 26307 C CA . PHE A 1 44 ? -9.687 1.807 4.193 1.00 0.20 2089 PHE A CA 18
ATOM 26308 C C . PHE A 1 44 ? -11.184 1.535 4.151 1.00 0.24 2089 PHE A C 18
ATOM 26309 O O . PHE A 1 44 ? -11.826 1.758 3.128 1.00 0.26 2089 PHE A O 18
ATOM 26326 N N . LYS A 1 45 ? -11.724 1.057 5.267 1.00 0.30 2090 LYS A N 18
ATOM 26327 C CA . LYS A 1 45 ? -13.157 0.937 5.448 1.00 0.40 2090 LYS A CA 18
ATOM 26328 C C . LYS A 1 45 ? -13.852 2.238 5.071 1.00 0.37 2090 LYS A C 18
ATOM 26329 O O . LYS A 1 45 ? -14.691 2.282 4.171 1.00 0.47 2090 LYS A O 18
ATOM 26348 N N . ASP A 1 46 ? -13.471 3.291 5.782 1.00 0.33 2091 ASP A N 18
ATOM 26349 C CA . ASP A 1 46 ? -14.042 4.617 5.593 1.00 0.35 2091 ASP A CA 18
ATOM 26350 C C . ASP A 1 46 ? -13.806 5.144 4.178 1.00 0.33 2091 ASP A C 18
ATOM 26351 O O . ASP A 1 46 ? -14.682 5.795 3.605 1.00 0.39 2091 ASP A O 18
ATOM 26360 N N . LEU A 1 47 ? -12.632 4.866 3.610 1.00 0.30 2092 LEU A N 18
ATOM 26361 C CA . LEU A 1 47 ? -12.316 5.346 2.269 1.00 0.32 2092 LEU A CA 18
ATOM 26362 C C . LEU A 1 47 ? -13.204 4.679 1.217 1.00 0.30 2092 LEU A C 18
ATOM 26363 O O . LEU A 1 47 ? -13.396 5.223 0.129 1.00 0.36 2092 LEU A O 18
ATOM 26379 N N . GLY A 1 48 ? -13.753 3.512 1.538 1.00 0.26 2093 GLY A N 18
ATOM 26380 C CA . GLY A 1 48 ? -14.679 2.867 0.627 1.00 0.26 2093 GLY A CA 18
ATOM 26381 C C . GLY A 1 48 ? -14.271 1.455 0.265 1.00 0.22 2093 GLY A C 18
ATOM 26382 O O . GLY A 1 48 ? -14.952 0.786 -0.511 1.00 0.27 2093 GLY A O 18
ATOM 26386 N N . ILE A 1 49 ? -13.160 1.003 0.822 1.00 0.22 2094 ILE A N 18
ATOM 26387 C CA . ILE A 1 49 ? -12.631 -0.321 0.541 1.00 0.19 2094 ILE A CA 18
ATOM 26388 C C . ILE A 1 49 ? -13.530 -1.426 1.087 1.00 0.18 2094 ILE A C 18
ATOM 26389 O O . ILE A 1 49 ? -13.809 -1.488 2.286 1.00 0.22 2094 ILE A O 18
ATOM 26405 N N . ASP A 1 50 ? -13.983 -2.291 0.190 1.00 0.19 2095 ASP A N 18
ATOM 26406 C CA . ASP A 1 50 ? -14.763 -3.462 0.574 1.00 0.26 2095 ASP A CA 18
ATOM 26407 C C . ASP A 1 50 ? -13.890 -4.695 0.468 1.00 0.21 2095 ASP A C 18
ATOM 26408 O O . ASP A 1 50 ? -12.674 -4.586 0.357 1.00 0.23 2095 ASP A O 18
ATOM 26417 N N . SER A 1 51 ? -14.502 -5.865 0.461 1.00 0.30 2096 SER A N 18
ATOM 26418 C CA . SER A 1 51 ? -13.749 -7.095 0.288 1.00 0.35 2096 SER A CA 18
ATOM 26419 C C . SER A 1 51 ? -13.324 -7.254 -1.168 1.00 0.30 2096 SER A C 18
ATOM 26420 O O . SER A 1 51 ? -12.413 -8.015 -1.491 1.00 0.38 2096 SER A O 18
ATOM 26427 N N . LEU A 1 52 ? -13.982 -6.500 -2.031 1.00 0.29 2097 LEU A N 18
ATOM 26428 C CA . LEU A 1 52 ? -13.754 -6.582 -3.466 1.00 0.35 2097 LEU A CA 18
ATOM 26429 C C . LEU A 1 52 ? -12.547 -5.754 -3.853 1.00 0.26 2097 LEU A C 18
ATOM 26430 O O . LEU A 1 52 ? -11.666 -6.202 -4.573 1.00 0.35 2097 LEU A O 18
ATOM 26446 N N . THR A 1 53 ? -12.513 -4.539 -3.352 1.00 0.19 2098 THR A N 18
ATOM 26447 C CA . THR A 1 53 ? -11.433 -3.627 -3.662 1.00 0.16 2098 THR A CA 18
ATOM 26448 C C . THR A 1 53 ? -10.234 -3.832 -2.742 1.00 0.15 2098 THR A C 18
ATOM 26449 O O . THR A 1 53 ? -9.135 -3.355 -3.029 1.00 0.19 2098 THR A O 18
ATOM 26460 N N . ALA A 1 54 ? -10.445 -4.563 -1.651 1.00 0.15 2099 ALA A N 18
ATOM 26461 C CA . ALA A 1 54 ? -9.354 -4.929 -0.756 1.00 0.19 2099 ALA A CA 18
ATOM 26462 C C . ALA A 1 54 ? -8.315 -5.757 -1.499 1.00 0.22 2099 ALA A C 18
ATOM 26463 O O . ALA A 1 54 ? -7.112 -5.607 -1.288 1.00 0.29 2099 ALA A O 18
ATOM 26470 N N . LEU A 1 55 ? -8.778 -6.628 -2.382 1.00 0.22 2100 LEU A N 18
ATOM 26471 C CA . LEU A 1 55 ? -7.868 -7.440 -3.165 1.00 0.27 2100 LEU A CA 18
ATOM 26472 C C . LEU A 1 55 ? -7.265 -6.620 -4.303 1.00 0.26 2100 LEU A C 18
ATOM 26473 O O . LEU A 1 55 ? -6.062 -6.678 -4.531 1.00 0.29 2100 LEU A O 18
ATOM 26489 N N . GLU A 1 56 ? -8.092 -5.823 -4.976 1.00 0.24 2101 GLU A N 18
ATOM 26490 C CA . GLU A 1 56 ? -7.642 -4.984 -6.085 1.00 0.26 2101 GLU A CA 18
ATOM 26491 C C . GLU A 1 56 ? -6.517 -4.044 -5.668 1.00 0.24 2101 GLU A C 18
ATOM 26492 O O . GLU A 1 56 ? -5.541 -3.864 -6.401 1.00 0.27 2101 GLU A O 18
ATOM 26504 N N . LEU A 1 57 ? -6.665 -3.433 -4.501 1.00 0.21 2102 LEU A N 18
ATOM 26505 C CA . LEU A 1 57 ? -5.646 -2.546 -3.974 1.00 0.22 2102 LEU A CA 18
ATOM 26506 C C . LEU A 1 57 ? -4.303 -3.257 -3.872 1.00 0.24 2102 LEU A C 18
ATOM 26507 O O . LEU A 1 57 ? -3.310 -2.804 -4.442 1.00 0.27 2102 LEU A O 18
ATOM 26523 N N . ARG A 1 58 ? -4.275 -4.374 -3.160 1.00 0.26 2103 ARG A N 18
ATOM 26524 C CA . ARG A 1 58 ? -3.031 -5.100 -2.965 1.00 0.34 2103 ARG A CA 18
ATOM 26525 C C . ARG A 1 58 ? -2.560 -5.715 -4.284 1.00 0.35 2103 ARG A C 18
ATOM 26526 O O . ARG A 1 58 ? -1.368 -5.925 -4.473 1.00 0.43 2103 ARG A O 18
ATOM 26547 N N . ASN A 1 59 ? -3.499 -5.993 -5.193 1.00 0.33 2104 ASN A N 18
ATOM 26548 C CA . ASN A 1 59 ? -3.156 -6.432 -6.544 1.00 0.38 2104 ASN A CA 18
ATOM 26549 C C . ASN A 1 59 ? -2.290 -5.380 -7.213 1.00 0.39 2104 ASN A C 18
ATOM 26550 O O . ASN A 1 59 ? -1.245 -5.684 -7.795 1.00 0.48 2104 ASN A O 18
ATOM 26561 N N . THR A 1 60 ? -2.730 -4.135 -7.102 1.00 0.33 2105 THR A N 18
ATOM 26562 C CA . THR A 1 60 ? -1.999 -3.010 -7.647 1.00 0.39 2105 THR A CA 18
ATOM 26563 C C . THR A 1 60 ? -0.645 -2.889 -6.953 1.00 0.42 2105 THR A C 18
ATOM 26564 O O . THR A 1 60 ? 0.395 -2.873 -7.607 1.00 0.51 2105 THR A O 18
ATOM 26575 N N . LEU A 1 61 ? -0.672 -2.863 -5.620 1.00 0.42 2106 LEU A N 18
ATOM 26576 C CA . LEU A 1 61 ? 0.543 -2.739 -4.812 1.00 0.55 2106 LEU A CA 18
ATOM 26577 C C . LEU A 1 61 ? 1.542 -3.851 -5.133 1.00 0.54 2106 LEU A C 18
ATOM 26578 O O . LEU A 1 61 ? 2.754 -3.619 -5.150 1.00 0.56 2106 LEU A O 18
ATOM 26594 N N . THR A 1 62 ? 1.029 -5.053 -5.394 1.00 0.56 2107 THR A N 18
ATOM 26595 C CA . THR A 1 62 ? 1.865 -6.176 -5.791 1.00 0.62 2107 THR A CA 18
ATOM 26596 C C . THR A 1 62 ? 2.671 -5.823 -7.042 1.00 0.60 2107 THR A C 18
ATOM 26597 O O . THR A 1 62 ? 3.889 -5.994 -7.089 1.00 0.64 2107 THR A O 18
ATOM 26608 N N . HIS A 1 63 ? 1.977 -5.293 -8.042 1.00 0.58 2108 HIS A N 18
ATOM 26609 C CA . HIS A 1 63 ? 2.583 -5.007 -9.336 1.00 0.62 2108 HIS A CA 18
ATOM 26610 C C . HIS A 1 63 ? 3.394 -3.716 -9.299 1.00 0.60 2108 HIS A C 18
ATOM 26611 O O . HIS A 1 63 ? 4.338 -3.551 -10.069 1.00 0.68 2108 HIS A O 18
ATOM 26626 N N . ASN A 1 64 ? 3.024 -2.807 -8.405 1.00 0.57 2109 ASN A N 18
ATOM 26627 C CA . ASN A 1 64 ? 3.721 -1.540 -8.270 1.00 0.64 2109 ASN A CA 18
ATOM 26628 C C . ASN A 1 64 ? 5.117 -1.751 -7.705 1.00 0.66 2109 ASN A C 18
ATOM 26629 O O . ASN A 1 64 ? 6.051 -1.021 -8.032 1.00 0.85 2109 ASN A O 18
ATOM 26640 N N . THR A 1 65 ? 5.250 -2.756 -6.854 1.00 0.65 2110 THR A N 18
ATOM 26641 C CA . THR A 1 65 ? 6.523 -3.048 -6.219 1.00 0.78 2110 THR A CA 18
ATOM 26642 C C . THR A 1 65 ? 7.287 -4.129 -6.979 1.00 0.81 2110 THR A C 18
ATOM 26643 O O . THR A 1 65 ? 8.503 -4.040 -7.160 1.00 1.02 2110 THR A O 18
ATOM 26654 N N . GLY A 1 66 ? 6.564 -5.145 -7.430 1.00 0.72 2111 GLY A N 18
ATOM 26655 C CA . GLY A 1 66 ? 7.178 -6.212 -8.192 1.00 0.86 2111 GLY A CA 18
ATOM 26656 C C . GLY A 1 66 ? 7.382 -7.464 -7.365 1.00 0.88 2111 GLY A C 18
ATOM 26657 O O . GLY A 1 66 ? 7.808 -8.498 -7.882 1.00 1.05 2111 GLY A O 18
ATOM 26661 N N . LEU A 1 67 ? 7.077 -7.375 -6.076 1.00 0.84 2112 LEU A N 18
ATOM 26662 C CA . LEU A 1 67 ? 7.235 -8.508 -5.177 1.00 0.92 2112 LEU A CA 18
ATOM 26663 C C . LEU A 1 67 ? 5.904 -9.194 -4.931 1.00 0.80 2112 LEU A C 18
ATOM 26664 O O . LEU A 1 67 ? 4.896 -8.866 -5.556 1.00 0.97 2112 LEU A O 18
ATOM 26680 N N . ASP A 1 68 ? 5.913 -10.150 -4.021 1.00 0.77 2113 ASP A N 18
ATOM 26681 C CA . ASP A 1 68 ? 4.733 -10.948 -3.735 1.00 0.77 2113 ASP A CA 18
ATOM 26682 C C . ASP A 1 68 ? 4.209 -10.641 -2.342 1.00 0.92 2113 ASP A C 18
ATOM 26683 O O . ASP A 1 68 ? 4.990 -10.465 -1.401 1.00 1.14 2113 ASP A O 18
ATOM 26692 N N . LEU A 1 69 ? 2.894 -10.573 -2.210 1.00 1.05 2114 LEU A N 18
ATOM 26693 C CA . LEU A 1 69 ? 2.272 -10.265 -0.934 1.00 1.34 2114 LEU A CA 18
ATOM 26694 C C . LEU A 1 69 ? 0.987 -11.087 -0.740 1.00 1.00 2114 LEU A C 18
ATOM 26695 O O . LEU A 1 69 ? 0.484 -11.685 -1.691 1.00 1.04 2114 LEU A O 18
ATOM 26711 N N . PRO A 1 70 ? 0.439 -11.125 0.492 1.00 0.85 2115 PRO A N 18
ATOM 26712 C CA . PRO A 1 70 ? -0.620 -12.046 0.879 1.00 0.64 2115 PRO A CA 18
ATOM 26713 C C . PRO A 1 70 ? -2.021 -11.478 0.681 1.00 0.57 2115 PRO A C 18
ATOM 26714 O O . PRO A 1 70 ? -2.212 -10.263 0.613 1.00 0.58 2115 PRO A O 18
ATOM 26725 N N . PRO A 1 71 ? -3.026 -12.369 0.625 1.00 0.57 2116 PRO A N 18
ATOM 26726 C CA . PRO A 1 71 ? -4.437 -11.984 0.501 1.00 0.62 2116 PRO A CA 18
ATOM 26727 C C . PRO A 1 71 ? -4.955 -11.222 1.719 1.00 0.58 2116 PRO A C 18
ATOM 26728 O O . PRO A 1 71 ? -6.048 -10.666 1.696 1.00 0.68 2116 PRO A O 18
ATOM 26739 N N . THR A 1 72 ? -4.161 -11.192 2.773 1.00 0.54 2117 THR A N 18
ATOM 26740 C CA . THR A 1 72 ? -4.555 -10.534 4.006 1.00 0.59 2117 THR A CA 18
ATOM 26741 C C . THR A 1 72 ? -3.893 -9.172 4.131 1.00 0.50 2117 THR A C 18
ATOM 26742 O O . THR A 1 72 ? -4.041 -8.493 5.139 1.00 0.54 2117 THR A O 18
ATOM 26753 N N . LEU A 1 73 ? -3.142 -8.809 3.097 1.00 0.45 2118 LEU A N 18
ATOM 26754 C CA . LEU A 1 73 ? -2.497 -7.501 2.989 1.00 0.45 2118 LEU A CA 18
ATOM 26755 C C . LEU A 1 73 ? -3.376 -6.371 3.543 1.00 0.41 2118 LEU A C 18
ATOM 26756 O O . LEU A 1 73 ? -3.046 -5.755 4.559 1.00 0.43 2118 LEU A O 18
ATOM 26772 N N . ILE A 1 74 ? -4.497 -6.123 2.879 1.00 0.38 2119 ILE A N 18
ATOM 26773 C CA . ILE A 1 74 ? -5.392 -5.030 3.251 1.00 0.40 2119 ILE A CA 18
ATOM 26774 C C . ILE A 1 74 ? -6.231 -5.411 4.468 1.00 0.42 2119 ILE A C 18
ATOM 26775 O O . ILE A 1 74 ? -6.710 -4.554 5.202 1.00 0.50 2119 ILE A O 18
ATOM 26791 N N . PHE A 1 75 ? -6.372 -6.706 4.689 1.00 0.46 2120 PHE A N 18
ATOM 26792 C CA . PHE A 1 75 ? -7.192 -7.219 5.770 1.00 0.53 2120 PHE A CA 18
ATOM 26793 C C . PHE A 1 75 ? -6.510 -7.014 7.120 1.00 0.52 2120 PHE A C 18
ATOM 26794 O O . PHE A 1 75 ? -7.158 -6.668 8.108 1.00 0.60 2120 PHE A O 18
ATOM 26811 N N . ASP A 1 76 ? -5.203 -7.223 7.154 1.00 0.48 2121 ASP A N 18
ATOM 26812 C CA . ASP A 1 76 ? -4.451 -7.158 8.399 1.00 0.49 2121 ASP A CA 18
ATOM 26813 C C . ASP A 1 76 ? -3.989 -5.742 8.696 1.00 0.45 2121 ASP A C 18
ATOM 26814 O O . ASP A 1 76 ? -4.004 -5.303 9.846 1.00 0.51 2121 ASP A O 18
ATOM 26823 N N . HIS A 1 77 ? -3.582 -5.023 7.657 1.00 0.38 2122 HIS A N 18
ATOM 26824 C CA . HIS A 1 77 ? -2.993 -3.700 7.844 1.00 0.37 2122 HIS A CA 18
ATOM 26825 C C . HIS A 1 77 ? -3.744 -2.640 7.048 1.00 0.34 2122 HIS A C 18
ATOM 26826 O O . HIS A 1 77 ? -3.134 -1.978 6.207 1.00 0.32 2122 HIS A O 18
ATOM 26841 N N . PRO A 1 78 ? -5.054 -2.422 7.251 1.00 0.36 2123 PRO A N 18
ATOM 26842 C CA . PRO A 1 78 ? -5.725 -1.418 6.456 1.00 0.34 2123 PRO A CA 18
ATOM 26843 C C . PRO A 1 78 ? -5.483 -0.018 7.003 1.00 0.32 2123 PRO A C 18
ATOM 26844 O O . PRO A 1 78 ? -6.068 0.391 8.008 1.00 0.36 2123 PRO A O 18
ATOM 26855 N N . THR A 1 79 ? -4.620 0.705 6.308 1.00 0.27 2124 THR A N 18
ATOM 26856 C CA . THR A 1 79 ? -4.374 2.123 6.525 1.00 0.23 2124 THR A CA 18
ATOM 26857 C C . THR A 1 79 ? -3.360 2.591 5.486 1.00 0.22 2124 THR A C 18
ATOM 26858 O O . THR A 1 79 ? -2.447 1.832 5.151 1.00 0.26 2124 THR A O 18
ATOM 26869 N N . PRO A 1 80 ? -3.480 3.809 4.952 1.00 0.19 2125 PRO A N 18
ATOM 26870 C CA . PRO A 1 80 ? -2.536 4.305 3.948 1.00 0.18 2125 PRO A CA 18
ATOM 26871 C C . PRO A 1 80 ? -1.104 4.355 4.489 1.00 0.17 2125 PRO A C 18
ATOM 26872 O O . PRO A 1 80 ? -0.169 3.871 3.848 1.00 0.20 2125 PRO A O 18
ATOM 26883 N N . HIS A 1 81 ? -0.951 4.903 5.692 1.00 0.23 2126 HIS A N 18
ATOM 26884 C CA . HIS A 1 81 ? 0.365 5.053 6.312 1.00 0.31 2126 HIS A CA 18
ATOM 26885 C C . HIS A 1 81 ? 0.901 3.725 6.851 1.00 0.29 2126 HIS A C 18
ATOM 26886 O O . HIS A 1 81 ? 2.110 3.513 6.900 1.00 0.32 2126 HIS A O 18
ATOM 26901 N N . ALA A 1 82 ? 0.015 2.840 7.271 1.00 0.28 2127 ALA A N 18
ATOM 26902 C CA . ALA A 1 82 ? 0.440 1.580 7.868 1.00 0.29 2127 ALA A CA 18
ATOM 26903 C C . ALA A 1 82 ? 0.986 0.629 6.817 1.00 0.26 2127 ALA A C 18
ATOM 26904 O O . ALA A 1 82 ? 1.966 -0.077 7.055 1.00 0.30 2127 ALA A O 18
ATOM 26911 N N . LEU A 1 83 ? 0.361 0.614 5.648 1.00 0.22 2128 LEU A N 18
ATOM 26912 C CA . LEU A 1 83 ? 0.875 -0.174 4.537 1.00 0.21 2128 LEU A CA 18
ATOM 26913 C C . LEU A 1 83 ? 2.235 0.355 4.111 1.00 0.21 2128 LEU A C 18
ATOM 26914 O O . LEU A 1 83 ? 3.074 -0.396 3.617 1.00 0.23 2128 LEU A O 18
ATOM 26930 N N . THR A 1 84 ? 2.446 1.650 4.326 1.00 0.21 2129 THR A N 18
ATOM 26931 C CA . THR A 1 84 ? 3.739 2.271 4.088 1.00 0.24 2129 THR A CA 18
ATOM 26932 C C . THR A 1 84 ? 4.816 1.580 4.905 1.00 0.25 2129 THR A C 18
ATOM 26933 O O . THR A 1 84 ? 5.935 1.391 4.446 1.00 0.33 2129 THR A O 18
ATOM 26944 N N . GLN A 1 85 ? 4.443 1.175 6.103 1.00 0.25 2130 GLN A N 18
ATOM 26945 C CA . GLN A 1 85 ? 5.374 0.555 7.034 1.00 0.28 2130 GLN A CA 18
ATOM 26946 C C . GLN A 1 85 ? 5.627 -0.895 6.638 1.00 0.23 2130 GLN A C 18
ATOM 26947 O O . GLN A 1 85 ? 6.772 -1.354 6.598 1.00 0.22 2130 GLN A O 18
ATOM 26961 N N . HIS A 1 86 ? 4.549 -1.609 6.333 1.00 0.25 2131 HIS A N 18
ATOM 26962 C CA . HIS A 1 86 ? 4.653 -3.002 5.922 1.00 0.27 2131 HIS A CA 18
ATOM 26963 C C . HIS A 1 86 ? 5.448 -3.120 4.634 1.00 0.26 2131 HIS A C 18
ATOM 26964 O O . HIS A 1 86 ? 6.409 -3.884 4.550 1.00 0.30 2131 HIS A O 18
ATOM 26979 N N . LEU A 1 87 ? 5.038 -2.367 3.629 1.00 0.27 2132 LEU A N 18
ATOM 26980 C CA . LEU A 1 87 ? 5.718 -2.403 2.346 1.00 0.33 2132 LEU A CA 18
ATOM 26981 C C . LEU A 1 87 ? 7.108 -1.795 2.447 1.00 0.35 2132 LEU A C 18
ATOM 26982 O O . LEU A 1 87 ? 7.979 -2.115 1.648 1.00 0.47 2132 LEU A O 18
ATOM 26998 N N . HIS A 1 88 ? 7.335 -0.938 3.440 1.00 0.28 2133 HIS A N 18
ATOM 26999 C CA . HIS A 1 88 ? 8.679 -0.433 3.688 1.00 0.34 2133 HIS A CA 18
ATOM 27000 C C . HIS A 1 88 ? 9.576 -1.579 4.108 1.00 0.38 2133 HIS A C 18
ATOM 27001 O O . HIS A 1 88 ? 10.735 -1.644 3.721 1.00 0.55 2133 HIS A O 18
ATOM 27016 N N . THR A 1 89 ? 9.015 -2.496 4.880 1.00 0.32 2134 THR A N 18
ATOM 27017 C CA . THR A 1 89 ? 9.729 -3.686 5.288 1.00 0.43 2134 THR A CA 18
ATOM 27018 C C . THR A 1 89 ? 9.992 -4.568 4.068 1.00 0.51 2134 THR A C 18
ATOM 27019 O O . THR A 1 89 ? 11.082 -5.102 3.895 1.00 0.66 2134 THR A O 18
ATOM 27030 N N . ARG A 1 90 ? 8.986 -4.668 3.203 1.00 0.52 2135 ARG A N 18
ATOM 27031 C CA . ARG A 1 90 ? 9.088 -5.462 1.982 1.00 0.71 2135 ARG A CA 18
ATOM 27032 C C . ARG A 1 90 ? 10.173 -4.906 1.058 1.00 0.88 2135 ARG A C 18
ATOM 27033 O O . ARG A 1 90 ? 10.962 -5.652 0.482 1.00 1.12 2135 ARG A O 18
ATOM 27054 N N . LEU A 1 91 ? 10.205 -3.586 0.944 1.00 0.92 2136 LEU A N 18
ATOM 27055 C CA . LEU A 1 91 ? 11.055 -2.900 -0.015 1.00 1.20 2136 LEU A CA 18
ATOM 27056 C C . LEU A 1 91 ? 12.400 -2.494 0.591 1.00 1.16 2136 LEU A C 18
ATOM 27057 O O . LEU A 1 91 ? 13.190 -1.792 -0.044 1.00 1.43 2136 LEU A O 18
ATOM 27073 N N . THR A 1 92 ? 12.641 -2.895 1.830 1.00 0.96 2137 THR A N 18
ATOM 27074 C CA . THR A 1 92 ? 13.964 -2.766 2.426 1.00 1.08 2137 THR A CA 18
ATOM 27075 C C . THR A 1 92 ? 14.622 -4.134 2.483 1.00 1.17 2137 THR A C 18
ATOM 27076 O O . THR A 1 92 ? 15.845 -4.255 2.576 1.00 1.41 2137 THR A O 18
ATOM 27087 N N . GLN A 1 93 ? 13.780 -5.156 2.413 1.00 1.17 2138 GLN A N 18
ATOM 27088 C CA . GLN A 1 93 ? 14.209 -6.538 2.405 1.00 1.45 2138 GLN A CA 18
ATOM 27089 C C . GLN A 1 93 ? 14.661 -6.959 1.012 1.00 1.71 2138 GLN A C 18
ATOM 27090 O O . GLN A 1 93 ? 15.195 -8.051 0.819 1.00 2.00 2138 GLN A O 18
ATOM 27104 N N . SER A 1 94 ? 14.440 -6.084 0.049 1.00 1.82 2139 SER A N 18
ATOM 27105 C CA . SER A 1 94 ? 14.814 -6.342 -1.325 1.00 2.34 2139 SER A CA 18
ATOM 27106 C C . SER A 1 94 ? 16.253 -5.909 -1.589 1.00 2.85 2139 SER A C 18
ATOM 27107 O O . SER A 1 94 ? 16.577 -4.719 -1.563 1.00 3.41 2139 SER A O 18
ATOM 27115 N N . HIS A 1 95 ? 17.115 -6.886 -1.819 1.00 3.20 2140 HIS A N 18
ATOM 27116 C CA . HIS A 1 95 ? 18.508 -6.625 -2.141 1.00 4.12 2140 HIS A CA 18
ATOM 27117 C C . HIS A 1 95 ? 18.967 -7.547 -3.256 1.00 4.36 2140 HIS A C 18
ATOM 27118 O O . HIS A 1 95 ? 19.053 -7.086 -4.412 1.00 4.66 2140 HIS A O 18
ATOM 27199 N N . GLY A 1 1 ? 7.555 0.793 -8.827 1.00 6.58 2046 GLY A N 19
ATOM 27200 C CA . GLY A 1 1 ? 7.562 1.943 -7.891 1.00 6.00 2046 GLY A CA 19
ATOM 27201 C C . GLY A 1 1 ? 8.153 1.586 -6.543 1.00 4.95 2046 GLY A C 19
ATOM 27202 O O . GLY A 1 1 ? 7.512 1.766 -5.508 1.00 5.03 2046 GLY A O 19
ATOM 27208 N N . SER A 1 2 ? 9.376 1.081 -6.546 1.00 4.27 2047 SER A N 19
ATOM 27209 C CA . SER A 1 2 ? 10.038 0.689 -5.315 1.00 3.35 2047 SER A CA 19
ATOM 27210 C C . SER A 1 2 ? 11.481 1.186 -5.302 1.00 3.13 2047 SER A C 19
ATOM 27211 O O . SER A 1 2 ? 12.171 1.142 -6.319 1.00 3.47 2047 SER A O 19
ATOM 27219 N N . HIS A 1 3 ? 11.929 1.662 -4.148 1.00 3.12 2048 HIS A N 19
ATOM 27220 C CA . HIS A 1 3 ? 13.280 2.206 -4.007 1.00 3.29 2048 HIS A CA 19
ATOM 27221 C C . HIS A 1 3 ? 14.215 1.172 -3.382 1.00 2.68 2048 HIS A C 19
ATOM 27222 O O . HIS A 1 3 ? 15.223 1.527 -2.774 1.00 3.15 2048 HIS A O 19
ATOM 27237 N N . MET A 1 4 ? 13.852 -0.104 -3.522 1.00 2.16 2049 MET A N 19
ATOM 27238 C CA . MET A 1 4 ? 14.613 -1.222 -2.945 1.00 2.54 2049 MET A CA 19
ATOM 27239 C C . MET A 1 4 ? 16.098 -1.108 -3.244 1.00 3.09 2049 MET A C 19
ATOM 27240 O O . MET A 1 4 ? 16.943 -1.234 -2.358 1.00 3.75 2049 MET A O 19
ATOM 27254 N N . ARG A 1 5 ? 16.394 -0.856 -4.499 1.00 3.38 2050 ARG A N 19
ATOM 27255 C CA . ARG A 1 5 ? 17.769 -0.822 -4.981 1.00 4.33 2050 ARG A CA 19
ATOM 27256 C C . ARG A 1 5 ? 18.506 0.413 -4.458 1.00 4.19 2050 ARG A C 19
ATOM 27257 O O . ARG A 1 5 ? 19.729 0.502 -4.541 1.00 4.88 2050 ARG A O 19
ATOM 27278 N N . LEU A 1 6 ? 17.755 1.346 -3.896 1.00 3.64 2051 LEU A N 19
ATOM 27279 C CA . LEU A 1 6 ? 18.315 2.585 -3.371 1.00 3.84 2051 LEU A CA 19
ATOM 27280 C C . LEU A 1 6 ? 18.554 2.465 -1.869 1.00 3.17 2051 LEU A C 19
ATOM 27281 O O . LEU A 1 6 ? 18.571 3.471 -1.154 1.00 3.42 2051 LEU A O 19
ATOM 27297 N N . ASN A 1 7 ? 18.703 1.223 -1.405 1.00 2.84 2052 ASN A N 19
ATOM 27298 C CA . ASN A 1 7 ? 18.954 0.928 0.007 1.00 3.03 2052 ASN A CA 19
ATOM 27299 C C . ASN A 1 7 ? 20.087 1.799 0.549 1.00 2.88 2052 ASN A C 19
ATOM 27300 O O . ASN A 1 7 ? 21.061 2.084 -0.152 1.00 2.92 2052 ASN A O 19
ATOM 27311 N N . GLY A 1 8 ? 19.960 2.202 1.803 1.00 3.23 2053 GLY A N 19
ATOM 27312 C CA . GLY A 1 8 ? 20.811 3.247 2.340 1.00 3.43 2053 GLY A CA 19
ATOM 27313 C C . GLY A 1 8 ? 20.043 4.547 2.395 1.00 2.89 2053 GLY A C 19
ATOM 27314 O O . GLY A 1 8 ? 20.546 5.583 2.839 1.00 2.97 2053 GLY A O 19
ATOM 27318 N N . LEU A 1 9 ? 18.811 4.461 1.913 1.00 2.44 2054 LEU A N 19
ATOM 27319 C CA . LEU A 1 9 ? 17.859 5.556 1.929 1.00 2.06 2054 LEU A CA 19
ATOM 27320 C C . LEU A 1 9 ? 17.479 5.926 3.367 1.00 1.93 2054 LEU A C 19
ATOM 27321 O O . LEU A 1 9 ? 17.615 5.121 4.293 1.00 2.10 2054 LEU A O 19
ATOM 27337 N N . SER A 1 10 ? 17.026 7.150 3.543 1.00 1.75 2055 SER A N 19
ATOM 27338 C CA . SER A 1 10 ? 16.547 7.616 4.833 1.00 1.71 2055 SER A CA 19
ATOM 27339 C C . SER A 1 10 ? 15.060 7.307 4.940 1.00 1.44 2055 SER A C 19
ATOM 27340 O O . SER A 1 10 ? 14.329 7.527 3.984 1.00 1.25 2055 SER A O 19
ATOM 27348 N N . PRO A 1 11 ? 14.601 6.808 6.102 1.00 1.48 2056 PRO A N 19
ATOM 27349 C CA . PRO A 1 11 ? 13.261 6.220 6.277 1.00 1.29 2056 PRO A CA 19
ATOM 27350 C C . PRO A 1 11 ? 12.133 6.905 5.494 1.00 1.09 2056 PRO A C 19
ATOM 27351 O O . PRO A 1 11 ? 11.330 6.228 4.847 1.00 0.87 2056 PRO A O 19
ATOM 27362 N N . GLN A 1 12 ? 12.081 8.229 5.535 1.00 1.22 2057 GLN A N 19
ATOM 27363 C CA . GLN A 1 12 ? 10.998 8.973 4.900 1.00 1.17 2057 GLN A CA 19
ATOM 27364 C C . GLN A 1 12 ? 11.105 8.961 3.373 1.00 1.01 2057 GLN A C 19
ATOM 27365 O O . GLN A 1 12 ? 10.103 9.132 2.679 1.00 0.95 2057 GLN A O 19
ATOM 27379 N N . GLN A 1 13 ? 12.310 8.737 2.856 1.00 1.07 2058 GLN A N 19
ATOM 27380 C CA . GLN A 1 13 ? 12.549 8.746 1.413 1.00 1.08 2058 GLN A CA 19
ATOM 27381 C C . GLN A 1 13 ? 11.703 7.703 0.702 1.00 0.89 2058 GLN A C 19
ATOM 27382 O O . GLN A 1 13 ? 11.142 7.970 -0.357 1.00 0.84 2058 GLN A O 19
ATOM 27396 N N . GLN A 1 14 ? 11.623 6.511 1.273 1.00 0.87 2059 GLN A N 19
ATOM 27397 C CA . GLN A 1 14 ? 10.762 5.484 0.716 1.00 0.75 2059 GLN A CA 19
ATOM 27398 C C . GLN A 1 14 ? 9.317 5.727 1.118 1.00 0.58 2059 GLN A C 19
ATOM 27399 O O . GLN A 1 14 ? 8.423 5.624 0.291 1.00 0.54 2059 GLN A O 19
ATOM 27413 N N . GLN A 1 15 ? 9.093 6.071 2.381 1.00 0.54 2060 GLN A N 19
ATOM 27414 C CA . GLN A 1 15 ? 7.739 6.242 2.893 1.00 0.45 2060 GLN A CA 19
ATOM 27415 C C . GLN A 1 15 ? 6.932 7.247 2.084 1.00 0.44 2060 GLN A C 19
ATOM 27416 O O . GLN A 1 15 ? 5.745 7.053 1.896 1.00 0.42 2060 GLN A O 19
ATOM 27430 N N . GLN A 1 16 ? 7.566 8.305 1.588 1.00 0.58 2061 GLN A N 19
ATOM 27431 C CA . GLN A 1 16 ? 6.852 9.265 0.747 1.00 0.61 2061 GLN A CA 19
ATOM 27432 C C . GLN A 1 16 ? 6.365 8.588 -0.536 1.00 0.51 2061 GLN A C 19
ATOM 27433 O O . GLN A 1 16 ? 5.231 8.792 -0.969 1.00 0.45 2061 GLN A O 19
ATOM 27447 N N . THR A 1 17 ? 7.229 7.772 -1.126 1.00 0.53 2062 THR A N 19
ATOM 27448 C CA . THR A 1 17 ? 6.876 6.966 -2.286 1.00 0.50 2062 THR A CA 19
ATOM 27449 C C . THR A 1 17 ? 5.753 5.995 -1.946 1.00 0.39 2062 THR A C 19
ATOM 27450 O O . THR A 1 17 ? 4.693 6.008 -2.566 1.00 0.42 2062 THR A O 19
ATOM 27461 N N . LEU A 1 18 ? 6.003 5.168 -0.951 1.00 0.37 2063 LEU A N 19
ATOM 27462 C CA . LEU A 1 18 ? 5.086 4.134 -0.524 1.00 0.29 2063 LEU A CA 19
ATOM 27463 C C . LEU A 1 18 ? 3.743 4.708 -0.082 1.00 0.22 2063 LEU A C 19
ATOM 27464 O O . LEU A 1 18 ? 2.696 4.131 -0.373 1.00 0.21 2063 LEU A O 19
ATOM 27480 N N . ALA A 1 19 ? 3.775 5.848 0.602 1.00 0.25 2064 ALA A N 19
ATOM 27481 C CA . ALA A 1 19 ? 2.554 6.525 1.026 1.00 0.27 2064 ALA A CA 19
ATOM 27482 C C . ALA A 1 19 ? 1.776 7.025 -0.180 1.00 0.25 2064 ALA A C 19
ATOM 27483 O O . ALA A 1 19 ? 0.550 7.113 -0.145 1.00 0.30 2064 ALA A O 19
ATOM 27490 N N . THR A 1 20 ? 2.495 7.339 -1.249 1.00 0.24 2065 THR A N 19
ATOM 27491 C CA . THR A 1 20 ? 1.865 7.780 -2.481 1.00 0.27 2065 THR A CA 19
ATOM 27492 C C . THR A 1 20 ? 1.377 6.569 -3.264 1.00 0.24 2065 THR A C 19
ATOM 27493 O O . THR A 1 20 ? 0.341 6.615 -3.918 1.00 0.29 2065 THR A O 19
ATOM 27504 N N . LEU A 1 21 ? 2.134 5.482 -3.177 1.00 0.21 2066 LEU A N 19
ATOM 27505 C CA . LEU A 1 21 ? 1.753 4.224 -3.799 1.00 0.21 2066 LEU A CA 19
ATOM 27506 C C . LEU A 1 21 ? 0.431 3.732 -3.247 1.00 0.18 2066 LEU A C 19
ATOM 27507 O O . LEU A 1 21 ? -0.544 3.632 -3.976 1.00 0.20 2066 LEU A O 19
ATOM 27523 N N . VAL A 1 22 ? 0.414 3.428 -1.963 1.00 0.17 2067 VAL A N 19
ATOM 27524 C CA . VAL A 1 22 ? -0.790 2.925 -1.309 1.00 0.18 2067 VAL A CA 19
ATOM 27525 C C . VAL A 1 22 ? -1.983 3.858 -1.542 1.00 0.19 2067 VAL A C 19
ATOM 27526 O O . VAL A 1 22 ? -3.100 3.405 -1.806 1.00 0.22 2067 VAL A O 19
ATOM 27539 N N . ALA A 1 23 ? -1.733 5.157 -1.463 1.00 0.19 2068 ALA A N 19
ATOM 27540 C CA . ALA A 1 23 ? -2.747 6.153 -1.757 1.00 0.23 2068 ALA A CA 19
ATOM 27541 C C . ALA A 1 23 ? -3.221 6.041 -3.205 1.00 0.23 2068 ALA A C 19
ATOM 27542 O O . ALA A 1 23 ? -4.401 5.824 -3.460 1.00 0.29 2068 ALA A O 19
ATOM 27549 N N . ALA A 1 24 ? -2.298 6.153 -4.154 1.00 0.20 2069 ALA A N 19
ATOM 27550 C CA . ALA A 1 24 ? -2.645 6.087 -5.568 1.00 0.22 2069 ALA A CA 19
ATOM 27551 C C . ALA A 1 24 ? -3.249 4.732 -5.918 1.00 0.23 2069 ALA A C 19
ATOM 27552 O O . ALA A 1 24 ? -4.070 4.625 -6.831 1.00 0.29 2069 ALA A O 19
ATOM 27559 N N . ALA A 1 25 ? -2.853 3.709 -5.174 1.00 0.21 2070 ALA A N 19
ATOM 27560 C CA . ALA A 1 25 ? -3.391 2.376 -5.352 1.00 0.24 2070 ALA A CA 19
ATOM 27561 C C . ALA A 1 25 ? -4.882 2.369 -5.052 1.00 0.26 2070 ALA A C 19
ATOM 27562 O O . ALA A 1 25 ? -5.693 2.044 -5.916 1.00 0.34 2070 ALA A O 19
ATOM 27569 N N . THR A 1 26 ? -5.241 2.788 -3.842 1.00 0.24 2071 THR A N 19
ATOM 27570 C CA . THR A 1 26 ? -6.631 2.771 -3.411 1.00 0.28 2071 THR A CA 19
ATOM 27571 C C . THR A 1 26 ? -7.430 3.832 -4.153 1.00 0.31 2071 THR A C 19
ATOM 27572 O O . THR A 1 26 ? -8.645 3.719 -4.317 1.00 0.37 2071 THR A O 19
ATOM 27583 N N . ALA A 1 27 ? -6.729 4.855 -4.604 1.00 0.31 2072 ALA A N 19
ATOM 27584 C CA . ALA A 1 27 ? -7.313 5.891 -5.434 1.00 0.40 2072 ALA A CA 19
ATOM 27585 C C . ALA A 1 27 ? -7.725 5.321 -6.782 1.00 0.42 2072 ALA A C 19
ATOM 27586 O O . ALA A 1 27 ? -8.620 5.843 -7.431 1.00 0.54 2072 ALA A O 19
ATOM 27593 N N . THR A 1 28 ? -7.080 4.248 -7.195 1.00 0.36 2073 THR A N 19
ATOM 27594 C CA . THR A 1 28 ? -7.435 3.600 -8.444 1.00 0.40 2073 THR A CA 19
ATOM 27595 C C . THR A 1 28 ? -8.558 2.586 -8.231 1.00 0.29 2073 THR A C 19
ATOM 27596 O O . THR A 1 28 ? -9.437 2.430 -9.083 1.00 0.34 2073 THR A O 19
ATOM 27607 N N . VAL A 1 29 ? -8.539 1.912 -7.084 1.00 0.20 2074 VAL A N 19
ATOM 27608 C CA . VAL A 1 29 ? -9.553 0.903 -6.778 1.00 0.22 2074 VAL A CA 19
ATOM 27609 C C . VAL A 1 29 ? -10.890 1.581 -6.489 1.00 0.27 2074 VAL A C 19
ATOM 27610 O O . VAL A 1 29 ? -11.947 1.110 -6.908 1.00 0.41 2074 VAL A O 19
ATOM 27623 N N . LEU A 1 30 ? -10.825 2.687 -5.762 1.00 0.27 2075 LEU A N 19
ATOM 27624 C CA . LEU A 1 30 ? -12.003 3.486 -5.454 1.00 0.37 2075 LEU A CA 19
ATOM 27625 C C . LEU A 1 30 ? -12.219 4.567 -6.507 1.00 0.42 2075 LEU A C 19
ATOM 27626 O O . LEU A 1 30 ? -11.318 5.356 -6.793 1.00 1.24 2075 LEU A O 19
ATOM 27642 N N . GLY A 1 31 ? -13.423 4.605 -7.065 1.00 1.16 2076 GLY A N 19
ATOM 27643 C CA . GLY A 1 31 ? -13.735 5.548 -8.124 1.00 1.30 2076 GLY A CA 19
ATOM 27644 C C . GLY A 1 31 ? -13.786 6.988 -7.645 1.00 0.86 2076 GLY A C 19
ATOM 27645 O O . GLY A 1 31 ? -14.840 7.477 -7.235 1.00 1.11 2076 GLY A O 19
ATOM 27649 N N . HIS A 1 32 ? -12.636 7.651 -7.694 1.00 0.88 2077 HIS A N 19
ATOM 27650 C CA . HIS A 1 32 ? -12.512 9.072 -7.358 1.00 0.79 2077 HIS A CA 19
ATOM 27651 C C . HIS A 1 32 ? -11.081 9.519 -7.639 1.00 1.18 2077 HIS A C 19
ATOM 27652 O O . HIS A 1 32 ? -10.842 10.614 -8.140 1.00 2.09 2077 HIS A O 19
ATOM 27667 N N . HIS A 1 33 ? -10.150 8.626 -7.303 1.00 1.15 2078 HIS A N 19
ATOM 27668 C CA . HIS A 1 33 ? -8.723 8.784 -7.572 1.00 1.82 2078 HIS A CA 19
ATOM 27669 C C . HIS A 1 33 ? -8.175 10.174 -7.244 1.00 1.20 2078 HIS A C 19
ATOM 27670 O O . HIS A 1 33 ? -8.071 11.045 -8.105 1.00 1.46 2078 HIS A O 19
ATOM 27685 N N . THR A 1 34 ? -7.829 10.366 -5.984 1.00 1.12 2079 THR A N 19
ATOM 27686 C CA . THR A 1 34 ? -7.052 11.518 -5.560 1.00 0.78 2079 THR A CA 19
ATOM 27687 C C . THR A 1 34 ? -6.268 11.150 -4.312 1.00 0.67 2079 THR A C 19
ATOM 27688 O O . THR A 1 34 ? -6.802 11.193 -3.206 1.00 0.86 2079 THR A O 19
ATOM 27699 N N . PRO A 1 35 ? -4.995 10.768 -4.472 1.00 0.48 2080 PRO A N 19
ATOM 27700 C CA . PRO A 1 35 ? -4.161 10.304 -3.358 1.00 0.48 2080 PRO A CA 19
ATOM 27701 C C . PRO A 1 35 ? -3.917 11.410 -2.340 1.00 0.69 2080 PRO A C 19
ATOM 27702 O O . PRO A 1 35 ? -3.582 11.156 -1.185 1.00 0.70 2080 PRO A O 19
ATOM 27713 N N . GLU A 1 36 ? -4.119 12.638 -2.790 1.00 0.93 2081 GLU A N 19
ATOM 27714 C CA . GLU A 1 36 ? -3.949 13.810 -1.981 1.00 1.22 2081 GLU A CA 19
ATOM 27715 C C . GLU A 1 36 ? -4.962 13.850 -0.837 1.00 1.21 2081 GLU A C 19
ATOM 27716 O O . GLU A 1 36 ? -4.636 14.247 0.282 1.00 1.32 2081 GLU A O 19
ATOM 27728 N N . SER A 1 37 ? -6.181 13.414 -1.118 1.00 1.13 2082 SER A N 19
ATOM 27729 C CA . SER A 1 37 ? -7.261 13.503 -0.147 1.00 1.23 2082 SER A CA 19
ATOM 27730 C C . SER A 1 37 ? -7.368 12.207 0.657 1.00 0.99 2082 SER A C 19
ATOM 27731 O O . SER A 1 37 ? -8.328 11.992 1.396 1.00 1.06 2082 SER A O 19
ATOM 27739 N N . ILE A 1 38 ? -6.375 11.342 0.511 1.00 0.76 2083 ILE A N 19
ATOM 27740 C CA . ILE A 1 38 ? -6.337 10.101 1.260 1.00 0.55 2083 ILE A CA 19
ATOM 27741 C C . ILE A 1 38 ? -5.573 10.301 2.563 1.00 0.43 2083 ILE A C 19
ATOM 27742 O O . ILE A 1 38 ? -4.343 10.395 2.567 1.00 0.46 2083 ILE A O 19
ATOM 27758 N N . SER A 1 39 ? -6.307 10.401 3.662 1.00 0.38 2084 SER A N 19
ATOM 27759 C CA . SER A 1 39 ? -5.700 10.602 4.965 1.00 0.32 2084 SER A CA 19
ATOM 27760 C C . SER A 1 39 ? -5.075 9.306 5.471 1.00 0.29 2084 SER A C 19
ATOM 27761 O O . SER A 1 39 ? -5.707 8.252 5.463 1.00 0.31 2084 SER A O 19
ATOM 27769 N N . PRO A 1 40 ? -3.816 9.385 5.921 1.00 0.29 2085 PRO A N 19
ATOM 27770 C CA . PRO A 1 40 ? -3.039 8.216 6.354 1.00 0.28 2085 PRO A CA 19
ATOM 27771 C C . PRO A 1 40 ? -3.581 7.573 7.624 1.00 0.28 2085 PRO A C 19
ATOM 27772 O O . PRO A 1 40 ? -3.401 6.375 7.847 1.00 0.33 2085 PRO A O 19
ATOM 27783 N N . ALA A 1 41 ? -4.232 8.374 8.453 1.00 0.30 2086 ALA A N 19
ATOM 27784 C CA . ALA A 1 41 ? -4.756 7.893 9.726 1.00 0.36 2086 ALA A CA 19
ATOM 27785 C C . ALA A 1 41 ? -6.146 7.272 9.581 1.00 0.30 2086 ALA A C 19
ATOM 27786 O O . ALA A 1 41 ? -6.668 6.680 10.528 1.00 0.28 2086 ALA A O 19
ATOM 27793 N N . THR A 1 42 ? -6.747 7.401 8.407 1.00 0.32 2087 THR A N 19
ATOM 27794 C CA . THR A 1 42 ? -8.080 6.861 8.182 1.00 0.28 2087 THR A CA 19
ATOM 27795 C C . THR A 1 42 ? -8.013 5.387 7.809 1.00 0.24 2087 THR A C 19
ATOM 27796 O O . THR A 1 42 ? -7.037 4.919 7.224 1.00 0.28 2087 THR A O 19
ATOM 27807 N N . ALA A 1 43 ? -9.068 4.674 8.143 1.00 0.23 2088 ALA A N 19
ATOM 27808 C CA . ALA A 1 43 ? -9.186 3.261 7.833 1.00 0.25 2088 ALA A CA 19
ATOM 27809 C C . ALA A 1 43 ? -9.774 3.095 6.448 1.00 0.22 2088 ALA A C 19
ATOM 27810 O O . ALA A 1 43 ? -10.715 3.796 6.081 1.00 0.25 2088 ALA A O 19
ATOM 27817 N N . PHE A 1 44 ? -9.212 2.160 5.685 1.00 0.21 2089 PHE A N 19
ATOM 27818 C CA . PHE A 1 44 ? -9.650 1.906 4.311 1.00 0.20 2089 PHE A CA 19
ATOM 27819 C C . PHE A 1 44 ? -11.147 1.654 4.228 1.00 0.24 2089 PHE A C 19
ATOM 27820 O O . PHE A 1 44 ? -11.776 1.968 3.218 1.00 0.26 2089 PHE A O 19
ATOM 27837 N N . LYS A 1 45 ? -11.702 1.090 5.289 1.00 0.30 2090 LYS A N 19
ATOM 27838 C CA . LYS A 1 45 ? -13.131 0.886 5.403 1.00 0.40 2090 LYS A CA 19
ATOM 27839 C C . LYS A 1 45 ? -13.865 2.199 5.150 1.00 0.37 2090 LYS A C 19
ATOM 27840 O O . LYS A 1 45 ? -14.792 2.265 4.343 1.00 0.47 2090 LYS A O 19
ATOM 27859 N N . ASP A 1 46 ? -13.417 3.240 5.837 1.00 0.33 2091 ASP A N 19
ATOM 27860 C CA . ASP A 1 46 ? -14.031 4.559 5.745 1.00 0.35 2091 ASP A CA 19
ATOM 27861 C C . ASP A 1 46 ? -13.835 5.170 4.358 1.00 0.33 2091 ASP A C 19
ATOM 27862 O O . ASP A 1 46 ? -14.715 5.872 3.856 1.00 0.39 2091 ASP A O 19
ATOM 27871 N N . LEU A 1 47 ? -12.689 4.895 3.731 1.00 0.30 2092 LEU A N 19
ATOM 27872 C CA . LEU A 1 47 ? -12.410 5.444 2.408 1.00 0.32 2092 LEU A CA 19
ATOM 27873 C C . LEU A 1 47 ? -13.313 4.819 1.348 1.00 0.30 2092 LEU A C 19
ATOM 27874 O O . LEU A 1 47 ? -13.562 5.425 0.307 1.00 0.36 2092 LEU A O 19
ATOM 27890 N N . GLY A 1 48 ? -13.825 3.625 1.616 1.00 0.26 2093 GLY A N 19
ATOM 27891 C CA . GLY A 1 48 ? -14.711 2.985 0.663 1.00 0.26 2093 GLY A CA 19
ATOM 27892 C C . GLY A 1 48 ? -14.261 1.593 0.284 1.00 0.22 2093 GLY A C 19
ATOM 27893 O O . GLY A 1 48 ? -14.844 0.962 -0.597 1.00 0.27 2093 GLY A O 19
ATOM 27897 N N . ILE A 1 49 ? -13.220 1.116 0.942 1.00 0.22 2094 ILE A N 19
ATOM 27898 C CA . ILE A 1 49 ? -12.673 -0.202 0.669 1.00 0.19 2094 ILE A CA 19
ATOM 27899 C C . ILE A 1 49 ? -13.563 -1.305 1.222 1.00 0.18 2094 ILE A C 19
ATOM 27900 O O . ILE A 1 49 ? -13.966 -1.272 2.386 1.00 0.22 2094 ILE A O 19
ATOM 27916 N N . ASP A 1 50 ? -13.880 -2.263 0.366 1.00 0.19 2095 ASP A N 19
ATOM 27917 C CA . ASP A 1 50 ? -14.553 -3.482 0.782 1.00 0.26 2095 ASP A CA 19
ATOM 27918 C C . ASP A 1 50 ? -13.584 -4.636 0.600 1.00 0.21 2095 ASP A C 19
ATOM 27919 O O . ASP A 1 50 ? -12.391 -4.414 0.437 1.00 0.23 2095 ASP A O 19
ATOM 27928 N N . SER A 1 51 ? -14.075 -5.859 0.604 1.00 0.30 2096 SER A N 19
ATOM 27929 C CA . SER A 1 51 ? -13.193 -6.999 0.428 1.00 0.35 2096 SER A CA 19
ATOM 27930 C C . SER A 1 51 ? -12.699 -7.082 -1.016 1.00 0.30 2096 SER A C 19
ATOM 27931 O O . SER A 1 51 ? -11.531 -7.374 -1.276 1.00 0.38 2096 SER A O 19
ATOM 27938 N N . LEU A 1 52 ? -13.600 -6.800 -1.941 1.00 0.29 2097 LEU A N 19
ATOM 27939 C CA . LEU A 1 52 ? -13.307 -6.803 -3.352 1.00 0.35 2097 LEU A CA 19
ATOM 27940 C C . LEU A 1 52 ? -12.249 -5.761 -3.709 1.00 0.26 2097 LEU A C 19
ATOM 27941 O O . LEU A 1 52 ? -11.234 -6.076 -4.321 1.00 0.35 2097 LEU A O 19
ATOM 27957 N N . THR A 1 53 ? -12.480 -4.521 -3.316 1.00 0.19 2098 THR A N 19
ATOM 27958 C CA . THR A 1 53 ? -11.528 -3.455 -3.585 1.00 0.16 2098 THR A CA 19
ATOM 27959 C C . THR A 1 53 ? -10.235 -3.637 -2.793 1.00 0.15 2098 THR A C 19
ATOM 27960 O O . THR A 1 53 ? -9.207 -3.041 -3.118 1.00 0.19 2098 THR A O 19
ATOM 27971 N N . ALA A 1 54 ? -10.285 -4.481 -1.772 1.00 0.15 2099 ALA A N 19
ATOM 27972 C CA . ALA A 1 54 ? -9.102 -4.805 -0.999 1.00 0.19 2099 ALA A CA 19
ATOM 27973 C C . ALA A 1 54 ? -8.120 -5.624 -1.833 1.00 0.22 2099 ALA A C 19
ATOM 27974 O O . ALA A 1 54 ? -6.904 -5.501 -1.665 1.00 0.29 2099 ALA A O 19
ATOM 27981 N N . LEU A 1 55 ? -8.638 -6.455 -2.737 1.00 0.22 2100 LEU A N 19
ATOM 27982 C CA . LEU A 1 55 ? -7.767 -7.225 -3.613 1.00 0.27 2100 LEU A CA 19
ATOM 27983 C C . LEU A 1 55 ? -7.292 -6.350 -4.764 1.00 0.26 2100 LEU A C 19
ATOM 27984 O O . LEU A 1 55 ? -6.168 -6.489 -5.223 1.00 0.29 2100 LEU A O 19
ATOM 28000 N N . GLU A 1 56 ? -8.150 -5.429 -5.203 1.00 0.24 2101 GLU A N 19
ATOM 28001 C CA . GLU A 1 56 ? -7.783 -4.453 -6.224 1.00 0.26 2101 GLU A CA 19
ATOM 28002 C C . GLU A 1 56 ? -6.590 -3.620 -5.768 1.00 0.24 2101 GLU A C 19
ATOM 28003 O O . GLU A 1 56 ? -5.691 -3.315 -6.552 1.00 0.27 2101 GLU A O 19
ATOM 28015 N N . LEU A 1 57 ? -6.601 -3.247 -4.498 1.00 0.21 2102 LEU A N 19
ATOM 28016 C CA . LEU A 1 57 ? -5.504 -2.505 -3.906 1.00 0.22 2102 LEU A CA 19
ATOM 28017 C C . LEU A 1 57 ? -4.228 -3.339 -3.917 1.00 0.24 2102 LEU A C 19
ATOM 28018 O O . LEU A 1 57 ? -3.185 -2.894 -4.400 1.00 0.27 2102 LEU A O 19
ATOM 28034 N N . ARG A 1 58 ? -4.322 -4.557 -3.387 1.00 0.26 2103 ARG A N 19
ATOM 28035 C CA . ARG A 1 58 ? -3.198 -5.486 -3.390 1.00 0.34 2103 ARG A CA 19
ATOM 28036 C C . ARG A 1 58 ? -2.720 -5.767 -4.810 1.00 0.35 2103 ARG A C 19
ATOM 28037 O O . ARG A 1 58 ? -1.530 -5.961 -5.040 1.00 0.43 2103 ARG A O 19
ATOM 28058 N N . ASN A 1 59 ? -3.656 -5.773 -5.753 1.00 0.33 2104 ASN A N 19
ATOM 28059 C CA . ASN A 1 59 ? -3.338 -5.942 -7.168 1.00 0.38 2104 ASN A CA 19
ATOM 28060 C C . ASN A 1 59 ? -2.295 -4.925 -7.619 1.00 0.39 2104 ASN A C 19
ATOM 28061 O O . ASN A 1 59 ? -1.360 -5.260 -8.349 1.00 0.48 2104 ASN A O 19
ATOM 28072 N N . THR A 1 60 ? -2.452 -3.686 -7.171 1.00 0.33 2105 THR A N 19
ATOM 28073 C CA . THR A 1 60 ? -1.515 -2.633 -7.515 1.00 0.39 2105 THR A CA 19
ATOM 28074 C C . THR A 1 60 ? -0.267 -2.697 -6.637 1.00 0.42 2105 THR A C 19
ATOM 28075 O O . THR A 1 60 ? 0.850 -2.649 -7.143 1.00 0.51 2105 THR A O 19
ATOM 28086 N N . LEU A 1 61 ? -0.467 -2.834 -5.326 1.00 0.42 2106 LEU A N 19
ATOM 28087 C CA . LEU A 1 61 ? 0.644 -2.854 -4.371 1.00 0.55 2106 LEU A CA 19
ATOM 28088 C C . LEU A 1 61 ? 1.666 -3.924 -4.734 1.00 0.54 2106 LEU A C 19
ATOM 28089 O O . LEU A 1 61 ? 2.869 -3.658 -4.787 1.00 0.56 2106 LEU A O 19
ATOM 28105 N N . THR A 1 62 ? 1.173 -5.127 -4.997 1.00 0.56 2107 THR A N 19
ATOM 28106 C CA . THR A 1 62 ? 2.023 -6.259 -5.318 1.00 0.62 2107 THR A CA 19
ATOM 28107 C C . THR A 1 62 ? 2.820 -5.998 -6.598 1.00 0.60 2107 THR A C 19
ATOM 28108 O O . THR A 1 62 ? 4.040 -6.155 -6.630 1.00 0.64 2107 THR A O 19
ATOM 28119 N N . HIS A 1 63 ? 2.116 -5.569 -7.639 1.00 0.58 2108 HIS A N 19
ATOM 28120 C CA . HIS A 1 63 ? 2.722 -5.345 -8.947 1.00 0.62 2108 HIS A CA 19
ATOM 28121 C C . HIS A 1 63 ? 3.681 -4.160 -8.925 1.00 0.60 2108 HIS A C 19
ATOM 28122 O O . HIS A 1 63 ? 4.685 -4.149 -9.636 1.00 0.68 2108 HIS A O 19
ATOM 28137 N N . ASN A 1 64 ? 3.371 -3.170 -8.103 1.00 0.57 2109 ASN A N 19
ATOM 28138 C CA . ASN A 1 64 ? 4.148 -1.939 -8.063 1.00 0.64 2109 ASN A CA 19
ATOM 28139 C C . ASN A 1 64 ? 5.510 -2.169 -7.425 1.00 0.66 2109 ASN A C 19
ATOM 28140 O O . ASN A 1 64 ? 6.473 -1.465 -7.726 1.00 0.85 2109 ASN A O 19
ATOM 28151 N N . THR A 1 65 ? 5.585 -3.151 -6.541 1.00 0.65 2110 THR A N 19
ATOM 28152 C CA . THR A 1 65 ? 6.829 -3.461 -5.863 1.00 0.78 2110 THR A CA 19
ATOM 28153 C C . THR A 1 65 ? 7.534 -4.663 -6.486 1.00 0.81 2110 THR A C 19
ATOM 28154 O O . THR A 1 65 ? 8.762 -4.708 -6.554 1.00 1.02 2110 THR A O 19
ATOM 28165 N N . GLY A 1 66 ? 6.750 -5.630 -6.948 1.00 0.72 2111 GLY A N 19
ATOM 28166 C CA . GLY A 1 66 ? 7.314 -6.856 -7.482 1.00 0.86 2111 GLY A CA 19
ATOM 28167 C C . GLY A 1 66 ? 7.430 -7.916 -6.409 1.00 0.88 2111 GLY A C 19
ATOM 28168 O O . GLY A 1 66 ? 8.086 -8.944 -6.589 1.00 1.05 2111 GLY A O 19
ATOM 28172 N N . LEU A 1 67 ? 6.795 -7.641 -5.281 1.00 0.84 2112 LEU A N 19
ATOM 28173 C CA . LEU A 1 67 ? 6.822 -8.518 -4.125 1.00 0.92 2112 LEU A CA 19
ATOM 28174 C C . LEU A 1 67 ? 5.621 -9.439 -4.105 1.00 0.80 2112 LEU A C 19
ATOM 28175 O O . LEU A 1 67 ? 4.893 -9.560 -5.091 1.00 0.97 2112 LEU A O 19
ATOM 28191 N N . ASP A 1 68 ? 5.446 -10.099 -2.974 1.00 0.77 2113 ASP A N 19
ATOM 28192 C CA . ASP A 1 68 ? 4.328 -10.995 -2.764 1.00 0.77 2113 ASP A CA 19
ATOM 28193 C C . ASP A 1 68 ? 3.506 -10.520 -1.576 1.00 0.92 2113 ASP A C 19
ATOM 28194 O O . ASP A 1 68 ? 4.018 -10.412 -0.458 1.00 1.14 2113 ASP A O 19
ATOM 28203 N N . LEU A 1 69 ? 2.243 -10.217 -1.821 1.00 1.05 2114 LEU A N 19
ATOM 28204 C CA . LEU A 1 69 ? 1.377 -9.648 -0.795 1.00 1.34 2114 LEU A CA 19
ATOM 28205 C C . LEU A 1 69 ? 0.281 -10.631 -0.402 1.00 1.00 2114 LEU A C 19
ATOM 28206 O O . LEU A 1 69 ? -0.362 -11.235 -1.263 1.00 1.04 2114 LEU A O 19
ATOM 28222 N N . PRO A 1 70 ? 0.063 -10.807 0.911 1.00 0.85 2115 PRO A N 19
ATOM 28223 C CA . PRO A 1 70 ? -0.992 -11.680 1.430 1.00 0.64 2115 PRO A CA 19
ATOM 28224 C C . PRO A 1 70 ? -2.375 -11.082 1.219 1.00 0.57 2115 PRO A C 19
ATOM 28225 O O . PRO A 1 70 ? -2.555 -9.867 1.308 1.00 0.58 2115 PRO A O 19
ATOM 28236 N N . PRO A 1 71 ? -3.380 -11.933 0.955 1.00 0.57 2116 PRO A N 19
ATOM 28237 C CA . PRO A 1 71 ? -4.760 -11.489 0.733 1.00 0.62 2116 PRO A CA 19
ATOM 28238 C C . PRO A 1 71 ? -5.374 -10.888 1.991 1.00 0.58 2116 PRO A C 19
ATOM 28239 O O . PRO A 1 71 ? -6.411 -10.228 1.945 1.00 0.68 2116 PRO A O 19
ATOM 28250 N N . THR A 1 72 ? -4.707 -11.104 3.109 1.00 0.54 2117 THR A N 19
ATOM 28251 C CA . THR A 1 72 ? -5.170 -10.611 4.393 1.00 0.59 2117 THR A CA 19
ATOM 28252 C C . THR A 1 72 ? -4.519 -9.277 4.741 1.00 0.50 2117 THR A C 19
ATOM 28253 O O . THR A 1 72 ? -4.697 -8.764 5.840 1.00 0.54 2117 THR A O 19
ATOM 28264 N N . LEU A 1 73 ? -3.740 -8.739 3.805 1.00 0.45 2118 LEU A N 19
ATOM 28265 C CA . LEU A 1 73 ? -3.125 -7.424 3.950 1.00 0.45 2118 LEU A CA 19
ATOM 28266 C C . LEU A 1 73 ? -4.106 -6.393 4.499 1.00 0.41 2118 LEU A C 19
ATOM 28267 O O . LEU A 1 73 ? -3.889 -5.803 5.559 1.00 0.43 2118 LEU A O 19
ATOM 28283 N N . ILE A 1 74 ? -5.197 -6.203 3.766 1.00 0.38 2119 ILE A N 19
ATOM 28284 C CA . ILE A 1 74 ? -6.187 -5.183 4.090 1.00 0.40 2119 ILE A CA 19
ATOM 28285 C C . ILE A 1 74 ? -7.095 -5.673 5.222 1.00 0.42 2119 ILE A C 19
ATOM 28286 O O . ILE A 1 74 ? -8.008 -4.981 5.662 1.00 0.50 2119 ILE A O 19
ATOM 28302 N N . PHE A 1 75 ? -6.829 -6.882 5.682 1.00 0.46 2120 PHE A N 19
ATOM 28303 C CA . PHE A 1 75 ? -7.536 -7.452 6.814 1.00 0.53 2120 PHE A CA 19
ATOM 28304 C C . PHE A 1 75 ? -6.771 -7.112 8.093 1.00 0.52 2120 PHE A C 19
ATOM 28305 O O . PHE A 1 75 ? -7.356 -6.725 9.105 1.00 0.60 2120 PHE A O 19
ATOM 28322 N N . ASP A 1 76 ? -5.450 -7.233 8.017 1.00 0.48 2121 ASP A N 19
ATOM 28323 C CA . ASP A 1 76 ? -4.584 -7.050 9.175 1.00 0.49 2121 ASP A CA 19
ATOM 28324 C C . ASP A 1 76 ? -4.224 -5.580 9.370 1.00 0.45 2121 ASP A C 19
ATOM 28325 O O . ASP A 1 76 ? -4.386 -5.034 10.462 1.00 0.51 2121 ASP A O 19
ATOM 28334 N N . HIS A 1 77 ? -3.743 -4.929 8.313 1.00 0.38 2122 HIS A N 19
ATOM 28335 C CA . HIS A 1 77 ? -3.338 -3.527 8.417 1.00 0.37 2122 HIS A CA 19
ATOM 28336 C C . HIS A 1 77 ? -4.039 -2.669 7.375 1.00 0.34 2122 HIS A C 19
ATOM 28337 O O . HIS A 1 77 ? -3.372 -2.114 6.503 1.00 0.32 2122 HIS A O 19
ATOM 28352 N N . PRO A 1 78 ? -5.373 -2.507 7.408 1.00 0.36 2123 PRO A N 19
ATOM 28353 C CA . PRO A 1 78 ? -5.997 -1.636 6.435 1.00 0.34 2123 PRO A CA 19
ATOM 28354 C C . PRO A 1 78 ? -5.853 -0.186 6.859 1.00 0.32 2123 PRO A C 19
ATOM 28355 O O . PRO A 1 78 ? -6.563 0.299 7.741 1.00 0.36 2123 PRO A O 19
ATOM 28366 N N . THR A 1 79 ? -4.943 0.497 6.184 1.00 0.27 2124 THR A N 19
ATOM 28367 C CA . THR A 1 79 ? -4.650 1.899 6.425 1.00 0.23 2124 THR A CA 19
ATOM 28368 C C . THR A 1 79 ? -3.597 2.363 5.425 1.00 0.22 2124 THR A C 19
ATOM 28369 O O . THR A 1 79 ? -2.710 1.579 5.084 1.00 0.26 2124 THR A O 19
ATOM 28380 N N . PRO A 1 80 ? -3.658 3.601 4.932 1.00 0.19 2125 PRO A N 19
ATOM 28381 C CA . PRO A 1 80 ? -2.674 4.097 3.966 1.00 0.18 2125 PRO A CA 19
ATOM 28382 C C . PRO A 1 80 ? -1.241 4.013 4.505 1.00 0.17 2125 PRO A C 19
ATOM 28383 O O . PRO A 1 80 ? -0.396 3.310 3.946 1.00 0.20 2125 PRO A O 19
ATOM 28394 N N . HIS A 1 81 ? -0.988 4.691 5.623 1.00 0.23 2126 HIS A N 19
ATOM 28395 C CA . HIS A 1 81 ? 0.364 4.790 6.168 1.00 0.31 2126 HIS A CA 19
ATOM 28396 C C . HIS A 1 81 ? 0.844 3.462 6.751 1.00 0.29 2126 HIS A C 19
ATOM 28397 O O . HIS A 1 81 ? 2.026 3.137 6.673 1.00 0.32 2126 HIS A O 19
ATOM 28412 N N . ALA A 1 82 ? -0.060 2.705 7.346 1.00 0.28 2127 ALA A N 19
ATOM 28413 C CA . ALA A 1 82 ? 0.315 1.448 7.977 1.00 0.29 2127 ALA A CA 19
ATOM 28414 C C . ALA A 1 82 ? 0.753 0.412 6.940 1.00 0.26 2127 ALA A C 19
ATOM 28415 O O . ALA A 1 82 ? 1.629 -0.412 7.212 1.00 0.30 2127 ALA A O 19
ATOM 28422 N N . LEU A 1 83 ? 0.152 0.452 5.751 1.00 0.22 2128 LEU A N 19
ATOM 28423 C CA . LEU A 1 83 ? 0.617 -0.360 4.648 1.00 0.21 2128 LEU A CA 19
ATOM 28424 C C . LEU A 1 83 ? 1.993 0.114 4.198 1.00 0.21 2128 LEU A C 19
ATOM 28425 O O . LEU A 1 83 ? 2.848 -0.689 3.818 1.00 0.23 2128 LEU A O 19
ATOM 28441 N N . THR A 1 84 ? 2.190 1.433 4.242 1.00 0.21 2129 THR A N 19
ATOM 28442 C CA . THR A 1 84 ? 3.477 2.040 3.930 1.00 0.24 2129 THR A CA 19
ATOM 28443 C C . THR A 1 84 ? 4.575 1.413 4.773 1.00 0.25 2129 THR A C 19
ATOM 28444 O O . THR A 1 84 ? 5.650 1.093 4.272 1.00 0.33 2129 THR A O 19
ATOM 28455 N N . GLN A 1 85 ? 4.274 1.216 6.045 1.00 0.25 2130 GLN A N 19
ATOM 28456 C CA . GLN A 1 85 ? 5.217 0.620 6.983 1.00 0.28 2130 GLN A CA 19
ATOM 28457 C C . GLN A 1 85 ? 5.584 -0.791 6.545 1.00 0.23 2130 GLN A C 19
ATOM 28458 O O . GLN A 1 85 ? 6.757 -1.166 6.540 1.00 0.22 2130 GLN A O 19
ATOM 28472 N N . HIS A 1 86 ? 4.570 -1.556 6.155 1.00 0.25 2131 HIS A N 19
ATOM 28473 C CA . HIS A 1 86 ? 4.766 -2.933 5.719 1.00 0.27 2131 HIS A CA 19
ATOM 28474 C C . HIS A 1 86 ? 5.729 -2.996 4.546 1.00 0.26 2131 HIS A C 19
ATOM 28475 O O . HIS A 1 86 ? 6.749 -3.685 4.595 1.00 0.30 2131 HIS A O 19
ATOM 28490 N N . LEU A 1 87 ? 5.398 -2.278 3.490 1.00 0.27 2132 LEU A N 19
ATOM 28491 C CA . LEU A 1 87 ? 6.228 -2.280 2.299 1.00 0.33 2132 LEU A CA 19
ATOM 28492 C C . LEU A 1 87 ? 7.560 -1.586 2.561 1.00 0.35 2132 LEU A C 19
ATOM 28493 O O . LEU A 1 87 ? 8.550 -1.874 1.904 1.00 0.47 2132 LEU A O 19
ATOM 28509 N N . HIS A 1 88 ? 7.597 -0.692 3.541 1.00 0.28 2133 HIS A N 19
ATOM 28510 C CA . HIS A 1 88 ? 8.842 -0.031 3.907 1.00 0.34 2133 HIS A CA 19
ATOM 28511 C C . HIS A 1 88 ? 9.826 -1.049 4.478 1.00 0.38 2133 HIS A C 19
ATOM 28512 O O . HIS A 1 88 ? 11.036 -0.943 4.270 1.00 0.55 2133 HIS A O 19
ATOM 28527 N N . THR A 1 89 ? 9.296 -2.036 5.184 1.00 0.32 2134 THR A N 19
ATOM 28528 C CA . THR A 1 89 ? 10.091 -3.142 5.677 1.00 0.43 2134 THR A CA 19
ATOM 28529 C C . THR A 1 89 ? 10.479 -4.057 4.517 1.00 0.51 2134 THR A C 19
ATOM 28530 O O . THR A 1 89 ? 11.619 -4.489 4.409 1.00 0.66 2134 THR A O 19
ATOM 28541 N N . ARG A 1 90 ? 9.527 -4.304 3.628 1.00 0.52 2135 ARG A N 19
ATOM 28542 C CA . ARG A 1 90 ? 9.748 -5.142 2.455 1.00 0.71 2135 ARG A CA 19
ATOM 28543 C C . ARG A 1 90 ? 10.777 -4.548 1.498 1.00 0.88 2135 ARG A C 19
ATOM 28544 O O . ARG A 1 90 ? 11.351 -5.254 0.680 1.00 1.12 2135 ARG A O 19
ATOM 28565 N N . LEU A 1 91 ? 10.995 -3.251 1.591 1.00 0.92 2136 LEU A N 19
ATOM 28566 C CA . LEU A 1 91 ? 11.891 -2.570 0.666 1.00 1.20 2136 LEU A CA 19
ATOM 28567 C C . LEU A 1 91 ? 13.264 -2.319 1.282 1.00 1.16 2136 LEU A C 19
ATOM 28568 O O . LEU A 1 91 ? 14.204 -1.952 0.583 1.00 1.43 2136 LEU A O 19
ATOM 28584 N N . THR A 1 92 ? 13.369 -2.487 2.591 1.00 0.96 2137 THR A N 19
ATOM 28585 C CA . THR A 1 92 ? 14.639 -2.310 3.282 1.00 1.08 2137 THR A CA 19
ATOM 28586 C C . THR A 1 92 ? 15.164 -3.638 3.815 1.00 1.17 2137 THR A C 19
ATOM 28587 O O . THR A 1 92 ? 16.309 -4.022 3.570 1.00 1.41 2137 THR A O 19
ATOM 28598 N N . GLN A 1 93 ? 14.295 -4.337 4.530 1.00 1.17 2138 GLN A N 19
ATOM 28599 C CA . GLN A 1 93 ? 14.645 -5.564 5.223 1.00 1.45 2138 GLN A CA 19
ATOM 28600 C C . GLN A 1 93 ? 14.769 -6.742 4.254 1.00 1.71 2138 GLN A C 19
ATOM 28601 O O . GLN A 1 93 ? 15.410 -7.750 4.566 1.00 2.00 2138 GLN A O 19
ATOM 28615 N N . SER A 1 94 ? 14.169 -6.615 3.080 1.00 1.82 2139 SER A N 19
ATOM 28616 C CA . SER A 1 94 ? 14.294 -7.640 2.059 1.00 2.34 2139 SER A CA 19
ATOM 28617 C C . SER A 1 94 ? 15.678 -7.579 1.428 1.00 2.85 2139 SER A C 19
ATOM 28618 O O . SER A 1 94 ? 16.003 -6.621 0.723 1.00 3.41 2139 SER A O 19
ATOM 28626 N N . HIS A 1 95 ? 16.483 -8.605 1.696 1.00 3.20 2140 HIS A N 19
ATOM 28627 C CA . HIS A 1 95 ? 17.865 -8.667 1.244 1.00 4.12 2140 HIS A CA 19
ATOM 28628 C C . HIS A 1 95 ? 18.637 -7.423 1.677 1.00 4.36 2140 HIS A C 19
ATOM 28629 O O . HIS A 1 95 ? 18.915 -6.558 0.825 1.00 4.66 2140 HIS A O 19
ATOM 28710 N N . GLY A 1 1 ? 15.738 -6.036 -2.619 1.00 6.58 2046 GLY A N 20
ATOM 28711 C CA . GLY A 1 1 ? 14.686 -5.033 -2.317 1.00 6.00 2046 GLY A CA 20
ATOM 28712 C C . GLY A 1 1 ? 13.952 -4.602 -3.566 1.00 4.95 2046 GLY A C 20
ATOM 28713 O O . GLY A 1 1 ? 13.520 -3.450 -3.679 1.00 5.03 2046 GLY A O 20
ATOM 28719 N N . SER A 1 2 ? 13.817 -5.538 -4.501 1.00 4.27 2047 SER A N 20
ATOM 28720 C CA . SER A 1 2 ? 13.169 -5.294 -5.779 1.00 3.35 2047 SER A CA 20
ATOM 28721 C C . SER A 1 2 ? 13.888 -4.190 -6.565 1.00 3.13 2047 SER A C 20
ATOM 28722 O O . SER A 1 2 ? 14.905 -4.445 -7.208 1.00 3.47 2047 SER A O 20
ATOM 28730 N N . HIS A 1 3 ? 13.377 -2.966 -6.496 1.00 3.12 2048 HIS A N 20
ATOM 28731 C CA . HIS A 1 3 ? 13.953 -1.856 -7.250 1.00 3.29 2048 HIS A CA 20
ATOM 28732 C C . HIS A 1 3 ? 14.145 -0.622 -6.373 1.00 2.68 2048 HIS A C 20
ATOM 28733 O O . HIS A 1 3 ? 14.531 0.439 -6.859 1.00 3.15 2048 HIS A O 20
ATOM 28748 N N . MET A 1 4 ? 13.907 -0.777 -5.079 1.00 2.16 2049 MET A N 20
ATOM 28749 C CA . MET A 1 4 ? 13.812 0.367 -4.174 1.00 2.54 2049 MET A CA 20
ATOM 28750 C C . MET A 1 4 ? 15.155 1.011 -3.914 1.00 3.09 2049 MET A C 20
ATOM 28751 O O . MET A 1 4 ? 15.387 2.167 -4.260 1.00 3.75 2049 MET A O 20
ATOM 28765 N N . ARG A 1 5 ? 16.033 0.244 -3.312 1.00 3.38 2050 ARG A N 20
ATOM 28766 C CA . ARG A 1 5 ? 17.337 0.743 -2.901 1.00 4.33 2050 ARG A CA 20
ATOM 28767 C C . ARG A 1 5 ? 18.271 0.885 -4.088 1.00 4.19 2050 ARG A C 20
ATOM 28768 O O . ARG A 1 5 ? 19.422 1.301 -3.943 1.00 4.88 2050 ARG A O 20
ATOM 28789 N N . LEU A 1 6 ? 17.777 0.533 -5.262 1.00 3.64 2051 LEU A N 20
ATOM 28790 C CA . LEU A 1 6 ? 18.574 0.620 -6.463 1.00 3.84 2051 LEU A CA 20
ATOM 28791 C C . LEU A 1 6 ? 18.242 1.888 -7.235 1.00 3.17 2051 LEU A C 20
ATOM 28792 O O . LEU A 1 6 ? 19.128 2.679 -7.557 1.00 3.42 2051 LEU A O 20
ATOM 28808 N N . ASN A 1 7 ? 16.967 2.086 -7.536 1.00 2.84 2052 ASN A N 20
ATOM 28809 C CA . ASN A 1 7 ? 16.558 3.271 -8.272 1.00 3.03 2052 ASN A CA 20
ATOM 28810 C C . ASN A 1 7 ? 16.070 4.387 -7.352 1.00 2.88 2052 ASN A C 20
ATOM 28811 O O . ASN A 1 7 ? 15.021 4.258 -6.723 1.00 2.92 2052 ASN A O 20
ATOM 28822 N N . GLY A 1 8 ? 16.828 5.483 -7.327 1.00 3.23 2053 GLY A N 20
ATOM 28823 C CA . GLY A 1 8 ? 16.370 6.770 -6.799 1.00 3.43 2053 GLY A CA 20
ATOM 28824 C C . GLY A 1 8 ? 16.012 6.839 -5.312 1.00 2.89 2053 GLY A C 20
ATOM 28825 O O . GLY A 1 8 ? 16.200 7.886 -4.689 1.00 2.97 2053 GLY A O 20
ATOM 28829 N N . LEU A 1 9 ? 15.502 5.769 -4.729 1.00 2.44 2054 LEU A N 20
ATOM 28830 C CA . LEU A 1 9 ? 14.965 5.846 -3.383 1.00 2.06 2054 LEU A CA 20
ATOM 28831 C C . LEU A 1 9 ? 15.970 5.474 -2.310 1.00 1.93 2054 LEU A C 20
ATOM 28832 O O . LEU A 1 9 ? 16.739 4.519 -2.442 1.00 2.10 2054 LEU A O 20
ATOM 28848 N N . SER A 1 10 ? 15.957 6.269 -1.259 1.00 1.75 2055 SER A N 20
ATOM 28849 C CA . SER A 1 10 ? 16.585 5.920 -0.005 1.00 1.71 2055 SER A CA 20
ATOM 28850 C C . SER A 1 10 ? 15.488 5.431 0.942 1.00 1.44 2055 SER A C 20
ATOM 28851 O O . SER A 1 10 ? 14.308 5.571 0.610 1.00 1.25 2055 SER A O 20
ATOM 28859 N N . PRO A 1 11 ? 15.821 4.843 2.106 1.00 1.48 2056 PRO A N 20
ATOM 28860 C CA . PRO A 1 11 ? 14.810 4.382 3.069 1.00 1.29 2056 PRO A CA 20
ATOM 28861 C C . PRO A 1 11 ? 13.715 5.420 3.334 1.00 1.09 2056 PRO A C 20
ATOM 28862 O O . PRO A 1 11 ? 12.530 5.079 3.403 1.00 0.87 2056 PRO A O 20
ATOM 28873 N N . GLN A 1 12 ? 14.109 6.683 3.454 1.00 1.22 2057 GLN A N 20
ATOM 28874 C CA . GLN A 1 12 ? 13.158 7.758 3.717 1.00 1.17 2057 GLN A CA 20
ATOM 28875 C C . GLN A 1 12 ? 12.291 8.042 2.493 1.00 1.01 2057 GLN A C 20
ATOM 28876 O O . GLN A 1 12 ? 11.086 8.258 2.618 1.00 0.95 2057 GLN A O 20
ATOM 28890 N N . GLN A 1 13 ? 12.905 8.029 1.314 1.00 1.07 2058 GLN A N 20
ATOM 28891 C CA . GLN A 1 13 ? 12.184 8.289 0.070 1.00 1.08 2058 GLN A CA 20
ATOM 28892 C C . GLN A 1 13 ? 11.200 7.168 -0.237 1.00 0.89 2058 GLN A C 20
ATOM 28893 O O . GLN A 1 13 ? 10.134 7.401 -0.810 1.00 0.84 2058 GLN A O 20
ATOM 28907 N N . GLN A 1 14 ? 11.573 5.951 0.138 1.00 0.87 2059 GLN A N 20
ATOM 28908 C CA . GLN A 1 14 ? 10.696 4.799 0.008 1.00 0.75 2059 GLN A CA 20
ATOM 28909 C C . GLN A 1 14 ? 9.333 5.075 0.635 1.00 0.58 2059 GLN A C 20
ATOM 28910 O O . GLN A 1 14 ? 8.312 4.949 -0.031 1.00 0.54 2059 GLN A O 20
ATOM 28924 N N . GLN A 1 15 ? 9.317 5.468 1.910 1.00 0.54 2060 GLN A N 20
ATOM 28925 C CA . GLN A 1 15 ? 8.062 5.742 2.605 1.00 0.45 2060 GLN A CA 20
ATOM 28926 C C . GLN A 1 15 ? 7.229 6.790 1.882 1.00 0.44 2060 GLN A C 20
ATOM 28927 O O . GLN A 1 15 ? 6.013 6.684 1.844 1.00 0.42 2060 GLN A O 20
ATOM 28941 N N . GLN A 1 16 ? 7.881 7.789 1.302 1.00 0.58 2061 GLN A N 20
ATOM 28942 C CA . GLN A 1 16 ? 7.168 8.833 0.567 1.00 0.61 2061 GLN A CA 20
ATOM 28943 C C . GLN A 1 16 ? 6.440 8.220 -0.614 1.00 0.51 2061 GLN A C 20
ATOM 28944 O O . GLN A 1 16 ? 5.236 8.420 -0.805 1.00 0.45 2061 GLN A O 20
ATOM 28958 N N . THR A 1 17 ? 7.196 7.468 -1.396 1.00 0.53 2062 THR A N 20
ATOM 28959 C CA . THR A 1 17 ? 6.654 6.719 -2.514 1.00 0.50 2062 THR A CA 20
ATOM 28960 C C . THR A 1 17 ? 5.495 5.829 -2.070 1.00 0.39 2062 THR A C 20
ATOM 28961 O O . THR A 1 17 ? 4.382 5.960 -2.569 1.00 0.42 2062 THR A O 20
ATOM 28972 N N . LEU A 1 18 ? 5.762 4.940 -1.123 1.00 0.37 2063 LEU A N 20
ATOM 28973 C CA . LEU A 1 18 ? 4.769 4.017 -0.606 1.00 0.29 2063 LEU A CA 20
ATOM 28974 C C . LEU A 1 18 ? 3.540 4.727 -0.036 1.00 0.22 2063 LEU A C 20
ATOM 28975 O O . LEU A 1 18 ? 2.417 4.261 -0.224 1.00 0.21 2063 LEU A O 20
ATOM 28991 N N . ALA A 1 19 ? 3.751 5.850 0.645 1.00 0.25 2064 ALA A N 20
ATOM 28992 C CA . ALA A 1 19 ? 2.654 6.616 1.233 1.00 0.27 2064 ALA A CA 20
ATOM 28993 C C . ALA A 1 19 ? 1.732 7.169 0.155 1.00 0.25 2064 ALA A C 20
ATOM 28994 O O . ALA A 1 19 ? 0.531 7.341 0.372 1.00 0.30 2064 ALA A O 20
ATOM 29001 N N . THR A 1 20 ? 2.299 7.436 -1.009 1.00 0.24 2065 THR A N 20
ATOM 29002 C CA . THR A 1 20 ? 1.529 7.947 -2.123 1.00 0.27 2065 THR A CA 20
ATOM 29003 C C . THR A 1 20 ? 1.010 6.783 -2.959 1.00 0.24 2065 THR A C 20
ATOM 29004 O O . THR A 1 20 ? -0.083 6.840 -3.515 1.00 0.29 2065 THR A O 20
ATOM 29015 N N . LEU A 1 21 ? 1.808 5.722 -3.015 1.00 0.21 2066 LEU A N 20
ATOM 29016 C CA . LEU A 1 21 ? 1.431 4.482 -3.678 1.00 0.21 2066 LEU A CA 20
ATOM 29017 C C . LEU A 1 21 ? 0.116 3.961 -3.145 1.00 0.18 2066 LEU A C 20
ATOM 29018 O O . LEU A 1 21 ? -0.843 3.816 -3.884 1.00 0.20 2066 LEU A O 20
ATOM 29034 N N . VAL A 1 22 ? 0.097 3.672 -1.857 1.00 0.17 2067 VAL A N 20
ATOM 29035 C CA . VAL A 1 22 ? -1.085 3.122 -1.207 1.00 0.18 2067 VAL A CA 20
ATOM 29036 C C . VAL A 1 22 ? -2.315 3.999 -1.443 1.00 0.19 2067 VAL A C 20
ATOM 29037 O O . VAL A 1 22 ? -3.408 3.498 -1.708 1.00 0.22 2067 VAL A O 20
ATOM 29050 N N . ALA A 1 23 ? -2.122 5.305 -1.363 1.00 0.19 2068 ALA A N 20
ATOM 29051 C CA . ALA A 1 23 ? -3.183 6.251 -1.653 1.00 0.23 2068 ALA A CA 20
ATOM 29052 C C . ALA A 1 23 ? -3.615 6.152 -3.112 1.00 0.23 2068 ALA A C 20
ATOM 29053 O O . ALA A 1 23 ? -4.797 5.996 -3.405 1.00 0.29 2068 ALA A O 20
ATOM 29060 N N . ALA A 1 24 ? -2.653 6.227 -4.025 1.00 0.20 2069 ALA A N 20
ATOM 29061 C CA . ALA A 1 24 ? -2.944 6.133 -5.449 1.00 0.22 2069 ALA A CA 20
ATOM 29062 C C . ALA A 1 24 ? -3.552 4.786 -5.781 1.00 0.23 2069 ALA A C 20
ATOM 29063 O O . ALA A 1 24 ? -4.381 4.673 -6.678 1.00 0.29 2069 ALA A O 20
ATOM 29070 N N . ALA A 1 25 ? -3.146 3.774 -5.039 1.00 0.21 2070 ALA A N 20
ATOM 29071 C CA . ALA A 1 25 ? -3.710 2.454 -5.178 1.00 0.24 2070 ALA A CA 20
ATOM 29072 C C . ALA A 1 25 ? -5.187 2.483 -4.819 1.00 0.26 2070 ALA A C 20
ATOM 29073 O O . ALA A 1 25 ? -6.039 2.226 -5.663 1.00 0.34 2070 ALA A O 20
ATOM 29080 N N . THR A 1 26 ? -5.487 2.877 -3.583 1.00 0.24 2071 THR A N 20
ATOM 29081 C CA . THR A 1 26 ? -6.850 2.819 -3.075 1.00 0.28 2071 THR A CA 20
ATOM 29082 C C . THR A 1 26 ? -7.750 3.792 -3.818 1.00 0.31 2071 THR A C 20
ATOM 29083 O O . THR A 1 26 ? -8.941 3.534 -4.014 1.00 0.37 2071 THR A O 20
ATOM 29094 N N . ALA A 1 27 ? -7.175 4.897 -4.250 1.00 0.31 2072 ALA A N 20
ATOM 29095 C CA . ALA A 1 27 ? -7.922 5.888 -4.996 1.00 0.40 2072 ALA A CA 20
ATOM 29096 C C . ALA A 1 27 ? -8.192 5.417 -6.416 1.00 0.42 2072 ALA A C 20
ATOM 29097 O O . ALA A 1 27 ? -9.075 5.936 -7.078 1.00 0.54 2072 ALA A O 20
ATOM 29104 N N . THR A 1 28 ? -7.428 4.440 -6.877 1.00 0.36 2073 THR A N 20
ATOM 29105 C CA . THR A 1 28 ? -7.631 3.877 -8.206 1.00 0.40 2073 THR A CA 20
ATOM 29106 C C . THR A 1 28 ? -8.609 2.704 -8.175 1.00 0.29 2073 THR A C 20
ATOM 29107 O O . THR A 1 28 ? -9.452 2.570 -9.066 1.00 0.34 2073 THR A O 20
ATOM 29118 N N . VAL A 1 29 ? -8.515 1.866 -7.144 1.00 0.20 2074 VAL A N 20
ATOM 29119 C CA . VAL A 1 29 ? -9.424 0.724 -7.021 1.00 0.22 2074 VAL A CA 20
ATOM 29120 C C . VAL A 1 29 ? -10.846 1.238 -6.826 1.00 0.27 2074 VAL A C 20
ATOM 29121 O O . VAL A 1 29 ? -11.810 0.669 -7.336 1.00 0.41 2074 VAL A O 20
ATOM 29134 N N . LEU A 1 30 ? -10.954 2.336 -6.086 1.00 0.27 2075 LEU A N 20
ATOM 29135 C CA . LEU A 1 30 ? -12.236 2.986 -5.855 1.00 0.37 2075 LEU A CA 20
ATOM 29136 C C . LEU A 1 30 ? -12.529 4.046 -6.918 1.00 0.42 2075 LEU A C 20
ATOM 29137 O O . LEU A 1 30 ? -13.673 4.193 -7.341 1.00 1.24 2075 LEU A O 20
ATOM 29153 N N . GLY A 1 31 ? -11.499 4.766 -7.353 1.00 1.16 2076 GLY A N 20
ATOM 29154 C CA . GLY A 1 31 ? -11.681 5.823 -8.343 1.00 1.30 2076 GLY A CA 20
ATOM 29155 C C . GLY A 1 31 ? -12.619 6.906 -7.851 1.00 0.86 2076 GLY A C 20
ATOM 29156 O O . GLY A 1 31 ? -13.807 6.891 -8.182 1.00 1.11 2076 GLY A O 20
ATOM 29160 N N . HIS A 1 32 ? -12.098 7.855 -7.071 1.00 0.88 2077 HIS A N 20
ATOM 29161 C CA . HIS A 1 32 ? -12.970 8.821 -6.399 1.00 0.79 2077 HIS A CA 20
ATOM 29162 C C . HIS A 1 32 ? -12.213 9.938 -5.666 1.00 1.18 2077 HIS A C 20
ATOM 29163 O O . HIS A 1 32 ? -12.842 10.822 -5.088 1.00 2.09 2077 HIS A O 20
ATOM 29178 N N . HIS A 1 33 ? -10.882 9.917 -5.670 1.00 1.15 2078 HIS A N 20
ATOM 29179 C CA . HIS A 1 33 ? -10.137 10.829 -4.802 1.00 1.82 2078 HIS A CA 20
ATOM 29180 C C . HIS A 1 33 ? -8.688 10.991 -5.247 1.00 1.20 2078 HIS A C 20
ATOM 29181 O O . HIS A 1 33 ? -8.059 10.041 -5.702 1.00 1.46 2078 HIS A O 20
ATOM 29196 N N . THR A 1 34 ? -8.180 12.210 -5.118 1.00 1.12 2079 THR A N 20
ATOM 29197 C CA . THR A 1 34 ? -6.773 12.495 -5.345 1.00 0.78 2079 THR A CA 20
ATOM 29198 C C . THR A 1 34 ? -5.919 11.788 -4.295 1.00 0.67 2079 THR A C 20
ATOM 29199 O O . THR A 1 34 ? -6.052 12.047 -3.100 1.00 0.86 2079 THR A O 20
ATOM 29210 N N . PRO A 1 35 ? -5.023 10.892 -4.741 1.00 0.48 2080 PRO A N 20
ATOM 29211 C CA . PRO A 1 35 ? -4.174 10.092 -3.846 1.00 0.48 2080 PRO A CA 20
ATOM 29212 C C . PRO A 1 35 ? -3.337 10.957 -2.919 1.00 0.69 2080 PRO A C 20
ATOM 29213 O O . PRO A 1 35 ? -3.099 10.610 -1.766 1.00 0.70 2080 PRO A O 20
ATOM 29224 N N . GLU A 1 36 ? -2.915 12.097 -3.433 1.00 0.93 2081 GLU A N 20
ATOM 29225 C CA . GLU A 1 36 ? -2.111 13.034 -2.696 1.00 1.22 2081 GLU A CA 20
ATOM 29226 C C . GLU A 1 36 ? -2.863 13.568 -1.474 1.00 1.21 2081 GLU A C 20
ATOM 29227 O O . GLU A 1 36 ? -2.261 14.048 -0.514 1.00 1.32 2081 GLU A O 20
ATOM 29239 N N . SER A 1 37 ? -4.182 13.465 -1.507 1.00 1.13 2082 SER A N 20
ATOM 29240 C CA . SER A 1 37 ? -5.010 14.009 -0.450 1.00 1.23 2082 SER A CA 20
ATOM 29241 C C . SER A 1 37 ? -5.657 12.889 0.374 1.00 0.99 2082 SER A C 20
ATOM 29242 O O . SER A 1 37 ? -6.665 13.101 1.052 1.00 1.06 2082 SER A O 20
ATOM 29250 N N . ILE A 1 38 ? -5.099 11.685 0.297 1.00 0.76 2083 ILE A N 20
ATOM 29251 C CA . ILE A 1 38 ? -5.561 10.583 1.122 1.00 0.55 2083 ILE A CA 20
ATOM 29252 C C . ILE A 1 38 ? -4.842 10.584 2.463 1.00 0.43 2083 ILE A C 20
ATOM 29253 O O . ILE A 1 38 ? -3.616 10.452 2.526 1.00 0.46 2083 ILE A O 20
ATOM 29269 N N . SER A 1 39 ? -5.614 10.755 3.525 1.00 0.38 2084 SER A N 20
ATOM 29270 C CA . SER A 1 39 ? -5.071 10.844 4.868 1.00 0.32 2084 SER A CA 20
ATOM 29271 C C . SER A 1 39 ? -4.507 9.498 5.321 1.00 0.29 2084 SER A C 20
ATOM 29272 O O . SER A 1 39 ? -5.142 8.456 5.160 1.00 0.31 2084 SER A O 20
ATOM 29280 N N . PRO A 1 40 ? -3.301 9.521 5.906 1.00 0.29 2085 PRO A N 20
ATOM 29281 C CA . PRO A 1 40 ? -2.544 8.312 6.265 1.00 0.28 2085 PRO A CA 20
ATOM 29282 C C . PRO A 1 40 ? -3.176 7.497 7.389 1.00 0.28 2085 PRO A C 20
ATOM 29283 O O . PRO A 1 40 ? -3.018 6.277 7.443 1.00 0.33 2085 PRO A O 20
ATOM 29294 N N . ALA A 1 41 ? -3.871 8.174 8.290 1.00 0.30 2086 ALA A N 20
ATOM 29295 C CA . ALA A 1 41 ? -4.401 7.524 9.485 1.00 0.36 2086 ALA A CA 20
ATOM 29296 C C . ALA A 1 41 ? -5.863 7.108 9.338 1.00 0.30 2086 ALA A C 20
ATOM 29297 O O . ALA A 1 41 ? -6.522 6.787 10.329 1.00 0.28 2086 ALA A O 20
ATOM 29304 N N . THR A 1 42 ? -6.375 7.110 8.120 1.00 0.32 2087 THR A N 20
ATOM 29305 C CA . THR A 1 42 ? -7.767 6.743 7.897 1.00 0.28 2087 THR A CA 20
ATOM 29306 C C . THR A 1 42 ? -7.906 5.248 7.626 1.00 0.24 2087 THR A C 20
ATOM 29307 O O . THR A 1 42 ? -6.990 4.606 7.120 1.00 0.28 2087 THR A O 20
ATOM 29318 N N . ALA A 1 43 ? -9.062 4.712 7.961 1.00 0.23 2088 ALA A N 20
ATOM 29319 C CA . ALA A 1 43 ? -9.373 3.316 7.700 1.00 0.25 2088 ALA A CA 20
ATOM 29320 C C . ALA A 1 43 ? -9.878 3.170 6.280 1.00 0.22 2088 ALA A C 20
ATOM 29321 O O . ALA A 1 43 ? -10.648 3.997 5.801 1.00 0.25 2088 ALA A O 20
ATOM 29328 N N . PHE A 1 44 ? -9.444 2.111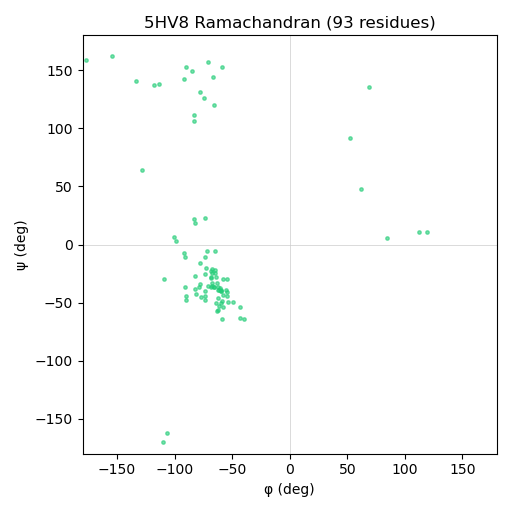 5.610 1.00 0.21 2089 PHE A N 20
ATOM 29329 C CA . PHE A 1 44 ? -9.785 1.895 4.210 1.00 0.20 2089 PHE A CA 20
ATOM 29330 C C . PHE A 1 44 ? -11.286 1.764 3.998 1.00 0.24 2089 PHE A C 20
ATOM 29331 O O . PHE A 1 44 ? -11.790 2.071 2.920 1.00 0.26 2089 PHE A O 20
ATOM 29348 N N . LYS A 1 45 ? -12.005 1.343 5.026 1.00 0.30 2090 LYS A N 20
ATOM 29349 C CA . LYS A 1 45 ? -13.443 1.263 4.954 1.00 0.40 2090 LYS A CA 20
ATOM 29350 C C . LYS A 1 45 ? -14.069 2.657 4.996 1.00 0.37 2090 LYS A C 20
ATOM 29351 O O . LYS A 1 45 ? -15.213 2.849 4.590 1.00 0.47 2090 LYS A O 20
ATOM 29370 N N . ASP A 1 46 ? -13.301 3.638 5.455 1.00 0.33 2091 ASP A N 20
ATOM 29371 C CA . ASP A 1 46 ? -13.752 5.019 5.429 1.00 0.35 2091 ASP A CA 20
ATOM 29372 C C . ASP A 1 46 ? -13.537 5.593 4.036 1.00 0.33 2091 ASP A C 20
ATOM 29373 O O . ASP A 1 46 ? -14.279 6.467 3.589 1.00 0.39 2091 ASP A O 20
ATOM 29382 N N . LEU A 1 47 ? -12.521 5.082 3.339 1.00 0.30 2092 LEU A N 20
ATOM 29383 C CA . LEU A 1 47 ? -12.245 5.522 1.983 1.00 0.32 2092 LEU A CA 20
ATOM 29384 C C . LEU A 1 47 ? -13.167 4.822 0.987 1.00 0.30 2092 LEU A C 20
ATOM 29385 O O . LEU A 1 47 ? -13.405 5.338 -0.104 1.00 0.36 2092 LEU A O 20
ATOM 29401 N N . GLY A 1 48 ? -13.692 3.656 1.362 1.00 0.26 2093 GLY A N 20
ATOM 29402 C CA . GLY A 1 48 ? -14.652 2.972 0.507 1.00 0.26 2093 GLY A CA 20
ATOM 29403 C C . GLY A 1 48 ? -14.224 1.565 0.121 1.00 0.22 2093 GLY A C 20
ATOM 29404 O O . GLY A 1 48 ? -14.826 0.951 -0.755 1.00 0.27 2093 GLY A O 20
ATOM 29408 N N . ILE A 1 49 ? -13.188 1.060 0.771 1.00 0.22 2094 ILE A N 20
ATOM 29409 C CA . ILE A 1 49 ? -12.652 -0.265 0.474 1.00 0.19 2094 ILE A CA 20
ATOM 29410 C C . ILE A 1 49 ? -13.598 -1.381 0.919 1.00 0.18 2094 ILE A C 20
ATOM 29411 O O . ILE A 1 49 ? -14.007 -1.441 2.081 1.00 0.22 2094 ILE A O 20
ATOM 29427 N N . ASP A 1 50 ? -13.943 -2.254 -0.026 1.00 0.19 2095 ASP A N 20
ATOM 29428 C CA . ASP A 1 50 ? -14.739 -3.444 0.261 1.00 0.26 2095 ASP A CA 20
ATOM 29429 C C . ASP A 1 50 ? -13.810 -4.641 0.403 1.00 0.21 2095 ASP A C 20
ATOM 29430 O O . ASP A 1 50 ? -12.598 -4.470 0.460 1.00 0.23 2095 ASP A O 20
ATOM 29439 N N . SER A 1 51 ? -14.351 -5.855 0.436 1.00 0.30 2096 SER A N 20
ATOM 29440 C CA . SER A 1 51 ? -13.473 -7.018 0.440 1.00 0.35 2096 SER A CA 20
ATOM 29441 C C . SER A 1 51 ? -12.970 -7.284 -0.974 1.00 0.30 2096 SER A C 20
ATOM 29442 O O . SER A 1 51 ? -11.907 -7.873 -1.177 1.00 0.38 2096 SER A O 20
ATOM 29449 N N . LEU A 1 52 ? -13.740 -6.814 -1.943 1.00 0.29 2097 LEU A N 20
ATOM 29450 C CA . LEU A 1 52 ? -13.408 -6.980 -3.353 1.00 0.35 2097 LEU A CA 20
ATOM 29451 C C . LEU A 1 52 ? -12.301 -6.026 -3.740 1.00 0.26 2097 LEU A C 20
ATOM 29452 O O . LEU A 1 52 ? -11.276 -6.415 -4.288 1.00 0.35 2097 LEU A O 20
ATOM 29468 N N . THR A 1 53 ? -12.516 -4.765 -3.440 1.00 0.19 2098 THR A N 20
ATOM 29469 C CA . THR A 1 53 ? -11.542 -3.738 -3.750 1.00 0.16 2098 THR A CA 20
ATOM 29470 C C . THR A 1 53 ? -10.345 -3.787 -2.804 1.00 0.15 2098 THR A C 20
ATOM 29471 O O . THR A 1 53 ? -9.316 -3.158 -3.060 1.00 0.19 2098 THR A O 20
ATOM 29482 N N . ALA A 1 54 ? -10.475 -4.554 -1.727 1.00 0.15 2099 ALA A N 20
ATOM 29483 C CA . ALA A 1 54 ? -9.359 -4.799 -0.825 1.00 0.19 2099 ALA A CA 20
ATOM 29484 C C . ALA A 1 54 ? -8.224 -5.495 -1.571 1.00 0.22 2099 ALA A C 20
ATOM 29485 O O . ALA A 1 54 ? -7.067 -5.082 -1.494 1.00 0.29 2099 ALA A O 20
ATOM 29492 N N . LEU A 1 55 ? -8.562 -6.537 -2.322 1.00 0.22 2100 LEU A N 20
ATOM 29493 C CA . LEU A 1 55 ? -7.554 -7.285 -3.062 1.00 0.27 2100 LEU A CA 20
ATOM 29494 C C . LEU A 1 55 ? -7.016 -6.461 -4.228 1.00 0.26 2100 LEU A C 20
ATOM 29495 O O . LEU A 1 55 ? -5.833 -6.527 -4.539 1.00 0.29 2100 LEU A O 20
ATOM 29511 N N . GLU A 1 56 ? -7.888 -5.672 -4.852 1.00 0.24 2101 GLU A N 20
ATOM 29512 C CA . GLU A 1 56 ? -7.497 -4.789 -5.948 1.00 0.26 2101 GLU A CA 20
ATOM 29513 C C . GLU A 1 56 ? -6.423 -3.804 -5.511 1.00 0.24 2101 GLU A C 20
ATOM 29514 O O . GLU A 1 56 ? -5.458 -3.562 -6.235 1.00 0.27 2101 GLU A O 20
ATOM 29526 N N . LEU A 1 57 ? -6.608 -3.227 -4.333 1.00 0.21 2102 LEU A N 20
ATOM 29527 C CA . LEU A 1 57 ? -5.620 -2.337 -3.753 1.00 0.22 2102 LEU A CA 20
ATOM 29528 C C . LEU A 1 57 ? -4.278 -3.051 -3.635 1.00 0.24 2102 LEU A C 20
ATOM 29529 O O . LEU A 1 57 ? -3.256 -2.571 -4.131 1.00 0.27 2102 LEU A O 20
ATOM 29545 N N . ARG A 1 58 ? -4.297 -4.204 -2.976 1.00 0.26 2103 ARG A N 20
ATOM 29546 C CA . ARG A 1 58 ? -3.110 -5.028 -2.827 1.00 0.34 2103 ARG A CA 20
ATOM 29547 C C . ARG A 1 58 ? -2.498 -5.363 -4.183 1.00 0.35 2103 ARG A C 20
ATOM 29548 O O . ARG A 1 58 ? -1.278 -5.381 -4.330 1.00 0.43 2103 ARG A O 20
ATOM 29569 N N . ASN A 1 59 ? -3.354 -5.647 -5.156 1.00 0.33 2104 ASN A N 20
ATOM 29570 C CA . ASN A 1 59 ? -2.923 -5.924 -6.520 1.00 0.38 2104 ASN A CA 20
ATOM 29571 C C . ASN A 1 59 ? -1.994 -4.826 -7.022 1.00 0.39 2104 ASN A C 20
ATOM 29572 O O . ASN A 1 59 ? -0.884 -5.104 -7.473 1.00 0.48 2104 ASN A O 20
ATOM 29583 N N . THR A 1 60 ? -2.433 -3.579 -6.903 1.00 0.33 2105 THR A N 20
ATOM 29584 C CA . THR A 1 60 ? -1.623 -2.442 -7.313 1.00 0.39 2105 THR A CA 20
ATOM 29585 C C . THR A 1 60 ? -0.333 -2.368 -6.491 1.00 0.42 2105 THR A C 20
ATOM 29586 O O . THR A 1 60 ? 0.757 -2.187 -7.038 1.00 0.51 2105 THR A O 20
ATOM 29597 N N . LEU A 1 61 ? -0.468 -2.538 -5.179 1.00 0.42 2106 LEU A N 20
ATOM 29598 C CA . LEU A 1 61 ? 0.666 -2.454 -4.263 1.00 0.55 2106 LEU A CA 20
ATOM 29599 C C . LEU A 1 61 ? 1.731 -3.492 -4.602 1.00 0.54 2106 LEU A C 20
ATOM 29600 O O . LEU A 1 61 ? 2.925 -3.186 -4.634 1.00 0.56 2106 LEU A O 20
ATOM 29616 N N . THR A 1 62 ? 1.287 -4.713 -4.867 1.00 0.56 2107 THR A N 20
ATOM 29617 C CA . THR A 1 62 ? 2.187 -5.811 -5.188 1.00 0.62 2107 THR A CA 20
ATOM 29618 C C . THR A 1 62 ? 2.906 -5.556 -6.511 1.00 0.60 2107 THR A C 20
ATOM 29619 O O . THR A 1 62 ? 4.111 -5.783 -6.634 1.00 0.64 2107 THR A O 20
ATOM 29630 N N . HIS A 1 63 ? 2.162 -5.054 -7.490 1.00 0.58 2108 HIS A N 20
ATOM 29631 C CA . HIS A 1 63 ? 2.705 -4.825 -8.824 1.00 0.62 2108 HIS A CA 20
ATOM 29632 C C . HIS A 1 63 ? 3.676 -3.650 -8.823 1.00 0.60 2108 HIS A C 20
ATOM 29633 O O . HIS A 1 63 ? 4.589 -3.585 -9.646 1.00 0.68 2108 HIS A O 20
ATOM 29648 N N . ASN A 1 64 ? 3.477 -2.725 -7.893 1.00 0.57 2109 ASN A N 20
ATOM 29649 C CA . ASN A 1 64 ? 4.357 -1.572 -7.768 1.00 0.64 2109 ASN A CA 20
ATOM 29650 C C . ASN A 1 64 ? 5.663 -1.955 -7.089 1.00 0.66 2109 ASN A C 20
ATOM 29651 O O . ASN A 1 64 ? 6.751 -1.608 -7.556 1.00 0.85 2109 ASN A O 20
ATOM 29662 N N . THR A 1 65 ? 5.549 -2.665 -5.978 1.00 0.65 2110 THR A N 20
ATOM 29663 C CA . THR A 1 65 ? 6.707 -2.984 -5.167 1.00 0.78 2110 THR A CA 20
ATOM 29664 C C . THR A 1 65 ? 7.608 -3.999 -5.858 1.00 0.81 2110 THR A C 20
ATOM 29665 O O . THR A 1 65 ? 8.829 -3.862 -5.838 1.00 1.02 2110 THR A O 20
ATOM 29676 N N . GLY A 1 66 ? 7.003 -4.997 -6.488 1.00 0.72 2111 GLY A N 20
ATOM 29677 C CA . GLY A 1 66 ? 7.769 -5.962 -7.253 1.00 0.86 2111 GLY A CA 20
ATOM 29678 C C . GLY A 1 66 ? 7.890 -7.299 -6.554 1.00 0.88 2111 GLY A C 20
ATOM 29679 O O . GLY A 1 66 ? 7.958 -8.344 -7.207 1.00 1.05 2111 GLY A O 20
ATOM 29683 N N . LEU A 1 67 ? 7.903 -7.278 -5.229 1.00 0.84 2112 LEU A N 20
ATOM 29684 C CA . LEU A 1 67 ? 7.987 -8.506 -4.452 1.00 0.92 2112 LEU A CA 20
ATOM 29685 C C . LEU A 1 67 ? 6.607 -9.121 -4.266 1.00 0.80 2112 LEU A C 20
ATOM 29686 O O . LEU A 1 67 ? 5.612 -8.612 -4.782 1.00 0.97 2112 LEU A O 20
ATOM 29702 N N . ASP A 1 68 ? 6.553 -10.219 -3.532 1.00 0.77 2113 ASP A N 20
ATOM 29703 C CA . ASP A 1 68 ? 5.303 -10.931 -3.330 1.00 0.77 2113 ASP A CA 20
ATOM 29704 C C . ASP A 1 68 ? 4.917 -10.898 -1.861 1.00 0.92 2113 ASP A C 20
ATOM 29705 O O . ASP A 1 68 ? 5.751 -11.134 -0.982 1.00 1.14 2113 ASP A O 20
ATOM 29714 N N . LEU A 1 69 ? 3.661 -10.588 -1.605 1.00 1.05 2114 LEU A N 20
ATOM 29715 C CA . LEU A 1 69 ? 3.150 -10.493 -0.251 1.00 1.34 2114 LEU A CA 20
ATOM 29716 C C . LEU A 1 69 ? 1.786 -11.213 -0.165 1.00 1.00 2114 LEU A C 20
ATOM 29717 O O . LEU A 1 69 ? 1.290 -11.687 -1.190 1.00 1.04 2114 LEU A O 20
ATOM 29733 N N . PRO A 1 70 ? 1.142 -11.305 1.019 1.00 0.85 2115 PRO A N 20
ATOM 29734 C CA . PRO A 1 70 ? -0.019 -12.173 1.204 1.00 0.64 2115 PRO A CA 20
ATOM 29735 C C . PRO A 1 70 ? -1.310 -11.546 0.703 1.00 0.57 2115 PRO A C 20
ATOM 29736 O O . PRO A 1 70 ? -1.462 -10.327 0.704 1.00 0.58 2115 PRO A O 20
ATOM 29747 N N . PRO A 1 71 ? -2.268 -12.390 0.280 1.00 0.57 2116 PRO A N 20
ATOM 29748 C CA . PRO A 1 71 ? -3.583 -11.939 -0.191 1.00 0.62 2116 PRO A CA 20
ATOM 29749 C C . PRO A 1 71 ? -4.384 -11.265 0.915 1.00 0.58 2116 PRO A C 20
ATOM 29750 O O . PRO A 1 71 ? -5.347 -10.549 0.652 1.00 0.68 2116 PRO A O 20
ATOM 29761 N N . THR A 1 72 ? -3.961 -11.486 2.153 1.00 0.54 2117 THR A N 20
ATOM 29762 C CA . THR A 1 72 ? -4.614 -10.890 3.302 1.00 0.59 2117 THR A CA 20
ATOM 29763 C C . THR A 1 72 ? -3.999 -9.540 3.638 1.00 0.50 2117 THR A C 20
ATOM 29764 O O . THR A 1 72 ? -4.345 -8.939 4.634 1.00 0.54 2117 THR A O 20
ATOM 29775 N N . LEU A 1 73 ? -3.060 -9.106 2.803 1.00 0.45 2118 LEU A N 20
ATOM 29776 C CA . LEU A 1 73 ? -2.398 -7.801 2.929 1.00 0.45 2118 LEU A CA 20
ATOM 29777 C C . LEU A 1 73 ? -3.321 -6.713 3.504 1.00 0.41 2118 LEU A C 20
ATOM 29778 O O . LEU A 1 73 ? -3.059 -6.167 4.579 1.00 0.43 2118 LEU A O 20
ATOM 29794 N N . ILE A 1 74 ? -4.399 -6.416 2.787 1.00 0.38 2119 ILE A N 20
ATOM 29795 C CA . ILE A 1 74 ? -5.323 -5.354 3.179 1.00 0.40 2119 ILE A CA 20
ATOM 29796 C C . ILE A 1 74 ? -6.197 -5.799 4.353 1.00 0.42 2119 ILE A C 20
ATOM 29797 O O . ILE A 1 74 ? -6.669 -4.984 5.144 1.00 0.50 2119 ILE A O 20
ATOM 29813 N N . PHE A 1 75 ? -6.377 -7.104 4.468 1.00 0.46 2120 PHE A N 20
ATOM 29814 C CA . PHE A 1 75 ? -7.166 -7.695 5.534 1.00 0.53 2120 PHE A CA 20
ATOM 29815 C C . PHE A 1 75 ? -6.403 -7.630 6.856 1.00 0.52 2120 PHE A C 20
ATOM 29816 O O . PHE A 1 75 ? -6.990 -7.508 7.928 1.00 0.60 2120 PHE A O 20
ATOM 29833 N N . ASP A 1 76 ? -5.085 -7.717 6.760 1.00 0.48 2121 ASP A N 20
ATOM 29834 C CA . ASP A 1 76 ? -4.213 -7.677 7.917 1.00 0.49 2121 ASP A CA 20
ATOM 29835 C C . ASP A 1 76 ? -3.982 -6.247 8.380 1.00 0.45 2121 ASP A C 20
ATOM 29836 O O . ASP A 1 76 ? -4.168 -5.932 9.556 1.00 0.51 2121 ASP A O 20
ATOM 29845 N N . HIS A 1 77 ? -3.582 -5.378 7.456 1.00 0.38 2122 HIS A N 20
ATOM 29846 C CA . HIS A 1 77 ? -3.163 -4.023 7.821 1.00 0.37 2122 HIS A CA 20
ATOM 29847 C C . HIS A 1 77 ? -3.919 -2.971 7.028 1.00 0.34 2122 HIS A C 20
ATOM 29848 O O . HIS A 1 77 ? -3.337 -2.353 6.138 1.00 0.32 2122 HIS A O 20
ATOM 29863 N N . PRO A 1 78 ? -5.206 -2.720 7.289 1.00 0.36 2123 PRO A N 20
ATOM 29864 C CA . PRO A 1 78 ? -5.873 -1.667 6.556 1.00 0.34 2123 PRO A CA 20
ATOM 29865 C C . PRO A 1 78 ? -5.579 -0.295 7.153 1.00 0.32 2123 PRO A C 20
ATOM 29866 O O . PRO A 1 78 ? -6.125 0.084 8.192 1.00 0.36 2123 PRO A O 20
ATOM 29877 N N . THR A 1 79 ? -4.712 0.435 6.467 1.00 0.27 2124 THR A N 20
ATOM 29878 C CA . THR A 1 79 ? -4.457 1.851 6.699 1.00 0.23 2124 THR A CA 20
ATOM 29879 C C . THR A 1 79 ? -3.423 2.323 5.681 1.00 0.22 2124 THR A C 20
ATOM 29880 O O . THR A 1 79 ? -2.490 1.573 5.385 1.00 0.26 2124 THR A O 20
ATOM 29891 N N . PRO A 1 80 ? -3.550 3.528 5.120 1.00 0.19 2125 PRO A N 20
ATOM 29892 C CA . PRO A 1 80 ? -2.612 4.012 4.103 1.00 0.18 2125 PRO A CA 20
ATOM 29893 C C . PRO A 1 80 ? -1.159 3.977 4.591 1.00 0.17 2125 PRO A C 20
ATOM 29894 O O . PRO A 1 80 ? -0.307 3.299 4.007 1.00 0.20 2125 PRO A O 20
ATOM 29905 N N . HIS A 1 81 ? -0.893 4.677 5.691 1.00 0.23 2126 HIS A N 20
ATOM 29906 C CA . HIS A 1 81 ? 0.464 4.793 6.224 1.00 0.31 2126 HIS A CA 20
ATOM 29907 C C . HIS A 1 81 ? 0.969 3.469 6.792 1.00 0.29 2126 HIS A C 20
ATOM 29908 O O . HIS A 1 81 ? 2.168 3.187 6.760 1.00 0.32 2126 HIS A O 20
ATOM 29923 N N . ALA A 1 82 ? 0.061 2.667 7.320 1.00 0.28 2127 ALA A N 20
ATOM 29924 C CA . ALA A 1 82 ? 0.439 1.399 7.924 1.00 0.29 2127 ALA A CA 20
ATOM 29925 C C . ALA A 1 82 ? 0.967 0.440 6.870 1.00 0.26 2127 ALA A C 20
ATOM 29926 O O . ALA A 1 82 ? 1.947 -0.275 7.099 1.00 0.30 2127 ALA A O 20
ATOM 29933 N N . LEU A 1 83 ? 0.318 0.433 5.713 1.00 0.22 2128 LEU A N 20
ATOM 29934 C CA . LEU A 1 83 ? 0.802 -0.327 4.576 1.00 0.21 2128 LEU A CA 20
ATOM 29935 C C . LEU A 1 83 ? 2.154 0.198 4.121 1.00 0.21 2128 LEU A C 20
ATOM 29936 O O . LEU A 1 83 ? 3.021 -0.579 3.719 1.00 0.23 2128 LEU A O 20
ATOM 29952 N N . THR A 1 84 ? 2.327 1.520 4.193 1.00 0.21 2129 THR A N 20
ATOM 29953 C CA . THR A 1 84 ? 3.611 2.138 3.903 1.00 0.24 2129 THR A CA 20
ATOM 29954 C C . THR A 1 84 ? 4.702 1.473 4.717 1.00 0.25 2129 THR A C 20
ATOM 29955 O O . THR A 1 84 ? 5.697 1.013 4.178 1.00 0.33 2129 THR A O 20
ATOM 29966 N N . GLN A 1 85 ? 4.477 1.405 6.013 1.00 0.25 2130 GLN A N 20
ATOM 29967 C CA . GLN A 1 85 ? 5.422 0.802 6.934 1.00 0.28 2130 GLN A CA 20
ATOM 29968 C C . GLN A 1 85 ? 5.613 -0.683 6.662 1.00 0.23 2130 GLN A C 20
ATOM 29969 O O . GLN A 1 85 ? 6.745 -1.170 6.644 1.00 0.22 2130 GLN A O 20
ATOM 29983 N N . HIS A 1 86 ? 4.514 -1.397 6.446 1.00 0.25 2131 HIS A N 20
ATOM 29984 C CA . HIS A 1 86 ? 4.590 -2.830 6.187 1.00 0.27 2131 HIS A CA 20
ATOM 29985 C C . HIS A 1 86 ? 5.456 -3.098 4.970 1.00 0.26 2131 HIS A C 20
ATOM 29986 O O . HIS A 1 86 ? 6.476 -3.777 5.064 1.00 0.30 2131 HIS A O 20
ATOM 30001 N N . LEU A 1 87 ? 5.056 -2.543 3.836 1.00 0.27 2132 LEU A N 20
ATOM 30002 C CA . LEU A 1 87 ? 5.782 -2.765 2.594 1.00 0.33 2132 LEU A CA 20
ATOM 30003 C C . LEU A 1 87 ? 7.179 -2.167 2.666 1.00 0.35 2132 LEU A C 20
ATOM 30004 O O . LEU A 1 87 ? 8.110 -2.705 2.077 1.00 0.47 2132 LEU A O 20
ATOM 30020 N N . HIS A 1 88 ? 7.334 -1.076 3.410 1.00 0.28 2133 HIS A N 20
ATOM 30021 C CA . HIS A 1 88 ? 8.642 -0.458 3.573 1.00 0.34 2133 HIS A CA 20
ATOM 30022 C C . HIS A 1 88 ? 9.599 -1.440 4.225 1.00 0.38 2133 HIS A C 20
ATOM 30023 O O . HIS A 1 88 ? 10.720 -1.620 3.763 1.00 0.55 2133 HIS A O 20
ATOM 30038 N N . THR A 1 89 ? 9.125 -2.095 5.277 1.00 0.32 2134 THR A N 20
ATOM 30039 C CA . THR A 1 89 ? 9.914 -3.086 5.985 1.00 0.43 2134 THR A CA 20
ATOM 30040 C C . THR A 1 89 ? 10.180 -4.293 5.085 1.00 0.51 2134 THR A C 20
ATOM 30041 O O . THR A 1 89 ? 11.242 -4.903 5.147 1.00 0.66 2134 THR A O 20
ATOM 30052 N N . ARG A 1 90 ? 9.214 -4.612 4.231 1.00 0.52 2135 ARG A N 20
ATOM 30053 C CA . ARG A 1 90 ? 9.351 -5.722 3.295 1.00 0.71 2135 ARG A CA 20
ATOM 30054 C C . ARG A 1 90 ? 10.514 -5.474 2.335 1.00 0.88 2135 ARG A C 20
ATOM 30055 O O . ARG A 1 90 ? 11.231 -6.395 1.945 1.00 1.12 2135 ARG A O 20
ATOM 30076 N N . LEU A 1 91 ? 10.693 -4.212 1.976 1.00 0.92 2136 LEU A N 20
ATOM 30077 C CA . LEU A 1 91 ? 11.685 -3.808 1.000 1.00 1.20 2136 LEU A CA 20
ATOM 30078 C C . LEU A 1 91 ? 13.036 -3.529 1.664 1.00 1.16 2136 LEU A C 20
ATOM 30079 O O . LEU A 1 91 ? 14.088 -3.776 1.073 1.00 1.43 2136 LEU A O 20
ATOM 30095 N N . THR A 1 92 ? 13.005 -3.026 2.899 1.00 0.96 2137 THR A N 20
ATOM 30096 C CA . THR A 1 92 ? 14.229 -2.703 3.625 1.00 1.08 2137 THR A CA 20
ATOM 30097 C C . THR A 1 92 ? 14.875 -3.953 4.216 1.00 1.17 2137 THR A C 20
ATOM 30098 O O . THR A 1 92 ? 16.092 -3.996 4.420 1.00 1.41 2137 THR A O 20
ATOM 30109 N N . GLN A 1 93 ? 14.057 -4.968 4.477 1.00 1.17 2138 GLN A N 20
ATOM 30110 C CA . GLN A 1 93 ? 14.532 -6.234 5.017 1.00 1.45 2138 GLN A CA 20
ATOM 30111 C C . GLN A 1 93 ? 15.471 -6.938 4.047 1.00 1.71 2138 GLN A C 20
ATOM 30112 O O . GLN A 1 93 ? 16.202 -7.854 4.423 1.00 2.00 2138 GLN A O 20
ATOM 30126 N N . SER A 1 94 ? 15.444 -6.512 2.798 1.00 1.82 2139 SER A N 20
ATOM 30127 C CA . SER A 1 94 ? 16.363 -7.024 1.808 1.00 2.34 2139 SER A CA 20
ATOM 30128 C C . SER A 1 94 ? 17.604 -6.136 1.754 1.00 2.85 2139 SER A C 20
ATOM 30129 O O . SER A 1 94 ? 17.731 -5.261 0.891 1.00 3.41 2139 SER A O 20
ATOM 30137 N N . HIS A 1 95 ? 18.495 -6.336 2.712 1.00 3.20 2140 HIS A N 20
ATOM 30138 C CA . HIS A 1 95 ? 19.750 -5.605 2.755 1.00 4.12 2140 HIS A CA 20
ATOM 30139 C C . HIS A 1 95 ? 20.828 -6.407 2.040 1.00 4.36 2140 HIS A C 20
ATOM 30140 O O . HIS A 1 95 ? 21.435 -7.287 2.679 1.00 4.66 2140 HIS A O 20
#

Secondary structure (DSSP, 8-state):
---GGG----HHHHHHHHHHHHHHHHHHHTT-S-GGG--TTS-HHHHT--HHHHHHHHHHHHHTTTS---TTHHHH--SHHHHHHHHHHHHHT--